Protein 9ARW (pdb70)

Organism: NCBI:txid2715679

Radius of gyration: 45.69 Å; Cα contacts (8 Å, |Δi|>4): 3884; chains: 8; bounding box: 83×94×148 Å

InterPro domains:
  IPR000160 GGDEF domain [PS50887] (318-464)
  IPR013407 CRISPR-associated protein Cmr2 [TIGR02577] (185-451)
  IPR024615 CRISPR-associated protein Cmr2, N-terminal [PF12469] (7-69)
  IPR038242 CRISPR-Cas system, Cmr2 subunit, D1 domain, cysteine cluster [G3DSA:3.30.70.2220] (1-246)
  IPR043128 Reverse transcriptase/Diguanylate cyclase domain [G3DSA:3.30.70.270] (317-475)
  IPR054767 Cas10/Cmr2, second palm domain [PF22335] (319-460)

Nearest PDB structures (foldseek):
  6ae2-assembly1_A  TM=5.445E-01  e=5.359E-01  Thermoplasma volcanium GSS1
  6o7e-assembly1_D  TM=4.740E-01  e=6.083E-01  Thermococcus onnurineus NA1
  6o7i-assembly1_D  TM=4.977E-01  e=1.387E+00  Thermococcus onnurineus NA1
  6mus-assembly1_C  TM=5.073E-01  e=1.787E+00  Thermococcus onnurineus
  3x1l-assembly1_E  TM=8.016E-01  e=1.270E-24  Archaeoglobus fulgidus DSM 4304

Foldseek 3Di:
DDAQFNDLPVVGVPPDDLPPDAALQCSQDVTHGHPPPFHDCVCLVVVQVVVVVVCPVVDPPVFKDQDQQDDVDHPADADPPRGARWFPFCVLLVLLVVLCVVVPVVNCVPDCCSCELNNPVHQKHWGTHGDDDPDPPDDDVSRTTIGSHPRVVSSSVSVVD/DWKKKKKKFKPDDQVQLLLDFWLLLNLLSQQLLQVLVLQLVVVDPVPAPKDWFFADSPFDRTDRMTMIIGTGDPVCVVVSQVVSVVRSLVVQVLLLVQLVPLLPDPDWPCLVQQRNFPMDMDMDMFDDDPPDPLVGVVVRVVVVVVVVVPDDGDDRDPLFDWDAFVRGRPGHFQEFEAAPPDQDDPCCCVPVGVHDIRDYYYPVDPDSHHPQQDDGGGTDHSVRNSSRSSLSSPDVVDDNDDDIPLVLQCLVLVVVVCVVDPVLVVVVVVPLEDSCVLVQVVVVHDPPVDDHPPPCRVVNSVVVSVSSVVVVRDTFQKKKKKKKFWPPVVCVLSCVFWDPPCNSVVSRVQNVLQSVLQVVLQVPQDTNQWHWSDGGRGIGITMGHLVCVLVSVVVSQVSCQVRRWVVCCVGTPDNPDTTGMEMEMEMEGSPDRVSLRSVVRVVQNVVLQVPDPNRQKYKYWYQDPVGDIQMAIAHQDQPNDGLSVLLVLVLVCCLVVFFPLPLLVVCCVPCVVPADPVGADPDLPVVVVSSVVSLLVGGDDDPPDDPPCVVVCSVVVVVPSPLSSCVVRRVGDVSSSSVSVVSVVSSVSPPD/DWKKKKAFDFWAAAFPDADPDAAGTEHDADPPQRFGKDDPVFVVVQQLVVQCPDWDKDDFDHDIDISNPLVCSCEDCHCDHQKDIKGFAWAWFAWPWPRIFIEGAVVSVVVVVVVCVVVVDDLPADAADAQEFEQQAGQDDPQQWGATDNDIDGHHYDPDCVHRRLSVQLVCLVQVDPVVVSVPSSHGYHYHHPVVVSVCSVPPWDWDVPPGIHTTGDHRTMMMDDMGGQVVQCPPHCPGRSRSVVVCVRSRDFWTATHPPVVVPHRIMGIGID/DFDAKFKKKKAFPFWFAAWPDADPDPAGTEHDADPPQRFGWHAFVQVLVFQLVQQQPDWDWDQLPHDIDTSNDPLQSCDPSHHCYFKGKGIKGFAWAWFAFPPPGIFTEGEPVSVVVVQVVCVVNPDHLPADADDAQEFEQQADQDDPPQWGQTDNDIDRHDYDDDCPDRRLSVLLVCLVAVDDDDDPPDPVSVVSNHRYTYHYSVVVSVDPNPPWDWDQPPNHIYTTGHHRTMIMMMMTGDATDDDDLVSSPPQNDPPDGSRSSSVSSCQVRRDQKTAGHDPPVVPHGIIGMDTD/DPAKFKKKKWWAFWFADFDPCPDDDARTDHDADDPQRFGKAAQVQVLVFQLVQQQPDWDWDDQPHDIDISNDPLCSCQACRVQHHFKGKHIKGFAWAWFAFPWPGIFIEGEQVSVVVVQVVCVVRVDHLPADADHAQEAEAAAGQDDDPAKHDTDNDIGGHDYDDDCNDNRQSVLVVCLCRVDDNDDDPCVCSVVSNHGYTYHHSVVVSVCNVPRWDKDWDVPPTGIYTTGDHRTMIMIMMGGDATPDDDLVSSPPQDDDPDGSRSSSVSCVQGSGDQKTAGHDPCVVPGGIMGMGTD/DDDDPVVVQVVVLLVLLLVLLVVLVVAPQSVLLLVVLVCLLVVCVPPHDLVSLVVLVVQADDDRNDSSVSSVSVLVSLLVQVCPNVPPPQVVPSPPDRPSVSLVPDDDVSRVVSSVSSVSSSVNNSVNNVPPDD/DPDQLVVLLVLLLVLLVVLPPQQPRVLLLVVLVVQLVQLVVVSLVVLVVQADCDRNDSRCSSVRVQVSLLVCLCVRPVNLDNVQPVPAGPVRPLVPDDDVSVVVVSVVSSSSSVSNNVSNVVPD/DKKKKAADLDDDALVVVQVVVVVQACVVVVVVPVNVQKFWLDKFFDPDPQTWFAAAQCWWDCFIAHWDKDQDPDDDDDLARTEIDRPDDDDTDGLDSWIWQSQCCQCVQVVNPPTGNTDNHMIITGIDRDDGDQAVHMGIDDDDDDDNDHLKGKKFFRHKAFADVAPAHPQQDSVQRWGCFQNFTWGFHYKDFDDWDWDVPDIGTITDRNIMTIIGRPDDDDPVRVQPSQASQATYHDPVVSRSRHRRIHD

Solvent-accessible surface area: 95362 Å² total; per-residue (Å²): 132,85,41,84,45,36,37,28,18,81,40,8,46,66,26,56,60,148,102,63,50,68,13,68,16,9,53,38,38,55,49,53,82,58,96,75,92,107,154,88,46,75,63,30,65,129,43,30,58,48,71,63,62,25,22,61,78,56,31,46,100,78,61,36,66,80,38,113,56,57,156,83,58,94,151,142,89,48,45,51,6,52,14,32,88,26,31,58,15,40,52,20,51,40,94,31,44,64,29,44,66,95,91,95,120,85,87,32,81,86,54,82,80,69,77,47,58,40,10,121,125,42,60,20,19,27,39,24,19,22,20,87,66,57,69,106,75,94,107,105,153,47,42,26,22,24,13,93,156,95,35,42,75,72,25,51,70,25,74,94,125,111,106,30,12,14,2,1,0,8,6,42,27,52,73,66,0,22,30,61,9,155,35,1,45,7,4,35,0,0,21,30,4,17,10,45,5,2,60,32,1,11,95,103,8,45,99,71,93,65,34,62,63,42,40,19,53,38,106,35,84,25,17,63,29,80,9,11,1,50,2,84,33,63,54,103,59,1,68,66,10,0,60,48,6,37,63,27,13,63,57,20,13,150,130,4,0,52,36,0,9,110,42,32,94,20,92,110,15,118,32,9,80,48,25,18,93,47,34,58,60,42,23,20,2,4,10,64,61,114,81,95,53,43,55,127,13,22,58,100,4,61,61,26,7,57,16,20,79,31,20,91,56,32,66,28,18,68,91,89,15,41,22,127,28,4,101,44,25,52,6,15,31,12,9,3,32,12,26,35,100,108,55,105,84,64,92,58,32,83,79,79,54,7,47,31,94,49,2,59,38,38,34,68,105,58,76,105,63,15,32,123,80,60,23,57,76,34,30,10,2,0,0,6,11,7,1,6,48,5,2,63,43,6,66,27,133,77,25,49,89,80,30,28,39,23,17,71,0,6,2,28,19,3,57,51,50,30,66,98,90,46,67,99,51,30,85,46,42,92,60,77,64,42,54,52,60,22,8,23,39,35,52,116,102,60,71,63,96,96,66,132,64,85,79,90,65,21,55,62,32,17,51,58,38,64,61,60,9,69,88,63,91,34,77,59,20,44,44,1,0,0,0,32,4,32,11,7,51,45,56,53,17,26,47,21,88,18,13,37,118,97,118,16,60,58,1,1,62,34,4,25,70,19,24,24,58,4,9,99,24,1,68,68,38,7,124,66,49,37,3,28,17,5,74,3,14,25,22,36,5,19,1,0,1,7,5,90,76,3,16,64,2,2,87,81,0,20,75,59,6,46,58,73,0,3,107,83,9,52,128,46,12,69,68,116,122,101,86,2,12,2,0,0,0,0,0,0,0,52,32,134,24,86,7,37,78,0,12,78,86,1,46,48,1,13,62,59,0,51,118,64,54,103,92,53,26,0,0,1,0,0,6,15,57,118,85,42,52,29,22,65,0,17,5,64,2,121,4,76,82,36,30,0,2,19,1,1,42,80,0,18,72,28,31,48,85,78,94,2,37,74,88,3,8,57,40,1,14,63,24,4,46,80,1,10,28,110,101,15,66,20,108,38,78,93,12,4,57,20,6,14,55,48,17,9,83,159,10,16,89,68,48,116,106,41,84,105,81,52,39,71,65,57,59,56,63,22,24,155,86,1,54,7,73,57,0,41,127,100,1,90,34,12,138,31,1,4,37,0,1,16,1,0,19,14,9,3,146,32,17,77,69,65,8,12,7,18,2,19,2,46,7,16,3,16,6,52,27,44,51,27,9,43,66,43,43,67,19,7,46,76,35,105,161,51,67,21,4,29,1,44,47,97,39,13,65,39,14,29,56,58,11,18,87,70,36,86,73,91,45,88,30,84,107,64,77,57,50,21,58,40,80,77,22,36,49,73,20,63,26,128,111,36,45,75,88,68,4,30,5,7,1,2,3,8,40,1,9,69,17,3,0,0,8,0,1,0,34,67,9,5,100,152,21,61,64,18,3,89,112,34,59,52,89,22,77,41,79,28,6,77,46,50,20,0,2,38,77,14,53,1,19,10,67,49,83,41,0,15,2,26,40,32,25,20,118,11,65,102,22,95,100,72,99,28,30,8,26,23,8,1,52,71,10,14,126,34,14,50,135,116,60,45,74,75,28,1,44,20,3,4,1,2,11,53,59,66,10,2,36,15,8,2,56,55,15,16,21,61,26,57,92,148,107,26,12,13,23,6,6,13,9,0,4,0,14,5,40,18,58,23,98,95,78,27,48,76,117,74,58,71,93,24,67,49,10,51,41,38,28,44,60,17,27,40,68,36,8,23,8,31,36,45,40,44,34,1,16,0,8,1,90,18,78,36,88,67,47,100,77,11,94,6,1,3,0,20,1,37,10,6,1,19,8,43,25,51,90,82,64,40,39,13,51,75,19,6,25,57,25,116,9,0,28,11,1,34,3,16,0,54,53,0,35,40,14,1,72,63,22,0,51,92,36,93,62,83,52,70,2,57,113,34,95,23,53,6,46,41,84,89,15,10,43,33,0,12,5,125,134,42,3,4,3,0,9,8,0,35,3,2,1,0,3,6,73,2,56,95,26,3,0,0,8,0,0,0,29,10,10,3,41,35,2,74,42,14,5,102,59,26,70,65,125,22,66,50,72,23,10,142,46,62,28,0,3,28,103,7,43,2,24,39,83,56,77,98,0,14,0,46,32,82,35,19,62,1,64,119,23,87,95,77,84,25,34,4,25,37,2,1,83,56,3,1,81,24,2,50,82,96,84,108,56,60,66,70,36,50,55,26,1,102,84,3,0,0,0,2,40,23,24,58,0,18,22,6,0,27,74,21,2,12,36,15,68,28,123,111,101,28,5,2,4,8,1,10,16,0,4,0,7,2,10,0,12,3,25,65,20,143,118,111,54,81,108,48,58,59,69,2,51,36,118,108,40,88,14,0,54,25,0,7,31,2,2,35,69,23,30,36,68,41,6,52,5,32,32,47,56,41,21,1,7,0,11,0,79,15,27,46,58,96,80,92,9,77,3,1,5,0,35,3,55,9,51,4,32,20,39,33,49,51,34,42,45,85,34,89,77,23,8,20,74,17,70,2,2,29,12,4,22,6,5,0,42,58,3,44,38,18,2,74,88,21,0,37,137,32,109,118,105,12,71,18,79,111,47,86,74,49,5,29,42,150,95,20,4,45,28,0,4,13,128,100,79,18,2,3,10,0,9,4,0,24,4,2,4,0,0,4,45,1,33,81,31,40,6,7,8,4,0,0,30,11,9,4,23,28,5,65,31,17,2,101,47,14,72,37,129,24,75,33,109,38,6,74,49,44,24,2,6,49,85,18,67,7,39,50,103,77,59,26,6,20,10,28,59,41,26,41,87,14,70,54,40,109,62,85,100,26,55,11,21,27,8,3,65,64,8,35,96,6,11,46,67,116,84,106,57,66,62,35,70,38,75,36,5,44,26,8,6,10,3,6,53,26,54,12,0,40,30,6,0,47,105,23,15,22,76,61,89,83,78,98,95,94,75,32,4,2,20,9,3,12,10,0,10,4,6,0,7,1,18,4,50,74,34,72,53,113,63,92,98,78,18,48,45,8,56,70,116,104,56,70,30,10,37,26,0,10,30,13,0,59,75,0,36,38,77,32,8,62,15,47,29,54,56,43,27,17,14,4,33,2,36,12,74,32,64,147,104,85,29,78,13,28,41,38,18,61,96,12,0,55,29,0,50,130,6,0,42,46,0,36,95,31,126,29,21,148,22,0,35,40,58,0,92,89,3,10,35,22,2,22,51,58,16,1,2,32,2,0,4,37,0,35,22,102,47,29,90,62,96,85,37,79,11,38,0,30,72,30,2,33,101,20,3,27,87,9,0,76,123,27,2,50,40,13,4,97,139,82,13,82,134,52,36,4,0,81,4,3,4,81,13,74,58,24,51,40,43,7,0,14,47,16,0,42,18,2,1,43,16,4,64,48,5,0,61,36,71,15,131,157,65,4,17,37,30,60,45,0,36,49,0,43,63,8,19,64,54,5,65,127,32,84,48,55,85,27,25,79,63,45,2,70,60,28,47,74,54,65,88,97,57,40,49,35,132,28,40,62,48,50,45,98,58,105,89,36,78,11,70,13,34,32,48,9,54,57,30,16,43,42,9,24,67,97,14,42,45,44,55,26,63,83,110,34,89,99,57,48,26,44,64,13,49,62,54,25,53,17,78,41,64,51,60,29,37,52,19,24,38,26,11,10,54,42,10,38,24,7,15,46,22,80,82,70,38,38,46,52,21,48,128,155,88,49,72,30,2,59,62,26,78,42,70,38,41,65,44,28,63,90,71,89,89,104,70,91,147,102,114,68,7,46,11,75,13,14,72,22,14,81,67,121,48,48,25,28,14,25,34,67,17,32,11,66,156,79,47,50,93,45,40,88,50,88,59,93,29,73,40,54,44,80,22,94,15,19,17,36,41,100,74,79,80,100,82,72,72,44,84,85,12,89,13,10,51,76,67,19,61,38,46,78,90,63,57,54,106,86,35,75,54,78,128,107,39,65,44,14,32,25,48,50,76,91,66,63,84,89,120,48,74,48,38,67,97,52,103,92,98,74,48,99,110,117,73,63,47,26,38,9,8,5,21,0,17,18,58,64,1,51,22,9,81,37,19,46,114,107,82,33,49,24,48,42,66,53,22,19,11,33,34,79,7,2,6,2,3,76,40,79,88,62,141,87,66,43,62,12,5,1,22,32,2,1,9,15,70,34,40,56,68,43,111,117,67,89,76,46,43,62,83,41,44,38,39,38,44,23,16,40,56,88,88,29,34,43,23,8,26,0,17,7,36,55

Structure (mmCIF, N/CA/C/O backbone):
data_9ARW
#
_entry.id   9ARW
#
_cell.length_a   1.00
_cell.length_b   1.00
_cell.length_c   1.00
_cell.angle_alpha   90.00
_cell.angle_beta   90.00
_cell.angle_gamma   90.00
#
_symmetry.space_group_name_H-M   'P 1'
#
loop_
_entity.id
_entity.type
_entity.pdbx_description
1 polymer 'CSD domain-containing protein Cmr6'
2 polymer 'Type III-B CRISPR-associated protein Cas10/Cmr2'
3 polymer 'Type III-B CRISPR module RAMP protein Cmr4'
4 polymer 'CRISPR type III-B/RAMP module-associated protein Cmr5'
5 polymer 'Type III-B CRISPR module-associated protein Cmr3'
6 non-polymer 'ZINC ION'
#
loop_
_atom_site.group_PDB
_atom_site.id
_atom_site.type_symbol
_atom_site.label_atom_id
_atom_site.label_alt_id
_atom_site.label_comp_id
_atom_site.label_asym_id
_atom_site.label_entity_id
_atom_site.label_seq_id
_atom_site.pdbx_PDB_ins_code
_atom_site.Cartn_x
_atom_site.Cartn_y
_atom_site.Cartn_z
_atom_site.occupancy
_atom_site.B_iso_or_equiv
_atom_site.auth_seq_id
_atom_site.auth_comp_id
_atom_site.auth_asym_id
_atom_site.auth_atom_id
_atom_site.pdbx_PDB_model_num
ATOM 1 N N . ILE A 1 81 ? 136.501 146.758 226.735 1.00 73.42 81 ILE H N 1
ATOM 2 C CA . ILE A 1 81 ? 135.151 146.286 226.462 1.00 73.42 81 ILE H CA 1
ATOM 3 C C . ILE A 1 81 ? 134.437 147.237 225.509 1.00 73.42 81 ILE H C 1
ATOM 4 O O . ILE A 1 81 ? 134.996 147.650 224.494 1.00 73.42 81 ILE H O 1
ATOM 6 N N . SER A 1 82 ? 133.197 147.575 225.842 1.00 63.47 82 SER H N 1
ATOM 7 C CA . SER A 1 82 ? 132.398 148.528 225.089 1.00 63.47 82 SER H CA 1
ATOM 8 C C . SER A 1 82 ? 132.039 149.704 225.988 1.00 63.47 82 SER H C 1
ATOM 9 O O . SER A 1 82 ? 132.229 149.667 227.206 1.00 63.47 82 SER H O 1
ATOM 11 N N . GLY A 1 83 ? 131.514 150.760 225.376 1.00 58.14 83 GLY H N 1
ATOM 12 C CA . GLY A 1 83 ? 131.232 151.958 226.136 1.00 58.14 83 GLY H CA 1
ATOM 13 C C . GLY A 1 83 ? 132.361 152.966 226.092 1.00 58.14 83 GLY H C 1
ATOM 14 O O . GLY A 1 83 ? 132.440 153.790 225.177 1.00 58.14 83 GLY H O 1
ATOM 15 N N . ILE A 1 84 ? 133.236 152.913 227.098 1.00 61.96 84 ILE H N 1
ATOM 16 C CA . ILE A 1 84 ? 134.272 153.931 227.250 1.00 61.96 84 ILE H CA 1
ATOM 17 C C . ILE A 1 84 ? 135.144 154.012 226.004 1.00 61.96 84 ILE H C 1
ATOM 18 O O . ILE A 1 84 ? 135.497 155.108 225.550 1.00 61.96 84 ILE H O 1
ATOM 20 N N . ASN A 1 85 ? 135.505 152.865 225.427 1.00 64.03 85 ASN H N 1
ATOM 21 C CA . ASN A 1 85 ? 136.490 152.819 224.353 1.00 64.03 85 ASN H CA 1
ATOM 22 C C . ASN A 1 85 ? 135.860 152.561 222.990 1.00 64.03 85 ASN H C 1
ATOM 23 O O . ASN A 1 85 ? 136.035 153.366 222.072 1.00 64.03 85 ASN H O 1
ATOM 25 N N . TYR A 1 86 ? 135.126 151.460 222.825 1.00 64.37 86 TYR H N 1
ATOM 26 C CA . TYR A 1 86 ? 134.535 151.113 221.531 1.00 64.37 86 TYR H CA 1
ATOM 27 C C . TYR A 1 86 ? 135.606 150.937 220.455 1.00 64.37 86 TYR H C 1
ATOM 28 O O . TYR A 1 86 ? 135.401 151.280 219.290 1.00 64.37 86 TYR H O 1
ATOM 32 N N . PHE A 1 87 ? 136.755 150.395 220.844 1.00 71.77 87 PHE H N 1
ATOM 33 C CA . PHE A 1 87 ? 137.889 150.251 219.936 1.00 71.77 87 PHE H CA 1
ATOM 34 C C . PHE A 1 87 ? 138.781 149.134 220.465 1.00 71.77 87 PHE H C 1
ATOM 35 O O . PHE A 1 87 ? 138.419 148.425 221.410 1.00 71.77 87 PHE H O 1
ATOM 39 N N . LEU A 1 88 ? 139.956 148.981 219.861 1.00 70.74 88 LEU H N 1
ATOM 40 C CA . LEU A 1 88 ? 140.880 147.905 220.197 1.00 70.74 88 LEU H CA 1
ATOM 41 C C . LEU A 1 88 ? 140.145 146.562 220.180 1.00 70.74 88 LEU H C 1
ATOM 42 O O . LEU A 1 88 ? 140.090 145.863 221.198 1.00 70.74 88 LEU H O 1
ATOM 46 N N . PRO A 1 89 ? 139.570 146.176 219.038 1.00 66.28 89 PRO H N 1
ATOM 47 C CA . PRO A 1 89 ? 138.682 145.004 219.002 1.00 66.28 89 PRO H CA 1
ATOM 48 C C . PRO A 1 89 ? 139.325 143.668 219.354 1.00 66.28 89 PRO H C 1
ATOM 49 O O . PRO A 1 89 ? 139.684 142.883 218.471 1.00 66.28 89 PRO H O 1
ATOM 60 N N . LYS A 1 90 ? 139.479 143.413 220.651 1.00 67.71 90 LYS H N 1
ATOM 61 C CA . LYS A 1 90 ? 139.967 142.140 221.173 1.00 67.71 90 LYS H CA 1
ATOM 62 C C . LYS A 1 90 ? 141.453 141.898 220.937 1.00 67.71 90 LYS H C 1
ATOM 63 O O . LYS A 1 90 ? 142.196 141.619 221.883 1.00 67.71 90 LYS H O 1
ATOM 67 N N . ASP A 1 91 ? 141.901 141.998 219.685 1.00 68.08 91 ASP H N 1
ATOM 68 C CA . ASP A 1 91 ? 143.333 141.926 219.419 1.00 68.08 91 ASP H CA 1
ATOM 69 C C . ASP A 1 91 ? 144.066 143.106 220.037 1.00 68.08 91 ASP H C 1
ATOM 70 O O . ASP A 1 91 ? 145.153 142.949 220.603 1.00 68.08 91 ASP H O 1
ATOM 74 N N . THR A 1 92 ? 143.478 144.297 219.941 1.00 67.63 92 THR H N 1
ATOM 75 C CA . THR A 1 92 ? 144.129 145.534 220.341 1.00 67.63 92 THR H CA 1
ATOM 76 C C . THR A 1 92 ? 143.734 146.009 221.731 1.00 67.63 92 THR H C 1
ATOM 77 O O . THR A 1 92 ? 144.376 146.925 222.254 1.00 67.63 92 THR H O 1
ATOM 81 N N . TYR A 1 93 ? 142.698 145.428 222.342 1.00 69.34 93 TYR H N 1
ATOM 82 C CA . TYR A 1 93 ? 142.377 145.809 223.713 1.00 69.34 93 TYR H CA 1
ATOM 83 C C . TYR A 1 93 ? 143.457 145.341 224.676 1.00 69.34 93 TYR H C 1
ATOM 84 O O . TYR A 1 93 ? 143.877 146.100 225.556 1.00 69.34 93 TYR H O 1
ATOM 88 N N . ALA A 1 94 ? 143.924 144.105 224.533 1.00 65.46 94 ALA H N 1
ATOM 89 C CA . ALA A 1 94 ? 145.028 143.677 225.369 1.00 65.46 94 ALA H CA 1
ATOM 90 C C . ALA A 1 94 ? 146.283 144.444 224.965 1.00 65.46 94 ALA H C 1
ATOM 91 O O . ALA A 1 94 ? 146.339 145.080 223.909 1.00 65.46 94 ALA H O 1
ATOM 98 N N . ALA A 1 95 ? 147.301 144.391 225.816 1.00 68.78 95 ALA H N 1
ATOM 99 C CA . ALA A 1 95 ? 148.591 145.012 225.538 1.00 68.78 95 ALA H CA 1
ATOM 100 C C . ALA A 1 95 ? 148.496 146.522 225.360 1.00 68.78 95 ALA H C 1
ATOM 101 O O . ALA A 1 95 ? 149.442 147.141 224.860 1.00 68.78 95 ALA H O 1
ATOM 108 N N . VAL A 1 96 ? 147.379 147.136 225.737 1.00 71.19 96 VAL H N 1
ATOM 109 C CA . VAL A 1 96 ? 147.245 148.587 225.667 1.00 71.19 96 VAL H CA 1
ATOM 110 C C . VAL A 1 96 ? 146.200 149.019 226.683 1.00 71.19 96 VAL H C 1
ATOM 111 O O . VAL A 1 96 ? 145.170 148.362 226.853 1.00 71.19 96 VAL H O 1
ATOM 115 N N . LYS A 1 97 ? 146.473 150.130 227.352 1.00 76.20 97 LYS H N 1
ATOM 116 C CA . LYS A 1 97 ? 145.595 150.704 228.357 1.00 76.20 97 LYS H CA 1
ATOM 117 C C . LYS A 1 97 ? 145.460 152.197 228.114 1.00 76.20 97 LYS H C 1
ATOM 118 O O . LYS A 1 97 ? 146.333 152.817 227.497 1.00 76.20 97 LYS H O 1
ATOM 122 N N . PRO A 1 98 ? 144.374 152.809 228.591 1.00 76.06 98 PRO H N 1
ATOM 123 C CA . PRO A 1 98 ? 144.139 154.230 228.284 1.00 76.06 98 PRO H CA 1
ATOM 124 C C . PRO A 1 98 ? 145.252 155.155 228.742 1.00 76.06 98 PRO H C 1
ATOM 125 O O . PRO A 1 98 ? 145.310 156.298 228.272 1.00 76.06 98 PRO H O 1
ATOM 136 N N . GLU A 1 99 ? 146.136 154.708 229.634 1.00 74.27 99 GLU H N 1
ATOM 137 C CA . GLU A 1 99 ? 147.170 155.580 230.179 1.00 74.27 99 GLU H CA 1
ATOM 138 C C . GLU A 1 99 ? 148.556 154.988 229.964 1.00 74.27 99 GLU H C 1
ATOM 139 O O . GLU A 1 99 ? 149.382 154.972 230.882 1.00 74.27 99 GLU H O 1
ATOM 143 N N . GLN A 1 100 ? 148.817 154.499 228.753 1.00 72.67 100 GLN H N 1
ATOM 144 C CA . GLN A 1 100 ? 150.136 153.998 228.396 1.00 72.67 100 GLN H CA 1
ATOM 145 C C . GLN A 1 100 ? 150.607 154.473 227.027 1.00 72.67 100 GLN H C 1
ATOM 146 O O . GLN A 1 100 ? 151.727 154.135 226.631 1.00 72.67 100 GLN H O 1
ATOM 150 N N . ILE A 1 101 ? 149.800 155.247 226.300 1.00 63.70 101 ILE H N 1
ATOM 151 C CA . ILE A 1 101 ? 150.160 155.746 224.977 1.00 63.70 101 ILE H CA 1
ATOM 152 C C . ILE A 1 101 ? 151.247 156.803 225.106 1.00 63.70 101 ILE H C 1
ATOM 153 O O . ILE A 1 101 ? 151.548 157.269 226.210 1.00 63.70 101 ILE H O 1
ATOM 157 N N . ASP A 1 102 ? 151.850 157.183 223.974 1.00 61.05 102 ASP H N 1
ATOM 158 C CA . ASP A 1 102 ? 152.862 158.233 223.965 1.00 61.05 102 ASP H CA 1
ATOM 159 C C . ASP A 1 102 ? 152.701 159.183 222.781 1.00 61.05 102 ASP H C 1
ATOM 160 O O . ASP A 1 102 ? 153.675 159.835 222.387 1.00 61.05 102 ASP H O 1
ATOM 164 N N . ASN A 1 103 ? 151.506 159.281 222.203 1.00 63.76 103 ASN H N 1
ATOM 165 C CA . ASN A 1 103 ? 151.279 160.149 221.052 1.00 63.76 103 ASN H CA 1
ATOM 166 C C . ASN A 1 103 ? 149.870 160.708 221.145 1.00 63.76 103 ASN H C 1
ATOM 167 O O . ASN A 1 103 ? 148.898 159.951 221.089 1.00 63.76 103 ASN H O 1
ATOM 178 N N . PHE A 1 104 ? 149.764 162.032 221.275 1.00 66.22 104 PHE H N 1
ATOM 179 C CA . PHE A 1 104 ? 148.475 162.644 221.572 1.00 66.22 104 PHE H CA 1
ATOM 180 C C . PHE A 1 104 ? 147.530 162.653 220.377 1.00 66.22 104 PHE H C 1
ATOM 181 O O . PHE A 1 104 ? 146.315 162.756 220.576 1.00 66.22 104 PHE H O 1
ATOM 185 N N . ASN A 1 105 ? 148.041 162.531 219.148 1.00 60.53 105 ASN H N 1
ATOM 186 C CA . ASN A 1 105 ? 147.141 162.457 218.002 1.00 60.53 105 ASN H CA 1
ATOM 187 C C . ASN A 1 105 ? 146.189 161.278 218.145 1.00 60.53 105 ASN H C 1
ATOM 188 O O . ASN A 1 105 ? 144.973 161.421 217.962 1.00 60.53 105 ASN H O 1
ATOM 192 N N . LEU A 1 106 ? 146.721 160.119 218.535 1.00 61.47 106 LEU H N 1
ATOM 193 C CA . LEU A 1 106 ? 145.892 158.928 218.671 1.00 61.47 106 LEU H CA 1
ATOM 194 C C . LEU A 1 106 ? 144.939 159.077 219.844 1.00 61.47 106 LEU H C 1
ATOM 195 O O . LEU A 1 106 ? 143.726 158.887 219.701 1.00 61.47 106 LEU H O 1
ATOM 199 N N . LEU A 1 107 ? 145.469 159.437 221.014 1.00 56.79 107 LEU H N 1
ATOM 200 C CA . LEU A 1 107 ? 144.634 159.492 222.205 1.00 56.79 107 LEU H CA 1
ATOM 201 C C . LEU A 1 107 ? 143.484 160.464 221.998 1.00 56.79 107 LEU H C 1
ATOM 202 O O . LEU A 1 107 ? 142.328 160.154 222.308 1.00 56.79 107 LEU H O 1
ATOM 206 N N . LEU A 1 108 ? 143.781 161.651 221.470 1.00 58.34 108 LEU H N 1
ATOM 207 C CA . LEU A 1 108 ? 142.726 162.633 221.265 1.00 58.34 108 LEU H CA 1
ATOM 208 C C . LEU A 1 108 ? 141.747 162.175 220.190 1.00 58.34 108 LEU H C 1
ATOM 209 O O . LEU A 1 108 ? 140.530 162.298 220.363 1.00 58.34 108 LEU H O 1
ATOM 213 N N . ASN A 1 109 ? 142.252 161.659 219.070 1.00 56.41 109 ASN H N 1
ATOM 214 C CA . ASN A 1 109 ? 141.399 161.307 217.941 1.00 56.41 109 ASN H CA 1
ATOM 215 C C . ASN A 1 109 ? 141.087 159.819 217.825 1.00 56.41 109 ASN H C 1
ATOM 216 O O . ASN A 1 109 ? 139.942 159.451 217.549 1.00 56.41 109 ASN H O 1
ATOM 220 N N . LYS A 1 110 ? 142.085 158.955 218.020 1.00 61.80 110 LYS H N 1
ATOM 221 C CA . LYS A 1 110 ? 141.896 157.519 217.821 1.00 61.80 110 LYS H CA 1
ATOM 222 C C . LYS A 1 110 ? 140.879 156.881 218.770 1.00 61.80 110 LYS H C 1
ATOM 223 O O . LYS A 1 110 ? 140.081 156.040 218.339 1.00 61.80 110 LYS H O 1
ATOM 227 N N . ILE A 1 111 ? 140.875 157.248 220.048 1.00 57.19 111 ILE H N 1
ATOM 228 C CA . ILE A 1 111 ? 139.980 156.650 221.035 1.00 57.19 111 ILE H CA 1
ATOM 229 C C . ILE A 1 111 ? 139.015 157.697 221.573 1.00 57.19 111 ILE H C 1
ATOM 230 O O . ILE A 1 111 ? 139.319 158.343 222.577 1.00 57.19 111 ILE H O 1
ATOM 234 N N . PRO A 1 112 ? 137.849 157.894 220.955 1.00 58.74 112 PRO H N 1
ATOM 235 C CA . PRO A 1 112 ? 136.868 158.823 221.531 1.00 58.74 112 PRO H CA 1
ATOM 236 C C . PRO A 1 112 ? 136.243 158.233 222.786 1.00 58.74 112 PRO H C 1
ATOM 237 O O . PRO A 1 112 ? 136.500 157.070 223.109 1.00 58.74 112 PRO H O 1
ATOM 248 N N . TYR A 1 113 ? 135.430 159.009 223.500 1.00 58.78 113 TYR H N 1
ATOM 249 C CA . TYR A 1 113 ? 134.690 158.520 224.658 1.00 58.78 113 TYR H CA 1
ATOM 250 C C . TYR A 1 113 ? 133.201 158.761 224.449 1.00 58.78 113 TYR H C 1
ATOM 251 O O . TYR A 1 113 ? 132.786 159.891 224.170 1.00 58.78 113 TYR H O 1
ATOM 255 N N . PHE A 1 114 ? 132.403 157.705 224.594 1.00 59.95 114 PHE H N 1
ATOM 256 C CA . PHE A 1 114 ? 130.957 157.784 224.430 1.00 59.95 114 PHE H CA 1
ATOM 257 C C . PHE A 1 114 ? 130.292 157.803 225.800 1.00 59.95 114 PHE H C 1
ATOM 258 O O . PHE A 1 114 ? 130.468 156.870 226.592 1.00 59.95 114 PHE H O 1
ATOM 262 N N . ASP A 1 115 ? 129.532 158.862 226.078 1.00 60.88 115 ASP H N 1
ATOM 263 C CA . ASP A 1 115 ? 128.735 158.920 227.295 1.00 60.88 115 ASP H CA 1
ATOM 264 C C . ASP A 1 115 ? 127.421 158.161 227.177 1.00 60.88 115 ASP H C 1
ATOM 265 O O . ASP A 1 115 ? 126.701 158.044 228.173 1.00 60.88 115 ASP H O 1
ATOM 269 N N . GLY A 1 116 ? 127.093 157.644 225.994 1.00 61.18 116 GLY H N 1
ATOM 270 C CA . GLY A 1 116 ? 125.853 156.934 225.782 1.00 61.18 116 GLY H CA 1
ATOM 271 C C . GLY A 1 116 ? 124.705 157.791 225.297 1.00 61.18 116 GLY H C 1
ATOM 272 O O . GLY A 1 116 ? 123.664 157.241 224.916 1.00 61.18 116 GLY H O 1
ATOM 276 N N . LYS A 1 117 ? 124.857 159.115 225.297 1.00 57.61 117 LYS H N 1
ATOM 277 C CA . LYS A 1 117 ? 123.808 160.002 224.816 1.00 57.61 117 LYS H CA 1
ATOM 278 C C . LYS A 1 117 ? 124.327 161.125 223.930 1.00 57.61 117 LYS H C 1
ATOM 279 O O . LYS A 1 117 ? 123.516 161.910 223.429 1.00 57.61 117 LYS H O 1
ATOM 283 N N . LYS A 1 118 ? 125.635 161.231 223.720 1.00 56.46 118 LYS H N 1
ATOM 284 C CA . LYS A 1 118 ? 126.195 162.277 222.874 1.00 56.46 118 LYS H CA 1
ATOM 285 C C . LYS A 1 118 ? 127.712 162.154 222.803 1.00 56.46 118 LYS H C 1
ATOM 286 O O . LYS A 1 118 ? 128.299 161.259 223.410 1.00 56.46 118 LYS H O 1
ATOM 290 N N . TYR A 1 140 ? 154.633 165.197 227.947 1.00 62.53 140 TYR H N 1
ATOM 291 C CA . TYR A 1 140 ? 155.429 164.996 226.742 1.00 62.53 140 TYR H CA 1
ATOM 292 C C . TYR A 1 140 ? 156.824 165.581 226.914 1.00 62.53 140 TYR H C 1
ATOM 293 O O . TYR A 1 140 ? 156.973 166.750 227.265 1.00 62.53 140 TYR H O 1
ATOM 297 N N . ASN A 1 141 ? 157.845 164.766 226.657 1.00 64.45 141 ASN H N 1
ATOM 298 C CA . ASN A 1 141 ? 159.217 165.218 226.841 1.00 64.45 141 ASN H CA 1
ATOM 299 C C . ASN A 1 141 ? 159.508 166.366 225.885 1.00 64.45 141 ASN H C 1
ATOM 300 O O . ASN A 1 141 ? 159.069 166.362 224.732 1.00 64.45 141 ASN H O 1
ATOM 304 N N . ALA A 1 142 ? 160.251 167.358 226.370 1.00 67.46 142 ALA H N 1
ATOM 305 C CA . ALA A 1 142 ? 160.459 168.576 225.602 1.00 67.46 142 ALA H CA 1
ATOM 306 C C . ALA A 1 142 ? 161.716 168.547 224.746 1.00 67.46 142 ALA H C 1
ATOM 307 O O . ALA A 1 142 ? 161.827 169.359 223.822 1.00 67.46 142 ALA H O 1
ATOM 314 N N . SER A 1 143 ? 162.681 167.676 225.051 1.00 65.15 143 SER H N 1
ATOM 315 C CA . SER A 1 143 ? 163.858 167.562 224.194 1.00 65.15 143 SER H CA 1
ATOM 316 C C . SER A 1 143 ? 163.458 167.443 222.728 1.00 65.15 143 SER H C 1
ATOM 317 O O . SER A 1 143 ? 164.036 168.105 221.857 1.00 65.15 143 SER H O 1
ATOM 321 N N . PHE A 1 144 ? 162.463 166.602 222.440 1.00 67.64 144 PHE H N 1
ATOM 322 C CA . PHE A 1 144 ? 161.936 166.503 221.084 1.00 67.64 144 PHE H CA 1
ATOM 323 C C . PHE A 1 144 ? 161.266 167.801 220.653 1.00 67.64 144 PHE H C 1
ATOM 324 O O . PHE A 1 144 ? 161.409 168.229 219.502 1.00 67.64 144 PHE H O 1
ATOM 328 N N . ILE A 1 145 ? 160.525 168.439 221.562 1.00 63.83 145 ILE H N 1
ATOM 329 C CA . ILE A 1 145 ? 159.837 169.678 221.215 1.00 63.83 145 ILE H CA 1
ATOM 330 C C . ILE A 1 145 ? 160.834 170.737 220.775 1.00 63.83 145 ILE H C 1
ATOM 331 O O . ILE A 1 145 ? 160.496 171.636 219.996 1.00 63.83 145 ILE H O 1
ATOM 335 N N . LYS A 1 146 ? 162.068 170.653 221.263 1.00 66.21 146 LYS H N 1
ATOM 336 C CA . LYS A 1 146 ? 163.104 171.606 220.889 1.00 66.21 146 LYS H CA 1
ATOM 337 C C . LYS A 1 146 ? 163.856 171.164 219.642 1.00 66.21 146 LYS H C 1
ATOM 338 O O . LYS A 1 146 ? 164.133 171.988 218.763 1.00 66.21 146 LYS H O 1
ATOM 342 N N . ARG A 1 147 ? 164.204 169.879 219.556 1.00 66.29 147 ARG H N 1
ATOM 343 C CA . ARG A 1 147 ? 164.941 169.398 218.393 1.00 66.29 147 ARG H CA 1
ATOM 344 C C . ARG A 1 147 ? 164.121 169.535 217.118 1.00 66.29 147 ARG H C 1
ATOM 345 O O . ARG A 1 147 ? 164.672 169.813 216.050 1.00 66.29 147 ARG H O 1
ATOM 366 N N . LEU A 1 148 ? 162.808 169.312 217.197 1.00 64.40 148 LEU H N 1
ATOM 367 C CA . LEU A 1 148 ? 161.969 169.479 216.015 1.00 64.40 148 LEU H CA 1
ATOM 368 C C . LEU A 1 148 ? 162.071 170.899 215.478 1.00 64.40 148 LEU H C 1
ATOM 369 O O . LEU A 1 148 ? 162.279 171.112 214.277 1.00 64.40 148 LEU H O 1
ATOM 385 N N . SER A 1 149 ? 161.943 171.889 216.365 1.00 63.34 149 SER H N 1
ATOM 386 C CA . SER A 1 149 ? 162.052 173.279 215.940 1.00 63.34 149 SER H CA 1
ATOM 387 C C . SER A 1 149 ? 163.447 173.579 215.416 1.00 63.34 149 SER H C 1
ATOM 388 O O . SER A 1 149 ? 163.605 174.294 214.420 1.00 63.34 149 SER H O 1
ATOM 392 N N . GLU A 1 150 ? 164.475 173.049 216.081 1.00 63.97 150 GLU H N 1
ATOM 393 C CA . GLU A 1 150 ? 165.843 173.290 215.640 1.00 63.97 150 GLU H CA 1
ATOM 394 C C . GLU A 1 150 ? 166.057 172.768 214.225 1.00 63.97 150 GLU H C 1
ATOM 395 O O . GLU A 1 150 ? 166.614 173.464 213.371 1.00 63.97 150 GLU H O 1
ATOM 399 N N . ARG A 1 151 ? 165.625 171.532 213.966 1.00 60.76 151 ARG H N 1
ATOM 400 C CA . ARG A 1 151 ? 165.781 170.952 212.637 1.00 60.76 151 ARG H CA 1
ATOM 401 C C . ARG A 1 151 ? 164.978 171.722 211.600 1.00 60.76 151 ARG H C 1
ATOM 402 O O . ARG A 1 151 ? 165.466 171.977 210.494 1.00 60.76 151 ARG H O 1
ATOM 406 N N . HIS A 1 152 ? 163.741 172.096 211.933 1.00 59.61 152 HIS H N 1
ATOM 407 C CA . HIS A 1 152 ? 162.932 172.862 210.991 1.00 59.61 152 HIS H CA 1
ATOM 408 C C . HIS A 1 152 ? 163.628 174.164 210.621 1.00 59.61 152 HIS H C 1
ATOM 409 O O . HIS A 1 152 ? 163.734 174.517 209.438 1.00 59.61 152 HIS H O 1
ATOM 423 N N . LYS A 1 153 ? 164.122 174.886 211.628 1.00 61.88 153 LYS H N 1
ATOM 424 C CA . LYS A 1 153 ? 164.788 176.157 211.377 1.00 61.88 153 LYS H CA 1
ATOM 425 C C . LYS A 1 153 ? 166.052 175.952 210.557 1.00 61.88 153 LYS H C 1
ATOM 426 O O . LYS A 1 153 ? 166.310 176.690 209.604 1.00 61.88 153 LYS H O 1
ATOM 430 N N . ASN A 1 154 ? 166.859 174.952 210.918 1.00 61.22 154 ASN H N 1
ATOM 431 C CA . ASN A 1 154 ? 168.107 174.713 210.202 1.00 61.22 154 ASN H CA 1
ATOM 432 C C . ASN A 1 154 ? 167.848 174.370 208.742 1.00 61.22 154 ASN H C 1
ATOM 433 O O . ASN A 1 154 ? 168.580 174.818 207.854 1.00 61.22 154 ASN H O 1
ATOM 437 N N . SER A 1 155 ? 166.824 173.559 208.474 1.00 65.03 155 SER H N 1
ATOM 438 C CA . SER A 1 155 ? 166.514 173.196 207.095 1.00 65.03 155 SER H CA 1
ATOM 439 C C . SER A 1 155 ? 166.019 174.400 206.306 1.00 65.03 155 SER H C 1
ATOM 440 O O . SER A 1 155 ? 166.477 174.651 205.180 1.00 65.03 155 SER H O 1
ATOM 444 N N . ILE A 1 156 ? 165.072 175.156 206.873 1.00 62.49 156 ILE H N 1
ATOM 445 C CA . ILE A 1 156 ? 164.610 176.355 206.182 1.00 62.49 156 ILE H CA 1
ATOM 446 C C . ILE A 1 156 ? 165.775 177.302 205.954 1.00 62.49 156 ILE H C 1
ATOM 447 O O . ILE A 1 156 ? 165.835 177.994 204.932 1.00 62.49 156 ILE H O 1
ATOM 451 N N . SER A 1 157 ? 166.744 177.307 206.868 1.00 65.57 157 SER H N 1
ATOM 452 C CA . SER A 1 157 ? 167.906 178.172 206.728 1.00 65.57 157 SER H CA 1
ATOM 453 C C . SER A 1 157 ? 168.750 177.719 205.549 1.00 65.57 157 SER H C 1
ATOM 454 O O . SER A 1 157 ? 169.023 178.490 204.626 1.00 65.57 157 SER H O 1
ATOM 458 N N . GLN A 1 158 ? 169.189 176.463 205.579 1.00 65.12 158 GLN H N 1
ATOM 459 C CA . GLN A 1 158 ? 170.123 175.983 204.571 1.00 65.12 158 GLN H CA 1
ATOM 460 C C . GLN A 1 158 ? 169.526 176.089 203.174 1.00 65.12 158 GLN H C 1
ATOM 461 O O . GLN A 1 158 ? 170.203 176.531 202.239 1.00 65.12 158 GLN H O 1
ATOM 465 N N . LEU A 1 159 ? 168.259 175.694 203.001 1.00 69.18 159 LEU H N 1
ATOM 466 C CA . LEU A 1 159 ? 167.645 175.874 201.688 1.00 69.18 159 LEU H CA 1
ATOM 467 C C . LEU A 1 159 ? 167.485 177.349 201.339 1.00 69.18 159 LEU H C 1
ATOM 468 O O . LEU A 1 159 ? 167.831 177.775 200.231 1.00 69.18 159 LEU H O 1
ATOM 472 N N . LEU A 1 160 ? 166.966 178.144 202.268 1.00 71.41 160 LEU H N 1
ATOM 473 C CA . LEU A 1 160 ? 166.665 179.539 201.995 1.00 71.41 160 LEU H CA 1
ATOM 474 C C . LEU A 1 160 ? 167.889 180.421 202.199 1.00 71.41 160 LEU H C 1
ATOM 475 O O . LEU A 1 160 ? 168.806 180.082 202.948 1.00 71.41 160 LEU H O 1
ATOM 479 N N . GLY A 1 161 ? 167.916 181.552 201.503 1.00 78.08 161 GLY H N 1
ATOM 480 C CA . GLY A 1 161 ? 168.954 182.528 201.770 1.00 78.08 161 GLY H CA 1
ATOM 481 C C . GLY A 1 161 ? 168.749 183.093 203.166 1.00 78.08 161 GLY H C 1
ATOM 482 O O . GLY A 1 161 ? 167.618 183.293 203.612 1.00 78.08 161 GLY H O 1
ATOM 486 N N . SER A 1 162 ? 169.850 183.354 203.872 1.00 79.09 162 SER H N 1
ATOM 487 C CA . SER A 1 162 ? 169.708 183.961 205.191 1.00 79.09 162 SER H CA 1
ATOM 488 C C . SER A 1 162 ? 169.071 185.339 205.082 1.00 79.09 162 SER H C 1
ATOM 489 O O . SER A 1 162 ? 168.222 185.712 205.900 1.00 79.09 162 SER H O 1
ATOM 493 N N . GLY A 1 163 ? 169.471 186.106 204.070 1.00 79.47 163 GLY H N 1
ATOM 494 C CA . GLY A 1 163 ? 168.948 187.451 203.901 1.00 79.47 163 GLY H CA 1
ATOM 495 C C . GLY A 1 163 ? 167.454 187.485 203.634 1.00 79.47 163 GLY H C 1
ATOM 496 O O . GLY A 1 163 ? 166.742 188.359 204.135 1.00 79.47 163 GLY H O 1
ATOM 500 N N . SER A 1 164 ? 166.963 186.532 202.840 1.00 74.08 164 SER H N 1
ATOM 501 C CA . SER A 1 164 ? 165.582 186.581 202.368 1.00 74.08 164 SER H CA 1
ATOM 502 C C . SER A 1 164 ? 164.557 186.527 203.496 1.00 74.08 164 SER H C 1
ATOM 503 O O . SER A 1 164 ? 163.561 187.259 203.458 1.00 74.08 164 SER H O 1
ATOM 507 N N . ILE A 1 165 ? 164.769 185.696 204.512 1.00 70.31 165 ILE H N 1
ATOM 508 C CA . ILE A 1 165 ? 163.738 185.521 205.530 1.00 70.31 165 ILE H CA 1
ATOM 509 C C . ILE A 1 165 ? 164.079 186.308 206.786 1.00 70.31 165 ILE H C 1
ATOM 510 O O . ILE A 1 165 ? 165.248 186.504 207.138 1.00 70.31 165 ILE H O 1
ATOM 514 N N . THR A 1 166 ? 163.028 186.762 207.469 1.00 60.61 166 THR H N 1
ATOM 515 C CA . THR A 1 166 ? 163.122 187.403 208.776 1.00 60.61 166 THR H CA 1
ATOM 516 C C . THR A 1 166 ? 162.062 186.786 209.677 1.00 60.61 166 THR H C 1
ATOM 517 O O . THR A 1 166 ? 160.874 187.091 209.531 1.00 60.61 166 THR H O 1
ATOM 521 N N . SER A 1 167 ? 162.473 185.928 210.605 1.00 62.76 167 SER H N 1
ATOM 522 C CA . SER A 1 167 ? 161.527 185.405 211.580 1.00 62.76 167 SER H CA 1
ATOM 523 C C . SER A 1 167 ? 161.062 186.514 212.519 1.00 62.76 167 SER H C 1
ATOM 524 O O . SER A 1 167 ? 161.785 187.478 212.782 1.00 62.76 167 SER H O 1
ATOM 528 N N . THR A 1 168 ? 159.837 186.371 213.029 1.00 67.80 168 THR H N 1
ATOM 529 C CA . THR A 1 168 ? 159.248 187.408 213.877 1.00 67.80 168 THR H CA 1
ATOM 530 C C . THR A 1 168 ? 158.305 186.736 214.873 1.00 67.80 168 THR H C 1
ATOM 531 O O . THR A 1 168 ? 157.138 186.492 214.556 1.00 67.80 168 THR H O 1
ATOM 535 N N . THR A 1 169 ? 158.813 186.454 216.072 1.00 72.52 169 THR H N 1
ATOM 536 C CA . THR A 1 169 ? 158.002 185.849 217.122 1.00 72.52 169 THR H CA 1
ATOM 537 C C . THR A 1 169 ? 156.807 186.734 217.449 1.00 72.52 169 THR H C 1
ATOM 538 O O . THR A 1 169 ? 156.977 187.832 217.989 1.00 72.52 169 THR H O 1
ATOM 549 N N . LEU A 1 170 ? 155.599 186.276 217.129 1.00 71.92 170 LEU H N 1
ATOM 550 C CA . LEU A 1 170 ? 154.388 187.052 217.380 1.00 71.92 170 LEU H CA 1
ATOM 551 C C . LEU A 1 170 ? 153.300 186.161 217.960 1.00 71.92 170 LEU H C 1
ATOM 552 O O . LEU A 1 170 ? 152.114 186.320 217.657 1.00 71.92 170 LEU H O 1
ATOM 556 N N . SER A 1 171 ? 153.690 185.215 218.808 1.00 74.85 171 SER H N 1
ATOM 557 C CA . SER A 1 171 ? 152.751 184.282 219.412 1.00 74.85 171 SER H CA 1
ATOM 558 C C . SER A 1 171 ? 153.418 183.658 220.629 1.00 74.85 171 SER H C 1
ATOM 559 O O . SER A 1 171 ? 154.647 183.709 220.757 1.00 74.85 171 SER H O 1
ATOM 567 N N . PRO A 1 172 ? 152.633 183.078 221.555 1.00 74.78 172 PRO H N 1
ATOM 568 C CA . PRO A 1 172 ? 153.180 182.313 222.678 1.00 74.78 172 PRO H CA 1
ATOM 569 C C . PRO A 1 172 ? 154.401 181.472 222.313 1.00 74.78 172 PRO H C 1
ATOM 570 O O . PRO A 1 172 ? 155.522 181.969 222.414 1.00 74.78 172 PRO H O 1
ATOM 581 N N . SER A 1 184 ? 139.104 162.925 224.456 1.00 62.47 184 SER H N 1
ATOM 582 C CA . SER A 1 184 ? 139.589 162.742 223.094 1.00 62.47 184 SER H CA 1
ATOM 583 C C . SER A 1 184 ? 139.155 163.900 222.206 1.00 62.47 184 SER H C 1
ATOM 584 O O . SER A 1 184 ? 139.533 165.046 222.441 1.00 62.47 184 SER H O 1
ATOM 586 N N . VAL A 1 185 ? 138.361 163.599 221.181 1.00 58.09 185 VAL H N 1
ATOM 587 C CA . VAL A 1 185 ? 137.882 164.601 220.239 1.00 58.09 185 VAL H CA 1
ATOM 588 C C . VAL A 1 185 ? 136.386 164.404 220.050 1.00 58.09 185 VAL H C 1
ATOM 589 O O . VAL A 1 185 ? 135.925 163.275 219.848 1.00 58.09 185 VAL H O 1
ATOM 591 N N . TYR A 1 186 ? 135.632 165.498 220.113 1.00 61.56 186 TYR H N 1
ATOM 592 C CA . TYR A 1 186 ? 134.186 165.445 219.938 1.00 61.56 186 TYR H CA 1
ATOM 593 C C . TYR A 1 186 ? 133.714 166.795 219.425 1.00 61.56 186 TYR H C 1
ATOM 594 O O . TYR A 1 186 ? 133.843 167.801 220.128 1.00 61.56 186 TYR H O 1
ATOM 598 N N . GLU A 1 187 ? 133.166 166.816 218.215 1.00 67.89 187 GLU H N 1
ATOM 599 C CA . GLU A 1 187 ? 132.674 168.054 217.623 1.00 67.89 187 GLU H CA 1
ATOM 600 C C . GLU A 1 187 ? 133.758 169.127 217.618 1.00 67.89 187 GLU H C 1
ATOM 601 O O . GLU A 1 187 ? 133.817 169.965 218.518 1.00 67.89 187 GLU H O 1
ATOM 605 N N . ILE A 1 190 ? 141.648 170.993 216.546 1.00 55.69 190 ILE H N 1
ATOM 606 C CA . ILE A 1 190 ? 142.834 170.456 217.197 1.00 55.69 190 ILE H CA 1
ATOM 607 C C . ILE A 1 190 ? 143.878 170.089 216.156 1.00 55.69 190 ILE H C 1
ATOM 608 O O . ILE A 1 190 ? 144.101 168.912 215.878 1.00 55.69 190 ILE H O 1
ATOM 610 N N . THR A 1 191 ? 144.527 171.102 215.585 1.00 66.01 191 THR H N 1
ATOM 611 C CA . THR A 1 191 ? 145.473 170.871 214.502 1.00 66.01 191 THR H CA 1
ATOM 612 C C . THR A 1 191 ? 146.739 170.229 215.047 1.00 66.01 191 THR H C 1
ATOM 613 O O . THR A 1 191 ? 147.660 170.925 215.483 1.00 66.01 191 THR H O 1
ATOM 624 N N . LEU A 1 192 ? 146.791 168.902 215.032 1.00 59.80 192 LEU H N 1
ATOM 625 C CA . LEU A 1 192 ? 147.956 168.161 215.489 1.00 59.80 192 LEU H CA 1
ATOM 626 C C . LEU A 1 192 ? 148.719 167.616 214.291 1.00 59.80 192 LEU H C 1
ATOM 627 O O . LEU A 1 192 ? 148.123 167.026 213.385 1.00 59.80 192 LEU H O 1
ATOM 631 N N . HIS A 1 193 ? 150.034 167.822 214.288 1.00 62.86 193 HIS H N 1
ATOM 632 C CA . HIS A 1 193 ? 150.875 167.314 213.213 1.00 62.86 193 HIS H CA 1
ATOM 633 C C . HIS A 1 193 ? 150.663 165.814 213.061 1.00 62.86 193 HIS H C 1
ATOM 634 O O . HIS A 1 193 ? 150.653 165.075 214.047 1.00 62.86 193 HIS H O 1
ATOM 648 N N . HIS A 1 194 ? 150.490 165.362 211.817 1.00 63.40 194 HIS H N 1
ATOM 649 C CA . HIS A 1 194 ? 150.030 163.994 211.594 1.00 63.40 194 HIS H CA 1
ATOM 650 C C . HIS A 1 194 ? 150.953 162.980 212.261 1.00 63.40 194 HIS H C 1
ATOM 651 O O . HIS A 1 194 ? 150.497 162.117 213.019 1.00 63.40 194 HIS H O 1
ATOM 665 N N . ILE A 1 195 ? 152.257 163.065 211.997 1.00 63.25 195 ILE H N 1
ATOM 666 C CA . ILE A 1 195 ? 153.181 162.084 212.557 1.00 63.25 195 ILE H CA 1
ATOM 667 C C . ILE A 1 195 ? 153.584 162.483 213.969 1.00 63.25 195 ILE H C 1
ATOM 668 O O . ILE A 1 195 ? 153.445 161.703 214.918 1.00 63.25 195 ILE H O 1
ATOM 684 N N . TYR A 1 196 ? 154.090 163.705 214.125 1.00 61.74 196 TYR H N 1
ATOM 685 C CA . TYR A 1 196 ? 154.613 164.155 215.408 1.00 61.74 196 TYR H CA 1
ATOM 686 C C . TYR A 1 196 ? 153.503 164.485 216.392 1.00 61.74 196 TYR H C 1
ATOM 687 O O . TYR A 1 196 ? 153.716 164.401 217.606 1.00 61.74 196 TYR H O 1
ATOM 705 N N . GLY A 1 197 ? 152.326 164.857 215.903 1.00 64.39 197 GLY H N 1
ATOM 706 C CA . GLY A 1 197 ? 151.226 165.124 216.813 1.00 64.39 197 GLY H CA 1
ATOM 707 C C . GLY A 1 197 ? 151.506 166.237 217.796 1.00 64.39 197 GLY H C 1
ATOM 708 O O . GLY A 1 197 ? 151.079 166.158 218.954 1.00 64.39 197 GLY H O 1
ATOM 712 N N . ILE A 1 198 ? 152.214 167.278 217.364 1.00 63.67 198 ILE H N 1
ATOM 713 C CA . ILE A 1 198 ? 152.423 168.437 218.226 1.00 63.67 198 ILE H CA 1
ATOM 714 C C . ILE A 1 198 ? 151.352 169.479 217.917 1.00 63.67 198 ILE H C 1
ATOM 715 O O . ILE A 1 198 ? 150.522 169.269 217.023 1.00 63.67 198 ILE H O 1
ATOM 719 N N . PRO A 1 199 ? 151.333 170.611 218.624 1.00 67.68 199 PRO H N 1
ATOM 720 C CA . PRO A 1 199 ? 150.231 171.573 218.493 1.00 67.68 199 PRO H CA 1
ATOM 721 C C . PRO A 1 199 ? 150.295 172.589 217.354 1.00 67.68 199 PRO H C 1
ATOM 722 O O . PRO A 1 199 ? 149.340 173.365 217.234 1.00 67.68 199 PRO H O 1
ATOM 733 N N . TYR A 1 200 ? 151.402 172.630 216.606 1.00 67.93 200 TYR H N 1
ATOM 734 C CA . TYR A 1 200 ? 151.583 173.686 215.599 1.00 67.93 200 TYR H CA 1
ATOM 735 C C . TYR A 1 200 ? 151.838 173.245 214.191 1.00 67.93 200 TYR H C 1
ATOM 736 O O . TYR A 1 200 ? 152.986 173.055 213.801 1.00 67.93 200 TYR H O 1
ATOM 740 N N . ILE A 1 201 ? 150.776 173.085 213.423 1.00 68.53 201 ILE H N 1
ATOM 741 C CA . ILE A 1 201 ? 150.922 172.732 211.986 1.00 68.53 201 ILE H CA 1
ATOM 742 C C . ILE A 1 201 ? 150.112 173.616 211.026 1.00 68.53 201 ILE H C 1
ATOM 743 O O . ILE A 1 201 ? 149.535 173.114 210.070 1.00 68.53 201 ILE H O 1
ATOM 747 N N . PRO A 1 202 ? 150.072 174.936 211.283 1.00 68.14 202 PRO H N 1
ATOM 748 C CA . PRO A 1 202 ? 149.156 175.726 210.461 1.00 68.14 202 PRO H CA 1
ATOM 749 C C . PRO A 1 202 ? 149.467 175.674 209.008 1.00 68.14 202 PRO H C 1
ATOM 750 O O . PRO A 1 202 ? 148.548 175.460 208.237 1.00 68.14 202 PRO H O 1
ATOM 761 N N . GLY A 1 203 ? 150.710 175.839 208.628 1.00 67.77 203 GLY H N 1
ATOM 762 C CA . GLY A 1 203 ? 151.068 175.652 207.245 1.00 67.77 203 GLY H CA 1
ATOM 763 C C . GLY A 1 203 ? 150.475 176.678 206.324 1.00 67.77 203 GLY H C 1
ATOM 764 O O . GLY A 1 203 ? 151.209 177.431 205.697 1.00 67.77 203 GLY H O 1
ATOM 768 N N . GLN A 1 204 ? 149.144 176.727 206.258 1.00 72.57 204 GLN H N 1
ATOM 769 C CA . GLN A 1 204 ? 148.463 177.648 205.355 1.00 72.57 204 GLN H CA 1
ATOM 770 C C . GLN A 1 204 ? 147.589 178.591 206.119 1.00 72.57 204 GLN H C 1
ATOM 771 O O . GLN A 1 204 ? 147.156 179.593 205.560 1.00 72.57 204 GLN H O 1
ATOM 775 N N . ALA A 1 205 ? 147.315 178.320 207.396 1.00 71.86 205 ALA H N 1
ATOM 776 C CA . ALA A 1 205 ? 146.522 179.317 208.082 1.00 71.86 205 ALA H CA 1
ATOM 777 C C . ALA A 1 205 ? 147.253 180.635 208.235 1.00 71.86 205 ALA H C 1
ATOM 778 O O . ALA A 1 205 ? 146.592 181.644 208.471 1.00 71.86 205 ALA H O 1
ATOM 785 N N . VAL A 1 206 ? 148.581 180.689 208.093 1.00 70.77 206 VAL H N 1
ATOM 786 C CA . VAL A 1 206 ? 149.195 182.007 208.188 1.00 70.77 206 VAL H CA 1
ATOM 787 C C . VAL A 1 206 ? 148.678 182.844 207.031 1.00 70.77 206 VAL H C 1
ATOM 788 O O . VAL A 1 206 ? 148.247 183.998 207.197 1.00 70.77 206 VAL H O 1
ATOM 792 N N . LYS A 1 207 ? 148.658 182.235 205.842 1.00 75.64 207 LYS H N 1
ATOM 793 C CA . LYS A 1 207 ? 148.211 182.936 204.651 1.00 75.64 207 LYS H CA 1
ATOM 794 C C . LYS A 1 207 ? 146.741 183.274 204.793 1.00 75.64 207 LYS H C 1
ATOM 795 O O . LYS A 1 207 ? 146.3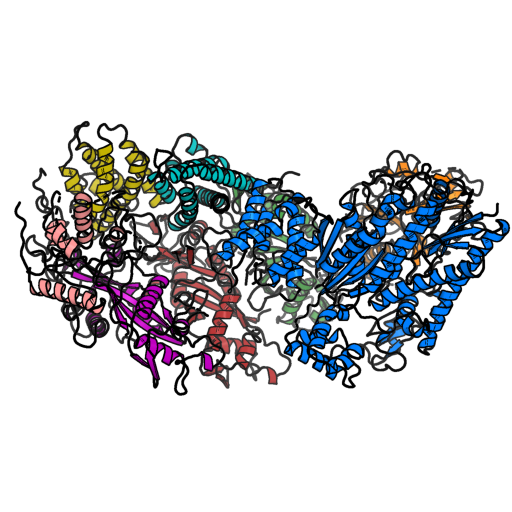03 184.381 204.451 1.00 75.64 207 LYS H O 1
ATOM 814 N N . GLY A 1 208 ? 145.963 182.317 205.313 1.00 75.78 208 GLY H N 1
ATOM 815 C CA . GLY A 1 208 ? 144.537 182.556 205.454 1.00 75.78 208 GLY H CA 1
ATOM 816 C C . GLY A 1 208 ? 144.221 183.683 206.419 1.00 75.78 208 GLY H C 1
ATOM 817 O O . GLY A 1 208 ? 143.364 184.527 206.139 1.00 75.78 208 GLY H O 1
ATOM 821 N N . VAL A 1 209 ? 144.915 183.730 207.560 1.00 72.45 209 VAL H N 1
ATOM 822 C CA . VAL A 1 209 ? 144.655 184.801 208.514 1.00 72.45 209 VAL H CA 1
ATOM 823 C C . VAL A 1 209 ? 145.033 186.134 207.895 1.00 72.45 209 VAL H C 1
ATOM 824 O O . VAL A 1 209 ? 144.315 187.130 208.051 1.00 72.45 209 VAL H O 1
ATOM 837 N N . VAL A 1 210 ? 146.170 186.185 207.192 1.00 72.86 210 VAL H N 1
ATOM 838 C CA . VAL A 1 210 ? 146.598 187.470 206.653 1.00 72.86 210 VAL H CA 1
ATOM 839 C C . VAL A 1 210 ? 145.573 187.953 205.640 1.00 72.86 210 VAL H C 1
ATOM 840 O O . VAL A 1 210 ? 145.175 189.130 205.632 1.00 72.86 210 VAL H O 1
ATOM 844 N N . ARG A 1 211 ? 145.101 187.036 204.789 1.00 75.61 211 ARG H N 1
ATOM 845 C CA . ARG A 1 211 ? 144.141 187.421 203.765 1.00 75.61 211 ARG H CA 1
ATOM 846 C C . ARG A 1 211 ? 142.844 187.892 204.402 1.00 75.61 211 ARG H C 1
ATOM 847 O O . ARG A 1 211 ? 142.257 188.886 203.966 1.00 75.61 211 ARG H O 1
ATOM 851 N N . SER A 1 212 ? 142.371 187.180 205.430 1.00 75.75 212 SER H N 1
ATOM 852 C CA . SER A 1 212 ? 141.109 187.561 206.053 1.00 75.75 212 SER H CA 1
ATOM 853 C C . SER A 1 212 ? 141.232 188.930 206.704 1.00 75.75 212 SER H C 1
ATOM 854 O O . SER A 1 212 ? 140.352 189.785 206.553 1.00 75.75 212 SER H O 1
ATOM 858 N N . TRP A 1 213 ? 142.359 189.172 207.376 1.00 73.05 213 TRP H N 1
ATOM 859 C CA . TRP A 1 213 ? 142.572 190.434 208.072 1.00 73.05 213 TRP H CA 1
ATOM 860 C C . TRP A 1 213 ? 142.602 191.595 207.093 1.00 73.05 213 TRP H C 1
ATOM 861 O O . TRP A 1 213 ? 141.991 192.643 207.339 1.00 73.05 213 TRP H O 1
ATOM 865 N N . ILE A 1 214 ? 143.227 191.395 205.934 1.00 73.31 214 ILE H N 1
ATOM 866 C CA . ILE A 1 214 ? 143.397 192.516 205.020 1.00 73.31 214 ILE H CA 1
ATOM 867 C C . ILE A 1 214 ? 142.134 192.718 204.200 1.00 73.31 214 ILE H C 1
ATOM 868 O O . ILE A 1 214 ? 141.746 193.857 203.917 1.00 73.31 214 ILE H O 1
ATOM 872 N N . ILE A 1 215 ? 141.464 191.636 203.807 1.00 76.01 215 ILE H N 1
ATOM 873 C CA . ILE A 1 215 ? 140.230 191.785 203.049 1.00 76.01 215 ILE H CA 1
ATOM 874 C C . ILE A 1 215 ? 139.171 192.448 203.919 1.00 76.01 215 ILE H C 1
ATOM 875 O O . ILE A 1 215 ? 138.497 193.394 203.494 1.00 76.01 215 ILE H O 1
ATOM 879 N N . THR A 1 216 ? 139.009 191.967 205.156 1.00 73.67 216 THR H N 1
ATOM 880 C CA . THR A 1 216 ? 138.041 192.577 206.059 1.00 73.67 216 THR H CA 1
ATOM 881 C C . THR A 1 216 ? 138.396 194.031 206.336 1.00 73.67 216 THR H C 1
ATOM 882 O O . THR A 1 216 ? 137.518 194.902 206.335 1.00 73.67 216 THR H O 1
ATOM 886 N N . GLU A 1 217 ? 139.678 194.318 206.574 1.00 76.10 217 GLU H N 1
ATOM 887 C CA . GLU A 1 217 ? 140.087 195.696 206.820 1.00 76.10 217 GLU H CA 1
ATOM 888 C C . GLU A 1 217 ? 140.119 196.500 205.525 1.00 76.10 217 GLU H C 1
ATOM 889 O O . GLU A 1 217 ? 139.386 197.482 205.372 1.00 76.10 217 GLU H O 1
ATOM 893 N N . VAL A 1 218 ? 140.958 196.092 204.580 1.00 76.17 218 VAL H N 1
ATOM 894 C CA . VAL A 1 218 ? 141.121 196.832 203.336 1.00 76.17 218 VAL H CA 1
ATOM 895 C C . VAL A 1 218 ? 139.876 196.685 202.474 1.00 76.17 218 VAL H C 1
ATOM 896 O O . VAL A 1 218 ? 139.853 197.124 201.325 1.00 76.17 218 VAL H O 1
ATOM 900 N N . GLU A 1 223 ? 136.043 193.825 196.229 1.00 107.68 223 GLU H N 1
ATOM 901 C CA . GLU A 1 223 ? 137.010 192.929 195.608 1.00 107.68 223 GLU H CA 1
ATOM 902 C C . GLU A 1 223 ? 137.769 193.645 194.498 1.00 107.68 223 GLU H C 1
ATOM 903 O O . GLU A 1 223 ? 138.975 193.457 194.333 1.00 107.68 223 GLU H O 1
ATOM 907 N N . LYS A 1 224 ? 137.054 194.469 193.730 1.00 108.67 224 LYS H N 1
ATOM 908 C CA . LYS A 1 224 ? 137.710 195.236 192.678 1.00 108.67 224 LYS H CA 1
ATOM 909 C C . LYS A 1 224 ? 138.776 196.153 193.260 1.00 108.67 224 LYS H C 1
ATOM 910 O O . LYS A 1 224 ? 139.886 196.250 192.722 1.00 108.67 224 LYS H O 1
ATOM 914 N N . LYS A 1 225 ? 138.460 196.829 194.366 1.00 109.41 225 LYS H N 1
ATOM 915 C CA . LYS A 1 225 ? 139.467 197.633 195.048 1.00 109.41 225 LYS H CA 1
ATOM 916 C C . LYS A 1 225 ? 140.639 196.772 195.498 1.00 109.41 225 LYS H C 1
ATOM 917 O O . LYS A 1 225 ? 141.798 197.198 195.426 1.00 109.41 225 LYS H O 1
ATOM 921 N N . ALA A 1 226 ? 140.357 195.555 195.966 1.00 107.01 226 ALA H N 1
ATOM 922 C CA . ALA A 1 226 ? 141.423 194.646 196.368 1.00 107.01 226 ALA H CA 1
ATOM 923 C C . ALA A 1 226 ? 142.258 194.179 195.185 1.00 107.01 226 ALA H C 1
ATOM 924 O O . ALA A 1 226 ? 143.390 193.723 195.383 1.00 107.01 226 ALA H O 1
ATOM 931 N N . LEU A 1 227 ? 141.732 194.281 193.967 1.00 105.59 227 LEU H N 1
ATOM 932 C CA . LEU A 1 227 ? 142.405 193.806 192.763 1.00 105.59 227 LEU H CA 1
ATOM 933 C C . LEU A 1 227 ? 142.767 194.964 191.839 1.00 105.59 227 LEU H C 1
ATOM 934 O O . LEU A 1 227 ? 142.578 194.894 190.623 1.00 105.59 227 LEU H O 1
ATOM 938 N N . LYS A 1 228 ? 143.294 196.048 192.412 1.00 108.07 228 LYS H N 1
ATOM 939 C CA . LYS A 1 228 ? 143.680 197.222 191.643 1.00 108.07 228 LYS H CA 1
ATOM 940 C C . LYS A 1 228 ? 145.095 197.709 191.921 1.00 108.07 228 LYS H C 1
ATOM 941 O O . LYS A 1 228 ? 145.597 198.540 191.156 1.00 108.07 228 LYS H O 1
ATOM 945 N N . ASP A 1 229 ? 145.750 197.229 192.975 1.00 105.26 229 ASP H N 1
ATOM 946 C CA . ASP A 1 229 ? 147.088 197.671 193.347 1.00 105.26 229 ASP H CA 1
ATOM 947 C C . ASP A 1 229 ? 148.046 196.493 193.267 1.00 105.26 229 ASP H C 1
ATOM 948 O O . ASP A 1 229 ? 147.774 195.428 193.831 1.00 105.26 229 ASP H O 1
ATOM 952 N N . ALA A 1 230 ? 149.170 196.692 192.573 1.00 104.00 230 ALA H N 1
ATOM 953 C CA . ALA A 1 230 ? 150.131 195.608 192.398 1.00 104.00 230 ALA H CA 1
ATOM 954 C C . ALA A 1 230 ? 150.572 195.028 193.734 1.00 104.00 230 ALA H C 1
ATOM 955 O O . ALA A 1 230 ? 150.866 193.831 193.823 1.00 104.00 230 ALA H O 1
ATOM 962 N N . LEU A 1 231 ? 150.619 195.854 194.782 1.00 101.70 231 LEU H N 1
ATOM 963 C CA . LEU A 1 231 ? 150.973 195.344 196.101 1.00 101.70 231 LEU H CA 1
ATOM 964 C C . LEU A 1 231 ? 150.060 194.200 196.513 1.00 101.70 231 LEU H C 1
ATOM 965 O O . LEU A 1 231 ? 150.483 193.302 197.250 1.00 101.70 231 LEU H O 1
ATOM 969 N N . PHE A 1 232 ? 148.812 194.209 196.044 1.00 99.34 232 PHE H N 1
ATOM 970 C CA . PHE A 1 232 ? 147.888 193.099 196.235 1.00 99.34 232 PHE H CA 1
ATOM 971 C C . PHE A 1 232 ? 147.883 192.161 195.034 1.00 99.34 232 PHE H C 1
ATOM 972 O O . PHE A 1 232 ? 146.848 191.570 194.707 1.00 99.34 232 PHE H O 1
ATOM 989 N N . CYS A 1 233 ? 149.024 192.030 194.358 1.00 100.50 233 CYS H N 1
ATOM 990 C CA . CYS A 1 233 ? 149.203 191.056 193.292 1.00 100.50 233 CYS H CA 1
ATOM 991 C C . CYS A 1 233 ? 150.365 190.109 193.533 1.00 100.50 233 CYS H C 1
ATOM 992 O O . CYS A 1 233 ? 150.428 189.062 192.879 1.00 100.50 233 CYS H O 1
ATOM 1000 N N . HIS A 1 234 ? 151.279 190.442 194.437 1.00 89.48 234 HIS H N 1
ATOM 1001 C CA . HIS A 1 234 ? 152.376 189.563 194.815 1.00 89.48 234 HIS H CA 1
ATOM 1002 C C . HIS A 1 234 ? 152.420 189.289 196.307 1.00 89.48 234 HIS H C 1
ATOM 1003 O O . HIS A 1 234 ? 152.651 188.146 196.709 1.00 89.48 234 HIS H O 1
ATOM 1007 N N . ILE A 1 235 ? 152.201 190.305 197.143 1.00 87.44 235 ILE H N 1
ATOM 1008 C CA . ILE A 1 235 ? 152.287 190.110 198.588 1.00 87.44 235 ILE H CA 1
ATOM 1009 C C . ILE A 1 235 ? 151.334 189.003 199.017 1.00 87.44 235 ILE H C 1
ATOM 1010 O O . ILE A 1 235 ? 151.747 187.972 199.559 1.00 87.44 235 ILE H O 1
ATOM 1014 N N . PHE A 1 236 ? 150.043 189.202 198.773 1.00 89.27 236 PHE H N 1
ATOM 1015 C CA . PHE A 1 236 ? 149.066 188.116 198.811 1.00 89.27 236 PHE H CA 1
ATOM 1016 C C . PHE A 1 236 ? 148.854 187.549 197.411 1.00 89.27 236 PHE H C 1
ATOM 1017 O O . PHE A 1 236 ? 147.731 187.417 196.928 1.00 89.27 236 PHE H O 1
ATOM 1021 N N . GLY A 1 237 ? 149.963 187.215 196.753 1.00 85.03 237 GLY H N 1
ATOM 1022 C CA . GLY A 1 237 ? 149.957 186.846 195.351 1.00 85.03 237 GLY H CA 1
ATOM 1023 C C . GLY A 1 237 ? 148.894 185.839 194.970 1.00 85.03 237 GLY H C 1
ATOM 1024 O O . GLY A 1 237 ? 148.422 185.068 195.810 1.00 85.03 237 GLY H O 1
ATOM 1028 N N . SER A 1 238 ? 148.509 185.841 193.699 1.00 82.99 238 SER H N 1
ATOM 1029 C CA . SER A 1 238 ? 147.475 184.940 193.208 1.00 82.99 238 SER H CA 1
ATOM 1030 C C . SER A 1 238 ? 147.451 184.934 191.684 1.00 82.99 238 SER H C 1
ATOM 1031 O O . SER A 1 238 ? 148.371 185.435 191.039 1.00 82.99 238 SER H O 1
ATOM 1035 N N . GLN A 1 248 ? 151.234 183.184 190.156 1.00 77.07 248 GLN H N 1
ATOM 1036 C CA . GLN A 1 248 ? 152.627 183.612 190.131 1.00 77.07 248 GLN H CA 1
ATOM 1037 C C . GLN A 1 248 ? 153.085 184.035 191.521 1.00 77.07 248 GLN H C 1
ATOM 1038 O O . GLN A 1 248 ? 153.627 185.125 191.701 1.00 77.07 248 GLN H O 1
ATOM 1042 N N . GLY A 1 249 ? 152.865 183.161 192.500 1.00 77.40 249 GLY H N 1
ATOM 1043 C CA . GLY A 1 249 ? 153.196 183.506 193.871 1.00 77.40 249 GLY H CA 1
ATOM 1044 C C . GLY A 1 249 ? 154.669 183.846 194.019 1.00 77.40 249 GLY H C 1
ATOM 1045 O O . GLY A 1 249 ? 155.536 183.238 193.387 1.00 77.40 249 GLY H O 1
ATOM 1049 N N . SER A 1 250 ? 154.948 184.840 194.862 1.00 72.39 250 SER H N 1
ATOM 1050 C CA . SER A 1 250 ? 156.311 185.273 195.146 1.00 72.39 250 SER H CA 1
ATOM 1051 C C . SER A 1 250 ? 156.665 185.145 196.618 1.00 72.39 250 SER H C 1
ATOM 1052 O O . SER A 1 250 ? 157.738 184.629 196.949 1.00 72.39 250 SER H O 1
ATOM 1056 N N . VAL A 1 251 ? 155.797 185.604 197.513 1.00 69.34 251 VAL H N 1
ATOM 1057 C CA . VAL A 1 251 ? 156.040 185.489 198.946 1.00 69.34 251 VAL H CA 1
ATOM 1058 C C . VAL A 1 251 ? 155.709 184.074 199.397 1.00 69.34 251 VAL H C 1
ATOM 1059 O O . VAL A 1 251 ? 154.708 183.485 198.971 1.00 69.34 251 VAL H O 1
ATOM 1063 N N . ILE A 1 252 ? 156.552 183.523 200.267 1.00 64.43 252 ILE H N 1
ATOM 1064 C CA . ILE A 1 252 ? 156.425 182.152 200.746 1.00 64.43 252 ILE H CA 1
ATOM 1065 C C . ILE A 1 252 ? 156.243 182.187 202.256 1.00 64.43 252 ILE H C 1
ATOM 1066 O O . ILE A 1 252 ? 156.977 182.891 202.958 1.00 64.43 252 ILE H O 1
ATOM 1070 N N . PHE A 1 253 ? 155.266 181.430 202.751 1.00 64.72 253 PHE H N 1
ATOM 1071 C CA . PHE A 1 253 ? 154.959 181.356 204.172 1.00 64.72 253 PHE H CA 1
ATOM 1072 C C . PHE A 1 253 ? 155.124 179.921 204.653 1.00 64.72 253 PHE H C 1
ATOM 1073 O O . PHE A 1 253 ? 154.687 178.979 203.984 1.00 64.72 253 PHE H O 1
ATOM 1090 N N . PHE A 1 254 ? 155.755 179.760 205.813 1.00 58.97 254 PHE H N 1
ATOM 1091 C CA . PHE A 1 254 ? 156.089 178.454 206.362 1.00 58.97 254 PHE H CA 1
ATOM 1092 C C . PHE A 1 254 ? 155.236 178.152 207.587 1.00 58.97 254 PHE H C 1
ATOM 1093 O O . PHE A 1 254 ? 154.858 179.053 208.341 1.00 58.97 254 PHE H O 1
ATOM 1110 N N . ASP A 1 255 ? 154.927 176.872 207.773 1.00 63.68 255 ASP H N 1
ATOM 1111 C CA . ASP A 1 255 ? 154.198 176.444 208.958 1.00 63.68 255 ASP H CA 1
ATOM 1112 C C . ASP A 1 255 ? 155.097 176.503 210.183 1.00 63.68 255 ASP H C 1
ATOM 1113 O O . ASP A 1 255 ? 156.224 175.999 210.167 1.00 63.68 255 ASP H O 1
ATOM 1117 N N . ALA A 1 256 ? 154.591 177.114 211.249 1.00 62.55 256 ALA H N 1
ATOM 1118 C CA . ALA A 1 256 ? 155.388 177.361 212.441 1.00 62.55 256 ALA H CA 1
ATOM 1119 C C . ALA A 1 256 ? 155.442 176.090 213.285 1.00 62.55 256 ALA H C 1
ATOM 1120 O O . ALA A 1 256 ? 155.072 175.001 212.840 1.00 62.55 256 ALA H O 1
ATOM 1127 N N . LEU A 1 257 ? 155.908 176.218 214.521 1.00 64.36 257 LEU H N 1
ATOM 1128 C CA . LEU A 1 257 ? 156.029 175.070 215.406 1.00 64.36 257 LEU H CA 1
ATOM 1129 C C . LEU A 1 257 ? 156.168 175.538 216.849 1.00 64.36 257 LEU H C 1
ATOM 1130 O O . LEU A 1 257 ? 156.210 176.746 217.110 1.00 64.36 257 LEU H O 1
ATOM 1134 N N . PRO A 1 258 ? 156.235 174.619 217.811 1.00 68.30 258 PRO H N 1
ATOM 1135 C CA . PRO A 1 258 ? 156.381 175.030 219.211 1.00 68.30 258 PRO H CA 1
ATOM 1136 C C . PRO A 1 258 ? 157.710 175.731 219.446 1.00 68.30 258 PRO H C 1
ATOM 1137 O O . PRO A 1 258 ? 158.709 175.458 218.779 1.00 68.30 258 PRO H O 1
ATOM 1148 N N . ILE A 1 259 ? 157.709 176.653 220.411 1.00 66.27 259 ILE H N 1
ATOM 1149 C CA . ILE A 1 259 ? 158.930 177.295 220.879 1.00 66.27 259 ILE H CA 1
ATOM 1150 C C . ILE A 1 259 ? 159.035 177.311 222.395 1.00 66.27 259 ILE H C 1
ATOM 1151 O O . ILE A 1 259 ? 160.042 177.776 222.929 1.00 66.27 259 ILE H O 1
ATOM 1155 N N . THR A 1 260 ? 158.023 176.814 223.107 1.00 66.18 260 THR H N 1
ATOM 1156 C CA . THR A 1 260 ? 157.951 176.916 224.559 1.00 66.18 260 THR H CA 1
ATOM 1157 C C . THR A 1 260 ? 157.712 175.626 225.337 1.00 66.18 260 THR H C 1
ATOM 1158 O O . THR A 1 260 ? 157.622 175.674 226.568 1.00 66.18 260 THR H O 1
ATOM 1162 N N . LEU A 1 261 ? 157.611 174.486 224.657 1.00 67.41 261 LEU H N 1
ATOM 1163 C CA . LEU A 1 261 ? 157.322 173.199 225.277 1.00 67.41 261 LEU H CA 1
ATOM 1164 C C . LEU A 1 261 ? 156.168 173.297 226.280 1.00 67.41 261 LEU H C 1
ATOM 1165 O O . LEU A 1 261 ? 156.287 172.836 227.418 1.00 67.41 261 LEU H O 1
ATOM 1169 N N . PRO A 1 262 ? 155.033 173.881 225.884 1.00 67.80 262 PRO H N 1
ATOM 1170 C CA . PRO A 1 262 ? 153.928 174.072 226.826 1.00 67.80 262 PRO H CA 1
ATOM 1171 C C . PRO A 1 262 ? 152.938 172.921 226.786 1.00 67.80 262 PRO H C 1
ATOM 1172 O O . PRO A 1 262 ? 152.619 172.383 225.725 1.00 67.80 262 PRO H O 1
ATOM 1183 N N . GLN A 1 263 ? 152.444 172.532 227.962 1.00 69.01 263 GLN H N 1
ATOM 1184 C CA . GLN A 1 263 ? 151.389 171.526 227.976 1.00 69.01 263 GLN H CA 1
ATOM 1185 C C . GLN A 1 263 ? 150.169 172.071 227.250 1.00 69.01 263 GLN H C 1
ATOM 1186 O O . GLN A 1 263 ? 149.514 171.354 226.485 1.00 69.01 263 GLN H O 1
ATOM 1190 N N . LEU A 1 264 ? 149.850 173.342 227.489 1.00 67.47 264 LEU H N 1
ATOM 1191 C CA . LEU A 1 264 ? 148.846 174.076 226.720 1.00 67.47 264 LEU H CA 1
ATOM 1192 C C . LEU A 1 264 ? 147.494 173.371 226.699 1.00 67.47 264 LEU H C 1
ATOM 1193 O O . LEU A 1 264 ? 146.809 173.348 225.674 1.00 67.47 264 LEU H O 1
ATOM 1197 N N . GLU A 1 265 ? 147.100 172.785 227.825 1.00 70.32 265 GLU H N 1
ATOM 1198 C CA . GLU A 1 265 ? 145.862 172.024 227.832 1.00 70.32 265 GLU H CA 1
ATOM 1199 C C . GLU A 1 265 ? 144.704 172.975 227.561 1.00 70.32 265 GLU H C 1
ATOM 1200 O O . GLU A 1 265 ? 144.659 174.090 228.087 1.00 70.32 265 GLU H O 1
ATOM 1204 N N . VAL A 1 266 ? 143.757 172.530 226.736 1.00 69.44 266 VAL H N 1
ATOM 1205 C CA . VAL A 1 266 ? 142.576 173.340 226.480 1.00 69.44 266 VAL H CA 1
ATOM 1206 C C . VAL A 1 266 ? 141.706 173.404 227.728 1.00 69.44 266 VAL H C 1
ATOM 1207 O O . VAL A 1 266 ? 141.642 172.460 228.527 1.00 69.44 266 VAL H O 1
ATOM 1211 N N . ASP A 1 267 ? 141.033 174.541 227.901 1.00 65.20 267 ASP H N 1
ATOM 1212 C CA . ASP A 1 267 ? 140.096 174.728 229.000 1.00 65.20 267 ASP H CA 1
ATOM 1213 C C . ASP A 1 267 ? 138.675 174.817 228.460 1.00 65.20 267 ASP H C 1
ATOM 1214 O O . ASP A 1 267 ? 137.927 173.835 228.492 1.00 65.20 267 ASP H O 1
ATOM 1218 N N . VAL A 1 268 ? 138.304 175.989 227.954 1.00 60.98 268 VAL H N 1
ATOM 1219 C CA . VAL A 1 268 ? 136.932 176.256 227.544 1.00 60.98 268 VAL H CA 1
ATOM 1220 C C . VAL A 1 268 ? 136.807 177.699 227.073 1.00 60.98 268 VAL H C 1
ATOM 1221 O O . VAL A 1 268 ? 135.761 178.110 226.572 1.00 60.98 268 VAL H O 1
ATOM 1225 N N . GLU A 1 310 ? 158.156 180.363 216.054 1.00 59.18 310 GLU H N 1
ATOM 1226 C CA . GLU A 1 310 ? 158.074 181.458 215.096 1.00 59.18 310 GLU H CA 1
ATOM 1227 C C . GLU A 1 310 ? 156.735 181.435 214.374 1.00 59.18 310 GLU H C 1
ATOM 1228 O O . GLU A 1 310 ? 156.603 180.817 213.321 1.00 59.18 310 GLU H O 1
ATOM 1232 N N . PHE A 1 311 ? 155.747 182.133 214.936 1.00 60.11 311 PHE H N 1
ATOM 1233 C CA . PHE A 1 311 ? 154.385 182.060 214.421 1.00 60.11 311 PHE H CA 1
ATOM 1234 C C . PHE A 1 311 ? 154.266 182.574 212.994 1.00 60.11 311 PHE H C 1
ATOM 1235 O O . PHE A 1 311 ? 153.235 182.337 212.356 1.00 60.11 311 PHE H O 1
ATOM 1239 N N . THR A 1 312 ? 155.275 183.276 212.484 1.00 57.79 312 THR H N 1
ATOM 1240 C CA . THR A 1 312 ? 155.290 183.705 211.092 1.00 57.79 312 THR H CA 1
ATOM 1241 C C . THR A 1 312 ? 156.734 183.752 210.622 1.00 57.79 312 THR H C 1
ATOM 1242 O O . THR A 1 312 ? 157.572 184.390 211.267 1.00 57.79 312 THR H O 1
ATOM 1246 N N . VAL A 1 313 ? 157.022 183.083 209.506 1.00 53.54 313 VAL H N 1
ATOM 1247 C CA . VAL A 1 313 ? 158.388 182.990 209.000 1.00 53.54 313 VAL H CA 1
ATOM 1248 C C . VAL A 1 313 ? 158.436 183.410 207.538 1.00 53.54 313 VAL H C 1
ATOM 1249 O O . VAL A 1 313 ? 159.306 182.958 206.786 1.00 53.54 313 VAL H O 1
ATOM 1253 N N . GLY A 1 314 ? 157.505 184.269 207.129 1.00 57.37 314 GLY H N 1
ATOM 1254 C CA . GLY A 1 314 ? 157.415 184.707 205.747 1.00 57.37 314 GLY H CA 1
ATOM 1255 C C . GLY A 1 314 ? 158.756 184.991 205.104 1.00 57.37 314 GLY H C 1
ATOM 1256 O O . GLY A 1 314 ? 159.662 185.522 205.753 1.00 57.37 314 GLY H O 1
ATOM 1260 N N . MET A 1 315 ? 158.898 184.638 203.830 1.00 62.63 315 MET H N 1
ATOM 1261 C CA . MET A 1 315 ? 160.158 184.809 203.120 1.00 62.63 315 MET H CA 1
ATOM 1262 C C . MET A 1 315 ? 159.896 184.669 201.627 1.00 62.63 315 MET H C 1
ATOM 1263 O O . MET A 1 315 ? 158.790 184.333 201.199 1.00 62.63 315 MET H O 1
ATOM 1267 N N . LYS A 1 316 ? 160.933 184.928 200.839 1.00 59.79 316 LYS H N 1
ATOM 1268 C CA . LYS A 1 316 ? 160.829 184.841 199.388 1.00 59.79 316 LYS H CA 1
ATOM 1269 C C . LYS A 1 316 ? 162.203 184.921 198.734 1.00 59.79 316 LYS H C 1
ATOM 1270 O O . LYS A 1 316 ? 162.322 184.842 197.512 1.00 59.79 316 LYS H O 1
ATOM 1274 N N . GLU A 1 347 ? 159.159 191.645 200.223 1.00 73.68 347 GLU H N 1
ATOM 1275 C CA . GLU A 1 347 ? 160.158 192.458 200.905 1.00 73.68 347 GLU H CA 1
ATOM 1276 C C . GLU A 1 347 ? 159.708 192.784 202.324 1.00 73.68 347 GLU H C 1
ATOM 1277 O O . GLU A 1 347 ? 160.151 192.156 203.285 1.00 73.68 347 GLU H O 1
ATOM 1281 N N . ILE A 1 348 ? 158.824 193.768 202.451 1.00 73.71 348 ILE H N 1
ATOM 1282 C CA . ILE A 1 348 ? 158.280 194.182 203.738 1.00 73.71 348 ILE H CA 1
ATOM 1283 C C . ILE A 1 348 ? 156.914 193.522 203.866 1.00 73.71 348 ILE H C 1
ATOM 1284 O O . ILE A 1 348 ? 155.919 194.005 203.319 1.00 73.71 348 ILE H O 1
ATOM 1288 N N . ALA A 1 349 ? 156.865 192.413 204.597 1.00 76.10 349 ALA H N 1
ATOM 1289 C CA . ALA A 1 349 ? 155.633 191.644 204.736 1.00 76.10 349 ALA H CA 1
ATOM 1290 C C . ALA A 1 349 ? 155.343 191.197 206.160 1.00 76.10 349 ALA H C 1
ATOM 1291 O O . ALA A 1 349 ? 154.165 191.077 206.511 1.00 76.10 349 ALA H O 1
ATOM 1298 N N . ILE A 1 350 ? 156.351 190.958 207.002 1.00 73.55 350 ILE H N 1
ATOM 1299 C CA . ILE A 1 350 ? 156.051 190.628 208.386 1.00 73.55 350 ILE H CA 1
ATOM 1300 C C . ILE A 1 350 ? 155.415 191.820 209.078 1.00 73.55 350 ILE H C 1
ATOM 1301 O O . ILE A 1 350 ? 154.688 191.647 210.063 1.00 73.55 350 ILE H O 1
ATOM 1305 N N . SER A 1 351 ? 155.653 193.032 208.573 1.00 75.67 351 SER H N 1
ATOM 1306 C CA . SER A 1 351 ? 155.037 194.206 209.175 1.00 75.67 351 SER H CA 1
ATOM 1307 C C . SER A 1 351 ? 153.531 194.145 208.986 1.00 75.67 351 SER H C 1
ATOM 1308 O O . SER A 1 351 ? 152.763 194.329 209.937 1.00 75.67 351 SER H O 1
ATOM 1312 N N . TRP A 1 352 ? 153.093 193.876 207.756 1.00 70.90 352 TRP H N 1
ATOM 1313 C CA . TRP A 1 352 ? 151.666 193.788 207.496 1.00 70.90 352 TRP H CA 1
ATOM 1314 C C . TRP A 1 352 ? 151.064 192.637 208.282 1.00 70.90 352 TRP H C 1
ATOM 1315 O O . TRP A 1 352 ? 149.921 192.726 208.745 1.00 70.90 352 TRP H O 1
ATOM 1319 N N . LEU A 1 353 ? 151.828 191.555 208.457 1.00 77.42 353 LEU H N 1
ATOM 1320 C CA . LEU A 1 353 ? 151.286 190.374 209.116 1.00 77.42 353 LEU H CA 1
ATOM 1321 C C . LEU A 1 353 ? 151.110 190.628 210.604 1.00 77.42 353 LEU H C 1
ATOM 1322 O O . LEU A 1 353 ? 150.088 190.246 211.186 1.00 77.42 353 LEU H O 1
ATOM 1326 N N . LYS A 1 354 ? 152.091 191.272 211.241 1.00 78.27 354 LYS H N 1
ATOM 1327 C CA . LYS A 1 354 ? 151.994 191.466 212.681 1.00 78.27 354 LYS H CA 1
ATOM 1328 C C . LYS A 1 354 ? 150.787 192.333 212.994 1.00 78.27 354 LYS H C 1
ATOM 1329 O O . LYS A 1 354 ? 150.042 192.067 213.945 1.00 78.27 354 LYS H O 1
ATOM 1333 N N . LYS A 1 355 ? 150.571 193.373 212.184 1.00 82.62 355 LYS H N 1
ATOM 1334 C CA . LYS A 1 355 ? 149.472 194.293 212.436 1.00 82.62 355 LYS H CA 1
ATOM 1335 C C . LYS A 1 355 ? 148.149 193.556 212.320 1.00 82.62 355 LYS H C 1
ATOM 1336 O O . LYS A 1 355 ? 147.234 193.762 213.125 1.00 82.62 355 LYS H O 1
ATOM 1340 N N . ALA A 1 356 ? 148.038 192.687 211.313 1.00 79.45 356 ALA H N 1
ATOM 1341 C CA . ALA A 1 356 ? 146.813 191.924 211.121 1.00 79.45 356 ALA H CA 1
ATOM 1342 C C . ALA A 1 356 ? 146.562 191.002 212.302 1.00 79.45 356 ALA H C 1
ATOM 1343 O O . ALA A 1 356 ? 145.425 190.876 212.772 1.00 79.45 356 ALA H O 1
ATOM 1350 N N . LEU A 1 357 ? 147.612 190.347 212.800 1.00 82.69 357 LEU H N 1
ATOM 1351 C CA . LEU A 1 357 ? 147.421 189.390 213.882 1.00 82.69 357 LEU H CA 1
ATOM 1352 C C . LEU A 1 357 ? 146.902 190.092 215.128 1.00 82.69 357 LEU H C 1
ATOM 1353 O O . LEU A 1 357 ? 146.021 189.572 215.823 1.00 82.69 357 LEU H O 1
ATOM 1357 N N . THR A 1 358 ? 147.440 191.277 215.424 1.00 92.08 358 THR H N 1
ATOM 1358 C CA . THR A 1 358 ? 147.059 191.984 216.642 1.00 92.08 358 THR H CA 1
ATOM 1359 C C . THR A 1 358 ? 145.561 192.260 216.669 1.00 92.08 358 THR H C 1
ATOM 1360 O O . THR A 1 358 ? 144.913 192.115 217.712 1.00 92.08 358 THR H O 1
ATOM 1364 N N . GLU A 1 359 ? 144.998 192.660 215.533 1.00 97.07 359 GLU H N 1
ATOM 1365 C CA . GLU A 1 359 ? 143.601 193.071 215.465 1.00 97.07 359 GLU H CA 1
ATOM 1366 C C . GLU A 1 359 ? 142.673 191.922 215.844 1.00 97.07 359 GLU H C 1
ATOM 1367 O O . GLU A 1 359 ? 141.613 192.137 216.430 1.00 97.07 359 GLU H O 1
ATOM 1371 N N . GLU B 2 18 ? 138.898 174.315 84.079 1.00 63.66 2 GLU A N 1
ATOM 1372 C CA . GLU B 2 18 ? 139.345 175.226 85.126 1.00 63.66 2 GLU A CA 1
ATOM 1373 C C . GLU B 2 18 ? 140.868 175.258 85.193 1.00 63.66 2 GLU A C 1
ATOM 1374 O O . GLU B 2 18 ? 141.539 174.454 84.548 1.00 63.66 2 GLU A O 1
ATOM 1378 N N . ASN B 2 19 ? 141.411 176.193 85.977 1.00 62.36 3 ASN A N 1
ATOM 1379 C CA . ASN B 2 19 ? 142.856 176.369 86.061 1.00 62.36 3 ASN A CA 1
ATOM 1380 C C . ASN B 2 19 ? 143.396 176.548 87.473 1.00 62.36 3 ASN A C 1
ATOM 1381 O O . ASN B 2 19 ? 144.618 176.511 87.638 1.00 62.36 3 ASN A O 1
ATOM 1392 N N . LYS B 2 20 ? 142.555 176.740 88.486 1.00 61.30 4 LYS A N 1
ATOM 1393 C CA . LYS B 2 20 ? 143.002 176.976 89.853 1.00 61.30 4 LYS A CA 1
ATOM 1394 C C . LYS B 2 20 ? 142.601 175.808 90.743 1.00 61.30 4 LYS A C 1
ATOM 1395 O O . LYS B 2 20 ? 141.471 175.315 90.665 1.00 61.30 4 LYS A O 1
ATOM 1399 N N . PHE B 2 21 ? 143.531 175.370 91.591 1.00 59.57 5 PHE A N 1
ATOM 1400 C CA . PHE B 2 21 ? 143.326 174.203 92.435 1.00 59.57 5 PHE A CA 1
ATOM 1401 C C . PHE B 2 21 ? 143.923 174.453 93.812 1.00 59.57 5 PHE A C 1
ATOM 1402 O O . PHE B 2 21 ? 144.835 175.265 93.979 1.00 59.57 5 PHE A O 1
ATOM 1419 N N . LEU B 2 22 ? 143.393 173.738 94.802 1.00 57.11 6 LEU A N 1
ATOM 1420 C CA . LEU B 2 22 ? 143.972 173.688 96.133 1.00 57.11 6 LEU A CA 1
ATOM 1421 C C . LEU B 2 22 ? 144.819 172.424 96.264 1.00 57.11 6 LEU A C 1
ATOM 1422 O O . LEU B 2 22 ? 144.921 171.616 95.338 1.00 57.11 6 LEU A O 1
ATOM 1438 N N . PHE B 2 23 ? 145.435 172.249 97.429 1.00 55.47 7 PHE A N 1
ATOM 1439 C CA . PHE B 2 23 ? 146.401 171.174 97.601 1.00 55.47 7 PHE A CA 1
ATOM 1440 C C . PHE B 2 23 ? 146.495 170.814 99.075 1.00 55.47 7 PHE A C 1
ATOM 1441 O O . PHE B 2 23 ? 146.230 171.644 99.948 1.00 55.47 7 PHE A O 1
ATOM 1458 N N . LEU B 2 24 ? 146.873 169.564 99.339 1.00 52.72 8 LEU A N 1
ATOM 1459 C CA . LEU B 2 24 ? 147.121 169.114 100.707 1.00 52.72 8 LEU A CA 1
ATOM 1460 C C . LEU B 2 24 ? 148.012 167.882 100.642 1.00 52.72 8 LEU A C 1
ATOM 1461 O O . LEU B 2 24 ? 147.572 166.826 100.180 1.00 52.72 8 LEU A O 1
ATOM 1477 N N . PHE B 2 25 ? 149.247 168.017 101.107 1.00 53.07 9 PHE A N 1
ATOM 1478 C CA . PHE B 2 25 ? 150.223 166.938 101.111 1.00 53.07 9 PHE A CA 1
ATOM 1479 C C . PHE B 2 25 ? 150.312 166.345 102.511 1.00 53.07 9 PHE A C 1
ATOM 1480 O O . PHE B 2 25 ? 150.067 167.030 103.507 1.00 53.07 9 PHE A O 1
ATOM 1497 N N . THR B 2 26 ? 150.664 165.065 102.585 1.00 52.42 10 THR A N 1
ATOM 1498 C CA . THR B 2 26 ? 150.690 164.391 103.874 1.00 52.42 10 THR A CA 1
ATOM 1499 C C . THR B 2 26 ? 151.546 163.136 103.796 1.00 52.42 10 THR A C 1
ATOM 1500 O O . THR B 2 26 ? 151.689 162.528 102.733 1.00 52.42 10 THR A O 1
ATOM 1511 N N . ILE B 2 27 ? 152.113 162.766 104.942 1.00 51.85 11 ILE A N 1
ATOM 1512 C CA . ILE B 2 27 ? 152.826 161.509 105.125 1.00 51.85 11 ILE A CA 1
ATOM 1513 C C . ILE B 2 27 ? 152.139 160.754 106.254 1.00 51.85 11 ILE A C 1
ATOM 1514 O O . ILE B 2 27 ? 151.906 161.317 107.330 1.00 51.85 11 ILE A O 1
ATOM 1530 N N . THR B 2 28 ? 151.818 159.484 106.013 1.00 52.51 12 THR A N 1
ATOM 1531 C CA . THR B 2 28 ? 150.905 158.758 106.888 1.00 52.51 12 THR A CA 1
ATOM 1532 C C . THR B 2 28 ? 151.508 158.511 108.268 1.00 52.51 12 THR A C 1
ATOM 1533 O O . THR B 2 28 ? 151.025 159.078 109.257 1.00 52.51 12 THR A O 1
ATOM 1537 N N . PRO B 2 29 ? 152.550 157.687 108.389 1.00 50.17 13 PRO A N 1
ATOM 1538 C CA . PRO B 2 29 ? 153.021 157.290 109.726 1.00 50.17 13 PRO A CA 1
ATOM 1539 C C . PRO B 2 29 ? 153.601 158.483 110.470 1.00 50.17 13 PRO A C 1
ATOM 1540 O O . PRO B 2 29 ? 154.610 159.056 110.057 1.00 50.17 13 PRO A O 1
ATOM 1551 N N . VAL B 2 30 ? 152.957 158.852 111.576 1.00 50.90 14 VAL A N 1
ATOM 1552 C CA . VAL B 2 30 ? 153.317 160.059 112.312 1.00 50.90 14 VAL A CA 1
ATOM 1553 C C . VAL B 2 30 ? 153.625 159.716 113.763 1.00 50.90 14 VAL A C 1
ATOM 1554 O O . VAL B 2 30 ? 154.722 159.993 114.258 1.00 50.90 14 VAL A O 1
ATOM 1558 N N . GLN B 2 31 ? 152.659 159.112 114.455 1.00 49.92 15 GLN A N 1
ATOM 1559 C CA . GLN B 2 31 ? 152.826 158.845 115.879 1.00 49.92 15 GLN A CA 1
ATOM 1560 C C . GLN B 2 31 ? 153.619 157.567 116.120 1.00 49.92 15 GLN A C 1
ATOM 1561 O O . GLN B 2 31 ? 154.597 157.568 116.876 1.00 49.92 15 GLN A O 1
ATOM 1565 N N . SER B 2 32 ? 153.214 156.466 115.484 1.00 51.07 16 SER A N 1
ATOM 1566 C CA . SER B 2 32 ? 153.881 155.191 115.721 1.00 51.07 16 SER A CA 1
ATOM 1567 C C . SER B 2 32 ? 155.343 155.245 115.300 1.00 51.07 16 SER A C 1
ATOM 1568 O O . SER B 2 32 ? 156.220 154.742 116.012 1.00 51.07 16 SER A O 1
ATOM 1576 N N . PHE B 2 33 ? 155.626 155.847 114.145 1.00 51.26 17 PHE A N 1
ATOM 1577 C CA . PHE B 2 33 ? 156.997 155.879 113.645 1.00 51.26 17 PHE A CA 1
ATOM 1578 C C . PHE B 2 33 ? 157.916 156.616 114.611 1.00 51.26 17 PHE A C 1
ATOM 1579 O O . PHE B 2 33 ? 159.007 156.136 114.937 1.00 51.26 17 PHE A O 1
ATOM 1596 N N . ILE B 2 34 ? 157.491 157.789 115.082 1.00 49.46 18 ILE A N 1
ATOM 1597 C CA . ILE B 2 34 ? 158.313 158.550 116.017 1.00 49.46 18 ILE A CA 1
ATOM 1598 C C . ILE B 2 34 ? 158.419 157.821 117.349 1.00 49.46 18 ILE A C 1
ATOM 1599 O O . ILE B 2 34 ? 159.467 157.845 118.003 1.00 49.46 18 ILE A O 1
ATOM 1603 N N . ASN B 2 35 ? 157.340 157.159 117.772 1.00 50.00 19 ASN A N 1
ATOM 1604 C CA . ASN B 2 35 ? 157.343 156.495 119.070 1.00 50.00 19 ASN A CA 1
ATOM 1605 C C . ASN B 2 35 ? 158.390 155.393 119.143 1.00 50.00 19 ASN A C 1
ATOM 1606 O O . ASN B 2 35 ? 158.943 155.137 120.217 1.00 50.00 19 ASN A O 1
ATOM 1617 N N . GLN B 2 36 ? 158.685 154.737 118.021 1.00 51.23 20 GLN A N 1
ATOM 1618 C CA . GLN B 2 36 ? 159.579 153.580 118.017 1.00 51.23 20 GLN A CA 1
ATOM 1619 C C . GLN B 2 36 ? 161.003 154.081 118.227 1.00 51.23 20 GLN A C 1
ATOM 1620 O O . GLN B 2 36 ? 161.774 154.291 117.288 1.00 51.23 20 GLN A O 1
ATOM 1634 N N . ALA B 2 37 ? 161.358 154.270 119.496 1.00 51.06 21 ALA A N 1
ATOM 1635 C CA . ALA B 2 37 ? 162.674 154.777 119.845 1.00 51.06 21 ALA A CA 1
ATOM 1636 C C . ALA B 2 37 ? 163.098 154.210 121.189 1.00 51.06 21 ALA A C 1
ATOM 1637 O O . ALA B 2 37 ? 162.261 153.858 122.023 1.00 51.06 21 ALA A O 1
ATOM 1644 N N . ARG B 2 38 ? 164.410 154.122 121.382 1.00 54.28 22 ARG A N 1
ATOM 1645 C CA . ARG B 2 38 ? 165.000 153.735 122.654 1.00 54.28 22 ARG A CA 1
ATOM 1646 C C . ARG B 2 38 ? 165.872 154.819 123.261 1.00 54.28 22 ARG A C 1
ATOM 1647 O O . ARG B 2 38 ? 165.964 154.900 124.487 1.00 54.28 22 ARG A O 1
ATOM 1668 N N . LYS B 2 39 ? 166.515 155.644 122.442 1.00 54.41 23 LYS A N 1
ATOM 1669 C CA . LYS B 2 39 ? 167.310 156.769 122.905 1.00 54.41 23 LYS A CA 1
ATOM 1670 C C . LYS B 2 39 ? 166.746 158.055 122.318 1.00 54.41 23 LYS A C 1
ATOM 1671 O O . LYS B 2 39 ? 166.191 158.059 121.216 1.00 54.41 23 LYS A O 1
ATOM 1675 N N . ALA B 2 40 ? 166.890 159.152 123.065 1.00 53.71 24 ALA A N 1
ATOM 1676 C CA . ALA B 2 40 ? 166.367 160.430 122.594 1.00 53.71 24 ALA A CA 1
ATOM 1677 C C . ALA B 2 40 ? 166.921 160.785 121.223 1.00 53.71 24 ALA A C 1
ATOM 1678 O O . ALA B 2 40 ? 166.251 161.469 120.436 1.00 53.71 24 ALA A O 1
ATOM 1685 N N . GLN B 2 41 ? 168.132 160.323 120.914 1.00 54.69 25 GLN A N 1
ATOM 1686 C CA . GLN B 2 41 ? 168.695 160.560 119.591 1.00 54.69 25 GLN A CA 1
ATOM 1687 C C . GLN B 2 41 ? 167.824 159.946 118.505 1.00 54.69 25 GLN A C 1
ATOM 1688 O O . GLN B 2 41 ? 167.620 160.552 117.449 1.00 54.69 25 GLN A O 1
ATOM 1702 N N . ASP B 2 42 ? 167.300 158.742 118.742 1.00 54.81 26 ASP A N 1
ATOM 1703 C CA . ASP B 2 42 ? 166.441 158.109 117.747 1.00 54.81 26 ASP A CA 1
ATOM 1704 C C . ASP B 2 42 ? 165.172 158.920 117.511 1.00 54.81 26 ASP A C 1
ATOM 1705 O O . ASP B 2 42 ? 164.750 159.108 116.364 1.00 54.81 26 ASP A O 1
ATOM 1714 N N . LEU B 2 43 ? 164.543 159.400 118.585 1.00 51.67 27 LEU A N 1
ATOM 1715 C CA . LEU B 2 43 ? 163.328 160.193 118.435 1.00 51.67 27 LEU A CA 1
ATOM 1716 C C . LEU B 2 43 ? 163.606 161.486 117.679 1.00 51.67 27 LEU A C 1
ATOM 1717 O O . LEU B 2 43 ? 162.848 161.868 116.772 1.00 51.67 27 LEU A O 1
ATOM 1733 N N . TYR B 2 44 ? 164.696 162.169 118.033 1.00 53.67 28 TYR A N 1
ATOM 1734 C CA . TYR B 2 44 ? 165.050 163.388 117.319 1.00 53.67 28 TYR A CA 1
ATOM 1735 C C . TYR B 2 44 ? 165.304 163.097 115.849 1.00 53.67 28 TYR A C 1
ATOM 1736 O O . TYR B 2 44 ? 164.871 163.854 114.975 1.00 53.67 28 TYR A O 1
ATOM 1754 N N . ALA B 2 45 ? 166.007 162.001 115.558 1.00 54.42 29 ALA A N 1
ATOM 1755 C CA . ALA B 2 45 ? 166.304 161.655 114.174 1.00 54.42 29 ALA A CA 1
ATOM 1756 C C . ALA B 2 45 ? 165.030 161.371 113.393 1.00 54.42 29 ALA A C 1
ATOM 1757 O O . ALA B 2 45 ? 164.909 161.763 112.228 1.00 54.42 29 ALA A O 1
ATOM 1764 N N . GLY B 2 46 ? 164.073 160.676 114.006 1.00 53.13 30 GLY A N 1
ATOM 1765 C CA . GLY B 2 46 ? 162.830 160.389 113.306 1.00 53.13 30 GLY A CA 1
ATOM 1766 C C . GLY B 2 46 ? 162.052 161.650 112.988 1.00 53.13 30 GLY A C 1
ATOM 1767 O O . GLY B 2 46 ? 161.579 161.847 111.859 1.00 53.13 30 GLY A O 1
ATOM 1771 N N . SER B 2 47 ? 161.912 162.530 113.983 1.00 51.61 31 SER A N 1
ATOM 1772 C CA . SER B 2 47 ? 161.237 163.797 113.732 1.00 51.61 31 SER A CA 1
ATOM 1773 C C . SER B 2 47 ? 161.955 164.582 112.643 1.00 51.61 31 SER A C 1
ATOM 1774 O O . SER B 2 47 ? 161.316 165.175 111.762 1.00 51.61 31 SER A O 1
ATOM 1782 N N . PHE B 2 48 ? 163.289 164.578 112.677 1.00 54.39 32 PHE A N 1
ATOM 1783 C CA . PHE B 2 48 ? 164.061 165.311 111.684 1.00 54.39 32 PHE A CA 1
ATOM 1784 C C . PHE B 2 48 ? 163.845 164.738 110.293 1.00 54.39 32 PHE A C 1
ATOM 1785 O O . PHE B 2 48 ? 163.731 165.488 109.321 1.00 54.39 32 PHE A O 1
ATOM 1802 N N . MET B 2 49 ? 163.798 163.411 110.173 1.00 54.59 33 MET A N 1
ATOM 1803 C CA . MET B 2 49 ? 163.591 162.803 108.864 1.00 54.59 33 MET A CA 1
ATOM 1804 C C . MET B 2 49 ? 162.227 163.178 108.302 1.00 54.59 33 MET A C 1
ATOM 1805 O O . MET B 2 49 ? 162.106 163.538 107.124 1.00 54.59 33 MET A O 1
ATOM 1819 N N . LEU B 2 50 ? 161.184 163.104 109.131 1.00 52.07 34 LEU A N 1
ATOM 1820 C CA . LEU B 2 50 ? 159.855 163.466 108.643 1.00 52.07 34 LEU A CA 1
ATOM 1821 C C . LEU B 2 50 ? 159.820 164.927 108.205 1.00 52.07 34 LEU A C 1
ATOM 1822 O O . LEU B 2 50 ? 159.307 165.259 107.123 1.00 52.07 34 LEU A O 1
ATOM 1838 N N . SER B 2 51 ? 160.387 165.814 109.026 1.00 53.05 35 SER A N 1
ATOM 1839 C CA . SER B 2 51 ? 160.427 167.224 108.663 1.00 53.05 35 SER A CA 1
ATOM 1840 C C . SER B 2 51 ? 161.193 167.426 107.364 1.00 53.05 35 SER A C 1
ATOM 1841 O O . SER B 2 51 ? 160.808 168.250 106.528 1.00 53.05 35 SER A O 1
ATOM 1845 N N . HIS B 2 52 ? 162.290 166.689 107.184 1.00 54.45 36 HIS A N 1
ATOM 1846 C CA . HIS B 2 52 ? 163.114 166.855 105.995 1.00 54.45 36 HIS A CA 1
ATOM 1847 C C . HIS B 2 52 ? 162.373 166.414 104.741 1.00 54.45 36 HIS A C 1
ATOM 1848 O O . HIS B 2 52 ? 162.445 167.089 103.711 1.00 54.45 36 HIS A O 1
ATOM 1862 N N . PHE B 2 53 ? 161.659 165.286 104.797 1.00 55.01 37 PHE A N 1
ATOM 1863 C CA . PHE B 2 53 ? 160.877 164.890 103.628 1.00 55.01 37 PHE A CA 1
ATOM 1864 C C . PHE B 2 53 ? 159.813 165.933 103.308 1.00 55.01 37 PHE A C 1
ATOM 1865 O O . PHE B 2 53 ? 159.615 166.299 102.137 1.00 55.01 37 PHE A O 1
ATOM 1882 N N . SER B 2 54 ? 159.108 166.419 104.333 1.00 53.36 38 SER A N 1
ATOM 1883 C CA . SER B 2 54 ? 158.065 167.408 104.082 1.00 53.36 38 SER A CA 1
ATOM 1884 C C . SER B 2 54 ? 158.651 168.659 103.440 1.00 53.36 38 SER A C 1
ATOM 1885 O O . SER B 2 54 ? 158.112 169.183 102.456 1.00 53.36 38 SER A O 1
ATOM 1893 N N . LYS B 2 55 ? 159.771 169.146 103.981 1.00 53.85 39 LYS A N 1
ATOM 1894 C CA . LYS B 2 55 ? 160.407 170.328 103.416 1.00 53.85 39 LYS A CA 1
ATOM 1895 C C . LYS B 2 55 ? 160.926 170.071 102.012 1.00 53.85 39 LYS A C 1
ATOM 1896 O O . LYS B 2 55 ? 160.910 170.979 101.180 1.00 53.85 39 LYS A O 1
ATOM 1915 N N . ALA B 2 56 ? 161.387 168.854 101.723 1.00 54.14 40 ALA A N 1
ATOM 1916 C CA . ALA B 2 56 ? 161.857 168.554 100.377 1.00 54.14 40 ALA A CA 1
ATOM 1917 C C . ALA B 2 56 ? 160.718 168.664 99.376 1.00 54.14 40 ALA A C 1
ATOM 1918 O O . ALA B 2 56 ? 160.853 169.304 98.325 1.00 54.14 40 ALA A O 1
ATOM 1925 N N . ALA B 2 57 ? 159.575 168.056 99.697 1.00 53.47 41 ALA A N 1
ATOM 1926 C CA . ALA B 2 57 ? 158.424 168.155 98.803 1.00 53.47 41 ALA A CA 1
ATOM 1927 C C . ALA B 2 57 ? 157.995 169.608 98.630 1.00 53.47 41 ALA A C 1
ATOM 1928 O O . ALA B 2 57 ? 157.754 170.075 97.505 1.00 53.47 41 ALA A O 1
ATOM 1935 N N . ALA B 2 58 ? 157.905 170.345 99.740 1.00 54.26 42 ALA A N 1
ATOM 1936 C CA . ALA B 2 58 ? 157.473 171.736 99.667 1.00 54.26 42 ALA A CA 1
ATOM 1937 C C . ALA B 2 58 ? 158.421 172.558 98.803 1.00 54.26 42 ALA A C 1
ATOM 1938 O O . ALA B 2 58 ? 157.984 173.322 97.937 1.00 54.26 42 ALA A O 1
ATOM 1945 N N . ASN B 2 59 ? 159.727 172.419 99.033 1.00 55.36 43 ASN A N 1
ATOM 1946 C CA . ASN B 2 59 ? 160.703 173.183 98.267 1.00 55.36 43 ASN A CA 1
ATOM 1947 C C . ASN B 2 59 ? 160.631 172.833 96.790 1.00 55.36 43 ASN A C 1
ATOM 1948 O O . ASN B 2 59 ? 160.720 173.719 95.932 1.00 55.36 43 ASN A O 1
ATOM 1959 N N . LYS B 2 60 ? 160.472 171.549 96.467 1.00 55.61 44 LYS A N 1
ATOM 1960 C CA . LYS B 2 60 ? 160.331 171.174 95.066 1.00 55.61 44 LYS A CA 1
ATOM 1961 C C . LYS B 2 60 ? 159.140 171.881 94.439 1.00 55.61 44 LYS A C 1
ATOM 1962 O O . LYS B 2 60 ? 159.235 172.416 93.328 1.00 55.61 44 LYS A O 1
ATOM 1981 N N . LEU B 2 61 ? 158.003 171.901 95.136 1.00 56.41 45 LEU A N 1
ATOM 1982 C CA . LEU B 2 61 ? 156.826 172.555 94.567 1.00 56.41 45 LEU A CA 1
ATOM 1983 C C . LEU B 2 61 ? 157.052 174.054 94.403 1.00 56.41 45 LEU A C 1
ATOM 1984 O O . LEU B 2 61 ? 156.754 174.627 93.349 1.00 56.41 45 LEU A O 1
ATOM 2000 N N . LYS B 2 62 ? 157.582 174.706 95.439 1.00 55.35 46 LYS A N 1
ATOM 2001 C CA . LYS B 2 62 ? 157.626 176.165 95.458 1.00 55.35 46 LYS A CA 1
ATOM 2002 C C . LYS B 2 62 ? 158.582 176.717 94.409 1.00 55.35 46 LYS A C 1
ATOM 2003 O O . LYS B 2 62 ? 158.288 177.732 93.768 1.00 55.35 46 LYS A O 1
ATOM 2007 N N . MET B 2 63 ? 159.727 176.070 94.218 1.00 56.73 47 MET A N 1
ATOM 2008 C CA . MET B 2 63 ? 160.784 176.604 93.372 1.00 56.73 47 MET A CA 1
ATOM 2009 C C . MET B 2 63 ? 160.691 176.139 91.927 1.00 56.73 47 MET A C 1
ATOM 2010 O O . MET B 2 63 ? 161.560 176.493 91.124 1.00 56.73 47 MET A O 1
ATOM 2014 N N . GLU B 2 64 ? 159.674 175.357 91.574 1.00 57.48 48 GLU A N 1
ATOM 2015 C CA . GLU B 2 64 ? 159.498 174.881 90.208 1.00 57.48 48 GLU A CA 1
ATOM 2016 C C . GLU B 2 64 ? 158.236 175.428 89.562 1.00 57.48 48 GLU A C 1
ATOM 2017 O O . GLU B 2 64 ? 158.307 176.024 88.482 1.00 57.48 48 GLU A O 1
ATOM 2021 N N . PHE B 2 65 ? 157.083 175.241 90.191 1.00 58.98 49 PHE A N 1
ATOM 2022 C CA . PHE B 2 65 ? 155.813 175.717 89.673 1.00 58.98 49 PHE A CA 1
ATOM 2023 C C . PHE B 2 65 ? 155.462 177.049 90.332 1.00 58.98 49 PHE A C 1
ATOM 2024 O O . PHE B 2 65 ? 156.278 177.655 91.035 1.00 58.98 49 PHE A O 1
ATOM 2041 N N . ASP B 2 66 ? 154.237 177.515 90.108 1.00 57.37 50 ASP A N 1
ATOM 2042 C CA . ASP B 2 66 ? 153.724 178.730 90.727 1.00 57.37 50 ASP A CA 1
ATOM 2043 C C . ASP B 2 66 ? 152.705 178.337 91.787 1.00 57.37 50 ASP A C 1
ATOM 2044 O O . ASP B 2 66 ? 151.710 177.673 91.479 1.00 57.37 50 ASP A O 1
ATOM 2048 N N . CYS B 2 67 ? 152.950 178.748 93.028 1.00 54.54 51 CYS A N 1
ATOM 2049 C CA . CYS B 2 67 ? 152.060 178.396 94.124 1.00 54.54 51 CYS A CA 1
ATOM 2050 C C . CYS B 2 67 ? 152.485 179.159 95.369 1.00 54.54 51 CYS A C 1
ATOM 2051 O O . CYS B 2 67 ? 153.620 179.633 95.469 1.00 54.54 51 CYS A O 1
ATOM 2055 N N . GLU B 2 68 ? 151.555 179.268 96.316 1.00 54.12 52 GLU A N 1
ATOM 2056 C CA . GLU B 2 68 ? 151.795 179.918 97.598 1.00 54.12 52 GLU A CA 1
ATOM 2057 C C . GLU B 2 68 ? 151.295 179.011 98.712 1.00 54.12 52 GLU A C 1
ATOM 2058 O O . GLU B 2 68 ? 150.188 178.471 98.626 1.00 54.12 52 GLU A O 1
ATOM 2062 N N . ILE B 2 69 ? 152.103 178.852 99.751 1.00 53.50 53 ILE A N 1
ATOM 2063 C CA . ILE B 2 69 ? 151.805 177.906 100.820 1.00 53.50 53 ILE A CA 1
ATOM 2064 C C . ILE B 2 69 ? 150.877 178.569 101.826 1.00 53.50 53 ILE A C 1
ATOM 2065 O O . ILE B 2 69 ? 150.977 179.774 102.084 1.00 53.50 53 ILE A O 1
ATOM 2081 N N . ILE B 2 70 ? 149.962 177.786 102.397 1.00 53.66 54 ILE A N 1
ATOM 2082 C CA . ILE B 2 70 ? 149.006 178.320 103.361 1.00 53.66 54 ILE A CA 1
ATOM 2083 C C . ILE B 2 70 ? 149.424 177.996 104.789 1.00 53.66 54 ILE A C 1
ATOM 2084 O O . ILE B 2 70 ? 149.788 178.895 105.554 1.00 53.66 54 ILE A O 1
ATOM 2100 N N . PHE B 2 71 ? 149.393 176.716 105.159 1.00 53.21 55 PHE A N 1
ATOM 2101 C CA . PHE B 2 71 ? 149.491 176.375 106.574 1.00 53.21 55 PHE A CA 1
ATOM 2102 C C . PHE B 2 71 ? 150.897 176.584 107.132 1.00 53.21 55 PHE A C 1
ATOM 2103 O O . PHE B 2 71 ? 151.095 177.507 107.933 1.00 53.21 55 PHE A O 1
ATOM 2120 N N . PRO B 2 72 ? 151.903 175.781 106.758 1.00 52.49 56 PRO A N 1
ATOM 2121 C CA . PRO B 2 72 ? 153.207 175.931 107.409 1.00 52.49 56 PRO A CA 1
ATOM 2122 C C . PRO B 2 72 ? 154.134 176.865 106.653 1.00 52.49 56 PRO A C 1
ATOM 2123 O O . PRO B 2 72 ? 154.318 176.711 105.442 1.00 52.49 56 PRO A O 1
ATOM 2134 N N . ASP B 2 73 ? 154.724 177.835 107.346 1.00 54.07 57 ASP A N 1
ATOM 2135 C CA . ASP B 2 73 ? 155.700 178.717 106.718 1.00 54.07 57 ASP A CA 1
ATOM 2136 C C . ASP B 2 73 ? 156.985 177.932 106.491 1.00 54.07 57 ASP A C 1
ATOM 2137 O O . ASP B 2 73 ? 157.733 177.665 107.436 1.00 54.07 57 ASP A O 1
ATOM 2141 N N . ILE B 2 74 ? 157.244 177.563 105.236 1.00 52.66 58 ILE A N 1
ATOM 2142 C CA . ILE B 2 74 ? 158.339 176.661 104.894 1.00 52.66 58 ILE A CA 1
ATOM 2143 C C . ILE B 2 74 ? 159.655 177.184 105.453 1.00 52.66 58 ILE A C 1
ATOM 2144 O O . ILE B 2 74 ? 160.600 176.416 105.661 1.00 52.66 58 ILE A O 1
ATOM 2148 N N . ALA B 2 75 ? 159.728 178.492 105.704 1.00 54.03 59 ALA A N 1
ATOM 2149 C CA . ALA B 2 75 ? 160.940 179.071 106.268 1.00 54.03 59 ALA A CA 1
ATOM 2150 C C . ALA B 2 75 ? 161.221 178.568 107.678 1.00 54.03 59 ALA A C 1
ATOM 2151 O O . ALA B 2 75 ? 162.347 178.720 108.162 1.00 54.03 59 ALA A O 1
ATOM 2158 N N . ASN B 2 76 ? 160.233 177.971 108.342 1.00 52.57 60 ASN A N 1
ATOM 2159 C CA . ASN B 2 76 ? 160.410 177.504 109.710 1.00 52.57 60 ASN A CA 1
ATOM 2160 C C . ASN B 2 76 ? 161.469 176.412 109.765 1.00 52.57 60 ASN A C 1
ATOM 2161 O O . ASN B 2 76 ? 161.987 175.990 108.727 1.00 52.57 60 ASN A O 1
ATOM 2165 N N . ASN B 2 77 ? 161.802 175.954 110.970 1.00 52.87 61 ASN A N 1
ATOM 2166 C CA . ASN B 2 77 ? 162.824 174.929 111.139 1.00 52.87 61 ASN A CA 1
ATOM 2167 C C . ASN B 2 77 ? 162.240 173.521 111.118 1.00 52.87 61 ASN A C 1
ATOM 2168 O O . ASN B 2 77 ? 162.807 172.630 110.476 1.00 52.87 61 ASN A O 1
ATOM 2179 N N . SER B 2 78 ? 161.120 173.299 111.802 1.00 50.61 62 SER A N 1
ATOM 2180 C CA . SER B 2 78 ? 160.479 171.988 111.882 1.00 50.61 62 SER A CA 1
ATOM 2181 C C . SER B 2 78 ? 159.038 172.124 111.399 1.00 50.61 62 SER A C 1
ATOM 2182 O O . SER B 2 78 ? 158.130 172.397 112.187 1.00 50.61 62 SER A O 1
ATOM 2190 N N . ILE B 2 79 ? 158.829 171.931 110.101 1.00 50.75 63 ILE A N 1
ATOM 2191 C CA . ILE B 2 79 ? 157.489 171.949 109.525 1.00 50.75 63 ILE A CA 1
ATOM 2192 C C . ILE B 2 79 ? 156.753 170.695 109.983 1.00 50.75 63 ILE A C 1
ATOM 2193 O O . ILE B 2 79 ? 157.397 169.680 110.281 1.00 50.75 63 ILE A O 1
ATOM 2197 N N . PRO B 2 80 ? 155.422 170.710 110.060 1.00 51.68 64 PRO A N 1
ATOM 2198 C CA . PRO B 2 80 ? 154.696 169.488 110.428 1.00 51.68 64 PRO A CA 1
ATOM 2199 C C . PRO B 2 80 ? 154.651 168.477 109.292 1.00 51.68 64 PRO A C 1
ATOM 2200 O O . PRO B 2 80 ? 155.277 168.680 108.247 1.00 51.68 64 PRO A O 1
ATOM 2211 N N . ASN B 2 81 ? 153.914 167.382 109.487 1.00 50.17 65 ASN A N 1
ATOM 2212 C CA . ASN B 2 81 ? 153.869 166.323 108.487 1.00 50.17 65 ASN A CA 1
ATOM 2213 C C . ASN B 2 81 ? 153.043 166.698 107.265 1.00 50.17 65 ASN A C 1
ATOM 2214 O O . ASN B 2 81 ? 153.205 166.071 106.214 1.00 50.17 65 ASN A O 1
ATOM 2218 N N . ARG B 2 82 ? 152.170 167.698 107.369 1.00 51.38 66 ARG A N 1
ATOM 2219 C CA . ARG B 2 82 ? 151.246 168.038 106.297 1.00 51.38 66 ARG A CA 1
ATOM 2220 C C . ARG B 2 82 ? 151.322 169.525 105.988 1.00 51.38 66 ARG A C 1
ATOM 2221 O O . ARG B 2 82 ? 151.673 170.338 106.846 1.00 51.38 66 ARG A O 1
ATOM 2242 N N . PHE B 2 83 ? 150.991 169.871 104.747 1.00 52.24 67 PHE A N 1
ATOM 2243 C CA . PHE B 2 83 ? 150.942 171.264 104.328 1.00 52.24 67 PHE A CA 1
ATOM 2244 C C . PHE B 2 83 ? 149.987 171.387 103.152 1.00 52.24 67 PHE A C 1
ATOM 2245 O O . PHE B 2 83 ? 149.640 170.397 102.504 1.00 52.24 67 PHE A O 1
ATOM 2262 N N . ALA B 2 84 ? 149.566 172.620 102.887 1.00 53.05 68 ALA A N 1
ATOM 2263 C CA . ALA B 2 84 ? 148.634 172.929 101.813 1.00 53.05 68 ALA A CA 1
ATOM 2264 C C . ALA B 2 84 ? 149.228 174.026 100.939 1.00 53.05 68 ALA A C 1
ATOM 2265 O O . ALA B 2 84 ? 150.366 174.460 101.137 1.00 53.05 68 ALA A O 1
ATOM 2272 N N . ALA B 2 85 ? 148.442 174.478 99.963 1.00 54.68 69 ALA A N 1
ATOM 2273 C CA . ALA B 2 85 ? 148.866 175.543 99.062 1.00 54.68 69 ALA A CA 1
ATOM 2274 C C . ALA B 2 85 ? 147.747 175.899 98.094 1.00 54.68 69 ALA A C 1
ATOM 2275 O O . ALA B 2 85 ? 146.695 175.253 98.090 1.00 54.68 69 ALA A O 1
ATOM 2282 N N . VAL B 2 86 ? 147.960 176.922 97.277 1.00 56.36 70 VAL A N 1
ATOM 2283 C CA . VAL B 2 86 ? 147.005 177.331 96.248 1.00 56.36 70 VAL A CA 1
ATOM 2284 C C . VAL B 2 86 ? 147.739 177.248 94.915 1.00 56.36 70 VAL A C 1
ATOM 2285 O O . VAL B 2 86 ? 148.400 178.197 94.487 1.00 56.36 70 VAL A O 1
ATOM 2298 N N . VAL B 2 87 ? 147.621 176.105 94.243 1.00 57.30 71 VAL A N 1
ATOM 2299 C CA . VAL B 2 87 ? 148.343 175.835 93.005 1.00 57.30 71 VAL A CA 1
ATOM 2300 C C . VAL B 2 87 ? 147.421 176.110 91.828 1.00 57.30 71 VAL A C 1
ATOM 2301 O O . VAL B 2 87 ? 146.225 175.796 91.874 1.00 57.30 71 VAL A O 1
ATOM 2314 N N . ASN B 2 88 ? 147.976 176.698 90.770 1.00 60.95 72 ASN A N 1
ATOM 2315 C CA . ASN B 2 88 ? 147.240 176.977 89.542 1.00 60.95 72 ASN A CA 1
ATOM 2316 C C . ASN B 2 88 ? 147.917 176.256 88.385 1.00 60.95 72 ASN A C 1
ATOM 2317 O O . ASN B 2 88 ? 149.071 176.552 88.056 1.00 60.95 72 ASN A O 1
ATOM 2328 N N . VAL B 2 89 ? 147.193 175.325 87.764 1.00 60.39 73 VAL A N 1
ATOM 2329 C CA . VAL B 2 89 ? 147.700 174.569 86.623 1.00 60.39 73 VAL A CA 1
ATOM 2330 C C . VAL B 2 89 ? 146.500 174.047 85.850 1.00 60.39 73 VAL A C 1
ATOM 2331 O O . VAL B 2 89 ? 145.396 173.941 86.386 1.00 60.39 73 VAL A O 1
ATOM 2344 N N . ASN B 2 90 ? 146.716 173.718 84.580 1.00 61.67 74 ASN A N 1
ATOM 2345 C CA . ASN B 2 90 ? 145.669 173.095 83.785 1.00 61.67 74 ASN A CA 1
ATOM 2346 C C . ASN B 2 90 ? 145.334 171.718 84.344 1.00 61.67 74 ASN A C 1
ATOM 2347 O O . ASN B 2 90 ? 146.222 170.953 84.729 1.00 61.67 74 ASN A O 1
ATOM 2351 N N . GLU B 2 91 ? 144.037 171.405 84.388 1.00 60.92 75 GLU A N 1
ATOM 2352 C CA . GLU B 2 91 ? 143.598 170.162 85.014 1.00 60.92 75 GLU A CA 1
ATOM 2353 C C . GLU B 2 91 ? 144.257 168.952 84.367 1.00 60.92 75 GLU A C 1
ATOM 2354 O O . GLU B 2 91 ? 144.590 167.977 85.051 1.00 60.92 75 GLU A O 1
ATOM 2358 N N . ASN B 2 92 ? 144.460 168.996 83.048 1.00 61.92 76 ASN A N 1
ATOM 2359 C CA . ASN B 2 92 ? 144.994 167.834 82.347 1.00 61.92 76 ASN A CA 1
ATOM 2360 C C . ASN B 2 92 ? 146.359 167.437 82.896 1.00 61.92 76 ASN A C 1
ATOM 2361 O O . ASN B 2 92 ? 146.639 166.247 83.081 1.00 61.92 76 ASN A O 1
ATOM 2365 N N . GLU B 2 93 ? 147.221 168.417 83.161 1.00 59.42 77 GLU A N 1
ATOM 2366 C CA . GLU B 2 93 ? 148.555 168.142 83.676 1.00 59.42 77 GLU A CA 1
ATOM 2367 C C . GLU B 2 93 ? 148.579 167.913 85.182 1.00 59.42 77 GLU A C 1
ATOM 2368 O O . GLU B 2 93 ? 149.617 167.499 85.710 1.00 59.42 77 GLU A O 1
ATOM 2372 N N . ALA B 2 94 ? 147.471 168.167 85.881 1.00 59.30 78 ALA A N 1
ATOM 2373 C CA . ALA B 2 94 ? 147.504 168.215 87.340 1.00 59.30 78 ALA A CA 1
ATOM 2374 C C . ALA B 2 94 ? 148.004 166.904 87.933 1.00 59.30 78 ALA A C 1
ATOM 2375 O O . ALA B 2 94 ? 148.854 166.901 88.831 1.00 59.30 78 ALA A O 1
ATOM 2382 N N . GLN B 2 95 ? 147.492 165.774 87.441 1.00 58.12 79 GLN A N 1
ATOM 2383 C CA . GLN B 2 95 ? 147.856 164.489 88.028 1.00 58.12 79 GLN A CA 1
ATOM 2384 C C . GLN B 2 95 ? 149.360 164.256 87.993 1.00 58.12 79 GLN A C 1
ATOM 2385 O O . GLN B 2 95 ? 149.896 163.538 88.845 1.00 58.12 79 GLN A O 1
ATOM 2389 N N . ALA B 2 96 ? 150.057 164.852 87.025 1.00 59.06 80 ALA A N 1
ATOM 2390 C CA . ALA B 2 96 ? 151.493 164.623 86.901 1.00 59.06 80 ALA A CA 1
ATOM 2391 C C . ALA B 2 96 ? 152.247 165.118 88.130 1.00 59.06 80 ALA A C 1
ATOM 2392 O O . ALA B 2 96 ? 153.175 164.455 88.607 1.00 59.06 80 ALA A O 1
ATOM 2399 N N . VAL B 2 97 ? 151.861 166.281 88.656 1.00 58.27 81 VAL A N 1
ATOM 2400 C CA . VAL B 2 97 ? 152.621 166.893 89.743 1.00 58.27 81 VAL A CA 1
ATOM 2401 C C . VAL B 2 97 ? 152.693 165.958 90.942 1.00 58.27 81 VAL A C 1
ATOM 2402 O O . VAL B 2 97 ? 153.756 165.786 91.555 1.00 58.27 81 VAL A O 1
ATOM 2415 N N . GLY B 2 98 ? 151.565 165.347 91.304 1.00 57.52 82 GLY A N 1
ATOM 2416 C CA . GLY B 2 98 ? 151.567 164.430 92.430 1.00 57.52 82 GLY A CA 1
ATOM 2417 C C . GLY B 2 98 ? 152.543 163.286 92.243 1.00 57.52 82 GLY A C 1
ATOM 2418 O O . GLY B 2 98 ? 153.244 162.891 93.180 1.00 57.52 82 GLY A O 1
ATOM 2422 N N . ASP B 2 99 ? 152.600 162.735 91.029 1.00 58.65 83 ASP A N 1
ATOM 2423 C CA . ASP B 2 99 ? 153.568 161.683 90.746 1.00 58.65 83 ASP A CA 1
ATOM 2424 C C . ASP B 2 99 ? 154.988 162.192 90.938 1.00 58.65 83 ASP A C 1
ATOM 2425 O O . ASP B 2 99 ? 155.839 161.489 91.498 1.00 58.65 83 ASP A O 1
ATOM 2429 N N . SER B 2 100 ? 155.265 163.411 90.475 1.00 56.99 84 SER A N 1
ATOM 2430 C CA . SER B 2 100 ? 156.597 163.979 90.644 1.00 56.99 84 SER A CA 1
ATOM 2431 C C . SER B 2 100 ? 156.959 164.077 92.119 1.00 56.99 84 SER A C 1
ATOM 2432 O O . SER B 2 100 ? 158.070 163.719 92.523 1.00 56.99 84 SER A O 1
ATOM 2436 N N . LEU B 2 101 ? 156.027 164.560 92.941 1.00 55.77 85 LEU A N 1
ATOM 2437 C CA . LEU B 2 101 ? 156.315 164.700 94.364 1.00 55.77 85 LEU A CA 1
ATOM 2438 C C . LEU B 2 101 ? 156.545 163.344 95.018 1.00 55.77 85 LEU A C 1
ATOM 2439 O O . LEU B 2 101 ? 157.472 163.181 95.823 1.00 55.77 85 LEU A O 1
ATOM 2455 N N . GLN B 2 102 ? 155.706 162.358 94.694 1.00 54.70 86 GLN A N 1
ATOM 2456 C CA . GLN B 2 102 ? 155.886 161.031 95.272 1.00 54.70 86 GLN A CA 1
ATOM 2457 C C . GLN B 2 102 ? 157.247 160.462 94.895 1.00 54.70 86 GLN A C 1
ATOM 2458 O O . GLN B 2 102 ? 157.971 159.923 95.745 1.00 54.70 86 GLN A O 1
ATOM 2462 N N . LYS B 2 103 ? 157.621 160.590 93.621 1.00 55.62 87 LYS A N 1
ATOM 2463 C CA . LYS B 2 103 ? 158.914 160.080 93.180 1.00 55.62 87 LYS A CA 1
ATOM 2464 C C . LYS B 2 103 ? 160.051 160.794 93.895 1.00 55.62 87 LYS A C 1
ATOM 2465 O O . LYS B 2 103 ? 161.025 160.160 94.314 1.00 55.62 87 LYS A O 1
ATOM 2469 N N . ALA B 2 104 ? 159.951 162.117 94.038 1.00 55.74 88 ALA A N 1
ATOM 2470 C CA . ALA B 2 104 ? 161.018 162.866 94.688 1.00 55.74 88 ALA A CA 1
ATOM 2471 C C . ALA B 2 104 ? 161.185 162.434 96.136 1.00 55.74 88 ALA A C 1
ATOM 2472 O O . ALA B 2 104 ? 162.311 162.244 96.608 1.00 55.74 88 ALA A O 1
ATOM 2479 N N . VAL B 2 105 ? 160.077 162.274 96.860 1.00 55.32 89 VAL A N 1
ATOM 2480 C CA . VAL B 2 105 ? 160.172 161.873 98.260 1.00 55.32 89 VAL A CA 1
ATOM 2481 C C . VAL B 2 105 ? 160.767 160.474 98.375 1.00 55.32 89 VAL A C 1
ATOM 2482 O O . VAL B 2 105 ? 161.631 160.215 99.228 1.00 55.32 89 VAL A O 1
ATOM 2495 N N . GLU B 2 106 ? 160.319 159.549 97.523 1.00 56.05 90 GLU A N 1
ATOM 2496 C CA . GLU B 2 106 ? 160.874 158.200 97.553 1.00 56.05 90 GLU A CA 1
ATOM 2497 C C . GLU B 2 106 ? 162.373 158.226 97.284 1.00 56.05 90 GLU A C 1
ATOM 2498 O O . GLU B 2 106 ? 163.158 157.559 97.974 1.00 56.05 90 GLU A O 1
ATOM 2502 N N . ALA B 2 107 ? 162.789 158.995 96.276 1.00 57.08 91 ALA A N 1
ATOM 2503 C CA . ALA B 2 107 ? 164.204 159.075 95.938 1.00 57.08 91 ALA A CA 1
ATOM 2504 C C . ALA B 2 107 ? 165.007 159.672 97.084 1.00 57.08 91 ALA A C 1
ATOM 2505 O O . ALA B 2 107 ? 166.133 159.242 97.349 1.00 57.08 91 ALA A O 1
ATOM 2512 N N . GLU B 2 108 ? 164.453 160.675 97.765 1.00 58.42 92 GLU A N 1
ATOM 2513 C CA . GLU B 2 108 ? 165.155 161.258 98.903 1.00 58.42 92 GLU A CA 1
ATOM 2514 C C . GLU B 2 108 ? 165.342 160.233 100.013 1.00 58.42 92 GLU A C 1
ATOM 2515 O O . GLU B 2 108 ? 166.419 160.150 100.618 1.00 58.42 92 GLU A O 1
ATOM 2527 N N . ILE B 2 109 ? 164.303 159.447 100.301 1.00 57.63 93 ILE A N 1
ATOM 2528 C CA . ILE B 2 109 ? 164.431 158.411 101.326 1.00 57.63 93 ILE A CA 1
ATOM 2529 C C . ILE B 2 109 ? 165.525 157.422 100.938 1.00 57.63 93 ILE A C 1
ATOM 2530 O O . ILE B 2 109 ? 166.391 157.062 101.751 1.00 57.63 93 ILE A O 1
ATOM 2534 N N . LYS B 2 110 ? 165.502 156.971 99.682 1.00 59.40 94 LYS A N 1
ATOM 2535 C CA . LYS B 2 110 ? 166.510 156.020 99.225 1.00 59.40 94 LYS A CA 1
ATOM 2536 C C . LYS B 2 110 ? 167.907 156.615 99.337 1.00 59.40 94 LYS A C 1
ATOM 2537 O O . LYS B 2 110 ? 168.850 155.935 99.759 1.00 59.40 94 LYS A O 1
ATOM 2556 N N . ARG B 2 111 ? 168.059 157.883 98.952 1.00 60.17 95 ARG A N 1
ATOM 2557 C CA . ARG B 2 111 ? 169.362 158.530 99.022 1.00 60.17 95 ARG A CA 1
ATOM 2558 C C . ARG B 2 111 ? 169.856 158.603 100.457 1.00 60.17 95 ARG A C 1
ATOM 2559 O O . ARG B 2 111 ? 171.040 158.373 100.724 1.00 60.17 95 ARG A O 1
ATOM 2580 N N . ILE B 2 112 ? 168.971 158.945 101.394 1.00 59.50 96 ILE A N 1
ATOM 2581 C CA . ILE B 2 112 ? 169.407 159.059 102.782 1.00 59.50 96 ILE A CA 1
ATOM 2582 C C . ILE B 2 112 ? 169.852 157.700 103.299 1.00 59.50 96 ILE A C 1
ATOM 2583 O O . ILE B 2 112 ? 170.868 157.588 103.994 1.00 59.50 96 ILE A O 1
ATOM 2599 N N . GLY B 2 113 ? 169.117 156.642 102.953 1.00 60.75 97 GLY A N 1
ATOM 2600 C CA . GLY B 2 113 ? 169.547 155.312 103.363 1.00 60.75 97 GLY A CA 1
ATOM 2601 C C . GLY B 2 113 ? 170.906 154.947 102.794 1.00 60.75 97 GLY A C 1
ATOM 2602 O O . GLY B 2 113 ? 171.800 154.480 103.513 1.00 60.75 97 GLY A O 1
ATOM 2606 N N . ASP B 2 114 ? 171.086 155.175 101.491 1.00 61.59 98 ASP A N 1
ATOM 2607 C CA . ASP B 2 114 ? 172.351 154.837 100.849 1.00 61.59 98 ASP A CA 1
ATOM 2608 C C . ASP B 2 114 ? 173.502 155.617 101.466 1.00 61.59 98 ASP A C 1
ATOM 2609 O O . ASP B 2 114 ? 174.599 155.079 101.651 1.00 61.59 98 ASP A O 1
ATOM 2613 N N . SER B 2 115 ? 173.279 156.892 101.778 1.00 61.80 99 SER A N 1
ATOM 2614 C CA . SER B 2 115 ? 174.320 157.678 102.427 1.00 61.80 99 SER A CA 1
ATOM 2615 C C . SER B 2 115 ? 174.624 157.136 103.817 1.00 61.80 99 SER A C 1
ATOM 2616 O O . SER B 2 115 ? 175.790 157.082 104.227 1.00 61.80 99 SER A O 1
ATOM 2624 N N . VAL B 2 116 ? 173.590 156.731 104.557 1.00 61.97 100 VAL A N 1
ATOM 2625 C CA . VAL B 2 116 ? 173.805 156.246 105.917 1.00 61.97 100 VAL A CA 1
ATOM 2626 C C . VAL B 2 116 ? 174.658 154.986 105.907 1.00 61.97 100 VAL A C 1
ATOM 2627 O O . VAL B 2 116 ? 175.566 154.831 106.733 1.00 61.97 100 VAL A O 1
ATOM 2640 N N . ILE B 2 117 ? 174.385 154.061 104.984 1.00 63.52 101 ILE A N 1
ATOM 2641 C CA . ILE B 2 117 ? 175.187 152.837 104.945 1.00 63.52 101 ILE A CA 1
ATOM 2642 C C . ILE B 2 117 ? 176.639 153.169 104.614 1.00 63.52 101 ILE A C 1
ATOM 2643 O O . ILE B 2 117 ? 177.566 152.744 105.313 1.00 63.52 101 ILE A O 1
ATOM 2659 N N . ASN B 2 118 ? 176.859 153.945 103.551 1.00 63.43 102 ASN A N 1
ATOM 2660 C CA . ASN B 2 118 ? 178.218 154.241 103.116 1.00 63.43 102 ASN A CA 1
ATOM 2661 C C . ASN B 2 118 ? 178.980 155.101 104.114 1.00 63.43 102 ASN A C 1
ATOM 2662 O O . ASN B 2 118 ? 180.214 155.059 104.129 1.00 63.43 102 ASN A O 1
ATOM 2673 N N . GLY B 2 119 ? 178.280 155.874 104.944 1.00 64.03 103 GLY A N 1
ATOM 2674 C CA . GLY B 2 119 ? 178.967 156.808 105.821 1.00 64.03 103 GLY A CA 1
ATOM 2675 C C . GLY B 2 119 ? 179.986 156.132 106.717 1.00 64.03 103 GLY A C 1
ATOM 2676 O O . GLY B 2 119 ? 181.064 156.676 106.967 1.00 64.03 103 GLY A O 1
ATOM 2680 N N . LEU B 2 120 ? 179.662 154.941 107.210 1.00 65.61 104 LEU A N 1
ATOM 2681 C CA . LEU B 2 120 ? 180.563 154.182 108.064 1.00 65.61 104 LEU A CA 1
ATOM 2682 C C . LEU B 2 120 ? 181.487 153.261 107.278 1.00 65.61 104 LEU A C 1
ATOM 2683 O O . LEU B 2 120 ? 182.255 152.512 107.891 1.00 65.61 104 LEU A O 1
ATOM 2699 N N . LYS B 2 121 ? 181.434 153.298 105.948 1.00 66.08 105 LYS A N 1
ATOM 2700 C CA . LYS B 2 121 ? 182.290 152.469 105.101 1.00 66.08 105 LYS A CA 1
ATOM 2701 C C . LYS B 2 121 ? 182.221 151.004 105.528 1.00 66.08 105 LYS A C 1
ATOM 2702 O O . LYS B 2 121 ? 183.234 150.355 105.794 1.00 66.08 105 LYS A O 1
ATOM 2706 N N . ILE B 2 122 ? 180.998 150.486 105.593 1.00 63.80 106 ILE A N 1
ATOM 2707 C CA . ILE B 2 122 ? 180.735 149.104 105.974 1.00 63.80 106 ILE A CA 1
ATOM 2708 C C . ILE B 2 122 ? 179.956 148.448 104.846 1.00 63.80 106 ILE A C 1
ATOM 2709 O O . ILE B 2 122 ? 178.988 149.024 104.338 1.00 63.80 106 ILE A O 1
ATOM 2713 N N . ASN B 2 123 ? 180.381 147.250 104.452 1.00 64.50 107 ASN A N 1
ATOM 2714 C CA . ASN B 2 123 ? 179.710 146.537 103.375 1.00 64.50 107 ASN A CA 1
ATOM 2715 C C . ASN B 2 123 ? 178.226 146.400 103.680 1.00 64.50 107 ASN A C 1
ATOM 2716 O O . ASN B 2 123 ? 177.839 145.964 104.767 1.00 64.50 107 ASN A O 1
ATOM 2720 N N . LYS B 2 124 ? 177.399 146.781 102.717 1.00 64.01 108 LYS A N 1
ATOM 2721 C CA . LYS B 2 124 ? 175.961 146.795 102.941 1.00 64.01 108 LYS A CA 1
ATOM 2722 C C . LYS B 2 124 ? 175.439 145.368 103.072 1.00 64.01 108 LYS A C 1
ATOM 2723 O O . LYS B 2 124 ? 175.745 144.523 102.224 1.00 64.01 108 LYS A O 1
ATOM 2742 N N . PRO B 2 125 ? 174.659 145.057 104.109 1.00 63.91 109 PRO A N 1
ATOM 2743 C CA . PRO B 2 125 ? 174.007 143.743 104.157 1.00 63.91 109 PRO A CA 1
ATOM 2744 C C . PRO B 2 125 ? 172.924 143.618 103.099 1.00 63.91 109 PRO A C 1
ATOM 2745 O O . PRO B 2 125 ? 172.679 144.561 102.341 1.00 63.91 109 PRO A O 1
ATOM 2756 N N . ASN B 2 126 ? 172.272 142.463 103.037 1.00 66.78 110 ASN A N 1
ATOM 2757 C CA . ASN B 2 126 ? 171.225 142.208 102.060 1.00 66.78 110 ASN A CA 1
ATOM 2758 C C . ASN B 2 126 ? 169.862 142.359 102.719 1.00 66.78 110 ASN A C 1
ATOM 2759 O O . ASN B 2 126 ? 169.684 142.008 103.889 1.00 66.78 110 ASN A O 1
ATOM 2770 N N . GLY B 2 127 ? 168.901 142.881 101.960 1.00 64.56 111 GLY A N 1
ATOM 2771 C CA . GLY B 2 127 ? 167.565 143.125 102.461 1.00 64.56 111 GLY A CA 1
ATOM 2772 C C . GLY B 2 127 ? 167.283 144.562 102.841 1.00 64.56 111 GLY A C 1
ATOM 2773 O O . GLY B 2 127 ? 166.170 144.855 103.296 1.00 64.56 111 GLY A O 1
ATOM 2777 N N . PHE B 2 128 ? 168.249 145.465 102.672 1.00 61.30 112 PHE A N 1
ATOM 2778 C CA . PHE B 2 128 ? 168.034 146.861 103.035 1.00 61.30 112 PHE A CA 1
ATOM 2779 C C . PHE B 2 128 ? 166.993 147.508 102.133 1.00 61.30 112 PHE A C 1
ATOM 2780 O O . PHE B 2 128 ? 166.037 148.127 102.614 1.00 61.30 112 PHE A O 1
ATOM 2797 N N . ASP B 2 129 ? 167.155 147.370 100.817 1.00 60.42 113 ASP A N 1
ATOM 2798 C CA . ASP B 2 129 ? 166.233 148.003 99.882 1.00 60.42 113 ASP A CA 1
ATOM 2799 C C . ASP B 2 129 ? 164.801 147.515 100.047 1.00 60.42 113 ASP A C 1
ATOM 2800 O O . ASP B 2 129 ? 163.886 148.147 99.508 1.00 60.42 113 ASP A O 1
ATOM 2804 N N . GLU B 2 130 ? 164.581 146.416 100.766 1.00 60.27 114 GLU A N 1
ATOM 2805 C CA . GLU B 2 130 ? 163.245 145.884 100.994 1.00 60.27 114 GLU A CA 1
ATOM 2806 C C . GLU B 2 130 ? 162.708 146.198 102.383 1.00 60.27 114 GLU A C 1
ATOM 2807 O O . GLU B 2 130 ? 161.576 145.815 102.691 1.00 60.27 114 GLU A O 1
ATOM 2811 N N . GLN B 2 131 ? 163.483 146.882 103.226 1.00 61.01 115 GLN A N 1
ATOM 2812 C CA . GLN B 2 131 ? 163.041 147.247 104.567 1.00 61.01 115 GLN A CA 1
ATOM 2813 C C . GLN B 2 131 ? 163.134 148.744 104.821 1.00 61.01 115 GLN A C 1
ATOM 2814 O O . GLN B 2 131 ? 162.965 149.180 105.965 1.00 61.01 115 GLN A O 1
ATOM 2828 N N . LEU B 2 132 ? 163.404 149.541 103.790 1.00 58.43 116 LEU A N 1
ATOM 2829 C CA . LEU B 2 132 ? 163.423 150.988 103.916 1.00 58.43 116 LEU A CA 1
ATOM 2830 C C . LEU B 2 132 ? 162.533 151.678 102.894 1.00 58.43 116 LEU A C 1
ATOM 2831 O O . LEU B 2 132 ? 162.308 152.886 103.017 1.00 58.43 116 LEU A O 1
ATOM 2847 N N . SER B 2 133 ? 162.005 150.953 101.908 1.00 57.88 117 SER A N 1
ATOM 2848 C CA . SER B 2 133 ? 161.206 151.530 100.836 1.00 57.88 117 SER A CA 1
ATOM 2849 C C . SER B 2 133 ? 159.752 151.080 100.901 1.00 57.88 117 SER A C 1
ATOM 2850 O O . SER B 2 133 ? 159.035 151.160 99.898 1.00 57.88 117 SER A O 1
ATOM 2858 N N . SER B 2 134 ? 159.302 150.601 102.062 1.00 54.26 118 SER A N 1
ATOM 2859 C CA . SER B 2 134 ? 157.912 150.197 102.225 1.00 54.26 118 SER A CA 1
ATOM 2860 C C . SER B 2 134 ? 157.351 150.629 103.574 1.00 54.26 118 SER A C 1
ATOM 2861 O O . SER B 2 134 ? 156.361 150.050 104.037 1.00 54.26 118 SER A O 1
ATOM 2869 N N . TYR B 2 135 ? 157.955 151.629 104.216 1.00 53.61 119 TYR A N 1
ATOM 2870 C CA . TYR B 2 135 ? 157.578 152.054 105.559 1.00 53.61 119 TYR A CA 1
ATOM 2871 C C . TYR B 2 135 ? 157.141 153.517 105.574 1.00 53.61 119 TYR A C 1
ATOM 2872 O O . TYR B 2 135 ? 157.366 154.232 106.551 1.00 53.61 119 TYR A O 1
ATOM 2890 N N . PHE B 2 136 ? 156.508 153.973 104.496 1.00 51.32 120 PHE A N 1
ATOM 2891 C CA . PHE B 2 136 ? 156.033 155.347 104.407 1.00 51.32 120 PHE A CA 1
ATOM 2892 C C . PHE B 2 136 ? 154.913 155.398 103.379 1.00 51.32 120 PHE A C 1
ATOM 2893 O O . PHE B 2 136 ? 154.709 154.460 102.607 1.00 51.32 120 PHE A O 1
ATOM 2910 N N . THR B 2 137 ? 154.188 156.513 103.379 1.00 51.95 121 THR A N 1
ATOM 2911 C CA . THR B 2 137 ? 153.043 156.671 102.497 1.00 51.95 121 THR A CA 1
ATOM 2912 C C . THR B 2 137 ? 152.885 158.143 102.145 1.00 51.95 121 THR A C 1
ATOM 2913 O O . THR B 2 137 ? 153.265 159.024 102.919 1.00 51.95 121 THR A O 1
ATOM 2924 N N . VAL B 2 138 ? 152.324 158.397 100.966 1.00 52.24 122 VAL A N 1
ATOM 2925 C CA . VAL B 2 138 ? 152.076 159.746 100.481 1.00 52.24 122 VAL A CA 1
ATOM 2926 C C . VAL B 2 138 ? 150.635 159.824 100.003 1.00 52.24 122 VAL A C 1
ATOM 2927 O O . VAL B 2 138 ? 150.056 158.829 99.557 1.00 52.24 122 VAL A O 1
ATOM 2940 N N . SER B 2 139 ? 150.052 161.016 100.099 1.00 53.30 123 SER A N 1
ATOM 2941 C CA . SER B 2 139 ? 148.663 161.208 99.713 1.00 53.30 123 SER A CA 1
ATOM 2942 C C . SER B 2 139 ? 148.416 162.686 99.462 1.00 53.30 123 SER A C 1
ATOM 2943 O O . SER B 2 139 ? 149.040 163.548 100.085 1.00 53.30 123 SER A O 1
ATOM 2951 N N . TYR B 2 140 ? 147.500 162.966 98.540 1.00 54.07 124 TYR A N 1
ATOM 2952 C CA . TYR B 2 140 ? 147.120 164.335 98.229 1.00 54.07 124 TYR A CA 1
ATOM 2953 C C . TYR B 2 140 ? 145.725 164.327 97.624 1.00 54.07 124 TYR A C 1
ATOM 2954 O O . TYR B 2 140 ? 145.270 163.315 97.085 1.00 54.07 124 TYR A O 1
ATOM 2972 N N . LEU B 2 141 ? 145.049 165.472 97.719 1.00 53.38 125 LEU A N 1
ATOM 2973 C CA . LEU B 2 141 ? 143.652 165.564 97.295 1.00 53.38 125 LEU A CA 1
ATOM 2974 C C . LEU B 2 141 ? 143.383 166.996 96.842 1.00 53.38 125 LEU A C 1
ATOM 2975 O O . LEU B 2 141 ? 143.127 167.872 97.672 1.00 53.38 125 LEU A O 1
ATOM 2979 N N . PHE B 2 142 ? 143.435 167.221 95.533 1.00 57.03 126 PHE A N 1
ATOM 2980 C CA . PHE B 2 142 ? 143.058 168.509 94.974 1.00 57.03 126 PHE A CA 1
ATOM 2981 C C . PHE B 2 142 ? 141.563 168.750 95.180 1.00 57.03 126 PHE A C 1
ATOM 2982 O O . PHE B 2 142 ? 140.834 167.909 95.713 1.00 57.03 126 PHE A O 1
ATOM 2999 N N . VAL B 2 143 ? 141.100 169.919 94.753 1.00 56.57 127 VAL A N 1
ATOM 3000 C CA . VAL B 2 143 ? 139.678 170.243 94.790 1.00 56.57 127 VAL A CA 1
ATOM 3001 C C . VAL B 2 143 ? 139.450 171.510 93.973 1.00 56.57 127 VAL A C 1
ATOM 3002 O O . VAL B 2 143 ? 140.258 172.445 94.056 1.00 56.57 127 VAL A O 1
ATOM 3015 N N . PRO B 2 144 ? 138.388 171.593 93.172 1.00 57.55 128 PRO A N 1
ATOM 3016 C CA . PRO B 2 144 ? 138.169 172.810 92.384 1.00 57.55 128 PRO A CA 1
ATOM 3017 C C . PRO B 2 144 ? 137.986 174.022 93.284 1.00 57.55 128 PRO A C 1
ATOM 3018 O O . PRO B 2 144 ? 137.396 173.936 94.362 1.00 57.55 128 PRO A O 1
ATOM 3029 N N . TYR B 2 145 ? 138.494 175.162 92.823 1.00 60.03 129 TYR A N 1
ATOM 3030 C CA . TYR B 2 145 ? 138.469 176.409 93.578 1.00 60.03 129 TYR A CA 1
ATOM 3031 C C . TYR B 2 145 ? 137.751 177.458 92.741 1.00 60.03 129 TYR A C 1
ATOM 3032 O O . TYR B 2 145 ? 138.144 177.717 91.598 1.00 60.03 129 TYR A O 1
ATOM 3050 N N . ASN B 2 146 ? 136.702 178.058 93.308 1.00 61.89 130 ASN A N 1
ATOM 3051 C CA . ASN B 2 146 ? 135.848 178.992 92.582 1.00 61.89 130 ASN A CA 1
ATOM 3052 C C . ASN B 2 146 ? 135.909 180.401 93.161 1.00 61.89 130 ASN A C 1
ATOM 3053 O O . ASN B 2 146 ? 135.014 181.210 92.894 1.00 61.89 130 ASN A O 1
ATOM 3064 N N . GLU B 2 147 ? 136.931 180.693 93.970 1.00 60.77 131 GLU A N 1
ATOM 3065 C CA . GLU B 2 147 ? 137.183 182.029 94.510 1.00 60.77 131 GLU A CA 1
ATOM 3066 C C . GLU B 2 147 ? 135.956 182.841 94.909 1.00 60.77 131 GLU A C 1
ATOM 3067 O O . GLU B 2 147 ? 135.907 184.055 94.689 1.00 60.77 131 GLU A O 1
ATOM 3071 N N . ASP B 2 148 ? 134.962 182.173 95.492 1.00 62.94 132 ASP A N 1
ATOM 3072 C CA . ASP B 2 148 ? 133.777 182.854 96.004 1.00 62.94 132 ASP A CA 1
ATOM 3073 C C . ASP B 2 148 ? 133.330 182.370 97.374 1.00 62.94 132 ASP A C 1
ATOM 3074 O O . ASP B 2 148 ? 132.576 183.090 98.038 1.00 62.94 132 ASP A O 1
ATOM 3078 N N . ASP B 2 149 ? 133.756 181.191 97.829 1.00 60.38 133 ASP A N 1
ATOM 3079 C CA . ASP B 2 149 ? 133.401 180.700 99.163 1.00 60.38 133 ASP A CA 1
ATOM 3080 C C . ASP B 2 149 ? 134.571 179.847 99.656 1.00 60.38 133 ASP A C 1
ATOM 3081 O O . ASP B 2 149 ? 134.640 178.646 99.388 1.00 60.38 133 ASP A O 1
ATOM 3085 N N . TYR B 2 150 ? 135.485 180.487 100.385 1.00 55.30 134 TYR A N 1
ATOM 3086 C CA . TYR B 2 150 ? 136.617 179.762 100.947 1.00 55.30 134 TYR A CA 1
ATOM 3087 C C . TYR B 2 150 ? 136.148 178.673 101.901 1.00 55.30 134 TYR A C 1
ATOM 3088 O O . TYR B 2 150 ? 136.722 177.577 101.940 1.00 55.30 134 TYR A O 1
ATOM 3106 N N . LYS B 2 151 ? 135.101 178.957 102.678 1.00 56.07 135 LYS A N 1
ATOM 3107 C CA . LYS B 2 151 ? 134.635 178.003 103.678 1.00 56.07 135 LYS A CA 1
ATOM 3108 C C . LYS B 2 151 ? 134.239 176.681 103.035 1.00 56.07 135 LYS A C 1
ATOM 3109 O O . LYS B 2 151 ? 134.672 175.609 103.475 1.00 56.07 135 LYS A O 1
ATOM 3113 N N . GLN B 2 152 ? 133.407 176.739 101.995 1.00 59.57 136 GLN A N 1
ATOM 3114 C CA . GLN B 2 152 ? 132.938 175.514 101.357 1.00 59.57 136 GLN A CA 1
ATOM 3115 C C . GLN B 2 152 ? 134.103 174.715 100.791 1.00 59.57 136 GLN A C 1
ATOM 3116 O O . GLN B 2 152 ? 134.178 173.493 100.966 1.00 59.57 136 GLN A O 1
ATOM 3130 N N . CYS B 2 153 ? 135.021 175.390 100.098 1.00 57.71 137 CYS A N 1
ATOM 3131 C CA . CYS B 2 153 ? 136.124 174.684 99.458 1.00 57.71 137 CYS A CA 1
ATOM 3132 C C . CYS B 2 153 ? 137.016 174.016 100.493 1.00 57.71 137 CYS A C 1
ATOM 3133 O O . CYS B 2 153 ? 137.394 172.848 100.343 1.00 57.71 137 CYS A O 1
ATOM 3141 N N . TYR B 2 154 ? 137.354 174.737 101.565 1.00 54.53 138 TYR A N 1
ATOM 3142 C CA . TYR B 2 154 ? 138.194 174.141 102.596 1.00 54.53 138 TYR A CA 1
ATOM 3143 C C . TYR B 2 154 ? 137.489 172.975 103.275 1.00 54.53 138 TYR A C 1
ATOM 3144 O O . TYR B 2 154 ? 138.111 171.938 103.540 1.00 54.53 138 TYR A O 1
ATOM 3162 N N . SER B 2 155 ? 136.201 173.126 103.588 1.00 55.89 139 SER A N 1
ATOM 3163 C CA . SER B 2 155 ? 135.481 172.040 104.242 1.00 55.89 139 SER A CA 1
ATOM 3164 C C . SER B 2 155 ? 135.457 170.801 103.358 1.00 55.89 139 SER A C 1
ATOM 3165 O O . SER B 2 155 ? 135.712 169.683 103.823 1.00 55.89 139 SER A O 1
ATOM 3169 N N . GLU B 2 156 ? 135.166 170.985 102.069 1.00 57.88 140 GLU A N 1
ATOM 3170 C CA . GLU B 2 156 ? 135.150 169.857 101.146 1.00 57.88 140 GLU A CA 1
ATOM 3171 C C . GLU B 2 156 ? 136.519 169.197 101.075 1.00 57.88 140 GLU A C 1
ATOM 3172 O O . GLU B 2 156 ? 136.631 167.965 101.118 1.00 57.88 140 GLU A O 1
ATOM 3184 N N . LEU B 2 157 ? 137.577 170.003 100.962 1.00 55.41 141 LEU A N 1
ATOM 3185 C CA . LEU B 2 157 ? 138.916 169.440 100.838 1.00 55.41 141 LEU A CA 1
ATOM 3186 C C . LEU B 2 157 ? 139.283 168.635 102.075 1.00 55.41 141 LEU A C 1
ATOM 3187 O O . LEU B 2 157 ? 139.811 167.522 101.972 1.00 55.41 141 LEU A O 1
ATOM 3203 N N . GLU B 2 158 ? 139.006 169.179 103.260 1.00 54.30 142 GLU A N 1
ATOM 3204 C CA . GLU B 2 158 ? 139.381 168.479 104.483 1.00 54.30 142 GLU A CA 1
ATOM 3205 C C . GLU B 2 158 ? 138.560 167.210 104.667 1.00 54.30 142 GLU A C 1
ATOM 3206 O O . GLU B 2 158 ? 139.088 166.187 105.115 1.00 54.30 142 GLU A O 1
ATOM 3218 N N . SER B 2 159 ? 137.272 167.245 104.320 1.00 54.17 143 SER A N 1
ATOM 3219 C CA . SER B 2 159 ? 136.462 166.034 104.414 1.00 54.17 143 SER A CA 1
ATOM 3220 C C . SER B 2 159 ? 136.983 164.954 103.472 1.00 54.17 143 SER A C 1
ATOM 3221 O O . SER B 2 159 ? 137.133 163.789 103.862 1.00 54.17 143 SER A O 1
ATOM 3225 N N . LEU B 2 160 ? 137.275 165.326 102.225 1.00 52.90 144 LEU A N 1
ATOM 3226 C CA . LEU B 2 160 ? 137.784 164.345 101.275 1.00 52.90 144 LEU A CA 1
ATOM 3227 C C . LEU B 2 160 ? 139.136 163.803 101.720 1.00 52.90 144 LEU A C 1
ATOM 3228 O O . LEU B 2 160 ? 139.427 162.617 101.536 1.00 52.90 144 LEU A O 1
ATOM 3232 N N . MET B 2 161 ? 139.975 164.655 102.311 1.00 54.04 145 MET A N 1
ATOM 3233 C CA . MET B 2 161 ? 141.291 164.206 102.753 1.00 54.04 145 MET A CA 1
ATOM 3234 C C . MET B 2 161 ? 141.183 163.277 103.954 1.00 54.04 145 MET A C 1
ATOM 3235 O O . MET B 2 161 ? 141.960 162.326 104.082 1.00 54.04 145 MET A O 1
ATOM 3249 N N . GLY B 2 162 ? 140.230 163.537 104.850 1.00 54.18 146 GLY A N 1
ATOM 3250 C CA . GLY B 2 162 ? 140.013 162.638 105.967 1.00 54.18 146 GLY A CA 1
ATOM 3251 C C . GLY B 2 162 ? 139.356 161.333 105.578 1.00 54.18 146 GLY A C 1
ATOM 3252 O O . GLY B 2 162 ? 139.508 160.338 106.293 1.00 54.18 146 GLY A O 1
ATOM 3256 N N . ALA B 2 163 ? 138.625 161.315 104.462 1.00 55.19 147 ALA A N 1
ATOM 3257 C CA . ALA B 2 163 ? 138.014 160.071 104.005 1.00 55.19 147 ALA A CA 1
ATOM 3258 C C . ALA B 2 163 ? 138.981 159.229 103.181 1.00 55.19 147 ALA A C 1
ATOM 3259 O O . ALA B 2 163 ? 138.981 157.998 103.289 1.00 55.19 147 ALA A O 1
ATOM 3266 N N . ILE B 2 164 ? 139.812 159.869 102.355 1.00 54.44 148 ILE A N 1
ATOM 3267 C CA . ILE B 2 164 ? 140.690 159.127 101.453 1.00 54.44 148 ILE A CA 1
ATOM 3268 C C . ILE B 2 164 ? 141.688 158.276 102.224 1.00 54.44 148 ILE A C 1
ATOM 3269 O O . ILE B 2 164 ? 142.131 157.231 101.733 1.00 54.44 148 ILE A O 1
ATOM 3285 N N . LYS B 2 165 ? 142.067 158.699 103.429 1.00 56.34 149 LYS A N 1
ATOM 3286 C CA . LYS B 2 165 ? 143.064 157.960 104.193 1.00 56.34 149 LYS A CA 1
ATOM 3287 C C . LYS B 2 165 ? 142.545 156.625 104.709 1.00 56.34 149 LYS A C 1
ATOM 3288 O O . LYS B 2 165 ? 143.351 155.795 105.141 1.00 56.34 149 LYS A O 1
ATOM 3307 N N . SER B 2 166 ? 141.232 156.392 104.669 1.00 57.83 150 SER A N 1
ATOM 3308 C CA . SER B 2 166 ? 140.697 155.121 105.145 1.00 57.83 150 SER A CA 1
ATOM 3309 C C . SER B 2 166 ? 141.164 153.953 104.285 1.00 57.83 150 SER A C 1
ATOM 3310 O O . SER B 2 166 ? 141.251 152.822 104.775 1.00 57.83 150 SER A O 1
ATOM 3314 N N . VAL B 2 167 ? 141.469 154.202 103.016 1.00 56.35 151 VAL A N 1
ATOM 3315 C CA . VAL B 2 167 ? 141.866 153.126 102.091 1.00 56.35 151 VAL A CA 1
ATOM 3316 C C . VAL B 2 167 ? 143.373 152.967 102.243 1.00 56.35 151 VAL A C 1
ATOM 3317 O O . VAL B 2 167 ? 144.178 153.497 101.474 1.00 56.35 151 VAL A O 1
ATOM 3330 N N . ARG B 2 168 ? 143.769 152.205 103.260 1.00 58.97 152 ARG A N 1
ATOM 3331 C CA . ARG B 2 168 ? 145.181 151.933 103.510 1.00 58.97 152 ARG A CA 1
ATOM 3332 C C . ARG B 2 168 ? 145.620 150.762 102.641 1.00 58.97 152 ARG A C 1
ATOM 3333 O O . ARG B 2 168 ? 145.159 149.632 102.831 1.00 58.97 152 ARG A O 1
ATOM 3354 N N . ALA B 2 169 ? 146.511 151.026 101.690 1.00 60.72 153 ALA A N 1
ATOM 3355 C CA . ALA B 2 169 ? 147.071 150.003 100.820 1.00 60.72 153 ALA A CA 1
ATOM 3356 C C . ALA B 2 169 ? 148.526 149.769 101.199 1.00 60.72 153 ALA A C 1
ATOM 3357 O O . ALA B 2 169 ? 149.291 150.726 101.354 1.00 60.72 153 ALA A O 1
ATOM 3364 N N . PHE B 2 170 ? 148.903 148.502 101.351 1.00 63.79 154 PHE A N 1
ATOM 3365 C CA . PHE B 2 170 ? 150.270 148.143 101.700 1.00 63.79 154 PHE A CA 1
ATOM 3366 C C . PHE B 2 170 ? 150.680 146.898 100.927 1.00 63.79 154 PHE A C 1
ATOM 3367 O O . PHE B 2 170 ? 149.841 146.110 100.485 1.00 63.79 154 PHE A O 1
ATOM 3384 N N . SER B 2 171 ? 151.990 146.732 100.769 1.00 64.55 155 SER A N 1
ATOM 3385 C CA . SER B 2 171 ? 152.560 145.597 100.059 1.00 64.55 155 SER A CA 1
ATOM 3386 C C . SER B 2 171 ? 153.097 144.585 101.062 1.00 64.55 155 SER A C 1
ATOM 3387 O O . SER B 2 171 ? 153.760 144.953 102.035 1.00 64.55 155 SER A O 1
ATOM 3391 N N . GLN B 2 172 ? 152.807 143.309 100.818 1.00 64.37 156 GLN A N 1
ATOM 3392 C CA . GLN B 2 172 ? 153.198 142.263 101.751 1.00 64.37 156 GLN A CA 1
ATOM 3393 C C . GLN B 2 172 ? 154.714 142.122 101.813 1.00 64.37 156 GLN A C 1
ATOM 3394 O O . GLN B 2 172 ? 155.427 142.379 100.840 1.00 64.37 156 GLN A O 1
ATOM 3408 N N . TYR B 2 173 ? 155.204 141.709 102.979 1.00 65.13 157 TYR A N 1
ATOM 3409 C CA . TYR B 2 173 ? 156.622 141.449 103.143 1.00 65.13 157 TYR A CA 1
ATOM 3410 C C . TYR B 2 173 ? 157.036 140.255 102.283 1.00 65.13 157 TYR A C 1
ATOM 3411 O O . TYR B 2 173 ? 156.235 139.350 102.036 1.00 65.13 157 TYR A O 1
ATOM 3429 N N . PRO B 2 174 ? 158.279 140.228 101.811 1.00 67.51 158 PRO A N 1
ATOM 3430 C CA . PRO B 2 174 ? 158.725 139.104 100.985 1.00 67.51 158 PRO A CA 1
ATOM 3431 C C . PRO B 2 174 ? 158.863 137.831 101.805 1.00 67.51 158 PRO A C 1
ATOM 3432 O O . PRO B 2 174 ? 158.897 137.845 103.037 1.00 67.51 158 PRO A O 1
ATOM 3443 N N . ASP B 2 175 ? 158.948 136.708 101.090 1.00 69.16 159 ASP A N 1
ATOM 3444 C CA . ASP B 2 175 ? 159.079 135.415 101.750 1.00 69.16 159 ASP A CA 1
ATOM 3445 C C . ASP B 2 175 ? 160.375 135.303 102.543 1.00 69.16 159 ASP A C 1
ATOM 3446 O O . ASP B 2 175 ? 160.498 134.406 103.385 1.00 69.16 159 ASP A O 1
ATOM 3450 N N . SER B 2 176 ? 161.339 136.190 102.299 1.00 68.89 160 SER A N 1
ATOM 3451 C CA . SER B 2 176 ? 162.622 136.136 102.986 1.00 68.89 160 SER A CA 1
ATOM 3452 C C . SER B 2 176 ? 162.511 136.439 104.474 1.00 68.89 160 SER A C 1
ATOM 3453 O O . SER B 2 176 ? 163.480 136.211 105.206 1.00 68.89 160 SER A O 1
ATOM 3457 N N . GLU B 2 177 ? 161.367 136.940 104.939 1.00 68.07 161 GLU A N 1
ATOM 3458 C CA . GLU B 2 177 ? 161.226 137.335 106.334 1.00 68.07 161 GLU A CA 1
ATOM 3459 C C . GLU B 2 177 ? 161.372 136.135 107.259 1.00 68.07 161 GLU A C 1
ATOM 3460 O O . GLU B 2 177 ? 160.480 135.284 107.331 1.00 68.07 161 GLU A O 1
ATOM 3464 N N . ARG B 2 178 ? 162.503 136.059 107.964 1.00 66.22 162 ARG A N 1
ATOM 3465 C CA . ARG B 2 178 ? 162.694 135.058 109.013 1.00 66.22 162 ARG A CA 1
ATOM 3466 C C . ARG B 2 178 ? 163.779 135.595 109.946 1.00 66.22 162 ARG A C 1
ATOM 3467 O O . ARG B 2 178 ? 164.967 135.509 109.624 1.00 66.22 162 ARG A O 1
ATOM 3471 N N . GLY B 2 179 ? 163.365 136.139 111.086 1.00 64.33 163 GLY A N 1
ATOM 3472 C CA . GLY B 2 179 ? 164.303 136.790 111.979 1.00 64.33 163 GLY A CA 1
ATOM 3473 C C . GLY B 2 179 ? 163.877 136.773 113.431 1.00 64.33 163 GLY A C 1
ATOM 3474 O O . GLY B 2 179 ? 162.888 136.128 113.787 1.00 64.33 163 GLY A O 1
ATOM 3478 N N . ARG B 2 180 ? 164.628 137.475 114.282 1.00 66.94 164 ARG A N 1
ATOM 3479 C CA . ARG B 2 180 ? 164.365 137.527 115.715 1.00 66.94 164 ARG A CA 1
ATOM 3480 C C . ARG B 2 180 ? 163.965 138.921 116.195 1.00 66.94 164 ARG A C 1
ATOM 3481 O O . ARG B 2 180 ? 164.179 139.258 117.362 1.00 66.94 164 ARG A O 1
ATOM 3502 N N . LYS B 2 181 ? 163.403 139.752 115.316 1.00 65.20 165 LYS A N 1
ATOM 3503 C CA . LYS B 2 181 ? 162.917 141.061 115.742 1.00 65.20 165 LYS A CA 1
ATOM 3504 C C . LYS B 2 181 ? 164.092 142.001 115.979 1.00 65.20 165 LYS A C 1
ATOM 3505 O O . LYS B 2 181 ? 165.191 141.765 115.469 1.00 65.20 165 LYS A O 1
ATOM 3509 N N . CYS B 2 182 ? 163.874 143.075 116.742 1.00 64.39 166 CYS A N 1
ATOM 3510 C CA . CYS B 2 182 ? 164.919 144.075 116.949 1.00 64.39 166 CYS A CA 1
ATOM 3511 C C . CYS B 2 182 ? 165.095 144.654 118.342 1.00 64.39 166 CYS A C 1
ATOM 3512 O O . CYS B 2 182 ? 166.069 145.379 118.559 1.00 64.39 166 CYS A O 1
ATOM 3519 N N . SER B 2 183 ? 164.206 144.371 119.289 1.00 64.15 167 SER A N 1
ATOM 3520 C CA . SER B 2 183 ? 164.182 144.990 120.606 1.00 64.15 167 SER A CA 1
ATOM 3521 C C . SER B 2 183 ? 163.730 146.444 120.532 1.00 64.15 167 SER A C 1
ATOM 3522 O O . SER B 2 183 ? 163.691 147.120 121.567 1.00 64.15 167 SER A O 1
ATOM 3526 N N . ILE B 2 184 ? 163.390 146.950 119.343 1.00 63.49 168 ILE A N 1
ATOM 3527 C CA . ILE B 2 184 ? 162.727 148.236 119.171 1.00 63.49 168 ILE A CA 1
ATOM 3528 C C . ILE B 2 184 ? 161.364 148.064 118.510 1.00 63.49 168 ILE A C 1
ATOM 3529 O O . ILE B 2 184 ? 160.343 148.512 119.039 1.00 63.49 168 ILE A O 1
ATOM 3533 N N . CYS B 2 185 ? 161.331 147.411 117.350 1.00 64.80 169 CYS A N 1
ATOM 3534 C CA . CYS B 2 185 ? 160.097 146.951 116.735 1.00 64.80 169 CYS A CA 1
ATOM 3535 C C . CYS B 2 185 ? 159.881 145.485 117.090 1.00 64.80 169 CYS A C 1
ATOM 3536 O O . CYS B 2 185 ? 160.670 144.865 117.807 1.00 64.80 169 CYS A O 1
ATOM 3543 N N . GLY B 2 186 ? 158.791 144.925 116.581 1.00 64.55 170 GLY A N 1
ATOM 3544 C CA . GLY B 2 186 ? 158.594 143.492 116.617 1.00 64.55 170 GLY A CA 1
ATOM 3545 C C . GLY B 2 186 ? 158.034 142.996 115.303 1.00 64.55 170 GLY A C 1
ATOM 3546 O O . GLY B 2 186 ? 157.244 142.048 115.270 1.00 64.55 170 GLY A O 1
ATOM 3550 N N . GLU B 2 187 ? 158.438 143.641 114.207 1.00 63.07 171 GLU A N 1
ATOM 3551 C CA . GLU B 2 187 ? 157.777 143.442 112.926 1.00 63.07 171 GLU A CA 1
ATOM 3552 C C . GLU B 2 187 ? 158.762 143.408 111.765 1.00 63.07 171 GLU A C 1
ATOM 3553 O O . GLU B 2 187 ? 158.399 143.765 110.639 1.00 63.07 171 GLU A O 1
ATOM 3557 N N . ARG B 2 188 ? 159.999 142.980 111.997 1.00 62.15 172 ARG A N 1
ATOM 3558 C CA . ARG B 2 188 ? 160.983 143.007 110.923 1.00 62.15 172 ARG A CA 1
ATOM 3559 C C . ARG B 2 188 ? 162.178 142.153 111.321 1.00 62.15 172 ARG A C 1
ATOM 3560 O O . ARG B 2 188 ? 162.329 141.759 112.480 1.00 62.15 172 ARG A O 1
ATOM 3581 N N . ASN B 2 189 ? 163.026 141.871 110.335 1.00 61.44 173 ASN A N 1
ATOM 3582 C CA . ASN B 2 189 ? 164.148 140.959 110.503 1.00 61.44 173 ASN A CA 1
ATOM 3583 C C . ASN B 2 189 ? 165.394 141.748 110.885 1.00 61.44 173 ASN A C 1
ATOM 3584 O O . ASN B 2 189 ? 165.753 142.715 110.207 1.00 61.44 173 ASN A O 1
ATOM 3588 N N . VAL B 2 190 ? 166.054 141.330 111.964 1.00 60.37 174 VAL A N 1
ATOM 3589 C CA . VAL B 2 190 ? 167.261 142.020 112.400 1.00 60.37 174 VAL A CA 1
ATOM 3590 C C . VAL B 2 190 ? 168.312 141.910 111.308 1.00 60.37 174 VAL A C 1
ATOM 3591 O O . VAL B 2 190 ? 168.696 140.806 110.905 1.00 60.37 174 VAL A O 1
ATOM 3595 N N . LYS B 2 191 ? 168.780 143.057 110.820 1.00 61.49 175 LYS A N 1
ATOM 3596 C CA . LYS B 2 191 ? 169.832 143.112 109.814 1.00 61.49 175 LYS A CA 1
ATOM 3597 C C . LYS B 2 191 ? 171.151 143.606 110.392 1.00 61.49 175 LYS A C 1
ATOM 3598 O O . LYS B 2 191 ? 172.080 143.897 109.633 1.00 61.49 175 LYS A O 1
ATOM 3602 N N . PHE B 2 192 ? 171.251 143.705 111.715 1.00 63.45 176 PHE A N 1
ATOM 3603 C CA . PHE B 2 192 ? 172.472 144.120 112.388 1.00 63.45 176 PHE A CA 1
ATOM 3604 C C . PHE B 2 192 ? 172.535 143.414 113.733 1.00 63.45 176 PHE A C 1
ATOM 3605 O O . PHE B 2 192 ? 171.534 142.884 114.223 1.00 63.45 176 PHE A O 1
ATOM 3622 N N . TYR B 2 193 ? 173.724 143.411 114.329 1.00 66.03 177 TYR A N 1
ATOM 3623 C CA . TYR B 2 193 ? 173.913 142.774 115.624 1.00 66.03 177 TYR A CA 1
ATOM 3624 C C . TYR B 2 193 ? 175.340 143.027 116.086 1.00 66.03 177 TYR A C 1
ATOM 3625 O O . TYR B 2 193 ? 176.219 143.365 115.289 1.00 66.03 177 TYR A O 1
ATOM 3643 N N . ARG B 2 194 ? 175.554 142.865 117.389 1.00 66.87 178 ARG A N 1
ATOM 3644 C CA . ARG B 2 194 ? 176.878 142.903 117.992 1.00 66.87 178 ARG A CA 1
ATOM 3645 C C . ARG B 2 194 ? 177.017 141.706 118.917 1.00 66.87 178 ARG A C 1
ATOM 3646 O O . ARG B 2 194 ? 176.093 141.383 119.668 1.00 66.87 178 ARG A O 1
ATOM 3650 N N . MET B 2 195 ? 178.177 141.057 118.868 1.00 70.58 179 MET A N 1
ATOM 3651 C CA . MET B 2 195 ? 178.381 139.798 119.576 1.00 70.58 179 MET A CA 1
ATOM 3652 C C . MET B 2 195 ? 178.605 140.096 121.052 1.00 70.58 179 MET A C 1
ATOM 3653 O O . MET B 2 195 ? 179.605 140.716 121.424 1.00 70.58 179 MET A O 1
ATOM 3657 N N . ALA B 2 196 ? 177.677 139.651 121.892 1.00 74.33 180 ALA A N 1
ATOM 3658 C CA . ALA B 2 196 ? 177.750 139.908 123.323 1.00 74.33 180 ALA A CA 1
ATOM 3659 C C . ALA B 2 196 ? 178.909 139.116 123.923 1.00 74.33 180 ALA A C 1
ATOM 3660 O O . ALA B 2 196 ? 179.687 138.462 123.222 1.00 74.33 180 ALA A O 1
ATOM 3667 N N . GLU B 2 197 ? 179.035 139.173 125.248 1.00 78.87 181 GLU A N 1
ATOM 3668 C CA . GLU B 2 197 ? 180.066 138.424 125.950 1.00 78.87 181 GLU A CA 1
ATOM 3669 C C . GLU B 2 197 ? 179.738 136.944 126.084 1.00 78.87 181 GLU A C 1
ATOM 3670 O O . GLU B 2 197 ? 180.602 136.176 126.522 1.00 78.87 181 GLU A O 1
ATOM 3674 N N . ASN B 2 198 ? 178.523 136.526 125.724 1.00 80.41 182 ASN A N 1
ATOM 3675 C CA . ASN B 2 198 ? 178.133 135.133 125.910 1.00 80.41 182 ASN A CA 1
ATOM 3676 C C . ASN B 2 198 ? 179.118 134.195 125.224 1.00 80.41 182 ASN A C 1
ATOM 3677 O O . ASN B 2 198 ? 179.586 133.220 125.823 1.00 80.41 182 ASN A O 1
ATOM 3681 N N . GLU B 2 199 ? 179.446 134.476 123.967 1.00 83.49 183 GLU A N 1
ATOM 3682 C CA . GLU B 2 199 ? 180.389 133.679 123.195 1.00 83.49 183 GLU A CA 1
ATOM 3683 C C . GLU B 2 199 ? 181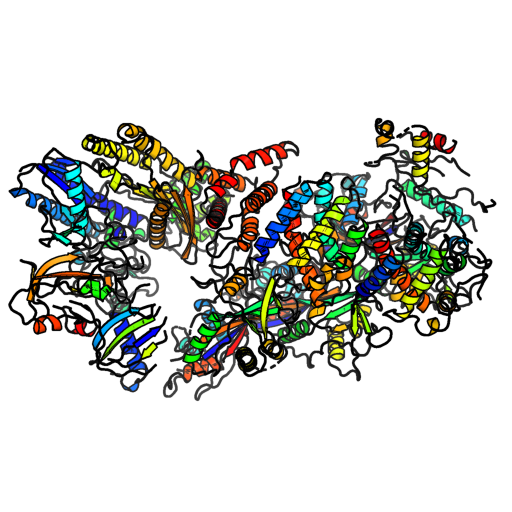.594 134.540 122.851 1.00 83.49 183 GLU A C 1
ATOM 3684 O O . GLU B 2 199 ? 181.438 135.694 122.440 1.00 83.49 183 GLU A O 1
ATOM 3688 N N . LYS B 2 200 ? 182.793 133.982 123.026 1.00 88.33 184 LYS A N 1
ATOM 3689 C CA . LYS B 2 200 ? 184.002 134.716 122.670 1.00 88.33 184 LYS A CA 1
ATOM 3690 C C . LYS B 2 200 ? 184.011 135.054 121.185 1.00 88.33 184 LYS A C 1
ATOM 3691 O O . LYS B 2 200 ? 184.302 136.190 120.795 1.00 88.33 184 LYS A O 1
ATOM 3695 N N . ASP B 2 201 ? 183.693 134.075 120.342 1.00 88.33 185 ASP A N 1
ATOM 3696 C CA . ASP B 2 201 ? 183.623 134.284 118.903 1.00 88.33 185 ASP A CA 1
ATOM 3697 C C . ASP B 2 201 ? 183.022 133.042 118.269 1.00 88.33 185 ASP A C 1
ATOM 3698 O O . ASP B 2 201 ? 183.358 131.921 118.658 1.00 88.33 185 ASP A O 1
ATOM 3702 N N . ILE B 2 202 ? 182.135 133.244 117.298 1.00 84.17 186 ILE A N 1
ATOM 3703 C CA . ILE B 2 202 ? 181.489 132.124 116.627 1.00 84.17 186 ILE A CA 1
ATOM 3704 C C . ILE B 2 202 ? 180.784 132.601 115.366 1.00 84.17 186 ILE A C 1
ATOM 3705 O O . ILE B 2 202 ? 180.240 133.709 115.323 1.00 84.17 186 ILE A O 1
ATOM 3709 N N . GLU B 2 203 ? 180.798 131.767 114.329 1.00 79.65 187 GLU A N 1
ATOM 3710 C CA . GLU B 2 203 ? 179.890 131.927 113.204 1.00 79.65 187 GLU A CA 1
ATOM 3711 C C . GLU B 2 203 ? 178.562 131.223 113.435 1.00 79.65 187 GLU A C 1
ATOM 3712 O O . GLU B 2 203 ? 177.640 131.388 112.631 1.00 79.65 187 GLU A O 1
ATOM 3716 N N . ARG B 2 204 ? 178.447 130.443 114.513 1.00 78.29 188 ARG A N 1
ATOM 3717 C CA . ARG B 2 204 ? 177.181 129.814 114.857 1.00 78.29 188 ARG A CA 1
ATOM 3718 C C . ARG B 2 204 ? 176.120 130.834 115.245 1.00 78.29 188 ARG A C 1
ATOM 3719 O O . ARG B 2 204 ? 174.929 130.507 115.221 1.00 78.29 188 ARG A O 1
ATOM 3723 N N . ILE B 2 205 ? 176.523 132.056 115.595 1.00 76.58 189 ILE A N 1
ATOM 3724 C CA . ILE B 2 205 ? 175.551 133.078 115.970 1.00 76.58 189 ILE A CA 1
ATOM 3725 C C . ILE B 2 205 ? 174.525 133.257 114.859 1.00 76.58 189 ILE A C 1
ATOM 3726 O O . ILE B 2 205 ? 173.316 133.320 115.108 1.00 76.58 189 ILE A O 1
ATOM 3730 N N . LYS B 2 206 ? 174.993 133.340 113.612 1.00 72.94 190 LYS A N 1
ATOM 3731 C CA . LYS B 2 206 ? 174.068 133.350 112.486 1.00 72.94 190 LYS A CA 1
ATOM 3732 C C . LYS B 2 206 ? 173.283 132.049 112.408 1.00 72.94 190 LYS A C 1
ATOM 3733 O O . LYS B 2 206 ? 172.144 132.037 111.928 1.00 72.94 190 LYS A O 1
ATOM 3752 N N . LYS B 2 207 ? 173.876 130.946 112.869 1.00 74.35 191 LYS A N 1
ATOM 3753 C CA . LYS B 2 207 ? 173.232 129.644 112.744 1.00 74.35 191 LYS A CA 1
ATOM 3754 C C . LYS B 2 207 ? 172.088 129.489 113.738 1.00 74.35 191 LYS A C 1
ATOM 3755 O O . LYS B 2 207 ? 171.003 129.018 113.379 1.00 74.35 191 LYS A O 1
ATOM 3759 N N . LEU B 2 208 ? 172.309 129.878 114.993 1.00 76.07 192 LEU A N 1
ATOM 3760 C CA . LEU B 2 208 ? 171.359 129.610 116.066 1.00 76.07 192 LEU A CA 1
ATOM 3761 C C . LEU B 2 208 ? 170.737 130.880 116.633 1.00 76.07 192 LEU A C 1
ATOM 3762 O O . LEU B 2 208 ? 169.510 131.015 116.638 1.00 76.07 192 LEU A O 1
ATOM 3766 N N . LYS B 2 209 ? 171.550 131.822 117.116 1.00 75.13 193 LYS A N 1
ATOM 3767 C CA . LYS B 2 209 ? 170.998 132.975 117.821 1.00 75.13 193 LYS A CA 1
ATOM 3768 C C . LYS B 2 209 ? 170.154 133.840 116.893 1.00 75.13 193 LYS A C 1
ATOM 3769 O O . LYS B 2 209 ? 168.991 134.135 117.192 1.00 75.13 193 LYS A O 1
ATOM 3773 N N . LEU B 2 210 ? 170.720 134.256 115.760 1.00 72.11 194 LEU A N 1
ATOM 3774 C CA . LEU B 2 210 ? 169.983 135.087 114.818 1.00 72.11 194 LEU A CA 1
ATOM 3775 C C . LEU B 2 210 ? 169.029 134.280 113.949 1.00 72.11 194 LEU A C 1
ATOM 3776 O O . LEU B 2 210 ? 168.053 134.840 113.441 1.00 72.11 194 LEU A O 1
ATOM 3783 N N . PHE B 2 211 ? 169.288 132.986 113.765 1.00 71.36 195 PHE A N 1
ATOM 3784 C CA . PHE B 2 211 ? 168.429 132.120 112.960 1.00 71.36 195 PHE A CA 1
ATOM 3785 C C . PHE B 2 211 ? 168.241 132.670 111.549 1.00 71.36 195 PHE A C 1
ATOM 3786 O O . PHE B 2 211 ? 167.214 132.428 110.912 1.00 71.36 195 PHE A O 1
ATOM 3790 N N . SER B 2 212 ? 169.229 133.411 111.050 1.00 71.38 196 SER A N 1
ATOM 3791 C CA . SER B 2 212 ? 169.146 134.036 109.738 1.00 71.38 196 SER A CA 1
ATOM 3792 C C . SER B 2 212 ? 170.482 133.891 109.023 1.00 71.38 196 SER A C 1
ATOM 3793 O O . SER B 2 212 ? 171.488 133.486 109.611 1.00 71.38 196 SER A O 1
ATOM 3797 N N . ASN B 2 213 ? 170.481 134.235 107.735 1.00 71.54 197 ASN A N 1
ATOM 3798 C CA . ASN B 2 213 ? 171.626 133.992 106.865 1.00 71.54 197 ASN A CA 1
ATOM 3799 C C . ASN B 2 213 ? 172.553 135.198 106.751 1.00 71.54 197 ASN A C 1
ATOM 3800 O O . ASN B 2 213 ? 173.777 135.038 106.797 1.00 71.54 197 ASN A O 1
ATOM 3804 N N . ASP B 2 214 ? 172.001 136.401 106.596 1.00 70.64 198 ASP A N 1
ATOM 3805 C CA . ASP B 2 214 ? 172.780 137.596 106.265 1.00 70.64 198 ASP A CA 1
ATOM 3806 C C . ASP B 2 214 ? 172.368 138.724 107.206 1.00 70.64 198 ASP A C 1
ATOM 3807 O O . ASP B 2 214 ? 171.431 139.475 106.925 1.00 70.64 198 ASP A O 1
ATOM 3811 N N . VAL B 2 215 ? 173.076 138.839 108.325 1.00 67.71 199 VAL A N 1
ATOM 3812 C CA . VAL B 2 215 ? 172.972 140.003 109.195 1.00 67.71 199 VAL A CA 1
ATOM 3813 C C . VAL B 2 215 ? 174.362 140.341 109.711 1.00 67.71 199 VAL A C 1
ATOM 3814 O O . VAL B 2 215 ? 174.886 139.663 110.601 1.00 67.71 199 VAL A O 1
ATOM 3818 N N . TYR B 2 216 ? 174.968 141.389 109.163 1.00 65.79 200 TYR A N 1
ATOM 3819 C CA . TYR B 2 216 ? 176.376 141.648 109.426 1.00 65.79 200 TYR A CA 1
ATOM 3820 C C . TYR B 2 216 ? 176.572 141.987 110.898 1.00 65.79 200 TYR A C 1
ATOM 3821 O O . TYR B 2 216 ? 175.836 142.803 111.460 1.00 65.79 200 TYR A O 1
ATOM 3839 N N . ALA B 2 217 ? 177.565 141.357 111.522 1.00 64.84 201 ALA A N 1
ATOM 3840 C CA . ALA B 2 217 ? 177.788 141.469 112.956 1.00 64.84 201 ALA A CA 1
ATOM 3841 C C . ALA B 2 217 ? 179.264 141.707 113.241 1.00 64.84 201 ALA A C 1
ATOM 3842 O O . ALA B 2 217 ? 180.123 141.563 112.369 1.00 64.84 201 ALA A O 1
ATOM 3849 N N . VAL B 2 218 ? 179.549 142.080 114.490 1.00 67.16 202 VAL A N 1
ATOM 3850 C CA . VAL B 2 218 ? 180.910 142.312 114.955 1.00 67.16 202 VAL A CA 1
ATOM 3851 C C . VAL B 2 218 ? 181.068 141.703 116.342 1.00 67.16 202 VAL A C 1
ATOM 3852 O O . VAL B 2 218 ? 180.093 141.469 117.059 1.00 67.16 202 VAL A O 1
ATOM 3865 N N . LYS B 2 219 ? 182.319 141.446 116.714 1.00 70.41 203 LYS A N 1
ATOM 3866 C CA . LYS B 2 219 ? 182.619 140.840 118.003 1.00 70.41 203 LYS A CA 1
ATOM 3867 C C . LYS B 2 219 ? 182.691 141.903 119.093 1.00 70.41 203 LYS A C 1
ATOM 3868 O O . LYS B 2 219 ? 183.111 143.039 118.856 1.00 70.41 203 LYS A O 1
ATOM 3872 N N . ASN B 2 220 ? 182.278 141.518 120.303 1.00 70.93 204 ASN A N 1
ATOM 3873 C CA . ASN B 2 220 ? 182.265 142.463 121.416 1.00 70.93 204 ASN A CA 1
ATOM 3874 C C . ASN B 2 220 ? 183.621 143.129 121.590 1.00 70.93 204 ASN A C 1
ATOM 3875 O O . ASN B 2 220 ? 183.701 144.327 121.884 1.00 70.93 204 ASN A O 1
ATOM 3879 N N . SER B 2 221 ? 184.701 142.369 121.413 1.00 74.86 205 SER A N 1
ATOM 3880 C CA . SER B 2 221 ? 186.035 142.937 121.556 1.00 74.86 205 SER A CA 1
ATOM 3881 C C . SER B 2 221 ? 186.418 143.796 120.359 1.00 74.86 205 SER A C 1
ATOM 3882 O O . SER B 2 221 ? 187.168 144.766 120.513 1.00 74.86 205 SER A O 1
ATOM 3886 N N . ASP B 2 222 ? 185.919 143.461 119.171 1.00 74.22 206 ASP A N 1
ATOM 3887 C CA . ASP B 2 222 ? 186.320 144.132 117.936 1.00 74.22 206 ASP A CA 1
ATOM 3888 C C . ASP B 2 222 ? 185.435 145.356 117.743 1.00 74.22 206 ASP A C 1
ATOM 3889 O O . ASP B 2 222 ? 184.284 145.244 117.315 1.00 74.22 206 ASP A O 1
ATOM 3893 N N . TYR B 2 223 ? 185.976 146.536 118.057 1.00 71.46 207 TYR A N 1
ATOM 3894 C CA . TYR B 2 223 ? 185.295 147.811 117.825 1.00 71.46 207 TYR A CA 1
ATOM 3895 C C . TYR B 2 223 ? 186.264 148.711 117.063 1.00 71.46 207 TYR A C 1
ATOM 3896 O O . TYR B 2 223 ? 186.945 149.555 117.649 1.00 71.46 207 TYR A O 1
ATOM 3900 N N . ARG B 2 224 ? 186.318 148.522 115.747 1.00 70.18 208 ARG A N 1
ATOM 3901 C CA . ARG B 2 224 ? 187.082 149.384 114.855 1.00 70.18 208 ARG A CA 1
ATOM 3902 C C . ARG B 2 224 ? 186.211 150.007 113.778 1.00 70.18 208 ARG A C 1
ATOM 3903 O O . ARG B 2 224 ? 186.276 151.222 113.558 1.00 70.18 208 ARG A O 1
ATOM 3907 N N . GLU B 2 225 ? 185.392 149.204 113.098 1.00 66.84 209 GLU A N 1
ATOM 3908 C CA . GLU B 2 225 ? 184.538 149.742 112.046 1.00 66.84 209 GLU A CA 1
ATOM 3909 C C . GLU B 2 225 ? 183.408 150.579 112.628 1.00 66.84 209 GLU A C 1
ATOM 3910 O O . GLU B 2 225 ? 183.070 151.638 112.086 1.00 66.84 209 GLU A O 1
ATOM 3914 N N . LEU B 2 226 ? 182.816 150.127 113.732 1.00 66.13 210 LEU A N 1
ATOM 3915 C CA . LEU B 2 226 ? 181.658 150.772 114.334 1.00 66.13 210 LEU A CA 1
ATOM 3916 C C . LEU B 2 226 ? 182.014 151.241 115.735 1.00 66.13 210 LEU A C 1
ATOM 3917 O O . LEU B 2 226 ? 182.483 150.449 116.559 1.00 66.13 210 LEU A O 1
ATOM 3933 N N . GLY B 2 227 ? 181.785 152.523 116.004 1.00 67.24 211 GLY A N 1
ATOM 3934 C CA . GLY B 2 227 ? 182.008 153.077 117.317 1.00 67.24 211 GLY A CA 1
ATOM 3935 C C . GLY B 2 227 ? 180.941 152.644 118.300 1.00 67.24 211 GLY A C 1
ATOM 3936 O O . GLY B 2 227 ? 179.919 152.060 117.926 1.00 67.24 211 GLY A O 1
ATOM 3940 N N . PRO B 2 228 ? 181.162 152.916 119.588 1.00 69.36 212 PRO A N 1
ATOM 3941 C CA . PRO B 2 228 ? 180.178 152.493 120.598 1.00 69.36 212 PRO A CA 1
ATOM 3942 C C . PRO B 2 228 ? 178.797 153.085 120.387 1.00 69.36 212 PRO A C 1
ATOM 3943 O O . PRO B 2 228 ? 177.795 152.415 120.664 1.00 69.36 212 PRO A O 1
ATOM 3954 N N . ARG B 2 229 ? 178.713 154.326 119.903 1.00 66.77 213 ARG A N 1
ATOM 3955 C CA . ARG B 2 229 ? 177.428 155.015 119.848 1.00 66.77 213 ARG A CA 1
ATOM 3956 C C . ARG B 2 229 ? 176.413 154.267 118.995 1.00 66.77 213 ARG A C 1
ATOM 3957 O O . ARG B 2 229 ? 175.204 154.401 119.215 1.00 66.77 213 ARG A O 1
ATOM 3961 N N . TYR B 2 230 ? 176.871 153.479 118.029 1.00 65.37 214 TYR A N 1
ATOM 3962 C CA . TYR B 2 230 ? 175.995 152.943 116.998 1.00 65.37 214 TYR A CA 1
ATOM 3963 C C . TYR B 2 230 ? 175.489 151.539 117.302 1.00 65.37 214 TYR A C 1
ATOM 3964 O O . TYR B 2 230 ? 174.801 150.956 116.461 1.00 65.37 214 TYR A O 1
ATOM 3982 N N . LEU B 2 231 ? 175.797 150.990 118.473 1.00 65.86 215 LEU A N 1
ATOM 3983 C CA . LEU B 2 231 ? 175.268 149.697 118.897 1.00 65.86 215 LEU A CA 1
ATOM 3984 C C . LEU B 2 231 ? 175.770 149.439 120.312 1.00 65.86 215 LEU A C 1
ATOM 3985 O O . LEU B 2 231 ? 176.648 150.144 120.817 1.00 65.86 215 LEU A O 1
ATOM 4001 N N . GLN B 2 232 ? 175.200 148.418 120.949 1.00 69.23 216 GLN A N 1
ATOM 4002 C CA . GLN B 2 232 ? 175.595 148.059 122.305 1.00 69.23 216 GLN A CA 1
ATOM 4003 C C . GLN B 2 232 ? 175.087 146.662 122.621 1.00 69.23 216 GLN A C 1
ATOM 4004 O O . GLN B 2 232 ? 173.895 146.384 122.458 1.00 69.23 216 GLN A O 1
ATOM 4008 N N . ALA B 2 233 ? 175.985 145.798 123.075 1.00 69.19 217 ALA A N 1
ATOM 4009 C CA . ALA B 2 233 ? 175.623 144.453 123.550 1.00 69.19 217 ALA A CA 1
ATOM 4010 C C . ALA B 2 233 ? 174.901 143.736 122.405 1.00 69.19 217 ALA A C 1
ATOM 4011 O O . ALA B 2 233 ? 175.255 143.936 121.233 1.00 69.19 217 ALA A O 1
ATOM 4018 N N . GLY B 2 234 ? 173.905 142.905 122.700 1.00 67.09 218 GLY A N 1
ATOM 4019 C CA . GLY B 2 234 ? 173.169 142.196 121.673 1.00 67.09 218 GLY A CA 1
ATOM 4020 C C . GLY B 2 234 ? 171.982 142.976 121.149 1.00 67.09 218 GLY A C 1
ATOM 4021 O O . GLY B 2 234 ? 170.850 142.487 121.177 1.00 67.09 218 GLY A O 1
ATOM 4025 N N . GLU B 2 235 ? 172.227 144.192 120.668 1.00 66.72 219 GLU A N 1
ATOM 4026 C CA . GLU B 2 235 ? 171.162 145.089 120.237 1.00 66.72 219 GLU A CA 1
ATOM 4027 C C . GLU B 2 235 ? 170.863 144.846 118.762 1.00 66.72 219 GLU A C 1
ATOM 4028 O O . GLU B 2 235 ? 171.652 145.220 117.890 1.00 66.72 219 GLU A O 1
ATOM 4032 N N . GLY B 2 236 ? 169.723 144.216 118.485 1.00 65.55 220 GLY A N 1
ATOM 4033 C CA . GLY B 2 236 ? 169.260 144.086 117.117 1.00 65.55 220 GLY A CA 1
ATOM 4034 C C . GLY B 2 236 ? 168.643 145.372 116.598 1.00 65.55 220 GLY A C 1
ATOM 4035 O O . GLY B 2 236 ? 168.083 146.171 117.345 1.00 65.55 220 GLY A O 1
ATOM 4039 N N . LEU B 2 237 ? 168.773 145.585 115.290 1.00 62.41 221 LEU A N 1
ATOM 4040 C CA . LEU B 2 237 ? 168.203 146.754 114.638 1.00 62.41 221 LEU A CA 1
ATOM 4041 C C . LEU B 2 237 ? 167.717 146.389 113.244 1.00 62.41 221 LEU A C 1
ATOM 4042 O O . LEU B 2 237 ? 168.383 145.638 112.527 1.00 62.41 221 LEU A O 1
ATOM 4046 N N . CYS B 2 238 ? 166.559 146.925 112.862 1.00 61.29 222 CYS A N 1
ATOM 4047 C CA . CYS B 2 238 ? 166.033 146.728 111.518 1.00 61.29 222 CYS A CA 1
ATOM 4048 C C . CYS B 2 238 ? 166.822 147.600 110.549 1.00 61.29 222 CYS A C 1
ATOM 4049 O O . CYS B 2 238 ? 167.842 148.200 110.899 1.00 61.29 222 CYS A O 1
ATOM 4056 N N . GLY B 2 239 ? 166.352 147.681 109.305 1.00 59.52 223 GLY A N 1
ATOM 4057 C CA . GLY B 2 239 ? 166.895 148.675 108.398 1.00 59.52 223 GLY A CA 1
ATOM 4058 C C . GLY B 2 239 ? 166.571 150.084 108.856 1.00 59.52 223 GLY A C 1
ATOM 4059 O O . GLY B 2 239 ? 167.446 150.953 108.907 1.00 59.52 223 GLY A O 1
ATOM 4063 N N . VAL B 2 240 ? 165.306 150.325 109.204 1.00 57.61 224 VAL A N 1
ATOM 4064 C CA . VAL B 2 240 ? 164.882 151.663 109.604 1.00 57.61 224 VAL A CA 1
ATOM 4065 C C . VAL B 2 240 ? 165.527 152.053 110.928 1.00 57.61 224 VAL A C 1
ATOM 4066 O O . VAL B 2 240 ? 166.056 153.161 111.073 1.00 57.61 224 VAL A O 1
ATOM 4079 N N . CYS B 2 241 ? 165.487 151.155 111.915 1.00 60.09 225 CYS A N 1
ATOM 4080 C CA . CYS B 2 241 ? 166.104 151.457 113.202 1.00 60.09 225 CYS A CA 1
ATOM 4081 C C . CYS B 2 241 ? 167.547 151.905 113.023 1.00 60.09 225 CYS A C 1
ATOM 4082 O O . CYS B 2 241 ? 168.011 152.825 113.706 1.00 60.09 225 CYS A O 1
ATOM 4089 N N . PHE B 2 242 ? 168.275 151.264 112.107 1.00 61.39 226 PHE A N 1
ATOM 4090 C CA . PHE B 2 242 ? 169.665 151.640 111.877 1.00 61.39 226 PHE A CA 1
ATOM 4091 C C . PHE B 2 242 ? 169.759 152.965 111.133 1.00 61.39 226 PHE A C 1
ATOM 4092 O O . PHE B 2 242 ? 170.548 153.843 111.503 1.00 61.39 226 PHE A O 1
ATOM 4109 N N . THR B 2 243 ? 168.960 153.130 110.078 1.00 58.52 227 THR A N 1
ATOM 4110 C CA . THR B 2 243 ? 168.935 154.405 109.372 1.00 58.52 227 THR A CA 1
ATOM 4111 C C . THR B 2 243 ? 168.591 155.548 110.314 1.00 58.52 227 THR A C 1
ATOM 4112 O O . THR B 2 243 ? 169.057 156.676 110.121 1.00 58.52 227 THR A O 1
ATOM 4123 N N . LYS B 2 244 ? 167.786 155.275 111.337 1.00 54.79 228 LYS A N 1
ATOM 4124 C CA . LYS B 2 244 ? 167.329 156.295 112.269 1.00 54.79 228 LYS A CA 1
ATOM 4125 C C . LYS B 2 244 ? 168.335 156.578 113.374 1.00 54.79 228 LYS A C 1
ATOM 4126 O O . LYS B 2 244 ? 168.058 157.419 114.234 1.00 54.79 228 LYS A O 1
ATOM 4145 N N . ARG B 2 245 ? 169.483 155.902 113.381 1.00 56.86 229 ARG A N 1
ATOM 4146 C CA . ARG B 2 245 ? 170.525 156.156 114.365 1.00 56.86 229 ARG A CA 1
ATOM 4147 C C . ARG B 2 245 ? 171.851 156.588 113.762 1.00 56.86 229 ARG A C 1
ATOM 4148 O O . ARG B 2 245 ? 172.618 157.278 114.435 1.00 56.86 229 ARG A O 1
ATOM 4169 N N . GLY B 2 246 ? 172.143 156.209 112.522 1.00 58.80 230 GLY A N 1
ATOM 4170 C CA . GLY B 2 246 ? 173.409 156.564 111.918 1.00 58.80 230 GLY A CA 1
ATOM 4171 C C . GLY B 2 246 ? 173.329 157.845 111.117 1.00 58.80 230 GLY A C 1
ATOM 4172 O O . GLY B 2 246 ? 174.198 158.124 110.286 1.00 58.80 230 GLY A O 1
ATOM 4176 N N . LEU B 2 247 ? 172.285 158.637 111.361 1.00 58.37 231 LEU A N 1
ATOM 4177 C CA . LEU B 2 247 ? 172.069 159.852 110.589 1.00 58.37 231 LEU A CA 1
ATOM 4178 C C . LEU B 2 247 ? 173.132 160.909 110.850 1.00 58.37 231 LEU A C 1
ATOM 4179 O O . LEU B 2 247 ? 173.192 161.895 110.107 1.00 58.37 231 LEU A O 1
ATOM 4195 N N . ASP B 2 248 ? 173.962 160.735 111.882 1.00 60.34 232 ASP A N 1
ATOM 4196 C CA . ASP B 2 248 ? 175.044 161.683 112.126 1.00 60.34 232 ASP A CA 1
ATOM 4197 C C . ASP B 2 248 ? 175.935 161.836 110.902 1.00 60.34 232 ASP A C 1
ATOM 4198 O O . ASP B 2 248 ? 176.452 162.929 110.643 1.00 60.34 232 ASP A O 1
ATOM 4202 N N . ARG B 2 249 ? 176.121 160.764 110.138 1.00 58.60 233 ARG A N 1
ATOM 4203 C CA . ARG B 2 249 ? 176.931 160.792 108.930 1.00 58.60 233 ARG A CA 1
ATOM 4204 C C . ARG B 2 249 ? 176.102 161.026 107.675 1.00 58.60 233 ARG A C 1
ATOM 4205 O O . ARG B 2 249 ? 176.642 160.953 106.568 1.00 58.60 233 ARG A O 1
ATOM 4209 N N . ALA B 2 250 ? 174.807 161.308 107.821 1.00 60.46 234 ALA A N 1
ATOM 4210 C CA . ALA B 2 250 ? 173.943 161.466 106.657 1.00 60.46 234 ALA A CA 1
ATOM 4211 C C . ALA B 2 250 ? 174.352 162.645 105.785 1.00 60.46 234 ALA A C 1
ATOM 4212 O O . ALA B 2 250 ? 173.934 162.715 104.624 1.00 60.46 234 ALA A O 1
ATOM 4219 N N . GLY B 2 251 ? 175.148 163.572 106.311 1.00 61.57 235 GLY A N 1
ATOM 4220 C CA . GLY B 2 251 ? 175.616 164.695 105.526 1.00 61.57 235 GLY A CA 1
ATOM 4221 C C . GLY B 2 251 ? 174.672 165.873 105.440 1.00 61.57 235 GLY A C 1
ATOM 4222 O O . GLY B 2 251 ? 174.944 166.804 104.674 1.00 61.57 235 GLY A O 1
ATOM 4226 N N . ILE B 2 252 ? 173.573 165.868 106.188 1.00 59.83 236 ILE A N 1
ATOM 4227 C CA . ILE B 2 252 ? 172.661 167.009 106.207 1.00 59.83 236 ILE A CA 1
ATOM 4228 C C . ILE B 2 252 ? 173.249 168.065 107.138 1.00 59.83 236 ILE A C 1
ATOM 4229 O O . ILE B 2 252 ? 173.518 167.769 108.311 1.00 59.83 236 ILE A O 1
ATOM 4245 N N . PRO B 2 253 ? 173.476 169.298 106.672 1.00 60.88 237 PRO A N 1
ATOM 4246 C CA . PRO B 2 253 ? 174.085 170.305 107.562 1.00 60.88 237 PRO A CA 1
ATOM 4247 C C . PRO B 2 253 ? 173.261 170.626 108.798 1.00 60.88 237 PRO A C 1
ATOM 4248 O O . PRO B 2 253 ? 173.834 170.876 109.866 1.00 60.88 237 PRO A O 1
ATOM 4259 N N . GLU B 2 254 ? 171.931 170.631 108.690 1.00 59.31 238 GLU A N 1
ATOM 4260 C CA . GLU B 2 254 ? 171.108 171.151 109.779 1.00 59.31 238 GLU A CA 1
ATOM 4261 C C . GLU B 2 254 ? 171.241 170.304 111.040 1.00 59.31 238 GLU A C 1
ATOM 4262 O O . GLU B 2 254 ? 171.211 170.835 112.156 1.00 59.31 238 GLU A O 1
ATOM 4266 N N . TYR B 2 255 ? 171.386 168.991 110.885 1.00 58.32 239 TYR A N 1
ATOM 4267 C CA . TYR B 2 255 ? 171.391 168.091 112.032 1.00 58.32 239 TYR A CA 1
ATOM 4268 C C . TYR B 2 255 ? 172.457 168.506 113.039 1.00 58.32 239 TYR A C 1
ATOM 4269 O O . TYR B 2 255 ? 173.587 168.842 112.675 1.00 58.32 239 TYR A O 1
ATOM 4287 N N . LYS B 2 256 ? 172.085 168.480 114.317 1.00 58.09 240 LYS A N 1
ATOM 4288 C CA . LYS B 2 256 ? 172.999 168.763 115.416 1.00 58.09 240 LYS A CA 1
ATOM 4289 C C . LYS B 2 256 ? 173.700 167.470 115.815 1.00 58.09 240 LYS A C 1
ATOM 4290 O O . LYS B 2 256 ? 173.044 166.494 116.194 1.00 58.09 240 LYS A O 1
ATOM 4294 N N . ALA B 2 257 ? 175.031 167.467 115.732 1.00 58.93 241 ALA A N 1
ATOM 4295 C CA . ALA B 2 257 ? 175.786 166.229 115.889 1.00 58.93 241 ALA A CA 1
ATOM 4296 C C . ALA B 2 257 ? 175.586 165.623 117.273 1.00 58.93 241 ALA A C 1
ATOM 4297 O O . ALA B 2 257 ? 175.355 164.417 117.406 1.00 58.93 241 ALA A O 1
ATOM 4304 N N . LYS B 2 258 ? 175.670 166.443 118.315 1.00 57.11 242 LYS A N 1
ATOM 4305 C CA . LYS B 2 258 ? 175.579 165.977 119.693 1.00 57.11 242 LYS A CA 1
ATOM 4306 C C . LYS B 2 258 ? 174.242 166.406 120.280 1.00 57.11 242 LYS A C 1
ATOM 4307 O O . LYS B 2 258 ? 173.950 167.604 120.358 1.00 57.11 242 LYS A O 1
ATOM 4311 N N . PHE B 2 259 ? 173.440 165.428 120.694 1.00 54.23 243 PHE A N 1
ATOM 4312 C CA . PHE B 2 259 ? 172.141 165.659 121.298 1.00 54.23 243 PHE A CA 1
ATOM 4313 C C . PHE B 2 259 ? 172.127 165.068 122.702 1.00 54.23 243 PHE A C 1
ATOM 4314 O O . PHE B 2 259 ? 172.490 163.896 122.873 1.00 54.23 243 PHE A O 1
ATOM 4331 N N . PRO B 2 260 ? 171.727 165.823 123.723 1.00 54.82 244 PRO A N 1
ATOM 4332 C CA . PRO B 2 260 ? 171.729 165.268 125.081 1.00 54.82 244 PRO A CA 1
ATOM 4333 C C . PRO B 2 260 ? 170.803 164.068 125.197 1.00 54.82 244 PRO A C 1
ATOM 4334 O O . PRO B 2 260 ? 169.724 164.032 124.604 1.00 54.82 244 PRO A O 1
ATOM 4345 N N . SER B 2 261 ? 171.234 163.083 125.976 1.00 56.47 245 SER A N 1
ATOM 4346 C CA . SER B 2 261 ? 170.429 161.903 126.244 1.00 56.47 245 SER A CA 1
ATOM 4347 C C . SER B 2 261 ? 169.485 162.163 127.415 1.00 56.47 245 SER A C 1
ATOM 4348 O O . SER B 2 261 ? 169.550 163.196 128.084 1.00 56.47 245 SER A O 1
ATOM 4356 N N . THR B 2 262 ? 168.595 161.200 127.664 1.00 54.14 246 THR A N 1
ATOM 4357 C CA . THR B 2 262 ? 167.654 161.344 128.770 1.00 54.14 246 THR A CA 1
ATOM 4358 C C . THR B 2 262 ? 168.386 161.457 130.099 1.00 54.14 246 THR A C 1
ATOM 4359 O O . THR B 2 262 ? 168.007 162.259 130.960 1.00 54.14 246 THR A O 1
ATOM 4370 N N . SER B 2 263 ? 169.439 160.661 130.287 1.00 57.06 247 SER A N 1
ATOM 4371 C CA . SER B 2 263 ? 170.211 160.740 131.521 1.00 57.06 247 SER A CA 1
ATOM 4372 C C . SER B 2 263 ? 170.874 162.102 131.670 1.00 57.06 247 SER A C 1
ATOM 4373 O O . SER B 2 263 ? 170.900 162.672 132.766 1.00 57.06 247 SER A O 1
ATOM 4381 N N . LYS B 2 264 ? 171.419 162.640 130.577 1.00 56.90 248 LYS A N 1
ATOM 4382 C CA . LYS B 2 264 ? 172.111 163.922 130.657 1.00 56.90 248 LYS A CA 1
ATOM 4383 C C . LYS B 2 264 ? 171.160 165.039 131.066 1.00 56.90 248 LYS A C 1
ATOM 4384 O O . LYS B 2 264 ? 171.545 165.950 131.809 1.00 56.90 248 LYS A O 1
ATOM 4403 N N . ILE B 2 265 ? 169.915 164.989 130.588 1.00 53.09 249 ILE A N 1
ATOM 4404 C CA . ILE B 2 265 ? 168.959 166.050 130.894 1.00 53.09 249 ILE A CA 1
ATOM 4405 C C . ILE B 2 265 ? 168.788 166.195 132.400 1.00 53.09 249 ILE A C 1
ATOM 4406 O O . ILE B 2 265 ? 168.723 167.311 132.928 1.00 53.09 249 ILE A O 1
ATOM 4422 N N . ALA B 2 266 ? 168.719 165.073 133.116 1.00 53.71 250 ALA A N 1
ATOM 4423 C CA . ALA B 2 266 ? 168.579 165.119 134.564 1.00 53.71 250 ALA A CA 1
ATOM 4424 C C . ALA B 2 266 ? 169.798 165.713 135.252 1.00 53.71 250 ALA A C 1
ATOM 4425 O O . ALA B 2 266 ? 169.719 166.027 136.444 1.00 53.71 250 ALA A O 1
ATOM 4432 N N . LEU B 2 267 ? 170.914 165.870 134.543 1.00 58.45 251 LEU A N 1
ATOM 4433 C CA . LEU B 2 267 ? 172.117 166.476 135.094 1.00 58.45 251 LEU A CA 1
ATOM 4434 C C . LEU B 2 267 ? 172.284 167.935 134.686 1.00 58.45 251 LEU A C 1
ATOM 4435 O O . LEU B 2 267 ? 173.339 168.521 134.946 1.00 58.45 251 LEU A O 1
ATOM 4451 N N . PHE B 2 268 ? 171.272 168.536 134.058 1.00 54.61 252 PHE A N 1
ATOM 4452 C CA . PHE B 2 268 ? 171.414 169.913 133.595 1.00 54.61 252 PHE A CA 1
ATOM 4453 C C . PHE B 2 268 ? 171.703 170.858 134.755 1.00 54.61 252 PHE A C 1
ATOM 4454 O O . PHE B 2 268 ? 172.545 171.755 134.638 1.00 54.61 252 PHE A O 1
ATOM 4471 N N . ASP B 2 269 ? 171.016 170.673 135.882 1.00 57.00 253 ASP A N 1
ATOM 4472 C CA . ASP B 2 269 ? 171.155 171.612 136.990 1.00 57.00 253 ASP A CA 1
ATOM 4473 C C . ASP B 2 269 ? 172.503 171.462 137.684 1.00 57.00 253 ASP A C 1
ATOM 4474 O O . ASP B 2 269 ? 173.149 172.463 138.019 1.00 57.00 253 ASP A O 1
ATOM 4478 N N . ALA B 2 270 ? 172.937 170.223 137.921 1.00 60.82 254 ALA A N 1
ATOM 4479 C CA . ALA B 2 270 ? 174.171 170.006 138.669 1.00 60.82 254 ALA A CA 1
ATOM 4480 C C . ALA B 2 270 ? 175.368 170.615 137.952 1.00 60.82 254 ALA A C 1
ATOM 4481 O O . ALA B 2 270 ? 176.213 171.263 138.579 1.00 60.82 254 ALA A O 1
ATOM 4488 N N . PHE B 2 271 ? 175.462 170.413 136.637 1.00 60.68 255 PHE A N 1
ATOM 4489 C CA . PHE B 2 271 ? 176.568 170.992 135.883 1.00 60.68 255 PHE A CA 1
ATOM 4490 C C . PHE B 2 271 ? 176.540 172.513 135.948 1.00 60.68 255 PHE A C 1
ATOM 4491 O O . PHE B 2 271 ? 177.585 173.154 136.106 1.00 60.68 255 PHE A O 1
ATOM 4508 N N . LYS B 2 272 ? 175.354 173.110 135.818 1.00 60.49 256 LYS A N 1
ATOM 4509 C CA . LYS B 2 272 ? 175.254 174.564 135.894 1.00 60.49 256 LYS A CA 1
ATOM 4510 C C . LYS B 2 272 ? 175.717 175.071 137.251 1.00 60.49 256 LYS A C 1
ATOM 4511 O O . LYS B 2 272 ? 176.428 176.078 137.338 1.00 60.49 256 LYS A O 1
ATOM 4515 N N . GLN B 2 273 ? 175.322 174.386 138.325 1.00 61.61 257 GLN A N 1
ATOM 4516 C CA . GLN B 2 273 ? 175.765 174.793 139.653 1.00 61.61 257 GLN A CA 1
ATOM 4517 C C . GLN B 2 273 ? 177.273 174.636 139.799 1.00 61.61 257 GLN A C 1
ATOM 4518 O O . GLN B 2 273 ? 177.931 175.458 140.447 1.00 61.61 257 GLN A O 1
ATOM 4522 N N . LEU B 2 274 ? 177.839 173.581 139.209 1.00 64.63 258 LEU A N 1
ATOM 4523 C CA . LEU B 2 274 ? 179.276 173.353 139.325 1.00 64.63 258 LEU A CA 1
ATOM 4524 C C . LEU B 2 274 ? 180.070 174.410 138.567 1.00 64.63 258 LEU A C 1
ATOM 4525 O O . LEU B 2 274 ? 181.114 174.870 139.043 1.00 64.63 258 LEU A O 1
ATOM 4529 N N . ARG B 2 275 ? 179.594 174.805 137.384 1.00 64.87 259 ARG A N 1
ATOM 4530 C CA . ARG B 2 275 ? 180.344 175.756 136.571 1.00 64.87 259 ARG A CA 1
ATOM 4531 C C . ARG B 2 275 ? 180.539 177.080 137.296 1.00 64.87 259 ARG A C 1
ATOM 4532 O O . ARG B 2 275 ? 181.579 177.727 137.136 1.00 64.87 259 ARG A O 1
ATOM 4536 N N . GLU B 2 276 ? 179.559 177.497 138.098 1.00 67.46 260 GLU A N 1
ATOM 4537 C CA . GLU B 2 276 ? 179.688 178.744 138.840 1.00 67.46 260 GLU A CA 1
ATOM 4538 C C . GLU B 2 276 ? 180.781 178.677 139.898 1.00 67.46 260 GLU A C 1
ATOM 4539 O O . GLU B 2 276 ? 181.203 179.725 140.398 1.00 67.46 260 GLU A O 1
ATOM 4543 N N . LYS B 2 277 ? 181.248 177.479 140.248 1.00 68.62 261 LYS A N 1
ATOM 4544 C CA . LYS B 2 277 ? 182.279 177.308 141.263 1.00 68.62 261 LYS A CA 1
ATOM 4545 C C . LYS B 2 277 ? 183.626 176.888 140.698 1.00 68.62 261 LYS A C 1
ATOM 4546 O O . LYS B 2 277 ? 184.651 177.152 141.328 1.00 68.62 261 LYS A O 1
ATOM 4550 N N . ARG B 2 278 ? 183.651 176.241 139.535 1.00 71.18 262 ARG A N 1
ATOM 4551 C CA . ARG B 2 278 ? 184.889 175.828 138.891 1.00 71.18 262 ARG A CA 1
ATOM 4552 C C . ARG B 2 278 ? 184.850 176.227 137.425 1.00 71.18 262 ARG A C 1
ATOM 4553 O O . ARG B 2 278 ? 183.813 176.104 136.766 1.00 71.18 262 ARG A O 1
ATOM 4557 N N . GLY B 2 279 ? 185.983 176.708 136.921 1.00 77.34 263 GLY A N 1
ATOM 4558 C CA . GLY B 2 279 ? 186.081 177.114 135.534 1.00 77.34 263 GLY A CA 1
ATOM 4559 C C . GLY B 2 279 ? 186.731 176.068 134.654 1.00 77.34 263 GLY A C 1
ATOM 4560 O O . GLY B 2 279 ? 186.221 175.751 133.575 1.00 77.34 263 GLY A O 1
ATOM 4564 N N . ASP B 2 280 ? 187.862 175.521 135.106 1.00 79.18 264 ASP A N 1
ATOM 4565 C CA . ASP B 2 280 ? 188.585 174.549 134.294 1.00 79.18 264 ASP A CA 1
ATOM 4566 C C . ASP B 2 280 ? 187.754 173.298 134.041 1.00 79.18 264 ASP A C 1
ATOM 4567 O O . ASP B 2 280 ? 187.910 172.650 133.000 1.00 79.18 264 ASP A O 1
ATOM 4571 N N . LEU B 2 281 ? 186.868 172.943 134.973 1.00 78.15 265 LEU A N 1
ATOM 4572 C CA . LEU B 2 281 ? 186.054 171.747 134.801 1.00 78.15 265 LEU A CA 1
ATOM 4573 C C . LEU B 2 281 ? 185.120 171.856 133.604 1.00 78.15 265 LEU A C 1
ATOM 4574 O O . LEU B 2 281 ? 184.600 170.834 133.143 1.00 78.15 265 LEU A O 1
ATOM 4578 N N . GLY B 2 282 ? 184.898 173.066 133.089 1.00 77.65 266 GLY A N 1
ATOM 4579 C CA . GLY B 2 282 ? 183.974 173.227 131.978 1.00 77.65 266 GLY A CA 1
ATOM 4580 C C . GLY B 2 282 ? 184.455 172.554 130.707 1.00 77.65 266 GLY A C 1
ATOM 4581 O O . GLY B 2 282 ? 183.652 172.025 129.934 1.00 77.65 266 GLY A O 1
ATOM 4585 N N . THR B 2 283 ? 185.769 172.565 130.471 1.00 78.35 267 THR A N 1
ATOM 4586 C CA . THR B 2 283 ? 186.299 172.087 129.198 1.00 78.35 267 THR A CA 1
ATOM 4587 C C . THR B 2 283 ? 185.875 170.648 128.931 1.00 78.35 267 THR A C 1
ATOM 4588 O O . THR B 2 283 ? 185.426 170.313 127.829 1.00 78.35 267 THR A O 1
ATOM 4592 N N . ILE B 2 284 ? 186.012 169.779 129.933 1.00 77.30 268 ILE A N 1
ATOM 4593 C CA . ILE B 2 284 ? 185.590 168.393 129.767 1.00 77.30 268 ILE A CA 1
ATOM 4594 C C . ILE B 2 284 ? 184.072 168.306 129.671 1.00 77.30 268 ILE A C 1
ATOM 4595 O O . ILE B 2 284 ? 183.531 167.499 128.905 1.00 77.30 268 ILE A O 1
ATOM 4599 N N . ILE B 2 285 ? 183.363 169.131 130.443 1.00 75.91 269 ILE A N 1
ATOM 4600 C CA . ILE B 2 285 ? 181.910 169.011 130.533 1.00 75.91 269 ILE A CA 1
ATOM 4601 C C . ILE B 2 285 ? 181.282 169.097 129.149 1.00 75.91 269 ILE A C 1
ATOM 4602 O O . ILE B 2 285 ? 180.416 168.292 128.789 1.00 75.91 269 ILE A O 1
ATOM 4606 N N . ASP B 2 286 ? 181.708 170.076 128.353 1.00 78.33 270 ASP A N 1
ATOM 4607 C CA . ASP B 2 286 ? 181.185 170.241 127.004 1.00 78.33 270 ASP A CA 1
ATOM 4608 C C . ASP B 2 286 ? 181.895 169.365 125.982 1.00 78.33 270 ASP A C 1
ATOM 4609 O O . ASP B 2 286 ? 181.469 169.326 124.823 1.00 78.33 270 ASP A O 1
ATOM 4613 N N . SER B 2 287 ? 182.957 168.662 126.379 1.00 79.83 271 SER A N 1
ATOM 4614 C CA . SER B 2 287 ? 183.715 167.857 125.429 1.00 79.83 271 SER A CA 1
ATOM 4615 C C . SER B 2 287 ? 182.939 166.639 124.949 1.00 79.83 271 SER A C 1
ATOM 4616 O O . SER B 2 287 ? 183.311 166.048 123.930 1.00 79.83 271 SER A O 1
ATOM 4620 N N . ASP B 2 288 ? 181.873 166.253 125.648 1.00 79.28 272 ASP A N 1
ATOM 4621 C CA . ASP B 2 288 ? 181.140 165.029 125.333 1.00 79.28 272 ASP A CA 1
ATOM 4622 C C . ASP B 2 288 ? 182.070 163.819 125.366 1.00 79.28 272 ASP A C 1
ATOM 4623 O O . ASP B 2 288 ? 181.975 162.914 124.534 1.00 79.28 272 ASP A O 1
ATOM 4627 N N . ASN B 2 289 ? 182.982 163.806 126.341 1.00 76.28 273 ASN A N 1
ATOM 4628 C CA . ASN B 2 289 ? 183.972 162.744 126.480 1.00 76.28 273 ASN A CA 1
ATOM 4629 C C . ASN B 2 289 ? 183.795 161.962 127.776 1.00 76.28 273 ASN A C 1
ATOM 4630 O O . ASN B 2 289 ? 184.750 161.342 128.256 1.00 76.28 273 ASN A O 1
ATOM 4634 N N . TYR B 2 290 ? 182.596 161.975 128.354 1.00 70.18 274 TYR A N 1
ATOM 4635 C CA . TYR B 2 290 ? 182.329 161.282 129.606 1.00 70.18 274 TYR A CA 1
ATOM 4636 C C . TYR B 2 290 ? 180.979 160.591 129.513 1.00 70.18 274 TYR A C 1
ATOM 4637 O O . TYR B 2 290 ? 180.003 161.193 129.060 1.00 70.18 274 TYR A O 1
ATOM 4641 N N . GLU B 2 291 ? 180.927 159.337 129.944 1.00 66.52 275 GLU A N 1
ATOM 4642 C CA . GLU B 2 291 ? 179.684 158.584 129.883 1.00 66.52 275 GLU A CA 1
ATOM 4643 C C . GLU B 2 291 ? 178.650 159.230 130.800 1.00 66.52 275 GLU A C 1
ATOM 4644 O O . GLU B 2 291 ? 178.924 159.427 131.991 1.00 66.52 275 GLU A O 1
ATOM 4648 N N . PRO B 2 292 ? 177.461 159.573 130.297 1.00 64.36 276 PRO A N 1
ATOM 4649 C CA . PRO B 2 292 ? 176.499 160.301 131.134 1.00 64.36 276 PRO A CA 1
ATOM 4650 C C . PRO B 2 292 ? 175.829 159.409 132.164 1.00 64.36 276 PRO A C 1
ATOM 4651 O O . PRO B 2 292 ? 175.621 159.820 133.309 1.00 64.36 276 PRO A O 1
ATOM 4662 N N . GLN B 2 293 ? 175.487 158.182 131.767 1.00 63.38 277 GLN A N 1
ATOM 4663 C CA . GLN B 2 293 ? 174.805 157.272 132.679 1.00 63.38 277 GLN A CA 1
ATOM 4664 C C . GLN B 2 293 ? 175.738 156.718 133.745 1.00 63.38 277 GLN A C 1
ATOM 4665 O O . GLN B 2 293 ? 175.261 156.236 134.777 1.00 63.38 277 GLN A O 1
ATOM 4669 N N . GLY B 2 294 ? 177.051 156.777 133.522 1.00 64.83 278 GLY A N 1
ATOM 4670 C CA . GLY B 2 294 ? 177.978 156.193 134.478 1.00 64.83 278 GLY A CA 1
ATOM 4671 C C . GLY B 2 294 ? 177.895 156.843 135.845 1.00 64.83 278 GLY A C 1
ATOM 4672 O O . GLY B 2 294 ? 177.801 156.159 136.866 1.00 64.83 278 GLY A O 1
ATOM 4676 N N . ILE B 2 295 ? 177.920 158.177 135.882 1.00 63.79 279 ILE A N 1
ATOM 4677 C CA . ILE B 2 295 ? 177.975 158.877 137.163 1.00 63.79 279 ILE A CA 1
ATOM 4678 C C . ILE B 2 295 ? 176.807 158.472 138.047 1.00 63.79 279 ILE A C 1
ATOM 4679 O O . ILE B 2 295 ? 176.893 158.553 139.278 1.00 63.79 279 ILE A O 1
ATOM 4695 N N . PHE B 2 296 ? 175.699 158.034 137.448 1.00 61.15 280 PHE A N 1
ATOM 4696 C CA . PHE B 2 296 ? 174.607 157.492 138.248 1.00 61.15 280 PHE A CA 1
ATOM 4697 C C . PHE B 2 296 ? 175.010 156.179 138.905 1.00 61.15 280 PHE A C 1
ATOM 4698 O O . PHE B 2 296 ? 174.650 155.921 140.059 1.00 61.15 280 PHE A O 1
ATOM 4715 N N . ALA B 2 297 ? 175.757 155.338 138.189 1.00 66.01 281 ALA A N 1
ATOM 4716 C CA . ALA B 2 297 ? 176.192 154.069 138.762 1.00 66.01 281 ALA A CA 1
ATOM 4717 C C . ALA B 2 297 ? 177.082 154.297 139.976 1.00 66.01 281 ALA A C 1
ATOM 4718 O O . ALA B 2 297 ? 176.875 153.693 141.035 1.00 66.01 281 ALA A O 1
ATOM 4725 N N . LEU B 2 298 ? 178.079 155.174 139.845 1.00 67.04 282 LEU A N 1
ATOM 4726 C CA . LEU B 2 298 ? 178.971 155.446 140.965 1.00 67.04 282 LEU A CA 1
ATOM 4727 C C . LEU B 2 298 ? 178.235 156.067 142.142 1.00 67.04 282 LEU A C 1
ATOM 4728 O O . LEU B 2 298 ? 178.742 156.026 143.268 1.00 67.04 282 LEU A O 1
ATOM 4744 N N . LYS B 2 299 ? 177.057 156.646 141.911 1.00 65.42 283 LYS A N 1
ATOM 4745 C CA . LYS B 2 299 ? 176.272 157.176 143.018 1.00 65.42 283 LYS A CA 1
ATOM 4746 C C . LYS B 2 299 ? 175.686 156.060 143.871 1.00 65.42 283 LYS A C 1
ATOM 4747 O O . LYS B 2 299 ? 175.563 156.215 145.091 1.00 65.42 283 LYS A O 1
ATOM 4751 N N . ASN B 2 300 ? 175.325 154.934 143.254 1.00 67.03 284 ASN A N 1
ATOM 4752 C CA . ASN B 2 300 ? 174.686 153.824 143.951 1.00 67.03 284 ASN A CA 1
ATOM 4753 C C . ASN B 2 300 ? 175.690 152.807 144.481 1.00 67.03 284 ASN A C 1
ATOM 4754 O O . ASN B 2 300 ? 175.347 151.628 144.639 1.00 67.03 284 ASN A O 1
ATOM 4765 N N . ASN B 2 301 ? 176.919 153.231 144.762 1.00 68.65 285 ASN A N 1
ATOM 4766 C CA . ASN B 2 301 ? 177.948 152.356 145.315 1.00 68.65 285 ASN A CA 1
ATOM 4767 C C . ASN B 2 301 ? 178.139 151.123 144.433 1.00 68.65 285 ASN A C 1
ATOM 4768 O O . ASN B 2 301 ? 177.889 149.986 144.833 1.00 68.65 285 ASN A O 1
ATOM 4772 N N . LYS B 2 302 ? 178.585 151.375 143.205 1.00 70.63 286 LYS A N 1
ATOM 4773 C CA . LYS B 2 302 ? 178.879 150.319 142.250 1.00 70.63 286 LYS A CA 1
ATOM 4774 C C . LYS B 2 302 ? 180.203 150.631 141.567 1.00 70.63 286 LYS A C 1
ATOM 4775 O O . LYS B 2 302 ? 180.786 151.702 141.750 1.00 70.63 286 LYS A O 1
ATOM 4779 N N . ASN B 2 303 ? 180.675 149.677 140.774 1.00 75.98 287 ASN A N 1
ATOM 4780 C CA . ASN B 2 303 ? 181.919 149.817 140.034 1.00 75.98 287 ASN A CA 1
ATOM 4781 C C . ASN B 2 303 ? 181.632 150.171 138.580 1.00 75.98 287 ASN A C 1
ATOM 4782 O O . ASN B 2 303 ? 180.502 150.073 138.097 1.00 75.98 287 ASN A O 1
ATOM 4786 N N . LEU B 2 304 ? 182.682 150.587 137.879 1.00 81.99 288 LEU A N 1
ATOM 4787 C CA . LEU B 2 304 ? 182.578 150.959 136.476 1.00 81.99 288 LEU A CA 1
ATOM 4788 C C . LEU B 2 304 ? 182.785 149.778 135.539 1.00 81.99 288 LEU A C 1
ATOM 4789 O O . LEU B 2 304 ? 182.809 149.970 134.319 1.00 81.99 288 LEU A O 1
ATOM 4793 N N . ASP B 2 305 ? 182.933 148.565 136.075 1.00 85.10 289 ASP A N 1
ATOM 4794 C CA . ASP B 2 305 ? 183.140 147.397 135.230 1.00 85.10 289 ASP A CA 1
ATOM 4795 C C . ASP B 2 305 ? 181.927 147.086 134.364 1.00 85.10 289 ASP A C 1
ATOM 4796 O O . ASP B 2 305 ? 182.064 146.376 133.362 1.00 85.10 289 ASP A O 1
ATOM 4800 N N . ASP B 2 306 ? 180.747 147.597 134.724 1.00 85.27 290 ASP A N 1
ATOM 4801 C CA . ASP B 2 306 ? 179.548 147.290 133.952 1.00 85.27 290 ASP A CA 1
ATOM 4802 C C . ASP B 2 306 ? 179.665 147.803 132.523 1.00 85.27 290 ASP A C 1
ATOM 4803 O O . ASP B 2 306 ? 179.299 147.103 131.572 1.00 85.27 290 ASP A O 1
ATOM 4807 N N . PHE B 2 307 ? 180.175 149.022 132.351 1.00 86.56 291 PHE A N 1
ATOM 4808 C CA . PHE B 2 307 ? 180.203 149.676 131.048 1.00 86.56 291 PHE A CA 1
ATOM 4809 C C . PHE B 2 307 ? 181.645 149.869 130.596 1.00 86.56 291 PHE A C 1
ATOM 4810 O O . PHE B 2 307 ? 182.319 150.801 131.062 1.00 86.56 291 PHE A O 1
ATOM 4814 N N . PRO B 2 308 ? 182.170 149.034 129.698 1.00 86.88 292 PRO A N 1
ATOM 4815 C CA . PRO B 2 308 ? 183.506 149.302 129.155 1.00 86.88 292 PRO A CA 1
ATOM 4816 C C . PRO B 2 308 ? 183.529 150.620 128.395 1.00 86.88 292 PRO A C 1
ATOM 4817 O O . PRO B 2 308 ? 182.610 150.939 127.638 1.00 86.88 292 PRO A O 1
ATOM 4828 N N . GLU B 2 309 ? 184.600 151.381 128.595 1.00 87.73 293 GLU A N 1
ATOM 4829 C CA . GLU B 2 309 ? 184.723 152.726 128.053 1.00 87.73 293 GLU A CA 1
ATOM 4830 C C . GLU B 2 309 ? 186.098 152.887 127.419 1.00 87.73 293 GLU A C 1
ATOM 4831 O O . GLU B 2 309 ? 186.904 151.953 127.377 1.00 87.73 293 GLU A O 1
ATOM 4835 N N . LEU B 2 310 ? 186.363 154.095 126.918 1.00 88.75 294 LEU A N 1
ATOM 4836 C CA . LEU B 2 310 ? 187.627 154.353 126.237 1.00 88.75 294 LEU A CA 1
ATOM 4837 C C . LEU B 2 310 ? 188.812 154.059 127.147 1.00 88.75 294 LEU A C 1
ATOM 4838 O O . LEU B 2 310 ? 189.816 153.488 126.706 1.00 88.75 294 LEU A O 1
ATOM 4842 N N . SER B 2 311 ? 188.716 154.443 128.418 1.00 87.44 295 SER A N 1
ATOM 4843 C CA . SER B 2 311 ? 189.754 154.268 129.427 1.00 87.44 295 SER A CA 1
ATOM 4844 C C . SER B 2 311 ? 190.959 155.166 129.183 1.00 87.44 295 SER A C 1
ATOM 4845 O O . SER B 2 311 ? 191.923 155.106 129.955 1.00 87.44 295 SER A O 1
ATOM 4849 N N . GLU B 2 312 ? 190.940 156.000 128.142 1.00 85.94 296 GLU A N 1
ATOM 4850 C CA . GLU B 2 312 ? 191.993 156.986 127.909 1.00 85.94 296 GLU A CA 1
ATOM 4851 C C . GLU B 2 312 ? 191.784 158.185 128.836 1.00 85.94 296 GLU A C 1
ATOM 4852 O O . GLU B 2 312 ? 191.646 159.333 128.414 1.00 85.94 296 GLU A O 1
ATOM 4856 N N . MET B 2 313 ? 191.765 157.887 130.133 1.00 83.28 297 MET A N 1
ATOM 4857 C CA . MET B 2 313 ? 191.411 158.821 131.194 1.00 83.28 297 MET A CA 1
ATOM 4858 C C . MET B 2 313 ? 189.936 159.195 131.172 1.00 83.28 297 MET A C 1
ATOM 4859 O O . MET B 2 313 ? 189.533 160.119 131.880 1.00 83.28 297 MET A O 1
ATOM 4863 N N . GLU B 2 314 ? 189.110 158.495 130.394 1.00 80.41 298 GLU A N 1
ATOM 4864 C CA . GLU B 2 314 ? 187.677 158.773 130.413 1.00 80.41 298 GLU A CA 1
ATOM 4865 C C . GLU B 2 314 ? 187.073 158.408 131.763 1.00 80.41 298 GLU A C 1
ATOM 4866 O O . GLU B 2 314 ? 186.334 159.201 132.363 1.00 80.41 298 GLU A O 1
ATOM 4870 N N . LYS B 2 315 ? 187.369 157.204 132.253 1.00 77.85 299 LYS A N 1
ATOM 4871 C CA . LYS B 2 315 ? 186.925 156.830 133.589 1.00 77.85 299 LYS A CA 1
ATOM 4872 C C . LYS B 2 315 ? 187.519 157.755 134.640 1.00 77.85 299 LYS A C 1
ATOM 4873 O O . LYS B 2 315 ? 186.859 158.065 135.637 1.00 77.85 299 LYS A O 1
ATOM 4877 N N . LYS B 2 316 ? 188.755 158.213 134.433 1.00 78.63 300 LYS A N 1
ATOM 4878 C CA . LYS B 2 316 ? 189.353 159.161 135.366 1.00 78.63 300 LYS A CA 1
ATOM 4879 C C . LYS B 2 316 ? 188.563 160.462 135.403 1.00 78.63 300 LYS A C 1
ATOM 4880 O O . LYS B 2 316 ? 188.312 161.014 136.478 1.00 78.63 300 LYS A O 1
ATOM 4884 N N . ASN B 2 317 ? 188.163 160.968 134.235 1.00 75.55 301 ASN A N 1
ATOM 4885 C CA . ASN B 2 317 ? 187.384 162.199 134.186 1.00 75.55 301 ASN A CA 1
ATOM 4886 C C . ASN B 2 317 ? 186.019 162.010 134.834 1.00 75.55 301 ASN A C 1
ATOM 4887 O O . ASN B 2 317 ? 185.538 162.893 135.556 1.00 75.55 301 ASN A O 1
ATOM 4891 N N . THR B 2 318 ? 185.372 160.872 134.578 1.00 71.59 302 THR A N 1
ATOM 4892 C CA . THR B 2 318 ? 184.085 160.605 135.213 1.00 71.59 302 THR A CA 1
ATOM 4893 C C . THR B 2 318 ? 184.228 160.555 136.729 1.00 71.59 302 THR A C 1
ATOM 4894 O O . THR B 2 318 ? 183.413 161.133 137.461 1.00 71.59 302 THR A O 1
ATOM 4905 N N . ARG B 2 319 ? 185.266 159.876 137.219 1.00 71.83 303 ARG A N 1
ATOM 4906 C CA . ARG B 2 319 ? 185.500 159.818 138.656 1.00 71.83 303 ARG A CA 1
ATOM 4907 C C . ARG B 2 319 ? 185.790 161.202 139.218 1.00 71.83 303 ARG A C 1
ATOM 4908 O O . ARG B 2 319 ? 185.354 161.533 140.325 1.00 71.83 303 ARG A O 1
ATOM 4912 N N . GLU B 2 320 ? 186.537 162.021 138.476 1.00 70.24 304 GLU A N 1
ATOM 4913 C CA . GLU B 2 320 ? 186.828 163.373 138.937 1.00 70.24 304 GLU A CA 1
ATOM 4914 C C . GLU B 2 320 ? 185.552 164.191 139.060 1.00 70.24 304 GLU A C 1
ATOM 4915 O O . GLU B 2 320 ? 185.353 164.900 140.053 1.00 70.24 304 GLU A O 1
ATOM 4919 N N . LEU B 2 321 ? 184.677 164.108 138.057 1.00 70.30 305 LEU A N 1
ATOM 4920 C CA . LEU B 2 321 ? 183.408 164.825 138.128 1.00 70.30 305 LEU A CA 1
ATOM 4921 C C . LEU B 2 321 ? 182.581 164.350 139.314 1.00 70.30 305 LEU A C 1
ATOM 4922 O O . LEU B 2 321 ? 182.005 165.164 140.048 1.00 70.30 305 LEU A O 1
ATOM 4938 N N . TYR B 2 322 ? 182.505 163.033 139.515 1.00 67.84 306 TYR A N 1
ATOM 4939 C CA . TYR B 2 322 ? 181.730 162.510 140.633 1.00 67.84 306 TYR A CA 1
ATOM 4940 C C . TYR B 2 322 ? 182.297 162.996 141.959 1.00 67.84 306 TYR A C 1
ATOM 4941 O O . TYR B 2 322 ? 181.547 163.419 142.847 1.00 67.84 306 TYR A O 1
ATOM 4959 N N . GLU B 2 323 ? 183.621 162.947 142.110 1.00 69.40 307 GLU A N 1
ATOM 4960 C CA . GLU B 2 323 ? 184.243 163.396 143.348 1.00 69.40 307 GLU A CA 1
ATOM 4961 C C . GLU B 2 323 ? 183.991 164.877 143.578 1.00 69.40 307 GLU A C 1
ATOM 4962 O O . GLU B 2 323 ? 183.699 165.297 144.701 1.00 69.40 307 GLU A O 1
ATOM 4966 N N . ALA B 2 324 ? 184.094 165.686 142.523 1.00 69.56 308 ALA A N 1
ATOM 4967 C CA . ALA B 2 324 ? 183.867 167.118 142.668 1.00 69.56 308 ALA A CA 1
ATOM 4968 C C . ALA B 2 324 ? 182.437 167.397 143.106 1.00 69.56 308 ALA A C 1
ATOM 4969 O O . ALA B 2 324 ? 182.199 168.183 144.030 1.00 69.56 308 ALA A O 1
ATOM 4976 N N . MET B 2 325 ? 181.465 166.763 142.446 1.00 67.23 309 MET A N 1
ATOM 4977 C CA . MET B 2 325 ? 180.071 167.014 142.792 1.00 67.23 309 MET A CA 1
ATOM 4978 C C . MET B 2 325 ? 179.761 166.532 144.203 1.00 67.23 309 MET A C 1
ATOM 4979 O O . MET B 2 325 ? 179.019 167.192 144.940 1.00 67.23 309 MET A O 1
ATOM 4993 N N . GLU B 2 326 ? 180.318 165.386 144.603 1.00 68.15 310 GLU A N 1
ATOM 4994 C CA . GLU B 2 326 ? 180.146 164.933 145.979 1.00 68.15 310 GLU A CA 1
ATOM 4995 C C . GLU B 2 326 ? 180.772 165.916 146.959 1.00 68.15 310 GLU A C 1
ATOM 4996 O O . GLU B 2 326 ? 180.232 166.151 148.046 1.00 68.15 310 GLU A O 1
ATOM 5000 N N . ASP B 2 327 ? 181.913 166.500 146.593 1.00 68.48 311 ASP A N 1
ATOM 5001 C CA . ASP B 2 327 ? 182.592 167.431 147.487 1.00 68.48 311 ASP A CA 1
ATOM 5002 C C . ASP B 2 327 ? 181.778 168.704 147.670 1.00 68.48 311 ASP A C 1
ATOM 5003 O O . ASP B 2 327 ? 181.558 169.157 148.799 1.00 68.48 311 ASP A O 1
ATOM 5007 N N . TYR B 2 328 ? 181.320 169.296 146.568 1.00 66.41 312 TYR A N 1
ATOM 5008 C CA . TYR B 2 328 ? 180.631 170.577 146.642 1.00 66.41 312 TYR A CA 1
ATOM 5009 C C . TYR B 2 328 ? 179.234 170.460 147.235 1.00 66.41 312 TYR A C 1
ATOM 5010 O O . TYR B 2 328 ? 178.597 171.491 147.473 1.00 66.41 312 TYR A O 1
ATOM 5014 N N . LYS B 2 329 ? 178.743 169.243 147.477 1.00 66.71 313 LYS A N 1
ATOM 5015 C CA . LYS B 2 329 ? 177.416 169.035 148.058 1.00 66.71 313 LYS A CA 1
ATOM 5016 C C . LYS B 2 329 ? 176.323 169.490 147.091 1.00 66.71 313 LYS A C 1
ATOM 5017 O O . LYS B 2 329 ? 175.456 170.294 147.434 1.00 66.71 313 LYS A O 1
ATOM 5021 N N . ILE B 2 330 ? 176.373 168.966 145.872 1.00 64.09 314 ILE A N 1
ATOM 5022 C CA . ILE B 2 330 ? 175.431 169.315 144.817 1.00 64.09 314 ILE A CA 1
ATOM 5023 C C . ILE B 2 330 ? 174.569 168.081 144.581 1.00 64.09 314 ILE A C 1
ATOM 5024 O O . ILE B 2 330 ? 174.980 167.143 143.890 1.00 64.09 314 ILE A O 1
ATOM 5040 N N . SER B 2 331 ? 173.368 168.080 145.150 1.00 61.68 315 SER A N 1
ATOM 5041 C CA . SER B 2 331 ? 172.481 166.930 145.051 1.00 61.68 315 SER A CA 1
ATOM 5042 C C . SER B 2 331 ? 171.700 166.967 143.746 1.00 61.68 315 SER A C 1
ATOM 5043 O O . SER B 2 331 ? 171.215 168.020 143.325 1.00 61.68 315 SER A O 1
ATOM 5051 N N . TYR B 2 332 ? 171.581 165.806 143.107 1.00 61.59 316 TYR A N 1
ATOM 5052 C CA . TYR B 2 332 ? 170.801 165.661 141.888 1.00 61.59 316 TYR A CA 1
ATOM 5053 C C . TYR B 2 332 ? 169.934 164.416 141.989 1.00 61.59 316 TYR A C 1
ATOM 5054 O O . TYR B 2 332 ? 170.262 163.469 142.708 1.00 61.59 316 TYR A O 1
ATOM 5072 N N . SER B 2 333 ? 168.825 164.430 141.263 1.00 54.30 317 SER A N 1
ATOM 5073 C CA . SER B 2 333 ? 167.820 163.386 141.325 1.00 54.30 317 SER A CA 1
ATOM 5074 C C . SER B 2 333 ? 167.827 162.550 140.054 1.00 54.30 317 SER A C 1
ATOM 5075 O O . SER B 2 333 ? 168.321 162.989 139.011 1.00 54.30 317 SER A O 1
ATOM 5083 N N . PRO B 2 334 ? 167.284 161.335 140.102 1.00 52.29 318 PRO A N 1
ATOM 5084 C CA . PRO B 2 334 ? 167.271 160.464 138.919 1.00 52.29 318 PRO A CA 1
ATOM 5085 C C . PRO B 2 334 ? 166.004 160.524 138.078 1.00 52.29 318 PRO A C 1
ATOM 5086 O O . PRO B 2 334 ? 165.864 159.706 137.165 1.00 52.29 318 PRO A O 1
ATOM 5097 N N . TYR B 2 335 ? 165.088 161.446 138.349 1.00 49.16 319 TYR A N 1
ATOM 5098 C CA . TYR B 2 335 ? 163.843 161.551 137.604 1.00 49.16 319 TYR A CA 1
ATOM 5099 C C . TYR B 2 335 ? 163.905 162.709 136.617 1.00 49.16 319 TYR A C 1
ATOM 5100 O O . TYR B 2 335 ? 164.569 163.720 136.854 1.00 49.16 319 TYR A O 1
ATOM 5118 N N . TYR B 2 336 ? 163.202 162.547 135.501 1.00 48.20 320 TYR A N 1
ATOM 5119 C CA . TYR B 2 336 ? 163.058 163.576 134.482 1.00 48.20 320 TYR A CA 1
ATOM 5120 C C . TYR B 2 336 ? 161.593 163.643 134.072 1.00 48.20 320 TYR A C 1
ATOM 5121 O O . TYR B 2 336 ? 160.765 162.847 134.523 1.00 48.20 320 TYR A O 1
ATOM 5139 N N . ALA B 2 337 ? 161.265 164.600 133.208 1.00 46.49 321 ALA A N 1
ATOM 5140 C CA . ALA B 2 337 ? 159.885 164.854 132.824 1.00 46.49 321 ALA A CA 1
ATOM 5141 C C . ALA B 2 337 ? 159.772 165.008 131.317 1.00 46.49 321 ALA A C 1
ATOM 5142 O O . ALA B 2 337 ? 160.650 165.589 130.674 1.00 46.49 321 ALA A O 1
ATOM 5149 N N . VAL B 2 338 ? 158.681 164.486 130.762 1.00 45.65 322 VAL A N 1
ATOM 5150 C CA . VAL B 2 338 ? 158.359 164.611 129.346 1.00 45.65 322 VAL A CA 1
ATOM 5151 C C . VAL B 2 338 ? 157.031 165.343 129.243 1.00 45.65 322 VAL A C 1
ATOM 5152 O O . VAL B 2 338 ? 156.023 164.886 129.795 1.00 45.65 322 VAL A O 1
ATOM 5165 N N . MET B 2 339 ? 157.025 166.469 128.535 1.00 45.26 323 MET A N 1
ATOM 5166 C CA . MET B 2 339 ? 155.843 167.310 128.415 1.00 45.26 323 MET A CA 1
ATOM 5167 C C . MET B 2 339 ? 155.515 167.532 126.950 1.00 45.26 323 MET A C 1
ATOM 5168 O O . MET B 2 339 ? 156.410 167.760 126.132 1.00 45.26 323 MET A O 1
ATOM 5182 N N . LEU B 2 340 ? 154.227 167.473 126.625 1.00 44.45 324 LEU A N 1
ATOM 5183 C CA . LEU B 2 340 ? 153.763 167.781 125.284 1.00 44.45 324 LEU A CA 1
ATOM 5184 C C . LEU B 2 340 ? 152.389 168.422 125.375 1.00 44.45 324 LEU A C 1
ATOM 5185 O O . LEU B 2 340 ? 151.621 168.150 126.300 1.00 44.45 324 LEU A O 1
ATOM 5201 N N . PHE B 2 341 ? 152.089 169.278 124.403 1.00 45.89 325 PHE A N 1
ATOM 5202 C CA . PHE B 2 341 ? 150.822 169.990 124.374 1.00 45.89 325 PHE A CA 1
ATOM 5203 C C . PHE B 2 341 ? 150.435 170.249 122.929 1.00 45.89 325 PHE A C 1
ATOM 5204 O O . PHE B 2 341 ? 151.294 170.533 122.092 1.00 45.89 325 PHE A O 1
ATOM 5221 N N . ASP B 2 342 ? 149.141 170.149 122.643 1.00 44.93 326 ASP A N 1
ATOM 5222 C CA . ASP B 2 342 ? 148.607 170.424 121.319 1.00 44.93 326 ASP A CA 1
ATOM 5223 C C . ASP B 2 342 ? 147.399 171.337 121.442 1.00 44.93 326 ASP A C 1
ATOM 5224 O O . ASP B 2 342 ? 146.629 171.234 122.400 1.00 44.93 326 ASP A O 1
ATOM 5228 N N . GLY B 2 343 ? 147.238 172.231 120.470 1.00 46.34 327 GLY A N 1
ATOM 5229 C CA . GLY B 2 343 ? 146.099 173.128 120.489 1.00 46.34 327 GLY A CA 1
ATOM 5230 C C . GLY B 2 343 ? 144.788 172.368 120.435 1.00 46.34 327 GLY A C 1
ATOM 5231 O O . GLY B 2 343 ? 144.679 171.312 119.811 1.00 46.34 327 GLY A O 1
ATOM 5235 N N . ASP B 2 344 ? 143.780 172.918 121.103 1.00 48.69 328 ASP A N 1
ATOM 5236 C CA . ASP B 2 344 ? 142.478 172.280 121.207 1.00 48.69 328 ASP A CA 1
ATOM 5237 C C . ASP B 2 344 ? 141.484 172.904 120.235 1.00 48.69 328 ASP A C 1
ATOM 5238 O O . ASP B 2 344 ? 141.556 174.093 119.917 1.00 48.69 328 ASP A O 1
ATOM 5247 N N . SER B 2 345 ? 140.559 172.074 119.755 1.00 50.25 329 SER A N 1
ATOM 5248 C CA . SER B 2 345 ? 139.498 172.517 118.853 1.00 50.25 329 SER A CA 1
ATOM 5249 C C . SER B 2 345 ? 140.073 173.216 117.624 1.00 50.25 329 SER A C 1
ATOM 5250 O O . SER B 2 345 ? 139.548 174.226 117.152 1.00 50.25 329 SER A O 1
ATOM 5258 N N . MET B 2 346 ? 141.169 172.671 117.096 1.00 49.22 330 MET A N 1
ATOM 5259 C CA . MET B 2 346 ? 141.788 173.278 115.924 1.00 49.22 330 MET A CA 1
ATOM 5260 C C . MET B 2 346 ? 140.889 173.154 114.702 1.00 49.22 330 MET A C 1
ATOM 5261 O O . MET B 2 346 ? 140.842 174.062 113.864 1.00 49.22 330 MET A O 1
ATOM 5275 N N . GLY B 2 347 ? 140.176 172.034 114.578 1.00 49.77 331 GLY A N 1
ATOM 5276 C CA . GLY B 2 347 ? 139.332 171.837 113.410 1.00 49.77 331 GLY A CA 1
ATOM 5277 C C . GLY B 2 347 ? 138.273 172.913 113.277 1.00 49.77 331 GLY A C 1
ATOM 5278 O O . GLY B 2 347 ? 138.070 173.474 112.197 1.00 49.77 331 GLY A O 1
ATOM 5282 N N . GLU B 2 348 ? 137.583 173.217 114.376 1.00 50.24 332 GLU A N 1
ATOM 5283 C CA . GLU B 2 348 ? 136.568 174.262 114.336 1.00 50.24 332 GLU A CA 1
ATOM 5284 C C . GLU B 2 348 ? 137.188 175.615 114.016 1.00 50.24 332 GLU A C 1
ATOM 5285 O O . GLU B 2 348 ? 136.639 176.384 113.218 1.00 50.24 332 GLU A O 1
ATOM 5289 N N . TRP B 2 349 ? 138.334 175.925 114.625 1.00 50.78 333 TRP A N 1
ATOM 5290 C CA . TRP B 2 349 ? 138.946 177.233 114.417 1.00 50.78 333 TRP A CA 1
ATOM 5291 C C . TRP B 2 349 ? 139.343 177.427 112.961 1.00 50.78 333 TRP A C 1
ATOM 5292 O O . TRP B 2 349 ? 138.977 178.428 112.335 1.00 50.78 333 TRP A O 1
ATOM 5313 N N . LEU B 2 350 ? 140.089 176.476 112.399 1.00 50.70 334 LEU A N 1
ATOM 5314 C CA . LEU B 2 350 ? 140.498 176.602 111.006 1.00 50.70 334 LEU A CA 1
ATOM 5315 C C . LEU B 2 350 ? 139.324 176.482 110.046 1.00 50.70 334 LEU A C 1
ATOM 5316 O O . LEU B 2 350 ? 139.444 176.897 108.889 1.00 50.70 334 LEU A O 1
ATOM 5332 N N . SER B 2 351 ? 138.196 175.937 110.494 1.00 52.33 335 SER A N 1
ATOM 5333 C CA . SER B 2 351 ? 137.056 175.708 109.617 1.00 52.33 335 SER A CA 1
ATOM 5334 C C . SER B 2 351 ? 136.166 176.933 109.463 1.00 52.33 335 SER A C 1
ATOM 5335 O O . SER B 2 351 ? 135.172 176.866 108.732 1.00 52.33 335 SER A O 1
ATOM 5339 N N . GLY B 2 352 ? 136.484 178.038 110.131 1.00 52.30 336 GLY A N 1
ATOM 5340 C CA . GLY B 2 352 ? 135.713 179.254 110.000 1.00 52.30 336 GLY A CA 1
ATOM 5341 C C . GLY B 2 352 ? 134.410 179.277 110.766 1.00 52.30 336 GLY A C 1
ATOM 5342 O O . GLY B 2 352 ? 133.652 180.245 110.632 1.00 52.30 336 GLY A O 1
ATOM 5346 N N . ASN B 2 353 ? 134.120 178.248 111.565 1.00 51.46 337 ASN A N 1
ATOM 5347 C CA . ASN B 2 353 ? 132.872 178.223 112.317 1.00 51.46 337 ASN A CA 1
ATOM 5348 C C . ASN B 2 353 ? 132.837 179.273 113.419 1.00 51.46 337 ASN A C 1
ATOM 5349 O O . ASN B 2 353 ? 131.751 179.603 113.905 1.00 51.46 337 ASN A O 1
ATOM 5353 N N . LYS B 2 354 ? 133.993 179.803 113.823 1.00 53.53 338 LYS A N 1
ATOM 5354 C CA . LYS B 2 354 ? 134.077 180.778 114.905 1.00 53.53 338 LYS A CA 1
ATOM 5355 C C . LYS B 2 354 ? 134.871 182.006 114.478 1.00 53.53 338 LYS A C 1
ATOM 5356 O O . LYS B 2 354 ? 135.550 182.627 115.299 1.00 53.53 338 LYS A O 1
ATOM 5360 N N . ILE B 2 355 ? 134.796 182.369 113.197 1.00 53.47 339 ILE A N 1
ATOM 5361 C CA . ILE B 2 355 ? 135.482 183.537 112.665 1.00 53.47 339 ILE A CA 1
ATOM 5362 C C . ILE B 2 355 ? 134.482 184.371 111.880 1.00 53.47 339 ILE A C 1
ATOM 5363 O O . ILE B 2 355 ? 133.419 183.895 111.477 1.00 53.47 339 ILE A O 1
ATOM 5367 N N . LYS B 2 356 ? 134.838 185.638 111.669 1.00 57.33 340 LYS A N 1
ATOM 5368 C CA . LYS B 2 356 ? 133.954 186.583 110.997 1.00 57.33 340 LYS A CA 1
ATOM 5369 C C . LYS B 2 356 ? 133.450 186.000 109.684 1.00 57.33 340 LYS A C 1
ATOM 5370 O O . LYS B 2 356 ? 134.075 185.098 109.118 1.00 57.33 340 LYS A O 1
ATOM 5374 N N . ASP B 2 357 ? 132.318 186.509 109.195 1.00 59.53 341 ASP A N 1
ATOM 5375 C CA . ASP B 2 357 ? 131.628 185.849 108.092 1.00 59.53 341 ASP A CA 1
ATOM 5376 C C . ASP B 2 357 ? 132.458 185.833 106.814 1.00 59.53 341 ASP A C 1
ATOM 5377 O O . ASP B 2 357 ? 132.389 184.865 106.048 1.00 59.53 341 ASP A O 1
ATOM 5381 N N . GLU B 2 358 ? 133.240 186.879 106.559 1.00 57.30 342 GLU A N 1
ATOM 5382 C CA . GLU B 2 358 ? 133.960 187.021 105.298 1.00 57.30 342 GLU A CA 1
ATOM 5383 C C . GLU B 2 358 ? 135.404 187.439 105.531 1.00 57.30 342 GLU A C 1
ATOM 5384 O O . GLU B 2 358 ? 135.924 188.332 104.857 1.00 57.30 342 GLU A O 1
ATOM 5388 N N . LYS B 2 359 ? 136.080 186.809 106.493 1.00 56.52 343 LYS A N 1
ATOM 5389 C CA . LYS B 2 359 ? 137.473 187.144 106.762 1.00 56.52 343 LYS A CA 1
ATOM 5390 C C . LYS B 2 359 ? 138.302 185.908 107.090 1.00 56.52 343 LYS A C 1
ATOM 5391 O O . LYS B 2 359 ? 139.264 185.990 107.862 1.00 56.52 343 LYS A O 1
ATOM 5410 N N . LEU B 2 360 ? 137.950 184.756 106.519 1.00 54.46 344 LEU A N 1
ATOM 5411 C CA . LEU B 2 360 ? 138.696 183.534 106.801 1.00 54.46 344 LEU A CA 1
ATOM 5412 C C . LEU B 2 360 ? 140.025 183.496 106.052 1.00 54.46 344 LEU A C 1
ATOM 5413 O O . LEU B 2 360 ? 141.039 183.047 106.603 1.00 54.46 344 LEU A O 1
ATOM 5429 N N . LYS B 2 361 ? 140.040 183.957 104.799 1.00 54.35 345 LYS A N 1
ATOM 5430 C CA . LYS B 2 361 ? 141.255 183.870 103.996 1.00 54.35 345 LYS A CA 1
ATOM 5431 C C . LYS B 2 361 ? 142.391 184.667 104.621 1.00 54.35 345 LYS A C 1
ATOM 5432 O O . LYS B 2 361 ? 143.535 184.200 104.666 1.00 54.35 345 LYS A O 1
ATOM 5436 N N . GLU B 2 362 ? 142.099 185.874 105.107 1.00 53.63 346 GLU A N 1
ATOM 5437 C CA . GLU B 2 362 ? 143.122 186.654 105.794 1.00 53.63 346 GLU A CA 1
ATOM 5438 C C . GLU B 2 362 ? 143.497 186.013 107.124 1.00 53.63 346 GLU A C 1
ATOM 5439 O O . GLU B 2 362 ? 144.669 186.037 107.527 1.00 53.63 346 GLU A O 1
ATOM 5443 N N . PHE B 2 363 ? 142.511 185.446 107.821 1.00 51.85 347 PHE A N 1
ATOM 5444 C CA . PHE B 2 363 ? 142.779 184.845 109.120 1.00 51.85 347 PHE A CA 1
ATOM 5445 C C . PHE B 2 363 ? 143.755 183.688 108.994 1.00 51.85 347 PHE A C 1
ATOM 5446 O O . PHE B 2 363 ? 144.590 183.476 109.878 1.00 51.85 347 PHE A O 1
ATOM 5463 N N . HIS B 2 364 ? 143.664 182.920 107.908 1.00 53.22 348 HIS A N 1
ATOM 5464 C CA . HIS B 2 364 ? 144.591 181.807 107.730 1.00 53.22 348 HIS A CA 1
ATOM 5465 C C . HIS B 2 364 ? 146.033 182.299 107.718 1.00 53.22 348 HIS A C 1
ATOM 5466 O O . HIS B 2 364 ? 146.879 181.803 108.473 1.00 53.22 348 HIS A O 1
ATOM 5480 N N . LYS B 2 365 ? 146.330 183.285 106.869 1.00 51.52 349 LYS A N 1
ATOM 5481 C CA . LYS B 2 365 ? 147.692 183.799 106.787 1.00 51.52 349 LYS A CA 1
ATOM 5482 C C . LYS B 2 365 ? 148.125 184.425 108.107 1.00 51.52 349 LYS A C 1
ATOM 5483 O O . LYS B 2 365 ? 149.264 184.228 108.555 1.00 51.52 349 LYS A O 1
ATOM 5487 N N . GLU B 2 366 ? 147.232 185.184 108.748 1.00 50.38 350 GLU A N 1
ATOM 5488 C CA . GLU B 2 366 ? 147.592 185.820 110.010 1.00 50.38 350 GLU A CA 1
ATOM 5489 C C . GLU B 2 366 ? 147.952 184.777 111.061 1.00 50.38 350 GLU A C 1
ATOM 5490 O O . GLU B 2 366 ? 148.967 184.902 111.760 1.00 50.38 350 GLU A O 1
ATOM 5494 N N . LEU B 2 367 ? 147.134 183.729 111.179 1.00 50.07 351 LEU A N 1
ATOM 5495 C CA . LEU B 2 367 ? 147.397 182.700 112.175 1.00 50.07 351 LEU A CA 1
ATOM 5496 C C . LEU B 2 367 ? 148.677 181.947 111.858 1.00 50.07 351 LEU A C 1
ATOM 5497 O O . LEU B 2 367 ? 149.430 181.592 112.768 1.00 50.07 351 LEU A O 1
ATOM 5513 N N . THR B 2 368 ? 148.940 181.679 110.578 1.00 50.92 352 THR A N 1
ATOM 5514 C CA . THR B 2 368 ? 150.175 180.982 110.231 1.00 50.92 352 THR A CA 1
ATOM 5515 C C . THR B 2 368 ? 151.394 181.813 110.612 1.00 50.92 352 THR A C 1
ATOM 5516 O O . THR B 2 368 ? 152.362 181.288 111.179 1.00 50.92 352 THR A O 1
ATOM 5527 N N . LYS B 2 369 ? 151.362 183.116 110.322 1.00 48.30 353 LYS A N 1
ATOM 5528 C CA . LYS B 2 369 ? 152.480 183.977 110.699 1.00 48.30 353 LYS A CA 1
ATOM 5529 C C . LYS B 2 369 ? 152.663 183.998 112.213 1.00 48.30 353 LYS A C 1
ATOM 5530 O O . LYS B 2 369 ? 153.787 183.876 112.722 1.00 48.30 353 LYS A O 1
ATOM 5534 N N . LYS B 2 370 ? 151.562 184.149 112.951 1.00 47.81 354 LYS A N 1
ATOM 5535 C CA . LYS B 2 370 ? 151.668 184.225 114.404 1.00 47.81 354 LYS A CA 1
ATOM 5536 C C . LYS B 2 370 ? 152.172 182.911 114.987 1.00 47.81 354 LYS A C 1
ATOM 5537 O O . LYS B 2 370 ? 152.939 182.909 115.955 1.00 47.81 354 LYS A O 1
ATOM 5541 N N . LEU B 2 371 ? 151.755 181.781 114.412 1.00 48.73 355 LEU A N 1
ATOM 5542 C CA . LEU B 2 371 ? 152.221 180.489 114.902 1.00 48.73 355 LEU A CA 1
ATOM 5543 C C . LEU B 2 371 ? 153.698 180.285 114.600 1.00 48.73 355 LEU A C 1
ATOM 5544 O O . LEU B 2 371 ? 154.426 179.708 115.413 1.00 48.73 355 LEU A O 1
ATOM 5560 N N . GLY B 2 372 ? 154.163 180.745 113.438 1.00 48.74 356 GLY A N 1
ATOM 5561 C CA . GLY B 2 372 ? 155.595 180.728 113.185 1.00 48.74 356 GLY A CA 1
ATOM 5562 C C . GLY B 2 372 ? 156.364 181.535 114.214 1.00 48.74 356 GLY A C 1
ATOM 5563 O O . GLY B 2 372 ? 157.396 181.092 114.736 1.00 48.74 356 GLY A O 1
ATOM 5567 N N . GLU B 2 373 ? 155.868 182.736 114.524 1.00 46.83 357 GLU A N 1
ATOM 5568 C CA . GLU B 2 373 ? 156.530 183.560 115.530 1.00 46.83 357 GLU A CA 1
ATOM 5569 C C . GLU B 2 373 ? 156.550 182.859 116.883 1.00 46.83 357 GLU A C 1
ATOM 5570 O O . GLU B 2 373 ? 157.571 182.867 117.582 1.00 46.83 357 GLU A O 1
ATOM 5574 N N . PHE B 2 374 ? 155.430 182.247 117.269 1.00 47.31 358 PHE A N 1
ATOM 5575 C CA . PHE B 2 374 ? 155.380 181.540 118.543 1.00 47.31 358 PHE A CA 1
ATOM 5576 C C . PHE B 2 374 ? 156.348 180.367 118.559 1.00 47.31 358 PHE A C 1
ATOM 5577 O O . PHE B 2 374 ? 156.976 180.089 119.584 1.00 47.31 358 PHE A O 1
ATOM 5594 N N . ALA B 2 375 ? 156.461 179.647 117.443 1.00 47.70 359 ALA A N 1
ATOM 5595 C CA . ALA B 2 375 ? 157.396 178.530 117.386 1.00 47.70 359 ALA A CA 1
ATOM 5596 C C . ALA B 2 375 ? 158.826 179.011 117.573 1.00 47.70 359 ALA A C 1
ATOM 5597 O O . ALA B 2 375 ? 159.605 178.398 118.315 1.00 47.70 359 ALA A O 1
ATOM 5604 N N . ASN B 2 376 ? 159.191 180.108 116.908 1.00 47.55 360 ASN A N 1
ATOM 5605 C CA . ASN B 2 376 ? 160.534 180.652 117.093 1.00 47.55 360 ASN A CA 1
ATOM 5606 C C . ASN B 2 376 ? 160.760 181.068 118.541 1.00 47.55 360 ASN A C 1
ATOM 5607 O O . ASN B 2 376 ? 161.826 180.806 119.112 1.00 47.55 360 ASN A O 1
ATOM 5618 N N . ALA B 2 377 ? 159.765 181.712 119.154 1.00 48.39 361 ALA A N 1
ATOM 5619 C CA . ALA B 2 377 ? 159.906 182.119 120.547 1.00 48.39 361 ALA A CA 1
ATOM 5620 C C . ALA B 2 377 ? 160.086 180.912 121.457 1.00 48.39 361 ALA A C 1
ATOM 5621 O O . ALA B 2 377 ? 160.927 180.928 122.365 1.00 48.39 361 ALA A O 1
ATOM 5628 N N . VAL B 2 378 ? 159.307 179.854 121.228 1.00 48.25 362 VAL A N 1
ATOM 5629 C CA . VAL B 2 378 ? 159.412 178.653 122.050 1.00 48.25 362 VAL A CA 1
ATOM 5630 C C . VAL B 2 378 ? 160.791 178.032 121.900 1.00 48.25 362 VAL A C 1
ATOM 5631 O O . VAL B 2 378 ? 161.406 177.605 122.883 1.00 48.25 362 VAL A O 1
ATOM 5644 N N . ARG B 2 379 ? 161.296 177.966 120.668 1.00 49.52 363 ARG A N 1
ATOM 5645 C CA . ARG B 2 379 ? 162.635 177.428 120.462 1.00 49.52 363 ARG A CA 1
ATOM 5646 C C . ARG B 2 379 ? 163.670 178.259 121.207 1.00 49.52 363 ARG A C 1
ATOM 5647 O O . ARG B 2 379 ? 164.591 177.712 121.824 1.00 49.52 363 ARG A O 1
ATOM 5668 N N . ASP B 2 380 ? 163.536 179.585 121.158 1.00 48.69 364 ASP A N 1
ATOM 5669 C CA . ASP B 2 380 ? 164.530 180.446 121.789 1.00 48.69 364 ASP A CA 1
ATOM 5670 C C . ASP B 2 380 ? 164.503 180.316 123.308 1.00 48.69 364 ASP A C 1
ATOM 5671 O O . ASP B 2 380 ? 165.559 180.306 123.950 1.00 48.69 364 ASP A O 1
ATOM 5675 N N . THR B 2 381 ? 163.313 180.218 123.903 1.00 49.83 365 THR A N 1
ATOM 5676 C CA . THR B 2 381 ? 163.232 180.254 125.362 1.00 49.83 365 THR A CA 1
ATOM 5677 C C . THR B 2 381 ? 163.695 178.947 125.998 1.00 49.83 365 THR A C 1
ATOM 5678 O O . THR B 2 381 ? 164.374 178.970 127.030 1.00 49.83 365 THR A O 1
ATOM 5689 N N . ILE B 2 382 ? 163.341 177.805 125.414 1.00 49.27 366 ILE A N 1
ATOM 5690 C CA . ILE B 2 382 ? 163.641 176.511 126.022 1.00 49.27 366 ILE A CA 1
ATOM 5691 C C . ILE B 2 382 ? 165.072 176.126 125.661 1.00 49.27 366 ILE A C 1
ATOM 5692 O O . ILE B 2 382 ? 165.365 175.786 124.513 1.00 49.27 366 ILE A O 1
ATOM 5708 N N . LYS B 2 383 ? 165.965 176.170 126.647 1.00 50.57 367 LYS A N 1
ATOM 5709 C CA . LYS B 2 383 ? 167.361 175.806 126.456 1.00 50.57 367 LYS A CA 1
ATOM 5710 C C . LYS B 2 383 ? 167.909 175.289 127.779 1.00 50.57 367 LYS A C 1
ATOM 5711 O O . LYS B 2 383 ? 167.225 175.300 128.805 1.00 50.57 367 LYS A O 1
ATOM 5719 N N . GLU B 2 384 ? 169.157 174.839 127.750 1.00 51.08 368 GLU A N 1
ATOM 5720 C CA . GLU B 2 384 ? 169.805 174.399 128.975 1.00 51.08 368 GLU A CA 1
ATOM 5721 C C . GLU B 2 384 ? 169.925 175.574 129.943 1.00 51.08 368 GLU A C 1
ATOM 5722 O O . GLU B 2 384 ? 170.161 176.709 129.514 1.00 51.08 368 GLU A O 1
ATOM 5726 N N . PRO B 2 385 ? 169.772 175.346 131.253 1.00 52.72 369 PRO A N 1
ATOM 5727 C CA . PRO B 2 385 ? 169.533 174.071 131.938 1.00 52.72 369 PRO A CA 1
ATOM 5728 C C . PRO B 2 385 ? 168.055 173.712 132.016 1.00 52.72 369 PRO A C 1
ATOM 5729 O O . PRO B 2 385 ? 167.677 172.765 132.699 1.00 52.72 369 PRO A O 1
ATOM 5740 N N . LEU B 2 386 ? 167.192 174.457 131.325 1.00 50.85 370 LEU A N 1
ATOM 5741 C CA . LEU B 2 386 ? 165.759 174.199 131.413 1.00 50.85 370 LEU A CA 1
ATOM 5742 C C . LEU B 2 386 ? 165.407 172.846 130.806 1.00 50.85 370 LEU A C 1
ATOM 5743 O O . LEU B 2 386 ? 164.710 172.037 131.428 1.00 50.85 370 LEU A O 1
ATOM 5759 N N . GLY B 2 387 ? 165.884 172.583 129.594 1.00 50.12 371 GLY A N 1
ATOM 5760 C CA . GLY B 2 387 ? 165.563 171.339 128.920 1.00 50.12 371 GLY A CA 1
ATOM 5761 C C . GLY B 2 387 ? 166.015 171.391 127.474 1.00 50.12 371 GLY A C 1
ATOM 5762 O O . GLY B 2 387 ? 166.888 172.182 127.114 1.00 50.12 371 GLY A O 1
ATOM 5766 N N . VAL B 2 388 ? 165.412 170.534 126.656 1.00 49.23 372 VAL A N 1
ATOM 5767 C CA . VAL B 2 388 ? 165.679 170.504 125.223 1.00 49.23 372 VAL A CA 1
ATOM 5768 C C . VAL B 2 388 ? 164.366 170.284 124.489 1.00 49.23 372 VAL A C 1
ATOM 5769 O O . VAL B 2 388 ? 163.500 169.537 124.953 1.00 49.23 372 VAL A O 1
ATOM 5782 N N . THR B 2 389 ? 164.222 170.937 123.338 1.00 48.16 373 THR A N 1
ATOM 5783 C CA . THR B 2 389 ? 163.010 170.865 122.530 1.00 48.16 373 THR A CA 1
ATOM 5784 C C . THR B 2 389 ? 163.237 169.874 121.394 1.00 48.16 373 THR A C 1
ATOM 5785 O O . THR B 2 389 ? 163.965 170.169 120.441 1.00 48.16 373 THR A O 1
ATOM 5796 N N . VAL B 2 390 ? 162.609 168.701 121.493 1.00 49.70 374 VAL A N 1
ATOM 5797 C CA . VAL B 2 390 ? 162.754 167.694 120.446 1.00 49.70 374 VAL A CA 1
ATOM 5798 C C . VAL B 2 390 ? 162.177 168.211 119.136 1.00 49.70 374 VAL A C 1
ATOM 5799 O O . VAL B 2 390 ? 162.802 168.098 118.076 1.00 49.70 374 VAL A O 1
ATOM 5812 N N . TYR B 2 391 ? 160.977 168.786 119.188 1.00 48.59 375 TYR A N 1
ATOM 5813 C CA . TYR B 2 391 ? 160.424 169.475 118.029 1.00 48.59 375 TYR A CA 1
ATOM 5814 C C . TYR B 2 391 ? 159.244 170.345 118.432 1.00 48.59 375 TYR A C 1
ATOM 5815 O O . TYR B 2 391 ? 158.369 169.910 119.186 1.00 48.59 375 TYR A O 1
ATOM 5833 N N . ALA B 2 392 ? 159.219 171.580 117.936 1.00 47.81 376 ALA A N 1
ATOM 5834 C CA . ALA B 2 392 ? 158.183 172.547 118.283 1.00 47.81 376 ALA A CA 1
ATOM 5835 C C . ALA B 2 392 ? 157.800 173.296 117.017 1.00 47.81 376 ALA A C 1
ATOM 5836 O O . ALA B 2 392 ? 158.589 174.095 116.506 1.00 47.81 376 ALA A O 1
ATOM 5843 N N . GLY B 2 393 ? 156.599 173.038 116.514 1.00 47.22 377 GLY A N 1
ATOM 5844 C CA . GLY B 2 393 ? 156.145 173.671 115.295 1.00 47.22 377 GLY A CA 1
ATOM 5845 C C . GLY B 2 393 ? 154.642 173.829 115.256 1.00 47.22 377 GLY A C 1
ATOM 5846 O O . GLY B 2 393 ? 153.902 172.859 115.437 1.00 47.22 377 GLY A O 1
ATOM 5850 N N . GLY B 2 394 ? 154.180 175.049 115.016 1.00 47.81 378 GLY A N 1
ATOM 5851 C CA . GLY B 2 394 ? 152.753 175.307 115.070 1.00 47.81 378 GLY A CA 1
ATOM 5852 C C . GLY B 2 394 ? 152.210 175.059 116.462 1.00 47.81 378 GLY A C 1
ATOM 5853 O O . GLY B 2 394 ? 152.780 175.500 117.466 1.00 47.81 378 GLY A O 1
ATOM 5857 N N . GLU B 2 395 ? 151.087 174.343 116.530 1.00 46.30 379 GLU A N 1
ATOM 5858 C CA . GLU B 2 395 ? 150.445 174.081 117.812 1.00 46.30 379 GLU A CA 1
ATOM 5859 C C . GLU B 2 395 ? 151.178 173.007 118.606 1.00 46.30 379 GLU A C 1
ATOM 5860 O O . GLU B 2 395 ? 151.313 173.122 119.829 1.00 46.30 379 GLU A O 1
ATOM 5864 N N . ASP B 2 396 ? 151.660 171.964 117.936 1.00 46.40 380 ASP A N 1
ATOM 5865 C CA . ASP B 2 396 ? 152.225 170.821 118.634 1.00 46.40 380 ASP A CA 1
ATOM 5866 C C . ASP B 2 396 ? 153.516 171.206 119.354 1.00 46.40 380 ASP A C 1
ATOM 5867 O O . ASP B 2 396 ? 154.054 172.303 119.191 1.00 46.40 380 ASP A O 1
ATOM 5871 N N . PHE B 2 397 ? 154.012 170.271 120.165 1.00 46.41 381 PHE A N 1
ATOM 5872 C CA . PHE B 2 397 ? 155.251 170.457 120.909 1.00 46.41 381 PHE A CA 1
ATOM 5873 C C . PHE B 2 397 ? 155.608 169.174 121.644 1.00 46.41 381 PHE A C 1
ATOM 5874 O O . PHE B 2 397 ? 154.727 168.373 121.968 1.00 46.41 381 PHE A O 1
ATOM 5891 N N . LEU B 2 398 ? 156.897 168.968 121.907 1.00 47.50 382 LEU A N 1
ATOM 5892 C CA . LEU B 2 398 ? 157.358 167.796 122.640 1.00 47.50 382 LEU A CA 1
ATOM 5893 C C . LEU B 2 398 ? 158.790 168.012 123.106 1.00 47.50 382 LEU A C 1
ATOM 5894 O O . LEU B 2 398 ? 159.680 168.259 122.286 1.00 47.50 382 LEU A O 1
ATOM 5910 N N . GLY B 2 399 ? 159.027 167.922 124.410 1.00 46.94 383 GLY A N 1
ATOM 5911 C CA . GLY B 2 399 ? 160.353 168.188 124.935 1.00 46.94 383 GLY A CA 1
ATOM 5912 C C . GLY B 2 399 ? 160.546 167.547 126.288 1.00 46.94 383 GLY A C 1
ATOM 5913 O O . GLY B 2 399 ? 159.616 167.000 126.884 1.00 46.94 383 GLY A O 1
ATOM 5917 N N . PHE B 2 400 ? 161.783 167.622 126.766 1.00 48.20 384 PHE A N 1
ATOM 5918 C CA . PHE B 2 400 ? 162.162 167.111 128.073 1.00 48.20 384 PHE A CA 1
ATOM 5919 C C . PHE B 2 400 ? 162.436 168.278 129.009 1.00 48.20 384 PHE A C 1
ATOM 5920 O O . PHE B 2 400 ? 163.014 169.290 128.601 1.00 48.20 384 PHE A O 1
ATOM 5937 N N . PHE B 2 401 ? 162.018 168.134 130.263 1.00 47.96 385 PHE A N 1
ATOM 5938 C CA . PHE B 2 401 ? 162.209 169.158 131.278 1.00 47.96 385 PHE A CA 1
ATOM 5939 C C . PHE B 2 401 ? 162.880 168.549 132.496 1.00 47.96 385 PHE A C 1
ATOM 5940 O O . PHE B 2 401 ? 162.531 167.444 132.920 1.00 47.96 385 PHE A O 1
ATOM 5957 N N . ASN B 2 402 ? 163.845 169.271 133.054 1.00 51.02 386 ASN A N 1
ATOM 5958 C CA . ASN B 2 402 ? 164.389 168.898 134.350 1.00 51.02 386 ASN A CA 1
ATOM 5959 C C . ASN B 2 402 ? 163.342 169.146 135.426 1.00 51.02 386 ASN A C 1
ATOM 5960 O O . ASN B 2 402 ? 162.637 170.158 135.405 1.00 51.02 386 ASN A O 1
ATOM 5971 N N . ILE B 2 403 ? 163.238 168.215 136.376 1.00 48.81 387 ILE A N 1
ATOM 5972 C CA . ILE B 2 403 ? 162.138 168.238 137.328 1.00 48.81 387 ILE A CA 1
ATOM 5973 C C . ILE B 2 403 ? 162.145 169.476 138.209 1.00 48.81 387 ILE A C 1
ATOM 5974 O O . ILE B 2 403 ? 161.156 169.737 138.899 1.00 48.81 387 ILE A O 1
ATOM 5990 N N . LYS B 2 404 ? 163.229 170.244 138.208 1.00 50.65 388 LYS A N 1
ATOM 5991 C CA . LYS B 2 404 ? 163.336 171.436 139.037 1.00 50.65 388 LYS A CA 1
ATOM 5992 C C . LYS B 2 404 ? 162.849 172.697 138.335 1.00 50.65 388 LYS A C 1
ATOM 5993 O O . LYS B 2 404 ? 162.940 173.782 138.917 1.00 50.65 388 LYS A O 1
ATOM 6012 N N . TYR B 2 405 ? 162.341 172.589 137.103 1.00 50.36 389 TYR A N 1
ATOM 6013 C CA . TYR B 2 405 ? 161.865 173.763 136.379 1.00 50.36 389 TYR A CA 1
ATOM 6014 C C . TYR B 2 405 ? 160.564 173.502 135.627 1.00 50.36 389 TYR A C 1
ATOM 6015 O O . TYR B 2 405 ? 160.200 174.294 134.751 1.00 50.36 389 TYR A O 1
ATOM 6033 N N . LEU B 2 406 ? 159.856 172.417 135.937 1.00 47.69 390 LEU A N 1
ATOM 6034 C CA . LEU B 2 406 ? 158.706 172.028 135.126 1.00 47.69 390 LEU A CA 1
ATOM 6035 C C . LEU B 2 406 ? 157.619 173.097 135.153 1.00 47.69 390 LEU A C 1
ATOM 6036 O O . LEU B 2 406 ? 157.144 173.550 134.103 1.00 47.69 390 LEU A O 1
ATOM 6052 N N . LEU B 2 407 ? 157.217 173.519 136.353 1.00 48.48 391 LEU A N 1
ATOM 6053 C CA . LEU B 2 407 ? 156.065 174.407 136.477 1.00 48.48 391 LEU A CA 1
ATOM 6054 C C . LEU B 2 407 ? 156.352 175.779 135.881 1.00 48.48 391 LEU A C 1
ATOM 6055 O O . LEU B 2 407 ? 155.486 176.371 135.219 1.00 48.48 391 LEU A O 1
ATOM 6071 N N . GLU B 2 408 ? 157.557 176.305 136.108 1.00 48.05 392 GLU A N 1
ATOM 6072 C CA . GLU B 2 408 ? 157.922 177.578 135.502 1.00 48.05 392 GLU A CA 1
ATOM 6073 C C . GLU B 2 408 ? 157.829 177.499 133.987 1.00 48.05 392 GLU A C 1
ATOM 6074 O O . GLU B 2 408 ? 157.301 178.411 133.340 1.00 48.05 392 GLU A O 1
ATOM 6078 N N . GLY B 2 409 ? 158.327 176.409 133.403 1.00 48.84 393 GLY A N 1
ATOM 6079 C CA . GLY B 2 409 ? 158.256 176.261 131.960 1.00 48.84 393 GLY A CA 1
ATOM 6080 C C . GLY B 2 409 ? 156.829 176.194 131.454 1.00 48.84 393 GLY A C 1
ATOM 6081 O O . GLY B 2 409 ? 156.485 176.828 130.451 1.00 48.84 393 GLY A O 1
ATOM 6085 N N . MET B 2 410 ? 155.978 175.423 132.134 1.00 47.40 394 MET A N 1
ATOM 6086 C CA . MET B 2 410 ? 154.584 175.325 131.710 1.00 47.40 394 MET A CA 1
ATOM 6087 C C . MET B 2 410 ? 153.915 176.693 131.730 1.00 47.40 394 MET A C 1
ATOM 6088 O O . MET B 2 410 ? 153.264 177.102 130.755 1.00 47.40 394 MET A O 1
ATOM 6102 N N . LYS B 2 411 ? 154.064 177.418 132.841 1.00 48.93 395 LYS A N 1
ATOM 6103 C CA . LYS B 2 411 ? 153.434 178.728 132.946 1.00 48.93 395 LYS A CA 1
ATOM 6104 C C . LYS B 2 411 ? 153.970 179.674 131.882 1.00 48.93 395 LYS A C 1
ATOM 6105 O O . LYS B 2 411 ? 153.202 180.413 131.252 1.00 48.93 395 LYS A O 1
ATOM 6124 N N . HIS B 2 412 ? 155.287 179.668 131.668 1.00 48.86 396 HIS A N 1
ATOM 6125 C CA . HIS B 2 412 ? 155.872 180.563 130.681 1.00 48.86 396 HIS A CA 1
ATOM 6126 C C . HIS B 2 412 ? 155.327 180.272 129.293 1.00 48.86 396 HIS A C 1
ATOM 6127 O O . HIS B 2 412 ? 154.972 181.195 128.552 1.00 48.86 396 HIS A O 1
ATOM 6141 N N . LEU B 2 413 ? 155.250 178.992 128.922 1.00 48.38 397 LEU A N 1
ATOM 6142 C CA . LEU B 2 413 ? 154.763 178.643 127.593 1.00 48.38 397 LEU A CA 1
ATOM 6143 C C . LEU B 2 413 ? 153.312 179.068 127.414 1.00 48.38 397 LEU A C 1
ATOM 6144 O O . LEU B 2 413 ? 152.946 179.645 126.383 1.00 48.38 397 LEU A O 1
ATOM 6160 N N . ARG B 2 414 ? 152.465 178.796 128.411 1.00 48.40 398 ARG A N 1
ATOM 6161 C CA . ARG B 2 414 ? 151.060 179.171 128.281 1.00 48.40 398 ARG A CA 1
ATOM 6162 C C . ARG B 2 414 ? 150.912 180.682 128.154 1.00 48.40 398 ARG A C 1
ATOM 6163 O O . ARG B 2 414 ? 150.167 181.179 127.297 1.00 48.40 398 ARG A O 1
ATOM 6184 N N . ASN B 2 415 ? 151.616 181.432 129.004 1.00 48.83 399 ASN A N 1
ATOM 6185 C CA . ASN B 2 415 ? 151.500 182.884 128.965 1.00 48.83 399 ASN A CA 1
ATOM 6186 C C . ASN B 2 415 ? 151.994 183.435 127.636 1.00 48.83 399 ASN A C 1
ATOM 6187 O O . ASN B 2 415 ? 151.375 184.338 127.061 1.00 48.83 399 ASN A O 1
ATOM 6198 N N . LYS B 2 416 ? 153.111 182.907 127.131 1.00 49.04 400 LYS A N 1
ATOM 6199 C CA . LYS B 2 416 ? 153.634 183.385 125.859 1.00 49.04 400 LYS A CA 1
ATOM 6200 C C . LYS B 2 416 ? 152.668 183.085 124.724 1.00 49.04 400 LYS A C 1
ATOM 6201 O O . LYS B 2 416 ? 152.458 183.925 123.842 1.00 49.04 400 LYS A O 1
ATOM 6220 N N . PHE B 2 417 ? 152.070 181.892 124.723 1.00 49.09 401 PHE A N 1
ATOM 6221 C CA . PHE B 2 417 ? 151.076 181.579 123.702 1.00 49.09 401 PHE A CA 1
ATOM 6222 C C . PHE B 2 417 ? 149.930 182.577 123.750 1.00 49.09 401 PHE A C 1
ATOM 6223 O O . PHE B 2 417 ? 149.546 183.155 122.726 1.00 49.09 401 PHE A O 1
ATOM 6240 N N . ASN B 2 418 ? 149.389 182.814 124.946 1.00 50.05 402 ASN A N 1
ATOM 6241 C CA . ASN B 2 418 ? 148.254 183.722 125.065 1.00 50.05 402 ASN A CA 1
ATOM 6242 C C . ASN B 2 418 ? 148.621 185.126 124.604 1.00 50.05 402 ASN A C 1
ATOM 6243 O O . ASN B 2 418 ? 147.812 185.809 123.967 1.00 50.05 402 ASN A O 1
ATOM 6254 N N . GLU B 2 419 ? 149.835 185.576 124.920 1.00 49.65 403 GLU A N 1
ATOM 6255 C CA . GLU B 2 419 ? 150.230 186.939 124.587 1.00 49.65 403 GLU A CA 1
ATOM 6256 C C . GLU B 2 419 ? 150.583 187.108 123.115 1.00 49.65 403 GLU A C 1
ATOM 6257 O O . GLU B 2 419 ? 150.428 188.209 122.576 1.00 49.65 403 GLU A O 1
ATOM 6261 N N . LEU B 2 420 ? 151.053 186.051 122.446 1.00 49.31 404 LEU A N 1
ATOM 6262 C CA . LEU B 2 420 ? 151.583 186.194 121.096 1.00 49.31 404 LEU A CA 1
ATOM 6263 C C . LEU B 2 420 ? 150.662 185.685 119.995 1.00 49.31 404 LEU A C 1
ATOM 6264 O O . LEU B 2 420 ? 150.812 186.125 118.850 1.00 49.31 404 LEU A O 1
ATOM 6280 N N . VAL B 2 421 ? 149.724 184.778 120.283 1.00 50.08 405 VAL A N 1
ATOM 6281 C CA . VAL B 2 421 ? 148.852 184.218 119.261 1.00 50.08 405 VAL A CA 1
ATOM 6282 C C . VAL B 2 421 ? 147.394 184.601 119.479 1.00 50.08 405 VAL A C 1
ATOM 6283 O O . VAL B 2 421 ? 146.682 184.912 118.519 1.00 50.08 405 VAL A O 1
ATOM 6296 N N . ASN B 2 422 ? 146.926 184.583 120.727 1.00 52.45 406 ASN A N 1
ATOM 6297 C CA . ASN B 2 422 ? 145.498 184.747 120.984 1.00 52.45 406 ASN A CA 1
ATOM 6298 C C . ASN B 2 422 ? 145.092 186.217 120.991 1.00 52.45 406 ASN A C 1
ATOM 6299 O O . ASN B 2 422 ? 144.293 186.654 120.157 1.00 52.45 406 ASN A O 1
ATOM 6310 N N . LEU B 2 423 ? 145.633 186.992 121.928 1.00 53.28 407 LEU A N 1
ATOM 6311 C CA . LEU B 2 423 ? 145.226 188.388 122.048 1.00 53.28 407 LEU A CA 1
ATOM 6312 C C . LEU B 2 423 ? 145.390 189.167 120.751 1.00 53.28 407 LEU A C 1
ATOM 6313 O O . LEU B 2 423 ? 144.474 189.933 120.404 1.00 53.28 407 LEU A O 1
ATOM 6329 N N . PRO B 2 424 ? 146.487 189.038 120.004 1.00 51.43 408 PRO A N 1
ATOM 6330 C CA . PRO B 2 424 ? 146.601 189.799 118.751 1.00 51.43 408 PRO A CA 1
ATOM 6331 C C . PRO B 2 424 ? 145.497 189.499 117.757 1.00 51.43 408 PRO A C 1
ATOM 6332 O O . PRO B 2 424 ? 145.134 190.377 116.966 1.00 51.43 408 PRO A O 1
ATOM 6343 N N . LEU B 2 425 ? 144.949 188.288 117.770 1.00 52.27 409 LEU A N 1
ATOM 6344 C CA . LEU B 2 425 ? 143.904 187.897 116.833 1.00 52.27 409 LEU A CA 1
ATOM 6345 C C . LEU B 2 425 ? 142.503 188.211 117.338 1.00 52.27 409 LEU A C 1
ATOM 6346 O O . LEU B 2 425 ? 141.528 187.866 116.663 1.00 52.27 409 LEU A O 1
ATOM 6362 N N . LYS B 2 426 ? 142.377 188.852 118.502 1.00 54.93 410 LYS A N 1
ATOM 6363 C CA . LYS B 2 426 ? 141.059 189.042 119.100 1.00 54.93 410 LYS A CA 1
ATOM 6364 C C . LYS B 2 426 ? 140.104 189.747 118.147 1.00 54.93 410 LYS A C 1
ATOM 6365 O O . LYS B 2 426 ? 138.891 189.519 118.206 1.00 54.93 410 LYS A O 1
ATOM 6384 N N . ASP B 2 427 ? 140.626 190.599 117.264 1.00 52.62 411 ASP A N 1
ATOM 6385 C CA . ASP B 2 427 ? 139.759 191.358 116.370 1.00 52.62 411 ASP A CA 1
ATOM 6386 C C . ASP B 2 427 ? 138.951 190.423 115.476 1.00 52.62 411 ASP A C 1
ATOM 6387 O O . ASP B 2 427 ? 137.756 190.646 115.251 1.00 52.62 411 ASP A O 1
ATOM 6396 N N . PHE B 2 428 ? 139.580 189.359 114.969 1.00 53.43 412 PHE A N 1
ATOM 6397 C CA . PHE B 2 428 ? 138.894 188.473 114.032 1.00 53.43 412 PHE A CA 1
ATOM 6398 C C . PHE B 2 428 ? 137.812 187.643 114.709 1.00 53.43 412 PHE A C 1
ATOM 6399 O O . PHE B 2 428 ? 136.863 187.211 114.045 1.00 53.43 412 PHE A O 1
ATOM 6416 N N . TYR B 2 429 ? 137.932 187.399 116.012 1.00 54.30 413 TYR A N 1
ATOM 6417 C CA . TYR B 2 429 ? 137.013 186.491 116.683 1.00 54.30 413 TYR A CA 1
ATOM 6418 C C . TYR B 2 429 ? 135.574 186.964 116.526 1.00 54.30 413 TYR A C 1
ATOM 6419 O O . TYR B 2 429 ? 135.283 188.161 116.589 1.00 54.30 413 TYR A O 1
ATOM 6437 N N . ALA B 2 430 ? 134.668 186.006 116.318 1.00 57.12 414 ALA A N 1
ATOM 6438 C CA . ALA B 2 430 ? 133.260 186.346 116.143 1.00 57.12 414 ALA A CA 1
ATOM 6439 C C . ALA B 2 430 ? 132.704 187.045 117.375 1.00 57.12 414 ALA A C 1
ATOM 6440 O O . ALA B 2 430 ? 131.993 188.049 117.260 1.00 57.12 414 ALA A O 1
ATOM 6447 N N . ASP B 2 431 ? 133.015 186.528 118.561 1.00 61.04 415 ASP A N 1
ATOM 6448 C CA . ASP B 2 431 ? 132.577 187.116 119.819 1.00 61.04 415 ASP A CA 1
ATOM 6449 C C . ASP B 2 431 ? 133.792 187.343 120.704 1.00 61.04 415 ASP A C 1
ATOM 6450 O O . ASP B 2 431 ? 134.636 186.453 120.847 1.00 61.04 415 ASP A O 1
ATOM 6459 N N . ASN B 2 432 ? 133.873 188.533 121.303 1.00 61.10 416 ASN A N 1
ATOM 6460 C CA . ASN B 2 432 ? 135.057 188.901 122.068 1.00 61.10 416 ASN A CA 1
ATOM 6461 C C . ASN B 2 432 ? 135.294 187.973 123.250 1.00 61.10 416 ASN A C 1
ATOM 6462 O O . ASN B 2 432 ? 136.412 187.930 123.773 1.00 61.10 416 ASN A O 1
ATOM 6473 N N . THR B 2 433 ? 134.275 187.235 123.686 1.00 61.79 417 THR A N 1
ATOM 6474 C CA . THR B 2 433 ? 134.423 186.347 124.830 1.00 61.79 417 THR A CA 1
ATOM 6475 C C . THR B 2 433 ? 135.179 185.069 124.496 1.00 61.79 417 THR A C 1
ATOM 6476 O O . THR B 2 433 ? 135.518 184.315 125.414 1.00 61.79 417 THR A O 1
ATOM 6487 N N . TYR B 2 434 ? 135.449 184.806 123.220 1.00 58.52 418 TYR A N 1
ATOM 6488 C CA . TYR B 2 434 ? 136.123 183.577 122.838 1.00 58.52 418 TYR A CA 1
ATOM 6489 C C . TYR B 2 434 ? 137.601 183.633 123.221 1.00 58.52 418 TYR A C 1
ATOM 6490 O O . TYR B 2 434 ? 138.142 184.678 123.590 1.00 58.52 418 TYR A O 1
ATOM 6508 N N . ASN B 2 435 ? 138.253 182.478 123.133 1.00 55.53 419 ASN A N 1
ATOM 6509 C CA . ASN B 2 435 ? 139.682 182.385 123.389 1.00 55.53 419 ASN A CA 1
ATOM 6510 C C . ASN B 2 435 ? 140.221 181.151 122.684 1.00 55.53 419 ASN A C 1
ATOM 6511 O O . ASN B 2 435 ? 139.488 180.195 122.422 1.00 55.53 419 ASN A O 1
ATOM 6522 N N . MET B 2 436 ? 141.517 181.185 122.380 1.00 52.41 420 MET A N 1
ATOM 6523 C CA . MET B 2 436 ? 142.224 180.055 121.784 1.00 52.41 420 MET A CA 1
ATOM 6524 C C . MET B 2 436 ? 143.281 179.590 122.775 1.00 52.41 420 MET A C 1
ATOM 6525 O O . MET B 2 436 ? 144.251 180.310 123.036 1.00 52.41 420 MET A O 1
ATOM 6539 N N . THR B 2 437 ? 143.099 178.391 123.319 1.00 49.81 421 THR A N 1
ATOM 6540 C CA . THR B 2 437 ? 143.964 177.860 124.360 1.00 49.81 421 THR A CA 1
ATOM 6541 C C . THR B 2 437 ? 144.433 176.467 123.968 1.00 49.81 421 THR A C 1
ATOM 6542 O O . THR B 2 437 ? 143.983 175.891 122.975 1.00 49.81 421 THR A O 1
ATOM 6553 N N . PHE B 2 438 ? 145.352 175.925 124.764 1.00 47.07 422 PHE A N 1
ATOM 6554 C CA . PHE B 2 438 ? 145.883 174.591 124.534 1.00 47.07 422 PHE A CA 1
ATOM 6555 C C . PHE B 2 438 ? 145.987 173.845 125.854 1.00 47.07 422 PHE A C 1
ATOM 6556 O O . PHE B 2 438 ? 146.226 174.441 126.906 1.00 47.07 422 PHE A O 1
ATOM 6573 N N . SER B 2 439 ? 145.812 172.530 125.782 1.00 46.25 423 SER A N 1
ATOM 6574 C CA . SER B 2 439 ? 145.952 171.646 126.927 1.00 46.25 423 SER A CA 1
ATOM 6575 C C . SER B 2 439 ? 147.295 170.934 126.865 1.00 46.25 423 SER A C 1
ATOM 6576 O O . SER B 2 439 ? 147.850 170.714 125.786 1.00 46.25 423 SER A O 1
ATOM 6584 N N . ALA B 2 440 ? 147.814 170.574 128.033 1.00 44.78 424 ALA A N 1
ATOM 6585 C CA . ALA B 2 440 ? 149.138 169.988 128.142 1.00 44.78 424 ALA A CA 1
ATOM 6586 C C . ALA B 2 440 ? 149.091 168.765 129.042 1.00 44.78 424 ALA A C 1
ATOM 6587 O O . ALA B 2 440 ? 148.152 168.570 129.817 1.00 44.78 424 ALA A O 1
ATOM 6594 N N . GLY B 2 441 ? 150.122 167.937 128.922 1.00 44.61 425 GLY A N 1
ATOM 6595 C CA . GLY B 2 441 ? 150.246 166.749 129.738 1.00 44.61 425 GLY A CA 1
ATOM 6596 C C . GLY B 2 441 ? 151.694 166.368 129.948 1.00 44.61 425 GLY A C 1
ATOM 6597 O O . GLY B 2 441 ? 152.453 166.251 128.982 1.00 44.61 425 GLY A O 1
ATOM 6601 N N . ALA B 2 442 ? 152.091 166.172 131.200 1.00 44.33 426 ALA A N 1
ATOM 6602 C CA . ALA B 2 442 ? 153.462 165.831 131.544 1.00 44.33 426 ALA A CA 1
ATOM 6603 C C . ALA B 2 442 ? 153.484 164.541 132.346 1.00 44.33 426 ALA A C 1
ATOM 6604 O O . ALA B 2 442 ? 152.645 164.330 133.225 1.00 44.33 426 ALA A O 1
ATOM 6611 N N . VAL B 2 443 ? 154.449 163.680 132.035 1.00 45.58 427 VAL A N 1
ATOM 6612 C CA . VAL B 2 443 ? 154.629 162.407 132.720 1.00 45.58 427 VAL A CA 1
ATOM 6613 C C . VAL B 2 443 ? 156.070 162.331 133.196 1.00 45.58 427 VAL A C 1
ATOM 6614 O O . VAL B 2 443 ? 157.000 162.425 132.387 1.00 45.58 427 VAL A O 1
ATOM 6627 N N . ILE B 2 444 ? 156.253 162.162 134.490 1.00 46.14 428 ILE A N 1
ATOM 6628 C CA . ILE B 2 444 ? 157.573 161.954 135.070 1.00 46.14 428 ILE A CA 1
ATOM 6629 C C . ILE B 2 444 ? 157.891 160.470 134.995 1.00 46.14 428 ILE A C 1
ATOM 6630 O O . ILE B 2 444 ? 156.994 159.623 134.973 1.00 46.14 428 ILE A O 1
ATOM 6646 N N . ALA B 2 445 ? 159.179 160.142 134.948 1.00 47.53 429 ALA A N 1
ATOM 6647 C CA . ALA B 2 445 ? 159.584 158.749 134.866 1.00 47.53 429 ALA A CA 1
ATOM 6648 C C . ALA B 2 445 ? 161.041 158.624 135.279 1.00 47.53 429 ALA A C 1
ATOM 6649 O O . ALA B 2 445 ? 161.818 159.577 135.187 1.00 47.53 429 ALA A O 1
ATOM 6656 N N . HIS B 2 446 ? 161.398 157.428 135.734 1.00 50.92 430 HIS A N 1
ATOM 6657 C CA . HIS B 2 446 ? 162.779 157.125 136.075 1.00 50.92 430 HIS A CA 1
ATOM 6658 C C . HIS B 2 446 ? 163.592 156.916 134.805 1.00 50.92 430 HIS A C 1
ATOM 6659 O O . HIS B 2 446 ? 163.103 156.352 133.823 1.00 50.92 430 HIS A O 1
ATOM 6673 N N . ILE B 2 447 ? 164.845 157.378 134.828 1.00 52.56 431 ILE A N 1
ATOM 6674 C CA . ILE B 2 447 ? 165.679 157.331 133.629 1.00 52.56 431 ILE A CA 1
ATOM 6675 C C . ILE B 2 447 ? 165.846 155.903 133.130 1.00 52.56 431 ILE A C 1
ATOM 6676 O O . ILE B 2 447 ? 166.025 155.677 131.927 1.00 52.56 431 ILE A O 1
ATOM 6692 N N . LYS B 2 448 ? 165.795 154.919 134.029 1.00 52.13 432 LYS A N 1
ATOM 6693 C CA . LYS B 2 448 ? 165.973 153.533 133.616 1.00 52.13 432 LYS A CA 1
ATOM 6694 C C . LYS B 2 448 ? 164.804 153.016 132.785 1.00 52.13 432 LYS A C 1
ATOM 6695 O O . LYS B 2 448 ? 164.980 152.062 132.021 1.00 52.13 432 LYS A O 1
ATOM 6714 N N . THR B 2 449 ? 163.627 153.616 132.916 1.00 49.18 433 THR A N 1
ATOM 6715 C CA . THR B 2 449 ? 162.454 153.101 132.228 1.00 49.18 433 THR A CA 1
ATOM 6716 C C . THR B 2 449 ? 162.620 153.241 130.716 1.00 49.18 433 THR A C 1
ATOM 6717 O O . THR B 2 449 ? 163.081 154.281 130.237 1.00 49.18 433 THR A O 1
ATOM 6728 N N . PRO B 2 450 ? 162.258 152.220 129.939 1.00 49.17 434 PRO A N 1
ATOM 6729 C CA . PRO B 2 450 ? 162.303 152.362 128.480 1.00 49.17 434 PRO A CA 1
ATOM 6730 C C . PRO B 2 450 ? 161.456 153.536 128.013 1.00 49.17 434 PRO A C 1
ATOM 6731 O O . PRO B 2 450 ? 160.378 153.802 128.546 1.00 49.17 434 PRO A O 1
ATOM 6742 N N . LEU B 2 451 ? 161.960 154.239 126.997 1.00 49.32 435 LEU A N 1
ATOM 6743 C CA . LEU B 2 451 ? 161.368 155.515 126.610 1.00 49.32 435 LEU A CA 1
ATOM 6744 C C . LEU B 2 451 ? 160.029 155.342 125.903 1.00 49.32 435 LEU A C 1
ATOM 6745 O O . LEU B 2 451 ? 159.173 156.233 125.979 1.00 49.32 435 LEU A O 1
ATOM 6761 N N . SER B 2 452 ? 159.828 154.223 125.207 1.00 48.64 436 SER A N 1
ATOM 6762 C CA . SER B 2 452 ? 158.603 154.055 124.431 1.00 48.64 436 SER A CA 1
ATOM 6763 C C . SER B 2 452 ? 157.370 154.074 125.326 1.00 48.64 436 SER A C 1
ATOM 6764 O O . SER B 2 452 ? 156.355 154.698 124.988 1.00 48.64 436 SER A O 1
ATOM 6772 N N . GLU B 2 453 ? 157.437 153.399 126.476 1.00 48.85 437 GLU A N 1
ATOM 6773 C CA . GLU B 2 453 ? 156.289 153.396 127.377 1.00 48.85 437 GLU A CA 1
ATOM 6774 C C . GLU B 2 453 ? 156.026 154.792 127.923 1.00 48.85 437 GLU A C 1
ATOM 6775 O O . GLU B 2 453 ? 154.867 155.201 128.063 1.00 48.85 437 GLU A O 1
ATOM 6787 N N . VAL B 2 454 ? 157.086 155.536 128.242 1.00 47.05 438 VAL A N 1
ATOM 6788 C CA . VAL B 2 454 ? 156.905 156.899 128.727 1.00 47.05 438 VAL A CA 1
ATOM 6789 C C . VAL B 2 454 ? 156.203 157.741 127.672 1.00 47.05 438 VAL A C 1
ATOM 6790 O O . VAL B 2 454 ? 155.272 158.494 127.978 1.00 47.05 438 VAL A O 1
ATOM 6803 N N . LEU B 2 455 ? 156.633 157.626 126.413 1.00 47.84 439 LEU A N 1
ATOM 6804 C CA . LEU B 2 455 ? 156.007 158.409 125.352 1.00 47.84 439 LEU A CA 1
ATOM 6805 C C . LEU B 2 455 ? 154.539 158.041 125.185 1.00 47.84 439 LEU A C 1
ATOM 6806 O O . LEU B 2 455 ? 153.680 158.922 125.037 1.00 47.84 439 LEU A O 1
ATOM 6822 N N . ASN B 2 456 ? 154.228 156.744 125.192 1.00 46.45 440 ASN A N 1
ATOM 6823 C CA . ASN B 2 456 ? 152.840 156.332 125.010 1.00 46.45 440 ASN A CA 1
ATOM 6824 C C . ASN B 2 456 ? 151.967 156.811 126.163 1.00 46.45 440 ASN A C 1
ATOM 6825 O O . ASN B 2 456 ? 150.849 157.299 125.948 1.00 46.45 440 ASN A O 1
ATOM 6836 N N . TRP B 2 457 ? 152.460 156.690 127.397 1.00 45.34 441 TRP A N 1
ATOM 6837 C CA . TRP B 2 457 ? 151.700 157.180 128.541 1.00 45.34 441 TRP A CA 1
ATOM 6838 C C . TRP B 2 457 ? 151.502 158.688 128.460 1.00 45.34 441 TRP A C 1
ATOM 6839 O O . TRP B 2 457 ? 150.435 159.203 128.818 1.00 45.34 441 TRP A O 1
ATOM 6860 N N . ALA B 2 458 ? 152.527 159.416 128.012 1.00 45.24 442 ALA A N 1
ATOM 6861 C CA . ALA B 2 458 ? 152.392 160.860 127.865 1.00 45.24 442 ALA A CA 1
ATOM 6862 C C . ALA B 2 458 ? 151.307 161.203 126.856 1.00 45.24 442 ALA A C 1
ATOM 6863 O O . ALA B 2 458 ? 150.482 162.094 127.095 1.00 45.24 442 ALA A O 1
ATOM 6870 N N . ARG B 2 459 ? 151.286 160.500 125.723 1.00 44.66 443 ARG A N 1
ATOM 6871 C CA . ARG B 2 459 ? 150.237 160.739 124.739 1.00 44.66 443 ARG A CA 1
ATOM 6872 C C . ARG B 2 459 ? 148.864 160.437 125.324 1.00 44.66 443 ARG A C 1
ATOM 6873 O O . ARG B 2 459 ? 147.901 161.176 125.085 1.00 44.66 443 ARG A O 1
ATOM 6877 N N . LYS B 2 460 ? 148.756 159.356 126.099 1.00 44.76 444 LYS A N 1
ATOM 6878 C CA . LYS B 2 460 ? 147.470 159.000 126.693 1.00 44.76 444 LYS A CA 1
ATOM 6879 C C . LYS B 2 460 ? 146.983 160.084 127.648 1.00 44.76 444 LYS A C 1
ATOM 6880 O O . LYS B 2 460 ? 145.815 160.489 127.601 1.00 44.76 444 LYS A O 1
ATOM 6884 N N . VAL B 2 461 ? 147.863 160.568 128.528 1.00 45.42 445 VAL A N 1
ATOM 6885 C CA . VAL B 2 461 ? 147.445 161.593 129.483 1.00 45.42 445 VAL A CA 1
ATOM 6886 C C . VAL B 2 461 ? 147.098 162.885 128.758 1.00 45.42 445 VAL A C 1
ATOM 6887 O O . VAL B 2 461 ? 146.154 163.588 129.138 1.00 45.42 445 VAL A O 1
ATOM 6900 N N . GLU B 2 462 ? 147.848 163.226 127.708 1.00 45.92 446 GLU A N 1
ATOM 6901 C CA . GLU B 2 462 ? 147.518 164.420 126.938 1.00 45.92 446 GLU A CA 1
ATOM 6902 C C . GLU B 2 462 ? 146.136 164.297 126.314 1.00 45.92 446 GLU A C 1
ATOM 6903 O O . GLU B 2 462 ? 145.340 165.242 126.360 1.00 45.92 446 GLU A O 1
ATOM 6915 N N . GLN B 2 463 ? 145.828 163.137 125.729 1.00 45.65 447 GLN A N 1
ATOM 6916 C CA . GLN B 2 463 ? 144.522 162.961 125.104 1.00 45.65 447 GLN A CA 1
ATOM 6917 C C . GLN B 2 463 ? 143.406 162.934 126.139 1.00 45.65 447 GLN A C 1
ATOM 6918 O O . GLN B 2 463 ? 142.271 163.311 125.832 1.00 45.65 447 GLN A O 1
ATOM 6922 N N . GLU B 2 464 ? 143.702 162.484 127.359 1.00 46.91 448 GLU A N 1
ATOM 6923 C CA . GLU B 2 464 ? 142.680 162.451 128.400 1.00 46.91 448 GLU A CA 1
ATOM 6924 C C . GLU B 2 464 ? 142.402 163.844 128.954 1.00 46.91 448 GLU A C 1
ATOM 6925 O O . GLU B 2 464 ? 141.243 164.195 129.200 1.00 46.91 448 GLU A O 1
ATOM 6937 N N . ALA B 2 465 ? 143.448 164.645 129.167 1.00 45.47 449 ALA A N 1
ATOM 6938 C CA . ALA B 2 465 ? 143.263 165.960 129.774 1.00 45.47 449 ALA A CA 1
ATOM 6939 C C . ALA B 2 465 ? 142.322 166.830 128.955 1.00 45.47 449 ALA A C 1
ATOM 6940 O O . ALA B 2 465 ? 141.684 167.737 129.501 1.00 45.47 449 ALA A O 1
ATOM 6947 N N . LYS B 2 466 ? 142.223 166.578 127.652 1.00 46.84 450 LYS A N 1
ATOM 6948 C CA . LYS B 2 466 ? 141.318 167.340 126.803 1.00 46.84 450 LYS A CA 1
ATOM 6949 C C . LYS B 2 466 ? 139.853 167.023 127.069 1.00 46.84 450 LYS A C 1
ATOM 6950 O O . LYS B 2 466 ? 138.984 167.716 126.531 1.00 46.84 450 LYS A O 1
ATOM 6969 N N . ASP B 2 467 ? 139.557 166.004 127.876 1.00 47.88 451 ASP A N 1
ATOM 6970 C CA . ASP B 2 467 ? 138.192 165.547 128.094 1.00 47.88 451 ASP A CA 1
ATOM 6971 C C . ASP B 2 467 ? 137.625 166.010 129.431 1.00 47.88 451 ASP A C 1
ATOM 6972 O O . ASP B 2 467 ? 136.641 165.438 129.911 1.00 47.88 451 ASP A O 1
ATOM 6981 N N . ILE B 2 468 ? 138.225 167.030 130.046 1.00 46.79 452 ILE A N 1
ATOM 6982 C CA . ILE B 2 468 ? 137.697 167.539 131.307 1.00 46.79 452 ILE A CA 1
ATOM 6983 C C . ILE B 2 468 ? 136.315 168.144 131.096 1.00 46.79 452 ILE A C 1
ATOM 6984 O O . ILE B 2 468 ? 135.397 167.924 131.894 1.00 46.79 452 ILE A O 1
ATOM 7000 N N . ASP B 2 469 ? 136.145 168.912 130.026 1.00 48.41 453 ASP A N 1
ATOM 7001 C CA . ASP B 2 469 ? 134.868 169.530 129.699 1.00 48.41 453 ASP A CA 1
ATOM 7002 C C . ASP B 2 469 ? 134.958 170.048 128.271 1.00 48.41 453 ASP A C 1
ATOM 7003 O O . ASP B 2 469 ? 136.023 170.026 127.650 1.00 48.41 453 ASP A O 1
ATOM 7007 N N . ASP B 2 470 ? 133.821 170.518 127.756 1.00 49.87 454 ASP A N 1
ATOM 7008 C CA . ASP B 2 470 ? 133.772 170.968 126.371 1.00 49.87 454 ASP A CA 1
ATOM 7009 C C . ASP B 2 470 ? 134.694 172.153 126.115 1.00 49.87 454 ASP A C 1
ATOM 7010 O O . ASP B 2 470 ? 135.039 172.416 124.959 1.00 49.87 454 ASP A O 1
ATOM 7014 N N . THR B 2 471 ? 135.099 172.872 127.160 1.00 48.86 455 THR A N 1
ATOM 7015 C CA . THR B 2 471 ? 135.958 174.037 127.008 1.00 48.86 455 THR A CA 1
ATOM 7016 C C . THR B 2 471 ? 137.442 173.691 126.998 1.00 48.86 455 THR A C 1
ATOM 7017 O O . THR B 2 471 ? 138.255 174.536 126.609 1.00 48.86 455 THR A O 1
ATOM 7028 N N . LYS B 2 472 ? 137.815 172.479 127.390 1.00 48.15 456 LYS A N 1
ATOM 7029 C CA . LYS B 2 472 ? 139.230 172.076 127.454 1.00 48.15 456 LYS A CA 1
ATOM 7030 C C . LYS B 2 472 ? 139.940 173.074 128.376 1.00 48.15 456 LYS A C 1
ATOM 7031 O O . LYS B 2 472 ? 139.394 173.430 129.431 1.00 48.15 456 LYS A O 1
ATOM 7050 N N . ASP B 2 473 ? 141.139 173.540 128.025 1.00 47.52 457 ASP A N 1
ATOM 7051 C CA . ASP B 2 473 ? 141.847 174.545 128.817 1.00 47.52 457 ASP A CA 1
ATOM 7052 C C . ASP B 2 473 ? 142.273 173.973 130.169 1.00 47.52 457 ASP A C 1
ATOM 7053 O O . ASP B 2 473 ? 142.099 174.599 131.214 1.00 47.52 457 ASP A O 1
ATOM 7062 N N . ALA B 2 474 ? 142.839 172.769 130.138 1.00 45.67 458 ALA A N 1
ATOM 7063 C CA . ALA B 2 474 ? 143.259 172.079 131.347 1.00 45.67 458 ALA A CA 1
ATOM 7064 C C . ALA B 2 474 ? 144.583 171.381 131.086 1.00 45.67 458 ALA A C 1
ATOM 7065 O O . ALA B 2 474 ? 145.002 171.210 129.940 1.00 45.67 458 ALA A O 1
ATOM 7072 N N . PHE B 2 475 ? 145.243 170.982 132.169 1.00 45.43 459 PHE A N 1
ATOM 7073 C CA . PHE B 2 475 ? 146.522 170.296 132.094 1.00 45.43 459 PHE A CA 1
ATOM 7074 C C . PHE B 2 475 ? 146.508 169.098 133.029 1.00 45.43 459 PHE A C 1
ATOM 7075 O O . PHE B 2 475 ? 145.751 169.050 134.002 1.00 45.43 459 PHE A O 1
ATOM 7092 N N . ALA B 2 476 ? 147.362 168.125 132.723 1.00 44.74 460 ALA A N 1
ATOM 7093 C CA . ALA B 2 476 ? 147.473 166.905 133.506 1.00 44.74 460 ALA A CA 1
ATOM 7094 C C . ALA B 2 476 ? 148.932 166.635 133.834 1.00 44.74 460 ALA A C 1
ATOM 7095 O O . ALA B 2 476 ? 149.815 166.849 133.000 1.00 44.74 460 ALA A O 1
ATOM 7102 N N . ILE B 2 477 ? 149.179 166.168 135.054 1.00 44.70 461 ILE A N 1
ATOM 7103 C CA . ILE B 2 477 ? 150.496 165.713 135.478 1.00 44.70 461 ILE A CA 1
ATOM 7104 C C . ILE B 2 477 ? 150.348 164.307 136.034 1.00 44.70 461 ILE A C 1
ATOM 7105 O O . ILE B 2 477 ? 149.353 163.993 136.696 1.00 44.70 461 ILE A O 1
ATOM 7121 N N . ALA B 2 478 ? 151.334 163.459 135.759 1.00 45.26 462 ALA A N 1
ATOM 7122 C CA . ALA B 2 478 ? 151.289 162.066 136.167 1.00 45.26 462 ALA A CA 1
ATOM 7123 C C . ALA B 2 478 ? 152.689 161.606 136.540 1.00 45.26 462 ALA A C 1
ATOM 7124 O O . ALA B 2 478 ? 153.690 162.190 136.120 1.00 45.26 462 ALA A O 1
ATOM 7131 N N . VAL B 2 479 ? 152.745 160.548 137.342 1.00 45.80 463 VAL A N 1
ATOM 7132 C CA . VAL B 2 479 ? 153.995 159.920 137.749 1.00 45.80 463 VAL A CA 1
ATOM 7133 C C . VAL B 2 479 ? 153.923 158.449 137.377 1.00 45.80 463 VAL A C 1
ATOM 7134 O O . VAL B 2 479 ? 152.979 157.752 137.765 1.00 45.80 463 VAL A O 1
ATOM 7147 N N . LEU B 2 480 ? 154.914 157.980 136.627 1.00 46.27 464 LEU A N 1
ATOM 7148 C CA . LEU B 2 480 ? 154.968 156.592 136.185 1.00 46.27 464 LEU A CA 1
ATOM 7149 C C . LEU B 2 480 ? 155.699 155.776 137.243 1.00 46.27 464 LEU A C 1
ATOM 7150 O O . LEU B 2 480 ? 156.925 155.861 137.368 1.00 46.27 464 LEU A O 1
ATOM 7166 N N . LYS B 2 481 ? 154.947 154.985 138.003 1.00 48.27 465 LYS A N 1
ATOM 7167 C CA . LYS B 2 481 ? 155.527 154.205 139.081 1.00 48.27 465 LYS A CA 1
ATOM 7168 C C . LYS B 2 481 ? 156.342 153.042 138.521 1.00 48.27 465 LYS A C 1
ATOM 7169 O O . LYS B 2 481 ? 156.325 152.748 137.323 1.00 48.27 465 LYS A O 1
ATOM 7188 N N . HIS B 2 482 ? 157.069 152.373 139.417 1.00 50.00 466 HIS A N 1
ATOM 7189 C CA . HIS B 2 482 ? 157.878 151.231 139.007 1.00 50.00 466 HIS A CA 1
ATOM 7190 C C . HIS B 2 482 ? 157.010 150.093 138.489 1.00 50.00 466 HIS A C 1
ATOM 7191 O O . HIS B 2 482 ? 157.352 149.447 137.492 1.00 50.00 466 HIS A O 1
ATOM 7205 N N . SER B 2 483 ? 155.884 149.829 139.153 1.00 49.30 467 SER A N 1
ATOM 7206 C CA . SER B 2 483 ? 155.043 148.704 138.758 1.00 49.30 467 SER A CA 1
ATOM 7207 C C . SER B 2 483 ? 154.529 148.870 137.335 1.00 49.30 467 SER A C 1
ATOM 7208 O O . SER B 2 483 ? 154.511 147.909 136.558 1.00 49.30 467 SER A O 1
ATOM 7216 N N . GLY B 2 484 ? 154.106 150.079 136.975 1.00 48.30 468 GLY A N 1
ATOM 7217 C CA . GLY B 2 484 ? 153.610 150.340 135.637 1.00 48.30 468 GLY A CA 1
ATOM 7218 C C . GLY B 2 484 ? 152.245 150.996 135.612 1.00 48.30 468 GLY A C 1
ATOM 7219 O O . GLY B 2 484 ? 151.572 150.995 134.578 1.00 48.30 468 GLY A O 1
ATOM 7223 N N . GLU B 2 485 ? 151.824 151.558 136.740 1.00 46.85 469 GLU A N 1
ATOM 7224 C CA . GLU B 2 485 ? 150.594 152.328 136.825 1.00 46.85 469 GLU A CA 1
ATOM 7225 C C . GLU B 2 485 ? 150.928 153.771 137.178 1.00 46.85 469 GLU A C 1
ATOM 7226 O O . GLU B 2 485 ? 152.032 154.080 137.634 1.00 46.85 469 GLU A O 1
ATOM 7230 N N . ILE B 2 486 ? 149.957 154.658 136.960 1.00 45.78 470 ILE A N 1
ATOM 7231 C CA . ILE B 2 486 ? 150.159 156.089 137.124 1.00 45.78 470 ILE A CA 1
ATOM 7232 C C . ILE B 2 486 ? 149.069 156.657 138.019 1.00 45.78 470 ILE A C 1
ATOM 7233 O O . ILE B 2 486 ? 147.979 156.097 138.148 1.00 45.78 470 ILE A O 1
ATOM 7249 N N . GLU B 2 487 ? 149.384 157.791 138.639 1.00 46.66 471 GLU A N 1
ATOM 7250 C CA . GLU B 2 487 ? 148.410 158.607 139.350 1.00 46.66 471 GLU A CA 1
ATOM 7251 C C . GLU B 2 487 ? 148.431 160.007 138.756 1.00 46.66 471 GLU A C 1
ATOM 7252 O O . GLU B 2 487 ? 149.495 160.625 138.645 1.00 46.66 471 GLU A O 1
ATOM 7264 N N . LYS B 2 488 ? 147.264 160.493 138.348 1.00 45.81 472 LYS A N 1
ATOM 7265 C CA . LYS B 2 488 ? 147.158 161.724 137.584 1.00 45.81 472 LYS A CA 1
ATOM 7266 C C . LYS B 2 488 ? 146.288 162.737 138.313 1.00 45.81 472 LYS A C 1
ATOM 7267 O O . LYS B 2 488 ? 145.513 162.398 139.211 1.00 45.81 472 LYS A O 1
ATOM 7286 N N . THR B 2 489 ? 146.433 163.995 137.906 1.00 45.52 473 THR A N 1
ATOM 7287 C CA . THR B 2 489 ? 145.625 165.092 138.415 1.00 45.52 473 THR A CA 1
ATOM 7288 C C . THR B 2 489 ? 145.267 166.005 137.254 1.00 45.52 473 THR A C 1
ATOM 7289 O O . THR B 2 489 ? 146.134 166.353 136.450 1.00 45.52 473 THR A O 1
ATOM 7300 N N . VAL B 2 490 ? 143.997 166.388 137.170 1.00 44.69 474 VAL A N 1
ATOM 7301 C CA . VAL B 2 490 ? 143.487 167.222 136.090 1.00 44.69 474 VAL A CA 1
ATOM 7302 C C . VAL B 2 490 ? 142.950 168.508 136.697 1.00 44.69 474 VAL A C 1
ATOM 7303 O O . VAL B 2 490 ? 142.189 168.470 137.670 1.00 44.69 474 VAL A O 1
ATOM 7316 N N . PHE B 2 491 ? 143.344 169.640 136.123 1.00 46.55 475 PHE A N 1
ATOM 7317 C CA . PHE B 2 491 ? 143.007 170.938 136.682 1.00 46.55 475 PHE A CA 1
ATOM 7318 C C . PHE B 2 491 ? 142.907 171.950 135.554 1.00 46.55 475 PHE A C 1
ATOM 7319 O O . PHE B 2 491 ? 143.476 171.764 134.475 1.00 46.55 475 PHE A O 1
ATOM 7336 N N . LYS B 2 492 ? 142.179 173.028 135.814 1.00 46.62 476 LYS A N 1
ATOM 7337 C CA . LYS B 2 492 ? 142.107 174.113 134.852 1.00 46.62 476 LYS A CA 1
ATOM 7338 C C . LYS B 2 492 ? 143.383 174.946 134.902 1.00 46.62 476 LYS A C 1
ATOM 7339 O O . LYS B 2 492 ? 144.164 174.880 135.855 1.00 46.62 476 LYS A O 1
ATOM 7358 N N . TRP B 2 493 ? 143.597 175.731 133.846 1.00 47.00 477 TRP A N 1
ATOM 7359 C CA . TRP B 2 493 ? 144.766 176.600 133.810 1.00 47.00 477 TRP A CA 1
ATOM 7360 C C . TRP B 2 493 ? 144.619 177.758 134.787 1.00 47.00 477 TRP A C 1
ATOM 7361 O O . TRP B 2 493 ? 145.598 178.174 135.416 1.00 47.00 477 TRP A O 1
ATOM 7382 N N . ARG B 2 494 ? 143.408 178.290 134.928 1.00 49.15 478 ARG A N 1
ATOM 7383 C CA . ARG B 2 494 ? 143.134 179.409 135.817 1.00 49.15 478 ARG A CA 1
ATOM 7384 C C . ARG B 2 494 ? 142.079 179.012 136.838 1.00 49.15 478 ARG A C 1
ATOM 7385 O O . ARG B 2 494 ? 141.076 178.379 136.494 1.00 49.15 478 ARG A O 1
ATOM 7406 N N . VAL B 2 495 ? 142.310 179.386 138.093 1.00 48.28 479 VAL A N 1
ATOM 7407 C CA . VAL B 2 495 ? 141.334 179.211 139.168 1.00 48.28 479 VAL A CA 1
ATOM 7408 C C . VAL B 2 495 ? 141.172 180.578 139.828 1.00 48.28 479 VAL A C 1
ATOM 7409 O O . VAL B 2 495 ? 141.908 180.933 140.753 1.00 48.28 479 VAL A O 1
ATOM 7422 N N . ASN B 2 496 ? 140.198 181.354 139.356 1.00 49.61 480 ASN A N 1
ATOM 7423 C CA . ASN B 2 496 ? 139.928 182.691 139.878 1.00 49.61 480 ASN A CA 1
ATOM 7424 C C . ASN B 2 496 ? 141.154 183.594 139.728 1.00 49.61 480 ASN A C 1
ATOM 7425 O O . ASN B 2 496 ? 141.706 184.112 140.699 1.00 49.61 480 ASN A O 1
ATOM 7429 N N . ASP B 2 497 ? 141.572 183.775 138.476 1.00 48.33 481 ASP A N 1
ATOM 7430 C CA . ASP B 2 497 ? 142.650 184.702 138.133 1.00 48.33 481 ASP A CA 1
ATOM 7431 C C . ASP B 2 497 ? 143.944 184.351 138.866 1.00 48.33 481 ASP A C 1
ATOM 7432 O O . ASP B 2 497 ? 144.587 185.203 139.482 1.00 48.33 481 ASP A O 1
ATOM 7436 N N . THR B 2 498 ? 144.326 183.079 138.798 1.00 48.86 482 THR A N 1
ATOM 7437 C CA . THR B 2 498 ? 145.602 182.640 139.361 1.00 48.86 482 THR A CA 1
ATOM 7438 C C . THR B 2 498 ? 145.941 181.277 138.782 1.00 48.86 482 THR A C 1
ATOM 7439 O O . THR B 2 498 ? 145.158 180.333 138.926 1.00 48.86 482 THR A O 1
ATOM 7450 N N . TYR B 2 499 ? 147.097 181.172 138.134 1.00 48.76 483 TYR A N 1
ATOM 7451 C CA . TYR B 2 499 ? 147.518 179.900 137.565 1.00 48.76 483 TYR A CA 1
ATOM 7452 C C . TYR B 2 499 ? 147.711 178.864 138.664 1.00 48.76 483 TYR A C 1
ATOM 7453 O O . TYR B 2 499 ? 148.308 179.144 139.707 1.00 48.76 483 TYR A O 1
ATOM 7471 N N . THR B 2 500 ? 147.204 177.653 138.425 1.00 47.99 484 THR A N 1
ATOM 7472 C CA . THR B 2 500 ? 147.327 176.595 139.423 1.00 47.99 484 THR A CA 1
ATOM 7473 C C . THR B 2 500 ? 148.787 176.224 139.648 1.00 47.99 484 THR A C 1
ATOM 7474 O O . THR B 2 500 ? 149.204 175.954 140.784 1.00 47.99 484 THR A O 1
ATOM 7485 N N . THR B 2 501 ? 149.579 176.197 138.575 1.00 48.61 485 THR A N 1
ATOM 7486 C CA . THR B 2 501 ? 151.001 175.928 138.729 1.00 48.61 485 THR A CA 1
ATOM 7487 C C . THR B 2 501 ? 151.650 176.942 139.658 1.00 48.61 485 THR A C 1
ATOM 7488 O O . THR B 2 501 ? 152.644 176.629 140.320 1.00 48.61 485 THR A O 1
ATOM 7499 N N . ASP B 2 502 ? 151.094 178.152 139.741 1.00 47.97 486 ASP A N 1
ATOM 7500 C CA . ASP B 2 502 ? 151.603 179.133 140.693 1.00 47.97 486 ASP A CA 1
ATOM 7501 C C . ASP B 2 502 ? 151.436 178.637 142.124 1.00 47.97 486 ASP A C 1
ATOM 7502 O O . ASP B 2 502 ? 152.363 178.723 142.937 1.00 47.97 486 ASP A O 1
ATOM 7506 N N . LEU B 2 503 ? 150.257 178.102 142.450 1.00 48.04 487 LEU A N 1
ATOM 7507 C CA . LEU B 2 503 ? 150.040 177.576 143.794 1.00 48.04 487 LEU A CA 1
ATOM 7508 C C . LEU B 2 503 ? 150.910 176.353 144.049 1.00 48.04 487 LEU A C 1
ATOM 7509 O O . LEU B 2 503 ? 151.429 176.173 145.159 1.00 48.04 487 LEU A O 1
ATOM 7525 N N . MET B 2 504 ? 151.078 175.496 143.039 1.00 48.17 488 MET A N 1
ATOM 7526 C CA . MET B 2 504 ? 151.957 174.344 143.208 1.00 48.17 488 MET A CA 1
ATOM 7527 C C . MET B 2 504 ? 153.378 174.794 143.525 1.00 48.17 488 MET A C 1
ATOM 7528 O O . MET B 2 504 ? 154.023 174.270 144.443 1.00 48.17 488 MET A O 1
ATOM 7542 N N . SER B 2 505 ? 153.876 175.783 142.781 1.00 48.21 489 SER A N 1
ATOM 7543 C CA . SER B 2 505 ? 155.216 176.298 143.029 1.00 48.21 489 SER A CA 1
ATOM 7544 C C . SER B 2 505 ? 155.315 176.923 144.412 1.00 48.21 489 SER A C 1
ATOM 7545 O O . SER B 2 505 ? 156.333 176.774 145.094 1.00 48.21 489 SER A O 1
ATOM 7553 N N . LYS B 2 506 ? 154.276 177.643 144.838 1.00 47.96 490 LYS A N 1
ATOM 7554 C CA . LYS B 2 506 ? 154.316 178.273 146.154 1.00 47.96 490 LYS A CA 1
ATOM 7555 C C . LYS B 2 506 ? 154.400 177.223 147.254 1.00 47.96 490 LYS A C 1
ATOM 7556 O O . LYS B 2 506 ? 155.204 177.345 148.187 1.00 47.96 490 LYS A O 1
ATOM 7575 N N . ILE B 2 507 ? 153.586 176.172 147.153 1.00 47.66 491 ILE A N 1
ATOM 7576 C CA . ILE B 2 507 ? 153.627 175.117 148.162 1.00 47.66 491 ILE A CA 1
ATOM 7577 C C . ILE B 2 507 ? 154.990 174.439 148.160 1.00 47.66 491 ILE A C 1
ATOM 7578 O O . ILE B 2 507 ? 155.560 174.152 149.221 1.00 47.66 491 ILE A O 1
ATOM 7594 N N . VAL B 2 508 ? 155.534 174.165 146.971 1.00 47.80 492 VAL A N 1
ATOM 7595 C CA . VAL B 2 508 ? 156.830 173.497 146.893 1.00 47.80 492 VAL A CA 1
ATOM 7596 C C . VAL B 2 508 ? 157.911 174.363 147.524 1.00 47.80 492 VAL A C 1
ATOM 7597 O O . VAL B 2 508 ? 158.756 173.874 148.283 1.00 47.80 492 VAL A O 1
ATOM 7610 N N . THR B 2 509 ? 157.906 175.661 147.218 1.00 48.45 493 THR A N 1
ATOM 7611 C CA . THR B 2 509 ? 158.909 176.557 147.779 1.00 48.45 493 THR A CA 1
ATOM 7612 C C . THR B 2 509 ? 158.794 176.623 149.294 1.00 48.45 493 THR A C 1
ATOM 7613 O O . THR B 2 509 ? 159.808 176.608 150.001 1.00 48.45 493 THR A O 1
ATOM 7624 N N . GLU B 2 510 ? 157.568 176.696 149.815 1.00 49.90 494 GLU A N 1
ATOM 7625 C CA . GLU B 2 510 ? 157.400 176.734 151.263 1.00 49.90 494 GLU A CA 1
ATOM 7626 C C . GLU B 2 510 ? 157.914 175.455 151.909 1.00 49.90 494 GLU A C 1
ATOM 7627 O O . GLU B 2 510 ? 158.589 175.505 152.944 1.00 49.90 494 GLU A O 1
ATOM 7639 N N . ILE B 2 511 ? 157.611 174.298 151.317 1.00 48.17 495 ILE A N 1
ATOM 7640 C CA . ILE B 2 511 ? 158.040 173.040 151.921 1.00 48.17 495 ILE A CA 1
ATOM 7641 C C . ILE B 2 511 ? 159.557 172.911 151.871 1.00 48.17 495 ILE A C 1
ATOM 7642 O O . ILE B 2 511 ? 160.181 172.413 152.815 1.00 48.17 495 ILE A O 1
ATOM 7658 N N . ASN B 2 512 ? 160.176 173.346 150.771 1.00 50.02 496 ASN A N 1
ATOM 7659 C CA . ASN B 2 512 ? 161.614 173.148 150.612 1.00 50.02 496 ASN A CA 1
ATOM 7660 C C . ASN B 2 512 ? 162.419 174.023 151.562 1.00 50.02 496 ASN A C 1
ATOM 7661 O O . ASN B 2 512 ? 163.493 173.612 152.016 1.00 50.02 496 ASN A O 1
ATOM 7672 N N . ASN B 2 513 ? 161.930 175.220 151.872 1.00 50.80 497 ASN A N 1
ATOM 7673 C CA . ASN B 2 513 ? 162.666 176.168 152.697 1.00 50.80 497 ASN A CA 1
ATOM 7674 C C . ASN B 2 513 ? 162.495 175.918 154.188 1.00 50.80 497 ASN A C 1
ATOM 7675 O O . ASN B 2 513 ? 162.762 176.822 154.988 1.00 50.80 497 ASN A O 1
ATOM 7686 N N . ASP B 2 514 ? 162.063 174.722 154.583 1.00 52.09 498 ASP A N 1
ATOM 7687 C CA . ASP B 2 514 ? 161.917 174.373 155.995 1.00 52.09 498 ASP A CA 1
ATOM 7688 C C . ASP B 2 514 ? 161.023 175.374 156.721 1.00 52.09 498 ASP A C 1
ATOM 7689 O O . ASP B 2 514 ? 161.300 175.777 157.852 1.00 52.09 498 ASP A O 1
ATOM 7693 N N . ARG B 2 515 ? 159.939 175.782 156.062 1.00 51.94 499 ARG A N 1
ATOM 7694 C CA . ARG B 2 515 ? 158.963 176.683 156.653 1.00 51.94 499 ARG A CA 1
ATOM 7695 C C . ARG B 2 515 ? 157.574 176.073 156.751 1.00 51.94 499 ARG A C 1
ATOM 7696 O O . ARG B 2 515 ? 156.664 176.726 157.275 1.00 51.94 499 ARG A O 1
ATOM 7717 N N . LEU B 2 516 ? 157.378 174.850 156.262 1.00 49.52 500 LEU A N 1
ATOM 7718 C CA . LEU B 2 516 ? 156.084 174.183 156.378 1.00 49.52 500 LEU A CA 1
ATOM 7719 C C . LEU B 2 516 ? 156.311 172.691 156.176 1.00 49.52 500 LEU A C 1
ATOM 7720 O O . LEU B 2 516 ? 156.617 172.260 155.061 1.00 49.52 500 LEU A O 1
ATOM 7736 N N . SER B 2 517 ? 156.155 171.913 157.242 1.00 49.79 501 SER A N 1
ATOM 7737 C CA . SER B 2 517 ? 156.328 170.472 157.142 1.00 49.79 501 SER A CA 1
ATOM 7738 C C . SER B 2 517 ? 155.189 169.854 156.342 1.00 49.79 501 SER A C 1
ATOM 7739 O O . SER B 2 517 ? 154.072 170.376 156.301 1.00 49.79 501 SER A O 1
ATOM 7747 N N . ASN B 2 518 ? 155.482 168.724 155.702 1.00 48.51 502 ASN A N 1
ATOM 7748 C CA . ASN B 2 518 ? 154.535 168.055 154.823 1.00 48.51 502 ASN A CA 1
ATOM 7749 C C . ASN B 2 518 ? 153.678 167.030 155.551 1.00 48.51 502 ASN A C 1
ATOM 7750 O O . ASN B 2 518 ? 153.151 166.112 154.913 1.00 48.51 502 ASN A O 1
ATOM 7761 N N . THR B 2 519 ? 153.529 167.158 156.869 1.00 49.00 503 THR A N 1
ATOM 7762 C CA . THR B 2 519 ? 152.680 166.246 157.624 1.00 49.00 503 THR A CA 1
ATOM 7763 C C . THR B 2 519 ? 151.196 166.523 157.433 1.00 49.00 503 THR A C 1
ATOM 7764 O O . THR B 2 519 ? 150.374 165.733 157.905 1.00 49.00 503 THR A O 1
ATOM 7775 N N . PHE B 2 520 ? 150.832 167.614 156.766 1.00 47.95 504 PHE A N 1
ATOM 7776 C CA . PHE B 2 520 ? 149.435 167.921 156.502 1.00 47.95 504 PHE A CA 1
ATOM 7777 C C . PHE B 2 520 ? 148.928 167.304 155.207 1.00 47.95 504 PHE A C 1
ATOM 7778 O O . PHE B 2 520 ? 147.768 167.526 154.846 1.00 47.95 504 PHE A O 1
ATOM 7795 N N . ILE B 2 521 ? 149.761 166.546 154.503 1.00 47.80 505 ILE A N 1
ATOM 7796 C CA . ILE B 2 521 ? 149.336 165.778 153.338 1.00 47.80 505 ILE A CA 1
ATOM 7797 C C . ILE B 2 521 ? 149.069 164.325 153.703 1.00 47.80 505 ILE A C 1
ATOM 7798 O O . ILE B 2 521 ? 148.025 163.772 153.359 1.00 47.80 505 ILE A O 1
ATOM 7814 N N . LYS B 2 522 ? 150.008 163.691 154.409 1.00 47.15 506 LYS A N 1
ATOM 7815 C CA . LYS B 2 522 ? 149.804 162.311 154.837 1.00 47.15 506 LYS A CA 1
ATOM 7816 C C . LYS B 2 522 ? 148.630 162.201 155.802 1.00 47.15 506 LYS A C 1
ATOM 7817 O O . LYS B 2 522 ? 147.794 161.296 155.679 1.00 47.15 506 LYS A O 1
ATOM 7821 N N . LYS B 2 523 ? 148.552 163.112 156.775 1.00 46.89 507 LYS A N 1
ATOM 7822 C CA . LYS B 2 523 ? 147.451 163.073 157.729 1.00 46.89 507 LYS A CA 1
ATOM 7823 C C . LYS B 2 523 ? 146.117 163.273 157.026 1.00 46.89 507 LYS A C 1
ATOM 7824 O O . LYS B 2 523 ? 145.136 162.584 157.329 1.00 46.89 507 LYS A O 1
ATOM 7828 N N . LEU B 2 524 ? 146.058 164.215 156.085 1.00 46.98 508 LEU A N 1
ATOM 7829 C CA . LEU B 2 524 ? 144.817 164.451 155.358 1.00 46.98 508 LEU A CA 1
ATOM 7830 C C . LEU B 2 524 ? 144.433 163.238 154.523 1.00 46.98 508 LEU A C 1
ATOM 7831 O O . LEU B 2 524 ? 143.256 162.863 154.462 1.00 46.98 508 LEU A O 1
ATOM 7847 N N . ASN B 2 525 ? 145.414 162.608 153.873 1.00 47.07 509 ASN A N 1
ATOM 7848 C CA . ASN B 2 525 ? 145.138 161.393 153.115 1.00 47.07 509 ASN A CA 1
ATOM 7849 C C . ASN B 2 525 ? 144.546 160.319 154.015 1.00 47.07 509 ASN A C 1
ATOM 7850 O O . ASN B 2 525 ? 143.552 159.675 153.663 1.00 47.07 509 ASN A O 1
ATOM 7861 N N . GLN B 2 526 ? 145.147 160.112 155.187 1.00 45.53 510 GLN A N 1
ATOM 7862 C CA . GLN B 2 526 ? 144.648 159.081 156.091 1.00 45.53 510 GLN A CA 1
ATOM 7863 C C . GLN B 2 526 ? 143.251 159.416 156.598 1.00 45.53 510 GLN A C 1
ATOM 7864 O O . GLN B 2 526 ? 142.406 158.525 156.739 1.00 45.53 510 GLN A O 1
ATOM 7868 N N . GLU B 2 527 ? 142.988 160.693 156.881 1.00 46.35 511 GLU A N 1
ATOM 7869 C CA . GLU B 2 527 ? 141.718 161.072 157.489 1.00 46.35 511 GLU A CA 1
ATOM 7870 C C . GLU B 2 527 ? 140.567 161.038 156.491 1.00 46.35 511 GLU A C 1
ATOM 7871 O O . GLU B 2 527 ? 139.479 160.554 156.819 1.00 46.35 511 GLU A O 1
ATOM 7875 N N . LEU B 2 528 ? 140.776 161.548 155.278 1.00 47.39 512 LEU A N 1
ATOM 7876 C CA . LEU B 2 528 ? 139.684 161.697 154.323 1.00 47.39 512 LEU A CA 1
ATOM 7877 C C . LEU B 2 528 ? 139.482 160.477 153.436 1.00 47.39 512 LEU A C 1
ATOM 7878 O O . LEU B 2 528 ? 138.513 160.444 152.672 1.00 47.39 512 LEU A O 1
ATOM 7894 N N . ILE B 2 529 ? 140.365 159.480 153.509 1.00 47.90 513 ILE A N 1
ATOM 7895 C CA . ILE B 2 529 ? 140.155 158.256 152.743 1.00 47.90 513 ILE A CA 1
ATOM 7896 C C . ILE B 2 529 ? 138.972 157.477 153.302 1.00 47.90 513 ILE A C 1
ATOM 7897 O O . ILE B 2 529 ? 138.200 156.870 152.551 1.00 47.90 513 ILE A O 1
ATOM 7913 N N . LYS B 2 530 ? 138.809 157.482 154.625 1.00 48.11 514 LYS A N 1
ATOM 7914 C CA . LYS B 2 530 ? 137.813 156.644 155.279 1.00 48.11 514 LYS A CA 1
ATOM 7915 C C . LYS B 2 530 ? 136.381 157.093 155.020 1.00 48.11 514 LYS A C 1
ATOM 7916 O O . LYS B 2 530 ? 135.454 156.358 155.375 1.00 48.11 514 LYS A O 1
ATOM 7935 N N . LEU B 2 531 ? 136.171 158.266 154.425 1.00 47.21 515 LEU A N 1
ATOM 7936 C CA . LEU B 2 531 ? 134.831 158.758 154.137 1.00 47.21 515 LEU A CA 1
ATOM 7937 C C . LEU B 2 531 ? 134.497 158.760 152.652 1.00 47.21 515 LEU A C 1
ATOM 7938 O O . LEU B 2 531 ? 133.365 159.093 152.290 1.00 47.21 515 LEU A O 1
ATOM 7954 N N . LEU B 2 532 ? 135.439 158.396 151.787 1.00 47.16 516 LEU A N 1
ATOM 7955 C CA . LEU B 2 532 ? 135.227 158.485 150.350 1.00 47.16 516 LEU A CA 1
ATOM 7956 C C . LEU B 2 532 ? 134.437 157.288 149.836 1.00 47.16 516 LEU A C 1
ATOM 7957 O O . LEU B 2 532 ? 134.696 156.144 150.216 1.00 47.16 516 LEU A O 1
ATOM 7973 N N . ASP B 2 533 ? 133.477 157.560 148.957 1.00 46.79 517 ASP A N 1
ATOM 7974 C CA . ASP B 2 533 ? 132.679 156.506 148.350 1.00 46.79 517 ASP A CA 1
ATOM 7975 C C . ASP B 2 533 ? 133.533 155.702 147.371 1.00 46.79 517 ASP A C 1
ATOM 7976 O O . ASP B 2 533 ? 134.741 155.915 147.232 1.00 46.79 517 ASP A O 1
ATOM 7980 N N . LYS B 2 534 ? 132.893 154.753 146.684 1.00 47.07 518 LYS A N 1
ATOM 7981 C CA . LYS B 2 534 ? 133.630 153.877 145.777 1.00 47.07 518 LYS A CA 1
ATOM 7982 C C . LYS B 2 534 ? 134.319 154.679 144.680 1.00 47.07 518 LYS A C 1
ATOM 7983 O O . LYS B 2 534 ? 135.529 154.545 144.464 1.00 47.07 518 LYS A O 1
ATOM 7987 N N . ASP B 2 535 ? 133.564 155.523 143.975 1.00 46.14 519 ASP A N 1
ATOM 7988 C CA . ASP B 2 535 ? 134.175 156.383 142.966 1.00 46.14 519 ASP A CA 1
ATOM 7989 C C . ASP B 2 535 ? 134.937 157.528 143.620 1.00 46.14 519 ASP A C 1
ATOM 7990 O O . ASP B 2 535 ? 136.026 157.899 143.168 1.00 46.14 519 ASP A O 1
ATOM 7994 N N . GLY B 2 536 ? 134.375 158.094 144.683 1.00 46.47 520 GLY A N 1
ATOM 7995 C CA . GLY B 2 536 ? 134.991 159.169 145.433 1.00 46.47 520 GLY A CA 1
ATOM 7996 C C . GLY B 2 536 ? 134.255 160.479 145.263 1.00 46.47 520 GLY A C 1
ATOM 7997 O O . GLY B 2 536 ? 134.495 161.221 144.307 1.00 46.47 520 GLY A O 1
ATOM 8001 N N . ASN B 2 537 ? 133.345 160.771 146.193 1.00 47.11 521 ASN A N 1
ATOM 8002 C CA . ASN B 2 537 ? 132.678 162.069 146.226 1.00 47.11 521 ASN A CA 1
ATOM 8003 C C . ASN B 2 537 ? 132.096 162.244 147.629 1.00 47.11 521 ASN A C 1
ATOM 8004 O O . ASN B 2 537 ? 131.048 161.672 147.937 1.00 47.11 521 ASN A O 1
ATOM 8008 N N . TYR B 2 538 ? 132.777 163.025 148.460 1.00 47.96 522 TYR A N 1
ATOM 8009 C CA . TYR B 2 538 ? 132.268 163.411 149.771 1.00 47.96 522 TYR A CA 1
ATOM 8010 C C . TYR B 2 538 ? 131.736 164.833 149.652 1.00 47.96 522 TYR A C 1
ATOM 8011 O O . TYR B 2 538 ? 132.513 165.785 149.530 1.00 47.96 522 TYR A O 1
ATOM 8029 N N . ARG B 2 539 ? 130.413 164.979 149.690 1.00 46.75 523 ARG A N 1
ATOM 8030 C CA . ARG B 2 539 ? 129.748 166.230 149.331 1.00 46.75 523 ARG A CA 1
ATOM 8031 C C . ARG B 2 539 ? 129.281 167.014 150.550 1.00 46.75 523 ARG A C 1
ATOM 8032 O O . ARG B 2 539 ? 128.209 167.623 150.527 1.00 46.75 523 ARG A O 1
ATOM 8036 N N . ASP B 2 540 ? 130.063 167.017 151.628 1.00 48.78 524 ASP A N 1
ATOM 8037 C CA . ASP B 2 540 ? 129.801 167.851 152.799 1.00 48.78 524 ASP A CA 1
ATOM 8038 C C . ASP B 2 540 ? 130.915 168.887 152.891 1.00 48.78 524 ASP A C 1
ATOM 8039 O O . ASP B 2 540 ? 132.069 168.544 153.170 1.00 48.78 524 ASP A O 1
ATOM 8043 N N . ASP B 2 541 ? 130.568 170.154 152.657 1.00 49.80 525 ASP A N 1
ATOM 8044 C CA . ASP B 2 541 ? 131.589 171.190 152.544 1.00 49.80 525 ASP A CA 1
ATOM 8045 C C . ASP B 2 541 ? 132.166 171.563 153.904 1.00 49.80 525 ASP A C 1
ATOM 8046 O O . ASP B 2 541 ? 133.385 171.729 154.042 1.00 49.80 525 ASP A O 1
ATOM 8050 N N . ASN B 2 542 ? 131.308 171.714 154.915 1.00 48.82 526 ASN A N 1
ATOM 8051 C CA . ASN B 2 542 ? 131.756 172.242 156.200 1.00 48.82 526 ASN A CA 1
ATOM 8052 C C . ASN B 2 542 ? 132.854 171.372 156.799 1.00 48.82 526 ASN A C 1
ATOM 8053 O O . ASN B 2 542 ? 133.881 171.879 157.269 1.00 48.82 526 ASN A O 1
ATOM 8064 N N . ILE B 2 543 ? 132.653 170.054 156.786 1.00 48.34 527 ILE A N 1
ATOM 8065 C CA . ILE B 2 543 ? 133.606 169.151 157.423 1.00 48.34 527 ILE A CA 1
ATOM 8066 C C . ILE B 2 543 ? 134.971 169.272 156.763 1.00 48.34 527 ILE A C 1
ATOM 8067 O O . ILE B 2 543 ? 135.999 169.423 157.437 1.00 48.34 527 ILE A O 1
ATOM 8083 N N . ILE B 2 544 ? 135.003 169.212 155.431 1.00 48.13 528 ILE A N 1
ATOM 8084 C CA . ILE B 2 544 ? 136.280 169.233 154.731 1.00 48.13 528 ILE A CA 1
ATOM 8085 C C . ILE B 2 544 ? 136.962 170.582 154.910 1.00 48.13 528 ILE A C 1
ATOM 8086 O O . ILE B 2 544 ? 138.179 170.651 155.112 1.00 48.13 528 ILE A O 1
ATOM 8102 N N . LYS B 2 545 ? 136.202 171.675 154.820 1.00 48.09 529 LYS A N 1
ATOM 8103 C CA . LYS B 2 545 ? 136.803 172.993 154.992 1.00 48.09 529 LYS A CA 1
ATOM 8104 C C . LYS B 2 545 ? 137.428 173.125 156.375 1.00 48.09 529 LYS A C 1
ATOM 8105 O O . LYS B 2 545 ? 138.559 173.610 156.519 1.00 48.09 529 LYS A O 1
ATOM 8109 N N . ALA B 2 546 ? 136.706 172.687 157.410 1.00 48.10 530 ALA A N 1
ATOM 8110 C CA . ALA B 2 546 ? 137.245 172.765 158.762 1.00 48.10 530 ALA A CA 1
ATOM 8111 C C . ALA B 2 546 ? 138.500 171.915 158.896 1.00 48.10 530 ALA A C 1
ATOM 8112 O O . ALA B 2 546 ? 139.486 172.341 159.511 1.00 48.10 530 ALA A O 1
ATOM 8119 N N . GLU B 2 547 ? 138.482 170.709 158.326 1.00 48.85 531 GLU A N 1
ATOM 8120 C CA . GLU B 2 547 ? 139.650 169.841 158.416 1.00 48.85 531 GLU A CA 1
ATOM 8121 C C . GLU B 2 547 ? 140.860 170.481 157.750 1.00 48.85 531 GLU A C 1
ATOM 8122 O O . GLU B 2 547 ? 141.966 170.474 158.308 1.00 48.85 531 GLU A O 1
ATOM 8134 N N . ILE B 2 548 ? 140.668 171.048 156.557 1.00 47.66 532 ILE A N 1
ATOM 8135 C CA . ILE B 2 548 ? 141.777 171.679 155.848 1.00 47.66 532 ILE A CA 1
ATOM 8136 C C . ILE B 2 548 ? 142.334 172.832 156.667 1.00 47.66 532 ILE A C 1
ATOM 8137 O O . ILE B 2 548 ? 143.550 172.947 156.863 1.00 47.66 532 ILE A O 1
ATOM 8153 N N . LYS B 2 549 ? 141.455 173.705 157.163 1.00 46.58 533 LYS A N 1
ATOM 8154 C CA . LYS B 2 549 ? 141.930 174.852 157.930 1.00 46.58 533 LYS A CA 1
ATOM 8155 C C . LYS B 2 549 ? 142.724 174.397 159.147 1.00 46.58 533 LYS A C 1
ATOM 8156 O O . LYS B 2 549 ? 143.841 174.872 159.389 1.00 46.58 533 LYS A O 1
ATOM 8160 N N . ARG B 2 550 ? 142.169 173.458 159.915 1.00 48.60 534 ARG A N 1
ATOM 8161 C CA . ARG B 2 550 ? 142.840 173.004 161.127 1.00 48.60 534 ARG A CA 1
ATOM 8162 C C . ARG B 2 550 ? 144.208 172.417 160.808 1.00 48.60 534 ARG A C 1
ATOM 8163 O O . ARG B 2 550 ? 145.221 172.816 161.397 1.00 48.60 534 ARG A O 1
ATOM 8184 N N . LEU B 2 551 ? 144.258 171.465 159.875 1.00 47.86 535 LEU A N 1
ATOM 8185 C CA . LEU B 2 551 ? 145.517 170.780 159.611 1.00 47.86 535 LEU A CA 1
ATOM 8186 C C . LEU B 2 551 ? 146.559 171.734 159.043 1.00 47.86 535 LEU A C 1
ATOM 8187 O O . LEU B 2 551 ? 147.731 171.687 159.438 1.00 47.86 535 LEU A O 1
ATOM 8203 N N . LEU B 2 552 ? 146.159 172.614 158.121 1.00 48.32 536 LEU A N 1
ATOM 8204 C CA . LEU B 2 552 ? 147.115 173.557 157.556 1.00 48.32 536 LEU A CA 1
ATOM 8205 C C . LEU B 2 552 ? 147.668 174.479 158.633 1.00 48.32 536 LEU A C 1
ATOM 8206 O O . LEU B 2 552 ? 148.885 174.664 158.740 1.00 48.32 536 LEU A O 1
ATOM 8222 N N . MET B 2 553 ? 146.788 175.070 159.448 1.00 48.77 537 MET A N 1
ATOM 8223 C CA . MET B 2 553 ? 147.269 175.971 160.488 1.00 48.77 537 MET A CA 1
ATOM 8224 C C . MET B 2 553 ? 148.150 175.242 161.491 1.00 48.77 537 MET A C 1
ATOM 8225 O O . MET B 2 553 ? 149.041 175.853 162.090 1.00 48.77 537 MET A O 1
ATOM 8239 N N . ARG B 2 554 ? 147.920 173.944 161.692 1.00 49.21 538 ARG A N 1
ATOM 8240 C CA . ARG B 2 554 ? 148.802 173.180 162.568 1.00 49.21 538 ARG A CA 1
ATOM 8241 C C . ARG B 2 554 ? 150.159 172.933 161.922 1.00 49.21 538 ARG A C 1
ATOM 8242 O O . ARG B 2 554 ? 151.177 172.891 162.620 1.00 49.21 538 ARG A O 1
ATOM 8263 N N . SER B 2 555 ? 150.197 172.769 160.599 1.00 49.40 539 SER A N 1
ATOM 8264 C CA . SER B 2 555 ? 151.409 172.284 159.947 1.00 49.40 539 SER A CA 1
ATOM 8265 C C . SER B 2 555 ? 152.544 173.301 159.946 1.00 49.40 539 SER A C 1
ATOM 8266 O O . SER B 2 555 ? 153.707 172.900 159.836 1.00 49.40 539 SER A O 1
ATOM 8274 N N . PHE B 2 556 ? 152.247 174.592 160.062 1.00 51.17 540 PHE A N 1
ATOM 8275 C CA . PHE B 2 556 ? 153.281 175.608 159.917 1.00 51.17 540 PHE A CA 1
ATOM 8276 C C . PHE B 2 556 ? 154.394 175.406 160.943 1.00 51.17 540 PHE A C 1
ATOM 8277 O O . PHE B 2 556 ? 154.248 174.677 161.927 1.00 51.17 540 PHE A O 1
ATOM 8294 N N . MET B 2 557 ? 155.524 176.066 160.694 1.00 55.69 541 MET A N 1
ATOM 8295 C CA . MET B 2 557 ? 156.682 176.005 161.574 1.00 55.69 541 MET A CA 1
ATOM 8296 C C . MET B 2 557 ? 157.251 177.405 161.746 1.00 55.69 541 MET A C 1
ATOM 8297 O O . MET B 2 557 ? 157.014 178.298 160.930 1.00 55.69 541 MET A O 1
ATOM 8311 N N . LYS B 2 558 ? 158.011 177.586 162.823 1.00 58.59 542 LYS A N 1
ATOM 8312 C CA . LYS B 2 558 ? 158.581 178.878 163.183 1.00 58.59 542 LYS A CA 1
ATOM 8313 C C . LYS B 2 558 ? 160.073 178.880 162.884 1.00 58.59 542 LYS A C 1
ATOM 8314 O O . LYS B 2 558 ? 160.791 177.957 163.280 1.00 58.59 542 LYS A O 1
ATOM 8318 N N . THR B 2 559 ? 160.532 179.917 162.189 1.00 62.31 543 THR A N 1
ATOM 8319 C CA . THR B 2 559 ? 161.945 180.053 161.872 1.00 62.31 543 THR A CA 1
ATOM 8320 C C . THR B 2 559 ? 162.703 180.641 163.056 1.00 62.31 543 THR A C 1
ATOM 8321 O O . THR B 2 559 ? 162.144 181.370 163.880 1.00 62.31 543 THR A O 1
ATOM 8325 N N . LYS B 2 560 ? 163.995 180.313 163.133 1.00 66.80 544 LYS A N 1
ATOM 8326 C CA . LYS B 2 560 ? 164.801 180.752 164.268 1.00 66.80 544 LYS A CA 1
ATOM 8327 C C . LYS B 2 560 ? 164.941 182.268 164.311 1.00 66.80 544 LYS A C 1
ATOM 8328 O O . LYS B 2 560 ? 165.130 182.843 165.388 1.00 66.80 544 LYS A O 1
ATOM 8332 N N . ASP B 2 561 ? 164.859 182.931 163.157 1.00 68.48 545 ASP A N 1
ATOM 8333 C CA . ASP B 2 561 ? 165.002 184.383 163.125 1.00 68.48 545 ASP A CA 1
ATOM 8334 C C . ASP B 2 561 ? 163.739 185.085 163.610 1.00 68.48 545 ASP A C 1
ATOM 8335 O O . ASP B 2 561 ? 163.821 186.124 164.274 1.00 68.48 545 ASP A O 1
ATOM 8339 N N . GLU B 2 562 ? 162.570 184.539 163.290 1.00 65.93 546 GLU A N 1
ATOM 8340 C CA . GLU B 2 562 ? 161.318 185.172 163.671 1.00 65.93 546 GLU A CA 1
ATOM 8341 C C . GLU B 2 562 ? 161.123 185.116 165.184 1.00 65.93 546 GLU A C 1
ATOM 8342 O O . GLU B 2 562 ? 161.698 184.279 165.885 1.00 65.93 546 GLU A O 1
ATOM 8346 N N . ASP B 2 563 ? 160.300 186.032 165.683 1.00 63.88 547 ASP A N 1
ATOM 8347 C CA . ASP B 2 563 ? 159.978 186.119 167.096 1.00 63.88 547 ASP A CA 1
ATOM 8348 C C . ASP B 2 563 ? 158.670 185.379 167.369 1.00 63.88 547 ASP A C 1
ATOM 8349 O O . ASP B 2 563 ? 158.134 184.676 166.507 1.00 63.88 547 ASP A O 1
ATOM 8358 N N . GLU B 2 564 ? 158.144 185.536 168.581 1.00 61.47 548 GLU A N 1
ATOM 8359 C CA . GLU B 2 564 ? 156.884 184.918 168.966 1.00 61.47 548 GLU A CA 1
ATOM 8360 C C . GLU B 2 564 ? 155.677 185.798 168.671 1.00 61.47 548 GLU A C 1
ATOM 8361 O O . GLU B 2 564 ? 154.549 185.395 168.972 1.00 61.47 548 GLU A O 1
ATOM 8365 N N . ASP B 2 565 ? 155.881 186.979 168.092 1.00 60.72 549 ASP A N 1
ATOM 8366 C CA . ASP B 2 565 ? 154.797 187.899 167.770 1.00 60.72 549 ASP A CA 1
ATOM 8367 C C . ASP B 2 565 ? 154.531 188.012 166.279 1.00 60.72 549 ASP A C 1
ATOM 8368 O O . ASP B 2 565 ? 153.374 188.135 165.873 1.00 60.72 549 ASP A O 1
ATOM 8372 N N . ALA B 2 566 ? 155.577 187.981 165.451 1.00 59.91 550 ALA A N 1
ATOM 8373 C CA . ALA B 2 566 ? 155.389 188.027 164.007 1.00 59.91 550 ALA A CA 1
ATOM 8374 C C . ALA B 2 566 ? 154.901 186.695 163.457 1.00 59.91 550 ALA A C 1
ATOM 8375 O O . ALA B 2 566 ? 154.177 186.670 162.456 1.00 59.91 550 ALA A O 1
ATOM 8382 N N . PHE B 2 567 ? 155.283 185.586 164.094 1.00 56.75 551 PHE A N 1
ATOM 8383 C CA . PHE B 2 567 ? 154.867 184.272 163.618 1.00 56.75 551 PHE A CA 1
ATOM 8384 C C . PHE B 2 567 ? 153.355 184.197 163.458 1.00 56.75 551 PHE A C 1
ATOM 8385 O O . PHE B 2 567 ? 152.851 183.565 162.522 1.00 56.75 551 PHE A O 1
ATOM 8402 N N . LYS B 2 568 ? 152.612 184.843 164.357 1.00 56.57 552 LYS A N 1
ATOM 8403 C CA . LYS B 2 568 ? 151.157 184.834 164.280 1.00 56.57 552 LYS A CA 1
ATOM 8404 C C . LYS B 2 568 ? 150.624 185.666 163.123 1.00 56.57 552 LYS A C 1
ATOM 8405 O O . LYS B 2 568 ? 149.422 185.605 162.846 1.00 56.57 552 LYS A O 1
ATOM 8409 N N . LYS B 2 569 ? 151.474 186.440 162.450 1.00 55.47 553 LYS A N 1
ATOM 8410 C CA . LYS B 2 569 ? 151.066 187.178 161.262 1.00 55.47 553 LYS A CA 1
ATOM 8411 C C . LYS B 2 569 ? 151.371 186.393 159.991 1.00 55.47 553 LYS A C 1
ATOM 8412 O O . LYS B 2 569 ? 150.525 186.297 159.096 1.00 55.47 553 LYS A O 1
ATOM 8416 N N . ARG B 2 570 ? 152.579 185.832 159.899 1.00 55.17 554 ARG A N 1
ATOM 8417 C CA . ARG B 2 570 ? 152.912 184.985 158.760 1.00 55.17 554 ARG A CA 1
ATOM 8418 C C . ARG B 2 570 ? 152.011 183.759 158.710 1.00 55.17 554 ARG A C 1
ATOM 8419 O O . ARG B 2 570 ? 151.544 183.367 157.635 1.00 55.17 554 ARG A O 1
ATOM 8440 N N . LYS B 2 571 ? 151.755 183.142 159.864 1.00 53.88 555 LYS A N 1
ATOM 8441 C CA . LYS B 2 571 ? 150.916 181.951 159.894 1.00 53.88 555 LYS A CA 1
ATOM 8442 C C . LYS B 2 571 ? 149.531 182.226 159.326 1.00 53.88 555 LYS A C 1
ATOM 8443 O O . LYS B 2 571 ? 148.868 181.305 158.838 1.00 53.88 555 LYS A O 1
ATOM 8462 N N . ALA B 2 572 ? 149.080 183.478 159.375 1.00 52.53 556 ALA A N 1
ATOM 8463 C CA . ALA B 2 572 ? 147.761 183.832 158.866 1.00 52.53 556 ALA A CA 1
ATOM 8464 C C . ALA B 2 572 ? 147.811 184.321 157.426 1.00 52.53 556 ALA A C 1
ATOM 8465 O O . ALA B 2 572 ? 146.896 184.037 156.646 1.00 52.53 556 ALA A O 1
ATOM 8472 N N . GLU B 2 573 ? 148.859 185.058 157.054 1.00 51.95 557 GLU A N 1
ATOM 8473 C CA . GLU B 2 573 ? 148.964 185.540 155.681 1.00 51.95 557 GLU A CA 1
ATOM 8474 C C . GLU B 2 573 ? 149.258 184.400 154.715 1.00 51.95 557 GLU A C 1
ATOM 8475 O O . GLU B 2 573 ? 148.714 184.364 153.605 1.00 51.95 557 GLU A O 1
ATOM 8479 N N . THR B 2 574 ? 150.115 183.458 155.116 1.00 51.59 558 THR A N 1
ATOM 8480 C CA . THR B 2 574 ? 150.475 182.360 154.224 1.00 51.59 558 THR A CA 1
ATOM 8481 C C . THR B 2 574 ? 149.258 181.518 153.866 1.00 51.59 558 THR A C 1
ATOM 8482 O O . THR B 2 574 ? 149.076 181.142 152.702 1.00 51.59 558 THR A O 1
ATOM 8493 N N . ALA B 2 575 ? 148.409 181.216 154.850 1.00 49.76 559 ALA A N 1
ATOM 8494 C CA . ALA B 2 575 ? 147.234 180.397 154.584 1.00 49.76 559 ALA A CA 1
ATOM 8495 C C . ALA B 2 575 ? 146.272 181.068 153.616 1.00 49.76 559 ALA A C 1
ATOM 8496 O O . ALA B 2 575 ? 145.446 180.382 153.006 1.00 49.76 559 ALA A O 1
ATOM 8503 N N . LYS B 2 576 ? 146.356 182.387 153.461 1.00 50.35 560 LYS A N 1
ATOM 8504 C CA . LYS B 2 576 ? 145.500 183.112 152.533 1.00 50.35 560 LYS A CA 1
ATOM 8505 C C . LYS B 2 576 ? 146.044 183.131 151.112 1.00 50.35 560 LYS A C 1
ATOM 8506 O O . LYS B 2 576 ? 145.331 183.561 150.200 1.00 50.35 560 LYS A O 1
ATOM 8525 N N . GLU B 2 577 ? 147.281 182.684 150.903 1.00 51.26 561 GLU A N 1
ATOM 8526 C CA . GLU B 2 577 ? 147.864 182.622 149.569 1.00 51.26 561 GLU A CA 1
ATOM 8527 C C . GLU B 2 577 ? 147.665 181.260 148.920 1.00 51.26 561 GLU A C 1
ATOM 8528 O O . GLU B 2 577 ? 147.341 181.183 147.730 1.00 51.26 561 GLU A O 1
ATOM 8540 N N . LEU B 2 578 ? 147.851 180.180 149.681 1.00 48.32 562 LEU A N 1
ATOM 8541 C CA . LEU B 2 578 ? 147.752 178.847 149.099 1.00 48.32 562 LEU A CA 1
ATOM 8542 C C . LEU B 2 578 ? 146.370 178.592 148.513 1.00 48.32 562 LEU A C 1
ATOM 8543 O O . LEU B 2 578 ? 146.244 177.864 147.523 1.00 48.32 562 LEU A O 1
ATOM 8559 N N . GLN B 2 579 ? 145.329 179.176 149.101 1.00 48.46 563 GLN A N 1
ATOM 8560 C CA . GLN B 2 579 ? 143.973 179.074 148.566 1.00 48.46 563 GLN A CA 1
ATOM 8561 C C . GLN B 2 579 ? 143.552 177.615 148.403 1.00 48.46 563 GLN A C 1
ATOM 8562 O O . GLN B 2 579 ? 143.098 177.191 147.339 1.00 48.46 563 GLN A O 1
ATOM 8576 N N . LEU B 2 580 ? 143.706 176.838 149.476 1.00 47.66 564 LEU A N 1
ATOM 8577 C CA . LEU B 2 580 ? 143.338 175.428 149.411 1.00 47.66 564 LEU A CA 1
ATOM 8578 C C . LEU B 2 580 ? 141.836 175.261 149.216 1.00 47.66 564 LEU A C 1
ATOM 8579 O O . LEU B 2 580 ? 141.394 174.353 148.500 1.00 47.66 564 LEU A O 1
ATOM 8595 N N . HIS B 2 581 ? 141.034 176.126 149.840 1.00 47.60 565 HIS A N 1
ATOM 8596 C CA . HIS B 2 581 ? 139.586 176.008 149.711 1.00 47.60 565 HIS A CA 1
ATOM 8597 C C . HIS B 2 581 ? 139.150 176.166 148.260 1.00 47.60 565 HIS A C 1
ATOM 8598 O O . HIS B 2 581 ? 138.276 175.435 147.783 1.00 47.60 565 HIS A O 1
ATOM 8602 N N . ASN B 2 582 ? 139.727 177.137 147.550 1.00 48.09 566 ASN A N 1
ATOM 8603 C CA . ASN B 2 582 ? 139.363 177.341 146.152 1.00 48.09 566 ASN A CA 1
ATOM 8604 C C . ASN B 2 582 ? 139.780 176.151 145.296 1.00 48.09 566 ASN A C 1
ATOM 8605 O O . ASN B 2 582 ? 139.017 175.692 144.435 1.00 48.09 566 ASN A O 1
ATOM 8616 N N . LEU B 2 583 ? 140.995 175.646 145.500 1.00 47.79 567 LEU A N 1
ATOM 8617 C CA . LEU B 2 583 ? 141.397 174.443 144.786 1.00 47.79 567 LEU A CA 1
ATOM 8618 C C . LEU B 2 583 ? 140.398 173.321 145.017 1.00 47.79 567 LEU A C 1
ATOM 8619 O O . LEU B 2 583 ? 140.029 172.604 144.080 1.00 47.79 567 LEU A O 1
ATOM 8635 N N . LEU B 2 584 ? 139.944 173.154 146.261 1.00 47.40 568 LEU A N 1
ATOM 8636 C CA . LEU B 2 584 ? 138.977 172.099 146.545 1.00 47.40 568 LEU A CA 1
ATOM 8637 C C . LEU B 2 584 ? 137.641 172.343 145.856 1.00 47.40 568 LEU A C 1
ATOM 8638 O O . LEU B 2 584 ? 137.038 171.407 145.320 1.00 47.40 568 LEU A O 1
ATOM 8654 N N . ILE B 2 585 ? 137.153 173.586 145.860 1.00 47.45 569 ILE A N 1
ATOM 8655 C CA . ILE B 2 585 ? 135.866 173.857 145.221 1.00 47.45 569 ILE A CA 1
ATOM 8656 C C . ILE B 2 585 ? 135.946 173.541 143.733 1.00 47.45 569 ILE A C 1
ATOM 8657 O O . ILE B 2 585 ? 135.024 172.949 143.162 1.00 47.45 569 ILE A O 1
ATOM 8673 N N . HIS B 2 586 ? 137.044 173.928 143.081 1.00 47.56 570 HIS A N 1
ATOM 8674 C CA . HIS B 2 586 ? 137.167 173.781 141.636 1.00 47.56 570 HIS A CA 1
ATOM 8675 C C . HIS B 2 586 ? 137.801 172.456 141.222 1.00 47.56 570 HIS A C 1
ATOM 8676 O O . HIS B 2 586 ? 138.121 172.282 140.043 1.00 47.56 570 HIS A O 1
ATOM 8690 N N . SER B 2 587 ? 137.990 171.524 142.153 1.00 47.99 571 SER A N 1
ATOM 8691 C CA . SER B 2 587 ? 138.770 170.322 141.888 1.00 47.99 571 SER A CA 1
ATOM 8692 C C . SER B 2 587 ? 137.968 169.211 141.223 1.00 47.99 571 SER A C 1
ATOM 8693 O O . SER B 2 587 ? 138.550 168.175 140.887 1.00 47.99 571 SER A O 1
ATOM 8701 N N . ASN B 2 588 ? 136.663 169.388 141.030 1.00 48.72 572 ASN A N 1
ATOM 8702 C CA . ASN B 2 588 ? 135.839 168.392 140.345 1.00 48.72 572 ASN A CA 1
ATOM 8703 C C . ASN B 2 588 ? 136.008 167.012 140.975 1.00 48.72 572 ASN A C 1
ATOM 8704 O O . ASN B 2 588 ? 136.080 165.994 140.284 1.00 48.72 572 ASN A O 1
ATOM 8708 N N . GLY B 2 589 ? 136.063 166.978 142.303 1.00 48.30 573 GLY A N 1
ATOM 8709 C CA . GLY B 2 589 ? 136.244 165.736 143.030 1.00 48.30 573 GLY A CA 1
ATOM 8710 C C . GLY B 2 589 ? 137.221 165.900 144.173 1.00 48.30 573 GLY A C 1
ATOM 8711 O O . GLY B 2 589 ? 137.929 166.908 144.243 1.00 48.30 573 GLY A O 1
ATOM 8715 N N . VAL B 2 590 ? 137.275 164.924 145.074 1.00 47.32 574 VAL A N 1
ATOM 8716 C CA . VAL B 2 590 ? 138.152 164.992 146.234 1.00 47.32 574 VAL A CA 1
ATOM 8717 C C . VAL B 2 590 ? 139.416 164.168 146.033 1.00 47.32 574 VAL A C 1
ATOM 8718 O O . VAL B 2 590 ? 140.504 164.593 146.427 1.00 47.32 574 VAL A O 1
ATOM 8731 N N . ARG B 2 591 ? 139.299 162.985 145.427 1.00 50.07 575 ARG A N 1
ATOM 8732 C CA . ARG B 2 591 ? 140.497 162.201 145.157 1.00 50.07 575 ARG A CA 1
ATOM 8733 C C . ARG B 2 591 ? 141.416 162.926 144.188 1.00 50.07 575 ARG A C 1
ATOM 8734 O O . ARG B 2 591 ? 142.640 162.780 144.267 1.00 50.07 575 ARG A O 1
ATOM 8755 N N . ASN B 2 592 ? 140.851 163.726 143.284 1.00 47.19 576 ASN A N 1
ATOM 8756 C CA . ASN B 2 592 ? 141.682 164.566 142.431 1.00 47.19 576 ASN A CA 1
ATOM 8757 C C . ASN B 2 592 ? 142.495 165.547 143.264 1.00 47.19 576 ASN A C 1
ATOM 8758 O O . ASN B 2 592 ? 143.683 165.759 143.001 1.00 47.19 576 ASN A O 1
ATOM 8769 N N . PHE B 2 593 ? 141.872 166.155 144.275 1.00 46.78 577 PHE A N 1
ATOM 8770 C CA . PHE B 2 593 ? 142.589 167.084 145.142 1.00 46.78 577 PHE A CA 1
ATOM 8771 C C . PHE B 2 593 ? 143.688 166.372 145.921 1.00 46.78 577 PHE A C 1
ATOM 8772 O O . PHE B 2 593 ? 144.807 166.889 146.056 1.00 46.78 577 PHE A O 1
ATOM 8789 N N . LEU B 2 594 ? 143.389 165.182 146.445 1.00 47.08 578 LEU A N 1
ATOM 8790 C CA . LEU B 2 594 ? 144.406 164.430 147.171 1.00 47.08 578 LEU A CA 1
ATOM 8791 C C . LEU B 2 594 ? 145.578 164.081 146.264 1.00 47.08 578 LEU A C 1
ATOM 8792 O O . LEU B 2 594 ? 146.741 164.196 146.667 1.00 47.08 578 LEU A O 1
ATOM 8808 N N . ASN B 2 595 ? 145.293 163.648 145.033 1.00 46.31 579 ASN A N 1
ATOM 8809 C CA . ASN B 2 595 ? 146.364 163.327 144.096 1.00 46.31 579 ASN A CA 1
ATOM 8810 C C . ASN B 2 595 ? 147.171 164.567 143.741 1.00 46.31 579 ASN A C 1
ATOM 8811 O O . ASN B 2 595 ? 148.395 164.497 143.582 1.00 46.31 579 ASN A O 1
ATOM 8822 N N . PHE B 2 596 ? 146.498 165.706 143.585 1.00 46.38 580 PHE A N 1
ATOM 8823 C CA . PHE B 2 596 ? 147.195 166.964 143.343 1.00 46.38 580 PHE A CA 1
ATOM 8824 C C . PHE B 2 596 ? 148.197 167.246 144.454 1.00 46.38 580 PHE A C 1
ATOM 8825 O O . PHE B 2 596 ? 149.376 167.529 144.196 1.00 46.38 580 PHE A O 1
ATOM 8842 N N . LEU B 2 597 ? 147.746 167.157 145.706 1.00 46.92 581 LEU A N 1
ATOM 8843 C CA . LEU B 2 597 ? 148.648 167.403 146.825 1.00 46.92 581 LEU A CA 1
ATOM 8844 C C . LEU B 2 597 ? 149.788 166.392 146.847 1.00 46.92 581 LEU A C 1
ATOM 8845 O O . LEU B 2 597 ? 150.939 166.747 147.128 1.00 46.92 581 LEU A O 1
ATOM 8861 N N . ASN B 2 598 ? 149.487 165.123 146.565 1.00 45.84 582 ASN A N 1
ATOM 8862 C CA . ASN B 2 598 ? 150.524 164.096 146.600 1.00 45.84 582 ASN A CA 1
ATOM 8863 C C . ASN B 2 598 ? 151.589 164.352 145.543 1.00 45.84 582 ASN A C 1
ATOM 8864 O O . ASN B 2 598 ? 152.788 164.209 145.810 1.00 45.84 582 ASN A O 1
ATOM 8875 N N . ILE B 2 599 ? 151.172 164.724 144.333 1.00 45.69 583 ILE A N 1
ATOM 8876 C CA . ILE B 2 599 ? 152.135 165.003 143.273 1.00 45.69 583 ILE A CA 1
ATOM 8877 C C . ILE B 2 599 ? 152.958 166.236 143.615 1.00 45.69 583 ILE A C 1
ATOM 8878 O O . ILE B 2 599 ? 154.162 166.293 143.333 1.00 45.69 583 ILE A O 1
ATOM 8894 N N . THR B 2 600 ? 152.330 167.243 144.229 1.00 46.59 584 THR A N 1
ATOM 8895 C CA . THR B 2 600 ? 153.090 168.412 144.660 1.00 46.59 584 THR A CA 1
ATOM 8896 C C . THR B 2 600 ? 154.150 168.025 145.682 1.00 46.59 584 THR A C 1
ATOM 8897 O O . THR B 2 600 ? 155.301 168.471 145.596 1.00 46.59 584 THR A O 1
ATOM 8908 N N . ASP B 2 601 ? 153.783 167.188 146.653 1.00 46.19 585 ASP A N 1
ATOM 8909 C CA . ASP B 2 601 ? 154.753 166.741 147.647 1.00 46.19 585 ASP A CA 1
ATOM 8910 C C . ASP B 2 601 ? 155.882 165.954 146.996 1.00 46.19 585 ASP A C 1
ATOM 8911 O O . ASP B 2 601 ? 157.054 166.129 147.346 1.00 46.19 585 ASP A O 1
ATOM 8915 N N . PHE B 2 602 ? 155.549 165.076 146.049 1.00 47.39 586 PHE A N 1
ATOM 8916 C CA . PHE B 2 602 ? 156.577 164.288 145.377 1.00 47.39 586 PHE A CA 1
ATOM 8917 C C . PHE B 2 602 ? 157.557 165.186 144.634 1.00 47.39 586 PHE A C 1
ATOM 8918 O O . PHE B 2 602 ? 158.780 165.012 144.731 1.00 47.39 586 PHE A O 1
ATOM 8935 N N . ILE B 2 603 ? 157.038 166.157 143.879 1.00 46.41 587 ILE A N 1
ATOM 8936 C CA . ILE B 2 603 ? 157.916 167.075 143.161 1.00 46.41 587 ILE A CA 1
ATOM 8937 C C . ILE B 2 603 ? 158.791 167.838 144.143 1.00 46.41 587 ILE A C 1
ATOM 8938 O O . ILE B 2 603 ? 160.001 167.982 143.936 1.00 46.41 587 ILE A O 1
ATOM 8954 N N . ALA B 2 604 ? 158.199 168.337 145.231 1.00 47.88 588 ALA A N 1
ATOM 8955 C CA . ALA B 2 604 ? 158.988 169.045 146.232 1.00 47.88 588 ALA A CA 1
ATOM 8956 C C . ALA B 2 604 ? 160.076 168.154 146.813 1.00 47.88 588 ALA A C 1
ATOM 8957 O O . ALA B 2 604 ? 161.144 168.646 147.195 1.00 47.88 588 ALA A O 1
ATOM 8964 N N . ARG B 2 605 ? 159.823 166.849 146.896 1.00 48.64 589 ARG A N 1
ATOM 8965 C CA . ARG B 2 605 ? 160.827 165.939 147.437 1.00 48.64 589 ARG A CA 1
ATOM 8966 C C . ARG B 2 605 ? 161.968 165.729 146.453 1.00 48.64 589 ARG A C 1
ATOM 8967 O O . ARG B 2 605 ? 163.141 165.758 146.842 1.00 48.64 589 ARG A O 1
ATOM 8988 N N . GLN B 2 606 ? 161.650 165.512 145.176 1.00 49.08 590 GLN A N 1
ATOM 8989 C CA . GLN B 2 606 ? 162.696 165.207 144.206 1.00 49.08 590 GLN A CA 1
ATOM 8990 C C . GLN B 2 606 ? 163.623 166.389 143.956 1.00 49.08 590 GLN A C 1
ATOM 8991 O O . GLN B 2 606 ? 164.702 166.200 143.386 1.00 49.08 590 GLN A O 1
ATOM 9005 N N . ALA B 2 607 ? 163.235 167.593 144.362 1.00 49.62 591 ALA A N 1
ATOM 9006 C CA . ALA B 2 607 ? 164.122 168.744 144.284 1.00 49.62 591 ALA A CA 1
ATOM 9007 C C . ALA B 2 607 ? 165.104 168.686 145.452 1.00 49.62 591 ALA A C 1
ATOM 9008 O O . ALA B 2 607 ? 165.213 167.676 146.152 1.00 49.62 591 ALA A O 1
ATOM 9015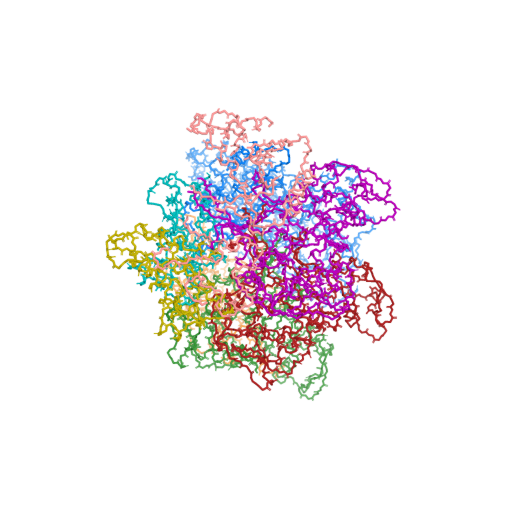 N N . LYS B 2 608 ? 165.843 169.774 145.674 1.00 52.76 592 LYS A N 1
ATOM 9016 C CA . LYS B 2 608 ? 166.882 169.763 146.699 1.00 52.76 592 LYS A CA 1
ATOM 9017 C C . LYS B 2 608 ? 166.298 169.439 148.067 1.00 52.76 592 LYS A C 1
ATOM 9018 O O . LYS B 2 608 ? 166.770 168.528 148.757 1.00 52.76 592 LYS A O 1
ATOM 9022 N N . GLY B 2 609 ? 165.267 170.172 148.474 1.00 54.21 593 GLY A N 1
ATOM 9023 C CA . GLY B 2 609 ? 164.689 170.025 149.797 1.00 54.21 593 GLY A CA 1
ATOM 9024 C C . GLY B 2 609 ? 164.363 168.590 150.158 1.00 54.21 593 GLY A C 1
ATOM 9025 O O . GLY B 2 609 ? 164.430 168.205 151.324 1.00 54.21 593 GLY A O 1
ATOM 9029 N N . ALA C 3 5 ? 147.396 118.420 139.260 1.00 59.97 5 ALA C N 1
ATOM 9030 C CA . ALA C 3 5 ? 148.026 119.453 140.072 1.00 59.97 5 ALA C CA 1
ATOM 9031 C C . ALA C 3 5 ? 147.703 119.248 141.546 1.00 59.97 5 ALA C C 1
ATOM 9032 O O . ALA C 3 5 ? 146.921 118.368 141.900 1.00 59.97 5 ALA C O 1
ATOM 9039 N N . ARG C 3 6 ? 148.309 120.066 142.404 1.00 55.89 6 ARG C N 1
ATOM 9040 C CA . ARG C 3 6 ? 148.121 119.927 143.841 1.00 55.89 6 ARG C CA 1
ATOM 9041 C C . ARG C 3 6 ? 147.945 121.297 144.488 1.00 55.89 6 ARG C C 1
ATOM 9042 O O . ARG C 3 6 ? 148.851 122.136 144.414 1.00 55.89 6 ARG C O 1
ATOM 9046 N N . PRO C 3 7 ? 146.803 121.569 145.124 1.00 52.11 7 PRO C N 1
ATOM 9047 C CA . PRO C 3 7 ? 146.656 122.818 145.887 1.00 52.11 7 PRO C CA 1
ATOM 9048 C C . PRO C 3 7 ? 147.453 122.759 147.182 1.00 52.11 7 PRO C C 1
ATOM 9049 O O . PRO C 3 7 ? 147.232 121.881 148.017 1.00 52.11 7 PRO C O 1
ATOM 9060 N N . PHE C 3 8 ? 148.381 123.698 147.348 1.00 50.01 8 PHE C N 1
ATOM 9061 C CA . PHE C 3 8 ? 149.157 123.820 148.577 1.00 50.01 8 PHE C CA 1
ATOM 9062 C C . PHE C 3 8 ? 148.865 125.175 149.205 1.00 50.01 8 PHE C C 1
ATOM 9063 O O . PHE C 3 8 ? 149.062 126.216 148.568 1.00 50.01 8 PHE C O 1
ATOM 9080 N N . PHE C 3 9 ? 148.389 125.157 150.449 1.00 45.88 9 PHE C N 1
ATOM 9081 C CA . PHE C 3 9 ? 147.873 126.341 151.123 1.00 45.88 9 PHE C CA 1
ATOM 9082 C C . PHE C 3 9 ? 148.955 126.930 152.020 1.00 45.88 9 PHE C C 1
ATOM 9083 O O . PHE C 3 9 ? 149.441 126.257 152.934 1.00 45.88 9 PHE C O 1
ATOM 9087 N N . ILE C 3 10 ? 149.331 128.177 151.756 1.00 46.49 10 ILE C N 1
ATOM 9088 C CA . ILE C 3 10 ? 150.320 128.892 152.556 1.00 46.49 10 ILE C CA 1
ATOM 9089 C C . ILE C 3 10 ? 149.622 129.599 153.709 1.00 46.49 10 ILE C C 1
ATOM 9090 O O . ILE C 3 10 ? 148.565 130.216 153.531 1.00 46.49 10 ILE C O 1
ATOM 9106 N N . ILE C 3 11 ? 150.216 129.514 154.897 1.00 46.06 11 ILE C N 1
ATOM 9107 C CA . ILE C 3 11 ? 149.742 130.221 156.080 1.00 46.06 11 ILE C CA 1
ATOM 9108 C C . ILE C 3 11 ? 150.912 130.991 156.673 1.00 46.06 11 ILE C C 1
ATOM 9109 O O . ILE C 3 11 ? 152.029 130.471 156.757 1.00 46.06 11 ILE C O 1
ATOM 9125 N N . CYS C 3 12 ? 150.655 132.229 157.083 1.00 46.27 12 CYS C N 1
ATOM 9126 C CA . CYS C 3 12 ? 151.708 133.091 157.597 1.00 46.27 12 CYS C CA 1
ATOM 9127 C C . CYS C 3 12 ? 151.948 132.843 159.082 1.00 46.27 12 CYS C C 1
ATOM 9128 O O . CYS C 3 12 ? 151.047 132.441 159.822 1.00 46.27 12 CYS C O 1
ATOM 9136 N N . GLU C 3 13 ? 153.185 133.087 159.509 1.00 46.20 13 GLU C N 1
ATOM 9137 C CA . GLU C 3 13 ? 153.579 132.997 160.908 1.00 46.20 13 GLU C CA 1
ATOM 9138 C C . GLU C 3 13 ? 154.089 134.312 161.470 1.00 46.20 13 GLU C C 1
ATOM 9139 O O . GLU C 3 13 ? 153.911 134.568 162.662 1.00 46.20 13 GLU C O 1
ATOM 9151 N N . THR C 3 14 ? 154.720 135.140 160.653 1.00 46.76 14 THR C N 1
ATOM 9152 C CA . THR C 3 14 ? 155.104 136.501 160.982 1.00 46.76 14 THR C CA 1
ATOM 9153 C C . THR C 3 14 ? 154.644 137.397 159.846 1.00 46.76 14 THR C C 1
ATOM 9154 O O . THR C 3 14 ? 154.362 136.915 158.744 1.00 46.76 14 THR C O 1
ATOM 9165 N N . PRO C 3 15 ? 154.540 138.702 160.079 1.00 47.22 15 PRO C N 1
ATOM 9166 C CA . PRO C 3 15 ? 154.057 139.592 159.019 1.00 47.22 15 PRO C CA 1
ATOM 9167 C C . PRO C 3 15 ? 154.882 139.431 157.752 1.00 47.22 15 PRO C C 1
ATOM 9168 O O . PRO C 3 15 ? 156.114 139.413 157.788 1.00 47.22 15 PRO C O 1
ATOM 9179 N N . LEU C 3 16 ? 154.191 139.315 156.623 1.00 48.22 16 LEU C N 1
ATOM 9180 C CA . LEU C 3 16 ? 154.810 139.022 155.338 1.00 48.22 16 LEU C CA 1
ATOM 9181 C C . LEU C 3 16 ? 154.740 140.260 154.458 1.00 48.22 16 LEU C C 1
ATOM 9182 O O . LEU C 3 16 ? 153.670 140.859 154.308 1.00 48.22 16 LEU C O 1
ATOM 9198 N N . HIS C 3 17 ? 155.878 140.641 153.882 1.00 50.41 17 HIS C N 1
ATOM 9199 C CA . HIS C 3 17 ? 155.975 141.861 153.086 1.00 50.41 17 HIS C CA 1
ATOM 9200 C C . HIS C 3 17 ? 156.792 141.569 151.837 1.00 50.41 17 HIS C C 1
ATOM 9201 O O . HIS C 3 17 ? 158.004 141.350 151.921 1.00 50.41 17 HIS C O 1
ATOM 9215 N N . CYS C 3 18 ? 156.130 141.572 150.686 1.00 52.34 18 CYS C N 1
ATOM 9216 C CA . CYS C 3 18 ? 156.788 141.440 149.396 1.00 52.34 18 CYS C CA 1
ATOM 9217 C C . CYS C 3 18 ? 156.930 142.824 148.779 1.00 52.34 18 CYS C C 1
ATOM 9218 O O . CYS C 3 18 ? 155.944 143.558 148.662 1.00 52.34 18 CYS C O 1
ATOM 9226 N N . GLY C 3 19 ? 158.155 143.187 148.411 1.00 53.64 19 GLY C N 1
ATOM 9227 C CA . GLY C 3 19 ? 158.395 144.488 147.818 1.00 53.64 19 GLY C CA 1
ATOM 9228 C C . GLY C 3 19 ? 157.584 144.722 146.561 1.00 53.64 19 GLY C C 1
ATOM 9229 O O . GLY C 3 19 ? 157.631 143.918 145.626 1.00 53.64 19 GLY C O 1
ATOM 9233 N N . SER C 3 20 ? 156.835 145.825 146.527 1.00 52.64 20 SER C N 1
ATOM 9234 C CA . SER C 3 20 ? 156.085 146.232 145.347 1.00 52.64 20 SER C CA 1
ATOM 9235 C C . SER C 3 20 ? 156.713 147.422 144.637 1.00 52.64 20 SER C C 1
ATOM 9236 O O . SER C 3 20 ? 156.084 148.001 143.746 1.00 52.64 20 SER C O 1
ATOM 9244 N N . GLY C 3 21 ? 157.928 147.808 145.013 1.00 54.89 21 GLY C N 1
ATOM 9245 C CA . GLY C 3 21 ? 158.629 148.871 144.323 1.00 54.89 21 GLY C CA 1
ATOM 9246 C C . GLY C 3 21 ? 158.573 150.195 145.054 1.00 54.89 21 GLY C C 1
ATOM 9247 O O . GLY C 3 21 ? 159.282 150.398 146.044 1.00 54.89 21 GLY C O 1
ATOM 9251 N N . ASN C 3 22 ? 157.736 151.108 144.570 1.00 54.11 22 ASN C N 1
ATOM 9252 C CA . ASN C 3 22 ? 157.635 152.437 145.155 1.00 54.11 22 ASN C CA 1
ATOM 9253 C C . ASN C 3 22 ? 156.281 153.023 144.787 1.00 54.11 22 ASN C C 1
ATOM 9254 O O . ASN C 3 22 ? 155.570 152.504 143.924 1.00 54.11 22 ASN C O 1
ATOM 9258 N N . ASP C 3 23 ? 155.933 154.115 145.461 1.00 56.55 23 ASP C N 1
ATOM 9259 C CA . ASP C 3 23 ? 154.663 154.785 145.228 1.00 56.55 23 ASP C CA 1
ATOM 9260 C C . ASP C 3 23 ? 154.799 156.242 145.640 1.00 56.55 23 ASP C C 1
ATOM 9261 O O . ASP C 3 23 ? 155.747 156.626 146.329 1.00 56.55 23 ASP C O 1
ATOM 9265 N N . ILE C 3 24 ? 153.836 157.048 145.201 1.00 55.82 24 ILE C N 1
ATOM 9266 C CA . ILE C 3 24 ? 153.766 158.451 145.588 1.00 55.82 24 ILE C CA 1
ATOM 9267 C C . ILE C 3 24 ? 152.472 158.679 146.356 1.00 55.82 24 ILE C C 1
ATOM 9268 O O . ILE C 3 24 ? 151.867 159.753 146.272 1.00 55.82 24 ILE C O 1
ATOM 9272 N N . GLY C 3 25 ? 152.040 157.670 147.097 1.00 57.17 25 GLY C N 1
ATOM 9273 C CA . GLY C 3 25 ? 150.851 157.738 147.931 1.00 57.17 25 GLY C CA 1
ATOM 9274 C C . GLY C 3 25 ? 151.197 158.002 149.380 1.00 57.17 25 GLY C C 1
ATOM 9275 O O . GLY C 3 25 ? 152.140 158.738 149.690 1.00 57.17 25 GLY C O 1
ATOM 9279 N N . ASN C 3 26 ? 150.423 157.399 150.281 1.00 54.81 26 ASN C N 1
ATOM 9280 C CA . ASN C 3 26 ? 150.713 157.520 151.705 1.00 54.81 26 ASN C CA 1
ATOM 9281 C C . ASN C 3 26 ? 151.812 156.547 152.121 1.00 54.81 26 ASN C C 1
ATOM 9282 O O . ASN C 3 26 ? 152.883 156.960 152.579 1.00 54.81 26 ASN C O 1
ATOM 9286 N N . VAL C 3 27 ? 151.564 155.247 151.963 1.00 53.04 27 VAL C N 1
ATOM 9287 C CA . VAL C 3 27 ? 152.559 154.248 152.326 1.00 53.04 27 VAL C CA 1
ATOM 9288 C C . VAL C 3 27 ? 153.724 154.313 151.349 1.00 53.04 27 VAL C C 1
ATOM 9289 O O . VAL C 3 27 ? 153.535 154.413 150.129 1.00 53.04 27 VAL C O 1
ATOM 9302 N N . ASP C 3 28 ? 154.943 154.260 151.883 1.00 53.71 28 ASP C N 1
ATOM 9303 C CA . ASP C 3 28 ? 156.153 154.467 151.100 1.00 53.71 28 ASP C CA 1
ATOM 9304 C C . ASP C 3 28 ? 156.820 153.164 150.675 1.00 53.71 28 ASP C C 1
ATOM 9305 O O . ASP C 3 28 ? 157.930 153.200 150.138 1.00 53.71 28 ASP C O 1
ATOM 9309 N N . LEU C 3 29 ? 156.176 152.022 150.899 1.00 52.21 29 LEU C N 1
ATOM 9310 C CA . LEU C 3 29 ? 156.711 150.731 150.482 1.00 52.21 29 LEU C CA 1
ATOM 9311 C C . LEU C 3 29 ? 155.580 149.712 150.423 1.00 52.21 29 LEU C C 1
ATOM 9312 O O . LEU C 3 29 ? 155.589 148.730 151.175 1.00 52.21 29 LEU C O 1
ATOM 9328 N N . PRO C 3 30 ? 154.596 149.903 149.546 1.00 51.47 30 PRO C N 1
ATOM 9329 C CA . PRO C 3 30 ? 153.385 149.072 149.601 1.00 51.47 30 PRO C CA 1
ATOM 9330 C C . PRO C 3 30 ? 153.646 147.604 149.316 1.00 51.47 30 PRO C C 1
ATOM 9331 O O . PRO C 3 30 ? 154.783 147.198 149.059 1.00 51.47 30 PRO C O 1
ATOM 9342 N N . ILE C 3 31 ? 152.587 146.802 149.367 1.00 50.76 31 ILE C N 1
ATOM 9343 C CA . ILE C 3 31 ? 152.639 145.386 149.031 1.00 50.76 31 ILE C CA 1
ATOM 9344 C C . ILE C 3 31 ? 151.958 145.178 147.686 1.00 50.76 31 ILE C C 1
ATOM 9345 O O . ILE C 3 31 ? 151.071 145.944 147.292 1.00 50.76 31 ILE C O 1
ATOM 9361 N N . GLN C 3 32 ? 152.380 144.135 146.976 1.00 51.48 32 GLN C N 1
ATOM 9362 C CA . GLN C 3 32 ? 151.789 143.840 145.678 1.00 51.48 32 GLN C CA 1
ATOM 9363 C C . GLN C 3 32 ? 150.291 143.613 145.819 1.00 51.48 32 GLN C C 1
ATOM 9364 O O . GLN C 3 32 ? 149.823 143.021 146.794 1.00 51.48 32 GLN C O 1
ATOM 9378 N N . ARG C 3 33 ? 149.538 144.091 144.832 1.00 50.15 33 ARG C N 1
ATOM 9379 C CA . ARG C 3 33 ? 148.089 143.979 144.834 1.00 50.15 33 ARG C CA 1
ATOM 9380 C C . ARG C 3 33 ? 147.623 143.552 143.451 1.00 50.15 33 ARG C C 1
ATOM 9381 O O . ARG C 3 33 ? 148.295 143.806 142.449 1.00 50.15 33 ARG C O 1
ATOM 9402 N N . GLU C 3 34 ? 146.466 142.897 143.403 1.00 50.20 34 GLU C N 1
ATOM 9403 C CA . GLU C 3 34 ? 145.852 142.596 142.120 1.00 50.20 34 GLU C CA 1
ATOM 9404 C C . GLU C 3 34 ? 145.564 143.894 141.379 1.00 50.20 34 GLU C C 1
ATOM 9405 O O . GLU C 3 34 ? 145.122 144.882 141.971 1.00 50.20 34 GLU C O 1
ATOM 9409 N N . ARG C 3 35 ? 145.815 143.889 140.070 1.00 53.96 35 ARG C N 1
ATOM 9410 C CA . ARG C 3 35 ? 145.840 145.130 139.307 1.00 53.96 35 ARG C CA 1
ATOM 9411 C C . ARG C 3 35 ? 144.461 145.749 139.119 1.00 53.96 35 ARG C C 1
ATOM 9412 O O . ARG C 3 35 ? 144.379 146.882 138.634 1.00 53.96 35 ARG C O 1
ATOM 9416 N N . HIS C 3 36 ? 143.385 145.048 139.478 1.00 54.96 36 HIS C N 1
ATOM 9417 C CA . HIS C 3 36 ? 142.047 145.569 139.244 1.00 54.96 36 HIS C CA 1
ATOM 9418 C C . HIS C 3 36 ? 141.066 145.310 140.378 1.00 54.96 36 HIS C C 1
ATOM 9419 O O . HIS C 3 36 ? 139.891 145.663 140.234 1.00 54.96 36 HIS C O 1
ATOM 9433 N N . THR C 3 37 ? 141.490 144.711 141.491 1.00 52.56 37 THR C N 1
ATOM 9434 C CA . THR C 3 37 ? 140.589 144.517 142.618 1.00 52.56 37 THR C CA 1
ATOM 9435 C C . THR C 3 37 ? 141.244 144.793 143.967 1.00 52.56 37 THR C C 1
ATOM 9436 O O . THR C 3 37 ? 140.549 144.754 144.987 1.00 52.56 37 THR C O 1
ATOM 9447 N N . ASP C 3 38 ? 142.542 145.091 144.007 1.00 50.48 38 ASP C N 1
ATOM 9448 C CA . ASP C 3 38 ? 143.291 145.474 145.200 1.00 50.48 38 ASP C CA 1
ATOM 9449 C C . ASP C 3 38 ? 143.475 144.334 146.196 1.00 50.48 38 ASP C C 1
ATOM 9450 O O . ASP C 3 38 ? 144.025 144.567 147.278 1.00 50.48 38 ASP C O 1
ATOM 9459 N N . PHE C 3 39 ? 143.047 143.120 145.878 1.00 48.44 39 PHE C N 1
ATOM 9460 C CA . PHE C 3 39 ? 143.342 141.992 146.748 1.00 48.44 39 PHE C CA 1
ATOM 9461 C C . PHE C 3 39 ? 144.851 141.752 146.786 1.00 48.44 39 PHE C C 1
ATOM 9462 O O . PHE C 3 39 ? 145.514 141.818 145.744 1.00 48.44 39 PHE C O 1
ATOM 9479 N N . PRO C 3 40 ? 145.429 141.474 147.953 1.00 48.15 40 PRO C N 1
ATOM 9480 C CA . PRO C 3 40 ? 146.866 141.185 148.006 1.00 48.15 40 PRO C CA 1
ATOM 9481 C C . PRO C 3 40 ? 147.206 139.881 147.302 1.00 48.15 40 PRO C C 1
ATOM 9482 O O . PRO C 3 40 ? 146.377 138.980 147.159 1.00 48.15 40 PRO C O 1
ATOM 9493 N N . LYS C 3 41 ? 148.457 139.792 146.856 1.00 49.65 41 LYS C N 1
ATOM 9494 C CA . LYS C 3 41 ? 148.948 138.588 146.200 1.00 49.65 41 LYS C CA 1
ATOM 9495 C C . LYS C 3 41 ? 150.466 138.559 146.286 1.00 49.65 41 LYS C C 1
ATOM 9496 O O . LYS C 3 41 ? 151.108 139.567 146.590 1.00 49.65 41 LYS C O 1
ATOM 9500 N N . ILE C 3 42 ? 151.029 137.385 146.013 1.00 49.82 42 ILE C N 1
ATOM 9501 C CA . ILE C 3 42 ? 152.471 137.169 146.002 1.00 49.82 42 ILE C CA 1
ATOM 9502 C C . ILE C 3 42 ? 152.884 136.790 144.587 1.00 49.82 42 ILE C C 1
ATOM 9503 O O . ILE C 3 42 ? 152.300 135.880 143.987 1.00 49.82 42 ILE C O 1
ATOM 9519 N N . GLU C 3 43 ? 153.890 137.483 144.060 1.00 50.94 43 GLU C N 1
ATOM 9520 C CA . GLU C 3 43 ? 154.341 137.232 142.698 1.00 50.94 43 GLU C CA 1
ATOM 9521 C C . GLU C 3 43 ? 155.023 135.874 142.597 1.00 50.94 43 GLU C C 1
ATOM 9522 O O . GLU C 3 43 ? 155.796 135.480 143.475 1.00 50.94 43 GLU C O 1
ATOM 9526 N N . ALA C 3 44 ? 154.736 135.157 141.507 1.00 50.16 44 ALA C N 1
ATOM 9527 C CA . ALA C 3 44 ? 155.317 133.831 141.318 1.00 50.16 44 ALA C CA 1
ATOM 9528 C C . ALA C 3 44 ? 156.837 133.895 141.277 1.00 50.16 44 ALA C C 1
ATOM 9529 O O . ALA C 3 44 ? 157.519 132.987 141.768 1.00 50.16 44 ALA C O 1
ATOM 9536 N N . SER C 3 45 ? 157.389 134.964 140.702 1.00 49.37 45 SER C N 1
ATOM 9537 C CA . SER C 3 45 ? 158.837 135.104 140.628 1.00 49.37 45 SER C CA 1
ATOM 9538 C C . SER C 3 45 ? 159.479 135.155 142.006 1.00 49.37 45 SER C C 1
ATOM 9539 O O . SER C 3 45 ? 160.691 134.946 142.120 1.00 49.37 45 SER C O 1
ATOM 9543 N N . SER C 3 46 ? 158.700 135.436 143.050 1.00 50.82 46 SER C N 1
ATOM 9544 C CA . SER C 3 46 ? 159.185 135.407 144.424 1.00 50.82 46 SER C CA 1
ATOM 9545 C C . SER C 3 46 ? 158.869 134.096 145.128 1.00 50.82 46 SER C C 1
ATOM 9546 O O . SER C 3 46 ? 159.715 133.571 145.856 1.00 50.82 46 SER C O 1
ATOM 9554 N N . LEU C 3 47 ? 157.669 133.553 144.924 1.00 49.30 47 LEU C N 1
ATOM 9555 C CA . LEU C 3 47 ? 157.325 132.272 145.530 1.00 49.30 47 LEU C CA 1
ATOM 9556 C C . LEU C 3 47 ? 158.278 131.177 145.066 1.00 49.30 47 LEU C C 1
ATOM 9557 O O . LEU C 3 47 ? 158.839 130.433 145.883 1.00 49.30 47 LEU C O 1
ATOM 9573 N N . LYS C 3 48 ? 158.470 131.060 143.749 1.00 50.84 48 LYS C N 1
ATOM 9574 C CA . LYS C 3 48 ? 159.357 130.029 143.224 1.00 50.84 48 LYS C CA 1
ATOM 9575 C C . LYS C 3 48 ? 160.791 130.264 143.673 1.00 50.84 48 LYS C C 1
ATOM 9576 O O . LYS C 3 48 ? 161.509 129.313 144.003 1.00 50.84 48 LYS C O 1
ATOM 9580 N N . GLY C 3 49 ? 161.231 131.522 143.686 1.00 51.10 49 GLY C N 1
ATOM 9581 C CA . GLY C 3 49 ? 162.570 131.816 144.165 1.00 51.10 49 GLY C CA 1
ATOM 9582 C C . GLY C 3 49 ? 162.778 131.379 145.601 1.00 51.10 49 GLY C C 1
ATOM 9583 O O . GLY C 3 49 ? 163.799 130.775 145.935 1.00 51.10 49 GLY C O 1
ATOM 9587 N N . GLY C 3 50 ? 161.806 131.664 146.467 1.00 51.69 50 GLY C N 1
ATOM 9588 C CA . GLY C 3 50 ? 161.928 131.258 147.856 1.00 51.69 50 GLY C CA 1
ATOM 9589 C C . GLY C 3 50 ? 161.912 129.752 148.027 1.00 51.69 50 GLY C C 1
ATOM 9590 O O . GLY C 3 50 ? 162.676 129.200 148.825 1.00 51.69 50 GLY C O 1
ATOM 9594 N N . ILE C 3 51 ? 161.041 129.063 147.286 1.00 50.73 51 ILE C N 1
ATOM 9595 C CA . ILE C 3 51 ? 161.000 127.607 147.387 1.00 50.73 51 ILE C CA 1
ATOM 9596 C C . ILE C 3 51 ? 162.322 127.008 146.922 1.00 50.73 51 ILE C C 1
ATOM 9597 O O . ILE C 3 51 ? 162.848 126.073 147.536 1.00 50.73 51 ILE C O 1
ATOM 9613 N N . ARG C 3 52 ? 162.880 127.534 145.831 1.00 52.08 52 ARG C N 1
ATOM 9614 C CA . ARG C 3 52 ? 164.179 127.058 145.371 1.00 52.08 52 ARG C CA 1
ATOM 9615 C C . ARG C 3 52 ? 165.258 127.322 146.410 1.00 52.08 52 ARG C C 1
ATOM 9616 O O . ARG C 3 52 ? 166.115 126.466 146.658 1.00 52.08 52 ARG C O 1
ATOM 9620 N N . GLU C 3 53 ? 165.236 128.503 147.029 1.00 52.12 53 GLU C N 1
ATOM 9621 C CA . GLU C 3 53 ? 166.215 128.805 148.066 1.00 52.12 53 GLU C CA 1
ATOM 9622 C C . GLU C 3 53 ? 166.108 127.812 149.213 1.00 52.12 53 GLU C C 1
ATOM 9623 O O . GLU C 3 53 ? 167.123 127.387 149.776 1.00 52.12 53 GLU C O 1
ATOM 9627 N N . ALA C 3 54 ? 164.883 127.434 149.577 1.00 52.38 54 ALA C N 1
ATOM 9628 C CA . ALA C 3 54 ? 164.703 126.411 150.602 1.00 52.38 54 ALA C CA 1
ATOM 9629 C C . ALA C 3 54 ? 165.289 125.079 150.148 1.00 52.38 54 ALA C C 1
ATOM 9630 O O . ALA C 3 54 ? 166.000 124.409 150.905 1.00 52.38 54 ALA C O 1
ATOM 9637 N N . PHE C 3 55 ? 165.004 124.681 148.907 1.00 55.57 55 PHE C N 1
ATOM 9638 C CA . PHE C 3 55 ? 165.480 123.392 148.414 1.00 55.57 55 PHE C CA 1
ATOM 9639 C C . PHE C 3 55 ? 167.000 123.362 148.324 1.00 55.57 55 PHE C C 1
ATOM 9640 O O . PHE C 3 55 ? 167.640 122.403 148.769 1.00 55.57 55 PHE C O 1
ATOM 9657 N N . GLU C 3 56 ? 167.597 124.406 147.746 1.00 56.47 56 GLU C N 1
ATOM 9658 C CA . GLU C 3 56 ? 169.047 124.444 147.614 1.00 56.47 56 GLU C CA 1
ATOM 9659 C C . GLU C 3 56 ? 169.746 124.418 148.965 1.00 56.47 56 GLU C C 1
ATOM 9660 O O . GLU C 3 56 ? 170.935 124.089 149.028 1.00 56.47 56 GLU C O 1
ATOM 9664 N N . GLU C 3 57 ? 169.039 124.754 150.042 1.00 58.91 57 GLU C N 1
ATOM 9665 C CA . GLU C 3 57 ? 169.620 124.779 151.378 1.00 58.91 57 GLU C CA 1
ATOM 9666 C C . GLU C 3 57 ? 169.311 123.531 152.191 1.00 58.91 57 GLU C C 1
ATOM 9667 O O . GLU C 3 57 ? 170.099 123.171 153.072 1.00 58.91 57 GLU C O 1
ATOM 9671 N N . ALA C 3 58 ? 168.193 122.864 151.922 1.00 62.06 58 ALA C N 1
ATOM 9672 C CA . ALA C 3 58 ? 167.825 121.689 152.692 1.00 62.06 58 ALA C CA 1
ATOM 9673 C C . ALA C 3 58 ? 168.796 120.544 152.410 1.00 62.06 58 ALA C C 1
ATOM 9674 O O . ALA C 3 58 ? 169.595 120.581 151.471 1.00 62.06 58 ALA C O 1
ATOM 9681 N N . ASP C 3 59 ? 168.722 119.513 153.249 1.00 69.32 59 ASP C N 1
ATOM 9682 C CA . ASP C 3 59 ? 169.594 118.350 153.101 1.00 69.32 59 ASP C CA 1
ATOM 9683 C C . ASP C 3 59 ? 168.933 117.168 153.796 1.00 69.32 59 ASP C C 1
ATOM 9684 O O . ASP C 3 59 ? 168.876 117.129 155.029 1.00 69.32 59 ASP C O 1
ATOM 9688 N N . LYS C 3 60 ? 168.441 116.217 153.013 1.00 74.04 60 LYS C N 1
ATOM 9689 C CA . LYS C 3 60 ? 167.830 115.000 153.540 1.00 74.04 60 LYS C CA 1
ATOM 9690 C C . LYS C 3 60 ? 167.712 114.013 152.386 1.00 74.04 60 LYS C C 1
ATOM 9691 O O . LYS C 3 60 ? 168.038 114.331 151.238 1.00 74.04 60 LYS C O 1
ATOM 9695 N N . ASP C 3 61 ? 167.242 112.808 152.698 1.00 77.36 61 ASP C N 1
ATOM 9696 C CA . ASP C 3 61 ? 167.114 111.732 151.724 1.00 77.36 61 ASP C CA 1
ATOM 9697 C C . ASP C 3 61 ? 165.649 111.354 151.572 1.00 77.36 61 ASP C C 1
ATOM 9698 O O . ASP C 3 61 ? 164.954 111.132 152.569 1.00 77.36 61 ASP C O 1
ATOM 9702 N N . ILE C 3 62 ? 165.188 111.280 150.326 1.00 75.85 62 ILE C N 1
ATOM 9703 C CA . ILE C 3 62 ? 163.816 110.919 150.007 1.00 75.85 62 ILE C CA 1
ATOM 9704 C C . ILE C 3 62 ? 163.843 109.708 149.084 1.00 75.85 62 ILE C C 1
ATOM 9705 O O . ILE C 3 62 ? 164.891 109.305 148.579 1.00 75.85 62 ILE C O 1
ATOM 9709 N N . LYS C 3 63 ? 162.665 109.126 148.868 1.00 78.79 63 LYS C N 1
ATOM 9710 C CA . LYS C 3 63 ? 162.503 107.991 147.964 1.00 78.79 63 LYS C CA 1
ATOM 9711 C C . LYS C 3 63 ? 161.413 108.330 146.956 1.00 78.79 63 LYS C C 1
ATOM 9712 O O . LYS C 3 63 ? 160.235 108.422 147.317 1.00 78.79 63 LYS C O 1
ATOM 9716 N N . VAL C 3 64 ? 161.805 108.513 145.698 1.00 78.62 64 VAL C N 1
ATOM 9717 C CA . VAL C 3 64 ? 160.887 108.812 144.606 1.00 78.62 64 VAL C CA 1
ATOM 9718 C C . VAL C 3 64 ? 161.060 107.742 143.538 1.00 78.62 64 VAL C C 1
ATOM 9719 O O . VAL C 3 64 ? 162.191 107.403 143.171 1.00 78.62 64 VAL C O 1
ATOM 9725 N N . GLY C 3 65 ? 159.945 107.208 143.048 1.00 79.75 65 GLY C N 1
ATOM 9726 C CA . GLY C 3 65 ? 160.005 106.172 142.038 1.00 79.75 65 GLY C CA 1
ATOM 9727 C C . GLY C 3 65 ? 160.652 104.901 142.550 1.00 79.75 65 GLY C C 1
ATOM 9728 O O . GLY C 3 65 ? 160.046 104.163 143.332 1.00 79.75 65 GLY C O 1
ATOM 9732 N N . SER C 3 66 ? 161.880 104.633 142.112 1.00 80.00 66 SER C N 1
ATOM 9733 C CA . SER C 3 66 ? 162.614 103.436 142.505 1.00 80.00 66 SER C CA 1
ATOM 9734 C C . SER C 3 66 ? 163.857 103.743 143.326 1.00 80.00 66 SER C C 1
ATOM 9735 O O . SER C 3 66 ? 164.061 103.146 144.387 1.00 80.00 66 SER C O 1
ATOM 9739 N N . LEU C 3 67 ? 164.696 104.667 142.866 1.00 79.10 67 LEU C N 1
ATOM 9740 C CA . LEU C 3 67 ? 165.973 104.935 143.513 1.00 79.10 67 LEU C CA 1
ATOM 9741 C C . LEU C 3 67 ? 165.757 105.796 144.758 1.00 79.10 67 LEU C C 1
ATOM 9742 O O . LEU C 3 67 ? 164.633 105.988 145.230 1.00 79.10 67 LEU C O 1
ATOM 9746 N N . THR C 3 68 ? 166.850 106.318 145.311 1.00 78.18 68 THR C N 1
ATOM 9747 C CA . THR C 3 68 ? 166.785 107.192 146.475 1.00 78.18 68 THR C CA 1
ATOM 9748 C C . THR C 3 68 ? 168.022 108.075 146.481 1.00 78.18 68 THR C C 1
ATOM 9749 O O . THR C 3 68 ? 169.143 107.570 146.366 1.00 78.18 68 THR C O 1
ATOM 9753 N N . ILE C 3 69 ? 167.819 109.382 146.619 1.00 76.96 69 ILE C N 1
ATOM 9754 C CA . ILE C 3 69 ? 168.883 110.372 146.548 1.00 76.96 69 ILE C CA 1
ATOM 9755 C C . ILE C 3 69 ? 168.639 111.425 147.624 1.00 76.96 69 ILE C C 1
ATOM 9756 O O . ILE C 3 69 ? 167.710 111.319 148.430 1.00 76.96 69 ILE C O 1
ATOM 9760 N N . ASN C 3 70 ? 169.495 112.444 147.641 1.00 76.51 70 ASN C N 1
ATOM 9761 C CA . ASN C 3 70 ? 169.395 113.555 148.578 1.00 76.51 70 ASN C CA 1
ATOM 9762 C C . ASN C 3 70 ? 169.045 114.828 147.820 1.00 76.51 70 ASN C C 1
ATOM 9763 O O . ASN C 3 70 ? 169.690 115.156 146.819 1.00 76.51 70 ASN C O 1
ATOM 9767 N N . ILE C 3 71 ? 168.033 115.548 148.309 1.00 73.89 71 ILE C N 1
ATOM 9768 C CA . ILE C 3 71 ? 167.498 116.704 147.605 1.00 73.89 71 ILE C CA 1
ATOM 9769 C C . ILE C 3 71 ? 168.529 117.802 147.399 1.00 73.89 71 ILE C C 1
ATOM 9770 O O . ILE C 3 71 ? 168.261 118.763 146.672 1.00 73.89 71 ILE C O 1
ATOM 9774 N N . SER C 3 72 ? 169.702 117.691 148.021 1.00 77.27 72 SER C N 1
ATOM 9775 C CA . SER C 3 72 ? 170.763 118.660 147.791 1.00 77.27 72 SER C CA 1
ATOM 9776 C C . SER C 3 72 ? 171.419 118.497 146.427 1.00 77.27 72 SER C C 1
ATOM 9777 O O . SER C 3 72 ? 172.232 119.347 146.047 1.00 77.27 72 SER C O 1
ATOM 9781 N N . ASP C 3 73 ? 171.096 117.435 145.691 1.00 78.54 73 ASP C N 1
ATOM 9782 C CA . ASP C 3 73 ? 171.723 117.177 144.401 1.00 78.54 73 ASP C CA 1
ATOM 9783 C C . ASP C 3 73 ? 171.500 118.345 143.450 1.00 78.54 73 ASP C C 1
ATOM 9784 O O . ASP C 3 73 ? 170.372 118.588 143.008 1.00 78.54 73 ASP C O 1
ATOM 9788 N N . LYS C 3 74 ? 172.573 119.068 143.125 1.00 77.22 74 LYS C N 1
ATOM 9789 C CA . LYS C 3 74 ? 172.448 120.226 142.247 1.00 77.22 74 LYS C CA 1
ATOM 9790 C C . LYS C 3 74 ? 171.746 119.861 140.947 1.00 77.22 74 LYS C C 1
ATOM 9791 O O . LYS C 3 74 ? 170.924 120.630 140.439 1.00 77.22 74 LYS C O 1
ATOM 9795 N N . SER C 3 75 ? 172.051 118.685 140.396 1.00 76.91 75 SER C N 1
ATOM 9796 C CA . SER C 3 75 ? 171.411 118.267 139.154 1.00 76.91 75 SER C CA 1
ATOM 9797 C C . SER C 3 75 ? 169.908 118.093 139.334 1.00 76.91 75 SER C C 1
ATOM 9798 O O . SER C 3 75 ? 169.118 118.513 138.477 1.00 76.91 75 SER C O 1
ATOM 9802 N N . THR C 3 76 ? 169.494 117.464 140.434 1.00 76.54 76 THR C N 1
ATOM 9803 C CA . THR C 3 76 ? 168.079 117.159 140.619 1.00 76.54 76 THR C CA 1
ATOM 9804 C C . THR C 3 76 ? 167.243 118.432 140.617 1.00 76.54 76 THR C C 1
ATOM 9805 O O . THR C 3 76 ? 166.251 118.536 139.888 1.00 76.54 76 THR C O 1
ATOM 9809 N N . ILE C 3 77 ? 167.630 119.414 141.432 1.00 77.03 77 ILE C N 1
ATOM 9810 C CA . ILE C 3 77 ? 166.913 120.685 141.449 1.00 77.03 77 ILE C CA 1
ATOM 9811 C C . ILE C 3 77 ? 167.072 121.402 140.115 1.00 77.03 77 ILE C C 1
ATOM 9812 O O . ILE C 3 77 ? 166.112 121.972 139.583 1.00 77.03 77 ILE C O 1
ATOM 9816 N N . SER C 3 78 ? 168.283 121.385 139.554 1.00 77.65 78 SER C N 1
ATOM 9817 C CA . SER C 3 78 ? 168.535 122.094 138.305 1.00 77.65 78 SER C CA 1
ATOM 9818 C C . SER C 3 78 ? 167.610 121.622 137.195 1.00 77.65 78 SER C C 1
ATOM 9819 O O . SER C 3 78 ? 167.253 122.406 136.309 1.00 77.65 78 SER C O 1
ATOM 9827 N N . LEU C 3 79 ? 167.217 120.351 137.220 1.00 76.27 79 LEU C N 1
ATOM 9828 C CA . LEU C 3 79 ? 166.396 119.782 136.157 1.00 76.27 79 LEU C CA 1
ATOM 9829 C C . LEU C 3 79 ? 164.909 119.772 136.493 1.00 76.27 79 LEU C C 1
ATOM 9830 O O . LEU C 3 79 ? 164.086 120.166 135.662 1.00 76.27 79 LEU C O 1
ATOM 9834 N N . ALA C 3 80 ? 164.547 119.328 137.697 1.00 75.10 80 ALA C N 1
ATOM 9835 C CA . ALA C 3 80 ? 163.150 119.030 137.999 1.00 75.10 80 ALA C CA 1
ATOM 9836 C C . ALA C 3 80 ? 162.261 120.254 137.811 1.00 75.10 80 ALA C C 1
ATOM 9837 O O . ALA C 3 80 ? 161.319 120.236 137.012 1.00 75.10 80 ALA C O 1
ATOM 9844 N N . PHE C 3 81 ? 162.549 121.333 138.537 1.00 74.74 81 PHE C N 1
ATOM 9845 C CA . PHE C 3 81 ? 161.713 122.528 138.513 1.00 74.74 81 PHE C CA 1
ATOM 9846 C C . PHE C 3 81 ? 162.321 123.663 137.697 1.00 74.74 81 PHE C C 1
ATOM 9847 O O . PHE C 3 81 ? 161.626 124.282 136.888 1.00 74.74 81 PHE C O 1
ATOM 9851 N N . GLY C 3 82 ? 163.605 123.952 137.889 1.00 77.80 82 GLY C N 1
ATOM 9852 C CA . GLY C 3 82 ? 164.255 125.008 137.151 1.00 77.80 82 GLY C CA 1
ATOM 9853 C C . GLY C 3 82 ? 165.761 124.850 137.121 1.00 77.80 82 GLY C C 1
ATOM 9854 O O . GLY C 3 82 ? 166.346 124.148 137.951 1.00 77.80 82 GLY C O 1
ATOM 9858 N N . PRO C 3 83 ? 166.426 125.513 136.157 1.00 77.85 83 PRO C N 1
ATOM 9859 C CA . PRO C 3 83 ? 167.874 125.424 135.933 1.00 77.85 83 PRO C CA 1
ATOM 9860 C C . PRO C 3 83 ? 168.697 125.382 137.216 1.00 77.85 83 PRO C C 1
ATOM 9861 O O . PRO C 3 83 ? 169.768 124.775 137.213 1.00 77.85 83 PRO C O 1
ATOM 9872 N N . ALA C 3 90 ? 162.114 126.187 134.026 1.00 75.12 90 ALA C N 1
ATOM 9873 C CA . ALA C 3 90 ? 162.136 125.144 133.009 1.00 75.12 90 ALA C CA 1
ATOM 9874 C C . ALA C 3 90 ? 161.964 123.772 133.648 1.00 75.12 90 ALA C C 1
ATOM 9875 O O . ALA C 3 90 ? 162.864 122.936 133.598 1.00 75.12 90 ALA C O 1
ATOM 9882 N N . GLY C 3 91 ? 160.800 123.550 134.253 1.00 71.36 91 GLY C N 1
ATOM 9883 C CA . GLY C 3 91 ? 160.531 122.303 134.933 1.00 71.36 91 GLY C CA 1
ATOM 9884 C C . GLY C 3 91 ? 159.134 121.810 134.619 1.00 71.36 91 GLY C C 1
ATOM 9885 O O . GLY C 3 91 ? 158.258 122.572 134.205 1.00 71.36 91 GLY C O 1
ATOM 9889 N N . ALA C 3 92 ? 158.945 120.504 134.813 1.00 69.04 92 ALA C N 1
ATOM 9890 C CA . ALA C 3 92 ? 157.623 119.910 134.665 1.00 69.04 92 ALA C CA 1
ATOM 9891 C C . ALA C 3 92 ? 156.615 120.463 135.660 1.00 69.04 92 ALA C C 1
ATOM 9892 O O . ALA C 3 92 ? 155.417 120.204 135.508 1.00 69.04 92 ALA C O 1
ATOM 9899 N N . LEU C 3 93 ? 157.059 121.222 136.657 1.00 68.32 93 LEU C N 1
ATOM 9900 C CA . LEU C 3 93 ? 156.169 121.731 137.690 1.00 68.32 93 LEU C CA 1
ATOM 9901 C C . LEU C 3 93 ? 155.490 123.019 137.239 1.00 68.32 93 LEU C C 1
ATOM 9902 O O . LEU C 3 93 ? 155.823 124.105 137.713 1.00 68.32 93 LEU C O 1
ATOM 9906 N N . THR C 3 96 ? 151.870 129.196 139.727 1.00 51.29 96 THR C N 1
ATOM 9907 C CA . THR C 3 96 ? 150.828 130.188 139.498 1.00 51.29 96 THR C CA 1
ATOM 9908 C C . THR C 3 96 ? 151.064 131.415 140.370 1.00 51.29 96 THR C C 1
ATOM 9909 O O . THR C 3 96 ? 152.183 131.654 140.821 1.00 51.29 96 THR C O 1
ATOM 9913 N N . ASP C 3 97 ? 150.008 132.191 140.603 1.00 52.15 97 ASP C N 1
ATOM 9914 C CA . ASP C 3 97 ? 150.061 133.367 141.460 1.00 52.15 97 ASP C CA 1
ATOM 9915 C C . ASP C 3 97 ? 149.278 133.111 142.741 1.00 52.15 97 ASP C C 1
ATOM 9916 O O . ASP C 3 97 ? 148.217 132.479 142.717 1.00 52.15 97 ASP C O 1
ATOM 9920 N N . ALA C 3 98 ? 149.807 133.607 143.858 1.00 48.84 98 ALA C N 1
ATOM 9921 C CA . ALA C 3 98 ? 149.175 133.389 145.151 1.00 48.84 98 ALA C CA 1
ATOM 9922 C C . ALA C 3 98 ? 147.877 134.179 145.260 1.00 48.84 98 ALA C C 1
ATOM 9923 O O . ALA C 3 98 ? 147.741 135.277 144.714 1.00 48.84 98 ALA C O 1
ATOM 9930 N N . ARG C 3 99 ? 146.916 133.607 145.981 1.00 47.15 99 ARG C N 1
ATOM 9931 C CA . ARG C 3 99 ? 145.606 134.212 146.170 1.00 47.15 99 ARG C CA 1
ATOM 9932 C C . ARG C 3 99 ? 145.236 134.174 147.646 1.00 47.15 99 ARG C C 1
ATOM 9933 O O . ARG C 3 99 ? 145.673 133.293 148.390 1.00 47.15 99 ARG C O 1
ATOM 9937 N N . ILE C 3 100 ? 144.421 135.142 148.061 1.00 45.83 100 ILE C N 1
ATOM 9938 C CA . ILE C 3 100 ? 144.031 135.310 149.456 1.00 45.83 100 ILE C CA 1
ATOM 9939 C C . ILE C 3 100 ? 142.663 134.676 149.659 1.00 45.83 100 ILE C C 1
ATOM 9940 O O . ILE C 3 100 ? 141.721 134.959 148.909 1.00 45.83 100 ILE C O 1
ATOM 9956 N N . LEU C 3 101 ? 142.554 133.811 150.665 1.00 45.88 101 LEU C N 1
ATOM 9957 C CA . LEU C 3 101 ? 141.317 133.094 150.942 1.00 45.88 101 LEU C CA 1
ATOM 9958 C C . LEU C 3 101 ? 140.671 133.485 152.262 1.00 45.88 101 LEU C C 1
ATOM 9959 O O . LEU C 3 101 ? 139.443 133.470 152.359 1.00 45.88 101 LEU C O 1
ATOM 9975 N N . LEU C 3 102 ? 141.461 133.835 153.276 1.00 45.13 102 LEU C N 1
ATOM 9976 C CA . LEU C 3 102 ? 140.934 134.316 154.544 1.00 45.13 102 LEU C CA 1
ATOM 9977 C C . LEU C 3 102 ? 141.750 135.520 154.993 1.00 45.13 102 LEU C C 1
ATOM 9978 O O . LEU C 3 102 ? 142.896 135.708 154.577 1.00 45.13 102 LEU C O 1
ATOM 9994 N N . PHE C 3 103 ? 141.142 136.341 155.851 1.00 43.58 103 PHE C N 1
ATOM 9995 C CA . PHE C 3 103 ? 141.779 137.549 156.348 1.00 43.58 103 PHE C CA 1
ATOM 9996 C C . PHE C 3 103 ? 141.324 137.789 157.780 1.00 43.58 103 PHE C C 1
ATOM 9997 O O . PHE C 3 103 ? 140.135 137.604 158.077 1.00 43.58 103 PHE C O 1
ATOM 10014 N N . PRO C 3 104 ? 142.222 138.189 158.683 1.00 43.02 104 PRO C N 1
ATOM 10015 C CA . PRO C 3 104 ? 141.815 138.427 160.072 1.00 43.02 104 PRO C CA 1
ATOM 10016 C C . PRO C 3 104 ? 141.416 139.871 160.335 1.00 43.02 104 PRO C C 1
ATOM 10017 O O . PRO C 3 104 ? 141.995 140.817 159.797 1.00 43.02 104 PRO C O 1
ATOM 10028 N N . VAL C 3 105 ? 140.404 140.034 161.183 1.00 42.68 105 VAL C N 1
ATOM 10029 C CA . VAL C 3 105 ? 139.894 141.345 161.568 1.00 42.68 105 VAL C CA 1
ATOM 10030 C C . VAL C 3 105 ? 139.550 141.310 163.049 1.00 42.68 105 VAL C C 1
ATOM 10031 O O . VAL C 3 105 ? 139.063 140.297 163.561 1.00 42.68 105 VAL C O 1
ATOM 10044 N N . LYS C 3 106 ? 139.801 142.420 163.737 1.00 42.47 106 LYS C N 1
ATOM 10045 C CA . LYS C 3 106 ? 139.561 142.489 165.171 1.00 42.47 106 LYS C CA 1
ATOM 10046 C C . LYS C 3 106 ? 138.070 142.435 165.476 1.00 42.47 106 LYS C C 1
ATOM 10047 O O . LYS C 3 106 ? 137.252 143.031 164.772 1.00 42.47 106 LYS C O 1
ATOM 10066 N N . SER C 3 107 ? 137.720 141.714 166.539 1.00 42.10 107 SER C N 1
ATOM 10067 C CA . SER C 3 107 ? 136.345 141.605 167.001 1.00 42.10 107 SER C CA 1
ATOM 10068 C C . SER C 3 107 ? 136.300 141.809 168.507 1.00 42.10 107 SER C C 1
ATOM 10069 O O . SER C 3 107 ? 137.285 141.570 169.210 1.00 42.10 107 SER C O 1
ATOM 10077 N N . MET C 3 108 ? 135.142 142.254 169.001 1.00 43.50 108 MET C N 1
ATOM 10078 C CA . MET C 3 108 ? 135.016 142.522 170.430 1.00 43.50 108 MET C CA 1
ATOM 10079 C C . MET C 3 108 ? 134.956 141.230 171.233 1.00 43.50 108 MET C C 1
ATOM 10080 O O . MET C 3 108 ? 135.510 141.155 172.336 1.00 43.50 108 MET C O 1
ATOM 10094 N N . LYS C 3 109 ? 134.290 140.207 170.706 1.00 44.55 109 LYS C N 1
ATOM 10095 C CA . LYS C 3 109 ? 134.216 138.900 171.346 1.00 44.55 109 LYS C CA 1
ATOM 10096 C C . LYS C 3 109 ? 134.952 137.899 170.465 1.00 44.55 109 LYS C C 1
ATOM 10097 O O . LYS C 3 109 ? 134.636 137.766 169.278 1.00 44.55 109 LYS C O 1
ATOM 10116 N N . GLY C 3 110 ? 135.927 137.200 171.042 1.00 41.97 110 GLY C N 1
ATOM 10117 C CA . GLY C 3 110 ? 136.708 136.219 170.317 1.00 41.97 110 GLY C CA 1
ATOM 10118 C C . GLY C 3 110 ? 138.089 136.681 169.907 1.00 41.97 110 GLY C C 1
ATOM 10119 O O . GLY C 3 110 ? 138.832 135.896 169.308 1.00 41.97 110 GLY C O 1
ATOM 10123 N N . VAL C 3 111 ? 138.445 137.929 170.200 1.00 41.60 111 VAL C N 1
ATOM 10124 C CA . VAL C 3 111 ? 139.742 138.514 169.872 1.00 41.60 111 VAL C CA 1
ATOM 10125 C C . VAL C 3 111 ? 139.879 138.820 168.384 1.00 41.60 111 VAL C C 1
ATOM 10126 O O . VAL C 3 111 ? 140.134 139.969 168.007 1.00 41.60 111 VAL C O 1
ATOM 10139 N N . PHE C 3 112 ? 139.718 137.814 167.525 1.00 42.86 112 PHE C N 1
ATOM 10140 C CA . PHE C 3 112 ? 139.766 138.049 166.087 1.00 42.86 112 PHE C CA 1
ATOM 10141 C C . PHE C 3 112 ? 138.823 137.089 165.375 1.00 42.86 112 PHE C C 1
ATOM 10142 O O . PHE C 3 112 ? 138.495 136.015 165.886 1.00 42.86 112 PHE C O 1
ATOM 10159 N N . ALA C 3 113 ? 138.388 137.495 164.182 1.00 43.24 113 ALA C N 1
ATOM 10160 C CA . ALA C 3 113 ? 137.533 136.673 163.339 1.00 43.24 113 ALA C CA 1
ATOM 10161 C C . ALA C 3 113 ? 138.029 136.696 161.900 1.00 43.24 113 ALA C C 1
ATOM 10162 O O . ALA C 3 113 ? 138.471 137.735 161.402 1.00 43.24 113 ALA C O 1
ATOM 10169 N N . TRP C 3 114 ? 137.950 135.541 161.242 1.00 43.39 114 TRP C N 1
ATOM 10170 C CA . TRP C 3 114 ? 138.306 135.405 159.837 1.00 43.39 114 TRP C CA 1
ATOM 10171 C C . TRP C 3 114 ? 137.103 135.735 158.961 1.00 43.39 114 TRP C C 1
ATOM 10172 O O . TRP C 3 114 ? 135.979 135.312 159.249 1.00 43.39 114 TRP C O 1
ATOM 10193 N N . VAL C 3 115 ? 137.342 136.485 157.886 1.00 44.31 115 VAL C N 1
ATOM 10194 C CA . VAL C 3 115 ? 136.283 136.946 156.995 1.00 44.31 115 VAL C CA 1
ATOM 10195 C C . VAL C 3 115 ? 136.680 136.661 155.554 1.00 44.31 115 VAL C C 1
ATOM 10196 O O . VAL C 3 115 ? 137.833 136.873 155.165 1.00 44.31 115 VAL C O 1
ATOM 10209 N N . THR C 3 116 ? 135.719 136.193 154.760 1.00 46.60 116 THR C N 1
ATOM 10210 C CA . THR C 3 116 ? 135.942 135.912 153.349 1.00 46.60 116 THR C CA 1
ATOM 10211 C C . THR C 3 116 ? 134.661 136.177 152.571 1.00 46.60 116 THR C C 1
ATOM 10212 O O . THR C 3 116 ? 133.575 135.802 153.014 1.00 46.60 116 THR C O 1
ATOM 10223 N N . CYS C 3 117 ? 134.794 136.816 151.406 1.00 48.30 117 CYS C N 1
ATOM 10224 C CA . CYS C 3 117 ? 133.639 137.158 150.589 1.00 48.30 117 CYS C CA 1
ATOM 10225 C C . CYS C 3 117 ? 133.227 135.999 149.686 1.00 48.30 117 CYS C C 1
ATOM 10226 O O . CYS C 3 117 ? 134.035 135.117 149.379 1.00 48.30 117 CYS C O 1
ATOM 10234 N N . PRO C 3 118 ? 131.965 135.969 149.236 1.00 47.34 118 PRO C N 1
ATOM 10235 C CA . PRO C 3 118 ? 131.538 134.881 148.335 1.00 47.34 118 PRO C CA 1
ATOM 10236 C C . PRO C 3 118 ? 132.340 134.800 147.046 1.00 47.34 118 PRO C C 1
ATOM 10237 O O . PRO C 3 118 ? 132.516 133.700 146.504 1.00 47.34 118 PRO C O 1
ATOM 10248 N N . GLN C 3 119 ? 132.819 135.932 146.527 1.00 47.89 119 GLN C N 1
ATOM 10249 C CA . GLN C 3 119 ? 133.600 135.907 145.294 1.00 47.89 119 GLN C CA 1
ATOM 10250 C C . GLN C 3 119 ? 134.860 135.067 145.458 1.00 47.89 119 GLN C C 1
ATOM 10251 O O . GLN C 3 119 ? 135.218 134.285 144.566 1.00 47.89 119 GLN C O 1
ATOM 10265 N N . VAL C 3 120 ? 135.551 135.218 146.588 1.00 47.30 120 VAL C N 1
ATOM 10266 C CA . VAL C 3 120 ? 136.774 134.456 146.810 1.00 47.30 120 VAL C CA 1
ATOM 10267 C C . VAL C 3 120 ? 136.460 132.971 146.927 1.00 47.30 120 VAL C C 1
ATOM 10268 O O . VAL C 3 120 ? 137.224 132.125 146.452 1.00 47.30 120 VAL C O 1
ATOM 10281 N N . LEU C 3 121 ? 135.332 132.625 147.548 1.00 47.54 121 LEU C N 1
ATOM 10282 C CA . LEU C 3 121 ? 134.953 131.220 147.642 1.00 47.54 121 LEU C CA 1
ATOM 10283 C C . LEU C 3 121 ? 134.628 130.640 146.270 1.00 47.54 121 LEU C C 1
ATOM 10284 O O . LEU C 3 121 ? 134.946 129.478 145.990 1.00 47.54 121 LEU C O 1
ATOM 10300 N N . GLU C 3 122 ? 133.983 131.425 145.403 1.00 49.03 122 GLU C N 1
ATOM 10301 C CA . GLU C 3 122 ? 133.719 130.948 144.048 1.00 49.03 122 GLU C CA 1
ATOM 10302 C C . GLU C 3 122 ? 135.016 130.737 143.278 1.00 49.03 122 GLU C C 1
ATOM 10303 O O . GLU C 3 122 ? 135.184 129.722 142.590 1.00 49.03 122 GLU C O 1
ATOM 10315 N N . ARG C 3 123 ? 135.947 131.686 143.385 1.00 48.09 123 ARG C N 1
ATOM 10316 C CA . ARG C 3 123 ? 137.257 131.495 142.773 1.00 48.09 123 ARG C CA 1
ATOM 10317 C C . ARG C 3 123 ? 137.932 130.243 143.319 1.00 48.09 123 ARG C C 1
ATOM 10318 O O . ARG C 3 123 ? 138.584 129.504 142.574 1.00 48.09 123 ARG C O 1
ATOM 10339 N N . PHE C 3 124 ? 137.787 129.988 144.620 1.00 48.07 124 PHE C N 1
ATOM 10340 C CA . PHE C 3 124 ? 138.400 128.811 145.227 1.00 48.07 124 PHE C CA 1
ATOM 10341 C C . PHE C 3 124 ? 137.804 127.528 144.663 1.00 48.07 124 PHE C C 1
ATOM 10342 O O . PHE C 3 124 ? 138.531 126.583 144.331 1.00 48.07 124 PHE C O 1
ATOM 10359 N N . LYS C 3 125 ? 136.476 127.471 144.558 1.00 49.06 125 LYS C N 1
ATOM 10360 C CA . LYS C 3 125 ? 135.838 126.283 144.004 1.00 49.06 125 LYS C CA 1
ATOM 10361 C C . LYS C 3 125 ? 136.258 126.066 142.559 1.00 49.06 125 LYS C C 1
ATOM 10362 O O . LYS C 3 125 ? 136.470 124.926 142.131 1.00 49.06 125 LYS C O 1
ATOM 10381 N N . SER C 3 126 ? 136.382 127.146 141.789 1.00 47.72 126 SER C N 1
ATOM 10382 C CA . SER C 3 126 ? 136.897 127.013 140.430 1.00 47.72 126 SER C CA 1
ATOM 10383 C C . SER C 3 126 ? 138.314 126.450 140.439 1.00 47.72 126 SER C C 1
ATOM 10384 O O . SER C 3 126 ? 138.639 125.541 139.669 1.00 47.72 126 SER C O 1
ATOM 10388 N N . ASP C 3 127 ? 139.170 126.979 141.313 1.00 49.75 127 ASP C N 1
ATOM 10389 C CA . ASP C 3 127 ? 140.574 126.578 141.315 1.00 49.75 127 ASP C CA 1
ATOM 10390 C C . ASP C 3 127 ? 140.741 125.115 141.705 1.00 49.75 127 ASP C C 1
ATOM 10391 O O . ASP C 3 127 ? 141.557 124.400 141.112 1.00 49.75 127 ASP C O 1
ATOM 10395 N N . LEU C 3 128 ? 139.985 124.648 142.702 1.00 50.96 128 LEU C N 1
ATOM 10396 C CA . LEU C 3 128 ? 140.153 123.272 143.161 1.00 50.96 128 LEU C CA 1
ATOM 10397 C C . LEU C 3 128 ? 139.675 122.260 142.129 1.00 50.96 128 LEU C C 1
ATOM 10398 O O . LEU C 3 128 ? 140.257 121.175 142.017 1.00 50.96 128 LEU C O 1
ATOM 10414 N N . ASN C 3 129 ? 138.625 122.584 141.371 1.00 50.59 129 ASN C N 1
ATOM 10415 C CA . ASN C 3 129 ? 138.016 121.592 140.492 1.00 50.59 129 ASN C CA 1
ATOM 10416 C C . ASN C 3 129 ? 138.998 121.043 139.467 1.00 50.59 129 ASN C C 1
ATOM 10417 O O . ASN C 3 129 ? 138.804 119.925 138.980 1.00 50.59 129 ASN C O 1
ATOM 10428 N N . LEU C 3 130 ? 140.045 121.796 139.127 1.00 48.65 130 LEU C N 1
ATOM 10429 C CA . LEU C 3 130 ? 141.062 121.263 138.228 1.00 48.65 130 LEU C CA 1
ATOM 10430 C C . LEU C 3 130 ? 141.757 120.058 138.847 1.00 48.65 130 LEU C C 1
ATOM 10431 O O . LEU C 3 130 ? 142.045 119.075 138.155 1.00 48.65 130 LEU C O 1
ATOM 10447 N N . CYS C 3 131 ? 142.034 120.114 140.150 1.00 50.45 131 CYS C N 1
ATOM 10448 C CA . CYS C 3 131 ? 142.723 119.023 140.827 1.00 50.45 131 CYS C CA 1
ATOM 10449 C C . CYS C 3 131 ? 141.829 117.814 141.068 1.00 50.45 131 CYS C C 1
ATOM 10450 O O . CYS C 3 131 ? 142.330 116.782 141.526 1.00 50.45 131 CYS C O 1
ATOM 10454 N N . GLY C 3 132 ? 140.532 117.912 140.781 1.00 51.95 132 GLY C N 1
ATOM 10455 C CA . GLY C 3 132 ? 139.612 116.811 140.963 1.00 51.95 132 GLY C CA 1
ATOM 10456 C C . GLY C 3 132 ? 138.845 116.826 142.267 1.00 51.95 132 GLY C C 1
ATOM 10457 O O . GLY C 3 132 ? 137.909 116.032 142.424 1.00 51.95 132 GLY C O 1
ATOM 10461 N N . VAL C 3 133 ? 139.202 117.706 143.204 1.00 52.49 133 VAL C N 1
ATOM 10462 C CA . VAL C 3 133 ? 138.506 117.745 144.482 1.00 52.49 133 VAL C CA 1
ATOM 10463 C C . VAL C 3 133 ? 137.051 118.127 144.260 1.00 52.49 133 VAL C C 1
ATOM 10464 O O . VAL C 3 133 ? 136.732 118.995 143.438 1.00 52.49 133 VAL C O 1
ATOM 10477 N N . ASN C 3 134 ? 136.157 117.480 145.005 1.00 53.03 134 ASN C N 1
ATOM 10478 C CA . ASN C 3 134 ? 134.720 117.730 144.914 1.00 53.03 134 ASN C CA 1
ATOM 10479 C C . ASN C 3 134 ? 134.196 117.949 146.331 1.00 53.03 134 ASN C C 1
ATOM 10480 O O . ASN C 3 134 ? 133.973 116.989 147.074 1.00 53.03 134 ASN C O 1
ATOM 10484 N N . LEU C 3 135 ? 134.000 119.216 146.702 1.00 51.39 135 LEU C N 1
ATOM 10485 C CA . LEU C 3 135 ? 133.585 119.526 148.065 1.00 51.39 135 LEU C CA 1
ATOM 10486 C C . LEU C 3 135 ? 132.217 118.932 148.372 1.00 51.39 135 LEU C C 1
ATOM 10487 O O . LEU C 3 135 ? 132.000 118.382 149.458 1.00 51.39 135 LEU C O 1
ATOM 10503 N N . GLY C 3 136 ? 131.284 119.032 147.431 1.00 53.38 136 GLY C N 1
ATOM 10504 C CA . GLY C 3 136 ? 129.982 118.415 147.572 1.00 53.38 136 GLY C CA 1
ATOM 10505 C C . GLY C 3 136 ? 128.918 119.260 148.240 1.00 53.38 136 GLY C C 1
ATOM 10506 O O . GLY C 3 136 ? 127.776 118.800 148.355 1.00 53.38 136 GLY C O 1
ATOM 10510 N N . PHE C 3 137 ? 129.244 120.474 148.680 1.00 51.29 137 PHE C N 1
ATOM 10511 C CA . PHE C 3 137 ? 128.273 121.365 149.298 1.00 51.29 137 PHE C CA 1
ATOM 10512 C C . PHE C 3 137 ? 128.339 122.736 148.642 1.00 51.29 137 PHE C C 1
ATOM 10513 O O . PHE C 3 137 ? 129.421 123.217 148.294 1.00 51.29 137 PHE C O 1
ATOM 10530 N N . GLU C 3 138 ? 127.177 123.357 148.468 1.00 50.93 138 GLU C N 1
ATOM 10531 C CA . GLU C 3 138 ? 127.123 124.687 147.879 1.00 50.93 138 GLU C CA 1
ATOM 10532 C C . GLU C 3 138 ? 127.793 125.697 148.800 1.00 50.93 138 GLU C C 1
ATOM 10533 O O . GLU C 3 138 ? 127.619 125.659 150.021 1.00 50.93 138 GLU C O 1
ATOM 10537 N N . MET C 3 139 ? 128.561 126.609 148.209 1.00 50.27 139 MET C N 1
ATOM 10538 C CA . MET C 3 139 ? 129.261 127.605 149.001 1.00 50.27 139 MET C CA 1
ATOM 10539 C C . MET C 3 139 ? 128.252 128.446 149.782 1.00 50.27 139 MET C C 1
ATOM 10540 O O . MET C 3 139 ? 127.124 128.659 149.328 1.00 50.27 139 MET C O 1
ATOM 10554 N N . PRO C 3 140 ? 128.627 128.931 150.962 1.00 47.92 140 PRO C N 1
ATOM 10555 C CA . PRO C 3 140 ? 127.667 129.669 151.786 1.00 47.92 140 PRO C CA 1
ATOM 10556 C C . PRO C 3 140 ? 127.275 130.994 151.153 1.00 47.92 140 PRO C C 1
ATOM 10557 O O . PRO C 3 140 ? 128.052 131.621 150.431 1.00 47.92 140 PRO C O 1
ATOM 10568 N N . GLN C 3 141 ? 126.047 131.414 151.437 1.00 45.60 141 GLN C N 1
ATOM 10569 C CA . GLN C 3 141 ? 125.569 132.706 150.978 1.00 45.60 141 GLN C CA 1
ATOM 10570 C C . GLN C 3 141 ? 126.114 133.817 151.870 1.00 45.60 141 GLN C C 1
ATOM 10571 O O . GLN C 3 141 ? 126.511 133.592 153.015 1.00 45.60 141 GLN C O 1
ATOM 10575 N N . ALA C 3 142 ? 126.127 135.030 151.327 1.00 45.93 142 ALA C N 1
ATOM 10576 C CA . ALA C 3 142 ? 126.704 136.158 152.043 1.00 45.93 142 ALA C CA 1
ATOM 10577 C C . ALA C 3 142 ? 125.906 136.459 153.306 1.00 45.93 142 ALA C C 1
ATOM 10578 O O . ALA C 3 142 ? 124.701 136.207 153.383 1.00 45.93 142 ALA C O 1
ATOM 10585 N N . ASN C 3 143 ? 126.594 137.009 154.306 1.00 45.24 143 ASN C N 1
ATOM 10586 C CA . ASN C 3 143 ? 125.985 137.348 155.590 1.00 45.24 143 ASN C CA 1
ATOM 10587 C C . ASN C 3 143 ? 125.460 136.096 156.300 1.00 45.24 143 ASN C C 1
ATOM 10588 O O . ASN C 3 143 ? 124.262 135.932 156.531 1.00 45.24 143 ASN C O 1
ATOM 10592 N N . THR C 3 144 ? 126.392 135.206 156.640 1.00 45.72 144 THR C N 1
ATOM 10593 C CA . THR C 3 144 ? 126.070 133.991 157.375 1.00 45.72 144 THR C CA 1
ATOM 10594 C C . THR C 3 144 ? 127.265 133.602 158.234 1.00 45.72 144 THR C C 1
ATOM 10595 O O . THR C 3 144 ? 128.397 134.015 157.975 1.00 45.72 144 THR C O 1
ATOM 10599 N N . ALA C 3 145 ? 127.002 132.803 159.260 1.00 46.43 145 ALA C N 1
ATOM 10600 C CA . ALA C 3 145 ? 128.026 132.367 160.196 1.00 46.43 145 ALA C CA 1
ATOM 10601 C C . ALA C 3 145 ? 127.754 130.934 160.623 1.00 46.43 145 ALA C C 1
ATOM 10602 O O . ALA C 3 145 ? 126.615 130.462 160.545 1.00 46.43 145 ALA C O 1
ATOM 10609 N N . PRO C 3 146 ? 128.780 130.217 161.084 1.00 45.78 146 PRO C N 1
ATOM 10610 C CA . PRO C 3 146 ? 128.590 128.828 161.517 1.00 45.78 146 PRO C CA 1
ATOM 10611 C C . PRO C 3 146 ? 127.558 128.704 162.628 1.00 45.78 146 PRO C C 1
ATOM 10612 O O . PRO C 3 146 ? 127.059 129.685 163.181 1.00 45.78 146 PRO C O 1
ATOM 10623 N N . LYS C 3 147 ? 127.239 127.449 162.954 1.00 45.86 147 LYS C N 1
ATOM 10624 C CA . LYS C 3 147 ? 126.216 127.176 163.957 1.00 45.86 147 LYS C CA 1
ATOM 10625 C C . LYS C 3 147 ? 126.719 127.471 165.364 1.00 45.86 147 LYS C C 1
ATOM 10626 O O . LYS C 3 147 ? 125.959 127.954 166.211 1.00 45.86 147 LYS C O 1
ATOM 10630 N N . ASP C 3 148 ? 127.990 127.187 165.636 1.00 46.00 148 ASP C N 1
ATOM 10631 C CA . ASP C 3 148 ? 128.577 127.351 166.962 1.00 46.00 148 ASP C CA 1
ATOM 10632 C C . ASP C 3 148 ? 129.483 128.577 167.031 1.00 46.00 148 ASP C C 1
ATOM 10633 O O . ASP C 3 148 ? 130.521 128.563 167.694 1.00 46.00 148 ASP C O 1
ATOM 10637 N N . CYS C 3 149 ? 129.100 129.650 166.346 1.00 46.30 149 CYS C N 1
ATOM 10638 C CA . CYS C 3 149 ? 129.915 130.856 166.327 1.00 46.30 149 CYS C CA 1
ATOM 10639 C C . CYS C 3 149 ? 129.957 131.496 167.709 1.00 46.30 149 CYS C C 1
ATOM 10640 O O . CYS C 3 149 ? 128.985 131.462 168.466 1.00 46.30 149 CYS C O 1
ATOM 10648 N N . SER C 3 150 ? 131.108 132.087 168.034 1.00 45.36 150 SER C N 1
ATOM 10649 C CA . SER C 3 150 ? 131.320 132.740 169.321 1.00 45.36 150 SER C CA 1
ATOM 10650 C C . SER C 3 150 ? 131.539 134.241 169.176 1.00 45.36 150 SER C C 1
ATOM 10651 O O . SER C 3 150 ? 132.095 134.868 170.080 1.00 45.36 150 SER C O 1
ATOM 10659 N N . LEU C 3 151 ? 131.126 134.831 168.056 1.00 44.41 151 LEU C N 1
ATOM 10660 C CA . LEU C 3 151 ? 131.314 136.253 167.806 1.00 44.41 151 LEU C CA 1
ATOM 10661 C C . LEU C 3 151 ? 130.043 137.069 167.999 1.00 44.41 151 LEU C C 1
ATOM 10662 O O . LEU C 3 151 ? 130.048 138.271 167.718 1.00 44.41 151 LEU C O 1
ATOM 10678 N N . PHE C 3 152 ? 128.961 136.460 168.471 1.00 45.32 152 PHE C N 1
ATOM 10679 C CA . PHE C 3 152 ? 127.651 137.095 168.463 1.00 45.32 152 PHE C CA 1
ATOM 10680 C C . PHE C 3 152 ? 127.352 137.734 169.813 1.00 45.32 152 PHE C C 1
ATOM 10681 O O . PHE C 3 152 ? 127.431 137.071 170.852 1.00 45.32 152 PHE C O 1
ATOM 10698 N N . ILE C 3 153 ? 127.008 139.020 169.785 1.00 45.09 153 ILE C N 1
ATOM 10699 C CA . ILE C 3 153 ? 126.546 139.762 170.953 1.00 45.09 153 ILE C CA 1
ATOM 10700 C C . ILE C 3 153 ? 125.103 140.165 170.693 1.00 45.09 153 ILE C C 1
ATOM 10701 O O . ILE C 3 153 ? 124.786 140.690 169.620 1.00 45.09 153 ILE C O 1
ATOM 10717 N N . ASN C 3 154 ? 124.231 139.919 171.667 1.00 44.22 154 ASN C N 1
ATOM 10718 C CA . ASN C 3 154 ? 122.807 140.203 171.544 1.00 44.22 154 ASN C CA 1
ATOM 10719 C C . ASN C 3 154 ? 122.137 139.336 170.487 1.00 44.22 154 ASN C C 1
ATOM 10720 O O . ASN C 3 154 ? 121.021 139.636 170.053 1.00 44.22 154 ASN C O 1
ATOM 10724 N N . GLY C 3 155 ? 122.799 138.264 170.060 1.00 46.37 155 GLY C N 1
ATOM 10725 C CA . GLY C 3 155 ? 122.192 137.287 169.179 1.00 46.37 155 GLY C CA 1
ATOM 10726 C C . GLY C 3 155 ? 122.401 137.535 167.700 1.00 46.37 155 GLY C C 1
ATOM 10727 O O . GLY C 3 155 ? 123.018 136.715 167.014 1.00 46.37 155 GLY C O 1
ATOM 10731 N N . ASN C 3 156 ? 121.895 138.656 167.192 1.00 44.92 156 ASN C N 1
ATOM 10732 C CA . ASN C 3 156 ? 121.830 138.899 165.758 1.00 44.92 156 ASN C CA 1
ATOM 10733 C C . ASN C 3 156 ? 122.919 139.832 165.246 1.00 44.92 156 ASN C C 1
ATOM 10734 O O . ASN C 3 156 ? 122.877 140.216 164.073 1.00 44.92 156 ASN C O 1
ATOM 10745 N N . LYS C 3 157 ? 123.889 140.208 166.077 1.00 44.29 157 LYS C N 1
ATOM 10746 C CA . LYS C 3 157 ? 124.855 141.225 165.685 1.00 44.29 157 LYS C CA 1
ATOM 10747 C C . LYS C 3 157 ? 126.274 140.820 166.051 1.00 44.29 157 LYS C C 1
ATOM 10748 O O . LYS C 3 157 ? 126.508 140.184 167.082 1.00 44.29 157 LYS C O 1
ATOM 10767 N N . ILE C 3 158 ? 127.212 141.205 165.191 1.00 44.25 158 ILE C N 1
ATOM 10768 C CA . ILE C 3 158 ? 128.643 141.057 165.413 1.00 44.25 158 ILE C CA 1
ATOM 10769 C C . ILE C 3 158 ? 129.257 142.439 165.259 1.00 44.25 158 ILE C C 1
ATOM 10770 O O . ILE C 3 158 ? 128.737 143.281 164.519 1.00 44.25 158 ILE C O 1
ATOM 10786 N N . VAL C 3 159 ? 130.365 142.681 165.955 1.00 42.64 159 VAL C N 1
ATOM 10787 C CA . VAL C 3 159 ? 131.011 143.993 165.963 1.00 42.64 159 VAL C CA 1
ATOM 10788 C C . VAL C 3 159 ? 132.477 143.776 165.598 1.00 42.64 159 VAL C C 1
ATOM 10789 O O . VAL C 3 159 ? 133.319 143.525 166.465 1.00 42.64 159 VAL C O 1
ATOM 10802 N N . LEU C 3 160 ? 132.791 143.877 164.311 1.00 42.82 160 LEU C N 1
ATOM 10803 C CA . LEU C 3 160 ? 134.168 143.836 163.845 1.00 42.82 160 LEU C CA 1
ATOM 10804 C C . LEU C 3 160 ? 134.731 145.250 163.829 1.00 42.82 160 LEU C C 1
ATOM 10805 O O . LEU C 3 160 ? 134.057 146.192 163.405 1.00 42.82 160 LEU C O 1
ATOM 10821 N N . GLU C 3 161 ? 135.970 145.393 164.287 1.00 41.88 161 GLU C N 1
ATOM 10822 C CA . GLU C 3 161 ? 136.602 146.707 164.438 1.00 41.88 161 GLU C CA 1
ATOM 10823 C C . GLU C 3 161 ? 135.652 147.558 165.280 1.00 41.88 161 GLU C C 1
ATOM 10824 O O . GLU C 3 161 ? 135.264 147.124 166.373 1.00 41.88 161 GLU C O 1
ATOM 10828 N N . GLU C 3 162 ? 135.254 148.746 164.827 1.00 41.68 162 GLU C N 1
ATOM 10829 C CA . GLU C 3 162 ? 134.335 149.605 165.564 1.00 41.68 162 GLU C CA 1
ATOM 10830 C C . GLU C 3 162 ? 132.996 149.759 164.845 1.00 41.68 162 GLU C C 1
ATOM 10831 O O . GLU C 3 162 ? 132.336 150.792 164.971 1.00 41.68 162 GLU C O 1
ATOM 10835 N N . TYR C 3 163 ? 132.580 148.741 164.095 1.00 41.77 163 TYR C N 1
ATOM 10836 C CA . TYR C 3 163 ? 131.355 148.788 163.312 1.00 41.77 163 TYR C CA 1
ATOM 10837 C C . TYR C 3 163 ? 130.482 147.592 163.659 1.00 41.77 163 TYR C C 1
ATOM 10838 O O . TYR C 3 163 ? 130.940 146.620 164.261 1.00 41.77 163 TYR C O 1
ATOM 10856 N N . THR C 3 164 ? 129.212 147.675 163.270 1.00 42.36 164 THR C N 1
ATOM 10857 C CA . THR C 3 164 ? 128.232 146.633 163.544 1.00 42.36 164 THR C CA 1
ATOM 10858 C C . THR C 3 164 ? 127.738 146.028 162.238 1.00 42.36 164 THR C C 1
ATOM 10859 O O . THR C 3 164 ? 127.392 146.757 161.303 1.00 42.36 164 THR C O 1
ATOM 10870 N N . PHE C 3 165 ? 127.703 144.700 162.184 1.00 43.66 165 PHE C N 1
ATOM 10871 C CA . PHE C 3 165 ? 127.117 143.956 161.080 1.00 43.66 165 PHE C CA 1
ATOM 10872 C C . PHE C 3 165 ? 125.961 143.108 161.589 1.00 43.66 165 PHE C C 1
ATOM 10873 O O . PHE C 3 165 ? 125.900 142.745 162.766 1.00 43.66 165 PHE C O 1
ATOM 10890 N N . GLU C 3 166 ? 125.039 142.795 160.685 1.00 46.26 166 GLU C N 1
ATOM 10891 C CA . GLU C 3 166 ? 123.916 141.914 160.970 1.00 46.26 166 GLU C CA 1
ATOM 10892 C C . GLU C 3 166 ? 124.120 140.600 160.231 1.00 46.26 166 GLU C C 1
ATOM 10893 O O . GLU C 3 166 ? 124.326 140.595 159.013 1.00 46.26 166 GLU C O 1
ATOM 10905 N N . ILE C 3 167 ? 124.065 139.490 160.965 1.00 45.76 167 ILE C N 1
ATOM 10906 C CA . ILE C 3 167 ? 124.344 138.173 160.409 1.00 45.76 167 ILE C CA 1
ATOM 10907 C C . ILE C 3 167 ? 123.410 137.158 161.051 1.00 45.76 167 ILE C C 1
ATOM 10908 O O . ILE C 3 167 ? 123.006 137.301 162.208 1.00 45.76 167 ILE C O 1
ATOM 10924 N N . ALA C 3 168 ? 123.068 136.123 160.287 1.00 45.84 168 ALA C N 1
ATOM 10925 C CA . ALA C 3 168 ? 122.184 135.058 160.740 1.00 45.84 168 ALA C CA 1
ATOM 10926 C C . ALA C 3 168 ? 122.964 133.754 160.840 1.00 45.84 168 ALA C C 1
ATOM 10927 O O . ALA C 3 168 ? 123.620 133.343 159.877 1.00 45.84 168 ALA C O 1
ATOM 10934 N N . ARG C 3 169 ? 122.889 133.111 162.001 1.00 47.08 169 ARG C N 1
ATOM 10935 C CA . ARG C 3 169 ? 123.583 131.852 162.230 1.00 47.08 169 ARG C CA 1
ATOM 10936 C C . ARG C 3 169 ? 122.843 130.698 161.565 1.00 47.08 169 ARG C C 1
ATOM 10937 O O . ARG C 3 169 ? 121.616 130.709 161.437 1.00 47.08 169 ARG C O 1
ATOM 10958 N N . ASP C 3 170 ? 123.606 129.693 161.144 1.00 48.40 170 ASP C N 1
ATOM 10959 C CA . ASP C 3 170 ? 123.026 128.510 160.525 1.00 48.40 170 ASP C CA 1
ATOM 10960 C C . ASP C 3 170 ? 122.410 127.619 161.597 1.00 48.40 170 ASP C C 1
ATOM 10961 O O . ASP C 3 170 ? 123.083 127.231 162.557 1.00 48.40 170 ASP C O 1
ATOM 10965 N N . ARG C 3 171 ? 121.127 127.294 161.428 1.00 49.73 171 ARG C N 1
ATOM 10966 C CA . ARG C 3 171 ? 120.404 126.575 162.472 1.00 49.73 171 ARG C CA 1
ATOM 10967 C C . ARG C 3 171 ? 120.982 125.184 162.699 1.00 49.73 171 ARG C C 1
ATOM 10968 O O . ARG C 3 171 ? 121.146 124.754 163.847 1.00 49.73 171 ARG C O 1
ATOM 10972 N N . ASP C 3 172 ? 121.297 124.466 161.624 1.00 52.45 172 ASP C N 1
ATOM 10973 C CA . ASP C 3 172 ? 121.705 123.072 161.711 1.00 52.45 172 ASP C CA 1
ATOM 10974 C C . ASP C 3 172 ? 123.012 122.861 160.961 1.00 52.45 172 ASP C C 1
ATOM 10975 O O . ASP C 3 172 ? 123.372 123.629 160.066 1.00 52.45 172 ASP C O 1
ATOM 10984 N N . GLU C 3 173 ? 123.719 121.795 161.341 1.00 50.94 173 GLU C N 1
ATOM 10985 C CA . GLU C 3 173 ? 125.028 121.520 160.760 1.00 50.94 173 GLU C CA 1
ATOM 10986 C C . GLU C 3 173 ? 124.950 121.240 159.266 1.00 50.94 173 GLU C C 1
ATOM 10987 O O . GLU C 3 173 ? 125.982 121.266 158.588 1.00 50.94 173 GLU C O 1
ATOM 10991 N N . SER C 3 174 ? 123.754 120.971 158.738 1.00 51.31 174 SER C N 1
ATOM 10992 C CA . SER C 3 174 ? 123.630 120.661 157.318 1.00 51.31 174 SER C CA 1
ATOM 10993 C C . SER C 3 174 ? 123.969 121.862 156.444 1.00 51.31 174 SER C C 1
ATOM 10994 O O . SER C 3 174 ? 124.385 121.688 155.294 1.00 51.31 174 SER C O 1
ATOM 10998 N N . GLY C 3 175 ? 123.803 123.075 156.963 1.00 49.36 175 GLY C N 1
ATOM 10999 C CA . GLY C 3 175 ? 123.956 124.275 156.162 1.00 49.36 175 GLY C CA 1
ATOM 11000 C C . GLY C 3 175 ? 125.290 124.373 155.453 1.00 49.36 175 GLY C C 1
ATOM 11001 O O . GLY C 3 175 ? 126.172 123.533 155.648 1.00 49.36 175 GLY C O 1
ATOM 11005 N N . ASN C 3 176 ? 125.447 125.400 154.618 1.00 48.47 176 ASN C N 1
ATOM 11006 C CA . ASN C 3 176 ? 126.680 125.545 153.854 1.00 48.47 176 ASN C CA 1
ATOM 11007 C C . ASN C 3 176 ? 127.833 126.015 154.732 1.00 48.47 176 ASN C C 1
ATOM 11008 O O . ASN C 3 176 ? 128.956 125.507 154.617 1.00 48.47 176 ASN C O 1
ATOM 11012 N N . CYS C 3 177 ? 127.581 126.990 155.609 1.00 48.20 177 CYS C N 1
ATOM 11013 C CA . CYS C 3 177 ? 128.665 127.577 156.391 1.00 48.20 177 CYS C CA 1
ATOM 11014 C C . CYS C 3 177 ? 129.313 126.547 157.307 1.00 48.20 177 CYS C C 1
ATOM 11015 O O . CYS C 3 177 ? 130.545 126.475 157.400 1.00 48.20 177 CYS C O 1
ATOM 11019 N N . THR C 3 178 ? 128.503 125.741 157.997 1.00 47.14 178 THR C N 1
ATOM 11020 C CA . THR C 3 178 ? 129.061 124.742 158.901 1.00 47.14 178 THR C CA 1
ATOM 11021 C C . THR C 3 178 ? 129.879 123.707 158.140 1.00 47.14 178 THR C C 1
ATOM 11022 O O . THR C 3 178 ? 130.952 123.296 158.596 1.00 47.14 178 THR C O 1
ATOM 11033 N N . SER C 3 179 ? 129.384 123.263 156.984 1.00 47.10 179 SER C N 1
ATOM 11034 C CA . SER C 3 179 ? 130.125 122.283 156.198 1.00 47.10 179 SER C CA 1
ATOM 11035 C C . SER C 3 179 ? 131.451 122.856 155.720 1.00 47.10 179 SER C C 1
ATOM 11036 O O . SER C 3 179 ? 132.486 122.180 155.774 1.00 47.10 179 SER C O 1
ATOM 11040 N N . LEU C 3 180 ? 131.441 124.104 155.247 1.00 47.28 180 LEU C N 1
ATOM 11041 C CA . LEU C 3 180 ? 132.687 124.733 154.825 1.00 47.28 180 LEU C CA 1
ATOM 11042 C C . LEU C 3 180 ? 133.661 124.845 155.989 1.00 47.28 180 LEU C C 1
ATOM 11043 O O . LEU C 3 180 ? 134.859 124.580 155.835 1.00 47.28 180 LEU C O 1
ATOM 11059 N N . ALA C 3 181 ? 133.166 125.233 157.165 1.00 47.05 181 ALA C N 1
ATOM 11060 C CA . ALA C 3 181 ? 134.043 125.353 158.323 1.00 47.05 181 ALA C CA 1
ATOM 11061 C C . ALA C 3 181 ? 134.653 124.008 158.691 1.00 47.05 181 ALA C C 1
ATOM 11062 O O . ALA C 3 181 ? 135.856 123.916 158.965 1.00 47.05 181 ALA C O 1
ATOM 11069 N N . ASN C 3 182 ? 133.838 122.950 158.703 1.00 46.91 182 ASN C N 1
ATOM 11070 C CA . ASN C 3 182 ? 134.354 121.632 159.055 1.00 46.91 182 ASN C CA 1
ATOM 11071 C C . ASN C 3 182 ? 135.400 121.168 158.050 1.00 46.91 182 ASN C C 1
ATOM 11072 O O . ASN C 3 182 ? 136.458 120.652 158.434 1.00 46.91 182 ASN C O 1
ATOM 11076 N N . TRP C 3 183 ? 135.122 121.340 156.755 1.00 47.33 183 TRP C N 1
ATOM 11077 C CA . TRP C 3 183 ? 136.078 120.910 155.742 1.00 47.33 183 TRP C CA 1
ATOM 11078 C C . TRP C 3 183 ? 137.378 121.693 155.852 1.00 47.33 183 TRP C C 1
ATOM 11079 O O . TRP C 3 183 ? 138.468 121.123 155.723 1.00 47.33 183 TRP C O 1
ATOM 11100 N N . LEU C 3 184 ? 137.286 123.003 156.090 1.00 46.32 184 LEU C N 1
ATOM 11101 C CA . LEU C 3 184 ? 138.493 123.805 156.250 1.00 46.32 184 LEU C CA 1
ATOM 11102 C C . LEU C 3 184 ? 139.297 123.352 157.460 1.00 46.32 184 LEU C C 1
ATOM 11103 O O . LEU C 3 184 ? 140.527 123.243 157.392 1.00 46.32 184 LEU C O 1
ATOM 11119 N N . SER C 3 185 ? 138.623 123.083 158.578 1.00 46.27 185 SER C N 1
ATOM 11120 C CA . SER C 3 185 ? 139.335 122.621 159.762 1.00 46.27 185 SER C CA 1
ATOM 11121 C C . SER C 3 185 ? 140.048 121.306 159.487 1.00 46.27 185 SER C C 1
ATOM 11122 O O . SER C 3 185 ? 141.214 121.133 159.861 1.00 46.27 185 SER C O 1
ATOM 11130 N N . GLU C 3 186 ? 139.367 120.368 158.830 1.00 48.23 186 GLU C N 1
ATOM 11131 C CA . GLU C 3 186 ? 139.949 119.044 158.632 1.00 48.23 186 GLU C CA 1
ATOM 11132 C C . GLU C 3 186 ? 141.109 119.084 157.643 1.00 48.23 186 GLU C C 1
ATOM 11133 O O . GLU C 3 186 ? 142.187 118.543 157.915 1.00 48.23 186 GLU C O 1
ATOM 11145 N N . ASN C 3 187 ? 140.910 119.719 156.486 1.00 48.13 187 ASN C N 1
ATOM 11146 C CA . ASN C 3 187 ? 141.912 119.653 155.426 1.00 48.13 187 ASN C CA 1
ATOM 11147 C C . ASN C 3 187 ? 143.090 120.587 155.679 1.00 48.13 187 ASN C C 1
ATOM 11148 O O . ASN C 3 187 ? 144.230 120.255 155.334 1.00 48.13 187 ASN C O 1
ATOM 11152 N N . LEU C 3 188 ? 142.842 121.755 156.273 1.00 47.16 188 LEU C N 1
ATOM 11153 C CA . LEU C 3 188 ? 143.861 122.801 156.296 1.00 47.16 188 LEU C CA 1
ATOM 11154 C C . LEU C 3 188 ? 144.984 122.483 157.276 1.00 47.16 188 LEU C C 1
ATOM 11155 O O . LEU C 3 188 ? 146.147 122.815 157.020 1.00 47.16 188 LEU C O 1
ATOM 11171 N N . PHE C 3 189 ? 144.664 121.851 158.400 1.00 47.19 189 PHE C N 1
ATOM 11172 C CA . PHE C 3 189 ? 145.633 121.593 159.455 1.00 47.19 189 PHE C CA 1
ATOM 11173 C C . PHE C 3 189 ? 145.871 120.096 159.599 1.00 47.19 189 PHE C C 1
ATOM 11174 O O . PHE C 3 189 ? 144.927 119.300 159.556 1.00 47.19 189 PHE C O 1
ATOM 11191 N N . LEU C 3 190 ? 147.135 119.722 159.766 1.00 49.44 190 LEU C N 1
ATOM 11192 C CA . LEU C 3 190 ? 147.512 118.323 159.923 1.00 49.44 190 LEU C CA 1
ATOM 11193 C C . LEU C 3 190 ? 146.737 117.672 161.063 1.00 49.44 190 LEU C C 1
ATOM 11194 O O . LEU C 3 190 ? 147.240 116.771 161.734 1.00 49.44 190 LEU C O 1
ATOM 11198 N N . GLN C 3 196 ? 146.288 122.179 167.775 1.00 45.91 196 GLN C N 1
ATOM 11199 C CA . GLN C 3 196 ? 144.919 121.773 168.065 1.00 45.91 196 GLN C CA 1
ATOM 11200 C C . GLN C 3 196 ? 144.027 122.990 168.283 1.00 45.91 196 GLN C C 1
ATOM 11201 O O . GLN C 3 196 ? 142.848 122.978 167.928 1.00 45.91 196 GLN C O 1
ATOM 11205 N N . PHE C 3 197 ? 144.597 124.043 168.873 1.00 44.47 197 PHE C N 1
ATOM 11206 C CA . PHE C 3 197 ? 143.806 125.231 169.173 1.00 44.47 197 PHE C CA 1
ATOM 11207 C C . PHE C 3 197 ? 143.294 125.889 167.900 1.00 44.47 197 PHE C C 1
ATOM 11208 O O . PHE C 3 197 ? 142.128 126.294 167.827 1.00 44.47 197 PHE C O 1
ATOM 11225 N N . TRP C 3 198 ? 144.150 126.010 166.885 1.00 44.15 198 TRP C N 1
ATOM 11226 C CA . TRP C 3 198 ? 143.719 126.634 165.640 1.00 44.15 198 TRP C CA 1
ATOM 11227 C C . TRP C 3 198 ? 142.654 125.797 164.944 1.00 44.15 198 TRP C C 1
ATOM 11228 O O . TRP C 3 198 ? 141.706 126.344 164.371 1.00 44.15 198 TRP C O 1
ATOM 11249 N N . LYS C 3 199 ? 142.792 124.471 164.978 1.00 45.24 199 LYS C N 1
ATOM 11250 C CA . LYS C 3 199 ? 141.753 123.618 164.412 1.00 45.24 199 LYS C CA 1
ATOM 11251 C C . LYS C 3 199 ? 140.435 123.799 165.148 1.00 45.24 199 LYS C C 1
ATOM 11252 O O . LYS C 3 199 ? 139.373 123.890 164.522 1.00 45.24 199 LYS C O 1
ATOM 11271 N N . GLU C 3 200 ? 140.478 123.848 166.479 1.00 43.39 200 GLU C N 1
ATOM 11272 C CA . GLU C 3 200 ? 139.246 124.027 167.237 1.00 43.39 200 GLU C CA 1
ATOM 11273 C C . GLU C 3 200 ? 138.610 125.379 166.944 1.00 43.39 200 GLU C C 1
ATOM 11274 O O . GLU C 3 200 ? 137.380 125.497 166.903 1.00 43.39 200 GLU C O 1
ATOM 11278 N N . LYS C 3 201 ? 139.428 126.414 166.743 1.00 43.84 201 LYS C N 1
ATOM 11279 C CA . LYS C 3 201 ? 138.871 127.741 166.498 1.00 43.84 201 LYS C CA 1
ATOM 11280 C C . LYS C 3 201 ? 138.290 127.860 165.094 1.00 43.84 201 LYS C C 1
ATOM 11281 O O . LYS C 3 201 ? 137.187 128.389 164.919 1.00 43.84 201 LYS C O 1
ATOM 11300 N N . ILE C 3 202 ? 139.012 127.377 164.080 1.00 44.58 202 ILE C N 1
ATOM 11301 C CA . ILE C 3 202 ? 138.618 127.642 162.702 1.00 44.58 202 ILE C CA 1
ATOM 11302 C C . ILE C 3 202 ? 137.264 127.036 162.377 1.00 44.58 202 ILE C C 1
ATOM 11303 O O . ILE C 3 202 ? 136.607 127.470 161.428 1.00 44.58 202 ILE C O 1
ATOM 11319 N N . LYS C 3 203 ? 136.826 126.041 163.141 1.00 44.90 203 LYS C N 1
ATOM 11320 C CA . LYS C 3 203 ? 135.518 125.444 162.920 1.00 44.90 203 LYS C CA 1
ATOM 11321 C C . LYS C 3 203 ? 134.383 126.284 163.482 1.00 44.90 203 LYS C C 1
ATOM 11322 O O . LYS C 3 203 ? 133.217 125.937 163.268 1.00 44.90 203 LYS C O 1
ATOM 11326 N N . LYS C 3 204 ? 134.688 127.364 164.193 1.00 45.81 204 LYS C N 1
ATOM 11327 C CA . LYS C 3 204 ? 133.675 128.202 164.823 1.00 45.81 204 LYS C CA 1
ATOM 11328 C C . LYS C 3 204 ? 133.688 129.639 164.330 1.00 45.81 204 LYS C C 1
ATOM 11329 O O . LYS C 3 204 ? 132.620 130.217 164.115 1.00 45.81 204 LYS C O 1
ATOM 11333 N N . ASP C 3 205 ? 134.864 130.237 164.144 1.00 45.35 205 ASP C N 1
ATOM 11334 C CA . ASP C 3 205 ? 134.983 131.642 163.751 1.00 45.35 205 ASP C CA 1
ATOM 11335 C C . ASP C 3 205 ? 135.352 131.731 162.273 1.00 45.35 205 ASP C C 1
ATOM 11336 O O . ASP C 3 205 ? 136.523 131.845 161.911 1.00 45.35 205 ASP C O 1
ATOM 11345 N N . ILE C 3 206 ? 134.338 131.689 161.412 1.00 44.96 206 ILE C N 1
ATOM 11346 C CA . ILE C 3 206 ? 134.493 131.993 159.992 1.00 44.96 206 ILE C CA 1
ATOM 11347 C C . ILE C 3 206 ? 133.250 132.765 159.570 1.00 44.96 206 ILE C C 1
ATOM 11348 O O . ILE C 3 206 ? 132.170 132.181 159.440 1.00 44.96 206 ILE C O 1
ATOM 11364 N N . VAL C 3 207 ? 133.395 134.064 159.364 1.00 44.87 207 VAL C N 1
ATOM 11365 C CA . VAL C 3 207 ? 132.302 134.909 158.903 1.00 44.87 207 VAL C CA 1
ATOM 11366 C C . VAL C 3 207 ? 132.467 135.143 157.411 1.00 44.87 207 VAL C C 1
ATOM 11367 O O . VAL C 3 207 ? 133.579 135.102 156.873 1.00 44.87 207 VAL C O 1
ATOM 11380 N N . VAL C 3 208 ? 131.349 135.380 156.730 1.00 46.01 208 VAL C N 1
ATOM 11381 C CA . VAL C 3 208 ? 131.327 135.635 155.292 1.00 46.01 208 VAL C CA 1
ATOM 11382 C C . VAL C 3 208 ? 130.594 136.953 155.075 1.00 46.01 208 VAL C C 1
ATOM 11383 O O . VAL C 3 208 ? 129.360 136.986 155.022 1.00 46.01 208 VAL C O 1
ATOM 11396 N N . ILE C 3 209 ? 131.350 138.042 154.944 1.00 45.43 209 ILE C N 1
ATOM 11397 C CA . ILE C 3 209 ? 130.780 139.372 154.766 1.00 45.43 209 ILE C CA 1
ATOM 11398 C C . ILE C 3 209 ? 130.416 139.570 153.302 1.00 45.43 209 ILE C C 1
ATOM 11399 O O . ILE C 3 209 ? 130.837 138.795 152.437 1.00 45.43 209 ILE C O 1
ATOM 11403 N N . SER C 3 210 ? 129.632 140.605 153.015 1.00 46.91 210 SER C N 1
ATOM 11404 C CA . SER C 3 210 ? 129.296 140.932 151.637 1.00 46.91 210 SER C CA 1
ATOM 11405 C C . SER C 3 210 ? 130.542 141.368 150.878 1.00 46.91 210 SER C C 1
ATOM 11406 O O . SER C 3 210 ? 131.517 141.849 151.461 1.00 46.91 210 SER C O 1
ATOM 11410 N N . ASP C 3 211 ? 130.504 141.192 149.557 1.00 46.47 211 ASP C N 1
ATOM 11411 C CA . ASP C 3 211 ? 131.709 141.368 148.754 1.00 46.47 211 ASP C CA 1
ATOM 11412 C C . ASP C 3 211 ? 132.228 142.797 148.859 1.00 46.47 211 ASP C C 1
ATOM 11413 O O . ASP C 3 211 ? 133.426 143.020 149.065 1.00 46.47 211 ASP C O 1
ATOM 11422 N N . ASP C 3 212 ? 131.339 143.782 148.721 1.00 45.40 212 ASP C N 1
ATOM 11423 C CA . ASP C 3 212 ? 131.782 145.172 148.711 1.00 45.40 212 ASP C CA 1
ATOM 11424 C C . ASP C 3 212 ? 132.480 145.537 150.013 1.00 45.40 212 ASP C C 1
ATOM 11425 O O . ASP C 3 212 ? 133.531 146.189 150.002 1.00 45.40 212 ASP C O 1
ATOM 11429 N N . GLU C 3 213 ? 131.913 145.126 151.148 1.00 45.01 213 GLU C N 1
ATOM 11430 C CA . GLU C 3 213 ? 132.520 145.449 152.434 1.00 45.01 213 GLU C CA 1
ATOM 11431 C C . GLU C 3 213 ? 133.869 144.767 152.607 1.00 45.01 213 GLU C C 1
ATOM 11432 O O . GLU C 3 213 ? 134.714 145.252 153.367 1.00 45.01 213 GLU C O 1
ATOM 11436 N N . PHE C 3 214 ? 134.091 143.646 151.918 1.00 45.53 214 PHE C N 1
ATOM 11437 C CA . PHE C 3 214 ? 135.359 142.938 152.051 1.00 45.53 214 PHE C CA 1
ATOM 11438 C C . PHE C 3 214 ? 136.521 143.785 151.553 1.00 45.53 214 PHE C C 1
ATOM 11439 O O . PHE C 3 214 ? 137.596 143.795 152.162 1.00 45.53 214 PHE C O 1
ATOM 11456 N N . ARG C 3 215 ? 136.329 144.499 150.442 1.00 45.47 215 ARG C N 1
ATOM 11457 C CA . ARG C 3 215 ? 137.427 145.265 149.866 1.00 45.47 215 ARG C CA 1
ATOM 11458 C C . ARG C 3 215 ? 137.917 146.346 150.817 1.00 45.47 215 ARG C C 1
ATOM 11459 O O . ARG C 3 215 ? 139.111 146.664 150.832 1.00 45.47 215 ARG C O 1
ATOM 11463 N N . ASP C 3 216 ? 137.018 146.930 151.611 1.00 45.93 216 ASP C N 1
ATOM 11464 C CA . ASP C 3 216 ? 137.430 147.971 152.545 1.00 45.93 216 ASP C CA 1
ATOM 11465 C C . ASP C 3 216 ? 138.406 147.428 153.582 1.00 45.93 216 ASP C C 1
ATOM 11466 O O . ASP C 3 216 ? 139.410 148.078 153.902 1.00 45.93 216 ASP C O 1
ATOM 11470 N N . PHE C 3 217 ? 138.128 146.240 154.121 1.00 44.62 217 PHE C N 1
ATOM 11471 C CA . PHE C 3 217 ? 138.988 145.681 155.158 1.00 44.62 217 PHE C CA 1
ATOM 11472 C C . PHE C 3 217 ? 140.387 145.417 154.620 1.00 44.62 217 PHE C C 1
ATOM 11473 O O . PHE C 3 217 ? 141.385 145.765 155.259 1.00 44.62 217 PHE C O 1
ATOM 11490 N N . VAL C 3 218 ? 140.482 144.810 153.433 1.00 46.09 218 VAL C N 1
ATOM 11491 C CA . VAL C 3 218 ? 141.786 144.435 152.890 1.00 46.09 218 VAL C CA 1
ATOM 11492 C C . VAL C 3 218 ? 142.556 145.629 152.360 1.00 46.09 218 VAL C C 1
ATOM 11493 O O . VAL C 3 218 ? 143.711 145.473 151.943 1.00 46.09 218 VAL C O 1
ATOM 11506 N N . THR C 3 219 ? 141.955 146.818 152.361 1.00 47.12 219 THR C N 1
ATOM 11507 C CA . THR C 3 219 ? 142.614 148.030 151.901 1.00 47.12 219 THR C CA 1
ATOM 11508 C C . THR C 3 219 ? 142.955 148.994 153.025 1.00 47.12 219 THR C C 1
ATOM 11509 O O . THR C 3 219 ? 143.930 149.736 152.904 1.00 47.12 219 THR C O 1
ATOM 11520 N N . LEU C 3 220 ? 142.185 148.997 154.116 1.00 46.84 220 LEU C N 1
ATOM 11521 C CA . LEU C 3 220 ? 142.420 149.902 155.236 1.00 46.84 220 LEU C CA 1
ATOM 11522 C C . LEU C 3 220 ? 142.587 149.148 156.551 1.00 46.84 220 LEU C C 1
ATOM 11523 O O . LEU C 3 220 ? 142.264 149.673 157.617 1.00 46.84 220 LEU C O 1
ATOM 11539 N N . SER C 3 221 ? 143.088 147.912 156.494 1.00 45.69 221 SER C N 1
ATOM 11540 C CA . SER C 3 221 ? 143.295 147.122 157.701 1.00 45.69 221 SER C CA 1
ATOM 11541 C C . SER C 3 221 ? 144.602 146.342 157.640 1.00 45.69 221 SER C C 1
ATOM 11542 O O . SER C 3 221 ? 144.714 145.265 158.235 1.00 45.69 221 SER C O 1
ATOM 11546 N N . THR C 3 222 ? 145.596 146.866 156.933 1.00 46.28 222 THR C N 1
ATOM 11547 C CA . THR C 3 222 ? 146.902 146.234 156.827 1.00 46.28 222 THR C CA 1
ATOM 11548 C C . THR C 3 222 ? 147.884 146.929 157.759 1.00 46.28 222 THR C C 1
ATOM 11549 O O . THR C 3 222 ? 147.905 148.159 157.850 1.00 46.28 222 THR C O 1
ATOM 11553 N N . GLU C 3 223 ? 148.693 146.133 158.454 1.00 46.60 223 GLU C N 1
ATOM 11554 C CA . GLU C 3 223 ? 149.666 146.688 159.383 1.00 46.60 223 GLU C CA 1
ATOM 11555 C C . GLU C 3 223 ? 150.607 147.647 158.665 1.00 46.60 223 GLU C C 1
ATOM 11556 O O . GLU C 3 223 ? 151.053 147.385 157.544 1.00 46.60 223 GLU C O 1
ATOM 11560 N N . VAL C 3 224 ? 150.904 148.768 159.318 1.00 46.10 224 VAL C N 1
ATOM 11561 C CA . VAL C 3 224 ? 151.806 149.775 158.770 1.00 46.10 224 VAL C CA 1
ATOM 11562 C C . VAL C 3 224 ? 152.764 150.228 159.863 1.00 46.10 224 VAL C C 1
ATOM 11563 O O . VAL C 3 224 ? 152.434 151.107 160.665 1.00 46.10 224 VAL C O 1
ATOM 11567 N N . ILE C 3 225 ? 153.957 149.644 159.894 1.00 46.08 225 ILE C N 1
ATOM 11568 C CA . ILE C 3 225 ? 154.954 149.960 160.910 1.00 46.08 225 ILE C CA 1
ATOM 11569 C C . ILE C 3 225 ? 155.809 151.113 160.404 1.00 46.08 225 ILE C C 1
ATOM 11570 O O . ILE C 3 225 ? 156.490 150.990 159.381 1.00 46.08 225 ILE C O 1
ATOM 11574 N N . THR C 3 226 ? 155.780 152.234 161.123 1.00 50.12 226 THR C N 1
ATOM 11575 C CA . THR C 3 226 ? 156.517 153.435 160.735 1.00 50.12 226 THR C CA 1
ATOM 11576 C C . THR C 3 226 ? 157.869 153.421 161.435 1.00 50.12 226 THR C C 1
ATOM 11577 O O . THR C 3 226 ? 157.967 153.714 162.629 1.00 50.12 226 THR C O 1
ATOM 11581 N N . ARG C 3 227 ? 158.918 153.090 160.689 1.00 51.99 227 ARG C N 1
ATOM 11582 C CA . ARG C 3 227 ? 160.267 153.028 161.240 1.00 51.99 227 ARG C CA 1
ATOM 11583 C C . ARG C 3 227 ? 161.028 154.313 160.943 1.00 51.99 227 ARG C C 1
ATOM 11584 O O . ARG C 3 227 ? 161.718 154.851 161.808 1.00 51.99 227 ARG C O 1
ATOM 11588 N N . LEU C 3 242 ? 161.863 159.420 158.222 1.00 55.73 242 LEU C N 1
ATOM 11589 C CA . LEU C 3 242 ? 160.586 158.848 158.629 1.00 55.73 242 LEU C CA 1
ATOM 11590 C C . LEU C 3 242 ? 159.804 158.363 157.416 1.00 55.73 242 LEU C C 1
ATOM 11591 O O . LEU C 3 242 ? 159.612 159.103 156.453 1.00 55.73 242 LEU C O 1
ATOM 11595 N N . PHE C 3 243 ? 159.354 157.113 157.469 1.00 55.39 243 PHE C N 1
ATOM 11596 C CA . PHE C 3 243 ? 158.614 156.518 156.366 1.00 55.39 243 PHE C CA 1
ATOM 11597 C C . PHE C 3 243 ? 157.817 155.338 156.899 1.00 55.39 243 PHE C C 1
ATOM 11598 O O . PHE C 3 243 ? 158.079 154.833 157.994 1.00 55.39 243 PHE C O 1
ATOM 11615 N N . THR C 3 244 ? 156.840 154.903 156.108 1.00 52.38 244 THR C N 1
ATOM 11616 C CA . THR C 3 244 ? 155.905 153.863 156.512 1.00 52.38 244 THR C CA 1
ATOM 11617 C C . THR C 3 244 ? 155.998 152.682 155.558 1.00 52.38 244 THR C C 1
ATOM 11618 O O . THR C 3 244 ? 155.949 152.860 154.336 1.00 52.38 244 THR C O 1
ATOM 11622 N N . GLU C 3 245 ? 156.129 151.485 156.119 1.00 50.44 245 GLU C N 1
ATOM 11623 C CA . GLU C 3 245 ? 156.090 150.242 155.370 1.00 50.44 245 GLU C CA 1
ATOM 11624 C C . GLU C 3 245 ? 154.693 149.641 155.497 1.00 50.44 245 GLU C C 1
ATOM 11625 O O . GLU C 3 245 ? 153.763 150.278 156.000 1.00 50.44 245 GLU C O 1
ATOM 11629 N N . GLU C 3 246 ? 154.529 148.404 155.036 1.00 50.10 246 GLU C N 1
ATOM 11630 C CA . GLU C 3 246 ? 153.225 147.758 155.090 1.00 50.10 246 GLU C CA 1
ATOM 11631 C C . GLU C 3 246 ? 153.405 146.252 154.992 1.00 50.10 246 GLU C C 1
ATOM 11632 O O . GLU C 3 246 ? 154.145 145.770 154.129 1.00 50.10 246 GLU C O 1
ATOM 11644 N N . TYR C 3 247 ? 152.726 145.519 155.870 1.00 48.20 247 TYR C N 1
ATOM 11645 C CA . TYR C 3 247 ? 152.833 144.072 155.943 1.00 48.20 247 TYR C CA 1
ATOM 11646 C C . TYR C 3 247 ? 151.439 143.465 155.975 1.00 48.20 247 TYR C C 1
ATOM 11647 O O . TYR C 3 247 ? 150.460 144.124 156.333 1.00 48.20 247 TYR C O 1
ATOM 11665 N N . LEU C 3 248 ? 151.358 142.197 155.593 1.00 46.78 248 LEU C N 1
ATOM 11666 C CA . LEU C 3 248 ? 150.124 141.449 155.785 1.00 46.78 248 LEU C CA 1
ATOM 11667 C C . LEU C 3 248 ? 150.019 140.985 157.239 1.00 46.78 248 LEU C C 1
ATOM 11668 O O . LEU C 3 248 ? 151.028 140.611 157.842 1.00 46.78 248 LEU C O 1
ATOM 11684 N N . PRO C 3 249 ? 148.825 140.994 157.828 1.00 44.29 249 PRO C N 1
ATOM 11685 C CA . PRO C 3 249 ? 148.700 140.540 159.216 1.00 44.29 249 PRO C CA 1
ATOM 11686 C C . PRO C 3 249 ? 149.016 139.061 159.353 1.00 44.29 249 PRO C C 1
ATOM 11687 O O . PRO C 3 249 ? 148.820 138.269 158.429 1.00 44.29 249 PRO C O 1
ATOM 11698 N N . THR C 3 250 ? 149.510 138.694 160.532 1.00 44.11 250 THR C N 1
ATOM 11699 C CA . THR C 3 250 ? 149.756 137.294 160.835 1.00 44.11 250 THR C CA 1
ATOM 11700 C C . THR C 3 250 ? 148.447 136.510 160.829 1.00 44.11 250 THR C C 1
ATOM 11701 O O . THR C 3 250 ? 147.352 137.071 160.911 1.00 44.11 250 THR C O 1
ATOM 11712 N N . ASP C 3 251 ? 148.572 135.190 160.725 1.00 42.33 251 ASP C N 1
ATOM 11713 C CA . ASP C 3 251 ? 147.438 134.275 160.712 1.00 42.33 251 ASP C CA 1
ATOM 11714 C C . ASP C 3 251 ? 146.595 134.408 159.450 1.00 42.33 251 ASP C C 1
ATOM 11715 O O . ASP C 3 251 ? 145.423 134.022 159.445 1.00 42.33 251 ASP C O 1
ATOM 11719 N N . THR C 3 252 ? 147.167 134.946 158.377 1.00 44.41 252 THR C N 1
ATOM 11720 C CA . THR C 3 252 ? 146.486 134.990 157.092 1.00 44.41 252 THR C CA 1
ATOM 11721 C C . THR C 3 252 ? 146.598 133.641 156.395 1.00 44.41 252 THR C C 1
ATOM 11722 O O . THR C 3 252 ? 147.560 132.894 156.594 1.00 44.41 252 THR C O 1
ATOM 11733 N N . VAL C 3 253 ? 145.603 133.332 155.569 1.00 45.02 253 VAL C N 1
ATOM 11734 C CA . VAL C 3 253 ? 145.539 132.064 154.852 1.00 45.02 253 VAL C CA 1
ATOM 11735 C C . VAL C 3 253 ? 145.526 132.368 153.362 1.00 45.02 253 VAL C C 1
ATOM 11736 O O . VAL C 3 253 ? 144.673 133.126 152.884 1.00 45.02 253 VAL C O 1
ATOM 11749 N N . LEU C 3 254 ? 146.467 131.777 152.633 1.00 45.96 254 LEU C N 1
ATOM 11750 C CA . LEU C 3 254 ? 146.558 131.917 151.189 1.00 45.96 254 LEU C CA 1
ATOM 11751 C C . LEU C 3 254 ? 146.670 130.534 150.564 1.00 45.96 254 LEU C C 1
ATOM 11752 O O . LEU C 3 254 ? 147.093 129.572 151.209 1.00 45.96 254 LEU C O 1
ATOM 11768 N N . TYR C 3 255 ? 146.286 130.443 149.293 1.00 47.10 255 TYR C N 1
ATOM 11769 C CA . TYR C 3 255 ? 146.306 129.179 148.573 1.00 47.10 255 TYR C CA 1
ATOM 11770 C C . TYR C 3 255 ? 146.886 129.398 147.185 1.00 47.10 255 TYR C C 1
ATOM 11771 O O . TYR C 3 255 ? 146.841 130.501 146.636 1.00 47.10 255 TYR C O 1
ATOM 11789 N N . SER C 3 256 ? 147.435 128.325 146.623 1.00 49.70 256 SER C N 1
ATOM 11790 C CA . SER C 3 256 ? 148.055 128.372 145.309 1.00 49.70 256 SER C CA 1
ATOM 11791 C C . SER C 3 256 ? 147.895 127.009 144.651 1.00 49.70 256 SER C C 1
ATOM 11792 O O . SER C 3 256 ? 147.397 126.059 145.259 1.00 49.70 256 SER C O 1
ATOM 11800 N N . LEU C 3 257 ? 148.322 126.923 143.394 1.00 52.41 257 LEU C N 1
ATOM 11801 C CA . LEU C 3 257 ? 148.220 125.700 142.610 1.00 52.41 257 LEU C CA 1
ATOM 11802 C C . LEU C 3 257 ? 149.594 125.304 142.095 1.00 52.41 257 LEU C C 1
ATOM 11803 O O . LEU C 3 257 ? 150.338 126.146 141.581 1.00 52.41 257 LEU C O 1
ATOM 11819 N N . ALA C 3 258 ? 149.924 124.024 142.240 1.00 56.09 258 ALA C N 1
ATOM 11820 C CA . ALA C 3 258 ? 151.160 123.452 141.724 1.00 56.09 258 ALA C CA 1
ATOM 11821 C C . ALA C 3 258 ? 150.798 122.295 140.806 1.00 56.09 258 ALA C C 1
ATOM 11822 O O . ALA C 3 258 ? 150.150 121.337 141.238 1.00 56.09 258 ALA C O 1
ATOM 11829 N N . LEU C 3 259 ? 151.215 122.387 139.547 1.00 63.05 259 LEU C N 1
ATOM 11830 C CA . LEU C 3 259 ? 150.844 121.429 138.520 1.00 63.05 259 LEU C CA 1
ATOM 11831 C C . LEU C 3 259 ? 152.093 120.751 137.976 1.00 63.05 259 LEU C C 1
ATOM 11832 O O . LEU C 3 259 ? 153.198 121.296 138.039 1.00 63.05 259 LEU C O 1
ATOM 11836 N N . THR C 3 260 ? 151.906 119.549 137.435 1.00 65.59 260 THR C N 1
ATOM 11837 C CA . THR C 3 260 ? 153.008 118.724 136.969 1.00 65.59 260 THR C CA 1
ATOM 11838 C C . THR C 3 260 ? 152.703 118.190 135.578 1.00 65.59 260 THR C C 1
ATOM 11839 O O . THR C 3 260 ? 151.542 117.993 135.211 1.00 65.59 260 THR C O 1
ATOM 11843 N N . THR C 3 261 ? 153.763 117.956 134.810 1.00 68.77 261 THR C N 1
ATOM 11844 C CA . THR C 3 261 ? 153.633 117.427 133.457 1.00 68.77 261 THR C CA 1
ATOM 11845 C C . THR C 3 261 ? 154.985 116.974 132.916 1.00 68.77 261 THR C C 1
ATOM 11846 O O . THR C 3 261 ? 155.206 115.787 132.677 1.00 68.77 261 THR C O 1
ATOM 11850 N N . GLY C 3 272 ? 166.980 112.022 134.589 1.00 82.15 272 GLY C N 1
ATOM 11851 C CA . GLY C 3 272 ? 168.297 111.685 135.093 1.00 82.15 272 GLY C CA 1
ATOM 11852 C C . GLY C 3 272 ? 168.250 110.822 136.339 1.00 82.15 272 GLY C C 1
ATOM 11853 O O . GLY C 3 272 ? 168.078 109.607 136.258 1.00 82.15 272 GLY C O 1
ATOM 11857 N N . ILE C 3 273 ? 168.408 111.458 137.501 1.00 80.15 273 ILE C N 1
ATOM 11858 C CA . ILE C 3 273 ? 168.370 110.722 138.762 1.00 80.15 273 ILE C CA 1
ATOM 11859 C C . ILE C 3 273 ? 167.020 110.042 138.941 1.00 80.15 273 ILE C C 1
ATOM 11860 O O . ILE C 3 273 ? 166.933 108.933 139.482 1.00 80.15 273 ILE C O 1
ATOM 11864 N N . PHE C 3 274 ? 165.947 110.697 138.502 1.00 80.20 274 PHE C N 1
ATOM 11865 C CA . PHE C 3 274 ? 164.602 110.141 138.570 1.00 80.20 274 PHE C CA 1
ATOM 11866 C C . PHE C 3 274 ? 164.023 109.845 137.193 1.00 80.20 274 PHE C C 1
ATOM 11867 O O . PHE C 3 274 ? 162.818 109.601 137.080 1.00 80.20 274 PHE C O 1
ATOM 11871 N N . LYS C 3 275 ? 164.852 109.853 136.146 1.00 83.43 275 LYS C N 1
ATOM 11872 C CA . LYS C 3 275 ? 164.349 109.616 134.796 1.00 83.43 275 LYS C CA 1
ATOM 11873 C C . LYS C 3 275 ? 163.511 108.345 134.737 1.00 83.43 275 LYS C C 1
ATOM 11874 O O . LYS C 3 275 ? 162.396 108.345 134.205 1.00 83.43 275 LYS C O 1
ATOM 11878 N N . GLN C 3 276 ? 164.037 107.247 135.276 1.00 85.72 276 GLN C N 1
ATOM 11879 C CA . GLN C 3 276 ? 163.276 106.007 135.348 1.00 85.72 276 GLN C CA 1
ATOM 11880 C C . GLN C 3 276 ? 162.956 105.513 133.945 1.00 85.72 276 GLN C C 1
ATOM 11881 O O . GLN C 3 276 ? 163.490 106.036 132.962 1.00 85.72 276 GLN C O 1
ATOM 11885 N N . ASP C 3 277 ? 162.087 104.506 133.841 1.00 86.41 277 ASP C N 1
ATOM 11886 C CA . ASP C 3 277 ? 161.657 104.053 132.524 1.00 86.41 277 ASP C CA 1
ATOM 11887 C C . ASP C 3 277 ? 161.086 105.211 131.718 1.00 86.41 277 ASP C C 1
ATOM 11888 O O . ASP C 3 277 ? 161.371 105.350 130.523 1.00 86.41 277 ASP C O 1
ATOM 11892 N N . SER C 3 278 ? 160.278 106.052 132.357 1.00 81.89 278 SER C N 1
ATOM 11893 C CA . SER C 3 278 ? 159.728 107.249 131.740 1.00 81.89 278 SER C CA 1
ATOM 11894 C C . SER C 3 278 ? 158.898 107.966 132.793 1.00 81.89 278 SER C C 1
ATOM 11895 O O . SER C 3 278 ? 158.480 107.365 133.787 1.00 81.89 278 SER C O 1
ATOM 11899 N N . ALA C 3 279 ? 158.665 109.257 132.568 1.00 74.84 279 ALA C N 1
ATOM 11900 C CA . ALA C 3 279 ? 157.762 109.998 133.439 1.00 74.84 279 ALA C CA 1
ATOM 11901 C C . ALA C 3 279 ? 156.284 109.666 133.284 1.00 74.84 279 ALA C C 1
ATOM 11902 O O . ALA C 3 279 ? 155.596 110.244 132.438 1.00 74.84 279 ALA C O 1
ATOM 11909 N N . ASN C 3 280 ? 155.790 108.739 134.098 1.00 75.49 280 ASN C N 1
ATOM 11910 C CA . ASN C 3 280 ? 154.426 108.240 133.957 1.00 75.49 280 ASN C CA 1
ATOM 11911 C C . ASN C 3 280 ? 153.466 109.374 134.275 1.00 75.49 280 ASN C C 1
ATOM 11912 O O . ASN C 3 280 ? 153.258 109.722 135.440 1.00 75.49 280 ASN C O 1
ATOM 11916 N N . GLU C 3 281 ? 152.871 109.956 133.236 1.00 79.33 281 GLU C N 1
ATOM 11917 C CA . GLU C 3 281 ? 152.074 111.177 133.368 1.00 79.33 281 GLU C CA 1
ATOM 11918 C C . GLU C 3 281 ? 152.954 112.203 134.083 1.00 79.33 281 GLU C C 1
ATOM 11919 O O . GLU C 3 281 ? 154.085 112.443 133.636 1.00 79.33 281 GLU C O 1
ATOM 11923 N N . GLU C 3 282 ? 152.494 112.819 135.170 1.00 73.62 282 GLU C N 1
ATOM 11924 C CA . GLU C 3 282 ? 153.311 113.716 135.975 1.00 73.62 282 GLU C CA 1
ATOM 11925 C C . GLU C 3 282 ? 153.733 113.085 137.295 1.00 73.62 282 GLU C C 1
ATOM 11926 O O . GLU C 3 282 ? 154.242 113.787 138.173 1.00 73.62 282 GLU C O 1
ATOM 11930 N N . ASP C 3 283 ? 153.540 111.773 137.451 1.00 72.25 283 ASP C N 1
ATOM 11931 C CA . ASP C 3 283 ? 153.730 111.132 138.746 1.00 72.25 283 ASP C CA 1
ATOM 11932 C C . ASP C 3 283 ? 155.146 111.295 139.283 1.00 72.25 283 ASP C C 1
ATOM 11933 O O . ASP C 3 283 ? 155.357 111.140 140.490 1.00 72.25 283 ASP C O 1
ATOM 11937 N N . MET C 3 284 ? 156.121 111.594 138.424 1.00 72.05 284 MET C N 1
ATOM 11938 C CA . MET C 3 284 ? 157.495 111.752 138.888 1.00 72.05 284 MET C CA 1
ATOM 11939 C C . MET C 3 284 ? 157.725 113.129 139.505 1.00 72.05 284 MET C C 1
ATOM 11940 O O . MET C 3 284 ? 158.119 113.243 140.672 1.00 72.05 284 MET C O 1
ATOM 11947 N N . VAL C 3 285 ? 157.498 114.188 138.725 1.00 67.55 285 VAL C N 1
ATOM 11948 C CA . VAL C 3 285 ? 157.838 115.535 139.179 1.00 67.55 285 VAL C CA 1
ATOM 11949 C C . VAL C 3 285 ? 157.004 115.913 140.397 1.00 67.55 285 VAL C C 1
ATOM 11950 O O . VAL C 3 285 ? 157.518 116.465 141.376 1.00 67.55 285 VAL C O 1
ATOM 11954 N N . MET C 3 286 ? 155.700 115.640 140.346 1.00 66.28 286 MET C N 1
ATOM 11955 C CA . MET C 3 286 ? 154.846 115.938 141.490 1.00 66.28 286 MET C CA 1
ATOM 11956 C C . MET C 3 286 ? 155.263 115.131 142.711 1.00 66.28 286 MET C C 1
ATOM 11957 O O . MET C 3 286 ? 155.201 115.628 143.841 1.00 66.28 286 MET C O 1
ATOM 11971 N N . GLU C 3 287 ? 155.677 113.880 142.510 1.00 64.10 287 GLU C N 1
ATOM 11972 C CA . GLU C 3 287 ? 156.153 113.080 143.632 1.00 64.10 287 GLU C CA 1
ATOM 11973 C C . GLU C 3 287 ? 157.376 113.723 144.269 1.00 64.10 287 GLU C C 1
ATOM 11974 O O . GLU C 3 287 ? 157.450 113.866 145.496 1.00 64.10 287 GLU C O 1
ATOM 11978 N N . PHE C 3 288 ? 158.342 114.133 143.445 1.00 61.80 288 PHE C N 1
ATOM 11979 C CA . PHE C 3 288 ? 159.528 114.802 143.970 1.00 61.80 288 PHE C CA 1
ATOM 11980 C C . PHE C 3 288 ? 159.149 116.067 144.728 1.00 61.80 288 PHE C C 1
ATOM 11981 O O . PHE C 3 288 ? 159.651 116.318 145.831 1.00 61.80 288 PHE C O 1
ATOM 11998 N N . PHE C 3 289 ? 158.250 116.868 144.155 1.00 60.10 289 PHE C N 1
ATOM 11999 C CA . PHE C 3 289 ? 157.863 118.129 144.778 1.00 60.10 289 PHE C CA 1
ATOM 12000 C C . PHE C 3 289 ? 157.201 117.890 146.130 1.00 60.10 289 PHE C C 1
ATOM 12001 O O . PHE C 3 289 ? 157.601 118.475 147.143 1.00 60.10 289 PHE C O 1
ATOM 12018 N N . THR C 3 290 ? 156.191 117.019 146.167 1.00 57.63 290 THR C N 1
ATOM 12019 C CA . THR C 3 290 ? 155.500 116.742 147.420 1.00 57.63 290 THR C CA 1
ATOM 12020 C C . THR C 3 290 ? 156.454 116.170 148.461 1.00 57.63 290 THR C C 1
ATOM 12021 O O . THR C 3 290 ? 156.387 116.536 149.640 1.00 57.63 290 THR C O 1
ATOM 12025 N N . THR C 3 291 ? 157.351 115.271 148.051 1.00 57.97 291 THR C N 1
ATOM 12026 C CA . THR C 3 291 ? 158.282 114.685 149.007 1.00 57.97 291 THR C CA 1
ATOM 12027 C C . THR C 3 291 ? 159.228 115.734 149.572 1.00 57.97 291 THR C C 1
ATOM 12028 O O . THR C 3 291 ? 159.526 115.729 150.771 1.00 57.97 291 THR C O 1
ATOM 12032 N N . GLY C 3 292 ? 159.710 116.644 148.727 1.00 58.42 292 GLY C N 1
ATOM 12033 C CA . GLY C 3 292 ? 160.765 117.553 149.126 1.00 58.42 292 GLY C CA 1
ATOM 12034 C C . GLY C 3 292 ? 160.332 118.818 149.831 1.00 58.42 292 GLY C C 1
ATOM 12035 O O . GLY C 3 292 ? 161.175 119.503 150.415 1.00 58.42 292 GLY C O 1
ATOM 12039 N N . LEU C 3 293 ? 159.050 119.146 149.804 1.00 54.32 293 LEU C N 1
ATOM 12040 C CA . LEU C 3 293 ? 158.578 120.431 150.309 1.00 54.32 293 LEU C CA 1
ATOM 12041 C C . LEU C 3 293 ? 158.808 120.543 151.811 1.00 54.32 293 LEU C C 1
ATOM 12042 O O . LEU C 3 293 ? 158.122 119.854 152.578 1.00 54.32 293 LEU C O 1
ATOM 12058 N N . PRO C 3 294 ? 159.734 121.378 152.280 1.00 52.95 294 PRO C N 1
ATOM 12059 C CA . PRO C 3 294 ? 159.938 121.516 153.726 1.00 52.95 294 PRO C CA 1
ATOM 12060 C C . PRO C 3 294 ? 158.762 122.220 154.385 1.00 52.95 294 PRO C C 1
ATOM 12061 O O . PRO C 3 294 ? 157.848 122.727 153.732 1.00 52.95 294 PRO C O 1
ATOM 12072 N N . GLU C 3 295 ? 158.798 122.245 155.717 1.00 48.69 295 GLU C N 1
ATOM 12073 C CA . GLU C 3 295 ? 157.675 122.739 156.502 1.00 48.69 295 GLU C CA 1
ATOM 12074 C C . GLU C 3 295 ? 157.715 124.242 156.743 1.00 48.69 295 GLU C C 1
ATOM 12075 O O . GLU C 3 295 ? 156.661 124.839 156.987 1.00 48.69 295 GLU C O 1
ATOM 12079 N N . ILE C 3 296 ? 158.889 124.868 156.692 1.00 47.25 296 ILE C N 1
ATOM 12080 C CA . ILE C 3 296 ? 159.031 126.298 156.940 1.00 47.25 296 ILE C CA 1
ATOM 12081 C C . ILE C 3 296 ? 159.803 126.918 155.786 1.00 47.25 296 ILE C C 1
ATOM 12082 O O . ILE C 3 296 ? 160.873 126.425 155.414 1.00 47.25 296 ILE C O 1
ATOM 12086 N N . ILE C 3 297 ? 159.264 128.002 155.226 1.00 47.30 297 ILE C N 1
ATOM 12087 C CA . ILE C 3 297 ? 159.863 128.688 154.090 1.00 47.30 297 ILE C CA 1
ATOM 12088 C C . ILE C 3 297 ? 159.928 130.177 154.396 1.00 47.30 297 ILE C C 1
ATOM 12089 O O . ILE C 3 297 ? 159.165 130.706 155.206 1.00 47.30 297 ILE C O 1
ATOM 12093 N N . GLN C 3 298 ? 160.858 130.853 153.729 1.00 47.84 298 GLN C N 1
ATOM 12094 C CA . GLN C 3 298 ? 161.061 132.288 153.874 1.00 47.84 298 GLN C CA 1
ATOM 12095 C C . GLN C 3 298 ? 160.671 132.983 152.579 1.00 47.84 298 GLN C C 1
ATOM 12096 O O . GLN C 3 298 ? 161.149 132.611 151.503 1.00 47.84 298 GLN C O 1
ATOM 12110 N N . LEU C 3 299 ? 159.808 133.989 152.687 1.00 47.42 299 LEU C N 1
ATOM 12111 C CA . LEU C 3 299 ? 159.316 134.728 151.535 1.00 47.42 299 LEU C CA 1
ATOM 12112 C C . LEU C 3 299 ? 159.459 136.219 151.794 1.00 47.42 299 LEU C C 1
ATOM 12113 O O . LEU C 3 299 ? 159.421 136.673 152.940 1.00 47.42 299 LEU C O 1
ATOM 12129 N N . GLY C 3 300 ? 159.627 136.977 150.716 1.00 49.68 300 GLY C N 1
ATOM 12130 C CA . GLY C 3 300 ? 159.660 138.421 150.810 1.00 49.68 300 GLY C CA 1
ATOM 12131 C C . GLY C 3 300 ? 160.983 138.944 151.334 1.00 49.68 300 GLY C C 1
ATOM 12132 O O . GLY C 3 300 ? 161.938 138.208 151.584 1.00 49.68 300 GLY C O 1
ATOM 12136 N N . GLY C 3 301 ? 161.028 140.263 151.502 1.00 50.39 301 GLY C N 1
ATOM 12137 C CA . GLY C 3 301 ? 162.220 140.943 151.956 1.00 50.39 301 GLY C CA 1
ATOM 12138 C C . GLY C 3 301 ? 162.238 141.123 153.461 1.00 50.39 301 GLY C C 1
ATOM 12139 O O . GLY C 3 301 ? 161.386 140.618 154.194 1.00 50.39 301 GLY C O 1
ATOM 12143 N N . ASN C 3 302 ? 163.242 141.864 153.924 1.00 47.39 302 ASN C N 1
ATOM 12144 C CA . ASN C 3 302 ? 163.439 142.133 155.345 1.00 47.39 302 ASN C CA 1
ATOM 12145 C C . ASN C 3 302 ? 163.625 140.853 156.148 1.00 47.39 302 ASN C C 1
ATOM 12146 O O . ASN C 3 302 ? 163.388 140.837 157.359 1.00 47.39 302 ASN C O 1
ATOM 12150 N N . ALA C 3 303 ? 164.053 139.771 155.494 1.00 47.20 303 ALA C N 1
ATOM 12151 C CA . ALA C 3 303 ? 164.181 138.489 156.175 1.00 47.20 303 ALA C CA 1
ATOM 12152 C C . ALA C 3 303 ? 165.266 138.505 157.240 1.00 47.20 303 ALA C C 1
ATOM 12153 O O . ALA C 3 303 ? 165.303 137.602 158.081 1.00 47.20 303 ALA C O 1
ATOM 12160 N N . THR C 3 304 ? 166.148 139.504 157.228 1.00 47.30 304 THR C N 1
ATOM 12161 C CA . THR C 3 304 ? 167.177 139.603 158.252 1.00 47.30 304 THR C CA 1
ATOM 12162 C C . THR C 3 304 ? 166.622 140.026 159.605 1.00 47.30 304 THR C C 1
ATOM 12163 O O . THR C 3 304 ? 167.354 139.964 160.598 1.00 47.30 304 THR C O 1
ATOM 12167 N N . ILE C 3 305 ? 165.361 140.456 159.670 1.00 46.87 305 ILE C N 1
ATOM 12168 C CA . ILE C 3 305 ? 164.728 140.811 160.935 1.00 46.87 305 ILE C CA 1
ATOM 12169 C C . ILE C 3 305 ? 163.493 139.944 161.141 1.00 46.87 305 ILE C C 1
ATOM 12170 O O . ILE C 3 305 ? 162.505 140.383 161.739 1.00 46.87 305 ILE C O 1
ATOM 12186 N N . GLY C 3 306 ? 163.536 138.714 160.636 1.00 47.78 306 GLY C N 1
ATOM 12187 C CA . GLY C 3 306 ? 162.560 137.706 160.986 1.00 47.78 306 GLY C CA 1
ATOM 12188 C C . GLY C 3 306 ? 161.239 137.790 160.258 1.00 47.78 306 GLY C C 1
ATOM 12189 O O . GLY C 3 306 ? 160.377 136.931 160.481 1.00 47.78 306 GLY C O 1
ATOM 12191 N N . LYS C 3 307 ? 161.046 138.783 159.399 1.00 47.53 307 LYS C N 1
ATOM 12192 C CA . LYS C 3 307 ? 159.792 138.901 158.673 1.00 47.53 307 LYS C CA 1
ATOM 12193 C C . LYS C 3 307 ? 159.710 137.861 157.561 1.00 47.53 307 LYS C C 1
ATOM 12194 O O . LYS C 3 307 ? 160.723 137.378 157.052 1.00 47.53 307 LYS C O 1
ATOM 12213 N N . GLY C 3 308 ? 158.481 137.515 157.190 1.00 46.83 308 GLY C N 1
ATOM 12214 C CA . GLY C 3 308 ? 158.243 136.724 156.002 1.00 46.83 308 GLY C CA 1
ATOM 12215 C C . GLY C 3 308 ? 158.286 135.224 156.175 1.00 46.83 308 GLY C C 1
ATOM 12216 O O . GLY C 3 308 ? 158.434 134.510 155.177 1.00 46.83 308 GLY C O 1
ATOM 12220 N N . ILE C 3 309 ? 158.162 134.715 157.395 1.00 45.66 309 ILE C N 1
ATOM 12221 C CA . ILE C 3 309 ? 158.126 133.273 157.608 1.00 45.66 309 ILE C CA 1
ATOM 12222 C C . ILE C 3 309 ? 156.714 132.770 157.355 1.00 45.66 309 ILE C C 1
ATOM 12223 O O . ILE C 3 309 ? 155.730 133.442 157.687 1.00 45.66 309 ILE C O 1
ATOM 12239 N N . ALA C 3 310 ? 156.606 131.585 156.760 1.00 47.11 310 ALA C N 1
ATOM 12240 C CA . ALA C 3 310 ? 155.310 131.036 156.396 1.00 47.11 310 ALA C CA 1
ATOM 12241 C C . ALA C 3 310 ? 155.356 129.519 156.487 1.00 47.11 310 ALA C C 1
ATOM 12242 O O . ALA C 3 310 ? 156.426 128.908 156.492 1.00 47.11 310 ALA C O 1
ATOM 12249 N N . ARG C 3 311 ? 154.171 128.921 156.556 1.00 48.29 311 ARG C N 1
ATOM 12250 C CA . ARG C 3 311 ? 154.006 127.478 156.634 1.00 48.29 311 ARG C CA 1
ATOM 12251 C C . ARG C 3 311 ? 153.374 126.972 155.346 1.00 48.29 311 ARG C C 1
ATOM 12252 O O . ARG C 3 311 ? 152.431 127.580 154.828 1.00 48.29 311 ARG C O 1
ATOM 12273 N N . VAL C 3 312 ? 153.892 125.860 154.831 1.00 48.39 312 VAL C N 1
ATOM 12274 C CA . VAL C 3 312 ? 153.451 125.294 153.562 1.00 48.39 312 VAL C CA 1
ATOM 12275 C C . VAL C 3 312 ? 152.856 123.919 153.823 1.00 48.39 312 VAL C C 1
ATOM 12276 O O . VAL C 3 312 ? 153.491 123.071 154.458 1.00 48.39 312 VAL C O 1
ATOM 12289 N N . LYS C 3 313 ? 151.638 123.704 153.330 1.00 49.51 313 LYS C N 1
ATOM 12290 C CA . LYS C 3 313 ? 150.939 122.434 153.456 1.00 49.51 313 LYS C CA 1
ATOM 12291 C C . LYS C 3 313 ? 150.313 122.104 152.110 1.00 49.51 313 LYS C C 1
ATOM 12292 O O . LYS C 3 313 ? 149.860 123.002 151.396 1.00 49.51 313 LYS C O 1
ATOM 12311 N N . ILE C 3 314 ? 150.290 120.818 151.765 1.00 51.51 314 ILE C N 1
ATOM 12312 C CA . ILE C 3 314 ? 149.774 120.354 150.481 1.00 51.51 314 ILE C CA 1
ATOM 12313 C C . ILE C 3 314 ? 148.405 119.730 150.703 1.00 51.51 314 ILE C C 1
ATOM 12314 O O . ILE C 3 314 ? 148.250 118.834 151.542 1.00 51.51 314 ILE C O 1
ATOM 12330 N N . LEU C 3 315 ? 147.413 120.196 149.949 1.00 52.36 315 LEU C N 1
ATOM 12331 C CA . LEU C 3 315 ? 146.042 119.724 150.110 1.00 52.36 315 LEU C CA 1
ATOM 12332 C C . LEU C 3 315 ? 145.943 118.229 149.847 1.00 52.36 315 LEU C C 1
ATOM 12333 O O . LEU C 3 315 ? 146.923 117.581 149.481 1.00 52.36 315 LEU C O 1
ATOM 12338 N N . MET D 3 1 ? 165.011 128.818 155.273 1.00 51.97 1 MET D N 1
ATOM 12339 C CA . MET D 3 1 ? 166.065 129.751 154.896 1.00 51.97 1 MET D CA 1
ATOM 12340 C C . MET D 3 1 ? 167.108 129.858 156.002 1.00 51.97 1 MET D C 1
ATOM 12341 O O . MET D 3 1 ? 168.262 129.475 155.816 1.00 51.97 1 MET D O 1
ATOM 12345 N N . PHE D 3 2 ? 166.696 130.383 157.152 1.00 50.46 2 PHE D N 1
ATOM 12346 C CA . PHE D 3 2 ? 167.572 130.410 158.314 1.00 50.46 2 PHE D CA 1
ATOM 12347 C C . PHE D 3 2 ? 167.898 128.990 158.760 1.00 50.46 2 PHE D C 1
ATOM 12348 O O . PHE D 3 2 ? 167.107 128.061 158.579 1.00 50.46 2 PHE D O 1
ATOM 12358 N N . LYS D 3 3 ? 169.080 128.824 159.353 1.00 52.26 3 LYS D N 1
ATOM 12359 C CA . LYS D 3 3 ? 169.556 127.508 159.767 1.00 52.26 3 LYS D CA 1
ATOM 12360 C C . LYS D 3 3 ? 169.323 127.253 161.253 1.00 52.26 3 LYS D C 1
ATOM 12361 O O . LYS D 3 3 ? 168.672 126.270 161.619 1.00 52.26 3 LYS D O 1
ATOM 12369 N N . LYS D 3 4 ? 169.841 128.119 162.118 1.00 50.79 4 LYS D N 1
ATOM 12370 C CA . LYS D 3 4 ? 169.754 127.937 163.559 1.00 50.79 4 LYS D CA 1
ATOM 12371 C C . LYS D 3 4 ? 168.842 128.986 164.180 1.00 50.79 4 LYS D C 1
ATOM 12372 O O . LYS D 3 4 ? 168.766 130.126 163.712 1.00 50.79 4 LYS D O 1
ATOM 12380 N N . ALA D 3 5 ? 168.149 128.585 165.243 1.00 47.93 5 ALA D N 1
ATOM 12381 C CA . ALA D 3 5 ? 167.281 129.475 165.996 1.00 47.93 5 ALA D CA 1
ATOM 12382 C C . ALA D 3 5 ? 167.487 129.224 167.481 1.00 47.93 5 ALA D C 1
ATOM 12383 O O . ALA D 3 5 ? 167.858 128.122 167.891 1.00 47.93 5 ALA D O 1
ATOM 12390 N N . ARG D 3 6 ? 167.242 130.255 168.285 1.00 47.96 6 ARG D N 1
ATOM 12391 C CA . ARG D 3 6 ? 167.424 130.146 169.726 1.00 47.96 6 ARG D CA 1
ATOM 12392 C C . ARG D 3 6 ? 166.516 131.128 170.456 1.00 47.96 6 ARG D C 1
ATOM 12393 O O . ARG D 3 6 ? 166.667 132.344 170.286 1.00 47.96 6 ARG D O 1
ATOM 12414 N N . PRO D 3 7 ? 165.570 130.661 171.270 1.00 46.41 7 PRO D N 1
ATOM 12415 C CA . PRO D 3 7 ? 164.714 131.601 172.000 1.00 46.41 7 PRO D CA 1
ATOM 12416 C C . PRO D 3 7 ? 165.498 132.367 173.052 1.00 46.41 7 PRO D C 1
ATOM 12417 O O . PRO D 3 7 ? 166.498 131.887 173.590 1.00 46.41 7 PRO D O 1
ATOM 12428 N N . PHE D 3 8 ? 165.026 133.577 173.343 1.00 45.03 8 PHE D N 1
ATOM 12429 C CA . PHE D 3 8 ? 165.620 134.393 174.393 1.00 45.03 8 PHE D CA 1
ATOM 12430 C C . PHE D 3 8 ? 164.570 135.366 174.903 1.00 45.03 8 PHE D C 1
ATOM 12431 O O . PHE D 3 8 ? 163.897 136.026 174.107 1.00 45.03 8 PHE D O 1
ATOM 12448 N N . PHE D 3 9 ? 164.430 135.444 176.221 1.00 43.56 9 PHE D N 1
ATOM 12449 C CA . PHE D 3 9 ? 163.399 136.250 176.852 1.00 43.56 9 PHE D CA 1
ATOM 12450 C C . PHE D 3 9 ? 163.877 137.684 177.053 1.00 43.56 9 PHE D C 1
ATOM 12451 O O . PHE D 3 9 ? 165.070 137.986 176.984 1.00 43.56 9 PHE D O 1
ATOM 12468 N N . ILE D 3 10 ? 162.918 138.571 177.306 1.00 44.14 10 ILE D N 1
ATOM 12469 C CA . ILE D 3 10 ? 163.187 139.955 177.676 1.00 44.14 10 ILE D CA 1
ATOM 12470 C C . ILE D 3 10 ? 162.311 140.295 178.872 1.00 44.14 10 ILE D C 1
ATOM 12471 O O . ILE D 3 10 ? 161.090 140.115 178.821 1.00 44.14 10 ILE D O 1
ATOM 12487 N N . ILE D 3 11 ? 162.930 140.784 179.943 1.00 43.99 11 ILE D N 1
ATOM 12488 C CA . ILE D 3 11 ? 162.232 141.146 181.171 1.00 43.99 11 ILE D CA 1
ATOM 12489 C C . ILE D 3 11 ? 162.486 142.621 181.440 1.00 43.99 11 ILE D C 1
ATOM 12490 O O . ILE D 3 11 ? 163.642 143.057 181.487 1.00 43.99 11 ILE D O 1
ATOM 12506 N N . CYS D 3 12 ? 161.413 143.384 181.619 1.00 45.20 12 CYS D N 1
ATOM 12507 C CA . CYS D 3 12 ? 161.538 144.813 181.864 1.00 45.20 12 CYS D CA 1
ATOM 12508 C C . CYS D 3 12 ? 161.928 145.078 183.312 1.00 45.20 12 CYS D C 1
ATOM 12509 O O . CYS D 3 12 ? 161.485 144.380 184.228 1.00 45.20 12 CYS D O 1
ATOM 12517 N N . GLU D 3 13 ? 162.772 146.093 183.511 1.00 45.01 13 GLU D N 1
ATOM 12518 C CA . GLU D 3 13 ? 163.145 146.550 184.842 1.00 45.01 13 GLU D CA 1
ATOM 12519 C C . GLU D 3 13 ? 162.622 147.941 185.163 1.00 45.01 13 GLU D C 1
ATOM 12520 O O . GLU D 3 13 ? 162.582 148.312 186.339 1.00 45.01 13 GLU D O 1
ATOM 12532 N N . THR D 3 14 ? 162.235 148.711 184.154 1.00 45.13 14 THR D N 1
ATOM 12533 C CA . THR D 3 14 ? 161.533 149.972 184.325 1.00 45.13 14 THR D CA 1
ATOM 12534 C C . THR D 3 14 ? 160.562 150.113 183.167 1.00 45.13 14 THR D C 1
ATOM 12535 O O . THR D 3 14 ? 160.699 149.418 182.154 1.00 45.13 14 THR D O 1
ATOM 12546 N N . PRO D 3 15 ? 159.567 150.991 183.282 1.00 44.41 15 PRO D N 1
ATOM 12547 C CA . PRO D 3 15 ? 158.554 151.076 182.225 1.00 44.41 15 PRO D CA 1
ATOM 12548 C C . PRO D 3 15 ? 159.198 151.318 180.869 1.00 44.41 15 PRO D C 1
ATOM 12549 O O . PRO D 3 15 ? 160.142 152.100 180.738 1.00 44.41 15 PRO D O 1
ATOM 12560 N N . LEU D 3 16 ? 158.676 150.633 179.857 1.00 45.94 16 LEU D N 1
ATOM 12561 C CA . LEU D 3 16 ? 159.268 150.605 178.528 1.00 45.94 16 LEU D CA 1
ATOM 12562 C C . LEU D 3 16 ? 158.271 151.149 177.518 1.00 45.94 16 LEU D C 1
ATOM 12563 O O . LEU D 3 16 ? 157.086 150.805 177.555 1.00 45.94 16 LEU D O 1
ATOM 12579 N N . HIS D 3 17 ? 158.756 152.001 176.615 1.00 47.74 17 HIS D N 1
ATOM 12580 C CA . HIS D 3 17 ? 157.915 152.693 175.637 1.00 47.74 17 HIS D CA 1
ATOM 12581 C C . HIS D 3 17 ? 158.567 152.572 174.264 1.00 47.74 17 HIS D C 1
ATOM 12582 O O . HIS D 3 17 ? 159.403 153.398 173.890 1.00 47.74 17 HIS D O 1
ATOM 12596 N N . CYS D 3 18 ? 158.183 151.541 173.516 1.00 47.13 18 CYS D N 1
ATOM 12597 C CA . CYS D 3 18 ? 158.616 151.378 172.130 1.00 47.13 18 CYS D CA 1
ATOM 12598 C C . CYS D 3 18 ? 157.616 152.127 171.262 1.00 47.13 18 CYS D C 1
ATOM 12599 O O . CYS D 3 18 ? 156.530 151.623 170.967 1.00 47.13 18 CYS D O 1
ATOM 12603 N N . GLY D 3 19 ? 157.983 153.338 170.853 1.00 49.01 19 GLY D N 1
ATOM 12604 C CA . GLY D 3 19 ? 157.009 154.227 170.243 1.00 49.01 19 GLY D CA 1
ATOM 12605 C C . GLY D 3 19 ? 156.387 153.614 169.002 1.00 49.01 19 GLY D C 1
ATOM 12606 O O . GLY D 3 19 ? 157.043 152.904 168.237 1.00 49.01 19 GLY D O 1
ATOM 12610 N N . SER D 3 20 ? 155.101 153.894 168.809 1.00 49.43 20 SER D N 1
ATOM 12611 C CA . SER D 3 20 ? 154.353 153.425 167.653 1.00 49.43 20 SER D CA 1
ATOM 12612 C C . SER D 3 20 ? 154.215 154.493 166.581 1.00 49.43 20 SER D C 1
ATOM 12613 O O . SER D 3 20 ? 153.423 154.324 165.650 1.00 49.43 20 SER D O 1
ATOM 12617 N N . GLY D 3 21 ? 154.958 155.589 166.694 1.00 53.90 21 GLY D N 1
ATOM 12618 C CA . GLY D 3 21 ? 154.869 156.662 165.727 1.00 53.90 21 GLY D CA 1
ATOM 12619 C C . GLY D 3 21 ? 153.725 157.603 166.030 1.00 53.90 21 GLY D C 1
ATOM 12620 O O . GLY D 3 21 ? 153.822 158.442 166.930 1.00 53.90 21 GLY D O 1
ATOM 12624 N N . ASN D 3 22 ? 152.632 157.471 165.283 1.00 56.64 22 ASN D N 1
ATOM 12625 C CA . ASN D 3 22 ? 151.451 158.289 165.505 1.00 56.64 22 ASN D CA 1
ATOM 12626 C C . ASN D 3 22 ? 150.225 157.499 165.079 1.00 56.64 22 ASN D C 1
ATOM 12627 O O . ASN D 3 22 ? 150.320 156.519 164.336 1.00 56.64 22 ASN D O 1
ATOM 12631 N N . ASP D 3 23 ? 149.070 157.934 165.563 1.00 58.96 23 ASP D N 1
ATOM 12632 C CA . ASP D 3 23 ? 147.802 157.304 165.215 1.00 58.96 23 ASP D CA 1
ATOM 12633 C C . ASP D 3 23 ? 146.678 158.181 165.752 1.00 58.96 23 ASP D C 1
ATOM 12634 O O . ASP D 3 23 ? 146.913 159.265 166.296 1.00 58.96 23 ASP D O 1
ATOM 12638 N N . ILE D 3 24 ? 145.450 157.701 165.589 1.00 61.48 24 ILE D N 1
ATOM 12639 C CA . ILE D 3 24 ? 144.274 158.367 166.125 1.00 61.48 24 ILE D CA 1
ATOM 12640 C C . ILE D 3 24 ? 143.823 157.728 167.440 1.00 61.48 24 ILE D C 1
ATOM 12641 O O . ILE D 3 24 ? 142.676 157.899 167.850 1.00 61.48 24 ILE D O 1
ATOM 12645 N N . GLY D 3 25 ? 144.708 156.996 168.106 1.00 58.36 25 GLY D N 1
ATOM 12646 C CA . GLY D 3 25 ? 144.352 156.338 169.348 1.00 58.36 25 GLY D CA 1
ATOM 12647 C C . GLY D 3 25 ? 144.008 157.332 170.441 1.00 58.36 25 GLY D C 1
ATOM 12648 O O . GLY D 3 25 ? 144.244 158.536 170.345 1.00 58.36 25 GLY D O 1
ATOM 12652 N N . ASN D 3 26 ? 143.422 156.796 171.513 1.00 55.25 26 ASN D N 1
ATOM 12653 C CA . ASN D 3 26 ? 142.999 157.630 172.631 1.00 55.25 26 ASN D CA 1
ATOM 12654 C C . ASN D 3 26 ? 144.144 158.505 173.130 1.00 55.25 26 ASN D C 1
ATOM 12655 O O . ASN D 3 26 ? 144.064 159.738 173.098 1.00 55.25 26 ASN D O 1
ATOM 12659 N N . VAL D 3 27 ? 145.224 157.879 173.592 1.00 53.33 27 VAL D N 1
ATOM 12660 C CA . VAL D 3 27 ? 146.354 158.609 174.158 1.00 53.33 27 VAL D CA 1
ATOM 12661 C C . VAL D 3 27 ? 147.079 159.349 173.044 1.00 53.33 27 VAL D C 1
ATOM 12662 O O . VAL D 3 27 ? 146.822 159.116 171.858 1.00 53.33 27 VAL D O 1
ATOM 12675 N N . ASP D 3 28 ? 147.989 160.250 173.417 1.00 53.03 28 ASP D N 1
ATOM 12676 C CA . ASP D 3 28 ? 148.724 161.023 172.422 1.00 53.03 28 ASP D CA 1
ATOM 12677 C C . ASP D 3 28 ? 149.888 160.227 171.844 1.00 53.03 28 ASP D C 1
ATOM 12678 O O . ASP D 3 28 ? 150.088 160.204 170.625 1.00 53.03 28 ASP D O 1
ATOM 12682 N N . LEU D 3 29 ? 150.665 159.564 172.703 1.00 52.63 29 LEU D N 1
ATOM 12683 C CA . LEU D 3 29 ? 151.829 158.777 172.295 1.00 52.63 29 LEU D CA 1
ATOM 12684 C C . LEU D 3 29 ? 151.611 157.328 172.712 1.00 52.63 29 LEU D C 1
ATOM 12685 O O . LEU D 3 29 ? 151.954 156.940 173.840 1.00 52.63 29 LEU D O 1
ATOM 12701 N N . PRO D 3 30 ? 151.052 156.492 171.843 1.00 50.68 30 PRO D N 1
ATOM 12702 C CA . PRO D 3 30 ? 150.745 155.111 172.217 1.00 50.68 30 PRO D CA 1
ATOM 12703 C C . PRO D 3 30 ? 151.886 154.148 171.905 1.00 50.68 30 PRO D C 1
ATOM 12704 O O . PRO D 3 30 ? 152.819 154.460 171.164 1.00 50.68 30 PRO D O 1
ATOM 12715 N N . ILE D 3 31 ? 151.785 152.955 172.492 1.00 48.17 31 ILE D N 1
ATOM 12716 C CA . ILE D 3 31 ? 152.744 151.881 172.248 1.00 48.17 31 ILE D CA 1
ATOM 12717 C C . ILE D 3 31 ? 152.286 151.103 171.024 1.00 48.17 31 ILE D C 1
ATOM 12718 O O . ILE D 3 31 ? 151.155 151.270 170.556 1.00 48.17 31 ILE D O 1
ATOM 12734 N N . GLN D 3 32 ? 153.158 150.248 170.498 1.00 48.18 32 GLN D N 1
ATOM 12735 C CA . GLN D 3 32 ? 152.890 149.534 169.258 1.00 48.18 32 GLN D CA 1
ATOM 12736 C C . GLN D 3 32 ? 152.121 148.253 169.553 1.00 48.18 32 GLN D C 1
ATOM 12737 O O . GLN D 3 32 ? 152.487 147.495 170.456 1.00 48.18 32 GLN D O 1
ATOM 12751 N N . ARG D 3 33 ? 151.060 148.018 168.785 1.00 45.89 33 ARG D N 1
ATOM 12752 C CA . ARG D 3 33 ? 150.152 146.902 169.001 1.00 45.89 33 ARG D CA 1
ATOM 12753 C C . ARG D 3 33 ? 149.936 146.148 167.698 1.00 45.89 33 ARG D C 1
ATOM 12754 O O . ARG D 3 33 ? 149.967 146.734 166.613 1.00 45.89 33 ARG D O 1
ATOM 12775 N N . GLU D 3 34 ? 149.712 144.841 167.812 1.00 45.85 34 GLU D N 1
ATOM 12776 C CA . GLU D 3 34 ? 149.323 144.061 166.646 1.00 45.85 34 GLU D CA 1
ATOM 12777 C C . GLU D 3 34 ? 147.964 144.534 166.151 1.00 45.85 34 GLU D C 1
ATOM 12778 O O . GLU D 3 34 ? 147.079 144.873 166.940 1.00 45.85 34 GLU D O 1
ATOM 12790 N N . ARG D 3 35 ? 147.800 144.556 164.829 1.00 46.00 35 ARG D N 1
ATOM 12791 C CA . ARG D 3 35 ? 146.625 145.197 164.251 1.00 46.00 35 ARG D CA 1
ATOM 12792 C C . ARG D 3 35 ? 145.351 144.427 164.573 1.00 46.00 35 ARG D C 1
ATOM 12793 O O . ARG D 3 35 ? 144.305 145.034 164.832 1.00 46.00 35 ARG D O 1
ATOM 12814 N N . HIS D 3 36 ? 145.413 143.098 164.564 1.00 44.85 36 HIS D N 1
ATOM 12815 C CA . HIS D 3 36 ? 144.220 142.265 164.640 1.00 44.85 36 HIS D CA 1
ATOM 12816 C C . HIS D 3 36 ? 143.971 141.664 166.020 1.00 44.85 36 HIS D C 1
ATOM 12817 O O . HIS D 3 36 ? 143.006 140.913 166.178 1.00 44.85 36 HIS D O 1
ATOM 12831 N N . THR D 3 37 ? 144.806 141.961 167.017 1.00 45.38 37 THR D N 1
ATOM 12832 C CA . THR D 3 37 ? 144.556 141.463 168.367 1.00 45.38 37 THR D CA 1
ATOM 12833 C C . THR D 3 37 ? 144.774 142.487 169.469 1.00 45.38 37 THR D C 1
ATOM 12834 O O . THR D 3 37 ? 144.344 142.233 170.598 1.00 45.38 37 THR D O 1
ATOM 12845 N N . ASP D 3 38 ? 145.424 143.619 169.202 1.00 45.70 38 ASP D N 1
ATOM 12846 C CA . ASP D 3 38 ? 145.667 144.648 170.213 1.00 45.70 38 ASP D CA 1
ATOM 12847 C C . ASP D 3 38 ? 146.585 144.150 171.328 1.00 45.70 38 ASP D C 1
ATOM 12848 O O . ASP D 3 38 ? 146.550 144.662 172.448 1.00 45.70 38 ASP D O 1
ATOM 12857 N N . PHE D 3 39 ? 147.420 143.155 171.037 1.00 44.26 39 PHE D N 1
ATOM 12858 C CA . PHE D 3 39 ? 148.434 142.732 172.000 1.00 44.26 39 PHE D CA 1
ATOM 12859 C C . PHE D 3 39 ? 149.715 143.533 171.788 1.00 44.26 39 PHE D C 1
ATOM 12860 O O . PHE D 3 39 ? 150.145 143.703 170.642 1.00 44.26 39 PHE D O 1
ATOM 12877 N N . PRO D 3 40 ? 150.349 144.046 172.842 1.00 44.51 40 PRO D N 1
ATOM 12878 C CA . PRO D 3 40 ? 151.584 144.813 172.652 1.00 44.51 40 PRO D CA 1
ATOM 12879 C C . PRO D 3 40 ? 152.705 143.954 172.089 1.00 44.51 40 PRO D C 1
ATOM 12880 O O . PRO D 3 40 ? 152.727 142.731 172.242 1.00 44.51 40 PRO D O 1
ATOM 12891 N N . LYS D 3 41 ? 153.648 144.618 171.427 1.00 45.61 41 LYS D N 1
ATOM 12892 C CA . LYS D 3 41 ? 154.823 143.946 170.890 1.00 45.61 41 LYS D CA 1
ATOM 12893 C C . LYS D 3 41 ? 155.932 144.971 170.706 1.00 45.61 41 LYS D C 1
ATOM 12894 O O . LYS D 3 41 ? 155.712 146.179 170.809 1.00 45.61 41 LYS D O 1
ATOM 12913 N N . ILE D 3 42 ? 157.134 144.466 170.443 1.00 45.79 42 ILE D N 1
ATOM 12914 C CA . ILE D 3 42 ? 158.286 145.286 170.085 1.00 45.79 42 ILE D CA 1
ATOM 12915 C C . ILE D 3 42 ? 158.745 144.853 168.701 1.00 45.79 42 ILE D C 1
ATOM 12916 O O . ILE D 3 42 ? 159.023 143.668 168.477 1.00 45.79 42 ILE D O 1
ATOM 12932 N N . GLU D 3 43 ? 158.828 145.805 167.778 1.00 47.56 43 GLU D N 1
ATOM 12933 C CA . GLU D 3 43 ? 159.259 145.488 166.426 1.00 47.56 43 GLU D CA 1
ATOM 12934 C C . GLU D 3 43 ? 160.718 145.055 166.416 1.00 47.56 43 GLU D C 1
ATOM 12935 O O . GLU D 3 43 ? 161.514 145.444 167.274 1.00 47.56 43 GLU D O 1
ATOM 12947 N N . ALA D 3 44 ? 161.064 144.232 165.425 1.00 46.97 44 ALA D N 1
ATOM 12948 C CA . ALA D 3 44 ? 162.417 143.696 165.350 1.00 46.97 44 ALA D CA 1
ATOM 12949 C C . ALA D 3 44 ? 163.446 144.794 165.131 1.00 46.97 44 ALA D C 1
ATOM 12950 O O . ALA D 3 44 ? 164.594 144.658 165.564 1.00 46.97 44 ALA D O 1
ATOM 12957 N N . SER D 3 45 ? 163.065 145.881 164.461 1.00 46.48 45 SER D N 1
ATOM 12958 C CA . SER D 3 45 ? 164.023 146.943 164.174 1.00 46.48 45 SER D CA 1
ATOM 12959 C C . SER D 3 45 ? 164.542 147.579 165.458 1.00 46.48 45 SER D C 1
ATOM 12960 O O . SER D 3 45 ? 165.754 147.751 165.634 1.00 46.48 45 SER D O 1
ATOM 12968 N N . SER D 3 46 ? 163.635 147.942 166.367 1.00 46.88 46 SER D N 1
ATOM 12969 C CA . SER D 3 46 ? 164.053 148.563 167.620 1.00 46.88 46 SER D CA 1
ATOM 12970 C C . SER D 3 46 ? 164.910 147.615 168.446 1.00 46.88 46 SER D C 1
ATOM 12971 O O . SER D 3 46 ? 165.940 148.017 169.001 1.00 46.88 46 SER D O 1
ATOM 12979 N N . LEU D 3 47 ? 164.495 146.352 168.548 1.00 46.42 47 LEU D N 1
ATOM 12980 C CA . LEU D 3 47 ? 165.262 145.383 169.321 1.00 46.42 47 LEU D CA 1
ATOM 12981 C C . LEU D 3 47 ? 166.656 145.197 168.737 1.00 46.42 47 LEU D C 1
ATOM 12982 O O . LEU D 3 47 ? 167.645 145.131 169.477 1.00 46.42 47 LEU D O 1
ATOM 12998 N N . LYS D 3 48 ? 166.755 145.109 167.410 1.00 48.66 48 LYS D N 1
ATOM 12999 C CA . LYS D 3 48 ? 168.057 144.924 166.783 1.00 48.66 48 LYS D CA 1
ATOM 13000 C C . LYS D 3 48 ? 168.940 146.143 166.989 1.00 48.66 48 LYS D C 1
ATOM 13001 O O . LYS D 3 48 ? 170.134 146.008 167.273 1.00 48.66 48 LYS D O 1
ATOM 13020 N N . GLY D 3 49 ? 168.377 147.343 166.849 1.00 49.20 49 GLY D N 1
ATOM 13021 C CA . GLY D 3 49 ? 169.149 148.538 167.140 1.00 49.20 49 GLY D CA 1
ATOM 13022 C C . GLY D 3 49 ? 169.665 148.554 168.565 1.00 49.20 49 GLY D C 1
ATOM 13023 O O . GLY D 3 49 ? 170.832 148.871 168.812 1.00 49.20 49 GLY D O 1
ATOM 13027 N N . GLY D 3 50 ? 168.805 148.202 169.522 1.00 48.45 50 GLY D N 1
ATOM 13028 C CA . GLY D 3 50 ? 169.228 148.192 170.912 1.00 48.45 50 GLY D CA 1
ATOM 13029 C C . GLY D 3 50 ? 170.338 147.193 171.171 1.00 48.45 50 GLY D C 1
ATOM 13030 O O . GLY D 3 50 ? 171.325 147.499 171.844 1.00 48.45 50 GLY D O 1
ATOM 13034 N N . ILE D 3 51 ? 170.193 145.980 170.633 1.00 48.37 51 ILE D N 1
ATOM 13035 C CA . ILE D 3 51 ? 171.209 144.956 170.856 1.00 48.37 51 ILE D CA 1
ATOM 13036 C C . ILE D 3 51 ? 172.518 145.350 170.185 1.00 48.37 51 ILE D C 1
ATOM 13037 O O . ILE D 3 51 ? 173.603 145.130 170.735 1.00 48.37 51 ILE D O 1
ATOM 13053 N N . ARG D 3 52 ? 172.443 145.934 168.988 1.00 51.61 52 ARG D N 1
ATOM 13054 C CA . ARG D 3 52 ? 173.651 146.386 168.308 1.00 51.61 52 ARG D CA 1
ATOM 13055 C C . ARG D 3 52 ? 174.360 147.457 169.123 1.00 51.61 52 ARG D C 1
ATOM 13056 O O . ARG D 3 52 ? 175.585 147.420 169.285 1.00 51.61 52 ARG D O 1
ATOM 13077 N N . GLU D 3 53 ? 173.606 148.428 169.639 1.00 50.03 53 GLU D N 1
ATOM 13078 C CA . GLU D 3 53 ? 174.220 149.481 170.440 1.00 50.03 53 GLU D CA 1
ATOM 13079 C C . GLU D 3 53 ? 174.836 148.912 171.710 1.00 50.03 53 GLU D C 1
ATOM 13080 O O . GLU D 3 53 ? 175.909 149.351 172.140 1.00 50.03 53 GLU D O 1
ATOM 13084 N N . ALA D 3 54 ? 174.170 147.935 172.329 1.00 50.30 54 ALA D N 1
ATOM 13085 C CA . ALA D 3 54 ? 174.732 147.306 173.519 1.00 50.30 54 ALA D CA 1
ATOM 13086 C C . ALA D 3 54 ? 176.031 146.579 173.199 1.00 50.30 54 ALA D C 1
ATOM 13087 O O . ALA D 3 54 ? 177.000 146.659 173.962 1.00 50.30 54 ALA D O 1
ATOM 13091 N N . PHE D 3 55 ? 176.069 145.859 172.077 1.00 51.34 55 PHE D N 1
ATOM 13092 C CA . PHE D 3 55 ? 177.276 145.125 171.709 1.00 51.34 55 PHE D CA 1
ATOM 13093 C C . PHE D 3 55 ? 178.422 146.076 171.389 1.00 51.34 55 PHE D C 1
ATOM 13094 O O . PHE D 3 55 ? 179.549 145.886 171.860 1.00 51.34 55 PHE D O 1
ATOM 13111 N N . GLU D 3 56 ? 178.152 147.111 170.592 1.00 51.80 56 GLU D N 1
ATOM 13112 C CA . GLU D 3 56 ? 179.227 147.968 170.104 1.00 51.80 56 GLU D CA 1
ATOM 13113 C C . GLU D 3 56 ? 179.940 148.674 171.249 1.00 51.80 56 GLU D C 1
ATOM 13114 O O . GLU D 3 56 ? 181.173 148.765 171.259 1.00 51.80 56 GLU D O 1
ATOM 13118 N N . GLU D 3 57 ? 179.186 149.182 172.223 1.00 52.01 57 GLU D N 1
ATOM 13119 C CA . GLU D 3 57 ? 179.775 149.959 173.305 1.00 52.01 57 GLU D CA 1
ATOM 13120 C C . GLU D 3 57 ? 180.500 149.103 174.334 1.00 52.01 57 GLU D C 1
ATOM 13121 O O . GLU D 3 57 ? 181.208 149.655 175.182 1.00 52.01 57 GLU D O 1
ATOM 13125 N N . ALA D 3 58 ? 180.349 147.783 174.286 1.00 55.29 58 ALA D N 1
ATOM 13126 C CA . ALA D 3 58 ? 181.008 146.928 175.259 1.00 55.29 58 ALA D CA 1
ATOM 13127 C C . ALA D 3 58 ? 182.514 146.891 175.004 1.00 55.29 58 ALA D C 1
ATOM 13128 O O . ALA D 3 58 ? 183.021 147.423 174.012 1.00 55.29 58 ALA D O 1
ATOM 13135 N N . ASP D 3 59 ? 183.236 146.251 175.926 1.00 57.45 59 ASP D N 1
ATOM 13136 C CA . ASP D 3 59 ? 184.679 146.073 175.770 1.00 57.45 59 ASP D CA 1
ATOM 13137 C C . ASP D 3 59 ? 185.089 144.867 176.614 1.00 57.45 59 ASP D C 1
ATOM 13138 O O . ASP D 3 59 ? 185.159 144.966 177.841 1.00 57.45 59 ASP D O 1
ATOM 13142 N N . LYS D 3 60 ? 185.356 143.747 175.950 1.00 59.34 60 LYS D N 1
ATOM 13143 C CA . LYS D 3 60 ? 185.765 142.524 176.629 1.00 59.34 60 LYS D CA 1
ATOM 13144 C C . LYS D 3 60 ? 186.431 141.614 175.607 1.00 59.34 60 LYS D C 1
ATOM 13145 O O . LYS D 3 60 ? 186.539 141.949 174.425 1.00 59.34 60 LYS D O 1
ATOM 13149 N N . ASP D 3 61 ? 186.882 140.453 176.075 1.00 60.02 61 ASP D N 1
ATOM 13150 C CA . ASP D 3 61 ? 187.492 139.442 175.221 1.00 60.02 61 ASP D CA 1
ATOM 13151 C C . ASP D 3 61 ? 186.821 138.104 175.484 1.00 60.02 61 ASP D C 1
ATOM 13152 O O . ASP D 3 61 ? 186.648 137.710 176.642 1.00 60.02 61 ASP D O 1
ATOM 13156 N N . ILE D 3 62 ? 186.446 137.408 174.410 1.00 57.74 62 ILE D N 1
ATOM 13157 C CA . ILE D 3 62 ? 185.787 136.114 174.502 1.00 57.74 62 ILE D CA 1
ATOM 13158 C C . ILE D 3 62 ? 186.478 135.163 173.534 1.00 57.74 62 ILE D C 1
ATOM 13159 O O . ILE D 3 62 ? 187.182 135.581 172.612 1.00 57.74 62 ILE D O 1
ATOM 13175 N N . LYS D 3 63 ? 186.270 133.869 173.755 1.00 58.96 63 LYS D N 1
ATOM 13176 C CA . LYS D 3 63 ? 186.865 132.815 172.936 1.00 58.96 63 LYS D CA 1
ATOM 13177 C C . LYS D 3 63 ? 185.773 132.241 172.038 1.00 58.96 63 LYS D C 1
ATOM 13178 O O . LYS D 3 63 ? 184.914 131.483 172.495 1.00 58.96 63 LYS D O 1
ATOM 13182 N N . VAL D 3 64 ? 185.815 132.601 170.757 1.00 58.70 64 VAL D N 1
ATOM 13183 C CA . VAL D 3 64 ? 184.848 132.105 169.777 1.00 58.70 64 VAL D CA 1
ATOM 13184 C C . VAL D 3 64 ? 185.493 130.890 169.118 1.00 58.70 64 VAL D C 1
ATOM 13185 O O . VAL D 3 64 ? 186.202 130.995 168.117 1.00 58.70 64 VAL D O 1
ATOM 13198 N N . GLY D 3 65 ? 185.241 129.721 169.695 1.00 60.85 65 GLY D N 1
ATOM 13199 C CA . GLY D 3 65 ? 185.736 128.470 169.154 1.00 60.85 65 GLY D CA 1
ATOM 13200 C C . GLY D 3 65 ? 187.169 128.155 169.528 1.00 60.85 65 GLY D C 1
ATOM 13201 O O . GLY D 3 65 ? 187.410 127.366 170.447 1.00 60.85 65 GLY D O 1
ATOM 13205 N N . SER D 3 66 ? 188.135 128.758 168.827 1.00 60.89 66 SER D N 1
ATOM 13206 C CA . SER D 3 66 ? 189.538 128.507 169.128 1.00 60.89 66 SER D CA 1
ATOM 13207 C C . SER D 3 66 ? 190.417 129.749 169.026 1.00 60.89 66 SER D C 1
ATOM 13208 O O . SER D 3 66 ? 191.646 129.610 169.004 1.00 60.89 66 SER D O 1
ATOM 13216 N N . LEU D 3 67 ? 189.845 130.948 168.955 1.00 60.45 67 LEU D N 1
ATOM 13217 C CA . LEU D 3 67 ? 190.639 132.157 168.797 1.00 60.45 67 LEU D CA 1
ATOM 13218 C C . LEU D 3 67 ? 190.106 133.256 169.702 1.00 60.45 67 LEU D C 1
ATOM 13219 O O . LEU D 3 67 ? 188.895 133.365 169.913 1.00 60.45 67 LEU D O 1
ATOM 13223 N N . THR D 3 68 ? 191.020 134.067 170.229 1.00 60.40 68 THR D N 1
ATOM 13224 C CA . THR D 3 68 ? 190.646 135.193 171.072 1.00 60.40 68 THR D CA 1
ATOM 13225 C C . THR D 3 68 ? 190.228 136.373 170.206 1.00 60.40 68 THR D C 1
ATOM 13226 O O . THR D 3 68 ? 190.825 136.634 169.158 1.00 60.40 68 THR D O 1
ATOM 13230 N N . ILE D 3 69 ? 189.201 137.091 170.653 1.00 59.25 69 ILE D N 1
ATOM 13231 C CA . ILE D 3 69 ? 188.658 138.202 169.881 1.00 59.25 69 ILE D CA 1
ATOM 13232 C C . ILE D 3 69 ? 187.931 139.166 170.807 1.00 59.25 69 ILE D C 1
ATOM 13233 O O . ILE D 3 69 ? 187.144 138.750 171.664 1.00 59.25 69 ILE D O 1
ATOM 13249 N N . ASN D 3 70 ? 188.191 140.460 170.641 1.00 57.90 70 ASN D N 1
ATOM 13250 C CA . ASN D 3 70 ? 187.473 141.479 171.390 1.00 57.90 70 ASN D CA 1
ATOM 13251 C C . ASN D 3 70 ? 186.121 141.739 170.742 1.00 57.90 70 ASN D C 1
ATOM 13252 O O . ASN D 3 70 ? 185.997 141.758 169.515 1.00 57.90 70 ASN D O 1
ATOM 13256 N N . ILE D 3 71 ? 185.102 141.942 171.580 1.00 56.73 71 ILE D N 1
ATOM 13257 C CA . ILE D 3 71 ? 183.735 142.072 171.080 1.00 56.73 71 ILE D CA 1
ATOM 13258 C C . ILE D 3 71 ? 183.444 143.449 170.511 1.00 56.73 71 ILE D C 1
ATOM 13259 O O . ILE D 3 71 ? 182.416 143.628 169.846 1.00 56.73 71 ILE D O 1
ATOM 13275 N N . SER D 3 72 ? 184.321 144.423 170.731 1.00 56.76 72 SER D N 1
ATOM 13276 C CA . SER D 3 72 ? 184.089 145.790 170.285 1.00 56.76 72 SER D CA 1
ATOM 13277 C C . SER D 3 72 ? 184.719 146.095 168.934 1.00 56.76 72 SER D C 1
ATOM 13278 O O . SER D 3 72 ? 184.588 147.225 168.451 1.00 56.76 72 SER D O 1
ATOM 13282 N N . ASP D 3 73 ? 185.396 145.130 168.313 1.00 59.51 73 ASP D N 1
ATOM 13283 C CA . ASP D 3 73 ? 186.061 145.386 167.042 1.00 59.51 73 ASP D CA 1
ATOM 13284 C C . ASP D 3 73 ? 185.037 145.717 165.965 1.00 59.51 73 ASP D C 1
ATOM 13285 O O . ASP D 3 73 ? 184.042 145.007 165.796 1.00 59.51 73 ASP D O 1
ATOM 13289 N N . LYS D 3 74 ? 185.291 146.800 165.227 1.00 58.26 74 LYS D N 1
ATOM 13290 C CA . LYS D 3 74 ? 184.325 147.259 164.235 1.00 58.26 74 LYS D CA 1
ATOM 13291 C C . LYS D 3 74 ? 184.144 146.238 163.119 1.00 58.26 74 LYS D C 1
ATOM 13292 O O . LYS D 3 74 ? 183.019 145.996 162.667 1.00 58.26 74 LYS D O 1
ATOM 13296 N N . SER D 3 75 ? 185.240 145.634 162.654 1.00 58.16 75 SER D N 1
ATOM 13297 C CA . SER D 3 75 ? 185.150 144.704 161.533 1.00 58.16 75 SER D CA 1
ATOM 13298 C C . SER D 3 75 ? 184.273 143.509 161.881 1.00 58.16 75 SER D C 1
ATOM 13299 O O . SER D 3 75 ? 183.399 143.113 161.100 1.00 58.16 75 SER D O 1
ATOM 13307 N N . THR D 3 76 ? 184.494 142.917 163.056 1.00 56.83 76 THR D N 1
ATOM 13308 C CA . THR D 3 76 ? 183.715 141.750 163.450 1.00 56.83 76 THR D CA 1
ATOM 13309 C C . THR D 3 76 ? 182.231 142.083 163.502 1.00 56.83 76 THR D C 1
ATOM 13310 O O . THR D 3 76 ? 181.403 141.378 162.915 1.00 56.83 76 THR D O 1
ATOM 13321 N N . ILE D 3 77 ? 181.874 143.162 164.200 1.00 55.22 77 ILE D N 1
ATOM 13322 C CA . ILE D 3 77 ? 180.469 143.543 164.309 1.00 55.22 77 ILE D CA 1
ATOM 13323 C C . ILE D 3 77 ? 179.879 143.769 162.924 1.00 55.22 77 ILE D C 1
ATOM 13324 O O . ILE D 3 77 ? 178.804 143.252 162.595 1.00 55.22 77 ILE D O 1
ATOM 13340 N N . SER D 3 78 ? 180.577 144.538 162.085 1.00 57.94 78 SER D N 1
ATOM 13341 C CA . SER D 3 78 ? 180.087 144.782 160.734 1.00 57.94 78 SER D CA 1
ATOM 13342 C C . SER D 3 78 ? 179.829 143.473 160.006 1.00 57.94 78 SER D C 1
ATOM 13343 O O . SER D 3 78 ? 178.869 143.357 159.236 1.00 57.94 78 SER D O 1
ATOM 13347 N N . LEU D 3 79 ? 180.677 142.470 160.241 1.00 58.86 79 LEU D N 1
ATOM 13348 C CA . LEU D 3 79 ? 180.467 141.164 159.630 1.00 58.86 79 LEU D CA 1
ATOM 13349 C C . LEU D 3 79 ? 179.316 140.404 160.275 1.00 58.86 79 LEU D C 1
ATOM 13350 O O . LEU D 3 79 ? 178.751 139.506 159.642 1.00 58.86 79 LEU D O 1
ATOM 13354 N N . ALA D 3 80 ? 178.956 140.741 161.514 1.00 55.60 80 ALA D N 1
ATOM 13355 C CA . ALA D 3 80 ? 177.944 139.993 162.255 1.00 55.60 80 ALA D CA 1
ATOM 13356 C C . ALA D 3 80 ? 176.545 140.565 162.044 1.00 55.60 80 ALA D C 1
ATOM 13357 O O . ALA D 3 80 ? 175.652 139.869 161.552 1.00 55.60 80 ALA D O 1
ATOM 13364 N N . PHE D 3 81 ? 176.340 141.829 162.413 1.00 53.67 81 PHE D N 1
ATOM 13365 C CA . PHE D 3 81 ? 175.032 142.461 162.301 1.00 53.67 81 PHE D CA 1
ATOM 13366 C C . PHE D 3 81 ? 174.799 143.121 160.950 1.00 53.67 81 PHE D C 1
ATOM 13367 O O . PHE D 3 81 ? 173.684 143.587 160.694 1.00 53.67 81 PHE D O 1
ATOM 13384 N N . GLY D 3 82 ? 175.813 143.178 160.089 1.00 58.08 82 GLY D N 1
ATOM 13385 C CA . GLY D 3 82 ? 175.670 143.761 158.776 1.00 58.08 82 GLY D CA 1
ATOM 13386 C C . GLY D 3 82 ? 176.462 145.043 158.625 1.00 58.08 82 GLY D C 1
ATOM 13387 O O . GLY D 3 82 ? 176.939 145.626 159.602 1.00 58.08 82 GLY D O 1
ATOM 13391 N N . PRO D 3 83 ? 176.621 145.506 157.388 1.00 62.29 83 PRO D N 1
ATOM 13392 C CA . PRO D 3 83 ? 177.378 146.739 157.161 1.00 62.29 83 PRO D CA 1
ATOM 13393 C C . PRO D 3 83 ? 176.663 147.948 157.738 1.00 62.29 83 PRO D C 1
ATOM 13394 O O . PRO D 3 83 ? 175.432 148.008 157.789 1.00 62.29 83 PRO D O 1
ATOM 13405 N N . GLU D 3 84 ? 177.458 148.919 158.177 1.00 61.34 84 GLU D N 1
ATOM 13406 C CA . GLU D 3 84 ? 176.927 150.145 158.760 1.00 61.34 84 GLU D CA 1
ATOM 13407 C C . GLU D 3 84 ? 175.927 150.811 157.822 1.00 61.34 84 GLU D C 1
ATOM 13408 O O . GLU D 3 84 ? 175.770 152.031 157.833 1.00 61.34 84 GLU D O 1
ATOM 13412 N N . GLY D 3 91 ? 172.642 140.993 156.778 1.00 55.14 91 GLY D N 1
ATOM 13413 C CA . GLY D 3 91 ? 173.643 140.539 157.724 1.00 55.14 91 GLY D CA 1
ATOM 13414 C C . GLY D 3 91 ? 173.502 139.070 158.069 1.00 55.14 91 GLY D C 1
ATOM 13415 O O . GLY D 3 91 ? 172.568 138.406 157.626 1.00 55.14 91 GLY D O 1
ATOM 13419 N N . ALA D 3 92 ? 174.433 138.564 158.874 1.00 54.98 92 ALA D N 1
ATOM 13420 C CA . ALA D 3 92 ? 174.467 137.153 159.228 1.00 54.98 92 ALA D CA 1
ATOM 13421 C C . ALA D 3 92 ? 173.639 136.822 160.462 1.00 54.98 92 ALA D C 1
ATOM 13422 O O . ALA D 3 92 ? 173.468 135.638 160.770 1.00 54.98 92 ALA D O 1
ATOM 13429 N N . LEU D 3 93 ? 173.127 137.825 161.170 1.00 51.82 93 LEU D N 1
ATOM 13430 C CA . LEU D 3 93 ? 172.383 137.621 162.403 1.00 51.82 93 LEU D CA 1
ATOM 13431 C C . LEU D 3 93 ? 171.085 138.411 162.345 1.00 51.82 93 LEU D C 1
ATOM 13432 O O . LEU D 3 93 ? 171.008 139.459 161.699 1.00 51.82 93 LEU D O 1
ATOM 13448 N N . GLY D 3 94 ? 170.061 137.900 163.027 1.00 50.31 94 GLY D N 1
ATOM 13449 C CA . GLY D 3 94 ? 168.743 138.497 162.955 1.00 50.31 94 GLY D CA 1
ATOM 13450 C C . GLY D 3 94 ? 167.959 138.265 164.228 1.00 50.31 94 GLY D C 1
ATOM 13451 O O . GLY D 3 94 ? 168.397 137.559 165.139 1.00 50.31 94 GLY D O 1
ATOM 13455 N N . PHE D 3 95 ? 166.778 138.878 164.277 1.00 47.88 95 PHE D N 1
ATOM 13456 C CA . PHE D 3 95 ? 165.904 138.776 165.434 1.00 47.88 95 PHE D CA 1
ATOM 13457 C C . PHE D 3 95 ? 164.462 138.896 164.971 1.00 47.88 95 PHE D C 1
ATOM 13458 O O . PHE D 3 95 ? 164.175 139.457 163.912 1.00 47.88 95 PHE D O 1
ATOM 13475 N N . THR D 3 96 ? 163.554 138.367 165.784 1.00 46.71 96 THR D N 1
ATOM 13476 C CA . THR D 3 96 ? 162.134 138.340 165.472 1.00 46.71 96 THR D CA 1
ATOM 13477 C C . THR D 3 96 ? 161.370 139.254 166.422 1.00 46.71 96 THR D C 1
ATOM 13478 O O . THR D 3 96 ? 161.818 139.550 167.532 1.00 46.71 96 THR D O 1
ATOM 13489 N N . ASP D 3 97 ? 160.203 139.702 165.966 1.00 46.03 97 ASP D N 1
ATOM 13490 C CA . ASP D 3 97 ? 159.394 140.615 166.758 1.00 46.03 97 ASP D CA 1
ATOM 13491 C C . ASP D 3 97 ? 159.081 140.003 168.117 1.00 46.03 97 ASP D C 1
ATOM 13492 O O . ASP D 3 97 ? 158.764 138.816 168.225 1.00 46.03 97 ASP D O 1
ATOM 13496 N N . ALA D 3 98 ? 159.171 140.823 169.159 1.00 45.42 98 ALA D N 1
ATOM 13497 C CA . ALA D 3 98 ? 158.959 140.366 170.524 1.00 45.42 98 ALA D CA 1
ATOM 13498 C C . ALA D 3 98 ? 157.492 140.514 170.901 1.00 45.42 98 ALA D C 1
ATOM 13499 O O . ALA D 3 98 ? 156.895 141.574 170.696 1.00 45.42 98 ALA D O 1
ATOM 13506 N N . ARG D 3 99 ? 156.920 139.450 171.453 1.00 45.23 99 ARG D N 1
ATOM 13507 C CA . ARG D 3 99 ? 155.528 139.415 171.870 1.00 45.23 99 ARG D CA 1
ATOM 13508 C C . ARG D 3 99 ? 155.443 139.327 173.387 1.00 45.23 99 ARG D C 1
ATOM 13509 O O . ARG D 3 99 ? 156.440 139.116 174.080 1.00 45.23 99 ARG D O 1
ATOM 13530 N N . ILE D 3 100 ? 154.228 139.488 173.900 1.00 43.24 100 ILE D N 1
ATOM 13531 C CA . ILE D 3 100 ? 153.981 139.543 175.336 1.00 43.24 100 ILE D CA 1
ATOM 13532 C C . ILE D 3 100 ? 153.591 138.155 175.818 1.00 43.24 100 ILE D C 1
ATOM 13533 O O . ILE D 3 100 ? 152.741 137.493 175.209 1.00 43.24 100 ILE D O 1
ATOM 13549 N N . LEU D 3 101 ? 154.217 137.709 176.903 1.00 42.77 101 LEU D N 1
ATOM 13550 C CA . LEU D 3 101 ? 153.974 136.390 177.475 1.00 42.77 101 LEU D CA 1
ATOM 13551 C C . LEU D 3 101 ? 153.313 136.442 178.843 1.00 42.77 101 LEU D C 1
ATOM 13552 O O . LEU D 3 101 ? 152.399 135.661 179.109 1.00 42.77 101 LEU D O 1
ATOM 13568 N N . LEU D 3 102 ? 153.756 137.340 179.721 1.00 42.33 102 LEU D N 1
ATOM 13569 C CA . LEU D 3 102 ? 153.179 137.510 181.047 1.00 42.33 102 LEU D CA 1
ATOM 13570 C C . LEU D 3 102 ? 152.968 138.993 181.309 1.00 42.33 102 LEU D C 1
ATOM 13571 O O . LEU D 3 102 ? 153.799 139.822 180.930 1.00 42.33 102 LEU D O 1
ATOM 13587 N N . PHE D 3 103 ? 151.852 139.324 181.958 1.00 42.38 103 PHE D N 1
ATOM 13588 C CA . PHE D 3 103 ? 151.462 140.706 182.186 1.00 42.38 103 PHE D CA 1
ATOM 13589 C C . PHE D 3 103 ? 151.054 140.878 183.644 1.00 42.38 103 PHE D C 1
ATOM 13590 O O . PHE D 3 103 ? 150.296 140.048 184.174 1.00 42.38 103 PHE D O 1
ATOM 13607 N N . PRO D 3 104 ? 151.522 141.924 184.328 1.00 42.12 104 PRO D N 1
ATOM 13608 C CA . PRO D 3 104 ? 151.163 142.106 185.739 1.00 42.12 104 PRO D CA 1
ATOM 13609 C C . PRO D 3 104 ? 149.870 142.884 185.921 1.00 42.12 104 PRO D C 1
ATOM 13610 O O . PRO D 3 104 ? 149.618 143.894 185.261 1.00 42.12 104 PRO D O 1
ATOM 13621 N N . VAL D 3 105 ? 149.039 142.398 186.839 1.00 42.06 105 VAL D N 1
ATOM 13622 C CA . VAL D 3 105 ? 147.734 142.987 187.115 1.00 42.06 105 VAL D CA 1
ATOM 13623 C C . VAL D 3 105 ? 147.539 143.037 188.622 1.00 42.06 105 VAL D C 1
ATOM 13624 O O . VAL D 3 105 ? 147.921 142.107 189.339 1.00 42.06 105 VAL D O 1
ATOM 13637 N N . LYS D 3 106 ? 146.944 144.125 189.103 1.00 43.01 106 LYS D N 1
ATOM 13638 C CA . LYS D 3 106 ? 146.787 144.323 190.536 1.00 43.01 106 LYS D CA 1
ATOM 13639 C C . LYS D 3 106 ? 145.820 143.297 191.115 1.00 43.01 106 LYS D C 1
ATOM 13640 O O . LYS D 3 106 ? 144.851 142.889 190.470 1.00 43.01 106 LYS D O 1
ATOM 13659 N N . SER D 3 107 ? 146.089 142.885 192.352 1.00 42.15 107 SER D N 1
ATOM 13660 C CA . SER D 3 107 ? 145.280 141.886 193.033 1.00 42.15 107 SER D CA 1
ATOM 13661 C C . SER D 3 107 ? 145.016 142.336 194.462 1.00 42.15 107 SER D C 1
ATOM 13662 O O . SER D 3 107 ? 145.738 143.167 195.016 1.00 42.15 107 SER D O 1
ATOM 13670 N N . MET D 3 108 ? 143.961 141.774 195.056 1.00 40.95 108 MET D N 1
ATOM 13671 C CA . MET D 3 108 ? 143.632 142.112 196.436 1.00 40.95 108 MET D CA 1
ATOM 13672 C C . MET D 3 108 ? 144.594 141.451 197.412 1.00 40.95 108 MET D C 1
ATOM 13673 O O . MET D 3 108 ? 144.905 142.028 198.460 1.00 40.95 108 MET D O 1
ATOM 13677 N N . LYS D 3 109 ? 145.070 140.254 197.0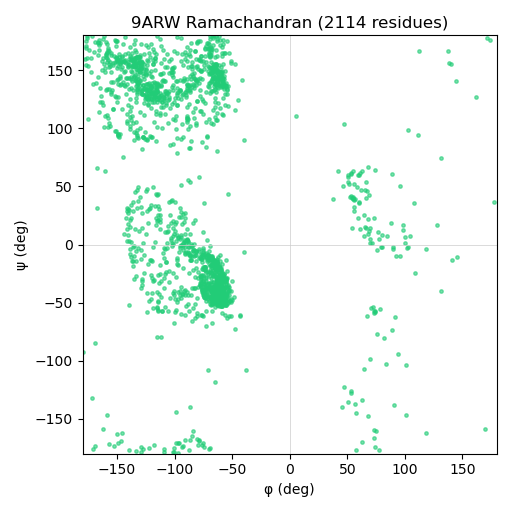90 1.00 40.97 109 LYS D N 1
ATOM 13678 C CA . LYS D 3 109 ? 146.024 139.527 197.913 1.00 40.97 109 LYS D CA 1
ATOM 13679 C C . LYS D 3 109 ? 147.257 139.264 197.064 1.00 40.97 109 LYS D C 1
ATOM 13680 O O . LYS D 3 109 ? 147.139 138.838 195.911 1.00 40.97 109 LYS D O 1
ATOM 13699 N N . GLY D 3 110 ? 148.433 139.519 197.629 1.00 42.09 110 GLY D N 1
ATOM 13700 C CA . GLY D 3 110 ? 149.678 139.353 196.912 1.00 42.09 110 GLY D CA 1
ATOM 13701 C C . GLY D 3 110 ? 150.131 140.587 196.164 1.00 42.09 110 GLY D C 1
ATOM 13702 O O . GLY D 3 110 ? 151.223 140.575 195.582 1.00 42.09 110 GLY D O 1
ATOM 13706 N N . VAL D 3 111 ? 149.329 141.650 196.167 1.00 41.48 111 VAL D N 1
ATOM 13707 C CA . VAL D 3 111 ? 149.635 142.908 195.494 1.00 41.48 111 VAL D CA 1
ATOM 13708 C C . VAL D 3 111 ? 149.492 142.816 193.979 1.00 41.48 111 VAL D C 1
ATOM 13709 O O . VAL D 3 111 ? 148.718 143.571 193.382 1.00 41.48 111 VAL D O 1
ATOM 13713 N N . PHE D 3 112 ? 150.214 141.898 193.341 1.00 42.44 112 PHE D N 1
ATOM 13714 C CA . PHE D 3 112 ? 150.199 141.841 191.886 1.00 42.44 112 PHE D CA 1
ATOM 13715 C C . PHE D 3 112 ? 150.370 140.408 191.403 1.00 42.44 112 PHE D C 1
ATOM 13716 O O . PHE D 3 112 ? 151.118 139.631 191.999 1.00 42.44 112 PHE D O 1
ATOM 13733 N N . ALA D 3 113 ? 149.673 140.073 190.314 1.00 42.52 113 ALA D N 1
ATOM 13734 C CA . ALA D 3 113 ? 149.691 138.734 189.744 1.00 42.52 113 ALA D CA 1
ATOM 13735 C C . ALA D 3 113 ? 149.965 138.781 188.247 1.00 42.52 113 ALA D C 1
ATOM 13736 O O . ALA D 3 113 ? 149.665 139.769 187.573 1.00 42.52 113 ALA D O 1
ATOM 13743 N N . TRP D 3 114 ? 150.540 137.691 187.738 1.00 41.97 114 TRP D N 1
ATOM 13744 C CA . TRP D 3 114 ? 150.852 137.529 186.323 1.00 41.97 114 TRP D CA 1
ATOM 13745 C C . TRP D 3 114 ? 149.730 136.770 185.624 1.00 41.97 114 TRP D C 1
ATOM 13746 O O . TRP D 3 114 ? 149.274 135.737 186.122 1.00 41.97 114 TRP D O 1
ATOM 13767 N N . VAL D 3 115 ? 149.293 137.279 184.472 1.00 41.99 115 VAL D N 1
ATOM 13768 C CA . VAL D 3 115 ? 148.160 136.724 183.739 1.00 41.99 115 VAL D CA 1
ATOM 13769 C C . VAL D 3 115 ? 148.594 136.399 182.315 1.00 41.99 115 VAL D C 1
ATOM 13770 O O . VAL D 3 115 ? 149.246 137.218 181.658 1.00 41.99 115 VAL D O 1
ATOM 13783 N N . THR D 3 116 ? 148.235 135.205 181.844 1.00 42.96 116 THR D N 1
ATOM 13784 C CA . THR D 3 116 ? 148.457 134.789 180.466 1.00 42.96 116 THR D CA 1
ATOM 13785 C C . THR D 3 116 ? 147.228 134.030 179.981 1.00 42.96 116 THR D C 1
ATOM 13786 O O . THR D 3 116 ? 146.428 133.540 180.779 1.00 42.96 116 THR D O 1
ATOM 13797 N N . CYS D 3 117 ? 147.078 133.940 178.663 1.00 44.58 117 CYS D N 1
ATOM 13798 C CA . CYS D 3 117 ? 145.900 133.359 178.040 1.00 44.58 117 CYS D CA 1
ATOM 13799 C C . CYS D 3 117 ? 146.287 132.228 177.096 1.00 44.58 117 CYS D C 1
ATOM 13800 O O . CYS D 3 117 ? 147.435 132.150 176.642 1.00 44.58 117 CYS D O 1
ATOM 13808 N N . PRO D 3 118 ? 145.349 131.326 176.780 1.00 43.68 118 PRO D N 1
ATOM 13809 C CA . PRO D 3 118 ? 145.715 130.148 175.972 1.00 43.68 118 PRO D CA 1
ATOM 13810 C C . PRO D 3 118 ? 146.333 130.487 174.628 1.00 43.68 118 PRO D C 1
ATOM 13811 O O . PRO D 3 118 ? 147.237 129.774 174.175 1.00 43.68 118 PRO D O 1
ATOM 13822 N N . GLN D 3 119 ? 145.863 131.543 173.964 1.00 43.89 119 GLN D N 1
ATOM 13823 C CA . GLN D 3 119 ? 146.406 131.886 172.654 1.00 43.89 119 GLN D CA 1
ATOM 13824 C C . GLN D 3 119 ? 147.891 132.213 172.743 1.00 43.89 119 GLN D C 1
ATOM 13825 O O . GLN D 3 119 ? 148.690 131.755 171.915 1.00 43.89 119 GLN D O 1
ATOM 13839 N N . VAL D 3 120 ? 148.277 133.004 173.745 1.00 43.67 120 VAL D N 1
ATOM 13840 C CA . VAL D 3 120 ? 149.681 133.359 173.918 1.00 43.67 120 VAL D CA 1
ATOM 13841 C C . VAL D 3 120 ? 150.518 132.112 174.159 1.00 43.67 120 VAL D C 1
ATOM 13842 O O . VAL D 3 120 ? 151.608 131.961 173.597 1.00 43.67 120 VAL D O 1
ATOM 13855 N N . LEU D 3 121 ? 150.028 131.200 175.000 1.00 44.28 121 LEU D N 1
ATOM 13856 C CA . LEU D 3 121 ? 150.792 129.993 175.299 1.00 44.28 121 LEU D CA 1
ATOM 13857 C C . LEU D 3 121 ? 150.931 129.105 174.068 1.00 44.28 121 LEU D C 1
ATOM 13858 O O . LEU D 3 121 ? 151.993 128.513 173.841 1.00 44.28 121 LEU D O 1
ATOM 13874 N N . GLU D 3 122 ? 149.870 128.985 173.267 1.00 45.91 122 GLU D N 1
ATOM 13875 C CA . GLU D 3 122 ? 149.956 128.173 172.058 1.00 45.91 122 GLU D CA 1
ATOM 13876 C C . GLU D 3 122 ? 150.940 128.776 171.066 1.00 45.91 122 GLU D C 1
ATOM 13877 O O . GLU D 3 122 ? 151.727 128.052 170.441 1.00 45.91 122 GLU D O 1
ATOM 13889 N N . ARG D 3 123 ? 150.913 130.101 170.907 1.00 44.57 123 ARG D N 1
ATOM 13890 C CA . ARG D 3 123 ? 151.898 130.753 170.052 1.00 44.57 123 ARG D CA 1
ATOM 13891 C C . ARG D 3 123 ? 153.308 130.523 170.576 1.00 44.57 123 ARG D C 1
ATOM 13892 O O . ARG D 3 123 ? 154.241 130.303 169.796 1.00 44.57 123 ARG D O 1
ATOM 13913 N N . PHE D 3 124 ? 153.484 130.586 171.896 1.00 44.44 124 PHE D N 1
ATOM 13914 C CA . PHE D 3 124 ? 154.794 130.339 172.486 1.00 44.44 124 PHE D CA 1
ATOM 13915 C C . PHE D 3 124 ? 155.272 128.928 172.173 1.00 44.44 124 PHE D C 1
ATOM 13916 O O . PHE D 3 124 ? 156.438 128.721 171.815 1.00 44.44 124 PHE D O 1
ATOM 13933 N N . LYS D 3 125 ? 154.380 127.945 172.295 1.00 45.74 125 LYS D N 1
ATOM 13934 C CA . LYS D 3 125 ? 154.759 126.568 171.998 1.00 45.74 125 LYS D CA 1
ATOM 13935 C C . LYS D 3 125 ? 155.132 126.407 170.532 1.00 45.74 125 LYS D C 1
ATOM 13936 O O . LYS D 3 125 ? 156.111 125.726 170.205 1.00 45.74 125 LYS D O 1
ATOM 13955 N N . SER D 3 126 ? 154.362 127.021 169.631 1.00 45.52 126 SER D N 1
ATOM 13956 C CA . SER D 3 126 ? 154.683 126.920 168.209 1.00 45.52 126 SER D CA 1
ATOM 13957 C C . SER D 3 126 ? 156.026 127.568 167.901 1.00 45.52 126 SER D C 1
ATOM 13958 O O . SER D 3 126 ? 156.819 127.029 167.121 1.00 45.52 126 SER D O 1
ATOM 13966 N N . ASP D 3 127 ? 156.302 128.727 168.503 1.00 45.77 127 ASP D N 1
ATOM 13967 C CA . ASP D 3 127 ? 157.581 129.391 168.279 1.00 45.77 127 ASP D CA 1
ATOM 13968 C C . ASP D 3 127 ? 158.738 128.588 168.855 1.00 45.77 127 ASP D C 1
ATOM 13969 O O . ASP D 3 127 ? 159.847 128.626 168.312 1.00 45.77 127 ASP D O 1
ATOM 13973 N N . LEU D 3 128 ? 158.508 127.865 169.950 1.00 46.42 128 LEU D N 1
ATOM 13974 C CA . LEU D 3 128 ? 159.526 126.969 170.483 1.00 46.42 128 LEU D CA 1
ATOM 13975 C C . LEU D 3 128 ? 159.738 125.736 169.617 1.00 46.42 128 LEU D C 1
ATOM 13976 O O . LEU D 3 128 ? 160.714 125.011 169.836 1.00 46.42 128 LEU D O 1
ATOM 13992 N N . ASN D 3 129 ? 158.854 125.474 168.652 1.00 48.12 129 ASN D N 1
ATOM 13993 C CA . ASN D 3 129 ? 159.020 124.308 167.792 1.00 48.12 129 ASN D CA 1
ATOM 13994 C C . ASN D 3 129 ? 160.081 124.537 166.723 1.00 48.12 129 ASN D C 1
ATOM 13995 O O . ASN D 3 129 ? 160.809 123.606 166.362 1.00 48.12 129 ASN D O 1
ATOM 14006 N N . LEU D 3 130 ? 160.185 125.763 166.204 1.00 45.61 130 LEU D N 1
ATOM 14007 C CA . LEU D 3 130 ? 161.153 126.034 165.147 1.00 45.61 130 LEU D CA 1
ATOM 14008 C C . LEU D 3 130 ? 162.577 125.764 165.606 1.00 45.61 130 LEU D C 1
ATOM 14009 O O . LEU D 3 130 ? 163.419 125.348 164.804 1.00 45.61 130 LEU D O 1
ATOM 14025 N N . CYS D 3 131 ? 162.866 125.987 166.882 1.00 47.85 131 CYS D N 1
ATOM 14026 C CA . CYS D 3 131 ? 164.217 125.850 167.404 1.00 47.85 131 CYS D CA 1
ATOM 14027 C C . CYS D 3 131 ? 164.530 124.438 167.874 1.00 47.85 131 CYS D C 1
ATOM 14028 O O . CYS D 3 131 ? 165.628 124.201 168.386 1.00 47.85 131 CYS D O 1
ATOM 14036 N N . GLY D 3 132 ? 163.602 123.499 167.718 1.00 47.54 132 GLY D N 1
ATOM 14037 C CA . GLY D 3 132 ? 163.865 122.118 168.057 1.00 47.54 132 GLY D CA 1
ATOM 14038 C C . GLY D 3 132 ? 163.763 121.786 169.526 1.00 47.54 132 GLY D C 1
ATOM 14039 O O . GLY D 3 132 ? 164.118 120.668 169.917 1.00 47.54 132 GLY D O 1
ATOM 14043 N N . VAL D 3 133 ? 163.296 122.711 170.352 1.00 47.02 133 VAL D N 1
ATOM 14044 C CA . VAL D 3 133 ? 163.095 122.458 171.772 1.00 47.02 133 VAL D CA 1
ATOM 14045 C C . VAL D 3 133 ? 161.678 121.942 171.976 1.00 47.02 133 VAL D C 1
ATOM 14046 O O . VAL D 3 133 ? 160.709 122.568 171.529 1.00 47.02 133 VAL D O 1
ATOM 14059 N N . ASN D 3 134 ? 161.554 120.801 172.645 1.00 48.25 134 ASN D N 1
ATOM 14060 C CA . ASN D 3 134 ? 160.264 120.211 172.977 1.00 48.25 134 ASN D CA 1
ATOM 14061 C C . ASN D 3 134 ? 160.044 120.346 174.477 1.00 48.25 134 ASN D C 1
ATOM 14062 O O . ASN D 3 134 ? 160.877 119.901 175.272 1.00 48.25 134 ASN D O 1
ATOM 14073 N N . LEU D 3 135 ? 158.921 120.957 174.859 1.00 46.43 135 LEU D N 1
ATOM 14074 C CA . LEU D 3 135 ? 158.684 121.255 176.267 1.00 46.43 135 LEU D CA 1
ATOM 14075 C C . LEU D 3 135 ? 158.561 119.979 177.090 1.00 46.43 135 LEU D C 1
ATOM 14076 O O . LEU D 3 135 ? 159.165 119.857 178.162 1.00 46.43 135 LEU D O 1
ATOM 14092 N N . GLY D 3 136 ? 157.784 119.016 176.606 1.00 46.02 136 GLY D N 1
ATOM 14093 C CA . GLY D 3 136 ? 157.563 117.778 177.322 1.00 46.02 136 GLY D CA 1
ATOM 14094 C C . GLY D 3 136 ? 156.282 117.711 178.121 1.00 46.02 136 GLY D C 1
ATOM 14095 O O . GLY D 3 136 ? 156.137 116.802 178.946 1.00 46.02 136 GLY D O 1
ATOM 14099 N N . PHE D 3 137 ? 155.355 118.642 177.913 1.00 46.07 137 PHE D N 1
ATOM 14100 C CA . PHE D 3 137 ? 154.070 118.617 178.597 1.00 46.07 137 PHE D CA 1
ATOM 14101 C C . PHE D 3 137 ? 153.115 119.537 177.854 1.00 46.07 137 PHE D C 1
ATOM 14102 O O . PHE D 3 137 ? 153.536 120.447 177.135 1.00 46.07 137 PHE D O 1
ATOM 14119 N N . GLU D 3 138 ? 151.823 119.292 178.038 1.00 45.62 138 GLU D N 1
ATOM 14120 C CA . GLU D 3 138 ? 150.815 120.082 177.354 1.00 45.62 138 GLU D CA 1
ATOM 14121 C C . GLU D 3 138 ? 150.577 121.399 178.085 1.00 45.62 138 GLU D C 1
ATOM 14122 O O . GLU D 3 138 ? 150.896 121.554 179.266 1.00 45.62 138 GLU D O 1
ATOM 14126 N N . MET D 3 139 ? 150.010 122.357 177.359 1.00 46.55 139 MET D N 1
ATOM 14127 C CA . MET D 3 139 ? 149.669 123.648 177.930 1.00 46.55 139 MET D CA 1
ATOM 14128 C C . MET D 3 139 ? 148.392 123.545 178.759 1.00 46.55 139 MET D C 1
ATOM 14129 O O . MET D 3 139 ? 147.589 122.628 178.570 1.00 46.55 139 MET D O 1
ATOM 14143 N N . PRO D 3 140 ? 148.178 124.473 179.685 1.00 45.16 140 PRO D N 1
ATOM 14144 C CA . PRO D 3 140 ? 147.012 124.390 180.567 1.00 45.16 140 PRO D CA 1
ATOM 14145 C C . PRO D 3 140 ? 145.758 124.949 179.908 1.00 45.16 140 PRO D C 1
ATOM 14146 O O . PRO D 3 140 ? 145.802 125.627 178.882 1.00 45.16 140 PRO D O 1
ATOM 14157 N N . GLN D 3 141 ? 144.623 124.648 180.530 1.00 45.90 141 GLN D N 1
ATOM 14158 C CA . GLN D 3 141 ? 143.329 125.122 180.070 1.00 45.90 141 GLN D CA 1
ATOM 14159 C C . GLN D 3 141 ? 143.001 126.473 180.699 1.00 45.90 141 GLN D C 1
ATOM 14160 O O . GLN D 3 141 ? 143.674 126.942 181.619 1.00 45.90 141 GLN D O 1
ATOM 14174 N N . ALA D 3 142 ? 141.944 127.099 180.193 1.00 44.88 142 ALA D N 1
ATOM 14175 C CA . ALA D 3 142 ? 141.529 128.393 180.711 1.00 44.88 142 ALA D CA 1
ATOM 14176 C C . ALA D 3 142 ? 141.009 128.262 182.138 1.00 44.88 142 ALA D C 1
ATOM 14177 O O . ALA D 3 142 ? 140.426 127.245 182.522 1.00 44.88 142 ALA D O 1
ATOM 14184 N N . ASN D 3 143 ? 141.229 129.311 182.929 1.00 43.16 143 ASN D N 1
ATOM 14185 C CA . ASN D 3 143 ? 140.795 129.358 184.323 1.00 43.16 143 ASN D CA 1
ATOM 14186 C C . ASN D 3 143 ? 141.458 128.248 185.140 1.00 43.16 143 ASN D C 1
ATOM 14187 O O . ASN D 3 143 ? 140.801 127.362 185.689 1.00 43.16 143 ASN D O 1
ATOM 14198 N N . THR D 3 144 ? 142.785 128.311 185.209 1.00 43.31 144 THR D N 1
ATOM 14199 C CA . THR D 3 144 ? 143.565 127.386 186.016 1.00 43.31 144 THR D CA 1
ATOM 14200 C C . THR D 3 144 ? 144.707 128.139 186.680 1.00 43.31 144 THR D C 1
ATOM 14201 O O . THR D 3 144 ? 145.164 129.169 186.180 1.00 43.31 144 THR D O 1
ATOM 14212 N N . ALA D 3 145 ? 145.162 127.617 187.813 1.00 43.52 145 ALA D N 1
ATOM 14213 C CA . ALA D 3 145 ? 146.262 128.211 188.556 1.00 43.52 145 ALA D CA 1
ATOM 14214 C C . ALA D 3 145 ? 147.060 127.098 189.213 1.00 43.52 145 ALA D C 1
ATOM 14215 O O . ALA D 3 145 ? 146.534 126.002 189.436 1.00 43.52 145 ALA D O 1
ATOM 14222 N N . PRO D 3 146 ? 148.328 127.344 189.538 1.00 43.88 146 PRO D N 1
ATOM 14223 C CA . PRO D 3 146 ? 149.150 126.299 190.159 1.00 43.88 146 PRO D CA 1
ATOM 14224 C C . PRO D 3 146 ? 148.554 125.812 191.470 1.00 43.88 146 PRO D C 1
ATOM 14225 O O . PRO D 3 146 ? 147.612 126.384 192.021 1.00 43.88 146 PRO D O 1
ATOM 14236 N N . LYS D 3 147 ? 149.135 124.723 191.975 1.00 43.72 147 LYS D N 1
ATOM 14237 C CA . LYS D 3 147 ? 148.624 124.106 193.194 1.00 43.72 147 LYS D CA 1
ATOM 14238 C C . LYS D 3 147 ? 148.793 125.023 194.398 1.00 43.72 147 LYS D C 1
ATOM 14239 O O . LYS D 3 147 ? 147.894 125.117 195.241 1.00 43.72 147 LYS D O 1
ATOM 14243 N N . ASP D 3 148 ? 149.932 125.706 194.498 1.00 44.25 148 ASP D N 1
ATOM 14244 C CA . ASP D 3 148 ? 150.268 126.497 195.673 1.00 44.25 148 ASP D CA 1
ATOM 14245 C C . ASP D 3 148 ? 149.881 127.963 195.534 1.00 44.25 148 ASP D C 1
ATOM 14246 O O . ASP D 3 148 ? 150.466 128.813 196.214 1.00 44.25 148 ASP D O 1
ATOM 14255 N N . CYS D 3 149 ? 148.916 128.279 194.676 1.00 44.32 149 CYS D N 1
ATOM 14256 C CA . CYS D 3 149 ? 148.545 129.670 194.466 1.00 44.32 149 CYS D CA 1
ATOM 14257 C C . CYS D 3 149 ? 148.105 130.307 195.776 1.00 44.32 149 CYS D C 1
ATOM 14258 O O . CYS D 3 149 ? 147.425 129.682 196.594 1.00 44.32 149 CYS D O 1
ATOM 14266 N N . SER D 3 150 ? 148.507 131.561 195.976 1.00 42.99 150 SER D N 1
ATOM 14267 C CA . SER D 3 150 ? 148.147 132.318 197.165 1.00 42.99 150 SER D CA 1
ATOM 14268 C C . SER D 3 150 ? 147.136 133.420 196.886 1.00 42.99 150 SER D C 1
ATOM 14269 O O . SER D 3 150 ? 146.691 134.084 197.827 1.00 42.99 150 SER D O 1
ATOM 14277 N N . LEU D 3 151 ? 146.757 133.632 195.626 1.00 42.76 151 LEU D N 1
ATOM 14278 C CA . LEU D 3 151 ? 145.840 134.713 195.288 1.00 42.76 151 LEU D CA 1
ATOM 14279 C C . LEU D 3 151 ? 144.414 134.453 195.754 1.00 42.76 151 LEU D C 1
ATOM 14280 O O . LEU D 3 151 ? 143.604 135.386 195.747 1.00 42.76 151 LEU D O 1
ATOM 14296 N N . PHE D 3 152 ? 144.084 133.228 196.149 1.00 43.73 152 PHE D N 1
ATOM 14297 C CA . PHE D 3 152 ? 142.710 132.902 196.501 1.00 43.73 152 PHE D CA 1
ATOM 14298 C C . PHE D 3 152 ? 142.274 133.672 197.740 1.00 43.73 152 PHE D C 1
ATOM 14299 O O . PHE D 3 152 ? 143.062 133.893 198.663 1.00 43.73 152 PHE D O 1
ATOM 14316 N N . ILE D 3 153 ? 141.007 134.083 197.756 1.00 43.61 153 ILE D N 1
ATOM 14317 C CA . ILE D 3 153 ? 140.399 134.719 198.920 1.00 43.61 153 ILE D CA 1
ATOM 14318 C C . ILE D 3 153 ? 138.990 134.168 199.082 1.00 43.61 153 ILE D C 1
ATOM 14319 O O . ILE D 3 153 ? 138.187 134.228 198.145 1.00 43.61 153 ILE D O 1
ATOM 14335 N N . ASN D 3 154 ? 138.689 133.634 200.262 1.00 45.54 154 ASN D N 1
ATOM 14336 C CA . ASN D 3 154 ? 137.345 133.175 200.606 1.00 45.54 154 ASN D CA 1
ATOM 14337 C C . ASN D 3 154 ? 136.814 132.196 199.559 1.00 45.54 154 ASN D C 1
ATOM 14338 O O . ASN D 3 154 ? 135.804 132.434 198.895 1.00 45.54 154 ASN D O 1
ATOM 14342 N N . GLY D 3 155 ? 137.521 131.078 199.424 1.00 46.25 155 GLY D N 1
ATOM 14343 C CA . GLY D 3 155 ? 137.118 130.037 198.499 1.00 46.25 155 GLY D CA 1
ATOM 14344 C C . GLY D 3 155 ? 137.914 130.051 197.212 1.00 46.25 155 GLY D C 1
ATOM 14345 O O . GLY D 3 155 ? 139.100 130.391 197.212 1.00 46.25 155 GLY D O 1
ATOM 14349 N N . ASN D 3 156 ? 137.271 129.678 196.105 1.00 45.40 156 ASN D N 1
ATOM 14350 C CA . ASN D 3 156 ? 137.966 129.592 194.828 1.00 45.40 156 ASN D CA 1
ATOM 14351 C C . ASN D 3 156 ? 138.117 130.944 194.143 1.00 45.40 156 ASN D C 1
ATOM 14352 O O . ASN D 3 156 ? 138.977 131.085 193.268 1.00 45.40 156 ASN D O 1
ATOM 14363 N N . LYS D 3 157 ? 137.308 131.934 194.514 1.00 45.52 157 LYS D N 1
ATOM 14364 C CA . LYS D 3 157 ? 137.308 133.206 193.804 1.00 45.52 157 LYS D CA 1
ATOM 14365 C C . LYS D 3 157 ? 138.663 133.894 193.906 1.00 45.52 157 LYS D C 1
ATOM 14366 O O . LYS D 3 157 ? 139.338 133.827 194.935 1.00 45.52 157 LYS D O 1
ATOM 14385 N N . ILE D 3 158 ? 139.057 134.558 192.821 1.00 43.74 158 ILE D N 1
ATOM 14386 C CA . ILE D 3 158 ? 140.208 135.451 192.797 1.00 43.74 158 ILE D CA 1
ATOM 14387 C C . ILE D 3 158 ? 139.711 136.830 192.399 1.00 43.74 158 ILE D C 1
ATOM 14388 O O . ILE D 3 158 ? 138.791 136.953 191.584 1.00 43.74 158 ILE D O 1
ATOM 14404 N N . VAL D 3 159 ? 140.319 137.865 192.967 1.00 43.66 159 VAL D N 1
ATOM 14405 C CA . VAL D 3 159 ? 139.900 139.246 192.739 1.00 43.66 159 VAL D CA 1
ATOM 14406 C C . VAL D 3 159 ? 141.091 139.993 192.150 1.00 43.66 159 VAL D C 1
ATOM 14407 O O . VAL D 3 159 ? 141.936 140.524 192.873 1.00 43.66 159 VAL D O 1
ATOM 14420 N N . LEU D 3 160 ? 141.161 140.040 190.824 1.00 43.33 160 LEU D N 1
ATOM 14421 C CA . LEU D 3 160 ? 142.127 140.867 190.118 1.00 43.33 160 LEU D CA 1
ATOM 14422 C C . LEU D 3 160 ? 141.432 142.146 189.681 1.00 43.33 160 LEU D C 1
ATOM 14423 O O . LEU D 3 160 ? 140.270 142.111 189.263 1.00 43.33 160 LEU D O 1
ATOM 14439 N N . GLU D 3 161 ? 142.148 143.271 189.786 1.00 43.79 161 GLU D N 1
ATOM 14440 C CA . GLU D 3 161 ? 141.574 144.598 189.557 1.00 43.79 161 GLU D CA 1
ATOM 14441 C C . GLU D 3 161 ? 140.246 144.817 190.277 1.00 43.79 161 GLU D C 1
ATOM 14442 O O . GLU D 3 161 ? 140.179 144.697 191.504 1.00 43.79 161 GLU D O 1
ATOM 14446 N N . GLU D 3 162 ? 139.189 145.141 189.536 1.00 45.93 162 GLU D N 1
ATOM 14447 C CA . GLU D 3 162 ? 137.848 145.212 190.097 1.00 45.93 162 GLU D CA 1
ATOM 14448 C C . GLU D 3 162 ? 136.987 144.008 189.734 1.00 45.93 162 GLU D C 1
ATOM 14449 O O . GLU D 3 162 ? 135.805 143.982 190.090 1.00 45.93 162 GLU D O 1
ATOM 14453 N N . TYR D 3 163 ? 137.542 143.017 189.043 1.00 45.79 163 TYR D N 1
ATOM 14454 C CA . TYR D 3 163 ? 136.795 141.850 188.595 1.00 45.79 163 TYR D CA 1
ATOM 14455 C C . TYR D 3 163 ? 136.995 140.680 189.553 1.00 45.79 163 TYR D C 1
ATOM 14456 O O . TYR D 3 163 ? 137.900 140.672 190.390 1.00 45.79 163 TYR D O 1
ATOM 14474 N N . THR D 3 164 ? 136.127 139.678 189.416 1.00 45.22 164 THR D N 1
ATOM 14475 C CA . THR D 3 164 ? 136.200 138.458 190.222 1.00 45.22 164 THR D CA 1
ATOM 14476 C C . THR D 3 164 ? 135.985 137.269 189.292 1.00 45.22 164 THR D C 1
ATOM 14477 O O . THR D 3 164 ? 134.854 137.001 188.876 1.00 45.22 164 THR D O 1
ATOM 14488 N N . PHE D 3 165 ? 137.063 136.559 188.973 1.00 45.28 165 PHE D N 1
ATOM 14489 C CA . PHE D 3 165 ? 136.989 135.336 188.189 1.00 45.28 165 PHE D CA 1
ATOM 14490 C C . PHE D 3 165 ? 136.944 134.128 189.113 1.00 45.28 165 PHE D C 1
ATOM 14491 O O . PHE D 3 165 ? 137.616 134.101 190.148 1.00 45.28 165 PHE D O 1
ATOM 14508 N N . GLU D 3 166 ? 136.151 133.131 188.734 1.00 43.94 166 GLU D N 1
ATOM 14509 C CA . GLU D 3 166 ? 136.101 131.861 189.450 1.00 43.94 166 GLU D CA 1
ATOM 14510 C C . GLU D 3 166 ? 137.151 130.938 188.844 1.00 43.94 166 GLU D C 1
ATOM 14511 O O . GLU D 3 166 ? 137.008 130.488 187.703 1.00 43.94 166 GLU D O 1
ATOM 14515 N N . ILE D 3 167 ? 138.202 130.655 189.608 1.00 44.02 167 ILE D N 1
ATOM 14516 C CA . ILE D 3 167 ? 139.369 129.935 189.117 1.00 44.02 167 ILE D CA 1
ATOM 14517 C C . ILE D 3 167 ? 139.466 128.607 189.851 1.00 44.02 167 ILE D C 1
ATOM 14518 O O . ILE D 3 167 ? 139.273 128.543 191.069 1.00 44.02 167 ILE D O 1
ATOM 14534 N N . ALA D 3 168 ? 139.770 127.549 189.105 1.00 43.06 168 ALA D N 1
ATOM 14535 C CA . ALA D 3 168 ? 139.847 126.199 189.641 1.00 43.06 168 ALA D CA 1
ATOM 14536 C C . ALA D 3 168 ? 141.300 125.855 189.939 1.00 43.06 168 ALA D C 1
ATOM 14537 O O . ALA D 3 168 ? 142.140 125.853 189.034 1.00 43.06 168 ALA D O 1
ATOM 14544 N N . ARG D 3 169 ? 141.588 125.557 191.202 1.00 44.26 169 ARG D N 1
ATOM 14545 C CA . ARG D 3 169 ? 142.921 125.139 191.594 1.00 44.26 169 ARG D CA 1
ATOM 14546 C C . ARG D 3 169 ? 143.303 123.856 190.855 1.00 44.26 169 ARG D C 1
ATOM 14547 O O . ARG D 3 169 ? 142.490 123.236 190.167 1.00 44.26 169 ARG D O 1
ATOM 14568 N N . ASP D 3 170 ? 144.565 123.461 191.002 1.00 45.70 170 ASP D N 1
ATOM 14569 C CA . ASP D 3 170 ? 145.075 122.225 190.426 1.00 45.70 170 ASP D CA 1
ATOM 14570 C C . ASP D 3 170 ? 145.646 121.346 191.529 1.00 45.70 170 ASP D C 1
ATOM 14571 O O . ASP D 3 170 ? 146.315 121.837 192.443 1.00 45.70 170 ASP D O 1
ATOM 14575 N N . ARG D 3 171 ? 145.384 120.045 191.433 1.00 46.24 171 ARG D N 1
ATOM 14576 C CA . ARG D 3 171 ? 145.742 119.084 192.464 1.00 46.24 171 ARG D CA 1
ATOM 14577 C C . ARG D 3 171 ? 146.743 118.073 191.921 1.00 46.24 171 ARG D C 1
ATOM 14578 O O . ARG D 3 171 ? 146.887 117.893 190.710 1.00 46.24 171 ARG D O 1
ATOM 14582 N N . ASP D 3 172 ? 147.441 117.415 192.843 1.00 47.20 172 ASP D N 1
ATOM 14583 C CA . ASP D 3 172 ? 148.329 116.281 192.605 1.00 47.20 172 ASP D CA 1
ATOM 14584 C C . ASP D 3 172 ? 149.694 116.703 192.073 1.00 47.20 172 ASP D C 1
ATOM 14585 O O . ASP D 3 172 ? 150.551 115.833 191.876 1.00 47.20 172 ASP D O 1
ATOM 14589 N N . GLU D 3 173 ? 149.933 117.988 191.832 1.00 45.81 173 GLU D N 1
ATOM 14590 C CA . GLU D 3 173 ? 151.238 118.513 191.443 1.00 45.81 173 GLU D CA 1
ATOM 14591 C C . GLU D 3 173 ? 151.712 117.992 190.091 1.00 45.81 173 GLU D C 1
ATOM 14592 O O . GLU D 3 173 ? 152.861 118.240 189.709 1.00 45.81 173 GLU D O 1
ATOM 14596 N N . SER D 3 174 ? 150.865 117.271 189.359 1.00 47.37 174 SER D N 1
ATOM 14597 C CA . SER D 3 174 ? 151.203 116.776 188.033 1.00 47.37 174 SER D CA 1
ATOM 14598 C C . SER D 3 174 ? 150.490 117.529 186.920 1.00 47.37 174 SER D C 1
ATOM 14599 O O . SER D 3 174 ? 150.674 117.189 185.747 1.00 47.37 174 SER D O 1
ATOM 14603 N N . GLY D 3 175 ? 149.688 118.535 187.249 1.00 47.56 175 GLY D N 1
ATOM 14604 C CA . GLY D 3 175 ? 148.881 119.205 186.253 1.00 47.56 175 GLY D CA 1
ATOM 14605 C C . GLY D 3 175 ? 149.713 119.993 185.261 1.00 47.56 175 GLY D C 1
ATOM 14606 O O . GLY D 3 175 ? 150.912 120.218 185.428 1.00 47.56 175 GLY D O 1
ATOM 14610 N N . ASN D 3 176 ? 149.043 120.419 184.188 1.00 45.64 176 ASN D N 1
ATOM 14611 C CA . ASN D 3 176 ? 149.722 121.194 183.156 1.00 45.64 176 ASN D CA 1
ATOM 14612 C C . ASN D 3 176 ? 150.197 122.541 183.692 1.00 45.64 176 ASN D C 1
ATOM 14613 O O . ASN D 3 176 ? 151.331 122.959 183.426 1.00 45.64 176 ASN D O 1
ATOM 14617 N N . CYS D 3 177 ? 149.345 123.236 184.449 1.00 45.83 177 CYS D N 1
ATOM 14618 C CA . CYS D 3 177 ? 149.670 124.596 184.868 1.00 45.83 177 CYS D CA 1
ATOM 14619 C C . CYS D 3 177 ? 150.833 124.615 185.851 1.00 45.83 177 CYS D C 1
ATOM 14620 O O . CYS D 3 177 ? 151.717 125.478 185.762 1.00 45.83 177 CYS D O 1
ATOM 14628 N N . THR D 3 178 ? 150.847 123.683 186.805 1.00 45.54 178 THR D N 1
ATOM 14629 C CA . THR D 3 178 ? 151.956 123.629 187.750 1.00 45.54 178 THR D CA 1
ATOM 14630 C C . THR D 3 178 ? 153.267 123.352 187.029 1.00 45.54 178 THR D C 1
ATOM 14631 O O . THR D 3 178 ? 154.302 123.944 187.356 1.00 45.54 178 THR D O 1
ATOM 14642 N N . SER D 3 179 ? 153.244 122.458 186.039 1.00 44.81 179 SER D N 1
ATOM 14643 C CA . SER D 3 179 ? 154.454 122.175 185.277 1.00 44.81 179 SER D CA 1
ATOM 14644 C C . SER D 3 179 ? 154.907 123.398 184.493 1.00 44.81 179 SER D C 1
ATOM 14645 O O . SER D 3 179 ? 156.107 123.683 184.416 1.00 44.81 179 SER D O 1
ATOM 14653 N N . LEU D 3 180 ? 153.966 124.130 183.894 1.00 43.79 180 LEU D N 1
ATOM 14654 C CA . LEU D 3 180 ? 154.327 125.358 183.192 1.00 43.79 180 LEU D CA 1
ATOM 14655 C C . LEU D 3 180 ? 155.013 126.337 184.134 1.00 43.79 180 LEU D C 1
ATOM 14656 O O . LEU D 3 180 ? 156.069 126.899 183.811 1.00 43.79 180 LEU D O 1
ATOM 14672 N N . ALA D 3 181 ? 154.415 126.565 185.304 1.00 43.07 181 ALA D N 1
ATOM 14673 C CA . ALA D 3 181 ? 154.999 127.505 186.253 1.00 43.07 181 ALA D CA 1
ATOM 14674 C C . ALA D 3 181 ? 156.383 127.051 186.694 1.00 43.07 181 ALA D C 1
ATOM 14675 O O . ALA D 3 181 ? 157.313 127.861 186.783 1.00 43.07 181 ALA D O 1
ATOM 14682 N N . ASN D 3 182 ? 156.541 125.757 186.973 1.00 43.22 182 ASN D N 1
ATOM 14683 C CA . ASN D 3 182 ? 157.834 125.256 187.422 1.00 43.22 182 ASN D CA 1
ATOM 14684 C C . ASN D 3 182 ? 158.887 125.418 186.333 1.00 43.22 182 ASN D C 1
ATOM 14685 O O . ASN D 3 182 ? 160.023 125.822 186.612 1.00 43.22 182 ASN D O 1
ATOM 14696 N N . TRP D 3 183 ? 158.530 125.115 185.084 1.00 42.54 183 TRP D N 1
ATOM 14697 C CA . TRP D 3 183 ? 159.490 125.261 183.995 1.00 42.54 183 TRP D CA 1
ATOM 14698 C C . TRP D 3 183 ? 159.894 126.715 183.817 1.00 42.54 183 TRP D C 1
ATOM 14699 O O . TRP D 3 183 ? 161.076 127.019 183.614 1.00 42.54 183 TRP D O 1
ATOM 14720 N N . LEU D 3 184 ? 158.927 127.634 183.879 1.00 42.01 184 LEU D N 1
ATOM 14721 C CA . LEU D 3 184 ? 159.272 129.047 183.779 1.00 42.01 184 LEU D CA 1
ATOM 14722 C C . LEU D 3 184 ? 160.203 129.462 184.908 1.00 42.01 184 LEU D C 1
ATOM 14723 O O . LEU D 3 184 ? 161.190 130.169 184.680 1.00 42.01 184 LEU D O 1
ATOM 14739 N N . SER D 3 185 ? 159.914 129.026 186.135 1.00 43.03 185 SER D N 1
ATOM 14740 C CA . SER D 3 185 ? 160.783 129.377 187.253 1.00 43.03 185 SER D CA 1
ATOM 14741 C C . SER D 3 185 ? 162.187 128.816 187.075 1.00 43.03 185 SER D C 1
ATOM 14742 O O . SER D 3 185 ? 163.163 129.450 187.487 1.00 43.03 185 SER D O 1
ATOM 14750 N N . GLU D 3 186 ? 162.310 127.636 186.474 1.00 41.74 186 GLU D N 1
ATOM 14751 C CA . GLU D 3 186 ? 163.601 126.968 186.361 1.00 41.74 186 GLU D CA 1
ATOM 14752 C C . GLU D 3 186 ? 164.361 127.319 185.089 1.00 41.74 186 GLU D C 1
ATOM 14753 O O . GLU D 3 186 ? 165.527 126.932 184.963 1.00 41.74 186 GLU D O 1
ATOM 14757 N N . ASN D 3 187 ? 163.744 128.034 184.148 1.00 41.58 187 ASN D N 1
ATOM 14758 C CA . ASN D 3 187 ? 164.410 128.394 182.904 1.00 41.58 187 ASN D CA 1
ATOM 14759 C C . ASN D 3 187 ? 164.328 129.874 182.555 1.00 41.58 187 ASN D C 1
ATOM 14760 O O . ASN D 3 187 ? 164.931 130.285 181.559 1.00 41.58 187 ASN D O 1
ATOM 14764 N N . LEU D 3 188 ? 163.608 130.684 183.330 1.00 42.87 188 LEU D N 1
ATOM 14765 C CA . LEU D 3 188 ? 163.471 132.104 183.035 1.00 42.87 188 LEU D CA 1
ATOM 14766 C C . LEU D 3 188 ? 164.456 132.971 183.803 1.00 42.87 188 LEU D C 1
ATOM 14767 O O . LEU D 3 188 ? 164.516 134.178 183.551 1.00 42.87 188 LEU D O 1
ATOM 14783 N N . PHE D 3 189 ? 165.224 132.398 184.724 1.00 45.06 189 PHE D N 1
ATOM 14784 C CA . PHE D 3 189 ? 166.170 133.159 185.521 1.00 45.06 189 PHE D CA 1
ATOM 14785 C C . PHE D 3 189 ? 167.496 132.417 185.565 1.00 45.06 189 PHE D C 1
ATOM 14786 O O . PHE D 3 189 ? 167.537 131.184 185.577 1.00 45.06 189 PHE D O 1
ATOM 14803 N N . LEU D 3 190 ? 168.582 133.185 185.597 1.00 50.33 190 LEU D N 1
ATOM 14804 C CA . LEU D 3 190 ? 169.926 132.629 185.510 1.00 50.33 190 LEU D CA 1
ATOM 14805 C C . LEU D 3 190 ? 170.172 131.700 186.688 1.00 50.33 190 LEU D C 1
ATOM 14806 O O . LEU D 3 190 ? 169.292 131.529 187.537 1.00 50.33 190 LEU D O 1
ATOM 14810 N N . ALA D 3 191 ? 171.356 131.100 186.761 1.00 57.07 191 ALA D N 1
ATOM 14811 C CA . ALA D 3 191 ? 171.664 130.284 187.923 1.00 57.07 191 ALA D CA 1
ATOM 14812 C C . ALA D 3 191 ? 171.662 131.216 189.123 1.00 57.07 191 ALA D C 1
ATOM 14813 O O . ALA D 3 191 ? 172.087 132.369 189.025 1.00 57.07 191 ALA D O 1
ATOM 14820 N N . ASN D 3 192 ? 171.182 130.727 190.260 1.00 61.57 192 ASN D N 1
ATOM 14821 C CA . ASN D 3 192 ? 170.942 131.646 191.361 1.00 61.57 192 ASN D CA 1
ATOM 14822 C C . ASN D 3 192 ? 172.229 132.307 191.833 1.00 61.57 192 ASN D C 1
ATOM 14823 O O . ASN D 3 192 ? 173.280 131.670 191.956 1.00 61.57 192 ASN D O 1
ATOM 14827 N N . SER D 3 193 ? 172.121 133.608 192.093 1.00 64.21 193 SER D N 1
ATOM 14828 C CA . SER D 3 193 ? 173.205 134.419 192.618 1.00 64.21 193 SER D CA 1
ATOM 14829 C C . SER D 3 193 ? 172.708 135.375 193.690 1.00 64.21 193 SER D C 1
ATOM 14830 O O . SER D 3 193 ? 173.502 136.168 194.206 1.00 64.21 193 SER D O 1
ATOM 14834 N N . GLY D 3 194 ? 171.424 135.323 194.034 1.00 63.72 194 GLY D N 1
ATOM 14835 C CA . GLY D 3 194 ? 170.848 136.117 195.098 1.00 63.72 194 GLY D CA 1
ATOM 14836 C C . GLY D 3 194 ? 169.428 136.534 194.764 1.00 63.72 194 GLY D C 1
ATOM 14837 O O . GLY D 3 194 ? 168.706 137.042 195.626 1.00 63.72 194 GLY D O 1
ATOM 14841 N N . ILE D 3 195 ? 169.016 136.324 193.513 1.00 59.28 195 ILE D N 1
ATOM 14842 C CA . ILE D 3 195 ? 167.650 136.630 193.078 1.00 59.28 195 ILE D CA 1
ATOM 14843 C C . ILE D 3 195 ? 166.813 135.399 193.410 1.00 59.28 195 ILE D C 1
ATOM 14844 O O . ILE D 3 195 ? 166.655 134.485 192.601 1.00 59.28 195 ILE D O 1
ATOM 14848 N N . GLN D 3 196 ? 166.274 135.378 194.626 1.00 50.78 196 GLN D N 1
ATOM 14849 C CA . GLN D 3 196 ? 165.419 134.295 195.093 1.00 50.78 196 GLN D CA 1
ATOM 14850 C C . GLN D 3 196 ? 163.944 134.664 195.129 1.00 50.78 196 GLN D C 1
ATOM 14851 O O . GLN D 3 196 ? 163.093 133.795 194.905 1.00 50.78 196 GLN D O 1
ATOM 14855 N N . PHE D 3 197 ? 163.624 135.930 195.398 1.00 47.78 197 PHE D N 1
ATOM 14856 C CA . PHE D 3 197 ? 162.231 136.326 195.580 1.00 47.78 197 PHE D CA 1
ATOM 14857 C C . PHE D 3 197 ? 161.410 136.116 194.314 1.00 47.78 197 PHE D C 1
ATOM 14858 O O . PHE D 3 197 ? 160.328 135.520 194.360 1.00 47.78 197 PHE D O 1
ATOM 14875 N N . TRP D 3 198 ? 161.887 136.623 193.177 1.00 45.44 198 TRP D N 1
ATOM 14876 C CA . TRP D 3 198 ? 161.111 136.489 191.948 1.00 45.44 198 TRP D CA 1
ATOM 14877 C C . TRP D 3 198 ? 160.973 135.027 191.546 1.00 45.44 198 TRP D C 1
ATOM 14878 O O . TRP D 3 198 ? 159.889 134.580 191.142 1.00 45.44 198 TRP D O 1
ATOM 14899 N N . LYS D 3 199 ? 162.060 134.263 191.663 1.00 46.13 199 LYS D N 1
ATOM 14900 C CA . LYS D 3 199 ? 162.007 132.837 191.365 1.00 46.13 199 LYS D CA 1
ATOM 14901 C C . LYS D 3 199 ? 160.939 132.149 192.202 1.00 46.13 199 LYS D C 1
ATOM 14902 O O . LYS D 3 199 ? 160.127 131.377 191.682 1.00 46.13 199 LYS D O 1
ATOM 14921 N N . GLU D 3 200 ? 160.925 132.418 193.508 1.00 43.14 200 GLU D N 1
ATOM 14922 C CA . GLU D 3 200 ? 159.935 131.783 194.368 1.00 43.14 200 GLU D CA 1
ATOM 14923 C C . GLU D 3 200 ? 158.524 132.227 194.009 1.00 43.14 200 GLU D C 1
ATOM 14924 O O . GLU D 3 200 ? 157.600 131.407 193.969 1.00 43.14 200 GLU D O 1
ATOM 14928 N N . LYS D 3 201 ? 158.332 133.520 193.741 1.00 42.56 201 LYS D N 1
ATOM 14929 C CA . LYS D 3 201 ? 156.981 134.018 193.510 1.00 42.56 201 LYS D CA 1
ATOM 14930 C C . LYS D 3 201 ? 156.390 133.455 192.225 1.00 42.56 201 LYS D C 1
ATOM 14931 O O . LYS D 3 201 ? 155.208 133.095 192.190 1.00 42.56 201 LYS D O 1
ATOM 14950 N N . ILE D 3 202 ? 157.185 133.371 191.157 1.00 42.62 202 ILE D N 1
ATOM 14951 C CA . ILE D 3 202 ? 156.649 132.912 189.882 1.00 42.62 202 ILE D CA 1
ATOM 14952 C C . ILE D 3 202 ? 156.165 131.471 189.939 1.00 42.62 202 ILE D C 1
ATOM 14953 O O . ILE D 3 202 ? 155.451 131.032 189.034 1.00 42.62 202 ILE D O 1
ATOM 14969 N N . LYS D 3 203 ? 156.535 130.721 190.977 1.00 42.40 203 LYS D N 1
ATOM 14970 C CA . LYS D 3 203 ? 156.074 129.347 191.125 1.00 42.40 203 LYS D CA 1
ATOM 14971 C C . LYS D 3 203 ? 154.636 129.248 191.613 1.00 42.40 203 LYS D C 1
ATOM 14972 O O . LYS D 3 203 ? 154.060 128.157 191.555 1.00 42.40 203 LYS D O 1
ATOM 14991 N N . LYS D 3 204 ? 154.044 130.343 192.088 1.00 43.68 204 LYS D N 1
ATOM 14992 C CA . LYS D 3 204 ? 152.738 130.283 192.724 1.00 43.68 204 LYS D CA 1
ATOM 14993 C C . LYS D 3 204 ? 151.756 131.342 192.253 1.00 43.68 204 LYS D C 1
ATOM 14994 O O . LYS D 3 204 ? 150.562 131.205 192.533 1.00 43.68 204 LYS D O 1
ATOM 15013 N N . ASP D 3 205 ? 152.200 132.378 191.547 1.00 43.59 205 ASP D N 1
ATOM 15014 C CA . ASP D 3 205 ? 151.337 133.526 191.311 1.00 43.59 205 ASP D CA 1
ATOM 15015 C C . ASP D 3 205 ? 151.141 133.677 189.804 1.00 43.59 205 ASP D C 1
ATOM 15016 O O . ASP D 3 205 ? 151.395 134.743 189.236 1.00 43.59 205 ASP D O 1
ATOM 15025 N N . ILE D 3 206 ? 150.786 132.587 189.130 1.00 43.08 206 ILE D N 1
ATOM 15026 C CA . ILE D 3 206 ? 150.413 132.612 187.720 1.00 43.08 206 ILE D CA 1
ATOM 15027 C C . ILE D 3 206 ? 148.953 132.200 187.611 1.00 43.08 206 ILE D C 1
ATOM 15028 O O . ILE D 3 206 ? 148.542 131.195 188.200 1.00 43.08 206 ILE D O 1
ATOM 15044 N N . VAL D 3 207 ? 148.173 132.978 186.866 1.00 42.63 207 VAL D N 1
ATOM 15045 C CA . VAL D 3 207 ? 146.767 132.686 186.617 1.00 42.63 207 VAL D CA 1
ATOM 15046 C C . VAL D 3 207 ? 146.532 132.730 185.117 1.00 42.63 207 VAL D C 1
ATOM 15047 O O . VAL D 3 207 ? 146.985 133.659 184.440 1.00 42.63 207 VAL D O 1
ATOM 15060 N N . VAL D 3 208 ? 145.838 131.723 184.596 1.00 43.42 208 VAL D N 1
ATOM 15061 C CA . VAL D 3 208 ? 145.472 131.659 183.187 1.00 43.42 208 VAL D CA 1
ATOM 15062 C C . VAL D 3 208 ? 143.987 131.967 183.082 1.00 43.42 208 VAL D C 1
ATOM 15063 O O . VAL D 3 208 ? 143.162 131.306 183.726 1.00 43.42 208 VAL D O 1
ATOM 15076 N N . ILE D 3 209 ? 143.644 132.969 182.274 1.00 43.15 209 ILE D N 1
ATOM 15077 C CA . ILE D 3 209 ? 142.272 133.428 182.127 1.00 43.15 209 ILE D CA 1
ATOM 15078 C C . ILE D 3 209 ? 141.896 133.387 180.651 1.00 43.15 209 ILE D C 1
ATOM 15079 O O . ILE D 3 209 ? 142.731 133.161 179.777 1.00 43.15 209 ILE D O 1
ATOM 15095 N N . SER D 3 210 ? 140.613 133.611 180.384 1.00 44.60 210 SER D N 1
ATOM 15096 C CA . SER D 3 210 ? 140.099 133.502 179.028 1.00 44.60 210 SER D CA 1
ATOM 15097 C C . SER D 3 210 ? 140.689 134.586 178.137 1.00 44.60 210 SER D C 1
ATOM 15098 O O . SER D 3 210 ? 141.039 135.678 178.592 1.00 44.60 210 SER D O 1
ATOM 15106 N N . ASP D 3 211 ? 140.797 134.270 176.845 1.00 43.67 211 ASP D N 1
ATOM 15107 C CA . ASP D 3 211 ? 141.433 135.191 175.910 1.00 43.67 211 ASP D CA 1
ATOM 15108 C C . ASP D 3 211 ? 140.688 136.515 175.828 1.00 43.67 211 ASP D C 1
ATOM 15109 O O . ASP D 3 211 ? 141.291 137.545 175.507 1.00 43.67 211 ASP D O 1
ATOM 15113 N N . ASP D 3 212 ? 139.385 136.514 176.109 1.00 43.71 212 ASP D N 1
ATOM 15114 C CA . ASP D 3 212 ? 138.614 137.748 176.010 1.00 43.71 212 ASP D CA 1
ATOM 15115 C C . ASP D 3 212 ? 139.005 138.732 177.106 1.00 43.71 212 ASP D C 1
ATOM 15116 O O . ASP D 3 212 ? 139.237 139.916 176.836 1.00 43.71 212 ASP D O 1
ATOM 15120 N N . GLU D 3 213 ? 139.084 138.262 178.353 1.00 44.63 213 GLU D N 1
ATOM 15121 C CA . GLU D 3 213 ? 139.382 139.169 179.458 1.00 44.63 213 GLU D CA 1
ATOM 15122 C C . GLU D 3 213 ? 140.828 139.642 179.417 1.00 44.63 213 GLU D C 1
ATOM 15123 O O . GLU D 3 213 ? 141.112 140.804 179.731 1.00 44.63 213 GLU D O 1
ATOM 15135 N N . PHE D 3 214 ? 141.759 138.763 179.041 1.00 43.29 214 PHE D N 1
ATOM 15136 C CA . PHE D 3 214 ? 143.153 139.180 178.943 1.00 43.29 214 PHE D CA 1
ATOM 15137 C C . PHE D 3 214 ? 143.307 140.349 177.983 1.00 43.29 214 PHE D C 1
ATOM 15138 O O . PHE D 3 214 ? 144.238 141.150 178.123 1.00 43.29 214 PHE D O 1
ATOM 15155 N N . ARG D 3 215 ? 142.412 140.463 177.001 1.00 43.36 215 ARG D N 1
ATOM 15156 C CA . ARG D 3 215 ? 142.418 141.620 176.116 1.00 43.36 215 ARG D CA 1
ATOM 15157 C C . ARG D 3 215 ? 141.758 142.830 176.764 1.00 43.36 215 ARG D C 1
ATOM 15158 O O . ARG D 3 215 ? 142.106 143.968 176.433 1.00 43.36 215 ARG D O 1
ATOM 15179 N N . ASP D 3 216 ? 140.798 142.612 177.666 1.00 43.29 216 ASP D N 1
ATOM 15180 C CA . ASP D 3 216 ? 140.238 143.727 178.422 1.00 43.29 216 ASP D CA 1
ATOM 15181 C C . ASP D 3 216 ? 141.310 144.385 179.277 1.00 43.29 216 ASP D C 1
ATOM 15182 O O . ASP D 3 216 ? 141.402 145.617 179.333 1.00 43.29 216 ASP D O 1
ATOM 15186 N N . PHE D 3 217 ? 142.129 143.582 179.951 1.00 42.78 217 PHE D N 1
ATOM 15187 C CA . PHE D 3 217 ? 143.399 144.068 180.459 1.00 42.78 217 PHE D CA 1
ATOM 15188 C C . PHE D 3 217 ? 144.304 144.413 179.282 1.00 42.78 217 PHE D C 1
ATOM 15189 O O . PHE D 3 217 ? 143.925 144.287 178.117 1.00 42.78 217 PHE D O 1
ATOM 15206 N N . VAL D 3 218 ? 145.510 144.882 179.586 1.00 43.81 218 VAL D N 1
ATOM 15207 C CA . VAL D 3 218 ? 146.492 145.209 178.557 1.00 43.81 218 VAL D CA 1
ATOM 15208 C C . VAL D 3 218 ? 146.060 146.455 177.792 1.00 43.81 218 VAL D C 1
ATOM 15209 O O . VAL D 3 218 ? 146.822 147.423 177.687 1.00 43.81 218 VAL D O 1
ATOM 15222 N N . THR D 3 219 ? 144.843 146.444 177.245 1.00 44.40 219 THR D N 1
ATOM 15223 C CA . THR D 3 219 ? 144.365 147.600 176.494 1.00 44.40 219 THR D CA 1
ATOM 15224 C C . THR D 3 219 ? 143.972 148.747 177.421 1.00 44.40 219 THR D C 1
ATOM 15225 O O . THR D 3 219 ? 144.254 149.912 177.119 1.00 44.40 219 THR D O 1
ATOM 15236 N N . LEU D 3 220 ? 143.322 148.444 178.547 1.00 43.23 220 LEU D N 1
ATOM 15237 C CA . LEU D 3 220 ? 142.895 149.455 179.508 1.00 43.23 220 LEU D CA 1
ATOM 15238 C C . LEU D 3 220 ? 143.615 149.327 180.847 1.00 43.23 220 LEU D C 1
ATOM 15239 O O . LEU D 3 220 ? 143.117 149.826 181.860 1.00 43.23 220 LEU D O 1
ATOM 15255 N N . SER D 3 221 ? 144.773 148.667 180.878 1.00 44.29 221 SER D N 1
ATOM 15256 C CA . SER D 3 221 ? 145.525 148.487 182.114 1.00 44.29 221 SER D CA 1
ATOM 15257 C C . SER D 3 221 ? 146.997 148.829 181.924 1.00 44.29 221 SER D C 1
ATOM 15258 O O . SER D 3 221 ? 147.864 148.240 182.574 1.00 44.29 221 SER D O 1
ATOM 15266 N N . THR D 3 222 ? 147.294 149.775 181.040 1.00 46.63 222 THR D N 1
ATOM 15267 C CA . THR D 3 222 ? 148.652 150.245 180.818 1.00 46.63 222 THR D CA 1
ATOM 15268 C C . THR D 3 222 ? 148.846 151.611 181.464 1.00 46.63 222 THR D C 1
ATOM 15269 O O . THR D 3 222 ? 147.920 152.422 181.538 1.00 46.63 222 THR D O 1
ATOM 15280 N N . GLU D 3 223 ? 150.066 151.857 181.934 1.00 49.77 223 GLU D N 1
ATOM 15281 C CA . GLU D 3 223 ? 150.363 153.111 182.611 1.00 49.77 223 GLU D CA 1
ATOM 15282 C C . GLU D 3 223 ? 150.179 154.288 181.663 1.00 49.77 223 GLU D C 1
ATOM 15283 O O . GLU D 3 223 ? 150.566 154.233 180.494 1.00 49.77 223 GLU D O 1
ATOM 15295 N N . VAL D 3 224 ? 149.578 155.359 182.176 1.00 51.07 224 VAL D N 1
ATOM 15296 C CA . VAL D 3 224 ? 149.407 156.604 181.438 1.00 51.07 224 VAL D CA 1
ATOM 15297 C C . VAL D 3 224 ? 149.938 157.740 182.299 1.00 51.07 224 VAL D C 1
ATOM 15298 O O . VAL D 3 224 ? 149.572 157.857 183.473 1.00 51.07 224 VAL D O 1
ATOM 15311 N N . ILE D 3 225 ? 150.795 158.574 181.715 1.00 52.10 225 ILE D N 1
ATOM 15312 C CA . ILE D 3 225 ? 151.454 159.657 182.430 1.00 52.10 225 ILE D CA 1
ATOM 15313 C C . ILE D 3 225 ? 151.211 160.952 181.670 1.00 52.10 225 ILE D C 1
ATOM 15314 O O . ILE D 3 225 ? 151.036 160.953 180.448 1.00 52.10 225 ILE D O 1
ATOM 15330 N N . THR D 3 226 ? 151.196 162.061 182.406 1.00 54.16 226 THR D N 1
ATOM 15331 C CA . THR D 3 226 ? 151.015 163.394 181.839 1.00 54.16 226 THR D CA 1
ATOM 15332 C C . THR D 3 226 ? 152.344 164.135 181.922 1.00 54.16 226 THR D C 1
ATOM 15333 O O . THR D 3 226 ? 152.815 164.453 183.019 1.00 54.16 226 THR D O 1
ATOM 15344 N N . ARG D 3 227 ? 152.942 164.406 180.769 1.00 55.33 227 ARG D N 1
ATOM 15345 C CA . ARG D 3 227 ? 154.205 165.121 180.683 1.00 55.33 227 ARG D CA 1
ATOM 15346 C C . ARG D 3 227 ? 153.965 166.564 180.257 1.00 55.33 227 ARG D C 1
ATOM 15347 O O . ARG D 3 227 ? 152.924 166.905 179.692 1.00 55.33 227 ARG D O 1
ATOM 15368 N N . THR D 3 228 ? 154.951 167.411 180.536 1.00 56.79 228 THR D N 1
ATOM 15369 C CA . THR D 3 228 ? 154.872 168.822 180.178 1.00 56.79 228 THR D CA 1
ATOM 15370 C C . THR D 3 228 ? 156.050 169.225 179.298 1.00 56.79 228 THR D C 1
ATOM 15371 O O . THR D 3 228 ? 157.146 168.682 179.425 1.00 56.79 228 THR D O 1
ATOM 15375 N N . LEU D 3 242 ? 148.880 168.890 179.397 1.00 56.93 242 LEU D N 1
ATOM 15376 C CA . LEU D 3 242 ? 149.762 168.743 178.246 1.00 56.93 242 LEU D CA 1
ATOM 15377 C C . LEU D 3 242 ? 149.615 167.357 177.626 1.00 56.93 242 LEU D C 1
ATOM 15378 O O . LEU D 3 242 ? 148.631 166.662 177.872 1.00 56.93 242 LEU D O 1
ATOM 15382 N N . PHE D 3 243 ? 150.597 166.960 176.820 1.00 57.03 243 PHE D N 1
ATOM 15383 C CA . PHE D 3 243 ? 150.517 165.686 176.121 1.00 57.03 243 PHE D CA 1
ATOM 15384 C C . PHE D 3 243 ? 150.684 164.529 177.100 1.00 57.03 243 PHE D C 1
ATOM 15385 O O . PHE D 3 243 ? 151.373 164.639 178.117 1.00 57.03 243 PHE D O 1
ATOM 15402 N N . THR D 3 244 ? 150.043 163.410 176.777 1.00 54.26 244 THR D N 1
ATOM 15403 C CA . THR D 3 244 ? 150.013 162.233 177.632 1.00 54.26 244 THR D CA 1
ATOM 15404 C C . THR D 3 244 ? 150.640 161.056 176.899 1.00 54.26 244 THR D C 1
ATOM 15405 O O . THR D 3 244 ? 150.493 160.924 175.680 1.00 54.26 244 THR D O 1
ATOM 15416 N N . GLU D 3 245 ? 151.340 160.203 177.644 1.00 51.81 245 GLU D N 1
ATOM 15417 C CA . GLU D 3 245 ? 152.066 159.077 177.080 1.00 51.81 245 GLU D CA 1
ATOM 15418 C C . GLU D 3 245 ? 151.576 157.783 177.716 1.00 51.81 245 GLU D C 1
ATOM 15419 O O . GLU D 3 245 ? 150.904 157.793 178.751 1.00 51.81 245 GLU D O 1
ATOM 15423 N N . GLU D 3 246 ? 151.915 156.660 177.084 1.00 49.79 246 GLU D N 1
ATOM 15424 C CA . GLU D 3 246 ? 151.481 155.350 177.545 1.00 49.79 246 GLU D CA 1
ATOM 15425 C C . GLU D 3 246 ? 152.677 154.407 177.577 1.00 49.79 246 GLU D C 1
ATOM 15426 O O . GLU D 3 246 ? 153.514 154.423 176.671 1.00 49.79 246 GLU D O 1
ATOM 15438 N N . TYR D 3 247 ? 152.748 153.582 178.621 1.00 48.31 247 TYR D N 1
ATOM 15439 C CA . TYR D 3 247 ? 153.911 152.752 178.902 1.00 48.31 247 TYR D CA 1
ATOM 15440 C C . TYR D 3 247 ? 153.482 151.335 179.256 1.00 48.31 247 TYR D C 1
ATOM 15441 O O . TYR D 3 247 ? 152.339 151.088 179.647 1.00 48.31 247 TYR D O 1
ATOM 15459 N N . LEU D 3 248 ? 154.432 150.392 179.114 1.00 45.96 248 LEU D N 1
ATOM 15460 C CA . LEU D 3 248 ? 154.221 149.008 179.529 1.00 45.96 248 LEU D CA 1
ATOM 15461 C C . LEU D 3 248 ? 154.644 148.840 180.983 1.00 45.96 248 LEU D C 1
ATOM 15462 O O . LEU D 3 248 ? 155.733 149.291 181.355 1.00 45.96 248 LEU D O 1
ATOM 15478 N N . PRO D 3 249 ? 153.839 148.205 181.834 1.00 43.98 249 PRO D N 1
ATOM 15479 C CA . PRO D 3 249 ? 154.206 148.121 183.250 1.00 43.98 249 PRO D CA 1
ATOM 15480 C C . PRO D 3 249 ? 155.483 147.321 183.446 1.00 43.98 249 PRO D C 1
ATOM 15481 O O . PRO D 3 249 ? 155.815 146.435 182.657 1.00 43.98 249 PRO D O 1
ATOM 15492 N N . THR D 3 250 ? 156.202 147.647 184.514 1.00 43.98 250 THR D N 1
ATOM 15493 C CA . THR D 3 250 ? 157.381 146.884 184.880 1.00 43.98 250 THR D CA 1
ATOM 15494 C C . THR D 3 250 ? 157.020 145.418 185.090 1.00 43.98 250 THR D C 1
ATOM 15495 O O . THR D 3 250 ? 155.852 145.047 185.218 1.00 43.98 250 THR D O 1
ATOM 15506 N N . ASP D 3 251 ? 158.049 144.576 185.115 1.00 44.59 251 ASP D N 1
ATOM 15507 C CA . ASP D 3 251 ? 157.943 143.144 185.368 1.00 44.59 251 ASP D CA 1
ATOM 15508 C C . ASP D 3 251 ? 157.189 142.404 184.271 1.00 44.59 251 ASP D C 1
ATOM 15509 O O . ASP D 3 251 ? 156.798 141.249 184.472 1.00 44.59 251 ASP D O 1
ATOM 15518 N N . THR D 3 252 ? 156.978 143.027 183.116 1.00 43.24 252 THR D N 1
ATOM 15519 C CA . THR D 3 252 ? 156.474 142.305 181.960 1.00 43.24 252 THR D CA 1
ATOM 15520 C C . THR D 3 252 ? 157.535 141.339 181.447 1.00 43.24 252 THR D C 1
ATOM 15521 O O . THR D 3 252 ? 158.737 141.561 181.611 1.00 43.24 252 THR D O 1
ATOM 15532 N N . VAL D 3 253 ? 157.081 140.256 180.823 1.00 42.70 253 VAL D N 1
ATOM 15533 C CA . VAL D 3 253 ? 157.962 139.234 180.273 1.00 42.70 253 VAL D CA 1
ATOM 15534 C C . VAL D 3 253 ? 157.633 139.057 178.799 1.00 42.70 253 VAL D C 1
ATOM 15535 O O . VAL D 3 253 ? 156.465 138.877 178.435 1.00 42.70 253 VAL D O 1
ATOM 15548 N N . LEU D 3 254 ? 158.661 139.111 177.957 1.00 43.60 254 LEU D N 1
ATOM 15549 C CA . LEU D 3 254 ? 158.519 138.952 176.519 1.00 43.60 254 LEU D CA 1
ATOM 15550 C C . LEU D 3 254 ? 159.521 137.919 176.025 1.00 43.60 254 LEU D C 1
ATOM 15551 O O . LEU D 3 254 ? 160.489 137.587 176.713 1.00 43.60 254 LEU D O 1
ATOM 15567 N N . TYR D 3 255 ? 159.278 137.409 174.819 1.00 44.68 255 TYR D N 1
ATOM 15568 C CA . TYR D 3 255 ? 160.142 136.404 174.220 1.00 44.68 255 TYR D CA 1
ATOM 15569 C C . TYR D 3 255 ? 160.371 136.743 172.756 1.00 44.68 255 TYR D C 1
ATOM 15570 O O . TYR D 3 255 ? 159.661 137.562 172.168 1.00 44.68 255 TYR D O 1
ATOM 15588 N N . SER D 3 256 ? 161.380 136.106 172.172 1.00 46.21 256 SER D N 1
ATOM 15589 C CA . SER D 3 256 ? 161.779 136.389 170.799 1.00 46.21 256 SER D CA 1
ATOM 15590 C C . SER D 3 256 ? 162.772 135.322 170.358 1.00 46.21 256 SER D C 1
ATOM 15591 O O . SER D 3 256 ? 163.196 134.476 171.149 1.00 46.21 256 SER D O 1
ATOM 15599 N N . LEU D 3 257 ? 163.141 135.377 169.078 1.00 46.47 257 LEU D N 1
ATOM 15600 C CA . LEU D 3 257 ? 164.030 134.400 168.468 1.00 46.47 257 LEU D CA 1
ATOM 15601 C C . LEU D 3 257 ? 165.214 135.103 167.823 1.00 46.47 257 LEU D C 1
ATOM 15602 O O . LEU D 3 257 ? 165.106 136.244 167.368 1.00 46.47 257 LEU D O 1
ATOM 15618 N N . ALA D 3 258 ? 166.349 134.408 167.789 1.00 47.57 258 ALA D N 1
ATOM 15619 C CA . ALA D 3 258 ? 167.534 134.853 167.071 1.00 47.57 258 ALA D CA 1
ATOM 15620 C C . ALA D 3 258 ? 167.816 133.878 165.938 1.00 47.57 258 ALA D C 1
ATOM 15621 O O . ALA D 3 258 ? 167.946 132.672 166.172 1.00 47.57 258 ALA D O 1
ATOM 15628 N N . LEU D 3 259 ? 167.916 134.400 164.718 1.00 49.17 259 LEU D N 1
ATOM 15629 C CA . LEU D 3 259 ? 168.085 133.594 163.518 1.00 49.17 259 LEU D CA 1
ATOM 15630 C C . LEU D 3 259 ? 169.414 133.928 162.858 1.00 49.17 259 LEU D C 1
ATOM 15631 O O . LEU D 3 259 ? 169.805 135.097 162.791 1.00 49.17 259 LEU D O 1
ATOM 15647 N N . THR D 3 260 ? 170.104 132.900 162.366 1.00 52.80 260 THR D N 1
ATOM 15648 C CA . THR D 3 260 ? 171.425 133.060 161.777 1.00 52.80 260 THR D CA 1
ATOM 15649 C C . THR D 3 260 ? 171.520 132.289 160.470 1.00 52.80 260 THR D C 1
ATOM 15650 O O . THR D 3 260 ? 170.823 131.293 160.261 1.00 52.80 260 THR D O 1
ATOM 15661 N N . THR D 3 261 ? 172.396 132.764 159.595 1.00 55.10 261 THR D N 1
ATOM 15662 C CA . THR D 3 261 ? 172.697 132.128 158.324 1.00 55.10 261 THR D CA 1
ATOM 15663 C C . THR D 3 261 ? 174.176 132.320 158.032 1.00 55.10 261 THR D C 1
ATOM 15664 O O . THR D 3 261 ? 174.805 133.236 158.571 1.00 55.10 261 THR D O 1
ATOM 15668 N N . PRO D 3 262 ? 174.760 131.474 157.184 1.00 56.28 262 PRO D N 1
ATOM 15669 C CA . PRO D 3 262 ? 176.185 131.626 156.873 1.00 56.28 262 PRO D CA 1
ATOM 15670 C C . PRO D 3 262 ? 176.477 132.997 156.285 1.00 56.28 262 PRO D C 1
ATOM 15671 O O . PRO D 3 262 ? 175.638 133.604 155.616 1.00 56.28 262 PRO D O 1
ATOM 15682 N N . VAL D 3 263 ? 177.691 133.485 156.549 1.00 59.08 263 VAL D N 1
ATOM 15683 C CA . VAL D 3 263 ? 178.038 134.846 156.166 1.00 59.08 263 VAL D CA 1
ATOM 15684 C C . VAL D 3 263 ? 177.864 135.031 154.660 1.00 59.08 263 VAL D C 1
ATOM 15685 O O . VAL D 3 263 ? 177.927 134.079 153.872 1.00 59.08 263 VAL D O 1
ATOM 15698 N N . PHE D 3 264 ? 177.638 136.281 154.260 1.00 61.30 264 PHE D N 1
ATOM 15699 C CA . PHE D 3 264 ? 177.495 136.652 152.853 1.00 61.30 264 PHE D CA 1
ATOM 15700 C C . PHE D 3 264 ? 178.839 137.190 152.369 1.00 61.30 264 PHE D C 1
ATOM 15701 O O . PHE D 3 264 ? 179.124 138.384 152.466 1.00 61.30 264 PHE D O 1
ATOM 15718 N N . LYS D 3 265 ? 179.666 136.297 151.831 1.00 62.25 265 LYS D N 1
ATOM 15719 C CA . LYS D 3 265 ? 181.000 136.661 151.378 1.00 62.25 265 LYS D CA 1
ATOM 15720 C C . LYS D 3 265 ? 181.397 135.745 150.229 1.00 62.25 265 LYS D C 1
ATOM 15721 O O . LYS D 3 265 ? 180.713 134.766 149.921 1.00 62.25 265 LYS D O 1
ATOM 15740 N N . GLU D 3 266 ? 182.518 136.080 149.593 1.00 61.84 266 GLU D N 1
ATOM 15741 C CA . GLU D 3 266 ? 183.046 135.312 148.475 1.00 61.84 266 GLU D CA 1
ATOM 15742 C C . GLU D 3 266 ? 184.432 134.737 148.721 1.00 61.84 266 GLU D C 1
ATOM 15743 O O . GLU D 3 266 ? 184.754 133.691 148.155 1.00 61.84 266 GLU D O 1
ATOM 15747 N N . LYS D 3 267 ? 185.252 135.379 149.548 1.00 61.75 267 LYS D N 1
ATOM 15748 C CA . LYS D 3 267 ? 186.637 134.981 149.756 1.00 61.75 267 LYS D CA 1
ATOM 15749 C C . LYS D 3 267 ? 186.831 134.502 151.188 1.00 61.75 267 LYS D C 1
ATOM 15750 O O . LYS D 3 267 ? 186.309 135.103 152.131 1.00 61.75 267 LYS D O 1
ATOM 15754 N N . ASP D 3 268 ? 187.594 133.418 151.343 1.00 62.14 268 ASP D N 1
ATOM 15755 C CA . ASP D 3 268 ? 187.780 132.829 152.664 1.00 62.14 268 ASP D CA 1
ATOM 15756 C C . ASP D 3 268 ? 188.475 133.799 153.611 1.00 62.14 268 ASP D C 1
ATOM 15757 O O . ASP D 3 268 ? 188.108 133.900 154.787 1.00 62.14 268 ASP D O 1
ATOM 15761 N N . GLU D 3 269 ? 189.483 134.523 153.119 1.00 62.93 269 GLU D N 1
ATOM 15762 C CA . GLU D 3 269 ? 190.233 135.440 153.969 1.00 62.93 269 GLU D CA 1
ATOM 15763 C C . GLU D 3 269 ? 189.440 136.684 154.346 1.00 62.93 269 GLU D C 1
ATOM 15764 O O . GLU D 3 269 ? 189.895 137.446 155.206 1.00 62.93 269 GLU D O 1
ATOM 15768 N N . GLU D 3 270 ? 188.281 136.912 153.733 1.00 63.15 270 GLU D N 1
ATOM 15769 C CA . GLU D 3 270 ? 187.466 138.085 154.013 1.00 63.15 270 GLU D CA 1
ATOM 15770 C C . GLU D 3 270 ? 186.372 137.821 155.040 1.00 63.15 270 GLU D C 1
ATOM 15771 O O . GLU D 3 270 ? 185.630 138.746 155.382 1.00 63.15 270 GLU D O 1
ATOM 15775 N N . LYS D 3 271 ? 186.255 136.593 155.541 1.00 62.04 271 LYS D N 1
ATOM 15776 C CA . LYS D 3 271 ? 185.196 136.232 156.474 1.00 62.04 271 LYS D CA 1
ATOM 15777 C C . LYS D 3 271 ? 185.567 136.478 157.929 1.00 62.04 271 LYS D C 1
ATOM 15778 O O . LYS D 3 271 ? 184.735 136.246 158.810 1.00 62.04 271 LYS D O 1
ATOM 15797 N N . GLY D 3 272 ? 186.782 136.943 158.205 1.00 61.88 272 GLY D N 1
ATOM 15798 C CA . GLY D 3 272 ? 187.173 137.105 159.589 1.00 61.88 272 GLY D CA 1
ATOM 15799 C C . GLY D 3 272 ? 187.306 135.761 160.284 1.00 61.88 272 GLY D C 1
ATOM 15800 O O . GLY D 3 272 ? 187.679 134.749 159.684 1.00 61.88 272 GLY D O 1
ATOM 15804 N N . ILE D 3 273 ? 186.987 135.754 161.582 1.00 59.84 273 ILE D N 1
ATOM 15805 C CA . ILE D 3 273 ? 187.168 134.557 162.402 1.00 59.84 273 ILE D CA 1
ATOM 15806 C C . ILE D 3 273 ? 186.067 133.530 162.207 1.00 59.84 273 ILE D C 1
ATOM 15807 O O . ILE D 3 273 ? 186.148 132.437 162.781 1.00 59.84 273 ILE D O 1
ATOM 15823 N N . PHE D 3 274 ? 185.044 133.837 161.414 1.00 59.06 274 PHE D N 1
ATOM 15824 C CA . PHE D 3 274 ? 183.898 132.949 161.280 1.00 59.06 274 PHE D CA 1
ATOM 15825 C C . PHE D 3 274 ? 184.138 131.799 160.310 1.00 59.06 274 PHE D C 1
ATOM 15826 O O . PHE D 3 274 ? 183.270 130.928 160.188 1.00 59.06 274 PHE D O 1
ATOM 15843 N N . LYS D 3 275 ? 185.277 131.768 159.621 1.00 62.42 275 LYS D N 1
ATOM 15844 C CA . LYS D 3 275 ? 185.599 130.702 158.672 1.00 62.42 275 LYS D CA 1
ATOM 15845 C C . LYS D 3 275 ? 186.569 129.751 159.363 1.00 62.42 275 LYS D C 1
ATOM 15846 O O . LYS D 3 275 ? 187.788 129.877 159.241 1.00 62.42 275 LYS D O 1
ATOM 15850 N N . GLN D 3 276 ? 186.017 128.785 160.088 1.00 64.29 276 GLN D N 1
ATOM 15851 C CA . GLN D 3 276 ? 186.807 127.915 160.944 1.00 64.29 276 GLN D CA 1
ATOM 15852 C C . GLN D 3 276 ? 187.272 126.679 160.184 1.00 64.29 276 GLN D C 1
ATOM 15853 O O . GLN D 3 276 ? 186.747 126.332 159.123 1.00 64.29 276 GLN D O 1
ATOM 15857 N N . ASP D 3 277 ? 188.276 126.009 160.753 1.00 63.79 277 ASP D N 1
ATOM 15858 C CA . ASP D 3 277 ? 188.856 124.843 160.097 1.00 63.79 277 ASP D CA 1
ATOM 15859 C C . ASP D 3 277 ? 187.842 123.715 159.965 1.00 63.79 277 ASP D C 1
ATOM 15860 O O . ASP D 3 277 ? 187.761 123.063 158.918 1.00 63.79 277 ASP D O 1
ATOM 15864 N N . SER D 3 278 ? 187.060 123.464 161.018 1.00 62.22 278 SER D N 1
ATOM 15865 C CA . SER D 3 278 ? 186.134 122.338 161.028 1.00 62.22 278 SER D CA 1
ATOM 15866 C C . SER D 3 278 ? 184.775 122.725 161.596 1.00 62.22 278 SER D C 1
ATOM 15867 O O . SER D 3 278 ? 184.080 121.882 162.173 1.00 62.22 278 SER D O 1
ATOM 15871 N N . ALA D 3 279 ? 184.378 123.987 161.451 1.00 60.97 279 ALA D N 1
ATOM 15872 C CA . ALA D 3 279 ? 183.091 124.448 161.949 1.00 60.97 279 ALA D CA 1
ATOM 15873 C C . ALA D 3 279 ? 182.444 125.367 160.927 1.00 60.97 279 ALA D C 1
ATOM 15874 O O . ALA D 3 279 ? 183.126 126.163 160.275 1.00 60.97 279 ALA D O 1
ATOM 15881 N N . ASN D 3 280 ? 181.127 125.255 160.794 1.00 58.92 280 ASN D N 1
ATOM 15882 C CA . ASN D 3 280 ? 180.397 126.117 159.880 1.00 58.92 280 ASN D CA 1
ATOM 15883 C C . ASN D 3 280 ? 180.393 127.553 160.396 1.00 58.92 280 ASN D C 1
ATOM 15884 O O . ASN D 3 280 ? 180.640 127.822 161.574 1.00 58.92 280 ASN D O 1
ATOM 15895 N N . GLU D 3 281 ? 180.107 128.485 159.488 1.00 57.49 281 GLU D N 1
ATOM 15896 C CA . GLU D 3 281 ? 180.023 129.887 159.879 1.00 57.49 281 GLU D CA 1
ATOM 15897 C C . GLU D 3 281 ? 178.863 130.124 160.838 1.00 57.49 281 GLU D C 1
ATOM 15898 O O . GLU D 3 281 ? 178.975 130.931 161.769 1.00 57.49 281 GLU D O 1
ATOM 15902 N N . GLU D 3 282 ? 177.738 129.438 160.623 1.00 56.88 282 GLU D N 1
ATOM 15903 C CA . GLU D 3 282 ? 176.553 129.691 161.436 1.00 56.88 282 GLU D CA 1
ATOM 15904 C C . GLU D 3 282 ? 176.805 129.363 162.901 1.00 56.88 282 GLU D C 1
ATOM 15905 O O . GLU D 3 282 ? 176.411 130.123 163.793 1.00 56.88 282 GLU D O 1
ATOM 15909 N N . ASP D 3 283 ? 177.454 128.230 163.171 1.00 57.20 283 ASP D N 1
ATOM 15910 C CA . ASP D 3 283 ? 177.698 127.844 164.556 1.00 57.20 283 ASP D CA 1
ATOM 15911 C C . ASP D 3 283 ? 178.655 128.812 165.240 1.00 57.20 283 ASP D C 1
ATOM 15912 O O . ASP D 3 283 ? 178.467 129.150 166.414 1.00 57.20 283 ASP D O 1
ATOM 15921 N N . MET D 3 284 ? 179.687 129.271 164.529 1.00 57.92 284 MET D N 1
ATOM 15922 C CA . MET D 3 284 ? 180.599 130.246 165.119 1.00 57.92 284 MET D CA 1
ATOM 15923 C C . MET D 3 284 ? 179.894 131.571 165.384 1.00 57.92 284 MET D C 1
ATOM 15924 O O . MET D 3 284 ? 180.137 132.212 166.412 1.00 57.92 284 MET D O 1
ATOM 15938 N N . VAL D 3 285 ? 179.014 131.996 164.476 1.00 55.45 285 VAL D N 1
ATOM 15939 C CA . VAL D 3 285 ? 178.254 133.222 164.708 1.00 55.45 285 VAL D CA 1
ATOM 15940 C C . VAL D 3 285 ? 177.362 133.071 165.934 1.00 55.45 285 VAL D C 1
ATOM 15941 O O . VAL D 3 285 ? 177.253 133.987 166.759 1.00 55.45 285 VAL D O 1
ATOM 15954 N N . MET D 3 286 ? 176.699 131.920 166.067 1.00 52.26 286 MET D N 1
ATOM 15955 C CA . MET D 3 286 ? 175.836 131.701 167.224 1.00 52.26 286 MET D CA 1
ATOM 15956 C C . MET D 3 286 ? 176.644 131.678 168.514 1.00 52.26 286 MET D C 1
ATOM 15957 O O . MET D 3 286 ? 176.210 132.220 169.537 1.00 52.26 286 MET D O 1
ATOM 15971 N N . GLU D 3 287 ? 177.821 131.049 168.490 1.00 52.81 287 GLU D N 1
ATOM 15972 C CA . GLU D 3 287 ? 178.677 131.047 169.672 1.00 52.81 287 GLU D CA 1
ATOM 15973 C C . GLU D 3 287 ? 179.123 132.459 170.024 1.00 52.81 287 GLU D C 1
ATOM 15974 O O . GLU D 3 287 ? 179.181 132.827 171.202 1.00 52.81 287 GLU D O 1
ATOM 15978 N N . PHE D 3 288 ? 179.440 133.267 169.012 1.00 53.70 288 PHE D N 1
ATOM 15979 C CA . PHE D 3 288 ? 179.817 134.654 169.256 1.00 53.70 288 PHE D CA 1
ATOM 15980 C C . PHE D 3 288 ? 178.671 135.429 169.889 1.00 53.70 288 PHE D C 1
ATOM 15981 O O . PHE D 3 288 ? 178.880 136.213 170.821 1.00 53.70 288 PHE D O 1
ATOM 15998 N N . PHE D 3 289 ? 177.449 135.223 169.396 1.00 49.73 289 PHE D N 1
ATOM 15999 C CA . PHE D 3 289 ? 176.304 135.954 169.930 1.00 49.73 289 PHE D CA 1
ATOM 16000 C C . PHE D 3 289 ? 175.998 135.540 171.363 1.00 49.73 289 PHE D C 1
ATOM 16001 O O . PHE D 3 289 ? 175.867 136.391 172.249 1.00 49.73 289 PHE D O 1
ATOM 16018 N N . THR D 3 290 ? 175.877 134.235 171.611 1.00 49.87 290 THR D N 1
ATOM 16019 C CA . THR D 3 290 ? 175.386 133.772 172.905 1.00 49.87 290 THR D CA 1
ATOM 16020 C C . THR D 3 290 ? 176.442 133.856 173.998 1.00 49.87 290 THR D C 1
ATOM 16021 O O . THR D 3 290 ? 176.092 133.973 175.177 1.00 49.87 290 THR D O 1
ATOM 16032 N N . THR D 3 291 ? 177.721 133.796 173.644 1.00 52.91 291 THR D N 1
ATOM 16033 C CA . THR D 3 291 ? 178.789 133.785 174.635 1.00 52.91 291 THR D CA 1
ATOM 16034 C C . THR D 3 291 ? 179.305 135.176 174.973 1.00 52.91 291 THR D C 1
ATOM 16035 O O . THR D 3 291 ? 180.259 135.291 175.749 1.00 52.91 291 THR D O 1
ATOM 16046 N N . GLY D 3 292 ? 178.707 136.228 174.418 1.00 52.36 292 GLY D N 1
ATOM 16047 C CA . GLY D 3 292 ? 179.191 137.573 174.653 1.00 52.36 292 GLY D CA 1
ATOM 16048 C C . GLY D 3 292 ? 178.095 138.607 174.808 1.00 52.36 292 GLY D C 1
ATOM 16049 O O . GLY D 3 292 ? 178.382 139.798 174.953 1.00 52.36 292 GLY D O 1
ATOM 16053 N N . LEU D 3 293 ? 176.842 138.174 174.778 1.00 49.40 293 LEU D N 1
ATOM 16054 C CA . LEU D 3 293 ? 175.736 139.110 174.906 1.00 49.40 293 LEU D CA 1
ATOM 16055 C C . LEU D 3 293 ? 175.770 139.754 176.289 1.00 49.40 293 LEU D C 1
ATOM 16056 O O . LEU D 3 293 ? 175.935 139.044 177.290 1.00 49.40 293 LEU D O 1
ATOM 16072 N N . PRO D 3 294 ? 175.621 141.080 176.397 1.00 49.18 294 PRO D N 1
ATOM 16073 C CA . PRO D 3 294 ? 175.619 141.702 177.728 1.00 49.18 294 PRO D CA 1
ATOM 16074 C C . PRO D 3 294 ? 174.445 141.228 178.568 1.00 49.18 294 PRO D C 1
ATOM 16075 O O . PRO D 3 294 ? 173.600 140.467 178.086 1.00 49.18 294 PRO D O 1
ATOM 16086 N N . GLU D 3 295 ? 174.377 141.672 179.823 1.00 46.68 295 GLU D N 1
ATOM 16087 C CA . GLU D 3 295 ? 173.309 141.251 180.719 1.00 46.68 295 GLU D CA 1
ATOM 16088 C C . GLU D 3 295 ? 172.156 142.241 180.791 1.00 46.68 295 GLU D C 1
ATOM 16089 O O . GLU D 3 295 ? 171.070 141.863 181.244 1.00 46.68 295 GLU D O 1
ATOM 16093 N N . ILE D 3 296 ? 172.357 143.486 180.368 1.00 45.43 296 ILE D N 1
ATOM 16094 C CA . ILE D 3 296 ? 171.314 144.505 180.400 1.00 45.43 296 ILE D CA 1
ATOM 16095 C C . ILE D 3 296 ? 171.456 145.387 179.168 1.00 45.43 296 ILE D C 1
ATOM 16096 O O . ILE D 3 296 ? 172.567 145.779 178.797 1.00 45.43 296 ILE D O 1
ATOM 16112 N N . ILE D 3 297 ? 170.325 145.701 178.537 1.00 45.60 297 ILE D N 1
ATOM 16113 C CA . ILE D 3 297 ? 170.288 146.547 177.354 1.00 45.60 297 ILE D CA 1
ATOM 16114 C C . ILE D 3 297 ? 169.162 147.558 177.521 1.00 45.60 297 ILE D C 1
ATOM 16115 O O . ILE D 3 297 ? 168.242 147.374 178.321 1.00 45.60 297 ILE D O 1
ATOM 16131 N N . GLN D 3 298 ? 169.247 148.639 176.752 1.00 45.07 298 GLN D N 1
ATOM 16132 C CA . GLN D 3 298 ? 168.253 149.702 176.767 1.00 45.07 298 GLN D CA 1
ATOM 16133 C C . GLN D 3 298 ? 167.433 149.643 175.487 1.00 45.07 298 GLN D C 1
ATOM 16134 O O . GLN D 3 298 ? 167.994 149.574 174.389 1.00 45.07 298 GLN D O 1
ATOM 16138 N N . LEU D 3 299 ? 166.112 149.674 175.632 1.00 45.86 299 LEU D N 1
ATOM 16139 C CA . LEU D 3 299 ? 165.196 149.576 174.507 1.00 45.86 299 LEU D CA 1
ATOM 16140 C C . LEU D 3 299 ? 164.167 150.692 174.592 1.00 45.86 299 LEU D C 1
ATOM 16141 O O . LEU D 3 299 ? 163.963 151.299 175.645 1.00 45.86 299 LEU D O 1
ATOM 16157 N N . GLY D 3 300 ? 163.522 150.960 173.462 1.00 47.56 300 GLY D N 1
ATOM 16158 C CA . GLY D 3 300 ? 162.478 151.960 173.421 1.00 47.56 300 GLY D CA 1
ATOM 16159 C C . GLY D 3 300 ? 163.029 153.377 173.479 1.00 47.56 300 GLY D C 1
ATOM 16160 O O . GLY D 3 300 ? 164.235 153.621 173.443 1.00 47.56 300 GLY D O 1
ATOM 16164 N N . GLY D 3 301 ? 162.097 154.325 173.574 1.00 48.69 301 GLY D N 1
ATOM 16165 C CA . GLY D 3 301 ? 162.420 155.733 173.573 1.00 48.69 301 GLY D CA 1
ATOM 16166 C C . GLY D 3 301 ? 162.425 156.333 174.968 1.00 48.69 301 GLY D C 1
ATOM 16167 O O . GLY D 3 301 ? 162.264 155.648 175.980 1.00 48.69 301 GLY D O 1
ATOM 16171 N N . ASN D 3 302 ? 162.613 157.651 175.009 1.00 47.03 302 ASN D N 1
ATOM 16172 C CA . ASN D 3 302 ? 162.656 158.397 176.265 1.00 47.03 302 ASN D CA 1
ATOM 16173 C C . ASN D 3 302 ? 163.666 157.780 177.226 1.00 47.03 302 ASN D C 1
ATOM 16174 O O . ASN D 3 302 ? 163.421 157.657 178.427 1.00 47.03 302 ASN D O 1
ATOM 16178 N N . ALA D 3 303 ? 164.820 157.388 176.689 1.00 47.37 303 ALA D N 1
ATOM 16179 C CA . ALA D 3 303 ? 165.858 156.756 177.492 1.00 47.37 303 ALA D CA 1
ATOM 16180 C C . ALA D 3 303 ? 166.635 157.746 178.345 1.00 47.37 303 ALA D C 1
ATOM 16181 O O . ALA D 3 303 ? 167.376 157.319 179.237 1.00 47.37 303 ALA D O 1
ATOM 16188 N N . THR D 3 304 ? 166.494 159.048 178.096 1.00 47.45 304 THR D N 1
ATOM 16189 C CA . THR D 3 304 ? 167.234 160.043 178.860 1.00 47.45 304 THR D CA 1
ATOM 16190 C C . THR D 3 304 ? 166.708 160.211 180.278 1.00 47.45 304 THR D C 1
ATOM 16191 O O . THR D 3 304 ? 167.366 160.876 181.084 1.00 47.45 304 THR D O 1
ATOM 16195 N N . ILE D 3 305 ? 165.550 159.635 180.601 1.00 48.28 305 ILE D N 1
ATOM 16196 C CA . ILE D 3 305 ? 164.951 159.784 181.923 1.00 48.28 305 ILE D CA 1
ATOM 16197 C C . ILE D 3 305 ? 164.742 158.412 182.549 1.00 48.28 305 ILE D C 1
ATOM 16198 O O . ILE D 3 305 ? 163.807 158.210 183.330 1.00 48.28 305 ILE D O 1
ATOM 16214 N N . GLY D 3 306 ? 165.611 157.463 182.213 1.00 47.75 306 GLY D N 1
ATOM 16215 C CA . GLY D 3 306 ? 165.577 156.150 182.827 1.00 47.75 306 GLY D CA 1
ATOM 16216 C C . GLY D 3 306 ? 164.333 155.337 182.535 1.00 47.75 306 GLY D C 1
ATOM 16217 O O . GLY D 3 306 ? 163.733 154.768 183.450 1.00 47.75 306 GLY D O 1
ATOM 16221 N N . LYS D 3 307 ? 163.933 155.274 181.269 1.00 46.87 307 LYS D N 1
ATOM 16222 C CA . LYS D 3 307 ? 162.816 154.449 180.831 1.00 46.87 307 LYS D CA 1
ATOM 16223 C C . LYS D 3 307 ? 163.296 153.498 179.745 1.00 46.87 307 LYS D C 1
ATOM 16224 O O . LYS D 3 307 ? 163.856 153.937 178.736 1.00 46.87 307 LYS D O 1
ATOM 16243 N N . GLY D 3 308 ? 163.075 152.203 179.950 1.00 45.61 308 GLY D N 1
ATOM 16244 C CA . GLY D 3 308 ? 163.296 151.209 178.912 1.00 45.61 308 GLY D CA 1
ATOM 16245 C C . GLY D 3 308 ? 164.344 150.160 179.223 1.00 45.61 308 GLY D C 1
ATOM 16246 O O . GLY D 3 308 ? 164.524 149.243 178.410 1.00 45.61 308 GLY D O 1
ATOM 16250 N N . ILE D 3 309 ? 165.056 150.234 180.349 1.00 44.75 309 ILE D N 1
ATOM 16251 C CA . ILE D 3 309 ? 166.036 149.205 180.665 1.00 44.75 309 ILE D CA 1
ATOM 16252 C C . ILE D 3 309 ? 165.352 147.841 180.663 1.00 44.75 309 ILE D C 1
ATOM 16253 O O . ILE D 3 309 ? 164.160 147.716 180.967 1.00 44.75 309 ILE D O 1
ATOM 16269 N N . ALA D 3 310 ? 166.112 146.807 180.306 1.00 45.06 310 ALA D N 1
ATOM 16270 C CA . ALA D 3 310 ? 165.566 145.460 180.230 1.00 45.06 310 ALA D CA 1
ATOM 16271 C C . ALA D 3 310 ? 166.663 144.444 180.506 1.00 45.06 310 ALA D C 1
ATOM 16272 O O . ALA D 3 310 ? 167.852 144.718 180.333 1.00 45.06 310 ALA D O 1
ATOM 16279 N N . ARG D 3 311 ? 166.240 143.259 180.935 1.00 45.60 311 ARG D N 1
ATOM 16280 C CA . ARG D 3 311 ? 167.126 142.135 181.194 1.00 45.60 311 ARG D CA 1
ATOM 16281 C C . ARG D 3 311 ? 166.882 141.050 180.155 1.00 45.60 311 ARG D C 1
ATOM 16282 O O . ARG D 3 311 ? 165.736 140.790 179.775 1.00 45.60 311 ARG D O 1
ATOM 16303 N N . VAL D 3 312 ? 167.960 140.418 179.697 1.00 45.05 312 VAL D N 1
ATOM 16304 C CA . VAL D 3 312 ? 167.903 139.436 178.621 1.00 45.05 312 VAL D CA 1
ATOM 16305 C C . VAL D 3 312 ? 168.570 138.151 179.090 1.00 45.05 312 VAL D C 1
ATOM 16306 O O . VAL D 3 312 ? 169.703 138.179 179.582 1.00 45.05 312 VAL D O 1
ATOM 16319 N N . LYS D 3 313 ? 167.868 137.029 178.934 1.00 44.16 313 LYS D N 1
ATOM 16320 C CA . LYS D 3 313 ? 168.406 135.708 179.227 1.00 44.16 313 LYS D CA 1
ATOM 16321 C C . LYS D 3 313 ? 168.114 134.779 178.060 1.00 44.16 313 LYS D C 1
ATOM 16322 O O . LYS D 3 313 ? 167.044 134.856 177.450 1.00 44.16 313 LYS D O 1
ATOM 16326 N N . ILE D 3 314 ? 169.066 133.901 177.755 1.00 46.54 314 ILE D N 1
ATOM 16327 C CA . ILE D 3 314 ? 168.971 132.978 176.630 1.00 46.54 314 ILE D CA 1
ATOM 16328 C C . ILE D 3 314 ? 168.763 131.573 177.174 1.00 46.54 314 ILE D C 1
ATOM 16329 O O . ILE D 3 314 ? 169.549 131.100 178.004 1.00 46.54 314 ILE D O 1
ATOM 16345 N N . LEU D 3 315 ? 167.716 130.906 176.699 1.00 46.06 315 LEU D N 1
ATOM 16346 C CA . LEU D 3 315 ? 167.405 129.546 177.122 1.00 46.06 315 LEU D CA 1
ATOM 16347 C C . LEU D 3 315 ? 166.061 129.102 176.560 1.00 46.06 315 LEU D C 1
ATOM 16348 O O . LEU D 3 315 ? 165.441 129.811 175.770 1.00 46.06 315 LEU D O 1
ATOM 16353 N N . PHE E 3 2 ? 175.015 154.867 178.975 1.00 66.97 2 PHE E N 1
ATOM 16354 C CA . PHE E 3 2 ? 174.710 154.224 180.245 1.00 66.97 2 PHE E CA 1
ATOM 16355 C C . PHE E 3 2 ? 175.965 153.535 180.779 1.00 66.97 2 PHE E C 1
ATOM 16356 O O . PHE E 3 2 ? 175.897 152.482 181.407 1.00 66.97 2 PHE E O 1
ATOM 16373 N N . LYS E 3 3 ? 177.122 154.145 180.520 1.00 65.35 3 LYS E N 1
ATOM 16374 C CA . LYS E 3 3 ? 178.379 153.534 180.935 1.00 65.35 3 LYS E CA 1
ATOM 16375 C C . LYS E 3 3 ? 178.473 153.439 182.452 1.00 65.35 3 LYS E C 1
ATOM 16376 O O . LYS E 3 3 ? 178.941 152.429 182.989 1.00 65.35 3 LYS E O 1
ATOM 16380 N N . LYS E 3 4 ? 178.038 154.480 183.160 1.00 66.64 4 LYS E N 1
ATOM 16381 C CA . LYS E 3 4 ? 178.190 154.549 184.606 1.00 66.64 4 LYS E CA 1
ATOM 16382 C C . LYS E 3 4 ? 176.911 155.082 185.234 1.00 66.64 4 LYS E C 1
ATOM 16383 O O . LYS E 3 4 ? 176.187 155.875 184.629 1.00 66.64 4 LYS E O 1
ATOM 16402 N N . ALA E 3 5 ? 176.643 154.637 186.461 1.00 64.04 5 ALA E N 1
ATOM 16403 C CA . ALA E 3 5 ? 175.467 155.069 187.198 1.00 64.04 5 ALA E CA 1
ATOM 16404 C C . ALA E 3 5 ? 175.754 154.962 188.687 1.00 64.04 5 ALA E C 1
ATOM 16405 O O . ALA E 3 5 ? 176.593 154.165 189.112 1.00 64.04 5 ALA E O 1
ATOM 16412 N N . ARG E 3 6 ? 175.048 155.769 189.478 1.00 63.16 6 ARG E N 1
ATOM 16413 C CA . ARG E 3 6 ? 175.186 155.735 190.928 1.00 63.16 6 ARG E CA 1
ATOM 16414 C C . ARG E 3 6 ? 173.842 156.029 191.574 1.00 63.16 6 ARG E C 1
ATOM 16415 O O . ARG E 3 6 ? 173.008 156.719 190.976 1.00 63.16 6 ARG E O 1
ATOM 16436 N N . PRO E 3 7 ? 173.602 155.525 192.782 1.00 60.03 7 PRO E N 1
ATOM 16437 C CA . PRO E 3 7 ? 172.354 155.810 193.489 1.00 60.03 7 PRO E CA 1
ATOM 16438 C C . PRO E 3 7 ? 172.482 156.991 194.444 1.00 60.03 7 PRO E C 1
ATOM 16439 O O . PRO E 3 7 ? 173.571 157.347 194.898 1.00 60.03 7 PRO E O 1
ATOM 16450 N N . PHE E 3 8 ? 171.333 157.591 194.751 1.00 59.29 8 PHE E N 1
ATOM 16451 C CA . PHE E 3 8 ? 171.282 158.708 195.684 1.00 59.29 8 PHE E CA 1
ATOM 16452 C C . PHE E 3 8 ? 169.910 158.754 196.340 1.00 59.29 8 PHE E C 1
ATOM 16453 O O . PHE E 3 8 ? 168.891 158.532 195.680 1.00 59.29 8 PHE E O 1
ATOM 16470 N N . PHE E 3 9 ? 169.894 159.045 197.638 1.00 56.49 9 PHE E N 1
ATOM 16471 C CA . PHE E 3 9 ? 168.681 158.996 198.441 1.00 56.49 9 PHE E CA 1
ATOM 16472 C C . PHE E 3 9 ? 167.968 160.344 198.450 1.00 56.49 9 PHE E C 1
ATOM 16473 O O . PHE E 3 9 ? 168.556 161.392 198.179 1.00 56.49 9 PHE E O 1
ATOM 16490 N N . ILE E 3 10 ? 166.678 160.298 198.776 1.00 54.75 10 ILE E N 1
ATOM 16491 C CA . ILE E 3 10 ? 165.855 161.487 198.961 1.00 54.75 10 ILE E CA 1
ATOM 16492 C C . ILE E 3 10 ? 165.069 161.314 200.252 1.00 54.75 10 ILE E C 1
ATOM 16493 O O . ILE E 3 10 ? 164.328 160.337 200.402 1.00 54.75 10 ILE E O 1
ATOM 16509 N N . ILE E 3 11 ? 165.226 162.259 201.175 1.00 52.39 11 ILE E N 1
ATOM 16510 C CA . ILE E 3 11 ? 164.520 162.260 202.452 1.00 52.39 11 ILE E CA 1
ATOM 16511 C C . ILE E 3 11 ? 163.634 163.494 202.494 1.00 52.39 11 ILE E C 1
ATOM 16512 O O . ILE E 3 11 ? 164.113 164.613 202.278 1.00 52.39 11 ILE E O 1
ATOM 16528 N N . CYS E 3 12 ? 162.351 163.296 202.778 1.00 52.64 12 CYS E N 1
ATOM 16529 C CA . CYS E 3 12 ? 161.405 164.399 202.853 1.00 52.64 12 CYS E CA 1
ATOM 16530 C C . CYS E 3 12 ? 161.312 164.927 204.279 1.00 52.64 12 CYS E C 1
ATOM 16531 O O . CYS E 3 12 ? 161.346 164.159 205.244 1.00 52.64 12 CYS E O 1
ATOM 16539 N N . GLU E 3 13 ? 161.201 166.252 204.401 1.00 53.28 13 GLU E N 1
ATOM 16540 C CA . GLU E 3 13 ? 161.055 166.914 205.687 1.00 53.28 13 GLU E CA 1
ATOM 16541 C C . GLU E 3 13 ? 159.779 167.733 205.801 1.00 53.28 13 GLU E C 1
ATOM 16542 O O . GLU E 3 13 ? 159.424 168.137 206.913 1.00 53.28 13 GLU E O 1
ATOM 16546 N N . THR E 3 14 ? 159.091 167.992 204.700 1.00 55.55 14 THR E N 1
ATOM 16547 C CA . THR E 3 14 ? 157.803 168.664 204.694 1.00 55.55 14 THR E CA 1
ATOM 16548 C C . THR E 3 14 ? 156.906 167.951 203.696 1.00 55.55 14 THR E C 1
ATOM 16549 O O . THR E 3 14 ? 157.395 167.216 202.831 1.00 55.55 14 THR E O 1
ATOM 16553 N N . PRO E 3 15 ? 155.591 168.137 203.795 1.00 55.05 15 PRO E N 1
ATOM 16554 C CA . PRO E 3 15 ? 154.680 167.409 202.904 1.00 55.05 15 PRO E CA 1
ATOM 16555 C C . PRO E 3 15 ? 155.051 167.608 201.442 1.00 55.05 15 PRO E C 1
ATOM 16556 O O . PRO E 3 15 ? 155.356 168.718 201.002 1.00 55.05 15 PRO E O 1
ATOM 16567 N N . LEU E 3 16 ? 155.026 166.511 200.689 1.00 53.97 16 LEU E N 1
ATOM 16568 C CA . LEU E 3 16 ? 155.443 166.487 199.294 1.00 53.97 16 LEU E CA 1
ATOM 16569 C C . LEU E 3 16 ? 154.301 165.952 198.445 1.00 53.97 16 LEU E C 1
ATOM 16570 O O . LEU E 3 16 ? 153.765 164.876 198.728 1.00 53.97 16 LEU E O 1
ATOM 16586 N N . HIS E 3 17 ? 153.936 166.698 197.407 1.00 54.58 17 HIS E N 1
ATOM 16587 C CA . HIS E 3 17 ? 152.783 166.378 196.577 1.00 54.58 17 HIS E CA 1
ATOM 16588 C C . HIS E 3 17 ? 153.175 166.477 195.112 1.00 54.58 17 HIS E C 1
ATOM 16589 O O . HIS E 3 17 ? 153.749 167.485 194.687 1.00 54.58 17 HIS E O 1
ATOM 16603 N N . CYS E 3 18 ? 152.862 165.433 194.344 1.00 55.26 18 CYS E N 1
ATOM 16604 C CA . CYS E 3 18 ? 153.139 165.387 192.905 1.00 55.26 18 CYS E CA 1
ATOM 16605 C C . CYS E 3 18 ? 151.885 164.842 192.224 1.00 55.26 18 CYS E C 1
ATOM 16606 O O . CYS E 3 18 ? 151.743 163.631 192.039 1.00 55.26 18 CYS E O 1
ATOM 16610 N N . GLY E 3 19 ? 150.981 165.745 191.849 1.00 58.80 19 GLY E N 1
ATOM 16611 C CA . GLY E 3 19 ? 149.708 165.329 191.302 1.00 58.80 19 GLY E CA 1
ATOM 16612 C C . GLY E 3 19 ? 149.843 164.686 189.936 1.00 58.80 19 GLY E C 1
ATOM 16613 O O . GLY E 3 19 ? 150.857 164.808 189.248 1.00 58.80 19 GLY E O 1
ATOM 16617 N N . SER E 3 20 ? 148.785 163.979 189.539 1.00 62.87 20 SER E N 1
ATOM 16618 C CA . SER E 3 20 ? 148.760 163.296 188.244 1.00 62.87 20 SER E CA 1
ATOM 16619 C C . SER E 3 20 ? 147.309 163.281 187.760 1.00 62.87 20 SER E C 1
ATOM 16620 O O . SER E 3 20 ? 146.534 162.391 188.114 1.00 62.87 20 SER E O 1
ATOM 16624 N N . GLY E 3 21 ? 146.961 164.273 186.945 1.00 70.27 21 GLY E N 1
ATOM 16625 C CA . GLY E 3 21 ? 145.626 164.362 186.387 1.00 70.27 21 GLY E CA 1
ATOM 16626 C C . GLY E 3 21 ? 144.545 164.409 187.446 1.00 70.27 21 GLY E C 1
ATOM 16627 O O . GLY E 3 21 ? 144.840 164.430 188.644 1.00 70.27 21 GLY E O 1
ATOM 16631 N N . ASN E 3 22 ? 143.282 164.431 187.016 1.00 68.48 22 ASN E N 1
ATOM 16632 C CA . ASN E 3 22 ? 142.181 164.387 187.971 1.00 68.48 22 ASN E CA 1
ATOM 16633 C C . ASN E 3 22 ? 142.119 163.032 188.665 1.00 68.48 22 ASN E C 1
ATOM 16634 O O . ASN E 3 22 ? 141.988 162.959 189.892 1.00 68.48 22 ASN E O 1
ATOM 16638 N N . ASP E 3 23 ? 142.225 161.953 187.895 1.00 66.66 23 ASP E N 1
ATOM 16639 C CA . ASP E 3 23 ? 142.209 160.588 188.419 1.00 66.66 23 ASP E CA 1
ATOM 16640 C C . ASP E 3 23 ? 141.148 160.439 189.507 1.00 66.66 23 ASP E C 1
ATOM 16641 O O . ASP E 3 23 ? 141.441 160.176 190.674 1.00 66.66 23 ASP E O 1
ATOM 16645 N N . ILE E 3 24 ? 139.895 160.629 189.096 1.00 62.19 24 ILE E N 1
ATOM 16646 C CA . ILE E 3 24 ? 138.767 160.680 190.019 1.00 62.19 24 ILE E CA 1
ATOM 16647 C C . ILE E 3 24 ? 138.881 159.544 191.024 1.00 62.19 24 ILE E C 1
ATOM 16648 O O . ILE E 3 24 ? 138.976 158.371 190.646 1.00 62.19 24 ILE E O 1
ATOM 16652 N N . GLY E 3 25 ? 138.877 159.883 192.298 1.00 61.22 25 GLY E N 1
ATOM 16653 C CA . GLY E 3 25 ? 139.033 158.902 193.354 1.00 61.22 25 GLY E CA 1
ATOM 16654 C C . GLY E 3 25 ? 138.487 159.439 194.650 1.00 61.22 25 GLY E C 1
ATOM 16655 O O . GLY E 3 25 ? 137.523 160.206 194.668 1.00 61.22 25 GLY E O 1
ATOM 16659 N N . ASN E 3 26 ? 139.113 159.034 195.755 1.00 60.31 26 ASN E N 1
ATOM 16660 C CA . ASN E 3 26 ? 138.674 159.496 197.066 1.00 60.31 26 ASN E CA 1
ATOM 16661 C C . ASN E 3 26 ? 139.131 160.928 197.314 1.00 60.31 26 ASN E C 1
ATOM 16662 O O . ASN E 3 26 ? 138.309 161.831 197.505 1.00 60.31 26 ASN E O 1
ATOM 16666 N N . VAL E 3 27 ? 140.437 161.153 197.307 1.00 60.53 27 VAL E N 1
ATOM 16667 C CA . VAL E 3 27 ? 140.983 162.488 197.505 1.00 60.53 27 VAL E CA 1
ATOM 16668 C C . VAL E 3 27 ? 140.966 163.229 196.178 1.00 60.53 27 VAL E C 1
ATOM 16669 O O . VAL E 3 27 ? 141.308 162.671 195.129 1.00 60.53 27 VAL E O 1
ATOM 16682 N N . ASP E 3 28 ? 140.567 164.499 196.221 1.00 61.54 28 ASP E N 1
ATOM 16683 C CA . ASP E 3 28 ? 140.403 165.280 195.002 1.00 61.54 28 ASP E CA 1
ATOM 16684 C C . ASP E 3 28 ? 141.721 165.565 194.299 1.00 61.54 28 ASP E C 1
ATOM 16685 O O . ASP E 3 28 ? 141.700 166.044 193.161 1.00 61.54 28 ASP E O 1
ATOM 16694 N N . LEU E 3 29 ? 142.855 165.294 194.937 1.00 60.07 29 LEU E N 1
ATOM 16695 C CA . LEU E 3 29 ? 144.165 165.526 194.328 1.00 60.07 29 LEU E CA 1
ATOM 16696 C C . LEU E 3 29 ? 145.119 164.440 194.796 1.00 60.07 29 LEU E C 1
ATOM 16697 O O . LEU E 3 29 ? 145.984 164.670 195.649 1.00 60.07 29 LEU E O 1
ATOM 16713 N N . PRO E 3 30 ? 144.992 163.233 194.253 1.00 57.70 30 PRO E N 1
ATOM 16714 C CA . PRO E 3 30 ? 145.838 162.131 194.716 1.00 57.70 30 PRO E CA 1
ATOM 16715 C C . PRO E 3 30 ? 147.266 162.279 194.223 1.00 57.70 30 PRO E C 1
ATOM 16716 O O . PRO E 3 30 ? 147.560 163.022 193.284 1.00 57.70 30 PRO E O 1
ATOM 16727 N N . ILE E 3 31 ? 148.164 161.549 194.874 1.00 54.87 31 ILE E N 1
ATOM 16728 C CA . ILE E 3 31 ? 149.557 161.517 194.463 1.00 54.87 31 ILE E CA 1
ATOM 16729 C C . ILE E 3 31 ? 149.751 160.409 193.437 1.00 54.87 31 ILE E C 1
ATOM 16730 O O . ILE E 3 31 ? 148.968 159.461 193.350 1.00 54.87 31 ILE E O 1
ATOM 16746 N N . GLN E 3 32 ? 150.811 160.536 192.642 1.00 57.21 32 GLN E N 1
ATOM 16747 C CA . GLN E 3 32 ? 151.121 159.520 191.649 1.00 57.21 32 GLN E CA 1
ATOM 16748 C C . GLN E 3 32 ? 151.331 158.172 192.324 1.00 57.21 32 GLN E C 1
ATOM 16749 O O . GLN E 3 32 ? 151.987 158.075 193.364 1.00 57.21 32 GLN E O 1
ATOM 16763 N N . ARG E 3 33 ? 150.769 157.126 191.725 1.00 53.81 33 ARG E N 1
ATOM 16764 C CA . ARG E 3 33 ? 150.803 155.788 192.295 1.00 53.81 33 ARG E CA 1
ATOM 16765 C C . ARG E 3 33 ? 151.191 154.776 191.231 1.00 53.81 33 ARG E C 1
ATOM 16766 O O . ARG E 3 33 ? 150.705 154.834 190.098 1.00 53.81 33 ARG E O 1
ATOM 16787 N N . GLU E 3 34 ? 152.070 153.849 191.603 1.00 54.11 34 GLU E N 1
ATOM 16788 C CA . GLU E 3 34 ? 152.417 152.753 190.711 1.00 54.11 34 GLU E CA 1
ATOM 16789 C C . GLU E 3 34 ? 151.166 151.951 190.382 1.00 54.11 34 GLU E C 1
ATOM 16790 O O . GLU E 3 34 ? 150.357 151.644 191.260 1.00 54.11 34 GLU E O 1
ATOM 16802 N N . ARG E 3 35 ? 151.002 151.614 189.103 1.00 52.44 35 ARG E N 1
ATOM 16803 C CA . ARG E 3 35 ? 149.732 151.052 188.655 1.00 52.44 35 ARG E CA 1
ATOM 16804 C C . ARG E 3 35 ? 149.512 149.648 189.206 1.00 52.44 35 ARG E C 1
ATOM 16805 O O . ARG E 3 35 ? 148.418 149.327 189.684 1.00 52.44 35 ARG E O 1
ATOM 16826 N N . HIS E 3 36 ? 150.532 148.792 189.146 1.00 51.46 36 HIS E N 1
ATOM 16827 C CA . HIS E 3 36 ? 150.359 147.379 189.452 1.00 51.46 36 HIS E CA 1
ATOM 16828 C C . HIS E 3 36 ? 150.749 147.024 190.881 1.00 51.46 36 HIS E C 1
ATOM 16829 O O . HIS E 3 36 ? 150.756 145.841 191.231 1.00 51.46 36 HIS E O 1
ATOM 16843 N N . THR E 3 37 ? 151.076 148.012 191.713 1.00 52.99 37 THR E N 1
ATOM 16844 C CA . THR E 3 37 ? 151.315 147.758 193.130 1.00 52.99 37 THR E CA 1
ATOM 16845 C C . THR E 3 37 ? 150.675 148.780 194.053 1.00 52.99 37 THR E C 1
ATOM 16846 O O . THR E 3 37 ? 150.596 148.516 195.257 1.00 52.99 37 THR E O 1
ATOM 16857 N N . ASP E 3 38 ? 150.228 149.928 193.552 1.00 53.98 38 ASP E N 1
ATOM 16858 C CA . ASP E 3 38 ? 149.616 150.997 194.334 1.00 53.98 38 ASP E CA 1
ATOM 16859 C C . ASP E 3 38 ? 150.607 151.703 195.250 1.00 53.98 38 ASP E C 1
ATOM 16860 O O . ASP E 3 38 ? 150.186 152.443 196.146 1.00 53.98 38 ASP E O 1
ATOM 16869 N N . PHE E 3 39 ? 151.911 151.508 195.054 1.00 51.61 39 PHE E N 1
ATOM 16870 C CA . PHE E 3 39 ? 152.877 152.261 195.839 1.00 51.61 39 PHE E CA 1
ATOM 16871 C C . PHE E 3 39 ? 153.048 153.665 195.259 1.00 51.61 39 PHE E C 1
ATOM 16872 O O . PHE E 3 39 ? 152.822 153.881 194.066 1.00 51.61 39 PHE E O 1
ATOM 16889 N N . PRO E 3 40 ? 153.442 154.638 196.075 1.00 51.89 40 PRO E N 1
ATOM 16890 C CA . PRO E 3 40 ? 153.709 155.977 195.548 1.00 51.89 40 PRO E CA 1
ATOM 16891 C C . PRO E 3 40 ? 155.028 156.030 194.793 1.00 51.89 40 PRO E C 1
ATOM 16892 O O . PRO E 3 40 ? 155.926 155.211 194.990 1.00 51.89 40 PRO E O 1
ATOM 16903 N N . LYS E 3 41 ? 155.130 157.022 193.914 1.00 56.00 41 LYS E N 1
ATOM 16904 C CA . LYS E 3 41 ? 156.369 157.259 193.191 1.00 56.00 41 LYS E CA 1
ATOM 16905 C C . LYS E 3 41 ? 156.367 158.685 192.666 1.00 56.00 41 LYS E C 1
ATOM 16906 O O . LYS E 3 41 ? 155.324 159.340 192.599 1.00 56.00 41 LYS E O 1
ATOM 16925 N N . ILE E 3 42 ? 157.553 159.155 192.293 1.00 56.75 42 ILE E N 1
ATOM 16926 C CA . ILE E 3 42 ? 157.733 160.442 191.633 1.00 56.75 42 ILE E CA 1
ATOM 16927 C C . ILE E 3 42 ? 158.197 160.165 190.211 1.00 56.75 42 ILE E C 1
ATOM 16928 O O . ILE E 3 42 ? 159.205 159.480 190.004 1.00 56.75 42 ILE E O 1
ATOM 16944 N N . GLU E 3 43 ? 157.470 160.697 189.234 1.00 60.11 43 GLU E N 1
ATOM 16945 C CA . GLU E 3 43 ? 157.861 160.509 187.847 1.00 60.11 43 GLU E CA 1
ATOM 16946 C C . GLU E 3 43 ? 159.220 161.151 187.596 1.00 60.11 43 GLU E C 1
ATOM 16947 O O . GLU E 3 43 ? 159.581 162.157 188.212 1.00 60.11 43 GLU E O 1
ATOM 16951 N N . ALA E 3 44 ? 159.984 160.553 186.680 1.00 61.83 44 ALA E N 1
ATOM 16952 C CA . ALA E 3 44 ? 161.352 161.005 186.455 1.00 61.83 44 ALA E CA 1
ATOM 16953 C C . ALA E 3 44 ? 161.398 162.449 185.979 1.00 61.83 44 ALA E C 1
ATOM 16954 O O . ALA E 3 44 ? 162.358 163.169 186.276 1.00 61.83 44 ALA E O 1
ATOM 16961 N N . SER E 3 45 ? 160.378 162.891 185.242 1.00 63.43 45 SER E N 1
ATOM 16962 C CA . SER E 3 45 ? 160.385 164.254 184.725 1.00 63.43 45 SER E CA 1
ATOM 16963 C C . SER E 3 45 ? 160.372 165.276 185.854 1.00 63.43 45 SER E C 1
ATOM 16964 O O . SER E 3 45 ? 161.106 166.270 185.809 1.00 63.43 45 SER E O 1
ATOM 16972 N N . SER E 3 46 ? 159.542 165.054 186.875 1.00 63.07 46 SER E N 1
ATOM 16973 C CA . SER E 3 46 ? 159.459 166.008 187.976 1.00 63.07 46 SER E CA 1
ATOM 16974 C C . SER E 3 46 ? 160.769 166.078 188.750 1.00 63.07 46 SER E C 1
ATOM 16975 O O . SER E 3 46 ? 161.240 167.172 189.086 1.00 63.07 46 SER E O 1
ATOM 16983 N N . LEU E 3 47 ? 161.367 164.924 189.049 1.00 60.43 47 LEU E N 1
ATOM 16984 C CA . LEU E 3 47 ? 162.649 164.919 189.745 1.00 60.43 47 LEU E CA 1
ATOM 16985 C C . LEU E 3 47 ? 163.720 165.620 188.920 1.00 60.43 47 LEU E C 1
ATOM 16986 O O . LEU E 3 47 ? 164.506 166.416 189.453 1.00 60.43 47 LEU E O 1
ATOM 17002 N N . LYS E 3 48 ? 163.763 165.342 187.616 1.00 63.70 48 LYS E N 1
ATOM 17003 C CA . LYS E 3 48 ? 164.754 165.980 186.759 1.00 63.70 48 LYS E CA 1
ATOM 17004 C C . LYS E 3 48 ? 164.571 167.489 186.751 1.00 63.70 48 LYS E C 1
ATOM 17005 O O . LYS E 3 48 ? 165.541 168.245 186.873 1.00 63.70 48 LYS E O 1
ATOM 17024 N N . GLY E 3 49 ? 163.328 167.948 186.612 1.00 65.59 49 GLY E N 1
ATOM 17025 C CA . GLY E 3 49 ? 163.081 169.379 186.600 1.00 65.59 49 GLY E CA 1
ATOM 17026 C C . GLY E 3 49 ? 163.467 170.040 187.907 1.00 65.59 49 GLY E C 1
ATOM 17027 O O . GLY E 3 49 ? 164.097 171.100 187.917 1.00 65.59 49 GLY E O 1
ATOM 17031 N N . GLY E 3 50 ? 163.097 169.422 189.029 1.00 64.92 50 GLY E N 1
ATOM 17032 C CA . GLY E 3 50 ? 163.453 169.989 190.317 1.00 64.92 50 GLY E CA 1
ATOM 17033 C C . GLY E 3 50 ? 164.953 170.089 190.507 1.00 64.92 50 GLY E C 1
ATOM 17034 O O . GLY E 3 50 ? 165.468 171.114 190.963 1.00 64.92 50 GLY E O 1
ATOM 17038 N N . ILE E 3 51 ? 165.678 169.024 190.158 1.00 65.78 51 ILE E N 1
ATOM 17039 C CA . ILE E 3 51 ? 167.121 169.036 190.370 1.00 65.78 51 ILE E CA 1
ATOM 17040 C C . ILE E 3 51 ? 167.790 170.029 189.428 1.00 65.78 51 ILE E C 1
ATOM 17041 O O . ILE E 3 51 ? 168.732 170.728 189.815 1.00 65.78 51 ILE E O 1
ATOM 17057 N N . ARG E 3 52 ? 167.304 170.136 188.189 1.00 70.60 52 ARG E N 1
ATOM 17058 C CA . ARG E 3 52 ? 167.851 171.131 187.273 1.00 70.60 52 ARG E CA 1
ATOM 17059 C C . ARG E 3 52 ? 167.620 172.542 187.798 1.00 70.60 52 ARG E C 1
ATOM 17060 O O . ARG E 3 52 ? 168.522 173.388 187.750 1.00 70.60 52 ARG E O 1
ATOM 17081 N N . GLU E 3 53 ? 166.414 172.817 188.298 1.00 71.75 53 GLU E N 1
ATOM 17082 C CA . GLU E 3 53 ? 166.122 174.137 188.843 1.00 71.75 53 GLU E CA 1
ATOM 17083 C C . GLU E 3 53 ? 167.047 174.442 190.012 1.00 71.75 53 GLU E C 1
ATOM 17084 O O . GLU E 3 53 ? 167.668 175.509 190.065 1.00 71.75 53 GLU E O 1
ATOM 17096 N N . ALA E 3 54 ? 167.170 173.505 190.954 1.00 68.16 54 ALA E N 1
ATOM 17097 C CA . ALA E 3 54 ? 168.059 173.723 192.089 1.00 68.16 54 ALA E CA 1
ATOM 17098 C C . ALA E 3 54 ? 169.514 173.835 191.659 1.00 68.16 54 ALA E C 1
ATOM 17099 O O . ALA E 3 54 ? 170.326 174.408 192.393 1.00 68.16 54 ALA E O 1
ATOM 17106 N N . PHE E 3 55 ? 169.859 173.290 190.495 1.00 73.08 55 PHE E N 1
ATOM 17107 C CA . PHE E 3 55 ? 171.208 173.423 189.965 1.00 73.08 55 PHE E CA 1
ATOM 17108 C C . PHE E 3 55 ? 171.444 174.795 189.351 1.00 73.08 55 PHE E C 1
ATOM 17109 O O . PHE E 3 55 ? 172.557 175.325 189.435 1.00 73.08 55 PHE E O 1
ATOM 17126 N N . GLU E 3 56 ? 170.416 175.380 188.734 1.00 74.63 56 GLU E N 1
ATOM 17127 C CA . GLU E 3 56 ? 170.608 176.621 187.992 1.00 74.63 56 GLU E CA 1
ATOM 17128 C C . GLU E 3 56 ? 170.836 177.801 188.930 1.00 74.63 56 GLU E C 1
ATOM 17129 O O . GLU E 3 56 ? 171.749 178.607 188.720 1.00 74.63 56 GLU E O 1
ATOM 17141 N N . GLU E 3 57 ? 170.017 177.918 189.970 1.00 77.70 57 GLU E N 1
ATOM 17142 C CA . GLU E 3 57 ? 170.005 179.101 190.820 1.00 77.70 57 GLU E CA 1
ATOM 17143 C C . GLU E 3 57 ? 171.034 179.051 191.942 1.00 77.70 57 GLU E C 1
ATOM 17144 O O . GLU E 3 57 ? 171.130 180.009 192.714 1.00 77.70 57 GLU E O 1
ATOM 17156 N N . ALA E 3 58 ? 171.797 177.970 192.057 1.00 76.31 58 ALA E N 1
ATOM 17157 C CA . ALA E 3 58 ? 172.897 177.937 193.004 1.00 76.31 58 ALA E CA 1
ATOM 17158 C C . ALA E 3 58 ? 174.092 178.703 192.444 1.00 76.31 58 ALA E C 1
ATOM 17159 O O . ALA E 3 58 ? 174.086 179.172 191.303 1.00 76.31 58 ALA E O 1
ATOM 17166 N N . ASP E 3 59 ? 175.130 178.837 193.266 1.00 78.91 59 ASP E N 1
ATOM 17167 C CA . ASP E 3 59 ? 176.349 179.515 192.830 1.00 78.91 59 ASP E CA 1
ATOM 17168 C C . ASP E 3 59 ? 177.484 179.136 193.765 1.00 78.91 59 ASP E C 1
ATOM 17169 O O . ASP E 3 59 ? 177.406 179.396 194.969 1.00 78.91 59 ASP E O 1
ATOM 17178 N N . LYS E 3 60 ? 178.533 178.531 193.212 1.00 80.59 60 LYS E N 1
ATOM 17179 C CA . LYS E 3 60 ? 179.697 178.138 193.994 1.00 80.59 60 LYS E CA 1
ATOM 17180 C C . LYS E 3 60 ? 180.754 177.542 193.075 1.00 80.59 60 LYS E C 1
ATOM 17181 O O . LYS E 3 60 ? 180.429 177.029 191.999 1.00 80.59 60 LYS E O 1
ATOM 17200 N N . ASP E 3 61 ? 182.018 177.603 193.482 1.00 84.69 61 ASP E N 1
ATOM 17201 C CA . ASP E 3 61 ? 183.092 177.031 192.685 1.00 84.69 61 ASP E CA 1
ATOM 17202 C C . ASP E 3 61 ? 183.219 175.540 192.959 1.00 84.69 61 ASP E C 1
ATOM 17203 O O . ASP E 3 61 ? 183.038 175.083 194.090 1.00 84.69 61 ASP E O 1
ATOM 17212 N N . ILE E 3 62 ? 183.528 174.779 191.907 1.00 81.13 62 ILE E N 1
ATOM 17213 C CA . ILE E 3 62 ? 183.756 173.345 192.011 1.00 81.13 62 ILE E CA 1
ATOM 17214 C C . ILE E 3 62 ? 184.994 172.993 191.200 1.00 81.13 62 ILE E C 1
ATOM 17215 O O . ILE E 3 62 ? 185.371 173.696 190.261 1.00 81.13 62 ILE E O 1
ATOM 17219 N N . LYS E 3 63 ? 185.625 171.883 191.574 1.00 82.74 63 LYS E N 1
ATOM 17220 C CA . LYS E 3 63 ? 186.830 171.397 190.914 1.00 82.74 63 LYS E CA 1
ATOM 17221 C C . LYS E 3 63 ? 186.533 170.060 190.254 1.00 82.74 63 LYS E C 1
ATOM 17222 O O . LYS E 3 63 ? 185.929 169.179 190.875 1.00 82.74 63 LYS E O 1
ATOM 17226 N N . VAL E 3 64 ? 186.956 169.910 189.000 1.00 81.35 64 VAL E N 1
ATOM 17227 C CA . VAL E 3 64 ? 186.775 168.670 188.244 1.00 81.35 64 VAL E CA 1
ATOM 17228 C C . VAL E 3 64 ? 188.148 168.271 187.709 1.00 81.35 64 VAL E C 1
ATOM 17229 O O . VAL E 3 64 ? 188.571 168.710 186.634 1.00 81.35 64 VAL E O 1
ATOM 17242 N N . GLY E 3 65 ? 188.857 167.436 188.463 1.00 84.40 65 GLY E N 1
ATOM 17243 C CA . GLY E 3 65 ? 190.135 166.900 188.033 1.00 84.40 65 GLY E CA 1
ATOM 17244 C C . GLY E 3 65 ? 191.281 167.887 188.122 1.00 84.40 65 GLY E C 1
ATOM 17245 O O . GLY E 3 65 ? 192.104 167.808 189.038 1.00 84.40 65 GLY E O 1
ATOM 17249 N N . SER E 3 66 ? 191.350 168.823 187.168 1.00 82.28 66 SER E N 1
ATOM 17250 C CA . SER E 3 66 ? 192.383 169.852 187.191 1.00 82.28 66 SER E CA 1
ATOM 17251 C C . SER E 3 66 ? 191.865 171.207 186.718 1.00 82.28 66 SER E C 1
ATOM 17252 O O . SER E 3 66 ? 192.661 172.041 186.271 1.00 82.28 66 SER E O 1
ATOM 17256 N N . LEU E 3 67 ? 190.558 171.450 186.794 1.00 83.29 67 LEU E N 1
ATOM 17257 C CA . LEU E 3 67 ? 189.979 172.712 186.360 1.00 83.29 67 LEU E CA 1
ATOM 17258 C C . LEU E 3 67 ? 188.913 173.144 187.354 1.00 83.29 67 LEU E C 1
ATOM 17259 O O . LEU E 3 67 ? 188.422 172.346 188.156 1.00 83.29 67 LEU E O 1
ATOM 17263 N N . THR E 3 68 ? 188.562 174.426 187.296 1.00 81.85 68 THR E N 1
ATOM 17264 C CA . THR E 3 68 ? 187.563 175.009 188.181 1.00 81.85 68 THR E CA 1
ATOM 17265 C C . THR E 3 68 ? 186.508 175.712 187.344 1.00 81.85 68 THR E C 1
ATOM 17266 O O . THR E 3 68 ? 186.841 176.443 186.406 1.00 81.85 68 THR E O 1
ATOM 17277 N N . ILE E 3 69 ? 185.240 175.491 187.685 1.00 80.18 69 ILE E N 1
ATOM 17278 C CA . ILE E 3 69 ? 184.124 176.129 186.999 1.00 80.18 69 ILE E CA 1
ATOM 17279 C C . ILE E 3 69 ? 183.008 176.346 188.007 1.00 80.18 69 ILE E C 1
ATOM 17280 O O . ILE E 3 69 ? 182.802 175.538 188.916 1.00 80.18 69 ILE E O 1
ATOM 17296 N N . ASN E 3 70 ? 182.287 177.451 187.846 1.00 78.60 70 ASN E N 1
ATOM 17297 C CA . ASN E 3 70 ? 181.081 177.687 188.625 1.00 78.60 70 ASN E CA 1
ATOM 17298 C C . ASN E 3 70 ? 179.942 176.857 188.050 1.00 78.60 70 ASN E C 1
ATOM 17299 O O . ASN E 3 70 ? 179.724 176.845 186.835 1.00 78.60 70 ASN E O 1
ATOM 17310 N N . ILE E 3 71 ? 179.210 176.167 188.928 1.00 76.58 71 ILE E N 1
ATOM 17311 C CA . ILE E 3 71 ? 178.178 175.237 188.485 1.00 76.58 71 ILE E CA 1
ATOM 17312 C C . ILE E 3 71 ? 176.968 175.928 187.881 1.00 76.58 71 ILE E C 1
ATOM 17313 O O . ILE E 3 71 ? 176.066 175.246 187.383 1.00 76.58 71 ILE E O 1
ATOM 17329 N N . SER E 3 72 ? 176.916 177.256 187.912 1.00 77.52 72 SER E N 1
ATOM 17330 C CA . SER E 3 72 ? 175.763 177.996 187.422 1.00 77.52 72 SER E CA 1
ATOM 17331 C C . SER E 3 72 ? 175.888 178.402 185.959 1.00 77.52 72 SER E C 1
ATOM 17332 O O . SER E 3 72 ? 174.959 179.014 185.422 1.00 77.52 72 SER E O 1
ATOM 17336 N N . ASP E 3 73 ? 177.000 178.084 185.303 1.00 78.16 73 ASP E N 1
ATOM 17337 C CA . ASP E 3 73 ? 177.209 178.531 183.934 1.00 78.16 73 ASP E CA 1
ATOM 17338 C C . ASP E 3 73 ? 176.229 177.848 182.988 1.00 78.16 73 ASP E C 1
ATOM 17339 O O . ASP E 3 73 ? 175.818 176.704 183.200 1.00 78.16 73 ASP E O 1
ATOM 17348 N N . LYS E 3 74 ? 175.853 178.565 181.935 1.00 77.27 74 LYS E N 1
ATOM 17349 C CA . LYS E 3 74 ? 174.955 178.038 180.919 1.00 77.27 74 LYS E CA 1
ATOM 17350 C C . LYS E 3 74 ? 175.693 177.393 179.755 1.00 77.27 74 LYS E C 1
ATOM 17351 O O . LYS E 3 74 ? 175.046 176.840 178.861 1.00 77.27 74 LYS E O 1
ATOM 17370 N N . SER E 3 75 ? 177.024 177.455 179.738 1.00 78.10 75 SER E N 1
ATOM 17371 C CA . SER E 3 75 ? 177.786 176.773 178.698 1.00 78.10 75 SER E CA 1
ATOM 17372 C C . SER E 3 75 ? 177.888 175.276 178.957 1.00 78.10 75 SER E C 1
ATOM 17373 O O . SER E 3 75 ? 178.031 174.496 178.009 1.00 78.10 75 SER E O 1
ATOM 17377 N N . THR E 3 76 ? 177.822 174.861 180.222 1.00 76.20 76 THR E N 1
ATOM 17378 C CA . THR E 3 76 ? 177.950 173.457 180.588 1.00 76.20 76 THR E CA 1
ATOM 17379 C C . THR E 3 76 ? 176.614 172.795 180.892 1.00 76.20 76 THR E C 1
ATOM 17380 O O . THR E 3 76 ? 176.506 171.569 180.769 1.00 76.20 76 THR E O 1
ATOM 17391 N N . ILE E 3 77 ? 175.604 173.570 181.286 1.00 74.50 77 ILE E N 1
ATOM 17392 C CA . ILE E 3 77 ? 174.321 172.986 181.664 1.00 74.50 77 ILE E CA 1
ATOM 17393 C C . ILE E 3 77 ? 173.696 172.261 180.481 1.00 74.50 77 ILE E C 1
ATOM 17394 O O . ILE E 3 77 ? 173.186 171.143 180.619 1.00 74.50 77 ILE E O 1
ATOM 17410 N N . SER E 3 78 ? 173.720 172.883 179.302 1.00 75.08 78 SER E N 1
ATOM 17411 C CA . SER E 3 78 ? 173.143 172.242 178.127 1.00 75.08 78 SER E CA 1
ATOM 17412 C C . SER E 3 78 ? 173.827 170.913 177.840 1.00 75.08 78 SER E C 1
ATOM 17413 O O . SER E 3 78 ? 173.164 169.923 177.508 1.00 75.08 78 SER E O 1
ATOM 17417 N N . LEU E 3 79 ? 175.154 170.870 177.963 1.00 75.74 79 LEU E N 1
ATOM 17418 C CA . LEU E 3 79 ? 175.874 169.622 177.735 1.00 75.74 79 LEU E CA 1
ATOM 17419 C C . LEU E 3 79 ? 175.504 168.575 178.777 1.00 75.74 79 LEU E C 1
ATOM 17420 O O . LEU E 3 79 ? 175.335 167.396 178.447 1.00 75.74 79 LEU E O 1
ATOM 17424 N N . ALA E 3 80 ? 175.371 168.985 180.038 1.00 74.11 80 ALA E N 1
ATOM 17425 C CA . ALA E 3 80 ? 175.114 168.028 181.110 1.00 74.11 80 ALA E CA 1
ATOM 17426 C C . ALA E 3 80 ? 173.659 167.570 181.116 1.00 74.11 80 ALA E C 1
ATOM 17427 O O . ALA E 3 80 ? 173.372 166.379 180.957 1.00 74.11 80 ALA E O 1
ATOM 17434 N N . PHE E 3 81 ? 172.726 168.505 181.298 1.00 71.68 81 PHE E N 1
ATOM 17435 C CA . PHE E 3 81 ? 171.315 168.161 181.429 1.00 71.68 81 PHE E CA 1
ATOM 17436 C C . PHE E 3 81 ? 170.611 168.103 180.078 1.00 71.68 81 PHE E C 1
ATOM 17437 O O . PHE E 3 81 ? 169.929 167.121 179.772 1.00 71.68 81 PHE E O 1
ATOM 17454 N N . GLY E 3 82 ? 170.756 169.148 179.271 1.00 75.55 82 GLY E N 1
ATOM 17455 C CA . GLY E 3 82 ? 170.100 169.221 177.988 1.00 75.55 82 GLY E CA 1
ATOM 17456 C C . GLY E 3 82 ? 169.580 170.618 177.711 1.00 75.55 82 GLY E C 1
ATOM 17457 O O . GLY E 3 82 ? 169.323 171.397 178.634 1.00 75.55 82 GLY E O 1
ATOM 17461 N N . PRO E 3 83 ? 169.421 170.972 176.424 1.00 77.09 83 PRO E N 1
ATOM 17462 C CA . PRO E 3 83 ? 168.917 172.298 176.051 1.00 77.09 83 PRO E CA 1
ATOM 17463 C C . PRO E 3 83 ? 167.679 172.716 176.840 1.00 77.09 83 PRO E C 1
ATOM 17464 O O . PRO E 3 83 ? 167.385 173.909 176.904 1.00 77.09 83 PRO E O 1
ATOM 17475 N N . HIS E 3 89 ? 169.834 167.830 171.216 1.00 84.37 89 HIS E N 1
ATOM 17476 C CA . HIS E 3 89 ? 170.902 167.007 171.768 1.00 84.37 89 HIS E CA 1
ATOM 17477 C C . HIS E 3 89 ? 170.524 166.486 173.151 1.00 84.37 89 HIS E C 1
ATOM 17478 O O . HIS E 3 89 ? 170.574 167.224 174.135 1.00 84.37 89 HIS E O 1
ATOM 17482 N N . ALA E 3 90 ? 170.145 165.212 173.219 1.00 81.24 90 ALA E N 1
ATOM 17483 C CA . ALA E 3 90 ? 169.790 164.608 174.495 1.00 81.24 90 ALA E CA 1
ATOM 17484 C C . ALA E 3 90 ? 170.950 164.724 175.474 1.00 81.24 90 ALA E C 1
ATOM 17485 O O . ALA E 3 90 ? 172.102 164.451 175.128 1.00 81.24 90 ALA E O 1
ATOM 17492 N N . GLY E 3 91 ? 170.640 165.129 176.701 1.00 75.10 91 GLY E N 1
ATOM 17493 C CA . GLY E 3 91 ? 171.664 165.373 177.696 1.00 75.10 91 GLY E CA 1
ATOM 17494 C C . GLY E 3 91 ? 172.538 164.170 177.978 1.00 75.10 91 GLY E C 1
ATOM 17495 O O . GLY E 3 91 ? 172.315 163.085 177.435 1.00 75.10 91 GLY E O 1
ATOM 17499 N N . ALA E 3 92 ? 173.544 164.359 178.831 1.00 73.46 92 ALA E N 1
ATOM 17500 C CA . ALA E 3 92 ? 174.437 163.289 179.252 1.00 73.46 92 ALA E CA 1
ATOM 17501 C C . ALA E 3 92 ? 174.274 162.956 180.730 1.00 73.46 92 ALA E C 1
ATOM 17502 O O . ALA E 3 92 ? 175.188 162.392 181.339 1.00 73.46 92 ALA E O 1
ATOM 17509 N N . LEU E 3 93 ? 173.128 163.296 181.321 1.00 69.06 93 LEU E N 1
ATOM 17510 C CA . LEU E 3 93 ? 172.893 163.046 182.742 1.00 69.06 93 LEU E CA 1
ATOM 17511 C C . LEU E 3 93 ? 171.390 162.871 182.935 1.00 69.06 93 LEU E C 1
ATOM 17512 O O . LEU E 3 93 ? 170.659 163.858 183.047 1.00 69.06 93 LEU E O 1
ATOM 17528 N N . GLY E 3 94 ? 170.941 161.615 182.975 1.00 67.22 94 GLY E N 1
ATOM 17529 C CA . GLY E 3 94 ? 169.551 161.299 183.209 1.00 67.22 94 GLY E CA 1
ATOM 17530 C C . GLY E 3 94 ? 169.294 160.873 184.649 1.00 67.22 94 GLY E C 1
ATOM 17531 O O . GLY E 3 94 ? 170.182 160.847 185.496 1.00 67.22 94 GLY E O 1
ATOM 17535 N N . PHE E 3 95 ? 168.034 160.535 184.912 1.00 64.06 95 PHE E N 1
ATOM 17536 C CA . PHE E 3 95 ? 167.623 160.093 186.236 1.00 64.06 95 PHE E CA 1
ATOM 17537 C C . PHE E 3 95 ? 166.500 159.079 186.096 1.00 64.06 95 PHE E C 1
ATOM 17538 O O . PHE E 3 95 ? 165.773 159.062 185.101 1.00 64.06 95 PHE E O 1
ATOM 17555 N N . THR E 3 96 ? 166.365 158.234 187.112 1.00 61.65 96 THR E N 1
ATOM 17556 C CA . THR E 3 96 ? 165.306 157.239 187.174 1.00 61.65 96 THR E CA 1
ATOM 17557 C C . THR E 3 96 ? 164.236 157.672 188.168 1.00 61.65 96 THR E C 1
ATOM 17558 O O . THR E 3 96 ? 164.478 158.481 189.067 1.00 61.65 96 THR E O 1
ATOM 17569 N N . ASP E 3 97 ? 163.040 157.117 187.996 1.00 59.37 97 ASP E N 1
ATOM 17570 C CA . ASP E 3 97 ? 161.919 157.501 188.839 1.00 59.37 97 ASP E CA 1
ATOM 17571 C C . ASP E 3 97 ? 162.193 157.122 190.288 1.00 59.37 97 ASP E C 1
ATOM 17572 O O . ASP E 3 97 ? 162.943 156.188 190.580 1.00 59.37 97 ASP E O 1
ATOM 17581 N N . ALA E 3 98 ? 161.573 157.861 191.203 1.00 57.16 98 ALA E N 1
ATOM 17582 C CA . ALA E 3 98 ? 161.774 157.657 192.629 1.00 57.16 98 ALA E CA 1
ATOM 17583 C C . ALA E 3 98 ? 160.748 156.667 193.161 1.00 57.16 98 ALA E C 1
ATOM 17584 O O . ALA E 3 98 ? 159.550 156.802 192.896 1.00 57.16 98 ALA E O 1
ATOM 17591 N N . ARG E 3 99 ? 161.221 155.680 193.914 1.00 55.72 99 ARG E N 1
ATOM 17592 C CA . ARG E 3 99 ? 160.376 154.643 194.480 1.00 55.72 99 ARG E CA 1
ATOM 17593 C C . ARG E 3 99 ? 160.429 154.710 196.000 1.00 55.72 99 ARG E C 1
ATOM 17594 O O . ARG E 3 99 ? 161.373 155.244 196.587 1.00 55.72 99 ARG E O 1
ATOM 17615 N N . ILE E 3 100 ? 159.402 154.157 196.632 1.00 50.76 100 ILE E N 1
ATOM 17616 C CA . ILE E 3 100 ? 159.227 154.263 198.075 1.00 50.76 100 ILE E CA 1
ATOM 17617 C C . ILE E 3 100 ? 159.995 153.142 198.761 1.00 50.76 100 ILE E C 1
ATOM 17618 O O . ILE E 3 100 ? 159.884 151.973 198.375 1.00 50.76 100 ILE E O 1
ATOM 17634 N N . LEU E 3 101 ? 160.784 153.500 199.773 1.00 50.40 101 LEU E N 1
ATOM 17635 C CA . LEU E 3 101 ? 161.587 152.549 200.530 1.00 50.40 101 LEU E CA 1
ATOM 17636 C C . LEU E 3 101 ? 161.148 152.437 201.982 1.00 50.40 101 LEU E C 1
ATOM 17637 O O . LEU E 3 101 ? 160.977 151.325 202.490 1.00 50.40 101 LEU E O 1
ATOM 17653 N N . LEU E 3 102 ? 160.963 153.564 202.667 1.00 50.78 102 LEU E N 1
ATOM 17654 C CA . LEU E 3 102 ? 160.480 153.581 204.040 1.00 50.78 102 LEU E CA 1
ATOM 17655 C C . LEU E 3 102 ? 159.304 154.540 204.145 1.00 50.78 102 LEU E C 1
ATOM 17656 O O . LEU E 3 102 ? 159.209 155.513 203.392 1.00 50.78 102 LEU E O 1
ATOM 17672 N N . PHE E 3 103 ? 158.404 154.258 205.088 1.00 50.53 103 PHE E N 1
ATOM 17673 C CA . PHE E 3 103 ? 157.189 155.040 205.246 1.00 50.53 103 PHE E CA 1
ATOM 17674 C C . PHE E 3 103 ? 156.886 155.178 206.734 1.00 50.53 103 PHE E C 1
ATOM 17675 O O . PHE E 3 103 ? 156.873 154.165 207.455 1.00 50.53 103 PHE E O 1
ATOM 17692 N N . PRO E 3 104 ? 156.640 156.395 207.230 1.00 50.47 104 PRO E N 1
ATOM 17693 C CA . PRO E 3 104 ? 156.335 156.555 208.655 1.00 50.47 104 PRO E CA 1
ATOM 17694 C C . PRO E 3 104 ? 154.851 156.457 208.959 1.00 50.47 104 PRO E C 1
ATOM 17695 O O . PRO E 3 104 ? 154.035 157.140 208.335 1.00 50.47 104 PRO E O 1
ATOM 17706 N N . VAL E 3 105 ? 154.495 155.613 209.922 1.00 51.99 105 VAL E N 1
ATOM 17707 C CA . VAL E 3 105 ? 153.123 155.469 210.388 1.00 51.99 105 VAL E CA 1
ATOM 17708 C C . VAL E 3 105 ? 153.121 155.628 211.899 1.00 51.99 105 VAL E C 1
ATOM 17709 O O . VAL E 3 105 ? 154.067 155.210 212.576 1.00 51.99 105 VAL E O 1
ATOM 17722 N N . LYS E 3 106 ? 152.062 156.236 212.427 1.00 55.77 106 LYS E N 1
ATOM 17723 C CA . LYS E 3 106 ? 152.015 156.545 213.849 1.00 55.77 106 LYS E CA 1
ATOM 17724 C C . LYS E 3 106 ? 152.175 155.279 214.681 1.00 55.77 106 LYS E C 1
ATOM 17725 O O . LYS E 3 106 ? 151.678 154.210 214.320 1.00 55.77 106 LYS E O 1
ATOM 17744 N N . SER E 3 107 ? 152.876 155.408 215.804 1.00 56.49 107 SER E N 1
ATOM 17745 C CA . SER E 3 107 ? 153.091 154.307 216.730 1.00 56.49 107 SER E CA 1
ATOM 17746 C C . SER E 3 107 ? 152.732 154.753 218.139 1.00 56.49 107 SER E C 1
ATOM 17747 O O . SER E 3 107 ? 152.883 155.925 218.492 1.00 56.49 107 SER E O 1
ATOM 17755 N N . MET E 3 108 ? 152.250 153.805 218.944 1.00 59.27 108 MET E N 1
ATOM 17756 C CA . MET E 3 108 ? 151.891 154.125 220.322 1.00 59.27 108 MET E CA 1
ATOM 17757 C C . MET E 3 108 ? 153.138 154.337 221.171 1.00 59.27 108 MET E C 1
ATOM 17758 O O . MET E 3 108 ? 153.215 155.294 221.950 1.00 59.27 108 MET E O 1
ATOM 17772 N N . LYS E 3 109 ? 154.122 153.455 221.034 1.00 57.09 109 LYS E N 1
ATOM 17773 C CA . LYS E 3 109 ? 155.362 153.522 221.795 1.00 57.09 109 LYS E CA 1
ATOM 17774 C C . LYS E 3 109 ? 156.494 153.826 220.824 1.00 57.09 109 LYS E C 1
ATOM 17775 O O . LYS E 3 109 ? 156.661 153.124 219.821 1.00 57.09 109 LYS E O 1
ATOM 17794 N N . GLY E 3 110 ? 157.266 154.866 221.124 1.00 54.60 110 GLY E N 1
ATOM 17795 C CA . GLY E 3 110 ? 158.363 155.289 220.278 1.00 54.60 110 GLY E CA 1
ATOM 17796 C C . GLY E 3 110 ? 158.044 156.467 219.383 1.00 54.60 110 GLY E C 1
ATOM 17797 O O . GLY E 3 110 ? 158.873 156.828 218.542 1.00 54.60 110 GLY E O 1
ATOM 17801 N N . VAL E 3 111 ? 156.869 157.072 219.545 1.00 54.42 111 VAL E N 1
ATOM 17802 C CA . VAL E 3 111 ? 156.401 158.217 218.769 1.00 54.42 111 VAL E CA 1
ATOM 17803 C C . VAL E 3 111 ? 155.981 157.862 217.345 1.00 54.42 111 VAL E C 1
ATOM 17804 O O . VAL E 3 111 ? 154.832 158.100 216.958 1.00 54.42 111 VAL E O 1
ATOM 17808 N N . PHE E 3 112 ? 156.888 157.289 216.557 1.00 53.27 112 PHE E N 1
ATOM 17809 C CA . PHE E 3 112 ? 156.575 156.979 215.166 1.00 53.27 112 PHE E CA 1
ATOM 17810 C C . PHE E 3 112 ? 157.521 155.898 214.668 1.00 53.27 112 PHE E C 1
ATOM 17811 O O . PHE E 3 112 ? 158.730 155.985 214.899 1.00 53.27 112 PHE E O 1
ATOM 17828 N N . ALA E 3 113 ? 156.976 154.885 214.001 1.00 52.80 113 ALA E N 1
ATOM 17829 C CA . ALA E 3 113 ? 157.757 153.756 213.518 1.00 52.80 113 ALA E CA 1
ATOM 17830 C C . ALA E 3 113 ? 157.707 153.699 211.999 1.00 52.80 113 ALA E C 1
ATOM 17831 O O . ALA E 3 113 ? 156.643 153.862 211.395 1.00 52.80 113 ALA E O 1
ATOM 17838 N N . TRP E 3 114 ? 158.868 153.465 211.394 1.00 51.86 114 TRP E N 1
ATOM 17839 C CA . TRP E 3 114 ? 158.985 153.267 209.959 1.00 51.86 114 TRP E CA 1
ATOM 17840 C C . TRP E 3 114 ? 158.553 151.855 209.574 1.00 51.86 114 TRP E C 1
ATOM 17841 O O . TRP E 3 114 ? 158.542 150.933 210.394 1.00 51.86 114 TRP E O 1
ATOM 17862 N N . VAL E 3 115 ? 158.191 151.692 208.299 1.00 50.75 115 VAL E N 1
ATOM 17863 C CA . VAL E 3 115 ? 157.725 150.414 207.779 1.00 50.75 115 VAL E CA 1
ATOM 17864 C C . VAL E 3 115 ? 158.345 150.162 206.412 1.00 50.75 115 VAL E C 1
ATOM 17865 O O . VAL E 3 115 ? 158.800 151.081 205.728 1.00 50.75 115 VAL E O 1
ATOM 17878 N N . THR E 3 116 ? 158.354 148.891 206.023 1.00 51.88 116 THR E N 1
ATOM 17879 C CA . THR E 3 116 ? 158.846 148.457 204.721 1.00 51.88 116 THR E CA 1
ATOM 17880 C C . THR E 3 116 ? 158.471 146.990 204.558 1.00 51.88 116 THR E C 1
ATOM 17881 O O . THR E 3 116 ? 158.105 146.316 205.524 1.00 51.88 116 THR E O 1
ATOM 17892 N N . CYS E 3 117 ? 158.566 146.502 203.329 1.00 54.16 117 CYS E N 1
ATOM 17893 C CA . CYS E 3 117 ? 158.176 145.144 202.988 1.00 54.16 117 CYS E CA 1
ATOM 17894 C C . CYS E 3 117 ? 159.282 144.466 202.196 1.00 54.16 117 CYS E C 1
ATOM 17895 O O . CYS E 3 117 ? 160.104 145.135 201.561 1.00 54.16 117 CYS E O 1
ATOM 17903 N N . PRO E 3 118 ? 159.331 143.130 202.214 1.00 53.15 118 PRO E N 1
ATOM 17904 C CA . PRO E 3 118 ? 160.451 142.433 201.560 1.00 53.15 118 PRO E CA 1
ATOM 17905 C C . PRO E 3 118 ? 160.573 142.718 200.075 1.00 53.15 118 PRO E C 1
ATOM 17906 O O . PRO E 3 118 ? 161.694 142.765 199.555 1.00 53.15 118 PRO E O 1
ATOM 17917 N N . GLN E 3 119 ? 159.456 142.897 199.368 1.00 53.35 119 GLN E N 1
ATOM 17918 C CA . GLN E 3 119 ? 159.530 143.164 197.936 1.00 53.35 119 GLN E CA 1
ATOM 17919 C C . GLN E 3 119 ? 160.301 144.447 197.654 1.00 53.35 119 GLN E C 1
ATOM 17920 O O . GLN E 3 119 ? 161.124 144.499 196.731 1.00 53.35 119 GLN E O 1
ATOM 17934 N N . VAL E 3 120 ? 160.042 145.497 198.434 1.00 52.87 120 VAL E N 1
ATOM 17935 C CA . VAL E 3 120 ? 160.713 146.774 198.212 1.00 52.87 120 VAL E CA 1
ATOM 17936 C C . VAL E 3 120 ? 162.214 146.624 198.422 1.00 52.87 120 VAL E C 1
ATOM 17937 O O . VAL E 3 120 ? 163.024 147.119 197.628 1.00 52.87 120 VAL E O 1
ATOM 17950 N N . LEU E 3 121 ? 162.608 145.943 199.497 1.00 54.46 121 LEU E N 1
ATOM 17951 C CA . LEU E 3 121 ? 164.029 145.758 199.765 1.00 54.46 121 LEU E CA 1
ATOM 17952 C C . LEU E 3 121 ? 164.689 144.912 198.684 1.00 54.46 121 LEU E C 1
ATOM 17953 O O . LEU E 3 121 ? 165.833 145.174 198.294 1.00 54.46 121 LEU E O 1
ATOM 17969 N N . GLU E 3 122 ? 163.990 143.887 198.193 1.00 55.46 122 GLU E N 1
ATOM 17970 C CA . GLU E 3 122 ? 164.547 143.066 197.122 1.00 55.46 122 GLU E CA 1
ATOM 17971 C C . GLU E 3 122 ? 164.758 143.887 195.857 1.00 55.46 122 GLU E C 1
ATOM 17972 O O . GLU E 3 122 ? 165.807 143.790 195.208 1.00 55.46 122 GLU E O 1
ATOM 17976 N N . ARG E 3 123 ? 163.769 144.703 195.490 1.00 56.53 123 ARG E N 1
ATOM 17977 C CA . ARG E 3 123 ? 163.925 145.561 194.321 1.00 56.53 123 ARG E CA 1
ATOM 17978 C C . ARG E 3 123 ? 165.086 146.529 194.513 1.00 56.53 123 ARG E C 1
ATOM 17979 O O . ARG E 3 123 ? 165.864 146.769 193.582 1.00 56.53 123 ARG E O 1
ATOM 18000 N N . PHE E 3 124 ? 165.216 147.100 195.713 1.00 55.67 124 PHE E N 1
ATOM 18001 C CA . PHE E 3 124 ? 166.323 148.013 195.975 1.00 55.67 124 PHE E CA 1
ATOM 18002 C C . PHE E 3 124 ? 167.663 147.309 195.824 1.00 55.67 124 PHE E C 1
ATOM 18003 O O . PHE E 3 124 ? 168.603 147.867 195.245 1.00 55.67 124 PHE E O 1
ATOM 18020 N N . LYS E 3 125 ? 167.774 146.084 196.339 1.00 57.05 125 LYS E N 1
ATOM 18021 C CA . LYS E 3 125 ? 169.020 145.342 196.182 1.00 57.05 125 LYS E CA 1
ATOM 18022 C C . LYS E 3 125 ? 169.303 145.067 194.714 1.00 57.05 125 LYS E C 1
ATOM 18023 O O . LYS E 3 125 ? 170.457 145.119 194.275 1.00 57.05 125 LYS E O 1
ATOM 18042 N N . SER E 3 126 ? 168.261 144.765 193.940 1.00 58.33 126 SER E N 1
ATOM 18043 C CA . SER E 3 126 ? 168.455 144.540 192.512 1.00 58.33 126 SER E CA 1
ATOM 18044 C C . SER E 3 126 ? 168.961 145.800 191.823 1.00 58.33 126 SER E C 1
ATOM 18045 O O . SER E 3 126 ? 169.836 145.732 190.953 1.00 58.33 126 SER E O 1
ATOM 18053 N N . ASP E 3 127 ? 168.420 146.962 192.197 1.00 58.27 127 ASP E N 1
ATOM 18054 C CA . ASP E 3 127 ? 168.821 148.206 191.546 1.00 58.27 127 ASP E CA 1
ATOM 18055 C C . ASP E 3 127 ? 170.284 148.530 191.817 1.00 58.27 127 ASP E C 1
ATOM 18056 O O . ASP E 3 127 ? 171.008 148.952 190.910 1.00 58.27 127 ASP E O 1
ATOM 18065 N N . LEU E 3 128 ? 170.738 148.345 193.057 1.00 58.66 128 LEU E N 1
ATOM 18066 C CA . LEU E 3 128 ? 172.128 148.636 193.380 1.00 58.66 128 LEU E CA 1
ATOM 18067 C C . LEU E 3 128 ? 173.093 147.739 192.622 1.00 58.66 128 LEU E C 1
ATOM 18068 O O . LEU E 3 128 ? 174.265 148.099 192.469 1.00 58.66 128 LEU E O 1
ATOM 18084 N N . ASN E 3 129 ? 172.634 146.580 192.146 1.00 60.62 129 ASN E N 1
ATOM 18085 C CA . ASN E 3 129 ? 173.531 145.671 191.442 1.00 60.62 129 ASN E CA 1
ATOM 18086 C C . ASN E 3 129 ? 174.005 146.259 190.120 1.00 60.62 129 ASN E C 1
ATOM 18087 O O . ASN E 3 129 ? 175.130 145.984 189.691 1.00 60.62 129 ASN E O 1
ATOM 18098 N N . LEU E 3 130 ? 173.169 147.062 189.460 1.00 58.91 130 LEU E N 1
ATOM 18099 C CA . LEU E 3 130 ? 173.609 147.732 188.242 1.00 58.91 130 LEU E CA 1
ATOM 18100 C C . LEU E 3 130 ? 174.811 148.627 188.502 1.00 58.91 130 LEU E C 1
ATOM 18101 O O . LEU E 3 130 ? 175.670 148.782 187.628 1.00 58.91 130 LEU E O 1
ATOM 18117 N N . CYS E 3 131 ? 174.893 149.220 189.694 1.00 61.66 131 CYS E N 1
ATOM 18118 C CA . CYS E 3 131 ? 175.954 150.159 190.035 1.00 61.66 131 CYS E CA 1
ATOM 18119 C C . CYS E 3 131 ? 177.139 149.487 190.716 1.00 61.66 131 CYS E C 1
ATOM 18120 O O . CYS E 3 131 ? 177.861 150.139 191.481 1.00 61.66 131 CYS E O 1
ATOM 18128 N N . GLY E 3 132 ? 177.355 148.199 190.468 1.00 61.78 132 GLY E N 1
ATOM 18129 C CA . GLY E 3 132 ? 178.538 147.533 190.985 1.00 61.78 132 GLY E CA 1
ATOM 18130 C C . GLY E 3 132 ? 178.698 147.640 192.482 1.00 61.78 132 GLY E C 1
ATOM 18131 O O . GLY E 3 132 ? 179.830 147.691 192.975 1.00 61.78 132 GLY E O 1
ATOM 18135 N N . VAL E 3 133 ? 177.594 147.679 193.223 1.00 62.29 133 VAL E N 1
ATOM 18136 C CA . VAL E 3 133 ? 177.613 147.742 194.679 1.00 62.29 133 VAL E CA 1
ATOM 18137 C C . VAL E 3 133 ? 176.929 146.496 195.219 1.00 62.29 133 VAL E C 1
ATOM 18138 O O . VAL E 3 133 ? 175.833 146.140 194.773 1.00 62.29 133 VAL E O 1
ATOM 18151 N N . ASN E 3 134 ? 177.578 145.836 196.174 1.00 62.93 134 ASN E N 1
ATOM 18152 C CA . ASN E 3 134 ? 177.047 144.639 196.810 1.00 62.93 134 ASN E CA 1
ATOM 18153 C C . ASN E 3 134 ? 177.030 144.857 198.314 1.00 62.93 134 ASN E C 1
ATOM 18154 O O . ASN E 3 134 ? 178.062 145.181 198.908 1.00 62.93 134 ASN E O 1
ATOM 18165 N N . LEU E 3 135 ? 175.859 144.676 198.925 1.00 60.65 135 LEU E N 1
ATOM 18166 C CA . LEU E 3 135 ? 175.699 145.013 200.335 1.00 60.65 135 LEU E CA 1
ATOM 18167 C C . LEU E 3 135 ? 176.588 144.143 201.215 1.00 60.65 135 LEU E C 1
ATOM 18168 O O . LEU E 3 135 ? 177.317 144.650 202.075 1.00 60.65 135 LEU E O 1
ATOM 18184 N N . GLY E 3 136 ? 176.544 142.831 201.012 1.00 61.68 136 GLY E N 1
ATOM 18185 C CA . GLY E 3 136 ? 177.311 141.906 201.816 1.00 61.68 136 GLY E CA 1
ATOM 18186 C C . GLY E 3 136 ? 176.522 141.136 202.850 1.00 61.68 136 GLY E C 1
ATOM 18187 O O . GLY E 3 136 ? 177.130 140.438 203.670 1.00 61.68 136 GLY E O 1
ATOM 18191 N N . PHE E 3 137 ? 175.198 141.242 202.847 1.00 61.47 137 PHE E N 1
ATOM 18192 C CA . PHE E 3 137 ? 174.354 140.452 203.734 1.00 61.47 137 PHE E CA 1
ATOM 18193 C C . PHE E 3 137 ? 173.054 140.139 203.000 1.00 61.47 137 PHE E C 1
ATOM 18194 O O . PHE E 3 137 ? 172.936 140.358 201.791 1.00 61.47 137 PHE E O 1
ATOM 18211 N N . GLU E 3 138 ? 172.072 139.626 203.735 1.00 61.27 138 GLU E N 1
ATOM 18212 C CA . GLU E 3 138 ? 170.840 139.113 203.156 1.00 61.27 138 GLU E CA 1
ATOM 18213 C C . GLU E 3 138 ? 169.656 139.943 203.627 1.00 61.27 138 GLU E C 1
ATOM 18214 O O . GLU E 3 138 ? 169.567 140.304 204.805 1.00 61.27 138 GLU E O 1
ATOM 18226 N N . MET E 3 139 ? 168.751 140.241 202.703 1.00 58.46 139 MET E N 1
ATOM 18227 C CA . MET E 3 139 ? 167.579 141.028 203.044 1.00 58.46 139 MET E CA 1
ATOM 18228 C C . MET E 3 139 ? 166.722 140.263 204.051 1.00 58.46 139 MET E C 1
ATOM 18229 O O . MET E 3 139 ? 166.517 139.054 203.898 1.00 58.46 139 MET E O 1
ATOM 18243 N N . PRO E 3 140 ? 166.204 140.926 205.080 1.00 56.32 140 PRO E N 1
ATOM 18244 C CA . PRO E 3 140 ? 165.481 140.204 206.130 1.00 56.32 140 PRO E CA 1
ATOM 18245 C C . PRO E 3 140 ? 164.148 139.668 205.634 1.00 56.32 140 PRO E C 1
ATOM 18246 O O . PRO E 3 140 ? 163.628 140.068 204.592 1.00 56.32 140 PRO E O 1
ATOM 18257 N N . GLN E 3 141 ? 163.599 138.739 206.409 1.00 54.11 141 GLN E N 1
ATOM 18258 C CA . GLN E 3 141 ? 162.317 138.126 206.104 1.00 54.11 141 GLN E CA 1
ATOM 18259 C C . GLN E 3 141 ? 161.188 138.874 206.806 1.00 54.11 141 GLN E C 1
ATOM 18260 O O . GLN E 3 141 ? 161.407 139.654 207.735 1.00 54.11 141 GLN E O 1
ATOM 18264 N N . ALA E 3 142 ? 159.966 138.617 206.350 1.00 53.35 142 ALA E N 1
ATOM 18265 C CA . ALA E 3 142 ? 158.823 139.393 206.806 1.00 53.35 142 ALA E CA 1
ATOM 18266 C C . ALA E 3 142 ? 158.655 139.271 208.315 1.00 53.35 142 ALA E C 1
ATOM 18267 O O . ALA E 3 142 ? 158.978 138.247 208.921 1.00 53.35 142 ALA E O 1
ATOM 18274 N N . ASN E 3 143 ? 158.141 140.339 208.923 1.00 52.43 143 ASN E N 1
ATOM 18275 C CA . ASN E 3 143 ? 157.898 140.384 210.361 1.00 52.43 143 ASN E CA 1
ATOM 18276 C C . ASN E 3 143 ? 159.203 140.187 211.134 1.00 52.43 143 ASN E C 1
ATOM 18277 O O . ASN E 3 143 ? 159.365 139.251 211.918 1.00 52.43 143 ASN E O 1
ATOM 18281 N N . THR E 3 144 ? 160.144 141.098 210.893 1.00 54.07 144 THR E N 1
ATOM 18282 C CA . THR E 3 144 ? 161.435 141.077 211.563 1.00 54.07 144 THR E CA 1
ATOM 18283 C C . THR E 3 144 ? 161.857 142.500 211.889 1.00 54.07 144 THR E C 1
ATOM 18284 O O . THR E 3 144 ? 161.689 143.408 211.070 1.00 54.07 144 THR E O 1
ATOM 18288 N N . ALA E 3 145 ? 162.406 142.687 213.080 1.00 55.47 145 ALA E N 1
ATOM 18289 C CA . ALA E 3 145 ? 162.845 143.980 213.575 1.00 55.47 145 ALA E CA 1
ATOM 18290 C C . ALA E 3 145 ? 164.236 143.845 214.169 1.00 55.47 145 ALA E C 1
ATOM 18291 O O . ALA E 3 145 ? 164.679 142.736 214.484 1.00 55.47 145 ALA E O 1
ATOM 18298 N N . PRO E 3 146 ? 164.955 144.956 214.333 1.00 56.51 146 PRO E N 1
ATOM 18299 C CA . PRO E 3 146 ? 166.338 144.869 214.824 1.00 56.51 146 PRO E CA 1
ATOM 18300 C C . PRO E 3 146 ? 166.440 144.239 216.203 1.00 56.51 146 PRO E C 1
ATOM 18301 O O . PRO E 3 146 ? 165.424 143.923 216.830 1.00 56.51 146 PRO E O 1
ATOM 18312 N N . LYS E 3 147 ? 167.671 144.052 216.682 1.00 62.32 147 LYS E N 1
ATOM 18313 C CA . LYS E 3 147 ? 167.881 143.357 217.950 1.00 62.32 147 LYS E CA 1
ATOM 18314 C C . LYS E 3 147 ? 167.334 144.150 219.132 1.00 62.32 147 LYS E C 1
ATOM 18315 O O . LYS E 3 147 ? 166.720 143.574 220.038 1.00 62.32 147 LYS E O 1
ATOM 18319 N N . ASP E 3 148 ? 167.542 145.463 219.146 1.00 59.54 148 ASP E N 1
ATOM 18320 C CA . ASP E 3 148 ? 167.293 146.289 220.320 1.00 59.54 148 ASP E CA 1
ATOM 18321 C C . ASP E 3 148 ? 166.181 147.300 220.073 1.00 59.54 148 ASP E C 1
ATOM 18322 O O . ASP E 3 148 ? 166.280 148.464 220.463 1.00 59.54 148 ASP E O 1
ATOM 18326 N N . CYS E 3 149 ? 165.103 146.868 219.424 1.00 59.46 149 CYS E N 1
ATOM 18327 C CA . CYS E 3 149 ? 163.992 147.769 219.152 1.00 59.46 149 CYS E CA 1
ATOM 18328 C C . CYS E 3 149 ? 163.333 148.214 220.452 1.00 59.46 149 CYS E C 1
ATOM 18329 O O . CYS E 3 149 ? 163.378 147.519 221.470 1.00 59.46 149 CYS E O 1
ATOM 18337 N N . SER E 3 150 ? 162.712 149.394 220.408 1.00 58.12 150 SER E N 1
ATOM 18338 C CA . SER E 3 150 ? 162.056 149.976 221.572 1.00 58.12 150 SER E CA 1
ATOM 18339 C C . SER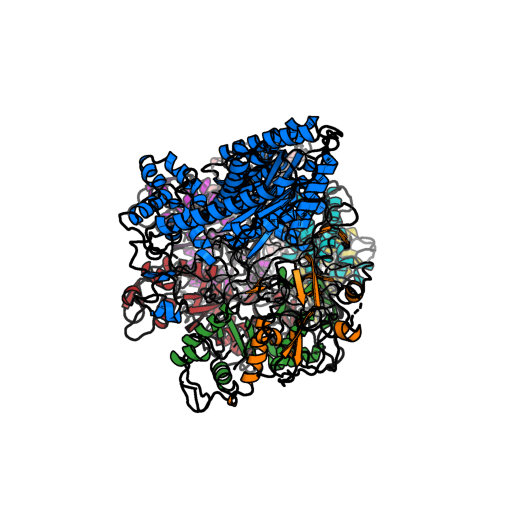 E 3 150 ? 160.585 150.272 221.310 1.00 58.12 150 SER E C 1
ATOM 18340 O O . SER E 3 150 ? 159.980 151.070 222.033 1.00 58.12 150 SER E O 1
ATOM 18348 N N . LEU E 3 151 ? 159.998 149.656 220.290 1.00 57.30 151 LEU E N 1
ATOM 18349 C CA . LEU E 3 151 ? 158.578 149.807 220.008 1.00 57.30 151 LEU E CA 1
ATOM 18350 C C . LEU E 3 151 ? 157.726 148.732 220.670 1.00 57.30 151 LEU E C 1
ATOM 18351 O O . LEU E 3 151 ? 156.504 148.734 220.492 1.00 57.30 151 LEU E O 1
ATOM 18355 N N . PHE E 3 152 ? 158.332 147.824 221.428 1.00 57.08 152 PHE E N 1
ATOM 18356 C CA . PHE E 3 152 ? 157.623 146.653 221.920 1.00 57.08 152 PHE E CA 1
ATOM 18357 C C . PHE E 3 152 ? 156.734 146.995 223.110 1.00 57.08 152 PHE E C 1
ATOM 18358 O O . PHE E 3 152 ? 157.027 147.897 223.899 1.00 57.08 152 PHE E O 1
ATOM 18375 N N . ILE E 3 153 ? 155.645 146.242 223.235 1.00 57.72 153 ILE E N 1
ATOM 18376 C CA . ILE E 3 153 ? 154.717 146.351 224.356 1.00 57.72 153 ILE E CA 1
ATOM 18377 C C . ILE E 3 153 ? 154.115 144.975 224.596 1.00 57.72 153 ILE E C 1
ATOM 18378 O O . ILE E 3 153 ? 153.765 144.265 223.649 1.00 57.72 153 ILE E O 1
ATOM 18394 N N . ASN E 3 154 ? 153.989 144.600 225.867 1.00 55.68 154 ASN E N 1
ATOM 18395 C CA . ASN E 3 154 ? 153.347 143.342 226.240 1.00 55.68 154 ASN E CA 1
ATOM 18396 C C . ASN E 3 154 ? 154.189 142.142 225.810 1.00 55.68 154 ASN E C 1
ATOM 18397 O O . ASN E 3 154 ? 153.668 141.155 225.293 1.00 55.68 154 ASN E O 1
ATOM 18408 N N . GLY E 3 155 ? 155.499 142.230 226.023 1.00 56.90 155 GLY E N 1
ATOM 18409 C CA . GLY E 3 155 ? 156.393 141.126 225.737 1.00 56.90 155 GLY E CA 1
ATOM 18410 C C . GLY E 3 155 ? 156.942 141.111 224.325 1.00 56.90 155 GLY E C 1
ATOM 18411 O O . GLY E 3 155 ? 158.116 141.428 224.116 1.00 56.90 155 GLY E O 1
ATOM 18415 N N . ASN E 3 156 ? 156.107 140.749 223.346 1.00 56.25 156 ASN E N 1
ATOM 18416 C CA . ASN E 3 156 ? 156.551 140.624 221.964 1.00 56.25 156 ASN E CA 1
ATOM 18417 C C . ASN E 3 156 ? 155.623 141.279 220.953 1.00 56.25 156 ASN E C 1
ATOM 18418 O O . ASN E 3 156 ? 155.968 141.314 219.767 1.00 56.25 156 ASN E O 1
ATOM 18422 N N . LYS E 3 157 ? 154.469 141.787 221.369 1.00 55.87 157 LYS E N 1
ATOM 18423 C CA . LYS E 3 157 ? 153.558 142.448 220.451 1.00 55.87 157 LYS E CA 1
ATOM 18424 C C . LYS E 3 157 ? 154.043 143.858 220.119 1.00 55.87 157 LYS E C 1
ATOM 18425 O O . LYS E 3 157 ? 154.883 144.439 220.810 1.00 55.87 157 LYS E O 1
ATOM 18429 N N . ILE E 3 158 ? 153.498 144.402 219.033 1.00 55.45 158 ILE E N 1
ATOM 18430 C CA . ILE E 3 158 ? 153.707 145.790 218.640 1.00 55.45 158 ILE E CA 1
ATOM 18431 C C . ILE E 3 158 ? 152.400 146.276 218.037 1.00 55.45 158 ILE E C 1
ATOM 18432 O O . ILE E 3 158 ? 151.652 145.501 217.434 1.00 55.45 158 ILE E O 1
ATOM 18448 N N . VAL E 3 159 ? 152.121 147.568 218.195 1.00 55.68 159 VAL E N 1
ATOM 18449 C CA . VAL E 3 159 ? 150.869 148.129 217.706 1.00 55.68 159 VAL E CA 1
ATOM 18450 C C . VAL E 3 159 ? 151.159 149.481 217.071 1.00 55.68 159 VAL E C 1
ATOM 18451 O O . VAL E 3 159 ? 151.564 150.419 217.766 1.00 55.68 159 VAL E O 1
ATOM 18464 N N . LEU E 3 160 ? 150.948 149.588 215.762 1.00 55.62 160 LEU E N 1
ATOM 18465 C CA . LEU E 3 160 ? 151.093 150.845 215.045 1.00 55.62 160 LEU E CA 1
ATOM 18466 C C . LEU E 3 160 ? 149.710 151.168 214.509 1.00 55.62 160 LEU E C 1
ATOM 18467 O O . LEU E 3 160 ? 149.087 150.329 213.852 1.00 55.62 160 LEU E O 1
ATOM 18471 N N . GLU E 3 161 ? 149.229 152.373 214.799 1.00 54.19 161 GLU E N 1
ATOM 18472 C CA . GLU E 3 161 ? 147.882 152.747 214.398 1.00 54.19 161 GLU E CA 1
ATOM 18473 C C . GLU E 3 161 ? 146.973 151.973 215.344 1.00 54.19 161 GLU E C 1
ATOM 18474 O O . GLU E 3 161 ? 147.453 151.429 216.343 1.00 54.19 161 GLU E O 1
ATOM 18478 N N . GLU E 3 162 ? 145.678 151.887 215.050 1.00 53.13 162 GLU E N 1
ATOM 18479 C CA . GLU E 3 162 ? 144.812 151.066 215.889 1.00 53.13 162 GLU E CA 1
ATOM 18480 C C . GLU E 3 162 ? 145.229 149.601 215.824 1.00 53.13 162 GLU E C 1
ATOM 18481 O O . GLU E 3 162 ? 145.225 148.895 216.839 1.00 53.13 162 GLU E O 1
ATOM 18485 N N . TYR E 3 163 ? 145.587 149.133 214.631 1.00 54.45 163 TYR E N 1
ATOM 18486 C CA . TYR E 3 163 ? 145.904 147.732 214.382 1.00 54.45 163 TYR E CA 1
ATOM 18487 C C . TYR E 3 163 ? 147.059 147.245 215.259 1.00 54.45 163 TYR E C 1
ATOM 18488 O O . TYR E 3 163 ? 147.837 148.028 215.808 1.00 54.45 163 TYR E O 1
ATOM 18506 N N . THR E 3 164 ? 147.162 145.919 215.374 1.00 55.44 164 THR E N 1
ATOM 18507 C CA . THR E 3 164 ? 148.144 145.254 216.220 1.00 55.44 164 THR E CA 1
ATOM 18508 C C . THR E 3 164 ? 148.907 144.220 215.405 1.00 55.44 164 THR E C 1
ATOM 18509 O O . THR E 3 164 ? 148.357 143.606 214.488 1.00 55.44 164 THR E O 1
ATOM 18520 N N . PHE E 3 165 ? 150.179 144.025 215.752 1.00 55.13 165 PHE E N 1
ATOM 18521 C CA . PHE E 3 165 ? 151.055 143.131 215.009 1.00 55.13 165 PHE E CA 1
ATOM 18522 C C . PHE E 3 165 ? 151.887 142.298 215.970 1.00 55.13 165 PHE E C 1
ATOM 18523 O O . PHE E 3 165 ? 152.158 142.709 217.101 1.00 55.13 165 PHE E O 1
ATOM 18540 N N . GLU E 3 166 ? 152.292 141.119 215.502 1.00 51.59 166 GLU E N 1
ATOM 18541 C CA . GLU E 3 166 ? 153.167 140.221 216.246 1.00 51.59 166 GLU E CA 1
ATOM 18542 C C . GLU E 3 166 ? 154.478 140.085 215.489 1.00 51.59 166 GLU E C 1
ATOM 18543 O O . GLU E 3 166 ? 154.484 139.683 214.321 1.00 51.59 166 GLU E O 1
ATOM 18547 N N . ILE E 3 167 ? 155.584 140.413 216.155 1.00 53.40 167 ILE E N 1
ATOM 18548 C CA . ILE E 3 167 ? 156.908 140.383 215.551 1.00 53.40 167 ILE E CA 1
ATOM 18549 C C . ILE E 3 167 ? 157.852 139.664 216.504 1.00 53.40 167 ILE E C 1
ATOM 18550 O O . ILE E 3 167 ? 157.570 139.505 217.693 1.00 53.40 167 ILE E O 1
ATOM 18566 N N . ALA E 3 168 ? 158.984 139.219 215.964 1.00 53.37 168 ALA E N 1
ATOM 18567 C CA . ALA E 3 168 ? 160.011 138.532 216.734 1.00 53.37 168 ALA E CA 1
ATOM 18568 C C . ALA E 3 168 ? 161.328 139.278 216.594 1.00 53.37 168 ALA E C 1
ATOM 18569 O O . ALA E 3 168 ? 161.710 139.667 215.486 1.00 53.37 168 ALA E O 1
ATOM 18576 N N . ARG E 3 169 ? 162.017 139.472 217.714 1.00 56.83 169 ARG E N 1
ATOM 18577 C CA . ARG E 3 169 ? 163.294 140.165 217.721 1.00 56.83 169 ARG E CA 1
ATOM 18578 C C . ARG E 3 169 ? 164.417 139.226 217.289 1.00 56.83 169 ARG E C 1
ATOM 18579 O O . ARG E 3 169 ? 164.224 138.024 217.091 1.00 56.83 169 ARG E O 1
ATOM 18583 N N . ASP E 3 170 ? 165.609 139.795 217.140 1.00 61.61 170 ASP E N 1
ATOM 18584 C CA . ASP E 3 170 ? 166.794 139.038 216.771 1.00 61.61 170 ASP E CA 1
ATOM 18585 C C . ASP E 3 170 ? 167.453 138.479 218.032 1.00 61.61 170 ASP E C 1
ATOM 18586 O O . ASP E 3 170 ? 166.878 138.499 219.123 1.00 61.61 170 ASP E O 1
ATOM 18590 N N . ARG E 3 171 ? 168.674 137.965 217.891 1.00 62.26 171 ARG E N 1
ATOM 18591 C CA . ARG E 3 171 ? 169.386 137.378 219.019 1.00 62.26 171 ARG E CA 1
ATOM 18592 C C . ARG E 3 171 ? 170.785 137.963 219.165 1.00 62.26 171 ARG E C 1
ATOM 18593 O O . ARG E 3 171 ? 171.315 138.034 220.278 1.00 62.26 171 ARG E O 1
ATOM 18597 N N . ASP E 3 172 ? 171.393 138.382 218.060 1.00 64.79 172 ASP E N 1
ATOM 18598 C CA . ASP E 3 172 ? 172.764 138.876 218.083 1.00 64.79 172 ASP E CA 1
ATOM 18599 C C . ASP E 3 172 ? 172.927 139.921 216.984 1.00 64.79 172 ASP E C 1
ATOM 18600 O O . ASP E 3 172 ? 171.951 140.358 216.366 1.00 64.79 172 ASP E O 1
ATOM 18604 N N . GLU E 3 173 ? 174.176 140.327 216.744 1.00 60.65 173 GLU E N 1
ATOM 18605 C CA . GLU E 3 173 ? 174.455 141.340 215.734 1.00 60.65 173 GLU E CA 1
ATOM 18606 C C . GLU E 3 173 ? 174.389 140.779 214.320 1.00 60.65 173 GLU E C 1
ATOM 18607 O O . GLU E 3 173 ? 174.054 141.513 213.383 1.00 60.65 173 GLU E O 1
ATOM 18611 N N . SER E 3 174 ? 174.696 139.493 214.141 1.00 58.20 174 SER E N 1
ATOM 18612 C CA . SER E 3 174 ? 174.739 138.909 212.807 1.00 58.20 174 SER E CA 1
ATOM 18613 C C . SER E 3 174 ? 173.366 138.820 212.157 1.00 58.20 174 SER E C 1
ATOM 18614 O O . SER E 3 174 ? 173.285 138.508 210.965 1.00 58.20 174 SER E O 1
ATOM 18618 N N . GLY E 3 175 ? 172.295 139.078 212.903 1.00 58.69 175 GLY E N 1
ATOM 18619 C CA . GLY E 3 175 ? 170.969 139.012 212.320 1.00 58.69 175 GLY E CA 1
ATOM 18620 C C . GLY E 3 175 ? 170.809 139.988 211.170 1.00 58.69 175 GLY E C 1
ATOM 18621 O O . GLY E 3 175 ? 171.464 141.028 211.107 1.00 58.69 175 GLY E O 1
ATOM 18625 N N . ASN E 3 176 ? 169.918 139.633 210.243 1.00 58.38 176 ASN E N 1
ATOM 18626 C CA . ASN E 3 176 ? 169.744 140.436 209.038 1.00 58.38 176 ASN E CA 1
ATOM 18627 C C . ASN E 3 176 ? 169.244 141.836 209.367 1.00 58.38 176 ASN E C 1
ATOM 18628 O O . ASN E 3 176 ? 169.716 142.822 208.789 1.00 58.38 176 ASN E O 1
ATOM 18639 N N . CYS E 3 177 ? 168.279 141.946 210.282 1.00 56.05 177 CYS E N 1
ATOM 18640 C CA . CYS E 3 177 ? 167.700 143.251 210.579 1.00 56.05 177 CYS E CA 1
ATOM 18641 C C . CYS E 3 177 ? 168.750 144.205 211.135 1.00 56.05 177 CYS E C 1
ATOM 18642 O O . CYS E 3 177 ? 168.800 145.380 210.751 1.00 56.05 177 CYS E O 1
ATOM 18646 N N . THR E 3 178 ? 169.596 143.717 212.043 1.00 57.56 178 THR E N 1
ATOM 18647 C CA . THR E 3 178 ? 170.635 144.568 212.609 1.00 57.56 178 THR E CA 1
ATOM 18648 C C . THR E 3 178 ? 171.599 145.042 211.533 1.00 57.56 178 THR E C 1
ATOM 18649 O O . THR E 3 178 ? 171.985 146.216 211.508 1.00 57.56 178 THR E O 1
ATOM 18653 N N . SER E 3 179 ? 172.005 144.143 210.635 1.00 56.13 179 SER E N 1
ATOM 18654 C CA . SER E 3 179 ? 172.914 144.536 209.564 1.00 56.13 179 SER E CA 1
ATOM 18655 C C . SER E 3 179 ? 172.272 145.575 208.656 1.00 56.13 179 SER E C 1
ATOM 18656 O O . SER E 3 179 ? 172.916 146.560 208.276 1.00 56.13 179 SER E O 1
ATOM 18660 N N . LEU E 3 180 ? 171.003 145.375 208.298 1.00 55.56 180 LEU E N 1
ATOM 18661 C CA . LEU E 3 180 ? 170.328 146.331 207.427 1.00 55.56 180 LEU E CA 1
ATOM 18662 C C . LEU E 3 180 ? 170.253 147.700 208.087 1.00 55.56 180 LEU E C 1
ATOM 18663 O O . LEU E 3 180 ? 170.533 148.726 207.457 1.00 55.56 180 LEU E O 1
ATOM 18679 N N . ALA E 3 181 ? 169.876 147.734 209.365 1.00 55.10 181 ALA E N 1
ATOM 18680 C CA . ALA E 3 181 ? 169.781 149.008 210.067 1.00 55.10 181 ALA E CA 1
ATOM 18681 C C . ALA E 3 181 ? 171.140 149.688 210.142 1.00 55.10 181 ALA E C 1
ATOM 18682 O O . ALA E 3 181 ? 171.270 150.883 209.846 1.00 55.10 181 ALA E O 1
ATOM 18689 N N . ASN E 3 182 ? 172.172 148.938 210.531 1.00 55.12 182 ASN E N 1
ATOM 18690 C CA . ASN E 3 182 ? 173.502 149.521 210.650 1.00 55.12 182 ASN E CA 1
ATOM 18691 C C . ASN E 3 182 ? 173.978 150.072 209.315 1.00 55.12 182 ASN E C 1
ATOM 18692 O O . ASN E 3 182 ? 174.597 151.141 209.263 1.00 55.12 182 ASN E O 1
ATOM 18696 N N . TRP E 3 183 ? 173.706 149.359 208.221 1.00 56.90 183 TRP E N 1
ATOM 18697 C CA . TRP E 3 183 ? 174.096 149.870 206.912 1.00 56.90 183 TRP E CA 1
ATOM 18698 C C . TRP E 3 183 ? 173.322 151.132 206.563 1.00 56.90 183 TRP E C 1
ATOM 18699 O O . TRP E 3 183 ? 173.894 152.088 206.026 1.00 56.90 183 TRP E O 1
ATOM 18720 N N . LEU E 3 184 ? 172.020 151.159 206.855 1.00 54.67 184 LEU E N 1
ATOM 18721 C CA . LEU E 3 184 ? 171.238 152.352 206.554 1.00 54.67 184 LEU E CA 1
ATOM 18722 C C . LEU E 3 184 ? 171.742 153.556 207.334 1.00 54.67 184 LEU E C 1
ATOM 18723 O O . LEU E 3 184 ? 171.719 154.680 206.822 1.00 54.67 184 LEU E O 1
ATOM 18739 N N . SER E 3 185 ? 172.207 153.342 208.566 1.00 55.07 185 SER E N 1
ATOM 18740 C CA . SER E 3 185 ? 172.599 154.468 209.407 1.00 55.07 185 SER E CA 1
ATOM 18741 C C . SER E 3 185 ? 173.720 155.273 208.765 1.00 55.07 185 SER E C 1
ATOM 18742 O O . SER E 3 185 ? 173.683 156.509 208.764 1.00 55.07 185 SER E O 1
ATOM 18746 N N . GLU E 3 186 ? 174.727 154.593 208.215 1.00 53.67 186 GLU E N 1
ATOM 18747 C CA . GLU E 3 186 ? 175.855 155.250 207.565 1.00 53.67 186 GLU E CA 1
ATOM 18748 C C . GLU E 3 186 ? 175.671 155.380 206.058 1.00 53.67 186 GLU E C 1
ATOM 18749 O O . GLU E 3 186 ? 176.662 155.397 205.318 1.00 53.67 186 GLU E O 1
ATOM 18753 N N . ASN E 3 187 ? 174.429 155.461 205.581 1.00 58.41 187 ASN E N 1
ATOM 18754 C CA . ASN E 3 187 ? 174.185 155.668 204.159 1.00 58.41 187 ASN E CA 1
ATOM 18755 C C . ASN E 3 187 ? 173.144 156.753 203.907 1.00 58.41 187 ASN E C 1
ATOM 18756 O O . ASN E 3 187 ? 173.161 157.396 202.853 1.00 58.41 187 ASN E O 1
ATOM 18760 N N . LEU E 3 188 ? 172.236 156.969 204.861 1.00 57.62 188 LEU E N 1
ATOM 18761 C CA . LEU E 3 188 ? 171.100 157.857 204.642 1.00 57.62 188 LEU E CA 1
ATOM 18762 C C . LEU E 3 188 ? 171.297 159.259 205.203 1.00 57.62 188 LEU E C 1
ATOM 18763 O O . LEU E 3 188 ? 170.558 160.168 204.812 1.00 57.62 188 LEU E O 1
ATOM 18767 N N . PHE E 3 189 ? 172.256 159.459 206.099 1.00 58.20 189 PHE E N 1
ATOM 18768 C CA . PHE E 3 189 ? 172.512 160.757 206.704 1.00 58.20 189 PHE E CA 1
ATOM 18769 C C . PHE E 3 189 ? 173.937 161.196 206.400 1.00 58.20 189 PHE E C 1
ATOM 18770 O O . PHE E 3 189 ? 174.742 160.443 205.846 1.00 58.20 189 PHE E O 1
ATOM 18787 N N . LEU E 3 190 ? 174.244 162.435 206.773 1.00 63.97 190 LEU E N 1
ATOM 18788 C CA . LEU E 3 190 ? 175.584 162.961 206.568 1.00 63.97 190 LEU E CA 1
ATOM 18789 C C . LEU E 3 190 ? 176.597 162.152 207.367 1.00 63.97 190 LEU E C 1
ATOM 18790 O O . LEU E 3 190 ? 176.292 161.604 208.429 1.00 63.97 190 LEU E O 1
ATOM 18794 N N . ALA E 3 191 ? 177.818 162.070 206.836 1.00 71.03 191 ALA E N 1
ATOM 18795 C CA . ALA E 3 191 ? 178.881 161.367 207.546 1.00 71.03 191 ALA E CA 1
ATOM 18796 C C . ALA E 3 191 ? 179.237 162.075 208.847 1.00 71.03 191 ALA E C 1
ATOM 18797 O O . ALA E 3 191 ? 179.474 161.423 209.871 1.00 71.03 191 ALA E O 1
ATOM 18804 N N . ASN E 3 192 ? 179.279 163.404 208.828 1.00 71.80 192 ASN E N 1
ATOM 18805 C CA . ASN E 3 192 ? 179.647 164.192 209.993 1.00 71.80 192 ASN E CA 1
ATOM 18806 C C . ASN E 3 192 ? 178.395 164.546 210.794 1.00 71.80 192 ASN E C 1
ATOM 18807 O O . ASN E 3 192 ? 177.307 164.011 210.563 1.00 71.80 192 ASN E O 1
ATOM 18811 N N . SER E 3 193 ? 178.541 165.456 211.752 1.00 72.70 193 SER E N 1
ATOM 18812 C CA . SER E 3 193 ? 177.398 165.908 212.530 1.00 72.70 193 SER E CA 1
ATOM 18813 C C . SER E 3 193 ? 176.342 166.519 211.618 1.00 72.70 193 SER E C 1
ATOM 18814 O O . SER E 3 193 ? 176.649 167.115 210.581 1.00 72.70 193 SER E O 1
ATOM 18818 N N . GLY E 3 194 ? 175.085 166.363 212.015 1.00 69.05 194 GLY E N 1
ATOM 18819 C CA . GLY E 3 194 ? 173.965 166.805 211.209 1.00 69.05 194 GLY E CA 1
ATOM 18820 C C . GLY E 3 194 ? 172.665 166.701 211.974 1.00 69.05 194 GLY E C 1
ATOM 18821 O O . GLY E 3 194 ? 172.582 167.138 213.126 1.00 69.05 194 GLY E O 1
ATOM 18825 N N . ILE E 3 195 ? 171.642 166.126 211.349 1.00 61.24 195 ILE E N 1
ATOM 18826 C CA . ILE E 3 195 ? 170.393 165.808 212.058 1.00 61.24 195 ILE E CA 1
ATOM 18827 C C . ILE E 3 195 ? 170.609 164.430 212.668 1.00 61.24 195 ILE E C 1
ATOM 18828 O O . ILE E 3 195 ? 170.209 163.394 212.133 1.00 61.24 195 ILE E O 1
ATOM 18832 N N . GLN E 3 196 ? 171.259 164.419 213.829 1.00 58.46 196 GLN E N 1
ATOM 18833 C CA . GLN E 3 196 ? 171.532 163.186 214.551 1.00 58.46 196 GLN E CA 1
ATOM 18834 C C . GLN E 3 196 ? 170.393 162.773 215.471 1.00 58.46 196 GLN E C 1
ATOM 18835 O O . GLN E 3 196 ? 170.423 161.658 216.002 1.00 58.46 196 GLN E O 1
ATOM 18839 N N . PHE E 3 197 ? 169.396 163.636 215.673 1.00 56.36 197 PHE E N 1
ATOM 18840 C CA . PHE E 3 197 ? 168.260 163.261 216.507 1.00 56.36 197 PHE E CA 1
ATOM 18841 C C . PHE E 3 197 ? 167.526 162.060 215.934 1.00 56.36 197 PHE E C 1
ATOM 18842 O O . PHE E 3 197 ? 166.896 161.303 216.682 1.00 56.36 197 PHE E O 1
ATOM 18846 N N . TRP E 3 198 ? 167.583 161.875 214.618 1.00 55.01 198 TRP E N 1
ATOM 18847 C CA . TRP E 3 198 ? 167.063 160.684 213.967 1.00 55.01 198 TRP E CA 1
ATOM 18848 C C . TRP E 3 198 ? 168.138 159.636 213.724 1.00 55.01 198 TRP E C 1
ATOM 18849 O O . TRP E 3 198 ? 167.823 158.546 213.240 1.00 55.01 198 TRP E O 1
ATOM 18870 N N . LYS E 3 199 ? 169.395 159.934 214.055 1.00 54.52 199 LYS E N 1
ATOM 18871 C CA . LYS E 3 199 ? 170.488 159.032 213.706 1.00 54.52 199 LYS E CA 1
ATOM 18872 C C . LYS E 3 199 ? 170.302 157.666 214.349 1.00 54.52 199 LYS E C 1
ATOM 18873 O O . LYS E 3 199 ? 170.471 156.632 213.694 1.00 54.52 199 LYS E O 1
ATOM 18877 N N . GLU E 3 200 ? 169.961 157.638 215.634 1.00 53.45 200 GLU E N 1
ATOM 18878 C CA . GLU E 3 200 ? 169.819 156.379 216.349 1.00 53.45 200 GLU E CA 1
ATOM 18879 C C . GLU E 3 200 ? 168.403 155.821 216.313 1.00 53.45 200 GLU E C 1
ATOM 18880 O O . GLU E 3 200 ? 168.194 154.689 216.761 1.00 53.45 200 GLU E O 1
ATOM 18884 N N . LYS E 3 201 ? 167.429 156.572 215.796 1.00 53.37 201 LYS E N 1
ATOM 18885 C CA . LYS E 3 201 ? 166.080 156.032 215.679 1.00 53.37 201 LYS E CA 1
ATOM 18886 C C . LYS E 3 201 ? 165.909 155.178 214.430 1.00 53.37 201 LYS E C 1
ATOM 18887 O O . LYS E 3 201 ? 165.074 154.267 214.420 1.00 53.37 201 LYS E O 1
ATOM 18906 N N . ILE E 3 202 ? 166.676 155.451 213.373 1.00 53.04 202 ILE E N 1
ATOM 18907 C CA . ILE E 3 202 ? 166.665 154.573 212.208 1.00 53.04 202 ILE E CA 1
ATOM 18908 C C . ILE E 3 202 ? 167.431 153.288 212.473 1.00 53.04 202 ILE E C 1
ATOM 18909 O O . ILE E 3 202 ? 167.198 152.285 211.790 1.00 53.04 202 ILE E O 1
ATOM 18925 N N . LYS E 3 203 ? 168.331 153.284 213.450 1.00 52.72 203 LYS E N 1
ATOM 18926 C CA . LYS E 3 203 ? 169.047 152.078 213.838 1.00 52.72 203 LYS E CA 1
ATOM 18927 C C . LYS E 3 203 ? 168.323 151.285 214.917 1.00 52.72 203 LYS E C 1
ATOM 18928 O O . LYS E 3 203 ? 168.868 150.288 215.399 1.00 52.72 203 LYS E O 1
ATOM 18932 N N . LYS E 3 204 ? 167.123 151.708 215.319 1.00 53.30 204 LYS E N 1
ATOM 18933 C CA . LYS E 3 204 ? 166.365 150.976 216.325 1.00 53.30 204 LYS E CA 1
ATOM 18934 C C . LYS E 3 204 ? 164.876 150.845 216.039 1.00 53.30 204 LYS E C 1
ATOM 18935 O O . LYS E 3 204 ? 164.218 150.072 216.741 1.00 53.30 204 LYS E O 1
ATOM 18939 N N . ASP E 3 205 ? 164.314 151.554 215.061 1.00 53.65 205 ASP E N 1
ATOM 18940 C CA . ASP E 3 205 ? 162.864 151.648 214.913 1.00 53.65 205 ASP E CA 1
ATOM 18941 C C . ASP E 3 205 ? 162.423 151.391 213.476 1.00 53.65 205 ASP E C 1
ATOM 18942 O O . ASP E 3 205 ? 161.487 152.020 212.977 1.00 53.65 205 ASP E O 1
ATOM 18946 N N . ILE E 3 206 ? 163.079 150.461 212.789 1.00 52.84 206 ILE E N 1
ATOM 18947 C CA . ILE E 3 206 ? 162.613 149.959 211.500 1.00 52.84 206 ILE E CA 1
ATOM 18948 C C . ILE E 3 206 ? 161.818 148.686 211.748 1.00 52.84 206 ILE E C 1
ATOM 18949 O O . ILE E 3 206 ? 162.262 147.805 212.495 1.00 52.84 206 ILE E O 1
ATOM 18965 N N . VAL E 3 207 ? 160.646 148.585 211.128 1.00 53.01 207 VAL E N 1
ATOM 18966 C CA . VAL E 3 207 ? 159.782 147.420 211.261 1.00 53.01 207 VAL E CA 1
ATOM 18967 C C . VAL E 3 207 ? 159.461 146.904 209.868 1.00 53.01 207 VAL E C 1
ATOM 18968 O O . VAL E 3 207 ? 159.130 147.688 208.972 1.00 53.01 207 VAL E O 1
ATOM 18981 N N . VAL E 3 208 ? 159.559 145.590 209.687 1.00 52.67 208 VAL E N 1
ATOM 18982 C CA . VAL E 3 208 ? 159.347 144.941 208.399 1.00 52.67 208 VAL E CA 1
ATOM 18983 C C . VAL E 3 208 ? 158.054 144.144 208.475 1.00 52.67 208 VAL E C 1
ATOM 18984 O O . VAL E 3 208 ? 157.880 143.319 209.379 1.00 52.67 208 VAL E O 1
ATOM 18997 N N . ILE E 3 209 ? 157.150 144.384 207.524 1.00 51.61 209 ILE E N 1
ATOM 18998 C CA . ILE E 3 209 ? 155.834 143.762 207.525 1.00 51.61 209 ILE E CA 1
ATOM 18999 C C . ILE E 3 209 ? 155.546 143.175 206.150 1.00 51.61 209 ILE E C 1
ATOM 19000 O O . ILE E 3 209 ? 156.115 143.587 205.137 1.00 51.61 209 ILE E O 1
ATOM 19016 N N . SER E 3 210 ? 154.645 142.196 206.130 1.00 50.15 210 SER E N 1
ATOM 19017 C CA . SER E 3 210 ? 154.306 141.513 204.890 1.00 50.15 210 SER E CA 1
ATOM 19018 C C . SER E 3 210 ? 153.664 142.481 203.906 1.00 50.15 210 SER E C 1
ATOM 19019 O O . SER E 3 210 ? 152.916 143.381 204.294 1.00 50.15 210 SER E O 1
ATOM 19023 N N . ASP E 3 211 ? 153.955 142.278 202.619 1.00 51.47 211 ASP E N 1
ATOM 19024 C CA . ASP E 3 211 ? 153.604 143.270 201.607 1.00 51.47 211 ASP E CA 1
ATOM 19025 C C . ASP E 3 211 ? 152.125 143.631 201.661 1.00 51.47 211 ASP E C 1
ATOM 19026 O O . ASP E 3 211 ? 151.749 144.784 201.413 1.00 51.47 211 ASP E O 1
ATOM 19030 N N . ASP E 3 212 ? 151.269 142.658 201.976 1.00 51.15 212 ASP E N 1
ATOM 19031 C CA . ASP E 3 212 ? 149.835 142.922 201.986 1.00 51.15 212 ASP E CA 1
ATOM 19032 C C . ASP E 3 212 ? 149.486 144.027 202.974 1.00 51.15 212 ASP E C 1
ATOM 19033 O O . ASP E 3 212 ? 148.635 144.878 202.690 1.00 51.15 212 ASP E O 1
ATOM 19037 N N . GLU E 3 213 ? 150.129 144.032 204.143 1.00 51.71 213 GLU E N 1
ATOM 19038 C CA . GLU E 3 213 ? 149.841 145.062 205.136 1.00 51.71 213 GLU E CA 1
ATOM 19039 C C . GLU E 3 213 ? 150.455 146.398 204.739 1.00 51.71 213 GLU E C 1
ATOM 19040 O O . GLU E 3 213 ? 149.850 147.456 204.955 1.00 51.71 213 GLU E O 1
ATOM 19044 N N . PHE E 3 214 ? 151.662 146.371 204.171 1.00 50.83 214 PHE E N 1
ATOM 19045 C CA . PHE E 3 214 ? 152.321 147.609 203.772 1.00 50.83 214 PHE E CA 1
ATOM 19046 C C . PHE E 3 214 ? 151.520 148.332 202.699 1.00 50.83 214 PHE E C 1
ATOM 19047 O O . PHE E 3 214 ? 151.436 149.567 202.700 1.00 50.83 214 PHE E O 1
ATOM 19064 N N . ARG E 3 215 ? 150.937 147.582 201.764 1.00 51.28 215 ARG E N 1
ATOM 19065 C CA . ARG E 3 215 ? 150.127 148.206 200.723 1.00 51.28 215 ARG E CA 1
ATOM 19066 C C . ARG E 3 215 ? 148.978 148.999 201.333 1.00 51.28 215 ARG E C 1
ATOM 19067 O O . ARG E 3 215 ? 148.751 150.161 200.978 1.00 51.28 215 ARG E O 1
ATOM 19088 N N . ASP E 3 216 ? 148.248 148.390 202.269 1.00 51.40 216 ASP E N 1
ATOM 19089 C CA . ASP E 3 216 ? 147.136 149.088 202.905 1.00 51.40 216 ASP E CA 1
ATOM 19090 C C . ASP E 3 216 ? 147.626 150.282 203.713 1.00 51.40 216 ASP E C 1
ATOM 19091 O O . ASP E 3 216 ? 147.011 151.358 203.684 1.00 51.40 216 ASP E O 1
ATOM 19095 N N . PHE E 3 217 ? 148.729 150.113 204.446 1.00 52.31 217 PHE E N 1
ATOM 19096 C CA . PHE E 3 217 ? 149.291 151.231 205.195 1.00 52.31 217 PHE E CA 1
ATOM 19097 C C . PHE E 3 217 ? 149.531 152.422 204.284 1.00 52.31 217 PHE E C 1
ATOM 19098 O O . PHE E 3 217 ? 149.107 153.544 204.580 1.00 52.31 217 PHE E O 1
ATOM 19115 N N . VAL E 3 218 ? 150.205 152.195 203.156 1.00 51.13 218 VAL E N 1
ATOM 19116 C CA . VAL E 3 218 ? 150.528 153.307 202.275 1.00 51.13 218 VAL E CA 1
ATOM 19117 C C . VAL E 3 218 ? 149.304 153.806 201.525 1.00 51.13 218 VAL E C 1
ATOM 19118 O O . VAL E 3 218 ? 149.308 154.936 201.026 1.00 51.13 218 VAL E O 1
ATOM 19131 N N . THR E 3 219 ? 148.250 152.996 201.426 1.00 52.02 219 THR E N 1
ATOM 19132 C CA . THR E 3 219 ? 147.041 153.443 200.749 1.00 52.02 219 THR E CA 1
ATOM 19133 C C . THR E 3 219 ? 146.122 154.256 201.651 1.00 52.02 219 THR E C 1
ATOM 19134 O O . THR E 3 219 ? 145.304 155.026 201.137 1.00 52.02 219 THR E O 1
ATOM 19145 N N . LEU E 3 220 ? 146.233 154.116 202.973 1.00 52.12 220 LEU E N 1
ATOM 19146 C CA . LEU E 3 220 ? 145.336 154.815 203.885 1.00 52.12 220 LEU E CA 1
ATOM 19147 C C . LEU E 3 220 ? 146.029 155.740 204.878 1.00 52.12 220 LEU E C 1
ATOM 19148 O O . LEU E 3 220 ? 145.342 156.548 205.512 1.00 52.12 220 LEU E O 1
ATOM 19164 N N . SER E 3 221 ? 147.348 155.659 205.034 1.00 51.85 221 SER E N 1
ATOM 19165 C CA . SER E 3 221 ? 148.074 156.471 206.010 1.00 51.85 221 SER E CA 1
ATOM 19166 C C . SER E 3 221 ? 148.733 157.682 205.366 1.00 51.85 221 SER E C 1
ATOM 19167 O O . SER E 3 221 ? 149.838 158.073 205.748 1.00 51.85 221 SER E O 1
ATOM 19175 N N . THR E 3 222 ? 148.079 158.286 204.380 1.00 52.86 222 THR E N 1
ATOM 19176 C CA . THR E 3 222 ? 148.554 159.513 203.757 1.00 52.86 222 THR E CA 1
ATOM 19177 C C . THR E 3 222 ? 147.824 160.701 204.371 1.00 52.86 222 THR E C 1
ATOM 19178 O O . THR E 3 222 ? 146.594 160.693 204.473 1.00 52.86 222 THR E O 1
ATOM 19189 N N . GLU E 3 223 ? 148.583 161.714 204.781 1.00 51.89 223 GLU E N 1
ATOM 19190 C CA . GLU E 3 223 ? 147.983 162.886 205.400 1.00 51.89 223 GLU E CA 1
ATOM 19191 C C . GLU E 3 223 ? 147.053 163.583 204.418 1.00 51.89 223 GLU E C 1
ATOM 19192 O O . GLU E 3 223 ? 147.332 163.659 203.220 1.00 51.89 223 GLU E O 1
ATOM 19196 N N . VAL E 3 224 ? 145.940 164.098 204.935 1.00 55.45 224 VAL E N 1
ATOM 19197 C CA . VAL E 3 224 ? 144.900 164.725 204.119 1.00 55.45 224 VAL E CA 1
ATOM 19198 C C . VAL E 3 224 ? 144.549 166.046 204.796 1.00 55.45 224 VAL E C 1
ATOM 19199 O O . VAL E 3 224 ? 143.708 166.097 205.700 1.00 55.45 224 VAL E O 1
ATOM 19212 N N . ILE E 3 225 ? 145.181 167.127 204.352 1.00 56.58 225 ILE E N 1
ATOM 19213 C CA . ILE E 3 225 ? 145.002 168.449 204.941 1.00 56.58 225 ILE E CA 1
ATOM 19214 C C . ILE E 3 225 ? 144.005 169.206 204.078 1.00 56.58 225 ILE E C 1
ATOM 19215 O O . ILE E 3 225 ? 144.310 169.575 202.939 1.00 56.58 225 ILE E O 1
ATOM 19219 N N . THR E 3 226 ? 142.815 169.450 204.617 1.00 59.76 226 THR E N 1
ATOM 19220 C CA . THR E 3 226 ? 141.769 170.099 203.845 1.00 59.76 226 THR E CA 1
ATOM 19221 C C . THR E 3 226 ? 142.132 171.554 203.570 1.00 59.76 226 THR E C 1
ATOM 19222 O O . THR E 3 226 ? 143.007 172.140 204.212 1.00 59.76 226 THR E O 1
ATOM 19226 N N . ARG E 3 227 ? 141.443 172.136 202.592 1.00 67.28 227 ARG E N 1
ATOM 19227 C CA . ARG E 3 227 ? 141.707 173.503 202.174 1.00 67.28 227 ARG E CA 1
ATOM 19228 C C . ARG E 3 227 ? 140.417 174.101 201.636 1.00 67.28 227 ARG E C 1
ATOM 19229 O O . ARG E 3 227 ? 139.481 173.383 201.275 1.00 67.28 227 ARG E O 1
ATOM 19250 N N . THR E 3 228 ? 140.374 175.430 201.590 1.00 72.34 228 THR E N 1
ATOM 19251 C CA . THR E 3 228 ? 139.289 176.162 200.960 1.00 72.34 228 THR E CA 1
ATOM 19252 C C . THR E 3 228 ? 139.852 177.079 199.882 1.00 72.34 228 THR E C 1
ATOM 19253 O O . THR E 3 228 ? 141.033 177.439 199.896 1.00 72.34 228 THR E O 1
ATOM 19257 N N . LYS E 3 229 ? 138.991 177.449 198.940 1.00 77.57 229 LYS E N 1
ATOM 19258 C CA . LYS E 3 229 ? 139.372 178.363 197.869 1.00 77.57 229 LYS E CA 1
ATOM 19259 C C . LYS E 3 229 ? 138.253 179.358 197.584 1.00 77.57 229 LYS E C 1
ATOM 19260 O O . LYS E 3 229 ? 137.267 179.425 198.318 1.00 77.57 229 LYS E O 1
ATOM 19264 N N . ALA E 3 241 ? 134.122 176.016 196.956 1.00 78.95 241 ALA E N 1
ATOM 19265 C CA . ALA E 3 241 ? 135.524 175.704 196.702 1.00 78.95 241 ALA E CA 1
ATOM 19266 C C . ALA E 3 241 ? 136.191 175.173 197.965 1.00 78.95 241 ALA E C 1
ATOM 19267 O O . ALA E 3 241 ? 137.149 175.761 198.468 1.00 78.95 241 ALA E O 1
ATOM 19274 N N . LEU E 3 242 ? 135.673 174.054 198.474 1.00 72.61 242 LEU E N 1
ATOM 19275 C CA . LEU E 3 242 ? 136.184 173.406 199.682 1.00 72.61 242 LEU E CA 1
ATOM 19276 C C . LEU E 3 242 ? 136.498 171.956 199.326 1.00 72.61 242 LEU E C 1
ATOM 19277 O O . LEU E 3 242 ? 135.634 171.083 199.437 1.00 72.61 242 LEU E O 1
ATOM 19281 N N . PHE E 3 243 ? 137.733 171.703 198.904 1.00 67.93 243 PHE E N 1
ATOM 19282 C CA . PHE E 3 243 ? 138.179 170.380 198.491 1.00 67.93 243 PHE E CA 1
ATOM 19283 C C . PHE E 3 243 ? 139.254 169.868 199.446 1.00 67.93 243 PHE E C 1
ATOM 19284 O O . PHE E 3 243 ? 139.651 170.544 200.399 1.00 67.93 243 PHE E O 1
ATOM 19301 N N . THR E 3 244 ? 139.729 168.657 199.176 1.00 61.31 244 THR E N 1
ATOM 19302 C CA . THR E 3 244 ? 140.710 167.973 200.004 1.00 61.31 244 THR E CA 1
ATOM 19303 C C . THR E 3 244 ? 142.024 167.832 199.243 1.00 61.31 244 THR E C 1
ATOM 19304 O O . THR E 3 244 ? 142.137 168.205 198.073 1.00 61.31 244 THR E O 1
ATOM 19308 N N . GLU E 3 245 ? 143.027 167.284 199.925 1.00 57.58 245 GLU E N 1
ATOM 19309 C CA . GLU E 3 245 ? 144.343 167.096 199.334 1.00 57.58 245 GLU E CA 1
ATOM 19310 C C . GLU E 3 245 ? 145.001 165.877 199.960 1.00 57.58 245 GLU E C 1
ATOM 19311 O O . GLU E 3 245 ? 144.611 165.421 201.037 1.00 57.58 245 GLU E O 1
ATOM 19315 N N . GLU E 3 246 ? 146.008 165.349 199.267 1.00 54.40 246 GLU E N 1
ATOM 19316 C CA . GLU E 3 246 ? 146.733 164.162 199.700 1.00 54.40 246 GLU E CA 1
ATOM 19317 C C . GLU E 3 246 ? 148.224 164.451 199.662 1.00 54.40 246 GLU E C 1
ATOM 19318 O O . GLU E 3 246 ? 148.738 164.938 198.651 1.00 54.40 246 GLU E O 1
ATOM 19322 N N . TYR E 3 247 ? 148.914 164.148 200.757 1.00 54.02 247 TYR E N 1
ATOM 19323 C CA . TYR E 3 247 ? 150.328 164.449 200.900 1.00 54.02 247 TYR E CA 1
ATOM 19324 C C . TYR E 3 247 ? 151.070 163.229 201.425 1.00 54.02 247 TYR E C 1
ATOM 19325 O O . TYR E 3 247 ? 150.522 162.428 202.185 1.00 54.02 247 TYR E O 1
ATOM 19343 N N . LEU E 3 248 ? 152.324 163.098 201.013 1.00 52.47 248 LEU E N 1
ATOM 19344 C CA . LEU E 3 248 ? 153.182 162.043 201.531 1.00 52.47 248 LEU E CA 1
ATOM 19345 C C . LEU E 3 248 ? 153.735 162.460 202.889 1.00 52.47 248 LEU E C 1
ATOM 19346 O O . LEU E 3 248 ? 154.361 163.520 202.987 1.00 52.47 248 LEU E O 1
ATOM 19362 N N . PRO E 3 249 ? 153.533 161.674 203.949 1.00 52.76 249 PRO E N 1
ATOM 19363 C CA . PRO E 3 249 ? 153.943 162.124 205.286 1.00 52.76 249 PRO E CA 1
ATOM 19364 C C . PRO E 3 249 ? 155.396 162.564 205.367 1.00 52.76 249 PRO E C 1
ATOM 19365 O O . PRO E 3 249 ? 156.197 162.285 204.471 1.00 52.76 249 PRO E O 1
ATOM 19376 N N . THR E 3 250 ? 155.736 163.260 206.450 1.00 52.75 250 THR E N 1
ATOM 19377 C CA . THR E 3 250 ? 157.094 163.733 206.663 1.00 52.75 250 THR E CA 1
ATOM 19378 C C . THR E 3 250 ? 158.010 162.588 207.077 1.00 52.75 250 THR E C 1
ATOM 19379 O O . THR E 3 250 ? 157.581 161.612 207.696 1.00 52.75 250 THR E O 1
ATOM 19390 N N . ASP E 3 251 ? 159.289 162.723 206.736 1.00 51.17 251 ASP E N 1
ATOM 19391 C CA . ASP E 3 251 ? 160.342 161.751 207.014 1.00 51.17 251 ASP E CA 1
ATOM 19392 C C . ASP E 3 251 ? 160.274 160.554 206.074 1.00 51.17 251 ASP E C 1
ATOM 19393 O O . ASP E 3 251 ? 160.970 159.557 206.309 1.00 51.17 251 ASP E O 1
ATOM 19397 N N . THR E 3 252 ? 159.466 160.615 205.019 1.00 51.59 252 THR E N 1
ATOM 19398 C CA . THR E 3 252 ? 159.495 159.583 203.994 1.00 51.59 252 THR E CA 1
ATOM 19399 C C . THR E 3 252 ? 160.883 159.498 203.371 1.00 51.59 252 THR E C 1
ATOM 19400 O O . THR E 3 252 ? 161.588 160.501 203.234 1.00 51.59 252 THR E O 1
ATOM 19411 N N . VAL E 3 253 ? 161.277 158.285 202.992 1.00 50.62 253 VAL E N 1
ATOM 19412 C CA . VAL E 3 253 ? 162.576 158.026 202.383 1.00 50.62 253 VAL E CA 1
ATOM 19413 C C . VAL E 3 253 ? 162.351 157.382 201.023 1.00 50.62 253 VAL E C 1
ATOM 19414 O O . VAL E 3 253 ? 161.597 156.408 200.910 1.00 50.62 253 VAL E O 1
ATOM 19427 N N . LEU E 3 254 ? 163.004 157.921 200.000 1.00 53.02 254 LEU E N 1
ATOM 19428 C CA . LEU E 3 254 ? 162.929 157.417 198.637 1.00 53.02 254 LEU E CA 1
ATOM 19429 C C . LEU E 3 254 ? 164.329 157.061 198.147 1.00 53.02 254 LEU E C 1
ATOM 19430 O O . LEU E 3 254 ? 165.308 157.126 198.893 1.00 53.02 254 LEU E O 1
ATOM 19446 N N . TYR E 3 255 ? 164.416 156.680 196.875 1.00 55.60 255 TYR E N 1
ATOM 19447 C CA . TYR E 3 255 ? 165.692 156.352 196.251 1.00 55.60 255 TYR E CA 1
ATOM 19448 C C . TYR E 3 255 ? 165.535 156.489 194.744 1.00 55.60 255 TYR E C 1
ATOM 19449 O O . TYR E 3 255 ? 164.422 156.565 194.222 1.00 55.60 255 TYR E O 1
ATOM 19467 N N . SER E 3 256 ? 166.667 156.519 194.048 1.00 58.21 256 SER E N 1
ATOM 19468 C CA . SER E 3 256 ? 166.660 156.634 192.596 1.00 58.21 256 SER E CA 1
ATOM 19469 C C . SER E 3 256 ? 168.087 156.507 192.086 1.00 58.21 256 SER E C 1
ATOM 19470 O O . SER E 3 256 ? 169.051 156.581 192.851 1.00 58.21 256 SER E O 1
ATOM 19478 N N . LEU E 3 257 ? 168.206 156.323 190.773 1.00 60.85 257 LEU E N 1
ATOM 19479 C CA . LEU E 3 257 ? 169.486 156.137 190.104 1.00 60.85 257 LEU E CA 1
ATOM 19480 C C . LEU E 3 257 ? 169.755 157.300 189.163 1.00 60.85 257 LEU E C 1
ATOM 19481 O O . LEU E 3 257 ? 168.867 157.727 188.419 1.00 60.85 257 LEU E O 1
ATOM 19497 N N . ALA E 3 258 ? 170.984 157.805 189.196 1.00 63.27 258 ALA E N 1
ATOM 19498 C CA . ALA E 3 258 ? 171.435 158.850 188.290 1.00 63.27 258 ALA E CA 1
ATOM 19499 C C . ALA E 3 258 ? 172.349 158.230 187.246 1.00 63.27 258 ALA E C 1
ATOM 19500 O O . ALA E 3 258 ? 173.337 157.574 187.592 1.00 63.27 258 ALA E O 1
ATOM 19507 N N . LEU E 3 259 ? 172.021 158.436 185.976 1.00 65.75 259 LEU E N 1
ATOM 19508 C CA . LEU E 3 259 ? 172.731 157.813 184.872 1.00 65.75 259 LEU E CA 1
ATOM 19509 C C . LEU E 3 259 ? 173.599 158.841 184.160 1.00 65.75 259 LEU E C 1
ATOM 19510 O O . LEU E 3 259 ? 173.434 160.051 184.330 1.00 65.75 259 LEU E O 1
ATOM 19526 N N . THR E 3 260 ? 174.534 158.341 183.354 1.00 70.42 260 THR E N 1
ATOM 19527 C CA . THR E 3 260 ? 175.440 159.202 182.607 1.00 70.42 260 THR E CA 1
ATOM 19528 C C . THR E 3 260 ? 175.889 158.492 181.340 1.00 70.42 260 THR E C 1
ATOM 19529 O O . THR E 3 260 ? 175.769 157.272 181.208 1.00 70.42 260 THR E O 1
ATOM 19540 N N . THR E 3 261 ? 176.411 159.281 180.408 1.00 74.30 261 THR E N 1
ATOM 19541 C CA . THR E 3 261 ? 176.939 158.775 179.151 1.00 74.30 261 THR E CA 1
ATOM 19542 C C . THR E 3 261 ? 177.906 159.809 178.594 1.00 74.30 261 THR E C 1
ATOM 19543 O O . THR E 3 261 ? 177.816 160.992 178.941 1.00 74.30 261 THR E O 1
ATOM 19554 N N . PRO E 3 262 ? 178.843 159.402 177.739 1.00 77.59 262 PRO E N 1
ATOM 19555 C CA . PRO E 3 262 ? 179.729 160.389 177.113 1.00 77.59 262 PRO E CA 1
ATOM 19556 C C . PRO E 3 262 ? 178.937 161.410 176.309 1.00 77.59 262 PRO E C 1
ATOM 19557 O O . PRO E 3 262 ? 177.919 161.089 175.692 1.00 77.59 262 PRO E O 1
ATOM 19568 N N . VAL E 3 263 ? 179.419 162.655 176.325 1.00 78.67 263 VAL E N 1
ATOM 19569 C CA . VAL E 3 263 ? 178.646 163.756 175.770 1.00 78.67 263 VAL E CA 1
ATOM 19570 C C . VAL E 3 263 ? 178.401 163.526 174.283 1.00 78.67 263 VAL E C 1
ATOM 19571 O O . VAL E 3 263 ? 179.162 162.830 173.601 1.00 78.67 263 VAL E O 1
ATOM 19584 N N . PHE E 3 264 ? 177.322 164.121 173.776 1.00 83.50 264 PHE E N 1
ATOM 19585 C CA . PHE E 3 264 ? 176.917 163.960 172.382 1.00 83.50 264 PHE E CA 1
ATOM 19586 C C . PHE E 3 264 ? 177.424 165.160 171.587 1.00 83.50 264 PHE E C 1
ATOM 19587 O O . PHE E 3 264 ? 176.686 166.093 171.268 1.00 83.50 264 PHE E O 1
ATOM 19591 N N . LYS E 3 265 ? 178.716 165.126 171.265 1.00 90.22 265 LYS E N 1
ATOM 19592 C CA . LYS E 3 265 ? 179.347 166.162 170.462 1.00 90.22 265 LYS E CA 1
ATOM 19593 C C . LYS E 3 265 ? 180.313 165.514 169.482 1.00 90.22 265 LYS E C 1
ATOM 19594 O O . LYS E 3 265 ? 180.825 164.419 169.725 1.00 90.22 265 LYS E O 1
ATOM 19598 N N . GLU E 3 266 ? 180.560 166.206 168.370 1.00 95.84 266 GLU E N 1
ATOM 19599 C CA . GLU E 3 266 ? 181.412 165.675 167.310 1.00 95.84 266 GLU E CA 1
ATOM 19600 C C . GLU E 3 266 ? 182.859 166.141 167.461 1.00 95.84 266 GLU E C 1
ATOM 19601 O O . GLU E 3 266 ? 183.770 165.321 167.602 1.00 95.84 266 GLU E O 1
ATOM 19605 N N . LYS E 3 267 ? 183.080 167.452 167.438 1.00 97.60 267 LYS E N 1
ATOM 19606 C CA . LYS E 3 267 ? 184.428 167.994 167.513 1.00 97.60 267 LYS E CA 1
ATOM 19607 C C . LYS E 3 267 ? 184.908 168.037 168.957 1.00 97.60 267 LYS E C 1
ATOM 19608 O O . LYS E 3 267 ? 184.145 168.361 169.872 1.00 97.60 267 LYS E O 1
ATOM 19612 N N . ASP E 3 268 ? 186.186 167.715 169.156 1.00 95.95 268 ASP E N 1
ATOM 19613 C CA . ASP E 3 268 ? 186.750 167.660 170.498 1.00 95.95 268 ASP E CA 1
ATOM 19614 C C . ASP E 3 268 ? 186.796 169.021 171.178 1.00 95.95 268 ASP E C 1
ATOM 19615 O O . ASP E 3 268 ? 186.995 169.078 172.396 1.00 95.95 268 ASP E O 1
ATOM 19619 N N . GLU E 3 269 ? 186.628 170.112 170.429 1.00 95.99 269 GLU E N 1
ATOM 19620 C CA . GLU E 3 269 ? 186.645 171.439 171.034 1.00 95.99 269 GLU E CA 1
ATOM 19621 C C . GLU E 3 269 ? 185.337 171.761 171.743 1.00 95.99 269 GLU E C 1
ATOM 19622 O O . GLU E 3 269 ? 185.345 172.466 172.758 1.00 95.99 269 GLU E O 1
ATOM 19626 N N . GLU E 3 270 ? 184.213 171.258 171.234 1.00 95.33 270 GLU E N 1
ATOM 19627 C CA . GLU E 3 270 ? 182.908 171.614 171.772 1.00 95.33 270 GLU E CA 1
ATOM 19628 C C . GLU E 3 270 ? 182.543 170.827 173.024 1.00 95.33 270 GLU E C 1
ATOM 19629 O O . GLU E 3 270 ? 181.515 171.124 173.641 1.00 95.33 270 GLU E O 1
ATOM 19633 N N . LYS E 3 271 ? 183.350 169.841 173.415 1.00 90.49 271 LYS E N 1
ATOM 19634 C CA . LYS E 3 271 ? 183.030 169.029 174.582 1.00 90.49 271 LYS E CA 1
ATOM 19635 C C . LYS E 3 271 ? 183.123 169.809 175.887 1.00 90.49 271 LYS E C 1
ATOM 19636 O O . LYS E 3 271 ? 182.663 169.308 176.918 1.00 90.49 271 LYS E O 1
ATOM 19640 N N . GLY E 3 272 ? 183.700 171.006 175.873 1.00 87.82 272 GLY E N 1
ATOM 19641 C CA . GLY E 3 272 ? 183.766 171.790 177.086 1.00 87.82 272 GLY E CA 1
ATOM 19642 C C . GLY E 3 272 ? 184.776 171.234 178.079 1.00 87.82 272 GLY E C 1
ATOM 19643 O O . GLY E 3 272 ? 185.691 170.481 177.739 1.00 87.82 272 GLY E O 1
ATOM 19647 N N . ILE E 3 273 ? 184.586 171.625 179.341 1.00 82.27 273 ILE E N 1
ATOM 19648 C CA . ILE E 3 273 ? 185.515 171.251 180.399 1.00 82.27 273 ILE E CA 1
ATOM 19649 C C . ILE E 3 273 ? 185.605 169.743 180.569 1.00 82.27 273 ILE E C 1
ATOM 19650 O O . ILE E 3 273 ? 186.585 169.242 181.132 1.00 82.27 273 ILE E O 1
ATOM 19654 N N . PHE E 3 274 ? 184.603 168.999 180.096 1.00 79.93 274 PHE E N 1
ATOM 19655 C CA . PHE E 3 274 ? 184.576 167.560 180.333 1.00 79.93 274 PHE E CA 1
ATOM 19656 C C . PHE E 3 274 ? 185.755 166.854 179.677 1.00 79.93 274 PHE E C 1
ATOM 19657 O O . PHE E 3 274 ? 186.241 165.846 180.202 1.00 79.93 274 PHE E O 1
ATOM 19674 N N . LYS E 3 275 ? 186.230 167.359 178.542 1.00 81.15 275 LYS E N 1
ATOM 19675 C CA . LYS E 3 275 ? 187.281 166.696 177.777 1.00 81.15 275 LYS E CA 1
ATOM 19676 C C . LYS E 3 275 ? 188.640 167.175 178.273 1.00 81.15 275 LYS E C 1
ATOM 19677 O O . LYS E 3 275 ? 189.030 168.322 178.031 1.00 81.15 275 LYS E O 1
ATOM 19681 N N . GLN E 3 276 ? 189.358 166.298 178.965 1.00 80.10 276 GLN E N 1
ATOM 19682 C CA . GLN E 3 276 ? 190.723 166.545 179.407 1.00 80.10 276 GLN E CA 1
ATOM 19683 C C . GLN E 3 276 ? 191.646 165.521 178.750 1.00 80.10 276 GLN E C 1
ATOM 19684 O O . GLN E 3 276 ? 191.235 164.751 177.878 1.00 80.10 276 GLN E O 1
ATOM 19688 N N . ASP E 3 277 ? 192.909 165.518 179.173 1.00 80.21 277 ASP E N 1
ATOM 19689 C CA . ASP E 3 277 ? 193.913 164.615 178.626 1.00 80.21 277 ASP E CA 1
ATOM 19690 C C . ASP E 3 277 ? 194.261 163.482 179.585 1.00 80.21 277 ASP E C 1
ATOM 19691 O O . ASP E 3 277 ? 195.284 162.817 179.403 1.00 80.21 277 ASP E O 1
ATOM 19695 N N . SER E 3 278 ? 193.433 163.247 180.604 1.00 80.09 278 SER E N 1
ATOM 19696 C CA . SER E 3 278 ? 193.721 162.245 181.622 1.00 80.09 278 SER E CA 1
ATOM 19697 C C . SER E 3 278 ? 192.731 161.087 181.603 1.00 80.09 278 SER E C 1
ATOM 19698 O O . SER E 3 278 ? 193.139 159.931 181.463 1.00 80.09 278 SER E O 1
ATOM 19702 N N . ALA E 3 279 ? 191.435 161.364 181.737 1.00 81.47 279 ALA E N 1
ATOM 19703 C CA . ALA E 3 279 ? 190.422 160.332 181.922 1.00 81.47 279 ALA E CA 1
ATOM 19704 C C . ALA E 3 279 ? 189.293 160.532 180.918 1.00 81.47 279 ALA E C 1
ATOM 19705 O O . ALA E 3 279 ? 189.320 161.444 180.087 1.00 81.47 279 ALA E O 1
ATOM 19712 N N . ASN E 3 280 ? 188.288 159.665 181.008 1.00 78.85 280 ASN E N 1
ATOM 19713 C CA . ASN E 3 280 ? 187.189 159.655 180.059 1.00 78.85 280 ASN E CA 1
ATOM 19714 C C . ASN E 3 280 ? 186.167 160.737 180.404 1.00 78.85 280 ASN E C 1
ATOM 19715 O O . ASN E 3 280 ? 186.252 161.410 181.435 1.00 78.85 280 ASN E O 1
ATOM 19719 N N . GLU E 3 281 ? 185.184 160.900 179.516 1.00 77.24 281 GLU E N 1
ATOM 19720 C CA . GLU E 3 281 ? 184.164 161.923 179.717 1.00 77.24 281 GLU E CA 1
ATOM 19721 C C . GLU E 3 281 ? 183.188 161.531 180.822 1.00 77.24 281 GLU E C 1
ATOM 19722 O O . GLU E 3 281 ? 182.759 162.384 181.611 1.00 77.24 281 GLU E O 1
ATOM 19726 N N . GLU E 3 282 ? 182.832 160.247 180.898 1.00 75.55 282 GLU E N 1
ATOM 19727 C CA . GLU E 3 282 ? 181.832 159.814 181.869 1.00 75.55 282 GLU E CA 1
ATOM 19728 C C . GLU E 3 282 ? 182.283 160.105 183.294 1.00 75.55 282 GLU E C 1
ATOM 19729 O O . GLU E 3 282 ? 181.482 160.542 184.131 1.00 75.55 282 GLU E O 1
ATOM 19733 N N . ASP E 3 283 ? 183.559 159.861 183.592 1.00 75.63 283 ASP E N 1
ATOM 19734 C CA . ASP E 3 283 ? 184.060 160.129 184.935 1.00 75.63 283 ASP E CA 1
ATOM 19735 C C . ASP E 3 283 ? 183.948 161.610 185.272 1.00 75.63 283 ASP E C 1
ATOM 19736 O O . ASP E 3 283 ? 183.592 161.974 186.398 1.00 75.63 283 ASP E O 1
ATOM 19740 N N . MET E 3 284 ? 184.252 162.481 184.309 1.00 76.58 284 MET E N 1
ATOM 19741 C CA . MET E 3 284 ? 184.135 163.914 184.554 1.00 76.58 284 MET E CA 1
ATOM 19742 C C . MET E 3 284 ? 182.685 164.318 184.790 1.00 76.58 284 MET E C 1
ATOM 19743 O O . MET E 3 284 ? 182.401 165.134 185.675 1.00 76.58 284 MET E O 1
ATOM 19757 N N . VAL E 3 285 ? 181.753 163.769 184.007 1.00 73.97 285 VAL E N 1
ATOM 19758 C CA . VAL E 3 285 ? 180.344 164.089 184.226 1.00 73.97 285 VAL E CA 1
ATOM 19759 C C . VAL E 3 285 ? 179.915 163.647 185.619 1.00 73.97 285 VAL E C 1
ATOM 19760 O O . VAL E 3 285 ? 179.199 164.368 186.328 1.00 73.97 285 VAL E O 1
ATOM 19773 N N . MET E 3 286 ? 180.343 162.452 186.032 1.00 71.61 286 MET E N 1
ATOM 19774 C CA . MET E 3 286 ? 179.989 161.964 187.360 1.00 71.61 286 MET E CA 1
ATOM 19775 C C . MET E 3 286 ? 180.577 162.849 188.451 1.00 71.61 286 MET E C 1
ATOM 19776 O O . MET E 3 286 ? 179.911 163.130 189.453 1.00 71.61 286 MET E O 1
ATOM 19790 N N . GLU E 3 287 ? 181.828 163.284 188.288 1.00 71.71 287 GLU E N 1
ATOM 19791 C CA . GLU E 3 287 ? 182.430 164.167 189.283 1.00 71.71 287 GLU E CA 1
ATOM 19792 C C . GLU E 3 287 ? 181.670 165.483 189.368 1.00 71.71 287 GLU E C 1
ATOM 19793 O O . GLU E 3 287 ? 181.399 165.989 190.465 1.00 71.71 287 GLU E O 1
ATOM 19797 N N . PHE E 3 288 ? 181.311 166.048 188.214 1.00 73.10 288 PHE E N 1
ATOM 19798 C CA . PHE E 3 288 ? 180.500 167.258 188.197 1.00 73.10 288 PHE E CA 1
ATOM 19799 C C . PHE E 3 288 ? 179.217 167.062 188.990 1.00 73.10 288 PHE E C 1
ATOM 19800 O O . PHE E 3 288 ? 178.893 167.857 189.878 1.00 73.10 288 PHE E O 1
ATOM 19817 N N . PHE E 3 289 ? 178.473 165.997 188.686 1.00 68.66 289 PHE E N 1
ATOM 19818 C CA . PHE E 3 289 ? 177.196 165.794 189.361 1.00 68.66 289 PHE E CA 1
ATOM 19819 C C . PHE E 3 289 ? 177.386 165.580 190.856 1.00 68.66 289 PHE E C 1
ATOM 19820 O O . PHE E 3 289 ? 176.627 166.122 191.668 1.00 68.66 289 PHE E O 1
ATOM 19837 N N . THR E 3 290 ? 178.388 164.793 191.244 1.00 69.10 290 THR E N 1
ATOM 19838 C CA . THR E 3 290 ? 178.527 164.388 192.635 1.00 69.10 290 THR E CA 1
ATOM 19839 C C . THR E 3 290 ? 179.191 165.444 193.506 1.00 69.10 290 THR E C 1
ATOM 19840 O O . THR E 3 290 ? 179.123 165.331 194.735 1.00 69.10 290 THR E O 1
ATOM 19851 N N . THR E 3 291 ? 179.831 166.459 192.920 1.00 70.44 291 THR E N 1
ATOM 19852 C CA . THR E 3 291 ? 180.372 167.562 193.703 1.00 70.44 291 THR E CA 1
ATOM 19853 C C . THR E 3 291 ? 179.609 168.865 193.503 1.00 70.44 291 THR E C 1
ATOM 19854 O O . THR E 3 291 ? 179.850 169.823 194.245 1.00 70.44 291 THR E O 1
ATOM 19865 N N . GLY E 3 292 ? 178.663 168.913 192.570 1.00 69.63 292 GLY E N 1
ATOM 19866 C CA . GLY E 3 292 ? 177.959 170.143 192.271 1.00 69.63 292 GLY E CA 1
ATOM 19867 C C . GLY E 3 292 ? 176.476 170.085 192.569 1.00 69.63 292 GLY E C 1
ATOM 19868 O O . GLY E 3 292 ? 175.665 170.555 191.769 1.00 69.63 292 GLY E O 1
ATOM 19872 N N . LEU E 3 293 ? 176.104 169.519 193.712 1.00 67.19 293 LEU E N 1
ATOM 19873 C CA . LEU E 3 293 ? 174.707 169.413 194.095 1.00 67.19 293 LEU E CA 1
ATOM 19874 C C . LEU E 3 293 ? 174.500 170.040 195.465 1.00 67.19 293 LEU E C 1
ATOM 19875 O O . LEU E 3 293 ? 175.393 169.985 196.315 1.00 67.19 293 LEU E O 1
ATOM 19891 N N . PRO E 3 294 ? 173.336 170.645 195.710 1.00 64.60 294 PRO E N 1
ATOM 19892 C CA . PRO E 3 294 ? 173.055 171.177 197.047 1.00 64.60 294 PRO E CA 1
ATOM 19893 C C . PRO E 3 294 ? 172.405 170.141 197.951 1.00 64.60 294 PRO E C 1
ATOM 19894 O O . PRO E 3 294 ? 171.511 169.394 197.550 1.00 64.60 294 PRO E O 1
ATOM 19905 N N . GLU E 3 295 ? 172.864 170.111 199.202 1.00 59.79 295 GLU E N 1
ATOM 19906 C CA . GLU E 3 295 ? 172.397 169.109 200.151 1.00 59.79 295 GLU E CA 1
ATOM 19907 C C . GLU E 3 295 ? 170.933 169.281 200.524 1.00 59.79 295 GLU E C 1
ATOM 19908 O O . GLU E 3 295 ? 170.375 168.392 201.174 1.00 59.79 295 GLU E O 1
ATOM 19912 N N . ILE E 3 296 ? 170.303 170.389 200.146 1.00 57.85 296 ILE E N 1
ATOM 19913 C CA . ILE E 3 296 ? 168.877 170.582 200.364 1.00 57.85 296 ILE E CA 1
ATOM 19914 C C . ILE E 3 296 ? 168.248 171.050 199.060 1.00 57.85 296 ILE E C 1
ATOM 19915 O O . ILE E 3 296 ? 168.888 171.716 198.242 1.00 57.85 296 ILE E O 1
ATOM 19931 N N . ILE E 3 297 ? 166.980 170.689 198.868 1.00 58.92 297 ILE E N 1
ATOM 19932 C CA . ILE E 3 297 ? 166.265 170.987 197.633 1.00 58.92 297 ILE E CA 1
ATOM 19933 C C . ILE E 3 297 ? 164.780 171.139 197.936 1.00 58.92 297 ILE E C 1
ATOM 19934 O O . ILE E 3 297 ? 164.345 170.922 199.072 1.00 58.92 297 ILE E O 1
ATOM 19950 N N . GLN E 3 298 ? 163.993 171.513 196.930 1.00 56.73 298 GLN E N 1
ATOM 19951 C CA . GLN E 3 298 ? 162.549 171.678 197.090 1.00 56.73 298 GLN E CA 1
ATOM 19952 C C . GLN E 3 298 ? 161.857 171.077 195.875 1.00 56.73 298 GLN E C 1
ATOM 19953 O O . GLN E 3 298 ? 161.894 171.657 194.786 1.00 56.73 298 GLN E O 1
ATOM 19957 N N . LEU E 3 299 ? 161.226 169.920 196.066 1.00 57.09 299 LEU E N 1
ATOM 19958 C CA . LEU E 3 299 ? 160.447 169.258 195.034 1.00 57.09 299 LEU E CA 1
ATOM 19959 C C . LEU E 3 299 ? 158.959 169.507 195.263 1.00 57.09 299 LEU E C 1
ATOM 19960 O O . LEU E 3 299 ? 158.552 170.200 196.197 1.00 57.09 299 LEU E O 1
ATOM 19976 N N . GLY E 3 300 ? 158.138 168.930 194.392 1.00 56.86 300 GLY E N 1
ATOM 19977 C CA . GLY E 3 300 ? 156.706 168.915 194.607 1.00 56.86 300 GLY E CA 1
ATOM 19978 C C . GLY E 3 300 ? 155.981 170.100 194.010 1.00 56.86 300 GLY E C 1
ATOM 19979 O O . GLY E 3 300 ? 156.277 170.523 192.890 1.00 56.86 300 GLY E O 1
ATOM 19983 N N . GLY E 3 301 ? 155.023 170.643 194.756 1.00 62.93 301 GLY E N 1
ATOM 19984 C CA . GLY E 3 301 ? 154.212 171.740 194.263 1.00 62.93 301 GLY E CA 1
ATOM 19985 C C . GLY E 3 301 ? 153.567 172.477 195.414 1.00 62.93 301 GLY E C 1
ATOM 19986 O O . GLY E 3 301 ? 153.662 172.074 196.575 1.00 62.93 301 GLY E O 1
ATOM 19990 N N . ASN E 3 302 ? 152.896 173.575 195.070 1.00 69.28 302 ASN E N 1
ATOM 19991 C CA . ASN E 3 302 ? 152.282 174.447 196.067 1.00 69.28 302 ASN E CA 1
ATOM 19992 C C . ASN E 3 302 ? 153.321 174.908 197.086 1.00 69.28 302 ASN E C 1
ATOM 19993 O O . ASN E 3 302 ? 153.045 175.011 198.283 1.00 69.28 302 ASN E O 1
ATOM 19997 N N . ALA E 3 303 ? 154.534 175.187 196.602 1.00 68.51 303 ALA E N 1
ATOM 19998 C CA . ALA E 3 303 ? 155.632 175.554 197.487 1.00 68.51 303 ALA E CA 1
ATOM 19999 C C . ALA E 3 303 ? 155.402 176.891 198.175 1.00 68.51 303 ALA E C 1
ATOM 20000 O O . ALA E 3 303 ? 155.999 177.142 199.227 1.00 68.51 303 ALA E O 1
ATOM 20007 N N . THR E 3 304 ? 154.553 177.752 197.612 1.00 69.32 304 THR E N 1
ATOM 20008 C CA . THR E 3 304 ? 154.331 179.065 198.201 1.00 69.32 304 THR E CA 1
ATOM 20009 C C . THR E 3 304 ? 153.764 178.976 199.610 1.00 69.32 304 THR E C 1
ATOM 20010 O O . THR E 3 304 ? 153.862 179.948 200.366 1.00 69.32 304 THR E O 1
ATOM 20021 N N . ILE E 3 305 ? 153.174 177.841 199.980 1.00 68.40 305 ILE E N 1
ATOM 20022 C CA . ILE E 3 305 ? 152.644 177.650 201.325 1.00 68.40 305 ILE E CA 1
ATOM 20023 C C . ILE E 3 305 ? 153.605 176.757 202.101 1.00 68.40 305 ILE E C 1
ATOM 20024 O O . ILE E 3 305 ? 153.206 176.061 203.040 1.00 68.40 305 ILE E O 1
ATOM 20040 N N . GLY E 3 306 ? 154.874 176.759 201.704 1.00 68.28 306 GLY E N 1
ATOM 20041 C CA . GLY E 3 306 ? 155.895 176.062 202.460 1.00 68.28 306 GLY E CA 1
ATOM 20042 C C . GLY E 3 306 ? 155.663 174.569 202.543 1.00 68.28 306 GLY E C 1
ATOM 20043 O O . GLY E 3 306 ? 155.757 173.982 203.624 1.00 68.28 306 GLY E O 1
ATOM 20047 N N . LYS E 3 307 ? 155.360 173.943 201.408 1.00 63.73 307 LYS E N 1
ATOM 20048 C CA . LYS E 3 307 ? 155.097 172.511 201.340 1.00 63.73 307 LYS E CA 1
ATOM 20049 C C . LYS E 3 307 ? 156.166 171.853 200.481 1.00 63.73 307 LYS E C 1
ATOM 20050 O O . LYS E 3 307 ? 156.255 172.124 199.279 1.00 63.73 307 LYS E O 1
ATOM 20054 N N . GLY E 3 308 ? 156.972 170.993 201.100 1.00 57.74 308 GLY E N 1
ATOM 20055 C CA . GLY E 3 308 ? 157.934 170.180 200.382 1.00 57.74 308 GLY E CA 1
ATOM 20056 C C . GLY E 3 308 ? 159.360 170.684 200.480 1.00 57.74 308 GLY E C 1
ATOM 20057 O O . GLY E 3 308 ? 159.759 171.587 199.740 1.00 57.74 308 GLY E O 1
ATOM 20061 N N . ILE E 3 309 ? 160.139 170.095 201.386 1.00 57.04 309 ILE E N 1
ATOM 20062 C CA . ILE E 3 309 ? 161.564 170.382 201.534 1.00 57.04 309 ILE E CA 1
ATOM 20063 C C . ILE E 3 309 ? 162.242 169.051 201.829 1.00 57.04 309 ILE E C 1
ATOM 20064 O O . ILE E 3 309 ? 162.039 168.477 202.904 1.00 57.04 309 ILE E O 1
ATOM 20080 N N . ALA E 3 310 ? 163.048 168.565 200.892 1.00 55.14 310 ALA E N 1
ATOM 20081 C CA . ALA E 3 310 ? 163.692 167.267 201.014 1.00 55.14 310 ALA E CA 1
ATOM 20082 C C . ALA E 3 310 ? 165.201 167.411 200.894 1.00 55.14 310 ALA E C 1
ATOM 20083 O O . ALA E 3 310 ? 165.698 168.158 200.046 1.00 55.14 310 ALA E O 1
ATOM 20090 N N . ARG E 3 311 ? 165.924 166.692 201.746 1.00 53.53 311 ARG E N 1
ATOM 20091 C CA . ARG E 3 311 ? 167.368 166.608 201.629 1.00 53.53 311 ARG E CA 1
ATOM 20092 C C . ARG E 3 311 ? 167.749 165.627 200.525 1.00 53.53 311 ARG E C 1
ATOM 20093 O O . ARG E 3 311 ? 166.960 164.773 200.116 1.00 53.53 311 ARG E O 1
ATOM 20097 N N . VAL E 3 312 ? 168.979 165.765 200.037 1.00 58.77 312 VAL E N 1
ATOM 20098 C CA . VAL E 3 312 ? 169.522 164.891 199.003 1.00 58.77 312 VAL E CA 1
ATOM 20099 C C . VAL E 3 312 ? 170.943 164.515 199.396 1.00 58.77 312 VAL E C 1
ATOM 20100 O O . VAL E 3 312 ? 171.738 165.383 199.771 1.00 58.77 312 VAL E O 1
ATOM 20113 N N . LYS E 3 313 ? 171.264 163.226 199.309 1.00 59.64 313 LYS E N 1
ATOM 20114 C CA . LYS E 3 313 ? 172.572 162.720 199.708 1.00 59.64 313 LYS E CA 1
ATOM 20115 C C . LYS E 3 313 ? 173.001 161.654 198.716 1.00 59.64 313 LYS E C 1
ATOM 20116 O O . LYS E 3 313 ? 172.318 160.637 198.562 1.00 59.64 313 LYS E O 1
ATOM 20135 N N . ILE E 3 314 ? 174.127 161.884 198.048 1.00 62.81 314 ILE E N 1
ATOM 20136 C CA . ILE E 3 314 ? 174.653 160.932 197.078 1.00 62.81 314 ILE E CA 1
ATOM 20137 C C . ILE E 3 314 ? 175.481 159.881 197.804 1.00 62.81 314 ILE E C 1
ATOM 20138 O O . ILE E 3 314 ? 176.279 160.199 198.694 1.00 62.81 314 ILE E O 1
ATOM 20154 N N . LEU E 3 315 ? 175.287 158.621 197.433 1.00 62.26 315 LEU E N 1
ATOM 20155 C CA . LEU E 3 315 ? 175.982 157.523 198.091 1.00 62.26 315 LEU E CA 1
ATOM 20156 C C . LEU E 3 315 ? 177.470 157.558 197.768 1.00 62.26 315 LEU E C 1
ATOM 20157 O O . LEU E 3 315 ? 177.892 158.180 196.794 1.00 62.26 315 LEU E O 1
ATOM 20174 N N . ASN F 4 4 ? 125.979 153.394 143.479 1.00 48.53 4 ASN F N 1
ATOM 20175 C CA . ASN F 4 4 ? 125.628 152.228 144.279 1.00 48.53 4 ASN F CA 1
ATOM 20176 C C . ASN F 4 4 ? 125.576 152.584 145.760 1.00 48.53 4 ASN F C 1
ATOM 20177 O O . ASN F 4 4 ? 126.093 153.619 146.177 1.00 48.53 4 ASN F O 1
ATOM 20181 N N . ASN F 4 5 ? 124.950 151.718 146.550 1.00 46.13 5 ASN F N 1
ATOM 20182 C CA . ASN F 4 5 ? 124.854 151.956 147.982 1.00 46.13 5 ASN F CA 1
ATOM 20183 C C . ASN F 4 5 ? 126.239 151.932 148.617 1.00 46.13 5 ASN F C 1
ATOM 20184 O O . ASN F 4 5 ? 127.171 151.304 148.108 1.00 46.13 5 ASN F O 1
ATOM 20188 N N . LEU F 4 6 ? 126.369 152.630 149.743 1.00 40.53 6 LEU F N 1
ATOM 20189 C CA . LEU F 4 6 ? 127.639 152.732 150.446 1.00 40.53 6 LEU F CA 1
ATOM 20190 C C . LEU F 4 6 ? 127.806 151.559 151.400 1.00 40.53 6 LEU F C 1
ATOM 20191 O O . LEU F 4 6 ? 126.836 151.082 151.995 1.00 40.53 6 LEU F O 1
ATOM 20207 N N . THR F 4 7 ? 129.046 151.100 151.543 1.00 38.92 7 THR F N 1
ATOM 20208 C CA . THR F 4 7 ? 129.336 150.018 152.470 1.00 38.92 7 THR F CA 1
ATOM 20209 C C . THR F 4 7 ? 129.050 150.460 153.899 1.00 38.92 7 THR F C 1
ATOM 20210 O O . THR F 4 7 ? 129.176 151.637 154.247 1.00 38.92 7 THR F O 1
ATOM 20221 N N . ILE F 4 8 ? 128.660 149.497 154.737 1.00 37.38 8 ILE F N 1
ATOM 20222 C CA . ILE F 4 8 ? 128.300 149.815 156.113 1.00 37.38 8 ILE F CA 1
ATOM 20223 C C . ILE F 4 8 ? 129.488 150.354 156.892 1.00 37.38 8 ILE F C 1
ATOM 20224 O O . ILE F 4 8 ? 129.306 150.996 157.931 1.00 37.38 8 ILE F O 1
ATOM 20240 N N . GLN F 4 9 ? 130.710 150.107 156.419 1.00 37.82 9 GLN F N 1
ATOM 20241 C CA . GLN F 4 9 ? 131.890 150.623 157.100 1.00 37.82 9 GLN F CA 1
ATOM 20242 C C . GLN F 4 9 ? 131.989 152.141 157.026 1.00 37.82 9 GLN F C 1
ATOM 20243 O O . GLN F 4 9 ? 132.715 152.738 157.827 1.00 37.82 9 GLN F O 1
ATOM 20257 N N . LYS F 4 10 ? 131.283 152.776 156.091 1.00 37.33 10 LYS F N 1
ATOM 20258 C CA . LYS F 4 10 ? 131.358 154.219 155.901 1.00 37.33 10 LYS F CA 1
ATOM 20259 C C . LYS F 4 10 ? 130.073 154.948 156.254 1.00 37.33 10 LYS F C 1
ATOM 20260 O O . LYS F 4 10 ? 130.122 156.136 156.591 1.00 37.33 10 LYS F O 1
ATOM 20279 N N . SER F 4 11 ? 128.928 154.268 156.181 1.00 36.58 11 SER F N 1
ATOM 20280 C CA . SER F 4 11 ? 127.672 154.888 156.578 1.00 36.58 11 SER F CA 1
ATOM 20281 C C . SER F 4 11 ? 127.662 155.244 158.055 1.00 36.58 11 SER F C 1
ATOM 20282 O O . SER F 4 11 ? 126.823 156.042 158.485 1.00 36.58 11 SER F O 1
ATOM 20290 N N . ILE F 4 12 ? 128.571 154.669 158.838 1.00 36.42 12 ILE F N 1
ATOM 20291 C CA . ILE F 4 12 ? 128.661 154.970 160.262 1.00 36.42 12 ILE F CA 1
ATOM 20292 C C . ILE F 4 12 ? 129.628 156.118 160.522 1.00 36.42 12 ILE F C 1
ATOM 20293 O O . ILE F 4 12 ? 129.373 156.969 161.378 1.00 36.42 12 ILE F O 1
ATOM 20309 N N . GLU F 4 13 ? 130.749 156.159 159.800 1.00 37.19 13 GLU F N 1
ATOM 20310 C CA . GLU F 4 13 ? 131.668 157.283 159.932 1.00 37.19 13 GLU F CA 1
ATOM 20311 C C . GLU F 4 13 ? 131.026 158.578 159.451 1.00 37.19 13 GLU F C 1
ATOM 20312 O O . GLU F 4 13 ? 131.218 159.641 160.060 1.00 37.19 13 GLU F O 1
ATOM 20324 N N . ARG F 4 14 ? 130.274 158.515 158.349 1.00 37.64 14 ARG F N 1
ATOM 20325 C CA . ARG F 4 14 ? 129.611 159.709 157.843 1.00 37.64 14 ARG F CA 1
ATOM 20326 C C . ARG F 4 14 ? 128.548 160.228 158.801 1.00 37.64 14 ARG F C 1
ATOM 20327 O O . ARG F 4 14 ? 128.144 161.389 158.687 1.00 37.64 14 ARG F O 1
ATOM 20348 N N . GLN F 4 15 ? 128.085 159.400 159.735 1.00 36.60 15 GLN F N 1
ATOM 20349 C CA . GLN F 4 15 ? 127.178 159.856 160.780 1.00 36.60 15 GLN F CA 1
ATOM 20350 C C . GLN F 4 15 ? 127.936 160.369 161.997 1.00 36.60 15 GLN F C 1
ATOM 20351 O O . GLN F 4 15 ? 127.550 161.385 162.591 1.00 36.60 15 GLN F O 1
ATOM 20365 N N . ARG F 4 16 ? 129.009 159.673 162.376 1.00 36.58 16 ARG F N 1
ATOM 20366 C CA . ARG F 4 16 ? 129.816 160.108 163.509 1.00 36.58 16 ARG F CA 1
ATOM 20367 C C . ARG F 4 16 ? 130.352 161.514 163.285 1.00 36.58 16 ARG F C 1
ATOM 20368 O O . ARG F 4 16 ? 130.274 162.369 164.174 1.00 36.58 16 ARG F O 1
ATOM 20389 N N . ALA F 4 17 ? 130.903 161.773 162.097 1.00 35.53 17 ALA F N 1
ATOM 20390 C CA . ALA F 4 17 ? 131.480 163.087 161.834 1.00 35.53 17 ALA F CA 1
ATOM 20391 C C . ALA F 4 17 ? 130.420 164.179 161.896 1.00 35.53 17 ALA F C 1
ATOM 20392 O O . ALA F 4 17 ? 130.642 165.240 162.493 1.00 35.53 17 ALA F O 1
ATOM 20399 N N . ALA F 4 18 ? 129.261 163.941 161.279 1.00 35.44 18 ALA F N 1
ATOM 20400 C CA . ALA F 4 18 ? 128.205 164.946 161.276 1.00 35.44 18 ALA F CA 1
ATOM 20401 C C . ALA F 4 18 ? 127.735 165.248 162.692 1.00 35.44 18 ALA F C 1
ATOM 20402 O O . ALA F 4 18 ? 127.584 166.416 163.076 1.00 35.44 18 ALA F O 1
ATOM 20409 N N . PHE F 4 19 ? 127.498 164.203 163.488 1.00 36.43 19 PHE F N 1
ATOM 20410 C CA . PHE F 4 19 ? 127.033 164.423 164.852 1.00 36.43 19 PHE F CA 1
ATOM 20411 C C . PHE F 4 19 ? 128.087 165.149 165.678 1.00 36.43 19 PHE F C 1
ATOM 20412 O O . PHE F 4 19 ? 127.760 166.040 166.472 1.00 36.43 19 PHE F O 1
ATOM 20429 N N . ALA F 4 20 ? 129.359 164.783 165.506 1.00 36.09 20 ALA F N 1
ATOM 20430 C CA . ALA F 4 20 ? 130.423 165.459 166.237 1.00 36.09 20 ALA F CA 1
ATOM 20431 C C . ALA F 4 20 ? 130.483 166.938 165.883 1.00 36.09 20 ALA F C 1
ATOM 20432 O O . ALA F 4 20 ? 130.635 167.789 166.767 1.00 36.09 20 ALA F O 1
ATOM 20439 N N . TYR F 4 21 ? 130.374 167.265 164.594 1.00 37.25 21 TYR F N 1
ATOM 20440 C CA . TYR F 4 21 ? 130.402 168.668 164.193 1.00 37.25 21 TYR F CA 1
ATOM 20441 C C . TYR F 4 21 ? 129.220 169.429 164.777 1.00 37.25 21 TYR F C 1
ATOM 20442 O O . TYR F 4 21 ? 129.370 170.564 165.251 1.00 37.25 21 TYR F O 1
ATOM 20460 N N . LYS F 4 22 ? 128.028 168.829 164.736 1.00 36.91 22 LYS F N 1
ATOM 20461 C CA . LYS F 4 22 ? 126.863 169.498 165.301 1.00 36.91 22 LYS F CA 1
ATOM 20462 C C . LYS F 4 22 ? 127.056 169.756 166.788 1.00 36.91 22 LYS F C 1
ATOM 20463 O O . LYS F 4 22 ? 126.732 170.842 167.288 1.00 36.91 22 LYS F O 1
ATOM 20482 N N . CYS F 4 23 ? 127.591 168.771 167.512 1.00 37.43 23 CYS F N 1
ATOM 20483 C CA . CYS F 4 23 ? 127.832 168.956 168.939 1.00 37.43 23 CYS F CA 1
ATOM 20484 C C . CYS F 4 23 ? 128.859 170.052 169.186 1.00 37.43 23 CYS F C 1
ATOM 20485 O O . CYS F 4 23 ? 128.710 170.854 170.114 1.00 37.43 23 CYS F O 1
ATOM 20493 N N . ALA F 4 24 ? 129.916 170.099 168.372 1.00 36.89 24 ALA F N 1
ATOM 20494 C CA . ALA F 4 24 ? 130.931 171.132 168.549 1.00 36.89 24 ALA F CA 1
ATOM 20495 C C . ALA F 4 24 ? 130.341 172.520 168.342 1.00 36.89 24 ALA F C 1
ATOM 20496 O O . ALA F 4 24 ? 130.632 173.449 169.106 1.00 36.89 24 ALA F O 1
ATOM 20503 N N . GLU F 4 25 ? 129.512 172.685 167.311 1.00 36.69 25 GLU F N 1
ATOM 20504 C CA . GLU F 4 25 ? 128.876 173.980 167.088 1.00 36.69 25 GLU F CA 1
ATOM 20505 C C . GLU F 4 25 ? 127.963 174.346 168.253 1.00 36.69 25 GLU F C 1
ATOM 20506 O O . GLU F 4 25 ? 128.006 175.472 168.768 1.00 36.69 25 GLU F O 1
ATOM 20510 N N . ALA F 4 26 ? 127.132 173.396 168.691 1.00 37.59 26 ALA F N 1
ATOM 20511 C CA . ALA F 4 26 ? 126.242 173.666 169.814 1.00 37.59 26 ALA F CA 1
ATOM 20512 C C . ALA F 4 26 ? 127.032 174.067 171.052 1.00 37.59 26 ALA F C 1
ATOM 20513 O O . ALA F 4 26 ? 126.595 174.927 171.826 1.00 37.59 26 ALA F O 1
ATOM 20520 N N . GLY F 4 27 ? 128.196 173.452 171.258 1.00 38.43 27 GLY F N 1
ATOM 20521 C CA . GLY F 4 27 ? 129.040 173.848 172.372 1.00 38.43 27 GLY F CA 1
ATOM 20522 C C . GLY F 4 27 ? 129.587 175.251 172.209 1.00 38.43 27 GLY F C 1
ATOM 20523 O O . GLY F 4 27 ? 129.595 176.040 173.157 1.00 38.43 27 GLY F O 1
ATOM 20527 N N . LYS F 4 28 ? 130.058 175.583 171.007 1.00 38.04 28 LYS F N 1
ATOM 20528 C CA . LYS F 4 28 ? 130.583 176.921 170.766 1.00 38.04 28 LYS F CA 1
ATOM 20529 C C . LYS F 4 28 ? 129.517 177.991 170.952 1.00 38.04 28 LYS F C 1
ATOM 20530 O O . LYS F 4 28 ? 129.855 179.148 171.220 1.00 38.04 28 LYS F O 1
ATOM 20534 N N . SER F 4 29 ? 128.240 177.633 170.811 1.00 38.85 29 SER F N 1
ATOM 20535 C CA . SER F 4 29 ? 127.184 178.632 170.949 1.00 38.85 29 SER F CA 1
ATOM 20536 C C . SER F 4 29 ? 127.140 179.222 172.356 1.00 38.85 29 SER F C 1
ATOM 20537 O O . SER F 4 29 ? 126.911 180.425 172.520 1.00 38.85 29 SER F O 1
ATOM 20545 N N . ILE F 4 30 ? 127.352 178.397 173.382 1.00 39.24 30 ILE F N 1
ATOM 20546 C CA . ILE F 4 30 ? 127.123 178.809 174.767 1.00 39.24 30 ILE F CA 1
ATOM 20547 C C . ILE F 4 30 ? 128.157 179.836 175.211 1.00 39.24 30 ILE F C 1
ATOM 20548 O O . ILE F 4 30 ? 129.143 180.092 174.512 1.00 39.24 30 ILE F O 1
ATOM 20564 N N . THR F 4 31 ? 127.929 180.432 176.384 1.00 40.24 31 THR F N 1
ATOM 20565 C CA . THR F 4 31 ? 128.716 181.559 176.868 1.00 40.24 31 THR F CA 1
ATOM 20566 C C . THR F 4 31 ? 130.081 181.160 177.415 1.00 40.24 31 THR F C 1
ATOM 20567 O O . THR F 4 31 ? 130.908 182.044 177.661 1.00 40.24 31 THR F O 1
ATOM 20578 N N . LYS F 4 32 ? 130.339 179.870 177.618 1.00 39.44 32 LYS F N 1
ATOM 20579 C CA . LYS F 4 32 ? 131.614 179.428 178.171 1.00 39.44 32 LYS F CA 1
ATOM 20580 C C . LYS F 4 32 ? 132.292 178.426 177.245 1.00 39.44 32 LYS F C 1
ATOM 20581 O O . LYS F 4 32 ? 132.755 177.373 177.694 1.00 39.44 32 LYS F O 1
ATOM 20585 N N . SER F 4 33 ? 132.354 178.747 175.950 1.00 38.56 33 SER F N 1
ATOM 20586 C CA . SER F 4 33 ? 132.869 177.796 174.970 1.00 38.56 33 SER F CA 1
ATOM 20587 C C . SER F 4 33 ? 134.269 177.314 175.326 1.00 38.56 33 SER F C 1
ATOM 20588 O O . SER F 4 33 ? 134.619 176.163 175.038 1.00 38.56 33 SER F O 1
ATOM 20592 N N . LYS F 4 34 ? 135.085 178.172 175.938 1.00 38.16 34 LYS F N 1
ATOM 20593 C CA . LYS F 4 34 ? 136.440 177.769 176.297 1.00 38.16 34 LYS F CA 1
ATOM 20594 C C . LYS F 4 34 ? 136.414 176.584 177.252 1.00 38.16 34 LYS F C 1
ATOM 20595 O O . LYS F 4 34 ? 137.175 175.622 177.087 1.00 38.16 34 LYS F O 1
ATOM 20614 N N . GLU F 4 35 ? 135.544 176.637 178.260 1.00 38.20 35 GLU F N 1
ATOM 20615 C CA . GLU F 4 35 ? 135.463 175.542 179.218 1.00 38.20 35 GLU F CA 1
ATOM 20616 C C . GLU F 4 35 ? 135.027 174.251 178.538 1.00 38.20 35 GLU F C 1
ATOM 20617 O O . GLU F 4 35 ? 135.548 173.175 178.845 1.00 38.20 35 GLU F O 1
ATOM 20621 N N . TYR F 4 36 ? 134.067 174.337 177.617 1.00 37.32 36 TYR F N 1
ATOM 20622 C CA . TYR F 4 36 ? 133.624 173.146 176.899 1.00 37.32 36 TYR F CA 1
ATOM 20623 C C . TYR F 4 36 ? 134.756 172.549 176.074 1.00 37.32 36 TYR F C 1
ATOM 20624 O O . TYR F 4 36 ? 134.953 171.326 176.060 1.00 37.32 36 TYR F O 1
ATOM 20642 N N . LYS F 4 37 ? 135.502 173.399 175.367 1.00 37.73 37 LYS F N 1
ATOM 20643 C CA . LYS F 4 37 ? 136.621 172.911 174.570 1.00 37.73 37 LYS F CA 1
ATOM 20644 C C . LYS F 4 37 ? 137.664 172.239 175.451 1.00 37.73 37 LYS F C 1
ATOM 20645 O O . LYS F 4 37 ? 138.217 171.195 175.087 1.00 37.73 37 LYS F O 1
ATOM 20664 N N . ALA F 4 38 ? 137.949 172.825 176.614 1.00 37.88 38 ALA F N 1
ATOM 20665 C CA . ALA F 4 38 ? 138.903 172.206 177.528 1.00 37.88 38 ALA F CA 1
ATOM 20666 C C . ALA F 4 38 ? 138.383 170.871 178.044 1.00 37.88 38 ALA F C 1
ATOM 20667 O O . ALA F 4 38 ? 139.142 169.901 178.152 1.00 37.88 38 ALA F O 1
ATOM 20674 N N . TYR F 4 39 ? 137.091 170.802 178.368 1.00 38.50 39 TYR F N 1
ATOM 20675 C CA . TYR F 4 39 ? 136.540 169.596 178.979 1.00 38.50 39 TYR F CA 1
ATOM 20676 C C . TYR F 4 39 ? 136.500 168.440 177.991 1.00 38.50 39 TYR F C 1
ATOM 20677 O O . TYR F 4 39 ? 136.745 167.288 178.368 1.00 38.50 39 TYR F O 1
ATOM 20695 N N . VAL F 4 40 ? 136.189 168.718 176.723 1.00 36.64 40 VAL F N 1
ATOM 20696 C CA . VAL F 4 40 ? 136.058 167.644 175.744 1.00 36.64 40 VAL F CA 1
ATOM 20697 C C . VAL F 4 40 ? 137.374 166.934 175.464 1.00 36.64 40 VAL F C 1
ATOM 20698 O O . VAL F 4 40 ? 137.367 165.851 174.871 1.00 36.64 40 VAL F O 1
ATOM 20711 N N . LYS F 4 41 ? 138.502 167.498 175.887 1.00 38.16 41 LYS F N 1
ATOM 20712 C CA . LYS F 4 41 ? 139.809 166.901 175.644 1.00 38.16 41 LYS F CA 1
ATOM 20713 C C . LYS F 4 41 ? 140.293 166.019 176.787 1.00 38.16 41 LYS F C 1
ATOM 20714 O O . LYS F 4 41 ? 141.390 165.460 176.692 1.00 38.16 41 LYS F O 1
ATOM 20733 N N . ASN F 4 42 ? 139.516 165.883 177.862 1.00 39.04 42 ASN F N 1
ATOM 20734 C CA . ASN F 4 42 ? 139.928 165.097 179.016 1.00 39.04 42 ASN F CA 1
ATOM 20735 C C . ASN F 4 42 ? 139.189 163.776 179.158 1.00 39.04 42 ASN F C 1
ATOM 20736 O O . ASN F 4 42 ? 139.722 162.858 179.787 1.00 39.04 42 ASN F O 1
ATOM 20747 N N . ILE F 4 43 ? 137.986 163.658 178.598 1.00 37.72 43 ILE F N 1
ATOM 20748 C CA . ILE F 4 43 ? 137.172 162.468 178.843 1.00 37.72 43 ILE F CA 1
ATOM 20749 C C . ILE F 4 43 ? 137.854 161.199 178.346 1.00 37.72 43 ILE F C 1
ATOM 20750 O O . ILE F 4 43 ? 137.884 160.209 179.095 1.00 37.72 43 ILE F O 1
ATOM 20766 N N . PRO F 4 44 ? 138.404 161.144 177.130 1.00 37.52 44 PRO F N 1
ATOM 20767 C CA . PRO F 4 44 ? 139.057 159.898 176.694 1.00 37.52 44 PRO F CA 1
ATOM 20768 C C . PRO F 4 44 ? 140.144 159.416 177.640 1.00 37.52 44 PRO F C 1
ATOM 20769 O O . PRO F 4 44 ? 140.238 158.211 177.905 1.00 37.52 44 PRO F O 1
ATOM 20780 N N . MET F 4 45 ? 140.965 160.323 178.170 1.00 38.30 45 MET F N 1
ATOM 20781 C CA . MET F 4 45 ? 141.988 159.911 179.124 1.00 38.30 45 MET F CA 1
ATOM 20782 C C . MET F 4 45 ? 141.357 159.364 180.397 1.00 38.30 45 MET F C 1
ATOM 20783 O O . MET F 4 45 ? 141.829 158.364 180.954 1.00 38.30 45 MET F O 1
ATOM 20787 N N . LEU F 4 46 ? 140.291 160.006 180.877 1.00 38.47 46 LEU F N 1
ATOM 20788 C CA . LEU F 4 46 ? 139.617 159.512 182.072 1.00 38.47 46 LEU F CA 1
ATOM 20789 C C . LEU F 4 46 ? 139.001 158.141 181.825 1.00 38.47 46 LEU F C 1
ATOM 20790 O O . LEU F 4 46 ? 139.052 157.264 182.695 1.00 38.47 46 LEU F O 1
ATOM 20806 N N . ILE F 4 47 ? 138.411 157.936 180.646 1.00 38.09 47 ILE F N 1
ATOM 20807 C CA . ILE F 4 47 ? 137.872 156.622 180.311 1.00 38.09 47 ILE F CA 1
ATOM 20808 C C . ILE F 4 47 ? 138.984 155.584 180.305 1.00 38.09 47 ILE F C 1
ATOM 20809 O O . ILE F 4 47 ? 138.820 154.471 180.817 1.00 38.09 47 ILE F O 1
ATOM 20825 N N . LYS F 4 48 ? 140.131 155.930 179.722 1.00 38.90 48 LYS F N 1
ATOM 20826 C CA . LYS F 4 48 ? 141.250 154.996 179.689 1.00 38.90 48 LYS F CA 1
ATOM 20827 C C . LYS F 4 48 ? 141.719 154.646 181.095 1.00 38.90 48 LYS F C 1
ATOM 20828 O O . LYS F 4 48 ? 142.024 153.483 181.384 1.00 38.90 48 LYS F O 1
ATOM 20847 N N . THR F 4 49 ? 141.786 155.638 181.982 1.00 39.74 49 THR F N 1
ATOM 20848 C CA . THR F 4 49 ? 142.423 155.423 183.277 1.00 39.74 49 THR F CA 1
ATOM 20849 C C . THR F 4 49 ? 141.483 154.773 184.289 1.00 39.74 49 THR F C 1
ATOM 20850 O O . THR F 4 49 ? 141.920 153.931 185.082 1.00 39.74 49 THR F O 1
ATOM 20861 N N . ASN F 4 50 ? 140.201 155.139 184.288 1.00 40.17 50 ASN F N 1
ATOM 20862 C CA . ASN F 4 50 ? 139.254 154.648 185.282 1.00 40.17 50 ASN F CA 1
ATOM 20863 C C . ASN F 4 50 ? 138.214 153.707 184.688 1.00 40.17 50 ASN F C 1
ATOM 20864 O O . ASN F 4 50 ? 138.083 152.566 185.138 1.00 40.17 50 ASN F O 1
ATOM 20875 N N . GLY F 4 51 ? 137.474 154.152 183.690 1.00 39.83 51 GLY F N 1
ATOM 20876 C CA . GLY F 4 51 ? 136.380 153.386 183.124 1.00 39.83 51 GLY F CA 1
ATOM 20877 C C . GLY F 4 51 ? 135.199 154.296 182.848 1.00 39.83 51 GLY F C 1
ATOM 20878 O O . GLY F 4 51 ? 135.033 155.355 183.452 1.00 39.83 51 GLY F O 1
ATOM 20882 N N . ILE F 4 52 ? 134.354 153.867 181.911 1.00 40.62 52 ILE F N 1
ATOM 20883 C CA . ILE F 4 52 ? 133.294 154.740 181.415 1.00 40.62 52 ILE F CA 1
ATOM 20884 C C . ILE F 4 52 ? 132.302 155.073 182.524 1.00 40.62 52 ILE F C 1
ATOM 20885 O O . ILE F 4 52 ? 131.866 156.225 182.662 1.00 40.62 52 ILE F O 1
ATOM 20901 N N . GLY F 4 53 ? 131.925 154.078 183.329 1.00 40.40 53 GLY F N 1
ATOM 20902 C CA . GLY F 4 53 ? 130.909 154.313 184.344 1.00 40.40 53 GLY F CA 1
ATOM 20903 C C . GLY F 4 53 ? 131.325 155.366 185.351 1.00 40.40 53 GLY F C 1
ATOM 20904 O O . GLY F 4 53 ? 130.574 156.302 185.639 1.00 40.40 53 GLY F O 1
ATOM 20908 N N . ALA F 4 54 ? 132.537 155.235 185.893 1.00 38.81 54 ALA F N 1
ATOM 20909 C CA . ALA F 4 54 ? 133.020 156.210 186.863 1.00 38.81 54 ALA F CA 1
ATOM 20910 C C . ALA F 4 54 ? 133.187 157.580 186.223 1.00 38.81 54 ALA F C 1
ATOM 20911 O O . ALA F 4 54 ? 132.853 158.604 186.831 1.00 38.81 54 ALA F O 1
ATOM 20918 N N . THR F 4 55 ? 133.707 157.618 184.996 1.00 38.69 55 THR F N 1
ATOM 20919 C CA . THR F 4 55 ? 133.896 158.892 184.313 1.00 38.69 55 THR F CA 1
ATOM 20920 C C . THR F 4 55 ? 132.576 159.635 184.172 1.00 38.69 55 THR F C 1
ATOM 20921 O O . THR F 4 55 ? 132.487 160.831 184.474 1.00 38.69 55 THR F O 1
ATOM 20932 N N . PHE F 4 56 ? 131.530 158.943 183.722 1.00 38.90 56 PHE F N 1
ATOM 20933 C CA . PHE F 4 56 ? 130.267 159.636 183.500 1.00 38.90 56 PHE F CA 1
ATOM 20934 C C . PHE F 4 56 ? 129.527 159.914 184.801 1.00 38.90 56 PHE F C 1
ATOM 20935 O O . PHE F 4 56 ? 128.787 160.900 184.882 1.00 38.90 56 PHE F O 1
ATOM 20952 N N . ALA F 4 57 ? 129.731 159.100 185.839 1.00 38.30 57 ALA F N 1
ATOM 20953 C CA . ALA F 4 57 ? 129.216 159.472 187.152 1.00 38.30 57 ALA F CA 1
ATOM 20954 C C . ALA F 4 57 ? 129.847 160.774 187.628 1.00 38.30 57 ALA F C 1
ATOM 20955 O O . ALA F 4 57 ? 129.152 161.674 188.118 1.00 38.30 57 ALA F O 1
ATOM 20962 N N . PHE F 4 58 ? 131.166 160.899 187.471 1.00 37.34 58 PHE F N 1
ATOM 20963 C CA . PHE F 4 58 ? 131.842 162.137 187.839 1.00 37.34 58 PHE F CA 1
ATOM 20964 C C . PHE F 4 58 ? 131.334 163.307 187.007 1.00 37.34 58 PHE F C 1
ATOM 20965 O O . PHE F 4 58 ? 131.129 164.408 187.530 1.00 37.34 58 PHE F O 1
ATOM 20982 N N . VAL F 4 59 ? 131.128 163.089 185.707 1.00 37.11 59 VAL F N 1
ATOM 20983 C CA . VAL F 4 59 ? 130.594 164.148 184.853 1.00 37.11 59 VAL F CA 1
ATOM 20984 C C . VAL F 4 59 ? 129.239 164.609 185.375 1.00 37.11 59 VAL F C 1
ATOM 20985 O O . VAL F 4 59 ? 128.973 165.810 185.493 1.00 37.11 59 VAL F O 1
ATOM 20998 N N . LYS F 4 60 ? 128.359 163.658 185.694 1.00 37.58 60 LYS F N 1
ATOM 20999 C CA . LYS F 4 60 ? 127.072 164.019 186.277 1.00 37.58 60 LYS F CA 1
ATOM 21000 C C . LYS F 4 60 ? 127.249 164.802 187.566 1.00 37.58 60 LYS F C 1
ATOM 21001 O O . LYS F 4 60 ? 126.452 165.698 187.861 1.00 37.58 60 LYS F O 1
ATOM 21020 N N . ALA F 4 61 ? 128.285 164.483 188.344 1.00 38.07 61 ALA F N 1
ATOM 21021 C CA . ALA F 4 61 ? 128.460 165.133 189.639 1.00 38.07 61 ALA F CA 1
ATOM 21022 C C . ALA F 4 61 ? 128.621 166.642 189.494 1.00 38.07 61 ALA F C 1
ATOM 21023 O O . ALA F 4 61 ? 128.051 167.410 190.277 1.00 38.07 61 ALA F O 1
ATOM 21030 N N . LYS F 4 62 ? 129.390 167.088 188.503 1.00 36.49 62 LYS F N 1
ATOM 21031 C CA . LYS F 4 62 ? 129.724 168.499 188.354 1.00 36.49 62 LYS F CA 1
ATOM 21032 C C . LYS F 4 62 ? 128.675 169.293 187.588 1.00 36.49 62 LYS F C 1
ATOM 21033 O O . LYS F 4 62 ? 128.856 170.499 187.395 1.00 36.49 62 LYS F O 1
ATOM 21052 N N . SER F 4 63 ? 127.595 168.660 187.143 1.00 37.34 63 SER F N 1
ATOM 21053 C CA . SER F 4 63 ? 126.581 169.376 186.382 1.00 37.34 63 SER F CA 1
ATOM 21054 C C . SER F 4 63 ? 126.009 170.529 187.197 1.00 37.34 63 SER F C 1
ATOM 21055 O O . SER F 4 63 ? 125.716 170.386 188.386 1.00 37.34 63 SER F O 1
ATOM 21063 N N . GLU F 4 64 ? 125.851 171.678 186.545 1.00 38.15 64 GLU F N 1
ATOM 21064 C CA . GLU F 4 64 ? 125.286 172.874 187.154 1.00 38.15 64 GLU F CA 1
ATOM 21065 C C . GLU F 4 64 ? 124.048 173.300 186.380 1.00 38.15 64 GLU F C 1
ATOM 21066 O O . GLU F 4 64 ? 124.046 173.305 185.146 1.00 38.15 64 GLU F O 1
ATOM 21070 N N . ALA F 4 65 ? 122.994 173.662 187.112 1.00 39.41 65 ALA F N 1
ATOM 21071 C CA . ALA F 4 65 ? 121.696 173.876 186.483 1.00 39.41 65 ALA F CA 1
ATOM 21072 C C . ALA F 4 65 ? 121.725 175.065 185.530 1.00 39.41 65 ALA F C 1
ATOM 21073 O O . ALA F 4 65 ? 121.306 174.954 184.372 1.00 39.41 65 ALA F O 1
ATOM 21080 N N . ASP F 4 66 ? 122.219 176.209 185.995 1.00 41.86 66 ASP F N 1
ATOM 21081 C CA . ASP F 4 66 ? 122.145 177.430 185.206 1.00 41.86 66 ASP F CA 1
ATOM 21082 C C . ASP F 4 66 ? 122.987 177.310 183.942 1.00 41.86 66 ASP F C 1
ATOM 21083 O O . ASP F 4 66 ? 123.970 176.566 183.889 1.00 41.86 66 ASP F O 1
ATOM 21087 N N . VAL F 4 67 ? 122.588 178.061 182.911 1.00 40.91 67 VAL F N 1
ATOM 21088 C CA . VAL F 4 67 ? 123.276 178.005 181.625 1.00 40.91 67 VAL F CA 1
ATOM 21089 C C . VAL F 4 67 ? 124.469 178.945 181.553 1.00 40.91 67 VAL F C 1
ATOM 21090 O O . VAL F 4 67 ? 125.245 178.870 180.587 1.00 40.91 67 VAL F O 1
ATOM 21103 N N . ASP F 4 68 ? 124.647 179.824 182.535 1.00 39.32 68 ASP F N 1
ATOM 21104 C CA . ASP F 4 68 ? 125.760 180.761 182.550 1.00 39.32 68 ASP F CA 1
ATOM 21105 C C . ASP F 4 68 ? 126.885 180.333 183.483 1.00 39.32 68 ASP F C 1
ATOM 21106 O O . ASP F 4 68 ? 127.886 181.047 183.592 1.00 39.32 68 ASP F O 1
ATOM 21110 N N . LYS F 4 69 ? 126.751 179.194 184.152 1.00 37.92 69 LYS F N 1
ATOM 21111 C CA . LYS F 4 69 ? 127.752 178.745 185.106 1.00 37.92 69 LYS F CA 1
ATOM 21112 C C . LYS F 4 69 ? 128.821 177.924 184.402 1.00 37.92 69 LYS F C 1
ATOM 21113 O O . LYS F 4 69 ? 128.571 177.291 183.374 1.00 37.92 69 LYS F O 1
ATOM 21117 N N . SER F 4 70 ? 130.026 177.935 184.975 1.00 37.28 70 SER F N 1
ATOM 21118 C CA . SER F 4 70 ? 131.161 177.288 184.328 1.00 37.28 70 SER F CA 1
ATOM 21119 C C . SER F 4 70 ? 130.934 175.799 184.110 1.00 37.28 70 SER F C 1
ATOM 21120 O O . SER F 4 70 ? 131.590 175.204 183.250 1.00 37.28 70 SER F O 1
ATOM 21128 N N . GLY F 4 71 ? 130.032 175.183 184.867 1.00 38.18 71 GLY F N 1
ATOM 21129 C CA . GLY F 4 71 ? 129.768 173.767 184.754 1.00 38.18 71 GLY F CA 1
ATOM 21130 C C . GLY F 4 71 ? 128.740 173.373 183.721 1.00 38.18 71 GLY F C 1
ATOM 21131 O O . GLY F 4 71 ? 128.490 172.178 183.541 1.00 38.18 71 GLY F O 1
ATOM 21135 N N . TYR F 4 72 ? 128.126 174.337 183.031 1.00 38.86 72 TYR F N 1
ATOM 21136 C CA . TYR F 4 72 ? 127.117 173.998 182.034 1.00 38.86 72 TYR F CA 1
ATOM 21137 C C . TYR F 4 72 ? 127.682 173.078 180.962 1.00 38.86 72 TYR F C 1
ATOM 21138 O O . TYR F 4 72 ? 126.943 172.277 180.373 1.00 38.86 72 TYR F O 1
ATOM 21156 N N . ALA F 4 73 ? 128.986 173.174 180.700 1.00 38.71 73 ALA F N 1
ATOM 21157 C CA . ALA F 4 73 ? 129.598 172.333 179.680 1.00 38.71 73 ALA F CA 1
ATOM 21158 C C . ALA F 4 73 ? 129.451 170.858 180.025 1.00 38.71 73 ALA F C 1
ATOM 21159 O O . ALA F 4 73 ? 129.227 170.026 179.139 1.00 38.71 73 ALA F O 1
ATOM 21166 N N . TYR F 4 74 ? 129.589 170.512 181.305 1.00 37.41 74 TYR F N 1
ATOM 21167 C CA . TYR F 4 74 ? 129.458 169.116 181.705 1.00 37.41 74 TYR F CA 1
ATOM 21168 C C . TYR F 4 74 ? 128.042 168.607 181.466 1.00 37.41 74 TYR F C 1
ATOM 21169 O O . TYR F 4 74 ? 127.850 167.472 181.014 1.00 37.41 74 TYR F O 1
ATOM 21187 N N . LYS F 4 75 ? 127.036 169.429 181.768 1.00 38.45 75 LYS F N 1
ATOM 21188 C CA . LYS F 4 75 ? 125.658 169.042 181.488 1.00 38.45 75 LYS F CA 1
ATOM 21189 C C . LYS F 4 75 ? 125.436 168.849 179.993 1.00 38.45 75 LYS F C 1
ATOM 21190 O O . LYS F 4 75 ? 124.778 167.888 179.567 1.00 38.45 75 LYS F O 1
ATOM 21209 N N . LEU F 4 76 ? 125.981 169.754 179.178 1.00 39.03 76 LEU F N 1
ATOM 21210 C CA . LEU F 4 76 ? 125.841 169.606 177.735 1.00 39.03 76 LEU F CA 1
ATOM 21211 C C . LEU F 4 76 ? 126.507 168.323 177.256 1.00 39.03 76 LEU F C 1
ATOM 21212 O O . LEU F 4 76 ? 125.968 167.617 176.396 1.00 39.03 76 LEU F O 1
ATOM 21228 N N . ILE F 4 77 ? 127.682 168.006 177.802 1.00 37.88 77 ILE F N 1
ATOM 21229 C CA . ILE F 4 77 ? 128.384 166.788 177.409 1.00 37.88 77 ILE F CA 1
ATOM 21230 C C . ILE F 4 77 ? 127.570 165.564 177.799 1.00 37.88 77 ILE F C 1
ATOM 21231 O O . ILE F 4 77 ? 127.460 164.600 177.031 1.00 37.88 77 ILE F O 1
ATOM 21247 N N . TYR F 4 78 ? 127.000 165.577 179.004 1.00 39.35 78 TYR F N 1
ATOM 21248 C CA . TYR F 4 78 ? 126.132 164.487 179.435 1.00 39.35 78 TYR F CA 1
ATOM 21249 C C . TYR F 4 78 ? 125.000 164.271 178.442 1.00 39.35 78 TYR F C 1
ATOM 21250 O O . TYR F 4 78 ? 124.775 163.150 177.970 1.00 39.35 78 TYR F O 1
ATOM 21268 N N . GLU F 4 79 ? 124.281 165.341 178.099 1.00 39.55 79 GLU F N 1
ATOM 21269 C CA . GLU F 4 79 ? 123.147 165.188 177.192 1.00 39.55 79 GLU F CA 1
ATOM 21270 C C . GLU F 4 79 ? 123.597 164.689 175.824 1.00 39.55 79 GLU F C 1
ATOM 21271 O O . GLU F 4 79 ? 122.966 163.798 175.238 1.00 39.55 79 GLU F O 1
ATOM 21283 N N . GLN F 4 80 ? 124.691 165.243 175.301 1.00 38.32 80 GLN F N 1
ATOM 21284 C CA . GLN F 4 80 ? 125.129 164.878 173.960 1.00 38.32 80 GLN F CA 1
ATOM 21285 C C . GLN F 4 80 ? 125.572 163.422 173.899 1.00 38.32 80 GLN F C 1
ATOM 21286 O O . GLN F 4 80 ? 125.196 162.690 172.976 1.00 38.32 80 GLN F O 1
ATOM 21300 N N . THR F 4 81 ? 126.371 162.976 174.870 1.00 39.15 81 THR F N 1
ATOM 21301 C CA . THR F 4 81 ? 126.770 161.575 174.886 1.00 39.15 81 THR F CA 1
ATOM 21302 C C . THR F 4 81 ? 125.626 160.650 175.271 1.00 39.15 81 THR F C 1
ATOM 21303 O O . THR F 4 81 ? 125.745 159.437 175.078 1.00 39.15 81 THR F O 1
ATOM 21314 N N . THR F 4 82 ? 124.534 161.184 175.821 1.00 41.21 82 THR F N 1
ATOM 21315 C CA . THR F 4 82 ? 123.337 160.372 176.004 1.00 41.21 82 THR F CA 1
ATOM 21316 C C . THR F 4 82 ? 122.600 160.179 174.686 1.00 41.21 82 THR F C 1
ATOM 21317 O O . THR F 4 82 ? 122.068 159.096 174.422 1.00 41.21 82 THR F O 1
ATOM 21328 N N . GLU F 4 83 ? 122.557 161.218 173.850 1.00 40.75 83 GLU F N 1
ATOM 21329 C CA . GLU F 4 83 ? 121.876 161.095 172.564 1.00 40.75 83 GLU F CA 1
ATOM 21330 C C . GLU F 4 83 ? 122.544 160.050 171.679 1.00 40.75 83 GLU F C 1
ATOM 21331 O O . GLU F 4 83 ? 121.862 159.268 171.008 1.00 40.75 83 GLU F O 1
ATOM 21343 N N . TRP F 4 84 ? 123.877 160.024 171.660 1.00 39.25 84 TRP F N 1
ATOM 21344 C CA . TRP F 4 84 ? 124.586 159.142 170.739 1.00 39.25 84 TRP F CA 1
ATOM 21345 C C . TRP F 4 84 ? 124.321 157.674 171.046 1.00 39.25 84 TRP F C 1
ATOM 21346 O O . TRP F 4 84 ? 124.101 156.874 170.129 1.00 39.25 84 TRP F O 1
ATOM 21367 N N . LEU F 4 85 ? 124.337 157.296 172.325 1.00 42.26 85 LEU F N 1
ATOM 21368 C CA . LEU F 4 85 ? 124.215 155.885 172.671 1.00 42.26 85 LEU F CA 1
ATOM 21369 C C . LEU F 4 85 ? 122.860 155.308 172.286 1.00 42.26 85 LEU F C 1
ATOM 21370 O O . LEU F 4 85 ? 122.739 154.087 172.151 1.00 42.26 85 LEU F O 1
ATOM 21386 N N . LYS F 4 86 ? 121.840 156.150 172.112 1.00 45.12 86 LYS F N 1
ATOM 21387 C CA . LYS F 4 86 ? 120.537 155.647 171.692 1.00 45.12 86 LYS F CA 1
ATOM 21388 C C . LYS F 4 86 ? 120.590 155.066 170.284 1.00 45.12 86 LYS F C 1
ATOM 21389 O O . LYS F 4 86 ? 119.943 154.051 170.001 1.00 45.12 86 LYS F O 1
ATOM 21408 N N . GLN F 4 87 ? 121.350 155.692 169.387 1.00 43.41 87 GLN F N 1
ATOM 21409 C CA . GLN F 4 87 ? 121.373 155.312 167.980 1.00 43.41 87 GLN F CA 1
ATOM 21410 C C . GLN F 4 87 ? 122.589 154.482 167.593 1.00 43.41 87 GLN F C 1
ATOM 21411 O O . GLN F 4 87 ? 122.455 153.520 166.833 1.00 43.41 87 GLN F O 1
ATOM 21425 N N . GLU F 4 88 ? 123.772 154.832 168.089 1.00 42.90 88 GLU F N 1
ATOM 21426 C CA . GLU F 4 88 ? 124.993 154.225 167.564 1.00 42.90 88 GLU F CA 1
ATOM 21427 C C . GLU F 4 88 ? 125.125 152.711 167.718 1.00 42.90 88 GLU F C 1
ATOM 21428 O O . GLU F 4 88 ? 125.550 152.064 166.745 1.00 42.90 88 GLU F O 1
ATOM 21432 N N . PRO F 4 89 ? 124.801 152.082 168.855 1.00 44.97 89 PRO F N 1
ATOM 21433 C CA . PRO F 4 89 ? 125.031 150.637 168.966 1.00 44.97 89 PRO F CA 1
ATOM 21434 C C . PRO F 4 89 ? 124.023 149.789 168.209 1.00 44.97 89 PRO F C 1
ATOM 21435 O O . PRO F 4 89 ? 124.159 148.561 168.196 1.00 44.97 89 PRO F O 1
ATOM 21446 N N . LYS F 4 90 ? 123.022 150.406 167.583 1.00 45.54 90 LYS F N 1
ATOM 21447 C CA . LYS F 4 90 ? 122.022 149.688 166.798 1.00 45.54 90 LYS F CA 1
ATOM 21448 C C . LYS F 4 90 ? 121.157 148.796 167.687 1.00 45.54 90 LYS F C 1
ATOM 21449 O O . LYS F 4 90 ? 120.821 147.671 167.318 1.00 45.54 90 LYS F O 1
ATOM 21453 N N . GLY F 4 91 ? 120.793 149.300 168.860 1.00 46.54 91 GLY F N 1
ATOM 21454 C CA . GLY F 4 91 ? 119.840 148.629 169.717 1.00 46.54 91 GLY F CA 1
ATOM 21455 C C . GLY F 4 91 ? 120.419 147.797 170.840 1.00 46.54 91 GLY F C 1
ATOM 21456 O O . GLY F 4 91 ? 119.696 146.961 171.392 1.00 46.54 91 GLY F O 1
ATOM 21460 N N . LEU F 4 92 ? 121.691 147.989 171.195 1.00 46.43 92 LEU F N 1
ATOM 21461 C CA . LEU F 4 92 ? 122.252 147.245 172.318 1.00 46.43 92 LEU F CA 1
ATOM 21462 C C . LEU F 4 92 ? 121.746 147.776 173.655 1.00 46.43 92 LEU F C 1
ATOM 21463 O O . LEU F 4 92 ? 121.415 146.992 174.552 1.00 46.43 92 LEU F O 1
ATOM 21479 N N . ILE F 4 93 ? 121.676 149.099 173.811 1.00 46.00 93 ILE F N 1
ATOM 21480 C CA . ILE F 4 93 ? 121.315 149.699 175.092 1.00 46.00 93 ILE F CA 1
ATOM 21481 C C . ILE F 4 93 ? 120.180 150.700 174.918 1.00 46.00 93 ILE F C 1
ATOM 21482 O O . ILE F 4 93 ? 119.903 151.499 175.819 1.00 46.00 93 ILE F O 1
ATOM 21498 N N . TYR F 4 94 ? 119.510 150.665 173.765 1.00 49.16 94 TYR F N 1
ATOM 21499 C CA . TYR F 4 94 ? 118.381 151.564 173.550 1.00 49.16 94 TYR F CA 1
ATOM 21500 C C . TYR F 4 94 ? 117.261 151.273 174.543 1.00 49.16 94 TYR F C 1
ATOM 21501 O O . TYR F 4 94 ? 116.669 152.196 175.113 1.00 49.16 94 TYR F O 1
ATOM 21519 N N . GLU F 4 95 ? 116.969 149.991 174.776 1.00 51.88 95 GLU F N 1
ATOM 21520 C CA . GLU F 4 95 ? 115.804 149.618 175.571 1.00 51.88 95 GLU F CA 1
ATOM 21521 C C . GLU F 4 95 ? 115.856 150.173 176.987 1.00 51.88 95 GLU F C 1
ATOM 21522 O O . GLU F 4 95 ? 114.808 150.294 177.630 1.00 51.88 95 GLU F O 1
ATOM 21534 N N . LYS F 4 96 ? 117.042 150.511 177.491 1.00 48.35 96 LYS F N 1
ATOM 21535 C CA . LYS F 4 96 ? 117.174 150.992 178.861 1.00 48.35 96 LYS F CA 1
ATOM 21536 C C . LYS F 4 96 ? 117.102 152.511 178.960 1.00 48.35 96 LYS F C 1
ATOM 21537 O O . LYS F 4 96 ? 116.443 153.040 179.861 1.00 48.35 96 LYS F O 1
ATOM 21556 N N . LEU F 4 97 ? 117.765 153.228 178.050 1.00 46.72 97 LEU F N 1
ATOM 21557 C CA . LEU F 4 97 ? 117.847 154.680 178.164 1.00 46.72 97 LEU F CA 1
ATOM 21558 C C . LEU F 4 97 ? 116.486 155.352 178.056 1.00 46.72 97 LEU F C 1
ATOM 21559 O O . LEU F 4 97 ? 116.359 156.527 178.417 1.00 46.72 97 LEU F O 1
ATOM 21575 N N . ASN F 4 98 ? 115.468 154.642 177.567 1.00 50.35 98 ASN F N 1
ATOM 21576 C CA . ASN F 4 98 ? 114.175 155.276 177.332 1.00 50.35 98 ASN F CA 1
ATOM 21577 C C . ASN F 4 98 ? 113.537 155.777 178.621 1.00 50.35 98 ASN F C 1
ATOM 21578 O O . ASN F 4 98 ? 112.808 156.776 178.598 1.00 50.35 98 ASN F O 1
ATOM 21589 N N . ASN F 4 99 ? 113.790 155.111 179.751 1.00 50.77 99 ASN F N 1
ATOM 21590 C CA . ASN F 4 99 ? 113.104 155.440 180.996 1.00 50.77 99 ASN F CA 1
ATOM 21591 C C . ASN F 4 99 ? 114.041 155.609 182.188 1.00 50.77 99 ASN F C 1
ATOM 21592 O O . ASN F 4 99 ? 113.560 155.678 183.325 1.00 50.77 99 ASN F O 1
ATOM 21603 N N . THR F 4 100 ? 115.352 155.677 181.974 1.00 47.74 100 THR F N 1
ATOM 21604 C CA . THR F 4 100 ? 116.297 155.804 183.074 1.00 47.74 100 THR F CA 1
ATOM 21605 C C . THR F 4 100 ? 117.437 156.727 182.670 1.00 47.74 100 THR F C 1
ATOM 21606 O O . THR F 4 100 ? 117.730 156.908 181.487 1.00 47.74 100 THR F O 1
ATOM 21617 N N . ASP F 4 101 ? 118.081 157.311 183.677 1.00 44.45 101 ASP F N 1
ATOM 21618 C CA . ASP F 4 101 ? 119.280 158.097 183.429 1.00 44.45 101 ASP F CA 1
ATOM 21619 C C . ASP F 4 101 ? 120.368 157.206 182.844 1.00 44.45 101 ASP F C 1
ATOM 21620 O O . ASP F 4 101 ? 120.429 156.004 183.113 1.00 44.45 101 ASP F O 1
ATOM 21624 N N . MET F 4 102 ? 121.235 157.808 182.029 1.00 43.70 102 MET F N 1
ATOM 21625 C CA . MET F 4 102 ? 122.208 157.016 181.284 1.00 43.70 102 MET F CA 1
ATOM 21626 C C . MET F 4 102 ? 123.163 156.284 182.219 1.00 43.70 102 MET F C 1
ATOM 21627 O O . MET F 4 102 ? 123.502 155.119 181.981 1.00 43.70 102 MET F O 1
ATOM 21641 N N . VAL F 4 103 ? 123.620 156.951 183.282 1.00 41.47 103 VAL F N 1
ATOM 21642 C CA . VAL F 4 103 ? 124.583 156.323 184.182 1.00 41.47 103 VAL F CA 1
ATOM 21643 C C . VAL F 4 103 ? 123.972 155.094 184.838 1.00 41.47 103 VAL F C 1
ATOM 21644 O O . VAL F 4 103 ? 124.622 154.049 184.959 1.00 41.47 103 VAL F O 1
ATOM 21657 N N . LYS F 4 104 ? 122.717 155.199 185.279 1.00 44.28 104 LYS F N 1
ATOM 21658 C CA . LYS F 4 104 ? 122.055 154.052 185.891 1.00 44.28 104 LYS F CA 1
ATOM 21659 C C . LYS F 4 104 ? 122.050 152.858 184.948 1.00 44.28 104 LYS F C 1
ATOM 21660 O O . LYS F 4 104 ? 122.320 151.727 185.364 1.00 44.28 104 LYS F O 1
ATOM 21679 N N . ALA F 4 105 ? 121.748 153.090 183.671 1.00 44.54 105 ALA F N 1
ATOM 21680 C CA . ALA F 4 105 ? 121.788 152.006 182.697 1.00 44.54 105 ALA F CA 1
ATOM 21681 C C . ALA F 4 105 ? 123.203 151.467 182.531 1.00 44.54 105 ALA F C 1
ATOM 21682 O O . ALA F 4 105 ? 123.402 150.254 182.400 1.00 44.54 105 ALA F O 1
ATOM 21689 N N . LEU F 4 106 ? 124.199 152.352 182.535 1.00 43.04 106 LEU F N 1
ATOM 21690 C CA . LEU F 4 106 ? 125.572 151.954 182.243 1.00 43.04 106 LEU F CA 1
ATOM 21691 C C . LEU F 4 106 ? 126.218 151.147 183.361 1.00 43.04 106 LEU F C 1
ATOM 21692 O O . LEU F 4 106 ? 127.404 150.822 183.245 1.00 43.04 106 LEU F O 1
ATOM 21708 N N . VAL F 4 107 ? 125.492 150.816 184.427 1.00 43.28 107 VAL F N 1
ATOM 21709 C CA . VAL F 4 107 ? 126.015 149.983 185.502 1.00 43.28 107 VAL F CA 1
ATOM 21710 C C . VAL F 4 107 ? 125.257 148.674 185.647 1.00 43.28 107 VAL F C 1
ATOM 21711 O O . VAL F 4 107 ? 125.582 147.882 186.536 1.00 43.28 107 VAL F O 1
ATOM 21724 N N . GLU F 4 108 ? 124.269 148.411 184.790 1.00 46.05 108 GLU F N 1
ATOM 21725 C CA . GLU F 4 108 ? 123.483 147.182 184.821 1.00 46.05 108 GLU F CA 1
ATOM 21726 C C . GLU F 4 108 ? 123.700 146.337 183.569 1.00 46.05 108 GLU F C 1
ATOM 21727 O O . GLU F 4 108 ? 122.779 145.664 183.105 1.00 46.05 108 GLU F O 1
ATOM 21739 N N . LEU F 4 109 ? 124.907 146.365 183.010 1.00 46.30 109 LEU F N 1
ATOM 21740 C CA . LEU F 4 109 ? 125.215 145.654 181.780 1.00 46.30 109 LEU F CA 1
ATOM 21741 C C . LEU F 4 109 ? 126.277 144.592 182.028 1.00 46.30 109 LEU F C 1
ATOM 21742 O O . LEU F 4 109 ? 127.016 144.635 183.015 1.00 46.30 109 LEU F O 1
ATOM 21758 N N . ASP F 4 110 ? 126.342 143.631 181.109 1.00 47.62 110 ASP F N 1
ATOM 21759 C CA . ASP F 4 110 ? 127.373 142.603 181.135 1.00 47.62 110 ASP F CA 1
ATOM 21760 C C . ASP F 4 110 ? 128.688 143.194 180.631 1.00 47.62 110 ASP F C 1
ATOM 21761 O O . ASP F 4 110 ? 128.808 144.400 180.398 1.00 47.62 110 ASP F O 1
ATOM 21770 N N . SER F 4 111 ? 129.700 142.343 180.452 1.00 47.18 111 SER F N 1
ATOM 21771 C CA . SER F 4 111 ? 131.012 142.823 180.028 1.00 47.18 111 SER F CA 1
ATOM 21772 C C . SER F 4 111 ? 131.041 143.176 178.544 1.00 47.18 111 SER F C 1
ATOM 21773 O O . SER F 4 111 ? 131.641 144.186 178.156 1.00 47.18 111 SER F O 1
ATOM 21781 N N . ASP F 4 112 ? 130.408 142.359 177.700 1.00 47.25 112 ASP F N 1
ATOM 21782 C CA . ASP F 4 112 ? 130.497 142.575 176.260 1.00 47.25 112 ASP F CA 1
ATOM 21783 C C . ASP F 4 112 ? 129.810 143.874 175.857 1.00 47.25 112 ASP F C 1
ATOM 21784 O O . ASP F 4 112 ? 130.352 144.660 175.068 1.00 47.25 112 ASP F O 1
ATOM 21793 N N . LYS F 4 113 ? 128.610 144.114 176.387 1.00 45.79 113 LYS F N 1
ATOM 21794 C CA . LYS F 4 113 ? 127.932 145.375 176.118 1.00 45.79 113 LYS F CA 1
ATOM 21795 C C . LYS F 4 113 ? 128.742 146.547 176.653 1.00 45.79 113 LYS F C 1
ATOM 21796 O O . LYS F 4 113 ? 128.807 147.609 176.022 1.00 45.79 113 LYS F O 1
ATOM 21815 N N . TYR F 4 114 ? 129.379 146.367 177.812 1.00 44.57 114 TYR F N 1
ATOM 21816 C CA . TYR F 4 114 ? 130.212 147.424 178.373 1.00 44.57 114 TYR F CA 1
ATOM 21817 C C . TYR F 4 114 ? 131.354 147.779 177.432 1.00 44.57 114 TYR F C 1
ATOM 21818 O O . TYR F 4 114 ? 131.634 148.963 177.200 1.00 44.57 114 TYR F O 1
ATOM 21836 N N . ARG F 4 115 ? 131.995 146.771 176.839 1.00 45.50 115 ARG F N 1
ATOM 21837 C CA . ARG F 4 115 ? 133.134 147.051 175.971 1.00 45.50 115 ARG F CA 1
ATOM 21838 C C . ARG F 4 115 ? 132.686 147.626 174.636 1.00 45.50 115 ARG F C 1
ATOM 21839 O O . ARG F 4 115 ? 133.359 148.508 174.080 1.00 45.50 115 ARG F O 1
ATOM 21860 N N . ALA F 4 116 ? 131.528 147.192 174.134 1.00 43.17 116 ALA F N 1
ATOM 21861 C CA . ALA F 4 116 ? 130.999 147.790 172.914 1.00 43.17 116 ALA F CA 1
ATOM 21862 C C . ALA F 4 116 ? 130.662 149.259 173.132 1.00 43.17 116 ALA F C 1
ATOM 21863 O O . ALA F 4 116 ? 130.975 150.109 172.290 1.00 43.17 116 ALA F O 1
ATOM 21870 N N . VAL F 4 117 ? 130.039 149.579 174.268 1.00 42.21 117 VAL F N 1
ATOM 21871 C CA . VAL F 4 117 ? 129.703 150.968 174.566 1.00 42.21 117 VAL F CA 1
ATOM 21872 C C . VAL F 4 117 ? 130.969 151.799 174.730 1.00 42.21 117 VAL F C 1
ATOM 21873 O O . VAL F 4 117 ? 131.035 152.952 174.282 1.00 42.21 117 VAL F O 1
ATOM 21886 N N . THR F 4 118 ? 131.985 151.243 175.395 1.00 40.99 118 THR F N 1
ATOM 21887 C CA . THR F 4 118 ? 133.247 151.962 175.545 1.00 40.99 118 THR F CA 1
ATOM 21888 C C . THR F 4 118 ? 133.842 152.310 174.186 1.00 40.99 118 THR F C 1
ATOM 21889 O O . THR F 4 118 ? 134.242 153.458 173.940 1.00 40.99 118 THR F O 1
ATOM 21900 N N . ASN F 4 119 ? 133.908 151.326 173.285 1.00 39.95 119 ASN F N 1
ATOM 21901 C CA . ASN F 4 119 ? 134.461 151.590 171.962 1.00 39.95 119 ASN F CA 1
ATOM 21902 C C . ASN F 4 119 ? 133.628 152.627 171.220 1.00 39.95 119 ASN F C 1
ATOM 21903 O O . ASN F 4 119 ? 134.174 153.516 170.555 1.00 39.95 119 ASN F O 1
ATOM 21914 N N . GLU F 4 120 ? 132.302 152.532 171.328 1.00 40.94 120 GLU F N 1
ATOM 21915 C CA . GLU F 4 120 ? 131.426 153.493 170.666 1.00 40.94 120 GLU F CA 1
ATOM 21916 C C . GLU F 4 120 ? 131.705 154.915 171.142 1.00 40.94 120 GLU F C 1
ATOM 21917 O O . GLU F 4 120 ? 131.826 155.847 170.334 1.00 40.94 120 GLU F O 1
ATOM 21929 N N . VAL F 4 121 ? 131.810 155.100 172.458 1.00 38.72 121 VAL F N 1
ATOM 21930 C CA . VAL F 4 121 ? 132.020 156.438 173.001 1.00 38.72 121 VAL F CA 1
ATOM 21931 C C . VAL F 4 121 ? 133.380 156.979 172.582 1.00 38.72 121 VAL F C 1
ATOM 21932 O O . VAL F 4 121 ? 133.509 158.158 172.225 1.00 38.72 121 VAL F O 1
ATOM 21945 N N . LEU F 4 122 ? 134.420 156.142 172.629 1.00 37.60 122 LEU F N 1
ATOM 21946 C CA . LEU F 4 122 ? 135.735 156.616 172.208 1.00 37.60 122 LEU F CA 1
ATOM 21947 C C . LEU F 4 122 ? 135.727 157.007 170.734 1.00 37.60 122 LEU F C 1
ATOM 21948 O O . LEU F 4 122 ? 136.336 158.014 170.342 1.00 37.60 122 LEU F O 1
ATOM 21964 N N . ALA F 4 123 ? 135.027 156.231 169.903 1.00 37.03 123 ALA F N 1
ATOM 21965 C CA . ALA F 4 123 ? 134.944 156.557 168.486 1.00 37.03 123 ALA F CA 1
ATOM 21966 C C . ALA F 4 123 ? 134.228 157.883 168.266 1.00 37.03 123 ALA F C 1
ATOM 21967 O O . ALA F 4 123 ? 134.616 158.666 167.394 1.00 37.03 123 ALA F O 1
ATOM 21974 N N . LEU F 4 124 ? 133.165 158.147 169.031 1.00 36.55 124 LEU F N 1
ATOM 21975 C CA . LEU F 4 124 ? 132.499 159.444 168.910 1.00 36.55 124 LEU F CA 1
ATOM 21976 C C . LEU F 4 124 ? 133.425 160.575 169.333 1.00 36.55 124 LEU F C 1
ATOM 21977 O O . LEU F 4 124 ? 133.479 161.628 168.682 1.00 36.55 124 LEU F O 1
ATOM 21993 N N . PHE F 4 125 ? 134.163 160.381 170.425 1.00 36.44 125 PHE F N 1
ATOM 21994 C CA . PHE F 4 125 ? 134.940 161.489 170.963 1.00 36.44 125 PHE F CA 1
ATOM 21995 C C . PHE F 4 125 ? 136.148 161.806 170.095 1.00 36.44 125 PHE F C 1
ATOM 21996 O O . PHE F 4 125 ? 136.579 162.964 170.047 1.00 36.44 125 PHE F O 1
ATOM 22013 N N . VAL F 4 126 ? 136.684 160.816 169.375 1.00 35.86 126 VAL F N 1
ATOM 22014 C CA . VAL F 4 126 ? 137.820 161.103 168.501 1.00 35.86 126 VAL F CA 1
ATOM 22015 C C . VAL F 4 126 ? 137.445 162.145 167.454 1.00 35.86 126 VAL F C 1
ATOM 22016 O O . VAL F 4 126 ? 138.309 162.882 166.966 1.00 35.86 126 VAL F O 1
ATOM 22029 N N . TRP F 4 127 ? 136.165 162.221 167.084 1.00 35.17 127 TRP F N 1
ATOM 22030 C CA . TRP F 4 127 ? 135.683 163.236 166.152 1.00 35.17 127 TRP F CA 1
ATOM 22031 C C . TRP F 4 127 ? 135.195 164.489 166.865 1.00 35.17 127 TRP F C 1
ATOM 22032 O O . TRP F 4 127 ? 135.421 165.609 166.384 1.00 35.17 127 TRP F O 1
ATOM 22053 N N . LEU F 4 128 ? 134.510 164.322 167.997 1.00 35.93 128 LEU F N 1
ATOM 22054 C CA . LEU F 4 128 ? 134.007 165.482 168.724 1.00 35.93 128 LEU F CA 1
ATOM 22055 C C . LEU F 4 128 ? 135.147 166.409 169.122 1.00 35.93 128 LEU F C 1
ATOM 22056 O O . LEU F 4 128 ? 135.092 167.620 168.877 1.00 35.93 128 LEU F O 1
ATOM 22072 N N . LYS F 4 129 ? 136.204 165.857 169.721 1.00 36.86 129 LYS F N 1
ATOM 22073 C CA . LYS F 4 129 ? 137.327 166.698 170.116 1.00 36.86 129 LYS F CA 1
ATOM 22074 C C . LYS F 4 129 ? 138.072 167.229 168.901 1.00 36.86 129 LYS F C 1
ATOM 22075 O O . LYS F 4 129 ? 138.590 168.351 168.932 1.00 36.86 129 LYS F O 1
ATOM 22094 N N . ARG F 4 130 ? 138.111 166.452 167.818 1.00 35.55 130 ARG F N 1
ATOM 22095 C CA . ARG F 4 130 ? 138.781 166.901 166.603 1.00 35.55 130 ARG F CA 1
ATOM 22096 C C . ARG F 4 130 ? 138.130 168.163 166.053 1.00 35.55 130 ARG F C 1
ATOM 22097 O O . ARG F 4 130 ? 138.824 169.097 165.637 1.00 35.55 130 ARG F O 1
ATOM 22118 N N . PHE F 4 131 ? 136.796 168.210 166.038 1.00 35.95 131 PHE F N 1
ATOM 22119 C CA . PHE F 4 131 ? 136.112 169.416 165.572 1.00 35.95 131 PHE F CA 1
ATOM 22120 C C . PHE F 4 131 ? 136.121 170.531 166.611 1.00 35.95 131 PHE F C 1
ATOM 22121 O O . PHE F 4 131 ? 136.149 171.713 166.241 1.00 35.95 131 PHE F O 1
ATOM 22138 N N . ALA F 4 132 ? 136.072 170.192 167.902 1.00 37.02 132 ALA F N 1
ATOM 22139 C CA . ALA F 4 132 ? 136.095 171.227 168.930 1.00 37.02 132 ALA F CA 1
ATOM 22140 C C . ALA F 4 132 ? 137.423 171.970 168.930 1.00 37.02 132 ALA F C 1
ATOM 22141 O O . ALA F 4 132 ? 137.459 173.188 169.136 1.00 37.02 132 ALA F O 1
ATOM 22148 N N . GLU F 4 133 ? 138.527 171.254 168.704 1.00 38.50 133 GLU F N 1
ATOM 22149 C CA . GLU F 4 133 ? 139.826 171.910 168.614 1.00 38.50 133 GLU F CA 1
ATOM 22150 C C . GLU F 4 133 ? 139.848 172.953 167.506 1.00 38.50 133 GLU F C 1
ATOM 22151 O O . GLU F 4 133 ? 140.582 173.942 167.599 1.00 38.50 133 GLU F O 1
ATOM 22163 N N . GLY F 4 134 ? 139.061 172.750 166.454 1.00 37.77 134 GLY F N 1
ATOM 22164 C CA . GLY F 4 134 ? 139.054 173.654 165.323 1.00 37.77 134 GLY F CA 1
ATOM 22165 C C . GLY F 4 134 ? 138.094 174.817 165.460 1.00 37.77 134 GLY F C 1
ATOM 22166 O O . GLY F 4 134 ? 138.507 175.977 165.385 1.00 37.77 134 GLY F O 1
ATOM 22170 N N . LEU F 4 135 ? 136.808 174.525 165.661 1.00 37.21 135 LEU F N 1
ATOM 22171 C CA . LEU F 4 135 ? 135.796 175.575 165.602 1.00 37.21 135 LEU F CA 1
ATOM 22172 C C . LEU F 4 135 ? 135.877 176.564 166.757 1.00 37.21 135 LEU F C 1
ATOM 22173 O O . LEU F 4 135 ? 135.223 177.610 166.690 1.00 37.21 135 LEU F O 1
ATOM 22189 N N . ILE F 4 136 ? 136.638 176.271 167.807 1.00 38.06 136 ILE F N 1
ATOM 22190 C CA . ILE F 4 136 ? 136.776 177.161 168.954 1.00 38.06 136 ILE F CA 1
ATOM 22191 C C . ILE F 4 136 ? 138.254 177.458 169.156 1.00 38.06 136 ILE F C 1
ATOM 22192 O O . ILE F 4 136 ? 139.082 176.540 169.157 1.00 38.06 136 ILE F O 1
ATOM 22208 N N . GLU F 4 137 ? 138.579 178.735 169.329 1.00 37.14 137 GLU F N 1
ATOM 22209 C CA . GLU F 4 137 ? 139.961 179.160 169.516 1.00 37.14 137 GLU F CA 1
ATOM 22210 C C . GLU F 4 137 ? 140.188 179.640 170.943 1.00 37.14 137 GLU F C 1
ATOM 22211 O O . GLU F 4 137 ? 139.482 180.521 171.429 1.00 37.14 137 GLU F O 1
ATOM 22215 N N . GLN G 4 9 ? 127.512 143.077 186.983 1.00 73.22 9 GLN G N 1
ATOM 22216 C CA . GLN G 4 9 ? 127.067 142.077 187.944 1.00 73.22 9 GLN G CA 1
ATOM 22217 C C . GLN G 4 9 ? 128.248 141.276 188.477 1.00 73.22 9 GLN G C 1
ATOM 22218 O O . GLN G 4 9 ? 128.345 141.020 189.676 1.00 73.22 9 GLN G O 1
ATOM 22232 N N . LYS G 4 10 ? 129.143 140.877 187.577 1.00 68.50 10 LYS G N 1
ATOM 22233 C CA . LYS G 4 10 ? 130.308 140.081 187.938 1.00 68.50 10 LYS G CA 1
ATOM 22234 C C . LYS G 4 10 ? 131.524 140.931 188.283 1.00 68.50 10 LYS G C 1
ATOM 22235 O O . LYS G 4 10 ? 132.563 140.374 188.650 1.00 68.50 10 LYS G O 1
ATOM 22239 N N . SER G 4 11 ? 131.423 142.252 188.175 1.00 66.94 11 SER G N 1
ATOM 22240 C CA . SER G 4 11 ? 132.513 143.163 188.492 1.00 66.94 11 SER G CA 1
ATOM 22241 C C . SER G 4 11 ? 132.210 143.867 189.806 1.00 66.94 11 SER G C 1
ATOM 22242 O O . SER G 4 11 ? 131.111 144.402 189.988 1.00 66.94 11 SER G O 1
ATOM 22246 N N . ILE G 4 12 ? 133.183 143.866 190.718 1.00 63.45 12 ILE G N 1
ATOM 22247 C CA . ILE G 4 12 ? 132.971 144.477 192.028 1.00 63.45 12 ILE G CA 1
ATOM 22248 C C . ILE G 4 12 ? 132.695 145.966 191.876 1.00 63.45 12 ILE G C 1
ATOM 22249 O O . ILE G 4 12 ? 131.765 146.509 192.484 1.00 63.45 12 ILE G O 1
ATOM 22265 N N . GLU G 4 13 ? 133.499 146.650 191.060 1.00 64.56 13 GLU G N 1
ATOM 22266 C CA . GLU G 4 13 ? 133.357 148.096 190.930 1.00 64.56 13 GLU G CA 1
ATOM 22267 C C . GLU G 4 13 ? 131.961 148.471 190.454 1.00 64.56 13 GLU G C 1
ATOM 22268 O O . GLU G 4 13 ? 131.346 149.403 190.985 1.00 64.56 13 GLU G O 1
ATOM 22272 N N . ARG G 4 14 ? 131.441 147.760 189.456 1.00 68.40 14 ARG G N 1
ATOM 22273 C CA . ARG G 4 14 ? 130.102 148.034 188.957 1.00 68.40 14 ARG G CA 1
ATOM 22274 C C . ARG G 4 14 ? 129.008 147.514 189.879 1.00 68.40 14 ARG G C 1
ATOM 22275 O O . ARG G 4 14 ? 127.849 147.910 189.718 1.00 68.40 14 ARG G O 1
ATOM 22296 N N . GLN G 4 15 ? 129.338 146.639 190.830 1.00 65.53 15 GLN G N 1
ATOM 22297 C CA . GLN G 4 15 ? 128.334 146.172 191.781 1.00 65.53 15 GLN G CA 1
ATOM 22298 C C . GLN G 4 15 ? 127.980 147.265 192.780 1.00 65.53 15 GLN G C 1
ATOM 22299 O O . GLN G 4 15 ? 126.801 147.502 193.067 1.00 65.53 15 GLN G O 1
ATOM 22313 N N . ARG G 4 16 ? 128.994 147.947 193.319 1.00 58.84 16 ARG G N 1
ATOM 22314 C CA . ARG G 4 16 ? 128.734 149.037 194.252 1.00 58.84 16 ARG G CA 1
ATOM 22315 C C . ARG G 4 16 ? 127.937 150.152 193.594 1.00 58.84 16 ARG G C 1
ATOM 22316 O O . ARG G 4 16 ? 127.178 150.855 194.271 1.00 58.84 16 ARG G O 1
ATOM 22337 N N . ALA G 4 17 ? 128.094 150.332 192.282 1.00 59.31 17 ALA G N 1
ATOM 22338 C CA . ALA G 4 17 ? 127.381 151.403 191.596 1.00 59.31 17 ALA G CA 1
ATOM 22339 C C . ALA G 4 17 ? 125.875 151.189 191.650 1.00 59.31 17 ALA G C 1
ATOM 22340 O O . ALA G 4 17 ? 125.114 152.135 191.882 1.00 59.31 17 ALA G O 1
ATOM 22347 N N . ALA G 4 18 ? 125.422 149.953 191.434 1.00 59.93 18 ALA G N 1
ATOM 22348 C CA . ALA G 4 18 ? 123.988 149.694 191.419 1.00 59.93 18 ALA G CA 1
ATOM 22349 C C . ALA G 4 18 ? 123.359 150.006 192.768 1.00 59.93 18 ALA G C 1
ATOM 22350 O O . ALA G 4 18 ? 122.284 150.612 192.835 1.00 59.93 18 ALA G O 1
ATOM 22357 N N . PHE G 4 19 ? 124.014 149.599 193.857 1.00 59.77 19 PHE G N 1
ATOM 22358 C CA . PHE G 4 19 ? 123.484 149.882 195.186 1.00 59.77 19 PHE G CA 1
ATOM 22359 C C . PHE G 4 19 ? 123.521 151.372 195.498 1.00 59.77 19 PHE G C 1
ATOM 22360 O O . PHE G 4 19 ? 122.575 151.912 196.083 1.00 59.77 19 PHE G O 1
ATOM 22377 N N . ALA G 4 20 ? 124.603 152.052 195.118 1.00 58.19 20 ALA G N 1
ATOM 22378 C CA . ALA G 4 20 ? 124.741 153.464 195.454 1.00 58.19 20 ALA G CA 1
ATOM 22379 C C . ALA G 4 20 ? 123.610 154.288 194.852 1.00 58.19 20 ALA G C 1
ATOM 22380 O O . ALA G 4 20 ? 123.022 155.140 195.527 1.00 58.19 20 ALA G O 1
ATOM 22387 N N . TYR G 4 21 ? 123.286 154.047 193.582 1.00 59.51 21 TYR G N 1
ATOM 22388 C CA . TYR G 4 21 ? 122.282 154.869 192.916 1.00 59.51 21 TYR G CA 1
ATOM 22389 C C . TYR G 4 21 ? 120.905 154.675 193.536 1.00 59.51 21 TYR G C 1
ATOM 22390 O O . TYR G 4 21 ? 120.195 155.650 193.807 1.00 59.51 21 TYR G O 1
ATOM 22408 N N . LYS G 4 22 ? 120.501 153.424 193.764 1.00 57.78 22 LYS G N 1
ATOM 22409 C CA . LYS G 4 22 ? 119.239 153.188 194.457 1.00 57.78 22 LYS G CA 1
ATOM 22410 C C . LYS G 4 22 ? 119.264 153.768 195.863 1.00 57.78 22 LYS G C 1
ATOM 22411 O O . LYS G 4 22 ? 118.231 154.223 196.365 1.00 57.78 22 LYS G O 1
ATOM 22415 N N . CYS G 4 23 ? 120.429 153.759 196.513 1.00 59.65 23 CYS G N 1
ATOM 22416 C CA . CYS G 4 23 ? 120.541 154.343 197.845 1.00 59.65 23 CYS G CA 1
ATOM 22417 C C . CYS G 4 23 ? 120.211 155.830 197.818 1.00 59.65 23 CYS G C 1
ATOM 22418 O O . CYS G 4 23 ? 119.436 156.324 198.644 1.00 59.65 23 CYS G O 1
ATOM 22422 N N . ALA G 4 24 ? 120.796 156.562 196.867 1.00 58.87 24 ALA G N 1
ATOM 22423 C CA . ALA G 4 24 ? 120.574 158.002 196.800 1.00 58.87 24 ALA G CA 1
ATOM 22424 C C . ALA G 4 24 ? 119.132 158.322 196.433 1.00 58.87 24 ALA G C 1
ATOM 22425 O O . ALA G 4 24 ? 118.537 159.250 196.991 1.00 58.87 24 ALA G O 1
ATOM 22432 N N . GLU G 4 25 ? 118.552 157.572 195.494 1.00 59.09 25 GLU G N 1
ATOM 22433 C CA . GLU G 4 25 ? 117.162 157.814 195.132 1.00 59.09 25 GLU G CA 1
ATOM 22434 C C . GLU G 4 25 ? 116.238 157.654 196.330 1.00 59.09 25 GLU G C 1
ATOM 22435 O O . GLU G 4 25 ? 115.139 158.219 196.332 1.00 59.09 25 GLU G O 1
ATOM 22439 N N . ALA G 4 26 ? 116.657 156.896 197.346 1.00 61.12 26 ALA G N 1
ATOM 22440 C CA . ALA G 4 26 ? 115.898 156.818 198.586 1.00 61.12 26 ALA G CA 1
ATOM 22441 C C . ALA G 4 26 ? 116.025 158.089 199.411 1.00 61.12 26 ALA G C 1
ATOM 22442 O O . ALA G 4 26 ? 115.160 158.358 200.251 1.00 61.12 26 ALA G O 1
ATOM 22449 N N . GLY G 4 27 ? 117.085 158.871 199.195 1.00 62.67 27 GLY G N 1
ATOM 22450 C CA . GLY G 4 27 ? 117.215 160.134 199.902 1.00 62.67 27 GLY G CA 1
ATOM 22451 C C . GLY G 4 27 ? 116.150 161.133 199.499 1.00 62.67 27 GLY G C 1
ATOM 22452 O O . GLY G 4 27 ? 115.587 161.830 200.347 1.00 62.67 27 GLY G O 1
ATOM 22456 N N . LYS G 4 28 ? 115.857 161.218 198.205 1.00 64.24 28 LYS G N 1
ATOM 22457 C CA . LYS G 4 28 ? 114.825 162.124 197.733 1.00 64.24 28 LYS G CA 1
ATOM 22458 C C . LYS G 4 28 ? 113.460 161.696 198.264 1.00 64.24 28 LYS G C 1
ATOM 22459 O O . LYS G 4 28 ? 113.257 160.558 198.696 1.00 64.24 28 LYS G O 1
ATOM 22463 N N . SER G 4 29 ? 112.517 162.633 198.231 1.00 69.58 29 SER G N 1
ATOM 22464 C CA . SER G 4 29 ? 111.161 162.492 198.749 1.00 69.58 29 SER G CA 1
ATOM 22465 C C . SER G 4 29 ? 111.131 162.587 200.270 1.00 69.58 29 SER G C 1
ATOM 22466 O O . SER G 4 29 ? 110.038 162.572 200.849 1.00 69.58 29 SER G O 1
ATOM 22474 N N . ILE G 4 30 ? 112.275 162.682 200.936 1.00 69.36 30 ILE G N 1
ATOM 22475 C CA . ILE G 4 30 ? 112.332 162.850 202.383 1.00 69.36 30 ILE G CA 1
ATOM 22476 C C . ILE G 4 30 ? 112.233 164.334 202.706 1.00 69.36 30 ILE G C 1
ATOM 22477 O O . ILE G 4 30 ? 112.773 165.178 201.982 1.00 69.36 30 ILE G O 1
ATOM 22481 N N . THR G 4 31 ? 111.533 164.657 203.796 1.00 66.60 31 THR G N 1
ATOM 22482 C CA . THR G 4 31 ? 111.355 166.054 204.179 1.00 66.60 31 THR G CA 1
ATOM 22483 C C . THR G 4 31 ? 112.702 166.755 204.307 1.00 66.60 31 THR G C 1
ATOM 22484 O O . THR G 4 31 ? 113.007 167.691 203.561 1.00 66.60 31 THR G O 1
ATOM 22488 N N . LYS G 4 32 ? 113.526 166.308 205.250 1.00 66.49 32 LYS G N 1
ATOM 22489 C CA . LYS G 4 32 ? 114.882 166.830 205.391 1.00 66.49 32 LYS G CA 1
ATOM 22490 C C . LYS G 4 32 ? 115.759 166.125 204.368 1.00 66.49 32 LYS G C 1
ATOM 22491 O O . LYS G 4 32 ? 116.124 164.960 204.541 1.00 66.49 32 LYS G O 1
ATOM 22495 N N . SER G 4 33 ? 116.103 166.832 203.292 1.00 64.45 33 SER G N 1
ATOM 22496 C CA . SER G 4 33 ? 116.896 166.272 202.207 1.00 64.45 33 SER G CA 1
ATOM 22497 C C . SER G 4 33 ? 118.292 166.877 202.152 1.00 64.45 33 SER G C 1
ATOM 22498 O O . SER G 4 33 ? 119.286 166.149 202.231 1.00 64.45 33 SER G O 1
ATOM 22506 N N . LYS G 4 34 ? 118.392 168.203 202.033 1.00 64.47 34 LYS G N 1
ATOM 22507 C CA . LYS G 4 34 ? 119.697 168.835 201.887 1.00 64.47 34 LYS G CA 1
ATOM 22508 C C . LYS G 4 34 ? 120.629 168.440 203.020 1.00 64.47 34 LYS G C 1
ATOM 22509 O O . LYS G 4 34 ? 121.851 168.404 202.840 1.00 64.47 34 LYS G O 1
ATOM 22513 N N . GLU G 4 35 ? 120.073 168.141 204.193 1.00 64.39 35 GLU G N 1
ATOM 22514 C CA . GLU G 4 35 ? 120.882 167.582 205.268 1.00 64.39 35 GLU G CA 1
ATOM 22515 C C . GLU G 4 35 ? 121.585 166.314 204.808 1.00 64.39 35 GLU G C 1
ATOM 22516 O O . GLU G 4 35 ? 122.798 166.161 204.990 1.00 64.39 35 GLU G O 1
ATOM 22520 N N . TYR G 4 36 ? 120.836 165.397 204.190 1.00 61.00 36 TYR G N 1
ATOM 22521 C CA . TYR G 4 36 ? 121.388 164.097 203.825 1.00 61.00 36 TYR G CA 1
ATOM 22522 C C . TYR G 4 36 ? 122.702 164.258 203.072 1.00 61.00 36 TYR G C 1
ATOM 22523 O O . TYR G 4 36 ? 123.702 163.603 203.387 1.00 61.00 36 TYR G O 1
ATOM 22541 N N . LYS G 4 37 ? 122.718 165.144 202.076 1.00 64.07 37 LYS G N 1
ATOM 22542 C CA . LYS G 4 37 ? 123.938 165.377 201.312 1.00 64.07 37 LYS G CA 1
ATOM 22543 C C . LYS G 4 37 ? 125.085 165.792 202.225 1.00 64.07 37 LYS G C 1
ATOM 22544 O O . LYS G 4 37 ? 126.236 165.396 202.008 1.00 64.07 37 LYS G O 1
ATOM 22563 N N . ALA G 4 38 ? 124.790 166.584 203.257 1.00 63.56 38 ALA G N 1
ATOM 22564 C CA . ALA G 4 38 ? 125.849 167.115 204.109 1.00 63.56 38 ALA G CA 1
ATOM 22565 C C . ALA G 4 38 ? 126.605 166.000 204.820 1.00 63.56 38 ALA G C 1
ATOM 22566 O O . ALA G 4 38 ? 127.840 166.022 204.884 1.00 63.56 38 ALA G O 1
ATOM 22573 N N . TYR G 4 39 ? 125.887 165.018 205.365 1.00 62.37 39 TYR G N 1
ATOM 22574 C CA . TYR G 4 39 ? 126.563 163.929 206.061 1.00 62.37 39 TYR G CA 1
ATOM 22575 C C . TYR G 4 39 ? 127.184 162.929 205.098 1.00 62.37 39 TYR G C 1
ATOM 22576 O O . TYR G 4 39 ? 128.212 162.323 205.424 1.00 62.37 39 TYR G O 1
ATOM 22594 N N . VAL G 4 40 ? 126.588 162.740 203.920 1.00 62.72 40 VAL G N 1
ATOM 22595 C CA . VAL G 4 40 ? 127.144 161.792 202.958 1.00 62.72 40 VAL G CA 1
ATOM 22596 C C . VAL G 4 40 ? 128.580 162.172 202.616 1.00 62.72 40 VAL G C 1
ATOM 22597 O O . VAL G 4 40 ? 129.494 161.341 202.680 1.00 62.72 40 VAL G O 1
ATOM 22601 N N . LYS G 4 41 ? 128.802 163.438 202.258 1.00 63.44 41 LYS G N 1
ATOM 22602 C CA . LYS G 4 41 ? 130.153 163.906 201.977 1.00 63.44 41 LYS G CA 1
ATOM 22603 C C . LYS G 4 41 ? 131.017 163.960 203.229 1.00 63.44 41 LYS G C 1
ATOM 22604 O O . LYS G 4 41 ? 132.246 163.899 203.121 1.00 63.44 41 LYS G O 1
ATOM 22608 N N . ASN G 4 42 ? 130.407 164.072 204.408 1.00 59.85 42 ASN G N 1
ATOM 22609 C CA . ASN G 4 42 ? 131.157 164.172 205.652 1.00 59.85 42 ASN G CA 1
ATOM 22610 C C . ASN G 4 42 ? 131.585 162.821 206.205 1.00 59.85 42 ASN G C 1
ATOM 22611 O O . ASN G 4 42 ? 132.383 162.785 207.148 1.00 59.85 42 ASN G O 1
ATOM 22615 N N . ILE G 4 43 ? 131.083 161.720 205.657 1.00 57.30 43 ILE G N 1
ATOM 22616 C CA . ILE G 4 43 ? 131.344 160.398 206.219 1.00 57.30 43 ILE G CA 1
ATOM 22617 C C . ILE G 4 43 ? 132.786 159.982 205.942 1.00 57.30 43 ILE G C 1
ATOM 22618 O O . ILE G 4 43 ? 133.529 159.688 206.889 1.00 57.30 43 ILE G O 1
ATOM 22622 N N . PRO G 4 44 ? 133.222 159.934 204.672 1.00 57.54 44 PRO G N 1
ATOM 22623 C CA . PRO G 4 44 ? 134.575 159.452 204.363 1.00 57.54 44 PRO G CA 1
ATOM 22624 C C . PRO G 4 44 ? 135.659 159.968 205.297 1.00 57.54 44 PRO G C 1
ATOM 22625 O O . PRO G 4 44 ? 136.332 159.180 205.967 1.00 57.54 44 PRO G O 1
ATOM 22636 N N . MET G 4 45 ? 135.835 161.291 205.348 1.00 56.82 45 MET G N 1
ATOM 22637 C CA . MET G 4 45 ? 136.945 161.859 206.108 1.00 56.82 45 MET G CA 1
ATOM 22638 C C . MET G 4 45 ? 136.887 161.435 207.569 1.00 56.82 45 MET G C 1
ATOM 22639 O O . MET G 4 45 ? 137.919 161.128 208.177 1.00 56.82 45 MET G O 1
ATOM 22643 N N . LEU G 4 46 ? 135.687 161.411 208.150 1.00 54.61 46 LEU G N 1
ATOM 22644 C CA . LEU G 4 46 ? 135.544 160.977 209.534 1.00 54.61 46 LEU G CA 1
ATOM 22645 C C . LEU G 4 46 ? 136.191 159.614 209.748 1.00 54.61 46 LEU G C 1
ATOM 22646 O O . LEU G 4 46 ? 136.980 159.427 210.680 1.00 54.61 46 LEU G O 1
ATOM 22650 N N . ILE G 4 47 ? 135.881 158.652 208.875 1.00 54.57 47 ILE G N 1
ATOM 22651 C CA . ILE G 4 47 ? 136.425 157.306 209.030 1.00 54.57 47 ILE G CA 1
ATOM 22652 C C . ILE G 4 47 ? 137.944 157.334 209.021 1.00 54.57 47 ILE G C 1
ATOM 22653 O O . ILE G 4 47 ? 138.592 156.492 209.654 1.00 54.57 47 ILE G O 1
ATOM 22657 N N . LYS G 4 48 ? 138.540 158.298 208.317 1.00 55.11 48 LYS G N 1
ATOM 22658 C CA . LYS G 4 48 ? 139.995 158.368 208.246 1.00 55.11 48 LYS G CA 1
ATOM 22659 C C . LYS G 4 48 ? 140.601 158.554 209.631 1.00 55.11 48 LYS G C 1
ATOM 22660 O O . LYS G 4 48 ? 141.570 157.879 209.994 1.00 55.11 48 LYS G O 1
ATOM 22664 N N . THR G 4 49 ? 140.036 159.461 210.422 1.00 56.70 49 THR G N 1
ATOM 22665 C CA . THR G 4 49 ? 140.540 159.732 211.763 1.00 56.70 49 THR G CA 1
ATOM 22666 C C . THR G 4 49 ? 139.677 159.042 212.813 1.00 56.70 49 THR G C 1
ATOM 22667 O O . THR G 4 49 ? 138.771 159.649 213.385 1.00 56.70 49 THR G O 1
ATOM 22671 N N . ALA G 4 54 ? 133.677 152.752 215.395 1.00 57.71 54 ALA G N 1
ATOM 22672 C CA . ALA G 4 54 ? 133.778 153.970 216.190 1.00 57.71 54 ALA G CA 1
ATOM 22673 C C . ALA G 4 54 ? 133.048 155.121 215.509 1.00 57.71 54 ALA G C 1
ATOM 22674 O O . ALA G 4 54 ? 132.170 155.746 216.099 1.00 57.71 54 ALA G O 1
ATOM 22681 N N . THR G 4 55 ? 133.420 155.403 214.259 1.00 58.69 55 THR G N 1
ATOM 22682 C CA . THR G 4 55 ? 132.778 156.492 213.530 1.00 58.69 55 THR G CA 1
ATOM 22683 C C . THR G 4 55 ? 131.283 156.245 213.380 1.00 58.69 55 THR G C 1
ATOM 22684 O O . THR G 4 55 ? 130.479 157.179 213.467 1.00 58.69 55 THR G O 1
ATOM 22688 N N . PHE G 4 56 ? 130.892 154.993 213.144 1.00 58.85 56 PHE G N 1
ATOM 22689 C CA . PHE G 4 56 ? 129.471 154.679 213.043 1.00 58.85 56 PHE G CA 1
ATOM 22690 C C . PHE G 4 56 ? 128.767 154.866 214.380 1.00 58.85 56 PHE G C 1
ATOM 22691 O O . PHE G 4 56 ? 127.616 155.315 214.421 1.00 58.85 56 PHE G O 1
ATOM 22708 N N . ALA G 4 57 ? 129.441 154.532 215.484 1.00 59.43 57 ALA G N 1
ATOM 22709 C CA . ALA G 4 57 ? 128.871 154.790 216.802 1.00 59.43 57 ALA G CA 1
ATOM 22710 C C . ALA G 4 57 ? 128.420 156.238 216.915 1.00 59.43 57 ALA G C 1
ATOM 22711 O O . ALA G 4 57 ? 127.307 156.524 217.371 1.00 59.43 57 ALA G O 1
ATOM 22718 N N . PHE G 4 58 ? 129.276 157.169 216.493 1.00 60.52 58 PHE G N 1
ATOM 22719 C CA . PHE G 4 58 ? 128.863 158.563 216.384 1.00 60.52 58 PHE G CA 1
ATOM 22720 C C . PHE G 4 58 ? 127.578 158.662 215.571 1.00 60.52 58 PHE G C 1
ATOM 22721 O O . PHE G 4 58 ? 126.618 159.322 215.982 1.00 60.52 58 PHE G O 1
ATOM 22738 N N . VAL G 4 59 ? 127.540 158.000 214.414 1.00 59.71 59 VAL G N 1
ATOM 22739 C CA . VAL G 4 59 ? 126.344 158.047 213.581 1.00 59.71 59 VAL G CA 1
ATOM 22740 C C . VAL G 4 59 ? 125.176 157.377 214.289 1.00 59.71 59 VAL G C 1
ATOM 22741 O O . VAL G 4 59 ? 124.034 157.845 214.210 1.00 59.71 59 VAL G O 1
ATOM 22754 N N . LYS G 4 60 ? 125.435 156.266 214.981 1.00 58.87 60 LYS G N 1
ATOM 22755 C CA . LYS G 4 60 ? 124.369 155.602 215.722 1.00 58.87 60 LYS G CA 1
ATOM 22756 C C . LYS G 4 60 ? 123.828 156.503 216.822 1.00 58.87 60 LYS G C 1
ATOM 22757 O O . LYS G 4 60 ? 122.610 156.607 217.009 1.00 58.87 60 LYS G O 1
ATOM 22761 N N . ALA G 4 61 ? 124.720 157.172 217.552 1.00 61.68 61 ALA G N 1
ATOM 22762 C CA . ALA G 4 61 ? 124.298 157.944 218.714 1.00 61.68 61 ALA G CA 1
ATOM 22763 C C . ALA G 4 61 ? 123.321 159.042 218.318 1.00 61.68 61 ALA G C 1
ATOM 22764 O O . ALA G 4 61 ? 122.277 159.220 218.955 1.00 61.68 61 ALA G O 1
ATOM 22771 N N . LYS G 4 62 ? 123.634 159.779 217.256 1.00 59.30 62 LYS G N 1
ATOM 22772 C CA . LYS G 4 62 ? 122.869 160.958 216.875 1.00 59.30 62 LYS G CA 1
ATOM 22773 C C . LYS G 4 62 ? 121.614 160.619 216.076 1.00 59.30 62 LYS G C 1
ATOM 22774 O O . LYS G 4 62 ? 121.092 161.488 215.369 1.00 59.30 62 LYS G O 1
ATOM 22778 N N . SER G 4 63 ? 121.124 159.388 216.167 1.00 59.87 63 SER G N 1
ATOM 22779 C CA . SER G 4 63 ? 119.929 158.991 215.441 1.00 59.87 63 SER G CA 1
ATOM 22780 C C . SER G 4 63 ? 118.668 159.396 216.196 1.00 59.87 63 SER G C 1
ATOM 22781 O O . SER G 4 63 ? 118.635 159.422 217.428 1.00 59.87 63 SER G O 1
ATOM 22785 N N . GLU G 4 64 ? 117.624 159.716 215.434 1.00 64.44 64 GLU G N 1
ATOM 22786 C CA . GLU G 4 64 ? 116.287 159.925 215.970 1.00 64.44 64 GLU G CA 1
ATOM 22787 C C . GLU G 4 64 ? 115.274 159.400 214.963 1.00 64.44 64 GLU G C 1
ATOM 22788 O O . GLU G 4 64 ? 115.410 159.633 213.759 1.00 64.44 64 GLU G O 1
ATOM 22792 N N . ALA G 4 65 ? 114.256 158.698 215.460 1.00 68.00 65 ALA G N 1
ATOM 22793 C CA . ALA G 4 65 ? 113.396 157.895 214.599 1.00 68.00 65 ALA G CA 1
ATOM 22794 C C . ALA G 4 65 ? 112.305 158.698 213.902 1.00 68.00 65 ALA G C 1
ATOM 22795 O O . ALA G 4 65 ? 111.624 158.148 213.031 1.00 68.00 65 ALA G O 1
ATOM 22802 N N . ASP G 4 66 ? 112.115 159.966 214.254 1.00 70.77 66 ASP G N 1
ATOM 22803 C CA . ASP G 4 66 ? 111.070 160.762 213.625 1.00 70.77 66 ASP G CA 1
ATOM 22804 C C . ASP G 4 66 ? 111.394 161.016 212.155 1.00 70.77 66 ASP G C 1
ATOM 22805 O O . ASP G 4 66 ? 112.557 161.041 211.745 1.00 70.77 66 ASP G O 1
ATOM 22809 N N . VAL G 4 67 ? 110.344 161.207 211.359 1.00 66.39 67 VAL G N 1
ATOM 22810 C CA . VAL G 4 67 ? 110.484 161.417 209.924 1.00 66.39 67 VAL G CA 1
ATOM 22811 C C . VAL G 4 67 ? 110.392 162.900 209.562 1.00 66.39 67 VAL G C 1
ATOM 22812 O O . VAL G 4 67 ? 110.149 163.239 208.406 1.00 66.39 67 VAL G O 1
ATOM 22825 N N . ASP G 4 68 ? 110.568 163.791 210.539 1.00 63.98 68 ASP G N 1
ATOM 22826 C CA . ASP G 4 68 ? 110.597 165.223 210.271 1.00 63.98 68 ASP G CA 1
ATOM 22827 C C . ASP G 4 68 ? 111.651 165.922 211.119 1.00 63.98 68 ASP G C 1
ATOM 22828 O O . ASP G 4 68 ? 111.484 167.092 211.481 1.00 63.98 68 ASP G O 1
ATOM 22832 N N . LYS G 4 69 ? 112.736 165.226 211.445 1.00 63.19 69 LYS G N 1
ATOM 22833 C CA . LYS G 4 69 ? 113.770 165.752 212.321 1.00 63.19 69 LYS G CA 1
ATOM 22834 C C . LYS G 4 69 ? 115.123 165.640 211.637 1.00 63.19 69 LYS G C 1
ATOM 22835 O O . LYS G 4 69 ? 115.334 164.799 210.761 1.00 63.19 69 LYS G O 1
ATOM 22839 N N . SER G 4 70 ? 116.046 166.498 212.058 1.00 64.15 70 SER G N 1
ATOM 22840 C CA . SER G 4 70 ? 117.376 166.558 211.466 1.00 64.15 70 SER G CA 1
ATOM 22841 C C . SER G 4 70 ? 118.267 165.401 211.894 1.00 64.15 70 SER G C 1
ATOM 22842 O O . SER G 4 70 ? 119.476 165.447 211.643 1.00 64.15 70 SER G O 1
ATOM 22846 N N . GLY G 4 71 ? 117.709 164.381 212.538 1.00 63.61 71 GLY G N 1
ATOM 22847 C CA . GLY G 4 71 ? 118.472 163.209 212.911 1.00 63.61 71 GLY G CA 1
ATOM 22848 C C . GLY G 4 71 ? 118.085 161.997 212.093 1.00 63.61 71 GLY G C 1
ATOM 22849 O O . GLY G 4 71 ? 118.773 160.973 212.124 1.00 63.61 71 GLY G O 1
ATOM 22853 N N . TYR G 4 72 ? 116.980 162.102 211.351 1.00 63.96 72 TYR G N 1
ATOM 22854 C CA . TYR G 4 72 ? 116.550 160.987 210.517 1.00 63.96 72 TYR G CA 1
ATOM 22855 C C . TYR G 4 72 ? 117.630 160.581 209.527 1.00 63.96 72 TYR G C 1
ATOM 22856 O O . TYR G 4 72 ? 117.684 159.418 209.112 1.00 63.96 72 TYR G O 1
ATOM 22874 N N . ALA G 4 73 ? 118.498 161.519 209.142 1.00 62.83 73 ALA G N 1
ATOM 22875 C CA . ALA G 4 73 ? 119.527 161.215 208.153 1.00 62.83 73 ALA G CA 1
ATOM 22876 C C . ALA G 4 73 ? 120.441 160.098 208.633 1.00 62.83 73 ALA G C 1
ATOM 22877 O O . ALA G 4 73 ? 120.862 159.247 207.842 1.00 62.83 73 ALA G O 1
ATOM 22884 N N . TYR G 4 74 ? 120.765 160.084 209.925 1.00 61.43 74 TYR G N 1
ATOM 22885 C CA . TYR G 4 74 ? 121.519 158.972 210.483 1.00 61.43 74 TYR G CA 1
ATOM 22886 C C . TYR G 4 74 ? 120.655 157.738 210.695 1.00 61.43 74 TYR G C 1
ATOM 22887 O O . TYR G 4 74 ? 121.193 156.629 210.779 1.00 61.43 74 TYR G O 1
ATOM 22905 N N . LYS G 4 75 ? 119.332 157.903 210.785 1.00 61.36 75 LYS G N 1
ATOM 22906 C CA . LYS G 4 75 ? 118.441 156.750 210.837 1.00 61.36 75 LYS G CA 1
ATOM 22907 C C . LYS G 4 75 ? 118.397 156.006 209.512 1.00 61.36 75 LYS G C 1
ATOM 22908 O O . LYS G 4 75 ? 118.035 154.826 209.489 1.00 61.36 75 LYS G O 1
ATOM 22912 N N . LEU G 4 76 ? 118.749 156.670 208.412 1.00 59.85 76 LEU G N 1
ATOM 22913 C CA . LEU G 4 76 ? 118.820 156.022 207.111 1.00 59.85 76 LEU G CA 1
ATOM 22914 C C . LEU G 4 76 ? 120.203 155.446 206.839 1.00 59.85 76 LEU G C 1
ATOM 22915 O O . LEU G 4 76 ? 120.331 154.260 206.526 1.00 59.85 76 LEU G O 1
ATOM 22931 N N . ILE G 4 77 ? 121.246 156.266 206.980 1.00 59.70 77 ILE G N 1
ATOM 22932 C CA . ILE G 4 77 ? 122.585 155.838 206.584 1.00 59.70 77 ILE G CA 1
ATOM 22933 C C . ILE G 4 77 ? 122.996 154.588 207.348 1.00 59.70 77 ILE G C 1
ATOM 22934 O O . ILE G 4 77 ? 123.547 153.645 206.769 1.00 59.70 77 ILE G O 1
ATOM 22950 N N . TYR G 4 78 ? 122.741 154.557 208.655 1.00 61.59 78 TYR G N 1
ATOM 22951 C CA . TYR G 4 78 ? 123.162 153.409 209.448 1.00 61.59 78 TYR G CA 1
ATOM 22952 C C . TYR G 4 78 ? 122.524 152.131 208.919 1.00 61.59 78 TYR G C 1
ATOM 22953 O O . TYR G 4 78 ? 123.215 151.139 208.661 1.00 61.59 78 TYR G O 1
ATOM 22971 N N . GLU G 4 79 ? 121.201 152.133 208.751 1.00 59.05 79 GLU G N 1
ATOM 22972 C CA . GLU G 4 79 ? 120.544 150.966 208.176 1.00 59.05 79 GLU G CA 1
ATOM 22973 C C . GLU G 4 79 ? 120.937 150.770 206.717 1.00 59.05 79 GLU G C 1
ATOM 22974 O O . GLU G 4 79 ? 120.898 149.643 206.213 1.00 59.05 79 GLU G O 1
ATOM 22978 N N . GLN G 4 80 ? 121.305 151.850 206.023 1.00 59.01 80 GLN G N 1
ATOM 22979 C CA . GLN G 4 80 ? 121.656 151.748 204.611 1.00 59.01 80 GLN G CA 1
ATOM 22980 C C . GLN G 4 80 ? 123.074 151.221 204.426 1.00 59.01 80 GLN G C 1
ATOM 22981 O O . GLN G 4 80 ? 123.338 150.459 203.490 1.00 59.01 80 GLN G O 1
ATOM 22995 N N . THR G 4 81 ? 123.994 151.610 205.306 1.00 57.16 81 THR G N 1
ATOM 22996 C CA . THR G 4 81 ? 125.383 151.176 205.237 1.00 57.16 81 THR G CA 1
ATOM 22997 C C . THR G 4 81 ? 125.639 149.887 206.003 1.00 57.16 81 THR G C 1
ATOM 22998 O O . THR G 4 81 ? 126.801 149.556 206.263 1.00 57.16 81 THR G O 1
ATOM 23002 N N . THR G 4 82 ? 124.588 149.168 206.390 1.00 59.48 82 THR G N 1
ATOM 23003 C CA . THR G 4 82 ? 124.709 147.791 206.847 1.00 59.48 82 THR G CA 1
ATOM 23004 C C . THR G 4 82 ? 124.090 146.792 205.885 1.00 59.48 82 THR G C 1
ATOM 23005 O O . THR G 4 82 ? 124.582 145.667 205.783 1.00 59.48 82 THR G O 1
ATOM 23016 N N . GLU G 4 83 ? 123.029 147.178 205.173 1.00 58.94 83 GLU G N 1
ATOM 23017 C CA . GLU G 4 83 ? 122.455 146.291 204.168 1.00 58.94 83 GLU G CA 1
ATOM 23018 C C . GLU G 4 83 ? 123.486 145.935 203.108 1.00 58.94 83 GLU G C 1
ATOM 23019 O O . GLU G 4 83 ? 123.514 144.803 202.613 1.00 58.94 83 GLU G O 1
ATOM 23023 N N . TRP G 4 84 ? 124.344 146.891 202.745 1.00 59.29 84 TRP G N 1
ATOM 23024 C CA . TRP G 4 84 ? 125.390 146.606 201.770 1.00 59.29 84 TRP G CA 1
ATOM 23025 C C . TRP G 4 84 ? 126.318 145.507 202.265 1.00 59.29 84 TRP G C 1
ATOM 23026 O O . TRP G 4 84 ? 126.675 144.597 201.507 1.00 59.29 84 TRP G O 1
ATOM 23047 N N . LEU G 4 85 ? 126.725 145.575 203.533 1.00 57.32 85 LEU G N 1
ATOM 23048 C CA . LEU G 4 85 ? 127.689 144.612 204.048 1.00 57.32 85 LEU G CA 1
ATOM 23049 C C . LEU G 4 85 ? 127.126 143.199 204.069 1.00 57.32 85 LEU G C 1
ATOM 23050 O O . LEU G 4 85 ? 127.901 142.237 204.111 1.00 57.32 85 LEU G O 1
ATOM 23066 N N . LYS G 4 86 ? 125.801 143.049 204.047 1.00 57.71 86 LYS G N 1
ATOM 23067 C CA . LYS G 4 86 ? 125.216 141.721 203.900 1.00 57.71 86 LYS G CA 1
ATOM 23068 C C . LYS G 4 86 ? 125.451 141.170 202.498 1.00 57.71 86 LYS G C 1
ATOM 23069 O O . LYS G 4 86 ? 125.696 139.970 202.330 1.00 57.71 86 LYS G O 1
ATOM 23073 N N . GLN G 4 87 ? 125.385 142.030 201.481 1.00 55.53 87 GLN G N 1
ATOM 23074 C CA . GLN G 4 87 ? 125.575 141.624 200.096 1.00 55.53 87 GLN G CA 1
ATOM 23075 C C . GLN G 4 87 ? 127.021 141.750 199.638 1.00 55.53 87 GLN G C 1
ATOM 23076 O O . GLN G 4 87 ? 127.275 141.788 198.430 1.00 55.53 87 GLN G O 1
ATOM 23090 N N . GLU G 4 88 ? 127.968 141.815 200.565 1.00 58.79 88 GLU G N 1
ATOM 23091 C CA . GLU G 4 88 ? 129.344 142.090 200.186 1.00 58.79 88 GLU G CA 1
ATOM 23092 C C . GLU G 4 88 ? 129.858 140.987 199.264 1.00 58.79 88 GLU G C 1
ATOM 23093 O O . GLU G 4 88 ? 129.608 139.802 199.515 1.00 58.79 88 GLU G O 1
ATOM 23097 N N . PRO G 4 89 ? 130.578 141.330 198.191 1.00 61.14 89 PRO G N 1
ATOM 23098 C CA . PRO G 4 89 ? 131.075 140.286 197.287 1.00 61.14 89 PRO G CA 1
ATOM 23099 C C . PRO G 4 89 ? 132.147 139.430 197.939 1.00 61.14 89 PRO G C 1
ATOM 23100 O O . PRO G 4 89 ? 132.052 138.199 197.943 1.00 61.14 89 PRO G O 1
ATOM 23111 N N . LYS G 4 90 ? 133.171 140.073 198.500 1.00 59.04 90 LYS G N 1
ATOM 23112 C CA . LYS G 4 90 ? 134.212 139.321 199.190 1.00 59.04 90 LYS G CA 1
ATOM 23113 C C . LYS G 4 90 ? 133.646 138.552 200.374 1.00 59.04 90 LYS G C 1
ATOM 23114 O O . LYS G 4 90 ? 134.199 137.518 200.763 1.00 59.04 90 LYS G O 1
ATOM 23118 N N . GLY G 4 91 ? 132.552 139.035 200.957 1.00 65.50 91 GLY G N 1
ATOM 23119 C CA . GLY G 4 91 ? 131.913 138.345 202.060 1.00 65.50 91 GLY G CA 1
ATOM 23120 C C . GLY G 4 91 ? 132.747 138.345 203.323 1.00 65.50 91 GLY G C 1
ATOM 23121 O O . GLY G 4 91 ? 133.215 137.292 203.763 1.00 65.50 91 GLY G O 1
ATOM 23125 N N . LEU G 4 92 ? 132.941 139.522 203.918 1.00 67.97 92 LEU G N 1
ATOM 23126 C CA . LEU G 4 92 ? 133.755 139.638 205.121 1.00 67.97 92 LEU G CA 1
ATOM 23127 C C . LEU G 4 92 ? 132.956 139.367 206.390 1.00 67.97 92 LEU G C 1
ATOM 23128 O O . LEU G 4 92 ? 133.440 138.665 207.285 1.00 67.97 92 LEU G O 1
ATOM 23132 N N . ILE G 4 93 ? 131.745 139.911 206.490 1.00 69.82 93 ILE G N 1
ATOM 23133 C CA . ILE G 4 93 ? 130.884 139.666 207.641 1.00 69.82 93 ILE G CA 1
ATOM 23134 C C . ILE G 4 93 ? 129.453 139.469 207.162 1.00 69.82 93 ILE G C 1
ATOM 23135 O O . ILE G 4 93 ? 128.758 140.439 206.839 1.00 69.82 93 ILE G O 1
ATOM 23139 N N . TYR G 4 94 ? 129.003 138.216 207.113 1.00 71.20 94 TYR G N 1
ATOM 23140 C CA . TYR G 4 94 ? 127.636 137.892 206.724 1.00 71.20 94 TYR G CA 1
ATOM 23141 C C . TYR G 4 94 ? 126.844 137.268 207.860 1.00 71.20 94 TYR G C 1
ATOM 23142 O O . TYR G 4 94 ? 125.758 137.755 208.194 1.00 71.20 94 TYR G O 1
ATOM 23146 N N . GLU G 4 95 ? 127.358 136.198 208.468 1.00 69.10 95 GLU G N 1
ATOM 23147 C CA . GLU G 4 95 ? 126.647 135.565 209.573 1.00 69.10 95 GLU G CA 1
ATOM 23148 C C . GLU G 4 95 ? 126.583 136.489 210.783 1.00 69.10 95 GLU G C 1
ATOM 23149 O O . GLU G 4 95 ? 125.507 136.714 211.350 1.00 69.10 95 GLU G O 1
ATOM 23153 N N . LYS G 4 96 ? 127.728 137.041 211.186 1.00 67.50 96 LYS G N 1
ATOM 23154 C CA . LYS G 4 96 ? 127.776 137.839 212.405 1.00 67.50 96 LYS G CA 1
ATOM 23155 C C . LYS G 4 96 ? 126.817 139.019 212.346 1.00 67.50 96 LYS G C 1
ATOM 23156 O O . LYS G 4 96 ? 126.351 139.490 213.390 1.00 67.50 96 LYS G O 1
ATOM 23175 N N . LEU G 4 97 ? 126.510 139.511 211.149 1.00 68.67 97 LEU G N 1
ATOM 23176 C CA . LEU G 4 97 ? 125.589 140.626 210.994 1.00 68.67 97 LEU G CA 1
ATOM 23177 C C . LEU G 4 97 ? 124.132 140.191 210.924 1.00 68.67 97 LEU G C 1
ATOM 23178 O O . LEU G 4 97 ? 123.245 141.050 210.955 1.00 68.67 97 LEU G O 1
ATOM 23182 N N . ASN G 4 98 ? 123.862 138.889 210.832 1.00 68.19 98 ASN G N 1
ATOM 23183 C CA . ASN G 4 98 ? 122.484 138.427 210.717 1.00 68.19 98 ASN G CA 1
ATOM 23184 C C . ASN G 4 98 ? 121.739 138.499 212.042 1.00 68.19 98 ASN G C 1
ATOM 23185 O O . ASN G 4 98 ? 120.511 138.634 212.047 1.00 68.19 98 ASN G O 1
ATOM 23189 N N . ASN G 4 99 ? 122.450 138.413 213.164 1.00 71.49 99 ASN G N 1
ATOM 23190 C CA . ASN G 4 99 ? 121.847 138.381 214.493 1.00 71.49 99 ASN G CA 1
ATOM 23191 C C . ASN G 4 99 ? 122.557 139.353 215.427 1.00 71.49 99 ASN G C 1
ATOM 23192 O O . ASN G 4 99 ? 122.903 139.024 216.564 1.00 71.49 99 ASN G O 1
ATOM 23196 N N . THR G 4 100 ? 122.790 140.568 214.953 1.00 71.12 100 THR G N 1
ATOM 23197 C CA . THR G 4 100 ? 123.433 141.611 215.750 1.00 71.12 100 THR G CA 1
ATOM 23198 C C . THR G 4 100 ? 123.298 142.926 214.990 1.00 71.12 100 THR G C 1
ATOM 23199 O O . THR G 4 100 ? 122.624 142.997 213.955 1.00 71.12 100 THR G O 1
ATOM 23203 N N . ASP G 4 101 ? 123.940 143.971 215.506 1.00 65.58 101 ASP G N 1
ATOM 23204 C CA . ASP G 4 101 ? 123.955 145.284 214.881 1.00 65.58 101 ASP G CA 1
ATOM 23205 C C . ASP G 4 101 ? 125.382 145.650 214.503 1.00 65.58 101 ASP G C 1
ATOM 23206 O O . ASP G 4 101 ? 126.341 145.217 215.149 1.00 65.58 101 ASP G O 1
ATOM 23210 N N . MET G 4 102 ? 125.510 146.450 213.441 1.00 64.52 102 MET G N 1
ATOM 23211 C CA . MET G 4 102 ? 126.814 146.769 212.871 1.00 64.52 102 MET G CA 1
ATOM 23212 C C . MET G 4 102 ? 127.842 147.074 213.955 1.00 64.52 102 MET G C 1
ATOM 23213 O O . MET G 4 102 ? 128.851 146.373 214.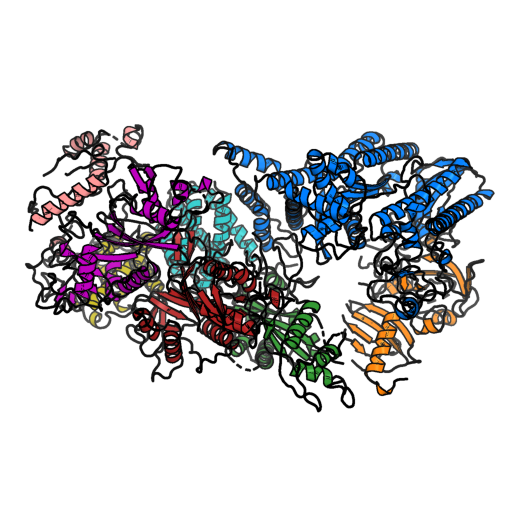089 1.00 64.52 102 MET G O 1
ATOM 23217 N N . VAL G 4 103 ? 127.592 148.118 214.747 1.00 62.80 103 VAL G N 1
ATOM 23218 C CA . VAL G 4 103 ? 128.506 148.446 215.836 1.00 62.80 103 VAL G CA 1
ATOM 23219 C C . VAL G 4 103 ? 128.628 147.275 216.799 1.00 62.80 103 VAL G C 1
ATOM 23220 O O . VAL G 4 103 ? 129.670 147.093 217.440 1.00 62.80 103 VAL G O 1
ATOM 23224 N N . LYS G 4 104 ? 127.576 146.464 216.914 1.00 64.00 104 LYS G N 1
ATOM 23225 C CA . LYS G 4 104 ? 127.603 145.270 217.746 1.00 64.00 104 LYS G CA 1
ATOM 23226 C C . LYS G 4 104 ? 128.400 144.131 217.126 1.00 64.00 104 LYS G C 1
ATOM 23227 O O . LYS G 4 104 ? 128.638 143.125 217.803 1.00 64.00 104 LYS G O 1
ATOM 23231 N N . ALA G 4 105 ? 128.808 144.256 215.866 1.00 63.93 105 ALA G N 1
ATOM 23232 C CA . ALA G 4 105 ? 129.650 143.268 215.206 1.00 63.93 105 ALA G CA 1
ATOM 23233 C C . ALA G 4 105 ? 131.071 143.762 214.988 1.00 63.93 105 ALA G C 1
ATOM 23234 O O . ALA G 4 105 ? 132.026 143.102 215.408 1.00 63.93 105 ALA G O 1
ATOM 23241 N N . LEU G 4 106 ? 131.235 144.922 214.348 1.00 62.63 106 LEU G N 1
ATOM 23242 C CA . LEU G 4 106 ? 132.562 145.485 214.126 1.00 62.63 106 LEU G CA 1
ATOM 23243 C C . LEU G 4 106 ? 133.356 145.648 215.414 1.00 62.63 106 LEU G C 1
ATOM 23244 O O . LEU G 4 106 ? 134.568 145.877 215.347 1.00 62.63 106 LEU G O 1
ATOM 23248 N N . VAL G 4 107 ? 132.714 145.538 216.572 1.00 62.50 107 VAL G N 1
ATOM 23249 C CA . VAL G 4 107 ? 133.414 145.454 217.845 1.00 62.50 107 VAL G CA 1
ATOM 23250 C C . VAL G 4 107 ? 133.573 144.001 218.293 1.00 62.50 107 VAL G C 1
ATOM 23251 O O . VAL G 4 107 ? 133.730 143.734 219.483 1.00 62.50 107 VAL G O 1
ATOM 23255 N N . GLU G 4 108 ? 133.538 143.056 217.351 1.00 63.56 108 GLU G N 1
ATOM 23256 C CA . GLU G 4 108 ? 133.680 141.641 217.661 1.00 63.56 108 GLU G CA 1
ATOM 23257 C C . GLU G 4 108 ? 134.645 140.933 216.717 1.00 63.56 108 GLU G C 1
ATOM 23258 O O . GLU G 4 108 ? 134.677 139.698 216.699 1.00 63.56 108 GLU G O 1
ATOM 23262 N N . LEU G 4 109 ? 135.428 141.675 215.941 1.00 63.94 109 LEU G N 1
ATOM 23263 C CA . LEU G 4 109 ? 136.358 141.117 214.972 1.00 63.94 109 LEU G CA 1
ATOM 23264 C C . LEU G 4 109 ? 137.785 141.331 215.462 1.00 63.94 109 LEU G C 1
ATOM 23265 O O . LEU G 4 109 ? 138.021 141.873 216.543 1.00 63.94 109 LEU G O 1
ATOM 23269 N N . ASP G 4 110 ? 138.744 140.892 214.657 1.00 64.89 110 ASP G N 1
ATOM 23270 C CA . ASP G 4 110 ? 140.157 141.013 214.979 1.00 64.89 110 ASP G CA 1
ATOM 23271 C C . ASP G 4 110 ? 140.808 142.048 214.065 1.00 64.89 110 ASP G C 1
ATOM 23272 O O . ASP G 4 110 ? 140.149 142.705 213.255 1.00 64.89 110 ASP G O 1
ATOM 23276 N N . SER G 4 111 ? 142.128 142.188 214.207 1.00 65.88 111 SER G N 1
ATOM 23277 C CA . SER G 4 111 ? 142.841 143.230 213.478 1.00 65.88 111 SER G CA 1
ATOM 23278 C C . SER G 4 111 ? 142.703 143.047 211.973 1.00 65.88 111 SER G C 1
ATOM 23279 O O . SER G 4 111 ? 142.450 144.012 211.244 1.00 65.88 111 SER G O 1
ATOM 23283 N N . ASP G 4 112 ? 142.863 141.815 211.489 1.00 61.78 112 ASP G N 1
ATOM 23284 C CA . ASP G 4 112 ? 142.827 141.575 210.051 1.00 61.78 112 ASP G CA 1
ATOM 23285 C C . ASP G 4 112 ? 141.477 141.963 209.464 1.00 61.78 112 ASP G C 1
ATOM 23286 O O . ASP G 4 112 ? 141.403 142.734 208.501 1.00 61.78 112 ASP G O 1
ATOM 23290 N N . LYS G 4 113 ? 140.392 141.441 210.037 1.00 61.37 113 LYS G N 1
ATOM 23291 C CA . LYS G 4 113 ? 139.071 141.704 209.480 1.00 61.37 113 LYS G CA 1
ATOM 23292 C C . LYS G 4 113 ? 138.727 143.185 209.531 1.00 61.37 113 LYS G C 1
ATOM 23293 O O . LYS G 4 113 ? 138.001 143.683 208.664 1.00 61.37 113 LYS G O 1
ATOM 23297 N N . TYR G 4 114 ? 139.233 143.902 210.533 1.00 65.15 114 TYR G N 1
ATOM 23298 C CA . TYR G 4 114 ? 138.926 145.323 210.648 1.00 65.15 114 TYR G CA 1
ATOM 23299 C C . TYR G 4 114 ? 139.406 146.085 209.418 1.00 65.15 114 TYR G C 1
ATOM 23300 O O . TYR G 4 114 ? 138.673 146.908 208.858 1.00 65.15 114 TYR G O 1
ATOM 23318 N N . ARG G 4 115 ? 140.636 145.817 208.975 1.00 66.11 115 ARG G N 1
ATOM 23319 C CA . ARG G 4 115 ? 141.143 146.485 207.781 1.00 66.11 115 ARG G CA 1
ATOM 23320 C C . ARG G 4 115 ? 140.306 146.137 206.559 1.00 66.11 115 ARG G C 1
ATOM 23321 O O . ARG G 4 115 ? 139.990 147.012 205.745 1.00 66.11 115 ARG G O 1
ATOM 23342 N N . ALA G 4 116 ? 139.938 144.864 206.412 1.00 65.58 116 ALA G N 1
ATOM 23343 C CA . ALA G 4 116 ? 139.149 144.459 205.254 1.00 65.58 116 ALA G CA 1
ATOM 23344 C C . ALA G 4 116 ? 137.822 145.204 205.212 1.00 65.58 116 ALA G C 1
ATOM 23345 O O . ALA G 4 116 ? 137.422 145.726 204.165 1.00 65.58 116 ALA G O 1
ATOM 23352 N N . VAL G 4 117 ? 137.125 145.268 206.347 1.00 62.92 117 VAL G N 1
ATOM 23353 C CA . VAL G 4 117 ? 135.862 145.997 206.394 1.00 62.92 117 VAL G CA 1
ATOM 23354 C C . VAL G 4 117 ? 136.107 147.496 206.287 1.00 62.92 117 VAL G C 1
ATOM 23355 O O . VAL G 4 117 ? 135.326 148.221 205.662 1.00 62.92 117 VAL G O 1
ATOM 23368 N N . THR G 4 118 ? 137.191 147.985 206.892 1.00 62.57 118 THR G N 1
ATOM 23369 C CA . THR G 4 118 ? 137.479 149.415 206.855 1.00 62.57 118 THR G CA 1
ATOM 23370 C C . THR G 4 118 ? 137.515 149.930 205.422 1.00 62.57 118 THR G C 1
ATOM 23371 O O . THR G 4 118 ? 136.861 150.924 205.088 1.00 62.57 118 THR G O 1
ATOM 23375 N N . ASN G 4 119 ? 138.277 149.261 204.557 1.00 58.43 119 ASN G N 1
ATOM 23376 C CA . ASN G 4 119 ? 138.344 149.679 203.162 1.00 58.43 119 ASN G CA 1
ATOM 23377 C C . ASN G 4 119 ? 136.989 149.543 202.482 1.00 58.43 119 ASN G C 1
ATOM 23378 O O . ASN G 4 119 ? 136.589 150.410 201.697 1.00 58.43 119 ASN G O 1
ATOM 23382 N N . GLU G 4 120 ? 136.266 148.460 202.770 1.00 59.33 120 GLU G N 1
ATOM 23383 C CA . GLU G 4 120 ? 135.010 148.203 202.075 1.00 59.33 120 GLU G CA 1
ATOM 23384 C C . GLU G 4 120 ? 134.008 149.326 202.315 1.00 59.33 120 GLU G C 1
ATOM 23385 O O . GLU G 4 120 ? 133.352 149.798 201.380 1.00 59.33 120 GLU G O 1
ATOM 23397 N N . VAL G 4 121 ? 133.875 149.769 203.565 1.00 59.68 121 VAL G N 1
ATOM 23398 C CA . VAL G 4 121 ? 132.877 150.788 203.879 1.00 59.68 121 VAL G CA 1
ATOM 23399 C C . VAL G 4 121 ? 133.266 152.123 203.259 1.00 59.68 121 VAL G C 1
ATOM 23400 O O . VAL G 4 121 ? 132.434 152.811 202.658 1.00 59.68 121 VAL G O 1
ATOM 23413 N N . LEU G 4 122 ? 134.535 152.513 203.395 1.00 57.35 122 LEU G N 1
ATOM 23414 C CA . LEU G 4 122 ? 134.990 153.754 202.781 1.00 57.35 122 LEU G CA 1
ATOM 23415 C C . LEU G 4 122 ? 134.884 153.706 201.265 1.00 57.35 122 LEU G C 1
ATOM 23416 O O . LEU G 4 122 ? 134.862 154.761 200.622 1.00 57.35 122 LEU G O 1
ATOM 23420 N N . ALA G 4 123 ? 134.820 152.509 200.680 1.00 59.10 123 ALA G N 1
ATOM 23421 C CA . ALA G 4 123 ? 134.714 152.392 199.232 1.00 59.10 123 ALA G CA 1
ATOM 23422 C C . ALA G 4 123 ? 133.311 152.726 198.742 1.00 59.10 123 ALA G C 1
ATOM 23423 O O . ALA G 4 123 ? 133.154 153.380 197.705 1.00 59.10 123 ALA G O 1
ATOM 23430 N N . LEU G 4 124 ? 132.281 152.285 199.466 1.00 58.61 124 LEU G N 1
ATOM 23431 C CA . LEU G 4 124 ? 130.913 152.492 199.000 1.00 58.61 124 LEU G CA 1
ATOM 23432 C C . LEU G 4 124 ? 130.589 153.976 198.898 1.00 58.61 124 LEU G C 1
ATOM 23433 O O . LEU G 4 124 ? 130.015 154.431 197.903 1.00 58.61 124 LEU G O 1
ATOM 23449 N N . PHE G 4 125 ? 130.952 154.750 199.922 1.00 57.69 125 PHE G N 1
ATOM 23450 C CA . PHE G 4 125 ? 130.553 156.151 199.964 1.00 57.69 125 PHE G CA 1
ATOM 23451 C C . PHE G 4 125 ? 131.113 156.945 198.795 1.00 57.69 125 PHE G C 1
ATOM 23452 O O . PHE G 4 125 ? 130.530 157.968 198.422 1.00 57.69 125 PHE G O 1
ATOM 23469 N N . VAL G 4 126 ? 132.223 156.498 198.204 1.00 56.76 126 VAL G N 1
ATOM 23470 C CA . VAL G 4 126 ? 132.791 157.214 197.066 1.00 56.76 126 VAL G CA 1
ATOM 23471 C C . VAL G 4 126 ? 131.748 157.362 195.969 1.00 56.76 126 VAL G C 1
ATOM 23472 O O . VAL G 4 126 ? 131.545 158.452 195.421 1.00 56.76 126 VAL G O 1
ATOM 23485 N N . TRP G 4 127 ? 131.067 156.266 195.633 1.00 57.51 127 TRP G N 1
ATOM 23486 C CA . TRP G 4 127 ? 129.964 156.352 194.684 1.00 57.51 127 TRP G CA 1
ATOM 23487 C C . TRP G 4 127 ? 128.783 157.101 195.285 1.00 57.51 127 TRP G C 1
ATOM 23488 O O . TRP G 4 127 ? 128.108 157.869 194.591 1.00 57.51 127 TRP G O 1
ATOM 23509 N N . LEU G 4 128 ? 128.527 156.901 196.579 1.00 57.12 128 LEU G N 1
ATOM 23510 C CA . LEU G 4 128 ? 127.443 157.625 197.232 1.00 57.12 128 LEU G CA 1
ATOM 23511 C C . LEU G 4 128 ? 127.690 159.125 197.196 1.00 57.12 128 LEU G C 1
ATOM 23512 O O . LEU G 4 128 ? 126.754 159.912 197.021 1.00 57.12 128 LEU G O 1
ATOM 23528 N N . LYS G 4 129 ? 128.947 159.543 197.354 1.00 57.04 129 LYS G N 1
ATOM 23529 C CA . LYS G 4 129 ? 129.257 160.964 197.254 1.00 57.04 129 LYS G CA 1
ATOM 23530 C C . LYS G 4 129 ? 128.936 161.493 195.863 1.00 57.04 129 LYS G C 1
ATOM 23531 O O . LYS G 4 129 ? 128.358 162.576 195.720 1.00 57.04 129 LYS G O 1
ATOM 23535 N N . ARG G 4 130 ? 129.301 160.740 194.823 1.00 57.21 130 ARG G N 1
ATOM 23536 C CA . ARG G 4 130 ? 129.058 161.195 193.459 1.00 57.21 130 ARG G CA 1
ATOM 23537 C C . ARG G 4 130 ? 127.567 161.233 193.150 1.00 57.21 130 ARG G C 1
ATOM 23538 O O . ARG G 4 130 ? 127.047 162.248 192.674 1.00 57.21 130 ARG G O 1
ATOM 23542 N N . PHE G 4 131 ? 126.859 160.136 193.423 1.00 56.63 131 PHE G N 1
ATOM 23543 C CA . PHE G 4 131 ? 125.436 160.082 193.109 1.00 56.63 131 PHE G CA 1
ATOM 23544 C C . PHE G 4 131 ? 124.630 161.009 194.007 1.00 56.63 131 PHE G C 1
ATOM 23545 O O . PHE G 4 131 ? 123.557 161.476 193.609 1.00 56.63 131 PHE G O 1
ATOM 23562 N N . ALA G 4 132 ? 125.121 161.282 195.216 1.00 59.05 132 ALA G N 1
ATOM 23563 C CA . ALA G 4 132 ? 124.423 162.209 196.098 1.00 59.05 132 ALA G CA 1
ATOM 23564 C C . ALA G 4 132 ? 124.347 163.596 195.479 1.00 59.05 132 ALA G C 1
ATOM 23565 O O . ALA G 4 132 ? 123.298 164.247 195.522 1.00 59.05 132 ALA G O 1
ATOM 23572 N N . GLU G 4 133 ? 125.450 164.066 194.897 1.00 58.81 133 GLU G N 1
ATOM 23573 C CA . GLU G 4 133 ? 125.458 165.367 194.242 1.00 58.81 133 GLU G CA 1
ATOM 23574 C C . GLU G 4 133 ? 124.747 165.347 192.897 1.00 58.81 133 GLU G C 1
ATOM 23575 O O . GLU G 4 133 ? 124.365 166.409 192.398 1.00 58.81 133 GLU G O 1
ATOM 23579 N N . GLY G 4 134 ? 124.572 164.170 192.297 1.00 61.34 134 GLY G N 1
ATOM 23580 C CA . GLY G 4 134 ? 123.966 164.113 190.976 1.00 61.34 134 GLY G CA 1
ATOM 23581 C C . GLY G 4 134 ? 122.505 164.524 190.981 1.00 61.34 134 GLY G C 1
ATOM 23582 O O . GLY G 4 134 ? 122.063 165.297 190.127 1.00 61.34 134 GLY G O 1
ATOM 23586 N N . LEU G 4 135 ? 121.737 164.014 191.943 1.00 60.16 135 LEU G N 1
ATOM 23587 C CA . LEU G 4 135 ? 120.290 164.186 191.956 1.00 60.16 135 LEU G CA 1
ATOM 23588 C C . LEU G 4 135 ? 119.779 165.018 193.120 1.00 60.16 135 LEU G C 1
ATOM 23589 O O . LEU G 4 135 ? 118.716 165.629 193.000 1.00 60.16 135 LEU G O 1
ATOM 23593 N N . ILE G 4 136 ? 120.498 165.054 194.236 1.00 62.12 136 ILE G N 1
ATOM 23594 C CA . ILE G 4 136 ? 120.058 165.804 195.405 1.00 62.12 136 ILE G CA 1
ATOM 23595 C C . ILE G 4 136 ? 119.879 167.274 195.048 1.00 62.12 136 ILE G C 1
ATOM 23596 O O . ILE G 4 136 ? 120.839 168.044 195.048 1.00 62.12 136 ILE G O 1
ATOM 23600 N N . MET H 5 1 ? 132.238 119.521 115.239 1.00 88.11 1 MET B N 1
ATOM 23601 C CA . MET H 5 1 ? 131.995 120.943 115.444 1.00 88.11 1 MET B CA 1
ATOM 23602 C C . MET H 5 1 ? 132.138 121.305 116.916 1.00 88.11 1 MET B C 1
ATOM 23603 O O . MET H 5 1 ? 131.432 122.177 117.421 1.00 88.11 1 MET B O 1
ATOM 23607 N N . LYS H 5 2 ? 133.058 120.632 117.600 1.00 84.02 2 LYS B N 1
ATOM 23608 C CA . LYS H 5 2 ? 133.226 120.794 119.043 1.00 84.02 2 LYS B CA 1
ATOM 23609 C C . LYS H 5 2 ? 133.778 122.184 119.331 1.00 84.02 2 LYS B C 1
ATOM 23610 O O . LYS H 5 2 ? 134.963 122.452 119.126 1.00 84.02 2 LYS B O 1
ATOM 23614 N N . ARG H 5 3 ? 132.917 123.074 119.818 1.00 79.47 3 ARG B N 1
ATOM 23615 C CA . ARG H 5 3 ? 133.287 124.461 120.082 1.00 79.47 3 ARG B CA 1
ATOM 23616 C C . ARG H 5 3 ? 133.806 124.562 121.511 1.00 79.47 3 ARG B C 1
ATOM 23617 O O . ARG H 5 3 ? 133.033 124.464 122.468 1.00 79.47 3 ARG B O 1
ATOM 23621 N N . ILE H 5 4 ? 135.113 124.766 121.656 1.00 81.88 4 ILE B N 1
ATOM 23622 C CA . ILE H 5 4 ? 135.735 124.833 122.973 1.00 81.88 4 ILE B CA 1
ATOM 23623 C C . ILE H 5 4 ? 135.305 126.118 123.669 1.00 81.88 4 ILE B C 1
ATOM 23624 O O . ILE H 5 4 ? 134.699 126.999 123.052 1.00 81.88 4 ILE B O 1
ATOM 23640 N N . THR H 5 5 ? 135.608 126.225 124.964 1.00 82.03 5 THR B N 1
ATOM 23641 C CA . THR H 5 5 ? 135.290 127.426 125.741 1.00 82.03 5 THR B CA 1
ATOM 23642 C C . THR H 5 5 ? 136.391 127.585 126.791 1.00 82.03 5 THR B C 1
ATOM 23643 O O . THR H 5 5 ? 136.324 126.995 127.871 1.00 82.03 5 THR B O 1
ATOM 23647 N N . ILE H 5 6 ? 137.396 128.391 126.462 1.00 85.95 6 ILE B N 1
ATOM 23648 C CA . ILE H 5 6 ? 138.534 128.593 127.345 1.00 85.95 6 ILE B CA 1
ATOM 23649 C C . ILE H 5 6 ? 138.220 129.715 128.325 1.00 85.95 6 ILE B C 1
ATOM 23650 O O . ILE H 5 6 ? 137.306 130.517 128.123 1.00 85.95 6 ILE B O 1
ATOM 23654 N N . ASN H 5 7 ? 138.990 129.765 129.409 1.00 87.49 7 ASN B N 1
ATOM 23655 C CA . ASN H 5 7 ? 138.840 130.783 130.438 1.00 87.49 7 ASN B CA 1
ATOM 23656 C C . ASN H 5 7 ? 140.206 131.343 130.798 1.00 87.49 7 ASN B C 1
ATOM 23657 O O . ASN H 5 7 ? 141.225 130.656 130.687 1.00 87.49 7 ASN B O 1
ATOM 23661 N N . ALA H 5 8 ? 140.218 132.600 131.227 1.00 95.28 8 ALA B N 1
ATOM 23662 C CA . ALA H 5 8 ? 141.445 133.232 131.699 1.00 95.28 8 ALA B CA 1
ATOM 23663 C C . ALA H 5 8 ? 141.669 132.939 133.178 1.00 95.28 8 ALA B C 1
ATOM 23664 O O . ALA H 5 8 ? 142.793 132.678 133.607 1.00 95.28 8 ALA B O 1
ATOM 23666 N N . ILE H 5 31 ? 142.979 142.024 126.526 1.00 108.13 31 ILE B N 1
ATOM 23667 C CA . ILE H 5 31 ? 142.105 143.004 125.896 1.00 108.13 31 ILE B CA 1
ATOM 23668 C C . ILE H 5 31 ? 142.041 142.764 124.393 1.00 108.13 31 ILE B C 1
ATOM 23669 O O . ILE H 5 31 ? 141.164 143.291 123.708 1.00 108.13 31 ILE B O 1
ATOM 23671 N N . SER H 5 32 ? 142.976 141.967 123.884 1.00 99.22 32 SER B N 1
ATOM 23672 C CA . SER H 5 32 ? 143.028 141.608 122.474 1.00 99.22 32 SER B CA 1
ATOM 23673 C C . SER H 5 32 ? 142.903 140.099 122.330 1.00 99.22 32 SER B C 1
ATOM 23674 O O . SER H 5 32 ? 143.624 139.345 122.993 1.00 99.22 32 SER B O 1
ATOM 23676 N N . LEU H 5 33 ? 141.992 139.664 121.466 1.00 88.31 33 LEU B N 1
ATOM 23677 C CA . LEU H 5 33 ? 141.798 138.247 121.189 1.00 88.31 33 LEU B CA 1
ATOM 23678 C C . LEU H 5 33 ? 142.936 137.751 120.299 1.00 88.31 33 LEU B C 1
ATOM 23679 O O . LEU H 5 33 ? 143.039 138.173 119.140 1.00 88.31 33 LEU B O 1
ATOM 23695 N N . PRO H 5 34 ? 143.827 136.879 120.804 1.00 83.83 34 PRO B N 1
ATOM 23696 C CA . PRO H 5 34 ? 144.995 136.473 120.006 1.00 83.83 34 PRO B CA 1
ATOM 23697 C C . PRO H 5 34 ? 144.641 135.990 118.608 1.00 83.83 34 PRO B C 1
ATOM 23698 O O . PRO H 5 34 ? 143.515 135.550 118.356 1.00 83.83 34 PRO B O 1
ATOM 23709 N N . TYR H 5 35 ? 145.604 136.072 117.693 1.00 77.02 35 TYR B N 1
ATOM 23710 C CA . TYR H 5 35 ? 145.368 135.686 116.314 1.00 77.02 35 TYR B CA 1
ATOM 23711 C C . TYR H 5 35 ? 145.178 134.176 116.206 1.00 77.02 35 TYR B C 1
ATOM 23712 O O . TYR H 5 35 ? 145.546 133.427 117.113 1.00 77.02 35 TYR B O 1
ATOM 23716 N N . PRO H 5 36 ? 144.601 133.702 115.100 1.00 73.41 36 PRO B N 1
ATOM 23717 C CA . PRO H 5 36 ? 144.374 132.255 114.961 1.00 73.41 36 PRO B CA 1
ATOM 23718 C C . PRO H 5 36 ? 145.651 131.436 114.973 1.00 73.41 36 PRO B C 1
ATOM 23719 O O . PRO H 5 36 ? 145.588 130.226 115.220 1.00 73.41 36 PRO B O 1
ATOM 23730 N N . SER H 5 37 ? 146.808 132.049 114.709 1.00 74.01 37 SER B N 1
ATOM 23731 C CA . SER H 5 37 ? 148.057 131.293 114.713 1.00 74.01 37 SER B CA 1
ATOM 23732 C C . SER H 5 37 ? 148.333 130.692 116.085 1.00 74.01 37 SER B C 1
ATOM 23733 O O . SER H 5 37 ? 148.716 129.522 116.193 1.00 74.01 37 SER B O 1
ATOM 23737 N N . MET H 5 38 ? 148.148 131.477 117.148 1.00 73.52 38 MET B N 1
ATOM 23738 C CA . MET H 5 38 ? 148.400 130.966 118.491 1.00 73.52 38 MET B CA 1
ATOM 23739 C C . MET H 5 38 ? 147.433 129.844 118.840 1.00 73.52 38 MET B C 1
ATOM 23740 O O . MET H 5 38 ? 147.821 128.853 119.470 1.00 73.52 38 MET B O 1
ATOM 23744 N N . ILE H 5 39 ? 146.167 129.980 118.440 1.00 73.44 39 ILE B N 1
ATOM 23745 C CA . ILE H 5 39 ? 145.166 128.974 118.786 1.00 73.44 39 ILE B CA 1
ATOM 23746 C C . ILE H 5 39 ? 145.542 127.622 118.195 1.00 73.44 39 ILE B C 1
ATOM 23747 O O . ILE H 5 39 ? 145.382 126.579 118.841 1.00 73.44 39 ILE B O 1
ATOM 23751 N N . TYR H 5 40 ? 146.043 127.615 116.959 1.00 73.65 40 TYR B N 1
ATOM 23752 C CA . TYR H 5 40 ? 146.441 126.362 116.326 1.00 73.65 40 TYR B CA 1
ATOM 23753 C C . TYR H 5 40 ? 147.503 125.647 117.152 1.00 73.65 40 TYR B C 1
ATOM 23754 O O . TYR H 5 40 ? 147.421 124.435 117.377 1.00 73.65 40 TYR B O 1
ATOM 23772 N N . GLY H 5 41 ? 148.508 126.388 117.620 1.00 76.33 41 GLY B N 1
ATOM 23773 C CA . GLY H 5 41 ? 149.570 125.769 118.396 1.00 76.33 41 GLY B CA 1
ATOM 23774 C C . GLY H 5 41 ? 149.086 125.214 119.722 1.00 76.33 41 GLY B C 1
ATOM 23775 O O . GLY H 5 41 ? 149.494 124.126 120.136 1.00 76.33 41 GLY B O 1
ATOM 23779 N N . VAL H 5 42 ? 148.213 125.952 120.409 1.00 77.78 42 VAL B N 1
ATOM 23780 C CA . VAL H 5 42 ? 147.680 125.476 121.681 1.00 77.78 42 VAL B CA 1
ATOM 23781 C C . VAL H 5 42 ? 146.827 124.231 121.467 1.00 77.78 42 VAL B C 1
ATOM 23782 O O . VAL H 5 42 ? 146.946 123.244 122.202 1.00 77.78 42 VAL B O 1
ATOM 23786 N N . LEU H 5 43 ? 145.952 124.258 120.460 1.00 80.11 43 LEU B N 1
ATOM 23787 C CA . LEU H 5 43 ? 145.091 123.107 120.205 1.00 80.11 43 LEU B CA 1
ATOM 23788 C C . LEU H 5 43 ? 145.907 121.887 119.798 1.00 80.11 43 LEU B C 1
ATOM 23789 O O . LEU H 5 43 ? 145.640 120.770 120.258 1.00 80.11 43 LEU B O 1
ATOM 23793 N N . ARG H 5 44 ? 146.906 122.077 118.933 1.00 80.81 44 ARG B N 1
ATOM 23794 C CA . ARG H 5 44 ? 147.751 120.958 118.528 1.00 80.81 44 ARG B CA 1
ATOM 23795 C C . ARG H 5 44 ? 148.554 120.417 119.703 1.00 80.81 44 ARG B C 1
ATOM 23796 O O . ARG H 5 44 ? 148.668 119.199 119.876 1.00 80.81 44 ARG B O 1
ATOM 23800 N N . SER H 5 45 ? 149.115 121.307 120.524 1.00 85.63 45 SER B N 1
ATOM 23801 C CA . SER H 5 45 ? 149.965 120.864 121.624 1.00 85.63 45 SER B CA 1
ATOM 23802 C C . SER H 5 45 ? 149.196 119.979 122.596 1.00 85.63 45 SER B C 1
ATOM 23803 O O . SER H 5 45 ? 149.727 118.977 123.088 1.00 85.63 45 SER B O 1
ATOM 23807 N N . LEU H 5 46 ? 147.943 120.333 122.886 1.00 85.74 46 LEU B N 1
ATOM 23808 C CA . LEU H 5 46 ? 147.151 119.536 123.816 1.00 85.74 46 LEU B CA 1
ATOM 23809 C C . LEU H 5 46 ? 146.961 118.114 123.302 1.00 85.74 46 LEU B C 1
ATOM 23810 O O . LEU H 5 46 ? 146.979 117.156 124.083 1.00 85.74 46 LEU B O 1
ATOM 23814 N N . TYR H 5 47 ? 146.777 117.955 121.989 1.00 85.01 47 TYR B N 1
ATOM 23815 C CA . TYR H 5 47 ? 146.548 116.624 121.434 1.00 85.01 47 TYR B CA 1
ATOM 23816 C C . TYR H 5 47 ? 147.732 115.705 121.698 1.00 85.01 47 TYR B C 1
ATOM 23817 O O . TYR H 5 47 ? 147.552 114.536 122.060 1.00 85.01 47 TYR B O 1
ATOM 23821 N N . PHE H 5 48 ? 148.953 116.214 121.524 1.00 92.03 48 PHE B N 1
ATOM 23822 C CA . PHE H 5 48 ? 150.132 115.371 121.684 1.00 92.03 48 PHE B CA 1
ATOM 23823 C C . PHE H 5 48 ? 150.399 115.039 123.146 1.00 92.03 48 PHE B C 1
ATOM 23824 O O . PHE H 5 48 ? 150.920 113.960 123.449 1.00 92.03 48 PHE B O 1
ATOM 23828 N N . SER H 5 49 ? 150.050 115.943 124.064 1.00 92.51 49 SER B N 1
ATOM 23829 C CA . SER H 5 49 ? 150.342 115.714 125.474 1.00 92.51 49 SER B CA 1
ATOM 23830 C C . SER H 5 49 ? 149.649 114.471 126.014 1.00 92.51 49 SER B C 1
ATOM 23831 O O . SER H 5 49 ? 150.085 113.929 127.035 1.00 92.51 49 SER B O 1
ATOM 23835 N N . HIS H 5 50 ? 148.588 114.005 125.356 1.00 95.82 50 HIS B N 1
ATOM 23836 C CA . HIS H 5 50 ? 147.846 112.835 125.801 1.00 95.82 50 HIS B CA 1
ATOM 23837 C C . HIS H 5 50 ? 148.092 111.608 124.933 1.00 95.82 50 HIS B C 1
ATOM 23838 O O . HIS H 5 50 ? 147.571 110.532 125.245 1.00 95.82 50 HIS B O 1
ATOM 23842 N N . ASN H 5 51 ? 148.870 111.736 123.861 1.00 97.35 51 ASN B N 1
ATOM 23843 C CA . ASN H 5 51 ? 149.187 110.641 122.949 1.00 97.35 51 ASN B CA 1
ATOM 23844 C C . ASN H 5 51 ? 150.686 110.592 122.691 1.00 97.35 51 ASN B C 1
ATOM 23845 O O . ASN H 5 51 ? 151.146 110.531 121.549 1.00 97.35 51 ASN B O 1
ATOM 23856 N N . ILE H 5 52 ? 151.473 110.625 123.770 1.00 98.17 52 ILE B N 1
ATOM 23857 C CA . ILE H 5 52 ? 152.926 110.735 123.649 1.00 98.17 52 ILE B CA 1
ATOM 23858 C C . ILE H 5 52 ? 153.482 109.701 122.681 1.00 98.17 52 ILE B C 1
ATOM 23859 O O . ILE H 5 52 ? 154.492 109.945 122.010 1.00 98.17 52 ILE B O 1
ATOM 23863 N N . SER H 5 53 ? 152.840 108.535 122.588 1.00 104.36 53 SER B N 1
ATOM 23864 C CA . SER H 5 53 ? 153.319 107.498 121.682 1.00 104.36 53 SER B CA 1
ATOM 23865 C C . SER H 5 53 ? 153.156 107.885 120.219 1.00 104.36 53 SER B C 1
ATOM 23866 O O . SER H 5 53 ? 153.799 107.277 119.357 1.00 104.36 53 SER B O 1
ATOM 23870 N N . MET H 5 54 ? 152.313 108.875 119.918 1.00 102.51 54 MET B N 1
ATOM 23871 C CA . MET H 5 54 ? 152.110 109.277 118.529 1.00 102.51 54 MET B CA 1
ATOM 23872 C C . MET H 5 54 ? 153.422 109.716 117.893 1.00 102.51 54 MET B C 1
ATOM 23873 O O . MET H 5 54 ? 153.766 109.279 116.789 1.00 102.51 54 MET B O 1
ATOM 23877 N N . LEU H 5 55 ? 154.171 110.576 118.583 1.00 108.11 55 LEU B N 1
ATOM 23878 C CA . LEU H 5 55 ? 155.500 110.984 118.140 1.00 108.11 55 LEU B CA 1
ATOM 23879 C C . LEU H 5 55 ? 155.481 111.434 116.683 1.00 108.11 55 LEU B C 1
ATOM 23880 O O . LEU H 5 55 ? 154.584 112.177 116.272 1.00 108.11 55 LEU B O 1
ATOM 23884 N N . LYS H 5 56 ? 156.457 110.992 115.894 1.00 106.85 56 LYS B N 1
ATOM 23885 C CA . LYS H 5 56 ? 156.538 111.382 114.493 1.00 106.85 56 LYS B CA 1
ATOM 23886 C C . LYS H 5 56 ? 155.508 110.627 113.661 1.00 106.85 56 LYS B C 1
ATOM 23887 O O . LYS H 5 56 ? 154.418 111.132 113.400 1.00 106.85 56 LYS B O 1
ATOM 23891 N N . THR H 5 70 ? 146.587 114.938 113.040 1.00 88.40 70 THR B N 1
ATOM 23892 C CA . THR H 5 70 ? 146.614 116.387 113.200 1.00 88.40 70 THR B CA 1
ATOM 23893 C C . THR H 5 70 ? 146.340 117.086 111.873 1.00 88.40 70 THR B C 1
ATOM 23894 O O . THR H 5 70 ? 145.883 118.228 111.845 1.00 88.40 70 THR B O 1
ATOM 23898 N N . ARG H 5 71 ? 146.619 116.391 110.770 1.00 89.83 71 ARG B N 1
ATOM 23899 C CA . ARG H 5 71 ? 146.469 116.983 109.448 1.00 89.83 71 ARG B CA 1
ATOM 23900 C C . ARG H 5 71 ? 145.022 117.302 109.103 1.00 89.83 71 ARG B C 1
ATOM 23901 O O . ARG H 5 71 ? 144.784 118.030 108.133 1.00 89.83 71 ARG B O 1
ATOM 23905 N N . ASN H 5 72 ? 144.058 116.781 109.858 1.00 86.63 72 ASN B N 1
ATOM 23906 C CA . ASN H 5 72 ? 142.645 116.990 109.578 1.00 86.63 72 ASN B CA 1
ATOM 23907 C C . ASN H 5 72 ? 142.038 118.115 110.408 1.00 86.63 72 ASN B C 1
ATOM 23908 O O . ASN H 5 72 ? 140.821 118.319 110.357 1.00 86.63 72 ASN B O 1
ATOM 23912 N N . LEU H 5 73 ? 142.850 118.848 111.168 1.00 85.94 73 LEU B N 1
ATOM 23913 C CA . LEU H 5 73 ? 142.344 119.926 112.010 1.00 85.94 73 LEU B CA 1
ATOM 23914 C C . LEU H 5 73 ? 142.163 121.188 111.174 1.00 85.94 73 LEU B C 1
ATOM 23915 O O . LEU H 5 73 ? 143.136 121.730 110.638 1.00 85.94 73 LEU B O 1
ATOM 23931 N N . LYS H 5 74 ? 140.921 121.655 111.066 1.00 80.55 74 LYS B N 1
ATOM 23932 C CA . LYS H 5 74 ? 140.594 122.862 110.318 1.00 80.55 74 LYS B CA 1
ATOM 23933 C C . LYS H 5 74 ? 139.689 123.744 111.164 1.00 80.55 74 LYS B C 1
ATOM 23934 O O . LYS H 5 74 ? 138.694 123.266 111.717 1.00 80.55 74 LYS B O 1
ATOM 23938 N N . ILE H 5 75 ? 140.033 125.024 111.261 1.00 79.31 75 ILE B N 1
ATOM 23939 C CA . ILE H 5 75 ? 139.269 125.987 112.046 1.00 79.31 75 ILE B CA 1
ATOM 23940 C C . ILE H 5 75 ? 138.254 126.663 111.134 1.00 79.31 75 ILE B C 1
ATOM 23941 O O . ILE H 5 75 ? 138.439 126.741 109.916 1.00 79.31 75 ILE B O 1
ATOM 23957 N N . LYS H 5 76 ? 137.161 127.154 111.727 1.00 80.43 76 LYS B N 1
ATOM 23958 C CA . LYS H 5 76 ? 136.112 127.813 110.958 1.00 80.43 76 LYS B CA 1
ATOM 23959 C C . LYS H 5 76 ? 135.544 129.026 111.690 1.00 80.43 76 LYS B C 1
ATOM 23960 O O . LYS H 5 76 ? 134.385 129.395 111.472 1.00 80.43 76 LYS B O 1
ATOM 23964 N N . GLY H 5 77 ? 136.336 129.657 112.555 1.00 79.93 77 GLY B N 1
ATOM 23965 C CA . GLY H 5 77 ? 135.902 130.867 113.229 1.00 79.93 77 GLY B CA 1
ATOM 23966 C C . GLY H 5 77 ? 136.403 130.984 114.654 1.00 79.93 77 GLY B C 1
ATOM 23967 O O . GLY H 5 77 ? 136.442 129.994 115.389 1.00 79.93 77 GLY B O 1
ATOM 23971 N N . ILE H 5 78 ? 136.790 132.194 115.053 1.00 79.00 78 ILE B N 1
ATOM 23972 C CA . ILE H 5 78 ? 137.241 132.489 116.409 1.00 79.00 78 ILE B CA 1
ATOM 23973 C C . ILE H 5 78 ? 136.390 133.621 116.963 1.00 79.00 78 ILE B C 1
ATOM 23974 O O . ILE H 5 78 ? 136.244 134.663 116.316 1.00 79.00 78 ILE B O 1
ATOM 23990 N N . TYR H 5 79 ? 135.830 133.419 118.154 1.00 83.49 79 TYR B N 1
ATOM 23991 C CA . TYR H 5 79 ? 134.991 134.424 118.781 1.00 83.49 79 TYR B CA 1
ATOM 23992 C C . TYR H 5 79 ? 135.553 134.755 120.157 1.00 83.49 79 TYR B C 1
ATOM 23993 O O . TYR H 5 79 ? 136.241 133.943 120.779 1.00 83.49 79 TYR B O 1
ATOM 24011 N N . LEU H 5 80 ? 135.254 135.963 120.630 1.00 89.65 80 LEU B N 1
ATOM 24012 C CA . LEU H 5 80 ? 135.728 136.445 121.927 1.00 89.65 80 LEU B CA 1
ATOM 24013 C C . LEU H 5 80 ? 134.530 137.056 122.644 1.00 89.65 80 LEU B C 1
ATOM 24014 O O . LEU H 5 80 ? 134.177 138.211 122.386 1.00 89.65 80 LEU B O 1
ATOM 24018 N N . LYS H 5 81 ? 133.906 136.295 123.538 1.00 93.34 81 LYS B N 1
ATOM 24019 C CA . LYS H 5 81 ? 132.797 136.791 124.341 1.00 93.34 81 LYS B CA 1
ATOM 24020 C C . LYS H 5 81 ? 133.130 136.809 125.825 1.00 93.34 81 LYS B C 1
ATOM 24021 O O . LYS H 5 81 ? 133.515 135.779 126.388 1.00 93.34 81 LYS B O 1
ATOM 24025 N N . ARG H 5 82 ? 132.983 137.975 126.454 1.00 98.66 82 ARG B N 1
ATOM 24026 C CA . ARG H 5 82 ? 133.075 138.076 127.904 1.00 98.66 82 ARG B CA 1
ATOM 24027 C C . ARG H 5 82 ? 131.681 138.099 128.508 1.00 98.66 82 ARG B C 1
ATOM 24028 O O . ARG H 5 82 ? 131.528 138.229 129.727 1.00 98.66 82 ARG B O 1
ATOM 24032 N N . ALA H 5 83 ? 130.676 137.971 127.650 1.00 104.74 83 ALA B N 1
ATOM 24033 C CA . ALA H 5 83 ? 129.260 138.095 127.937 1.00 104.74 83 ALA B CA 1
ATOM 24034 C C . ALA H 5 83 ? 128.624 136.850 127.345 1.00 104.74 83 ALA B C 1
ATOM 24035 O O . ALA H 5 83 ? 129.202 136.224 126.453 1.00 104.74 83 ALA B O 1
ATOM 24039 N N . SER H 5 84 ? 127.445 136.461 127.827 1.00 103.84 84 SER B N 1
ATOM 24040 C CA . SER H 5 84 ? 126.923 135.182 127.365 1.00 103.84 84 SER B CA 1
ATOM 24041 C C . SER H 5 84 ? 126.740 135.220 125.853 1.00 103.84 84 SER B C 1
ATOM 24042 O O . SER H 5 84 ? 127.043 134.244 125.157 1.00 103.84 84 SER B O 1
ATOM 24046 N N . ASP H 5 85 ? 126.246 136.339 125.329 1.00 104.02 85 ASP B N 1
ATOM 24047 C CA . ASP H 5 85 ? 126.196 136.546 123.889 1.00 104.02 85 ASP B CA 1
ATOM 24048 C C . ASP H 5 85 ? 127.613 136.681 123.335 1.00 104.02 85 ASP B C 1
ATOM 24049 O O . ASP H 5 85 ? 128.478 137.301 123.960 1.00 104.02 85 ASP B O 1
ATOM 24053 N N . LEU H 5 86 ? 127.856 136.099 122.164 1.00 97.53 86 LEU B N 1
ATOM 24054 C CA . LEU H 5 86 ? 129.139 136.301 121.502 1.00 97.53 86 LEU B CA 1
ATOM 24055 C C . LEU H 5 86 ? 129.254 137.743 121.011 1.00 97.53 86 LEU B C 1
ATOM 24056 O O . LEU H 5 86 ? 128.262 138.371 120.634 1.00 97.53 86 LEU B O 1
ATOM 24060 N N . LEU H 5 87 ? 130.478 138.269 121.015 1.00 90.77 87 LEU B N 1
ATOM 24061 C CA . LEU H 5 87 ? 130.732 139.665 120.672 1.00 90.77 87 LEU B CA 1
ATOM 24062 C C . LEU H 5 87 ? 131.497 139.769 119.359 1.00 90.77 87 LEU B C 1
ATOM 24063 O O . LEU H 5 87 ? 132.531 139.116 119.184 1.00 90.77 87 LEU B O 1
ATOM 24067 N N . PHE H 5 88 ? 130.971 140.614 118.415 1.00 83.45 88 PHE B N 1
ATOM 24068 C CA . PHE H 5 88 ? 131.602 140.900 117.135 1.00 83.45 88 PHE B CA 1
ATOM 24069 C C . PHE H 5 88 ? 132.290 142.266 117.158 1.00 83.45 88 PHE B C 1
ATOM 24070 O O . PHE H 5 88 ? 131.813 143.194 117.819 1.00 83.45 88 PHE B O 1
ATOM 24074 N N . PRO H 5 89 ? 133.413 142.443 116.459 1.00 78.31 89 PRO B N 1
ATOM 24075 C CA . PRO H 5 89 ? 134.049 143.766 116.414 1.00 78.31 89 PRO B CA 1
ATOM 24076 C C . PRO H 5 89 ? 133.188 144.774 115.666 1.00 78.31 89 PRO B C 1
ATOM 24077 O O . PRO H 5 89 ? 132.408 144.421 114.778 1.00 78.31 89 PRO B O 1
ATOM 24088 N N . VAL H 5 90 ? 133.332 146.044 116.035 1.00 77.35 90 VAL B N 1
ATOM 24089 C CA . VAL H 5 90 ? 132.568 147.118 115.401 1.00 77.35 90 VAL B CA 1
ATOM 24090 C C . VAL H 5 90 ? 133.156 147.404 114.024 1.00 77.35 90 VAL B C 1
ATOM 24091 O O . VAL H 5 90 ? 134.354 147.704 113.921 1.00 77.35 90 VAL B O 1
ATOM 24095 N N . PRO H 5 91 ? 132.375 147.321 112.947 1.00 72.80 91 PRO B N 1
ATOM 24096 C CA . PRO H 5 91 ? 132.937 147.603 111.622 1.00 72.80 91 PRO B CA 1
ATOM 24097 C C . PRO H 5 91 ? 133.422 149.041 111.524 1.00 72.80 91 PRO B C 1
ATOM 24098 O O . PRO H 5 91 ? 132.811 149.961 112.073 1.00 72.80 91 PRO B O 1
ATOM 24109 N N . MET H 5 92 ? 134.537 149.230 110.816 1.00 75.42 92 MET B N 1
ATOM 24110 C CA . MET H 5 92 ? 135.108 150.564 110.667 1.00 75.42 92 MET B CA 1
ATOM 24111 C C . MET H 5 92 ? 134.317 151.421 109.691 1.00 75.42 92 MET B C 1
ATOM 24112 O O . MET H 5 92 ? 134.434 152.650 109.731 1.00 75.42 92 MET B O 1
ATOM 24126 N N . ASP H 5 93 ? 133.503 150.808 108.828 1.00 80.87 93 ASP B N 1
ATOM 24127 C CA . ASP H 5 93 ? 132.679 151.589 107.914 1.00 80.87 93 ASP B CA 1
ATOM 24128 C C . ASP H 5 93 ? 131.658 152.435 108.656 1.00 80.87 93 ASP B C 1
ATOM 24129 O O . ASP H 5 93 ? 131.121 153.387 108.080 1.00 80.87 93 ASP B O 1
ATOM 24133 N N . CYS H 5 94 ? 131.385 152.116 109.916 1.00 86.32 94 CYS B N 1
ATOM 24134 C CA . CYS H 5 94 ? 130.472 152.889 110.745 1.00 86.32 94 CYS B CA 1
ATOM 24135 C C . CYS H 5 94 ? 131.282 153.782 111.674 1.00 86.32 94 CYS B C 1
ATOM 24136 O O . CYS H 5 94 ? 132.241 153.322 112.303 1.00 86.32 94 CYS B O 1
ATOM 24140 N N . VAL H 5 95 ? 130.897 155.054 111.754 1.00 100.71 95 VAL B N 1
ATOM 24141 C CA . VAL H 5 95 ? 131.625 156.048 112.531 1.00 100.71 95 VAL B CA 1
ATOM 24142 C C . VAL H 5 95 ? 130.653 156.762 113.457 1.00 100.71 95 VAL B C 1
ATOM 24143 O O . VAL H 5 95 ? 129.456 156.868 113.175 1.00 100.71 95 VAL B O 1
ATOM 24147 N N . VAL H 5 96 ? 131.182 157.257 114.572 1.00 110.37 96 VAL B N 1
ATOM 24148 C CA . VAL H 5 96 ? 130.374 157.947 115.568 1.00 110.37 96 VAL B CA 1
ATOM 24149 C C . VAL H 5 96 ? 130.391 159.447 115.306 1.00 110.37 96 VAL B C 1
ATOM 24150 O O . VAL H 5 96 ? 131.434 160.020 114.991 1.00 110.37 96 VAL B O 1
ATOM 24154 N N . GLU H 5 103 ? 126.220 159.306 122.379 1.00 129.82 103 GLU B N 1
ATOM 24155 C CA . GLU H 5 103 ? 126.757 157.958 122.235 1.00 129.82 103 GLU B CA 1
ATOM 24156 C C . GLU H 5 103 ? 125.882 157.124 121.306 1.00 129.82 103 GLU B C 1
ATOM 24157 O O . GLU H 5 103 ? 124.814 156.654 121.698 1.00 129.82 103 GLU B O 1
ATOM 24161 N N . LYS H 5 104 ? 126.343 156.946 120.072 1.00 126.58 104 LYS B N 1
ATOM 24162 C CA . LYS H 5 104 ? 125.601 156.209 119.057 1.00 126.58 104 LYS B CA 1
ATOM 24163 C C . LYS H 5 104 ? 126.469 156.145 117.806 1.00 126.58 104 LYS B C 1
ATOM 24164 O O . LYS H 5 104 ? 127.513 156.798 117.718 1.00 126.58 104 LYS B O 1
ATOM 24168 N N . LEU H 5 105 ? 126.023 155.350 116.839 1.00 116.99 105 LEU B N 1
ATOM 24169 C CA . LEU H 5 105 ? 126.747 155.135 115.596 1.00 116.99 105 LEU B CA 1
ATOM 24170 C C . LEU H 5 105 ? 125.976 155.730 114.425 1.00 116.99 105 LEU B C 1
ATOM 24171 O O . LEU H 5 105 ? 124.742 155.735 114.409 1.00 116.99 105 LEU B O 1
ATOM 24175 N N . ILE H 5 106 ? 126.719 156.230 113.443 1.00 103.45 106 ILE B N 1
ATOM 24176 C CA . ILE H 5 106 ? 126.131 156.802 112.235 1.00 103.45 106 ILE B CA 1
ATOM 24177 C C . ILE H 5 106 ? 126.567 155.956 111.044 1.00 103.45 106 ILE B C 1
ATOM 24178 O O . ILE H 5 106 ? 127.734 155.546 110.976 1.00 103.45 106 ILE B O 1
ATOM 24182 N N . PRO H 5 107 ? 125.682 155.668 110.090 1.00 98.96 107 PRO B N 1
ATOM 24183 C CA . PRO H 5 107 ? 126.078 154.846 108.944 1.00 98.96 107 PRO B CA 1
ATOM 24184 C C . PRO H 5 107 ? 126.640 155.672 107.799 1.00 98.96 107 PRO B C 1
ATOM 24185 O O . PRO H 5 107 ? 126.120 156.731 107.442 1.00 98.96 107 PRO B O 1
ATOM 24196 N N . LEU H 5 108 ? 127.723 155.169 107.217 1.00 96.32 108 LEU B N 1
ATOM 24197 C CA . LEU H 5 108 ? 128.321 155.805 106.056 1.00 96.32 108 LEU B CA 1
ATOM 24198 C C . LEU H 5 108 ? 127.544 155.437 104.794 1.00 96.32 108 LEU B C 1
ATOM 24199 O O . LEU H 5 108 ? 126.610 154.632 104.815 1.00 96.32 108 LEU B O 1
ATOM 24215 N N . MET H 5 109 ? 127.938 156.047 103.683 1.00 95.02 109 MET B N 1
ATOM 24216 C CA . MET H 5 109 ? 127.368 155.739 102.380 1.00 95.02 109 MET B CA 1
ATOM 24217 C C . MET H 5 109 ? 128.457 155.901 101.334 1.00 95.02 109 MET B C 1
ATOM 24218 O O . MET H 5 109 ? 129.445 156.607 101.565 1.00 95.02 109 MET B O 1
ATOM 24222 N N . PRO H 5 110 ? 128.309 155.264 100.172 1.00 89.27 110 PRO B N 1
ATOM 24223 C CA . PRO H 5 110 ? 129.308 155.419 99.111 1.00 89.27 110 PRO B CA 1
ATOM 24224 C C . PRO H 5 110 ? 128.989 156.587 98.193 1.00 89.27 110 PRO B C 1
ATOM 24225 O O . PRO H 5 110 ? 127.832 156.870 97.876 1.00 89.27 110 PRO B O 1
ATOM 24236 N N . VAL H 5 111 ? 130.043 157.279 97.763 1.00 87.25 111 VAL B N 1
ATOM 24237 C CA . VAL H 5 111 ? 129.898 158.416 96.862 1.00 87.25 111 VAL B CA 1
ATOM 24238 C C . VAL H 5 111 ? 131.140 158.539 95.991 1.00 87.25 111 VAL B C 1
ATOM 24239 O O . VAL H 5 111 ? 132.259 158.666 96.501 1.00 87.25 111 VAL B O 1
ATOM 24243 N N . LYS H 5 112 ? 130.954 158.504 94.675 1.00 81.95 112 LYS B N 1
ATOM 24244 C CA . LYS H 5 112 ? 132.060 158.755 93.763 1.00 81.95 112 LYS B CA 1
ATOM 24245 C C . LYS H 5 112 ? 132.542 160.188 93.929 1.00 81.95 112 LYS B C 1
ATOM 24246 O O . LYS H 5 112 ? 131.788 161.137 93.690 1.00 81.95 112 LYS B O 1
ATOM 24250 N N . ALA H 5 113 ? 133.798 160.347 94.332 1.00 79.72 113 ALA B N 1
ATOM 24251 C CA . ALA H 5 113 ? 134.310 161.668 94.651 1.00 79.72 113 ALA B CA 1
ATOM 24252 C C . ALA H 5 113 ? 134.461 162.508 93.387 1.00 79.72 113 ALA B C 1
ATOM 24253 O O . ALA H 5 113 ? 134.486 161.997 92.264 1.00 79.72 113 ALA B O 1
ATOM 24260 N N . GLN H 5 114 ? 134.560 163.822 93.587 1.00 73.20 114 GLN B N 1
ATOM 24261 C CA . GLN H 5 114 ? 134.778 164.776 92.508 1.00 73.20 114 GLN B CA 1
ATOM 24262 C C . GLN H 5 114 ? 136.154 165.428 92.606 1.00 73.20 114 GLN B C 1
ATOM 24263 O O . GLN H 5 114 ? 136.359 166.538 92.109 1.00 73.20 114 GLN B O 1
ATOM 24267 N N . CYS H 5 115 ? 137.102 164.746 93.240 1.00 71.34 115 CYS B N 1
ATOM 24268 C CA . CYS H 5 115 ? 138.432 165.274 93.498 1.00 71.34 115 CYS B CA 1
ATOM 24269 C C . CYS H 5 115 ? 139.466 164.542 92.652 1.00 71.34 115 CYS B C 1
ATOM 24270 O O . CYS H 5 115 ? 139.195 163.497 92.056 1.00 71.34 115 CYS B O 1
ATOM 24274 N N . ILE H 5 116 ? 140.666 165.112 92.608 1.00 72.28 116 ILE B N 1
ATOM 24275 C CA . ILE H 5 116 ? 141.810 164.527 91.918 1.00 72.28 116 ILE B CA 1
ATOM 24276 C C . ILE H 5 116 ? 142.817 164.133 92.988 1.00 72.28 116 ILE B C 1
ATOM 24277 O O . ILE H 5 116 ? 143.393 165.000 93.657 1.00 72.28 116 ILE B O 1
ATOM 24293 N N . SER H 5 117 ? 143.042 162.831 93.151 1.00 63.42 117 SER B N 1
ATOM 24294 C CA . SER H 5 117 ? 143.840 162.322 94.255 1.00 63.42 117 SER B CA 1
ATOM 24295 C C . SER H 5 117 ? 144.661 161.133 93.778 1.00 63.42 117 SER B C 1
ATOM 24296 O O . SER H 5 117 ? 144.570 160.709 92.621 1.00 63.42 117 SER B O 1
ATOM 24300 N N . ASN H 5 118 ? 145.470 160.592 94.687 1.00 57.76 118 ASN B N 1
ATOM 24301 C CA . ASN H 5 118 ? 146.301 159.427 94.419 1.00 57.76 118 ASN B CA 1
ATOM 24302 C C . ASN H 5 118 ? 145.708 158.143 94.980 1.00 57.76 118 ASN B C 1
ATOM 24303 O O . ASN H 5 118 ? 146.416 157.136 95.068 1.00 57.76 118 ASN B O 1
ATOM 24307 N N . CYS H 5 119 ? 144.437 158.154 95.369 1.00 64.59 119 CYS B N 1
ATOM 24308 C CA . CYS H 5 119 ? 143.824 156.959 95.930 1.00 64.59 119 CYS B CA 1
ATOM 24309 C C . CYS H 5 119 ? 143.707 155.872 94.871 1.00 64.59 119 CYS B C 1
ATOM 24310 O O . CYS H 5 119 ? 143.442 156.148 93.698 1.00 64.59 119 CYS B O 1
ATOM 24314 N N . LYS H 5 120 ? 143.909 154.623 95.294 1.00 66.78 120 LYS B N 1
ATOM 24315 C CA . LYS H 5 120 ? 143.792 153.501 94.368 1.00 66.78 120 LYS B CA 1
ATOM 24316 C C . LYS H 5 120 ? 142.335 153.238 94.011 1.00 66.78 120 LYS B C 1
ATOM 24317 O O . LYS H 5 120 ? 141.989 153.099 92.832 1.00 66.78 120 LYS B O 1
ATOM 24321 N N . THR H 5 121 ? 141.466 153.168 95.015 1.00 69.87 121 THR B N 1
ATOM 24322 C CA . THR H 5 121 ? 140.050 152.954 94.758 1.00 69.87 121 THR B CA 1
ATOM 24323 C C . THR H 5 121 ? 139.462 154.132 93.993 1.00 69.87 121 THR B C 1
ATOM 24324 O O . THR H 5 121 ? 139.864 155.284 94.174 1.00 69.87 121 THR B O 1
ATOM 24328 N N . SER H 5 122 ? 138.499 153.833 93.124 1.00 73.17 122 SER B N 1
ATOM 24329 C CA . SER H 5 122 ? 137.820 154.861 92.348 1.00 73.17 122 SER B CA 1
ATOM 24330 C C . SER H 5 122 ? 136.686 155.526 93.115 1.00 73.17 122 SER B C 1
ATOM 24331 O O . SER H 5 122 ? 136.080 156.469 92.596 1.00 73.17 122 SER B O 1
ATOM 24335 N N . ALA H 5 123 ? 136.382 155.060 94.323 1.00 78.63 123 ALA B N 1
ATOM 24336 C CA . ALA H 5 123 ? 135.351 155.661 95.153 1.00 78.63 123 ALA B CA 1
ATOM 24337 C C . ALA H 5 123 ? 135.804 155.617 96.604 1.00 78.63 123 ALA B C 1
ATOM 24338 O O . ALA H 5 123 ? 136.661 154.815 96.983 1.00 78.63 123 ALA B O 1
ATOM 24345 N N . VAL H 5 124 ? 135.220 156.492 97.417 1.00 81.05 124 VAL B N 1
ATOM 24346 C CA . VAL H 5 124 ? 135.597 156.624 98.818 1.00 81.05 124 VAL B CA 1
ATOM 24347 C C . VAL H 5 124 ? 134.347 156.889 99.643 1.00 81.05 124 VAL B C 1
ATOM 24348 O O . VAL H 5 124 ? 133.436 157.598 99.203 1.00 81.05 124 VAL B O 1
ATOM 24361 N N . LEU H 5 125 ? 134.309 156.320 100.845 1.00 86.63 125 LEU B N 1
ATOM 24362 C CA . LEU H 5 125 ? 133.187 156.542 101.744 1.00 86.63 125 LEU B CA 1
ATOM 24363 C C . LEU H 5 125 ? 133.102 158.013 102.132 1.00 86.63 125 LEU B C 1
ATOM 24364 O O . LEU H 5 125 ? 134.114 158.710 102.243 1.00 86.63 125 LEU B O 1
ATOM 24380 N N . ARG H 5 126 ? 131.873 158.487 102.340 1.00 99.23 126 ARG B N 1
ATOM 24381 C CA . ARG H 5 126 ? 131.651 159.846 102.793 1.00 99.23 126 ARG B CA 1
ATOM 24382 C C . ARG H 5 126 ? 130.317 159.894 103.527 1.00 99.23 126 ARG B C 1
ATOM 24383 O O . ARG H 5 126 ? 129.324 159.359 103.009 1.00 99.23 126 ARG B O 1
ATOM 24387 N N . PRO H 5 127 ? 130.252 160.507 104.709 1.00 110.75 127 PRO B N 1
ATOM 24388 C CA . PRO H 5 127 ? 128.966 160.603 105.407 1.00 110.75 127 PRO B CA 1
ATOM 24389 C C . PRO H 5 127 ? 127.953 161.388 104.590 1.00 110.75 127 PRO B C 1
ATOM 24390 O O . PRO H 5 127 ? 128.292 162.341 103.886 1.00 110.75 127 PRO B O 1
ATOM 24401 N N . GLU H 5 128 ? 126.689 160.972 104.691 1.00 115.41 128 GLU B N 1
ATOM 24402 C CA . GLU H 5 128 ? 125.638 161.622 103.916 1.00 115.41 128 GLU B CA 1
ATOM 24403 C C . GLU H 5 128 ? 125.523 163.097 104.277 1.00 115.41 128 GLU B C 1
ATOM 24404 O O . GLU H 5 128 ? 125.355 163.948 103.395 1.00 115.41 128 GLU B O 1
ATOM 24408 N N . LYS H 5 129 ? 125.612 163.419 105.564 1.00 118.56 129 LYS B N 1
ATOM 24409 C CA . LYS H 5 129 ? 125.514 164.788 106.048 1.00 118.56 129 LYS B CA 1
ATOM 24410 C C . LYS H 5 129 ? 126.802 165.167 106.762 1.00 118.56 129 LYS B C 1
ATOM 24411 O O . LYS H 5 129 ? 127.368 164.364 107.511 1.00 118.56 129 LYS B O 1
ATOM 24415 N N . GLY H 5 130 ? 127.263 166.392 106.525 1.00 125.96 130 GLY B N 1
ATOM 24416 C CA . GLY H 5 130 ? 128.494 166.838 107.154 1.00 125.96 130 GLY B CA 1
ATOM 24417 C C . GLY H 5 130 ? 128.357 166.887 108.665 1.00 125.96 130 GLY B C 1
ATOM 24418 O O . GLY H 5 130 ? 127.314 167.263 109.205 1.00 125.96 130 GLY B O 1
ATOM 24422 N N . GLU H 5 131 ? 129.430 166.496 109.353 1.00 129.88 131 GLU B N 1
ATOM 24423 C CA . GLU H 5 131 ? 129.451 166.498 110.810 1.00 129.88 131 GLU B CA 1
ATOM 24424 C C . GLU H 5 131 ? 130.829 166.098 111.322 1.00 129.88 131 GLU B C 1
ATOM 24425 O O . GLU H 5 131 ? 131.735 165.819 110.530 1.00 129.88 131 GLU B O 1
ATOM 24429 N N . GLN H 5 132 ? 130.999 166.070 112.642 1.00 128.44 132 GLN B N 1
ATOM 24430 C CA . GLN H 5 132 ? 132.226 165.564 113.243 1.00 128.44 132 GLN B CA 1
ATOM 24431 C C . GLN H 5 132 ? 132.207 164.041 113.206 1.00 128.44 132 GLN B C 1
ATOM 24432 O O . GLN H 5 132 ? 131.366 163.410 113.855 1.00 128.44 132 GLN B O 1
ATOM 24436 N N . ILE H 5 133 ? 133.131 163.453 112.451 1.00 123.34 133 ILE B N 1
ATOM 24437 C CA . ILE H 5 133 ? 133.182 162.011 112.240 1.00 123.34 133 ILE B CA 1
ATOM 24438 C C . ILE H 5 133 ? 134.506 161.503 112.791 1.00 123.34 133 ILE B C 1
ATOM 24439 O O . ILE H 5 133 ? 135.564 161.716 112.186 1.00 123.34 133 ILE B O 1
ATOM 24455 N N . GLU H 5 134 ? 134.451 160.836 113.940 1.00 118.12 134 GLU B N 1
ATOM 24456 C CA . GLU H 5 134 ? 135.604 160.173 114.533 1.00 118.12 134 GLU B CA 1
ATOM 24457 C C . GLU H 5 134 ? 135.383 158.669 114.456 1.00 118.12 134 GLU B C 1
ATOM 24458 O O . GLU H 5 134 ? 134.384 158.158 114.974 1.00 118.12 134 GLU B O 1
ATOM 24462 N N . SER H 5 135 ? 136.310 157.966 113.811 1.00 114.84 135 SER B N 1
ATOM 24463 C CA . SER H 5 135 ? 136.172 156.526 113.647 1.00 114.84 135 SER B CA 1
ATOM 24464 C C . SER H 5 135 ? 136.310 155.827 114.993 1.00 114.84 135 SER B C 1
ATOM 24465 O O . SER H 5 135 ? 137.235 156.108 115.761 1.00 114.84 135 SER B O 1
ATOM 24469 N N . ALA H 5 136 ? 135.386 154.914 115.279 1.00 100.30 136 ALA B N 1
ATOM 24470 C CA . ALA H 5 136 ? 135.436 154.169 116.528 1.00 100.30 136 ALA B CA 1
ATOM 24471 C C . ALA H 5 136 ? 136.641 153.239 116.535 1.00 100.30 136 ALA B C 1
ATOM 24472 O O . ALA H 5 136 ? 136.880 152.506 115.571 1.00 100.30 136 ALA B O 1
ATOM 24479 N N . GLU H 5 137 ? 137.399 153.269 117.626 1.00 103.61 137 GLU B N 1
ATOM 24480 C CA . GLU H 5 137 ? 138.556 152.405 117.813 1.00 103.61 137 GLU B CA 1
ATOM 24481 C C . GLU H 5 137 ? 138.285 151.462 118.976 1.00 103.61 137 GLU B C 1
ATOM 24482 O O . GLU H 5 137 ? 137.843 151.898 120.044 1.00 103.61 137 GLU B O 1
ATOM 24486 N N . ASP H 5 138 ? 138.549 150.174 118.765 1.00 99.87 138 ASP B N 1
ATOM 24487 C CA . ASP H 5 138 ? 138.276 149.117 119.732 1.00 99.87 138 ASP B CA 1
ATOM 24488 C C . ASP H 5 138 ? 136.786 148.902 119.949 1.00 99.87 138 ASP B C 1
ATOM 24489 O O . ASP H 5 138 ? 136.399 148.162 120.862 1.00 99.87 138 ASP B O 1
ATOM 24493 N N . GLY H 5 139 ? 135.936 149.527 119.138 1.00 91.56 139 GLY B N 1
ATOM 24494 C CA . GLY H 5 139 ? 134.505 149.364 119.310 1.00 91.56 139 GLY B CA 1
ATOM 24495 C C . GLY H 5 139 ? 134.062 147.948 118.987 1.00 91.56 139 GLY B C 1
ATOM 24496 O O . GLY H 5 139 ? 134.569 147.307 118.066 1.00 91.56 139 GLY B O 1
ATOM 24500 N N . TRP H 5 140 ? 133.099 147.460 119.762 1.00 85.61 140 TRP B N 1
ATOM 24501 C CA . TRP H 5 140 ? 132.528 146.132 119.585 1.00 85.61 140 TRP B CA 1
ATOM 24502 C C . TRP H 5 140 ? 131.094 146.280 119.096 1.00 85.61 140 TRP B C 1
ATOM 24503 O O . TRP H 5 140 ? 130.268 146.908 119.765 1.00 85.61 140 TRP B O 1
ATOM 24524 N N . ILE H 5 141 ? 130.799 145.690 117.940 1.00 83.17 141 ILE B N 1
ATOM 24525 C CA . ILE H 5 141 ? 129.507 145.869 117.289 1.00 83.17 141 ILE B CA 1
ATOM 24526 C C . ILE H 5 141 ? 128.433 145.190 118.122 1.00 83.17 141 ILE B C 1
ATOM 24527 O O . ILE H 5 141 ? 128.739 144.464 119.075 1.00 83.17 141 ILE B O 1
ATOM 24531 N N . ASP H 5 142 ? 127.171 145.442 117.783 1.00 91.28 142 ASP B N 1
ATOM 24532 C CA . ASP H 5 142 ? 126.052 144.845 118.500 1.00 91.28 142 ASP B CA 1
ATOM 24533 C C . ASP H 5 142 ? 126.273 143.352 118.684 1.00 91.28 142 ASP B C 1
ATOM 24534 O O . ASP H 5 142 ? 126.310 142.594 117.711 1.00 91.28 142 ASP B O 1
ATOM 24538 N N . LYS H 5 143 ? 126.411 142.934 119.945 1.00 88.00 143 LYS B N 1
ATOM 24539 C CA . LYS H 5 143 ? 126.859 141.576 120.235 1.00 88.00 143 LYS B CA 1
ATOM 24540 C C . LYS H 5 143 ? 126.008 140.541 119.512 1.00 88.00 143 LYS B C 1
ATOM 24541 O O . LYS H 5 143 ? 126.520 139.513 119.058 1.00 88.00 143 LYS B O 1
ATOM 24545 N N . ALA H 5 144 ? 124.706 140.794 119.397 1.00 90.80 144 ALA B N 1
ATOM 24546 C CA . ALA H 5 144 ? 123.829 139.914 118.637 1.00 90.80 144 ALA B CA 1
ATOM 24547 C C . ALA H 5 144 ? 123.016 140.715 117.631 1.00 90.80 144 ALA B C 1
ATOM 24548 O O . ALA H 5 144 ? 122.674 140.211 116.556 1.00 90.80 144 ALA B O 1
ATOM 24555 N N . ALA H 5 145 ? 122.705 141.967 117.968 1.00 92.00 145 ALA B N 1
ATOM 24556 C CA . ALA H 5 145 ? 121.955 142.821 117.058 1.00 92.00 145 ALA B CA 1
ATOM 24557 C C . ALA H 5 145 ? 122.753 143.197 115.819 1.00 92.00 145 ALA B C 1
ATOM 24558 O O . ALA H 5 145 ? 122.170 143.732 114.869 1.00 92.00 145 ALA B O 1
ATOM 24565 N N . MET H 5 146 ? 124.061 142.928 115.800 1.00 93.88 146 MET B N 1
ATOM 24566 C CA . MET H 5 146 ? 124.857 143.246 114.621 1.00 93.88 146 MET B CA 1
ATOM 24567 C C . MET H 5 146 ? 124.310 142.557 113.380 1.00 93.88 146 MET B C 1
ATOM 24568 O O . MET H 5 146 ? 124.526 143.033 112.260 1.00 93.88 146 MET B O 1
ATOM 24572 N N . GLU H 5 147 ? 123.605 141.437 113.553 1.00 98.75 147 GLU B N 1
ATOM 24573 C CA . GLU H 5 147 ? 122.976 140.783 112.412 1.00 98.75 147 GLU B CA 1
ATOM 24574 C C . GLU H 5 147 ? 122.122 141.770 111.631 1.00 98.75 147 GLU B C 1
ATOM 24575 O O . GLU H 5 147 ? 122.161 141.799 110.395 1.00 98.75 147 GLU B O 1
ATOM 24579 N N . GLU H 5 148 ? 121.347 142.593 112.338 1.00 102.84 148 GLU B N 1
ATOM 24580 C CA . GLU H 5 148 ? 120.641 143.684 111.678 1.00 102.84 148 GLU B CA 1
ATOM 24581 C C . GLU H 5 148 ? 121.610 144.557 110.895 1.00 102.84 148 GLU B C 1
ATOM 24582 O O . GLU H 5 148 ? 121.285 145.039 109.804 1.00 102.84 148 GLU B O 1
ATOM 24586 N N . TYR H 5 149 ? 122.810 144.771 111.439 1.00 105.70 149 TYR B N 1
ATOM 24587 C CA . TYR H 5 149 ? 123.825 145.531 110.717 1.00 105.70 149 TYR B CA 1
ATOM 24588 C C . TYR H 5 149 ? 124.211 144.826 109.424 1.00 105.70 149 TYR B C 1
ATOM 24589 O O . TYR H 5 149 ? 124.281 145.450 108.359 1.00 105.70 149 TYR B O 1
ATOM 24593 N N . LEU H 5 150 ? 124.466 143.518 109.496 1.00 100.00 150 LEU B N 1
ATOM 24594 C CA . LEU H 5 150 ? 124.758 142.763 108.283 1.00 100.00 150 LEU B CA 1
ATOM 24595 C C . LEU H 5 150 ? 123.550 142.738 107.357 1.00 100.00 150 LEU B C 1
ATOM 24596 O O . LEU H 5 150 ? 123.688 142.887 106.137 1.00 100.00 150 LEU B O 1
ATOM 24600 N N . ASN H 5 151 ? 122.356 142.554 107.920 1.00 104.07 151 ASN B N 1
ATOM 24601 C CA . ASN H 5 151 ? 121.140 142.473 107.121 1.00 104.07 151 ASN B CA 1
ATOM 24602 C C . ASN H 5 151 ? 120.773 143.802 106.476 1.00 104.07 151 ASN B C 1
ATOM 24603 O O . ASN H 5 151 ? 119.926 143.819 105.577 1.00 104.07 151 ASN B O 1
ATOM 24607 N N . GLY H 5 152 ? 121.388 144.902 106.903 1.00 109.19 152 GLY B N 1
ATOM 24608 C CA . GLY H 5 152 ? 121.033 146.223 106.432 1.00 109.19 152 GLY B CA 1
ATOM 24609 C C . GLY H 5 152 ? 120.173 147.024 107.383 1.00 109.19 152 GLY B C 1
ATOM 24610 O O . GLY H 5 152 ? 119.873 148.187 107.087 1.00 109.19 152 GLY B O 1
ATOM 24614 N N . ILE H 5 153 ? 119.771 146.445 108.514 1.00 112.99 153 ILE B N 1
ATOM 24615 C CA . ILE H 5 153 ? 118.966 147.153 109.511 1.00 112.99 153 ILE B CA 1
ATOM 24616 C C . ILE H 5 153 ? 119.951 147.758 110.507 1.00 112.99 153 ILE B C 1
ATOM 24617 O O . ILE H 5 153 ? 120.351 147.128 111.486 1.00 112.99 153 ILE B O 1
ATOM 24621 N N . TYR H 5 154 ? 120.340 149.005 110.252 1.00 114.85 154 TYR B N 1
ATOM 24622 C CA . TYR H 5 154 ? 121.278 149.740 111.099 1.00 114.85 154 TYR B CA 1
ATOM 24623 C C . TYR H 5 154 ? 120.557 150.739 111.995 1.00 114.85 154 TYR B C 1
ATOM 24624 O O . TYR H 5 154 ? 121.045 151.850 112.221 1.00 114.85 154 TYR B O 1
ATOM 24628 N N . GLU H 5 155 ? 119.385 150.361 112.511 1.00 122.49 155 GLU B N 1
ATOM 24629 C CA . GLU H 5 155 ? 118.547 151.295 113.257 1.00 122.49 155 GLU B CA 1
ATOM 24630 C C . GLU H 5 155 ? 119.335 151.997 114.358 1.00 122.49 155 GLU B C 1
ATOM 24631 O O . GLU H 5 155 ? 119.480 153.224 114.352 1.00 122.49 155 GLU B O 1
ATOM 24635 N N . ASN H 5 156 ? 119.853 151.228 115.316 1.00 125.30 156 ASN B N 1
ATOM 24636 C CA . ASN H 5 156 ? 120.611 151.802 116.427 1.00 125.30 156 ASN B CA 1
ATOM 24637 C C . ASN H 5 156 ? 121.648 150.771 116.862 1.00 125.30 156 ASN B C 1
ATOM 24638 O O . ASN H 5 156 ? 121.343 149.877 117.658 1.00 125.30 156 ASN B O 1
ATOM 24642 N N . MET H 5 157 ? 122.864 150.903 116.341 1.00 117.77 157 MET B N 1
ATOM 24643 C CA . MET H 5 157 ? 123.962 150.002 116.686 1.00 117.77 157 MET B CA 1
ATOM 24644 C C . MET H 5 157 ? 124.700 150.479 117.932 1.00 117.77 157 MET B C 1
ATOM 24645 O O . MET H 5 157 ? 125.916 150.657 117.932 1.00 117.77 157 MET B O 1
ATOM 24649 N N . SER H 5 158 ? 123.954 150.700 119.011 1.00 111.87 158 SER B N 1
ATOM 24650 C CA . SER H 5 158 ? 124.574 151.062 120.277 1.00 111.87 158 SER B CA 1
ATOM 24651 C C . SER H 5 158 ? 125.579 149.994 120.686 1.00 111.87 158 SER B C 1
ATOM 24652 O O . SER H 5 158 ? 125.309 148.794 120.588 1.00 111.87 158 SER B O 1
ATOM 24656 N N . TYR H 5 159 ? 126.749 150.435 121.139 1.00 109.68 159 TYR B N 1
ATOM 24657 C CA . TYR H 5 159 ? 127.820 149.511 121.472 1.00 109.68 159 TYR B CA 1
ATOM 24658 C C . TYR H 5 159 ? 128.729 150.143 122.513 1.00 109.68 159 TYR B C 1
ATOM 24659 O O . TYR H 5 159 ? 128.802 151.367 122.645 1.00 109.68 159 TYR B O 1
ATOM 24663 N N . SER H 5 160 ? 129.427 149.286 123.254 1.00 111.65 160 SER B N 1
ATOM 24664 C CA . SER H 5 160 ? 130.367 149.764 124.258 1.00 111.65 160 SER B CA 1
ATOM 24665 C C . SER H 5 160 ? 131.481 150.562 123.595 1.00 111.65 160 SER B C 1
ATOM 24666 O O . SER H 5 160 ? 132.042 150.144 122.578 1.00 111.65 160 SER B O 1
ATOM 24670 N N . LYS H 5 161 ? 131.800 151.714 124.175 1.00 117.33 161 LYS B N 1
ATOM 24671 C CA . LYS H 5 161 ? 132.829 152.588 123.625 1.00 117.33 161 LYS B CA 1
ATOM 24672 C C . LYS H 5 161 ? 134.209 151.957 123.769 1.00 117.33 161 LYS B C 1
ATOM 24673 O O . LYS H 5 161 ? 135.002 151.956 122.828 1.00 117.33 161 LYS B O 1
ATOM 24677 N N . THR H 5 199 ? 135.536 137.111 131.177 1.00 90.61 199 THR B N 1
ATOM 24678 C CA . THR H 5 199 ? 136.185 137.181 129.874 1.00 90.61 199 THR B CA 1
ATOM 24679 C C . THR H 5 199 ? 136.735 135.821 129.464 1.00 90.61 199 THR B C 1
ATOM 24680 O O . THR H 5 199 ? 137.722 135.348 130.024 1.00 90.61 199 THR B O 1
ATOM 24684 N N . THR H 5 200 ? 136.090 135.195 128.482 1.00 88.61 200 THR B N 1
ATOM 24685 C CA . THR H 5 200 ? 136.490 133.885 127.996 1.00 88.61 200 THR B CA 1
ATOM 24686 C C . THR H 5 200 ? 136.527 133.894 126.475 1.00 88.61 200 THR B C 1
ATOM 24687 O O . THR H 5 200 ? 135.887 134.720 125.820 1.00 88.61 200 THR B O 1
ATOM 24691 N N . ILE H 5 201 ? 137.289 132.956 125.921 1.00 85.40 201 ILE B N 1
ATOM 24692 C CA . ILE H 5 201 ? 137.483 132.838 124.482 1.00 85.40 201 ILE B CA 1
ATOM 24693 C C . ILE H 5 201 ? 136.730 131.613 123.983 1.00 85.40 201 ILE B C 1
ATOM 24694 O O . ILE H 5 201 ? 136.515 130.646 124.722 1.00 85.40 201 ILE B O 1
ATOM 24710 N N . VAL H 5 202 ? 136.321 131.661 122.717 1.00 82.51 202 VAL B N 1
ATOM 24711 C CA . VAL H 5 202 ? 135.622 130.557 122.075 1.00 82.51 202 VAL B CA 1
ATOM 24712 C C . VAL H 5 202 ? 136.285 130.291 120.732 1.00 82.51 202 VAL B C 1
ATOM 24713 O O . VAL H 5 202 ? 136.894 131.182 120.132 1.00 82.51 202 VAL B O 1
ATOM 24726 N N . VAL H 5 203 ? 136.164 129.048 120.258 1.00 80.78 203 VAL B N 1
ATOM 24727 C CA . VAL H 5 203 ? 136.766 128.620 119.001 1.00 80.78 203 VAL B CA 1
ATOM 24728 C C . VAL H 5 203 ? 135.826 127.641 118.312 1.00 80.78 203 VAL B C 1
ATOM 24729 O O . VAL H 5 203 ? 134.897 127.102 118.917 1.00 80.78 203 VAL B O 1
ATOM 24742 N N . ASP H 5 204 ? 136.076 127.418 117.025 1.00 80.83 204 ASP B N 1
ATOM 24743 C CA . ASP H 5 204 ? 135.369 126.416 116.240 1.00 80.83 204 ASP B CA 1
ATOM 24744 C C . ASP H 5 204 ? 136.383 125.429 115.681 1.00 80.83 204 ASP B C 1
ATOM 24745 O O . ASP H 5 204 ? 137.407 125.836 115.124 1.00 80.83 204 ASP B O 1
ATOM 24749 N N . ILE H 5 205 ? 136.098 124.135 115.836 1.00 81.58 205 ILE B N 1
ATOM 24750 C CA . ILE H 5 205 ? 137.024 123.072 115.467 1.00 81.58 205 ILE B CA 1
ATOM 24751 C C . ILE H 5 205 ? 136.249 121.993 114.724 1.00 81.58 205 ILE B C 1
ATOM 24752 O O . ILE H 5 205 ? 135.022 121.910 114.802 1.00 81.58 205 ILE B O 1
ATOM 24768 N N . ASP H 5 206 ? 136.982 121.165 113.985 1.00 83.80 206 ASP B N 1
ATOM 24769 C CA . ASP H 5 206 ? 136.406 119.984 113.355 1.00 83.80 206 ASP B CA 1
ATOM 24770 C C . ASP H 5 206 ? 137.539 119.091 112.875 1.00 83.80 206 ASP B C 1
ATOM 24771 O O . ASP H 5 206 ? 138.689 119.523 112.762 1.00 83.80 206 ASP B O 1
ATOM 24775 N N . GLY H 5 207 ? 137.195 117.836 112.594 1.00 90.71 207 GLY B N 1
ATOM 24776 C CA . GLY H 5 207 ? 138.169 116.893 112.084 1.00 90.71 207 GLY B CA 1
ATOM 24777 C C . GLY H 5 207 ? 139.175 116.396 113.096 1.00 90.71 207 GLY B C 1
ATOM 24778 O O . GLY H 5 207 ? 140.258 115.954 112.706 1.00 90.71 207 GLY B O 1
ATOM 24782 N N . LEU H 5 208 ? 138.856 116.453 114.387 1.00 94.40 208 LEU B N 1
ATOM 24783 C CA . LEU H 5 208 ? 139.758 115.935 115.406 1.00 94.40 208 LEU B CA 1
ATOM 24784 C C . LEU H 5 208 ? 138.962 115.669 116.675 1.00 94.40 208 LEU B C 1
ATOM 24785 O O . LEU H 5 208 ? 137.859 116.190 116.860 1.00 94.40 208 LEU B O 1
ATOM 24801 N N . GLU H 5 209 ? 139.539 114.844 117.545 1.00 103.52 209 GLU B N 1
ATOM 24802 C CA . GLU H 5 209 ? 138.978 114.546 118.856 1.00 103.52 209 GLU B CA 1
ATOM 24803 C C . GLU H 5 209 ? 139.985 114.944 119.924 1.00 103.52 209 GLU B C 1
ATOM 24804 O O . GLU H 5 209 ? 141.177 114.645 119.799 1.00 103.52 209 GLU B O 1
ATOM 24808 N N . ILE H 5 210 ? 139.506 115.617 120.965 1.00 100.29 210 ILE B N 1
ATOM 24809 C CA . ILE H 5 210 ? 140.359 116.090 122.052 1.00 100.29 210 ILE B CA 1
ATOM 24810 C C . ILE H 5 210 ? 139.702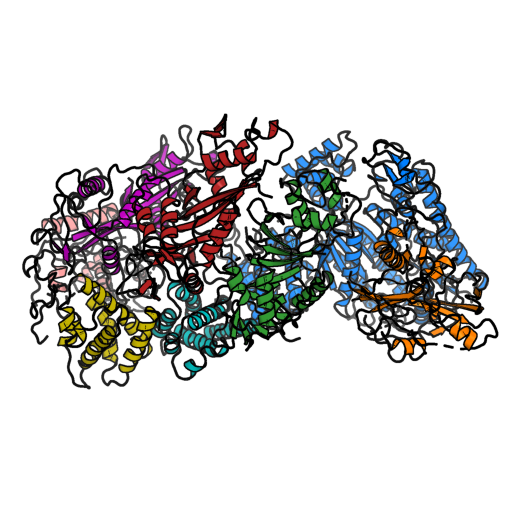 115.737 123.380 1.00 100.29 210 ILE B C 1
ATOM 24811 O O . ILE H 5 210 ? 138.514 115.383 123.407 1.00 100.29 210 ILE B O 1
ATOM 24815 N N . PRO H 5 211 ? 140.424 115.811 124.496 1.00 98.08 211 PRO B N 1
ATOM 24816 C CA . PRO H 5 211 ? 139.812 115.483 125.788 1.00 98.08 211 PRO B CA 1
ATOM 24817 C C . PRO H 5 211 ? 138.622 116.382 126.085 1.00 98.08 211 PRO B C 1
ATOM 24818 O O . PRO H 5 211 ? 138.576 117.546 125.682 1.00 98.08 211 PRO B O 1
ATOM 24829 N N . ASP H 5 212 ? 137.646 115.822 126.802 1.00 91.71 212 ASP B N 1
ATOM 24830 C CA . ASP H 5 212 ? 136.425 116.550 127.121 1.00 91.71 212 ASP B CA 1
ATOM 24831 C C . ASP H 5 212 ? 136.656 117.699 128.092 1.00 91.71 212 ASP B C 1
ATOM 24832 O O . ASP H 5 212 ? 135.746 118.511 128.285 1.00 91.71 212 ASP B O 1
ATOM 24836 N N . ALA H 5 213 ? 137.831 117.788 128.705 1.00 91.71 213 ALA B N 1
ATOM 24837 C CA . ALA H 5 213 ? 138.142 118.901 129.592 1.00 91.71 213 ALA B CA 1
ATOM 24838 C C . ALA H 5 213 ? 139.644 118.998 129.834 1.00 91.71 213 ALA B C 1
ATOM 24839 O O . ALA H 5 213 ? 140.085 119.543 130.845 1.00 91.71 213 ALA B O 1
ATOM 24846 N N . ALA H 5 225 ? 145.205 128.142 131.910 1.00 84.03 225 ALA B N 1
ATOM 24847 C CA . ALA H 5 225 ? 143.912 128.557 131.384 1.00 84.03 225 ALA B CA 1
ATOM 24848 C C . ALA H 5 225 ? 142.997 127.355 131.176 1.00 84.03 225 ALA B C 1
ATOM 24849 O O . ALA H 5 225 ? 143.231 126.534 130.292 1.00 84.03 225 ALA B O 1
ATOM 24856 N N . SER H 5 226 ? 141.951 127.263 131.992 1.00 84.03 226 SER B N 1
ATOM 24857 C CA . SER H 5 226 ? 141.024 126.147 131.901 1.00 84.03 226 SER B CA 1
ATOM 24858 C C . SER H 5 226 ? 140.293 126.167 130.563 1.00 84.03 226 SER B C 1
ATOM 24859 O O . SER H 5 226 ? 140.145 127.208 129.918 1.00 84.03 226 SER B O 1
ATOM 24863 N N . PHE H 5 227 ? 139.834 124.990 130.145 1.00 85.55 227 PHE B N 1
ATOM 24864 C CA . PHE H 5 227 ? 139.154 124.847 128.868 1.00 85.55 227 PHE B CA 1
ATOM 24865 C C . PHE H 5 227 ? 138.143 123.715 128.961 1.00 85.55 227 PHE B C 1
ATOM 24866 O O . PHE H 5 227 ? 138.240 122.838 129.822 1.00 85.55 227 PHE B O 1
ATOM 24883 N N . LYS H 5 228 ? 137.166 123.747 128.058 1.00 82.59 228 LYS B N 1
ATOM 24884 C CA . LYS H 5 228 ? 136.113 122.744 128.026 1.00 82.59 228 LYS B CA 1
ATOM 24885 C C . LYS H 5 228 ? 135.714 122.494 126.580 1.00 82.59 228 LYS B C 1
ATOM 24886 O O . LYS H 5 228 ? 135.986 123.305 125.692 1.00 82.59 228 LYS B O 1
ATOM 24890 N N . ALA H 5 229 ? 135.065 121.353 126.354 1.00 84.06 229 ALA B N 1
ATOM 24891 C CA . ALA H 5 229 ? 134.673 120.923 125.018 1.00 84.06 229 ALA B CA 1
ATOM 24892 C C . ALA H 5 229 ? 133.206 120.523 125.022 1.00 84.06 229 ALA B C 1
ATOM 24893 O O . ALA H 5 229 ? 132.758 119.796 125.915 1.00 84.06 229 ALA B O 1
ATOM 24900 N N . ILE H 5 230 ? 132.464 121.001 124.025 1.00 84.51 230 ILE B N 1
ATOM 24901 C CA . ILE H 5 230 ? 131.049 120.686 123.872 1.00 84.51 230 ILE B CA 1
ATOM 24902 C C . ILE H 5 230 ? 130.816 120.212 122.444 1.00 84.51 230 ILE B C 1
ATOM 24903 O O . ILE H 5 230 ? 131.768 120.032 121.679 1.00 84.51 230 ILE B O 1
ATOM 24907 N N . ASP H 5 231 ? 129.555 119.995 122.079 1.00 87.08 231 ASP B N 1
ATOM 24908 C CA . ASP H 5 231 ? 129.196 119.577 120.732 1.00 87.08 231 ASP B CA 1
ATOM 24909 C C . ASP H 5 231 ? 128.096 120.475 120.186 1.00 87.08 231 ASP B C 1
ATOM 24910 O O . ASP H 5 231 ? 127.288 121.026 120.939 1.00 87.08 231 ASP B O 1
ATOM 24914 N N . ILE H 5 232 ? 128.075 120.619 118.861 1.00 97.39 232 ILE B N 1
ATOM 24915 C CA . ILE H 5 232 ? 127.058 121.411 118.182 1.00 97.39 232 ILE B CA 1
ATOM 24916 C C . ILE H 5 232 ? 126.969 120.917 116.748 1.00 97.39 232 ILE B C 1
ATOM 24917 O O . ILE H 5 232 ? 127.942 120.398 116.195 1.00 97.39 232 ILE B O 1
ATOM 24921 N N . ASP H 5 233 ? 125.791 121.072 116.144 1.00 106.08 233 ASP B N 1
ATOM 24922 C CA . ASP H 5 233 ? 125.581 120.560 114.790 1.00 106.08 233 ASP B CA 1
ATOM 24923 C C . ASP H 5 233 ? 126.056 121.550 113.729 1.00 106.08 233 ASP B C 1
ATOM 24924 O O . ASP H 5 233 ? 127.015 121.282 112.998 1.00 106.08 233 ASP B O 1
ATOM 24928 N N . GLU H 5 234 ? 125.392 122.709 113.633 1.00 112.60 234 GLU B N 1
ATOM 24929 C CA . GLU H 5 234 ? 125.656 123.638 112.539 1.00 112.60 234 GLU B CA 1
ATOM 24930 C C . GLU H 5 234 ? 125.578 125.106 112.946 1.00 112.60 234 GLU B C 1
ATOM 24931 O O . GLU H 5 234 ? 125.601 125.973 112.063 1.00 112.60 234 GLU B O 1
ATOM 24935 N N . THR H 5 235 ? 125.478 125.418 114.236 1.00 112.61 235 THR B N 1
ATOM 24936 C CA . THR H 5 235 ? 125.218 126.791 114.651 1.00 112.61 235 THR B CA 1
ATOM 24937 C C . THR H 5 235 ? 126.275 127.741 114.097 1.00 112.61 235 THR B C 1
ATOM 24938 O O . THR H 5 235 ? 127.471 127.441 114.101 1.00 112.61 235 THR B O 1
ATOM 24942 N N . SER H 5 236 ? 125.819 128.895 113.615 1.00 101.18 236 SER B N 1
ATOM 24943 C CA . SER H 5 236 ? 126.700 129.933 113.095 1.00 101.18 236 SER B CA 1
ATOM 24944 C C . SER H 5 236 ? 125.888 131.213 112.957 1.00 101.18 236 SER B C 1
ATOM 24945 O O . SER H 5 236 ? 124.672 131.225 113.166 1.00 101.18 236 SER B O 1
ATOM 24949 N N . ILE H 5 237 ? 126.577 132.295 112.598 1.00 90.57 237 ILE B N 1
ATOM 24950 C CA . ILE H 5 237 ? 125.930 133.594 112.436 1.00 90.57 237 ILE B CA 1
ATOM 24951 C C . ILE H 5 237 ? 125.050 133.537 111.191 1.00 90.57 237 ILE B C 1
ATOM 24952 O O . ILE H 5 237 ? 125.553 133.519 110.064 1.00 90.57 237 ILE B O 1
ATOM 24956 N N . LEU H 5 238 ? 123.734 133.518 111.391 1.00 91.35 238 LEU B N 1
ATOM 24957 C CA . LEU H 5 238 ? 122.810 133.371 110.275 1.00 91.35 238 LEU B CA 1
ATOM 24958 C C . LEU H 5 238 ? 123.003 134.497 109.268 1.00 91.35 238 LEU B C 1
ATOM 24959 O O . LEU H 5 238 ? 123.151 135.665 109.636 1.00 91.35 238 LEU B O 1
ATOM 24963 N N . GLN H 5 239 ? 122.998 134.138 107.988 1.00 91.16 239 GLN B N 1
ATOM 24964 C CA . GLN H 5 239 ? 123.144 135.116 106.917 1.00 91.16 239 GLN B CA 1
ATOM 24965 C C . GLN H 5 239 ? 121.796 135.731 106.559 1.00 91.16 239 GLN B C 1
ATOM 24966 O O . GLN H 5 239 ? 121.138 135.298 105.612 1.00 91.16 239 GLN B O 1
ATOM 24970 N N . GLU H 5 248 ? 123.146 142.730 93.401 1.00 89.32 248 GLU B N 1
ATOM 24971 C CA . GLU H 5 248 ? 124.299 142.226 92.668 1.00 89.32 248 GLU B CA 1
ATOM 24972 C C . GLU H 5 248 ? 125.599 142.748 93.271 1.00 89.32 248 GLU B C 1
ATOM 24973 O O . GLU H 5 248 ? 126.558 143.028 92.553 1.00 89.32 248 GLU B O 1
ATOM 24977 N N . LYS H 5 249 ? 125.623 142.878 94.594 1.00 86.58 249 LYS B N 1
ATOM 24978 C CA . LYS H 5 249 ? 126.809 143.333 95.304 1.00 86.58 249 LYS B CA 1
ATOM 24979 C C . LYS H 5 249 ? 126.555 143.203 96.798 1.00 86.58 249 LYS B C 1
ATOM 24980 O O . LYS H 5 249 ? 125.418 143.347 97.256 1.00 86.58 249 LYS B O 1
ATOM 24984 N N . ILE H 5 250 ? 127.622 142.934 97.549 1.00 76.19 250 ILE B N 1
ATOM 24985 C CA . ILE H 5 250 ? 127.509 142.736 98.989 1.00 76.19 250 ILE B CA 1
ATOM 24986 C C . ILE H 5 250 ? 128.852 143.052 99.624 1.00 76.19 250 ILE B C 1
ATOM 24987 O O . ILE H 5 250 ? 129.907 142.843 99.019 1.00 76.19 250 ILE B O 1
ATOM 24991 N N . LYS H 5 251 ? 128.808 143.558 100.854 1.00 71.59 251 LYS B N 1
ATOM 24992 C CA . LYS H 5 251 ? 130.014 143.815 101.622 1.00 71.59 251 LYS B CA 1
ATOM 24993 C C . LYS H 5 251 ? 130.690 142.494 101.990 1.00 71.59 251 LYS B C 1
ATOM 24994 O O . LYS H 5 251 ? 130.224 141.405 101.646 1.00 71.59 251 LYS B O 1
ATOM 24998 N N . LEU H 5 252 ? 131.820 142.594 102.695 1.00 66.36 252 LEU B N 1
ATOM 24999 C CA . LEU H 5 252 ? 132.501 141.403 103.210 1.00 66.36 252 LEU B CA 1
ATOM 25000 C C . LEU H 5 252 ? 133.207 141.792 104.511 1.00 66.36 252 LEU B C 1
ATOM 25001 O O . LEU H 5 252 ? 134.346 142.262 104.498 1.00 66.36 252 LEU B O 1
ATOM 25005 N N . TYR H 5 253 ? 132.517 141.577 105.626 1.00 67.28 253 TYR B N 1
ATOM 25006 C CA . TYR H 5 253 ? 133.112 141.750 106.941 1.00 67.28 253 TYR B CA 1
ATOM 25007 C C . TYR H 5 253 ? 134.365 140.886 107.071 1.00 67.28 253 TYR B C 1
ATOM 25008 O O . TYR H 5 253 ? 134.612 139.979 106.273 1.00 67.28 253 TYR B O 1
ATOM 25026 N N . ILE H 5 254 ? 135.171 141.185 108.088 1.00 64.69 254 ILE B N 1
ATOM 25027 C CA . ILE H 5 254 ? 136.323 140.357 108.430 1.00 64.69 254 ILE B CA 1
ATOM 25028 C C . ILE H 5 254 ? 136.416 140.227 109.945 1.00 64.69 254 ILE B C 1
ATOM 25029 O O . ILE H 5 254 ? 136.927 141.124 110.624 1.00 64.69 254 ILE B O 1
ATOM 25045 N N . ALA H 5 255 ? 135.935 139.106 110.484 1.00 71.50 255 ALA B N 1
ATOM 25046 C CA . ALA H 5 255 ? 135.878 138.898 111.926 1.00 71.50 255 ALA B CA 1
ATOM 25047 C C . ALA H 5 255 ? 137.169 138.345 112.514 1.00 71.50 255 ALA B C 1
ATOM 25048 O O . ALA H 5 255 ? 137.321 138.349 113.740 1.00 71.50 255 ALA B O 1
ATOM 25055 N N . THR H 5 256 ? 138.085 137.859 111.685 1.00 71.69 256 THR B N 1
ATOM 25056 C CA . THR H 5 256 ? 139.396 137.417 112.128 1.00 71.69 256 THR B CA 1
ATOM 25057 C C . THR H 5 256 ? 140.443 137.954 111.165 1.00 71.69 256 THR B C 1
ATOM 25058 O O . THR H 5 256 ? 140.139 138.201 109.992 1.00 71.69 256 THR B O 1
ATOM 25062 N N . PRO H 5 257 ? 141.678 138.146 111.625 1.00 68.42 257 PRO B N 1
ATOM 25063 C CA . PRO H 5 257 ? 142.720 138.649 110.725 1.00 68.42 257 PRO B CA 1
ATOM 25064 C C . PRO H 5 257 ? 142.899 137.752 109.510 1.00 68.42 257 PRO B C 1
ATOM 25065 O O . PRO H 5 257 ? 142.763 136.529 109.585 1.00 68.42 257 PRO B O 1
ATOM 25076 N N . ALA H 5 258 ? 143.205 138.380 108.379 1.00 69.24 258 ALA B N 1
ATOM 25077 C CA . ALA H 5 258 ? 143.468 137.687 107.128 1.00 69.24 258 ALA B CA 1
ATOM 25078 C C . ALA H 5 258 ? 144.889 137.986 106.670 1.00 69.24 258 ALA B C 1
ATOM 25079 O O . ALA H 5 258 ? 145.497 138.977 107.080 1.00 69.24 258 ALA B O 1
ATOM 25086 N N . ILE H 5 259 ? 145.418 137.116 105.813 1.00 68.89 259 ILE B N 1
ATOM 25087 C CA . ILE H 5 259 ? 146.754 137.275 105.246 1.00 68.89 259 ILE B CA 1
ATOM 25088 C C . ILE H 5 259 ? 146.638 137.012 103.750 1.00 68.89 259 ILE B C 1
ATOM 25089 O O . ILE H 5 259 ? 146.689 135.859 103.310 1.00 68.89 259 ILE B O 1
ATOM 25093 N N . PHE H 5 260 ? 146.490 138.075 102.966 1.00 76.52 260 PHE B N 1
ATOM 25094 C CA . PHE H 5 260 ? 146.407 137.959 101.516 1.00 76.52 260 PHE B CA 1
ATOM 25095 C C . PHE H 5 260 ? 147.815 137.782 100.947 1.00 76.52 260 PHE B C 1
ATOM 25096 O O . PHE H 5 260 ? 148.792 137.614 101.681 1.00 76.52 260 PHE B O 1
ATOM 25113 N N . LYS H 5 261 ? 147.936 137.818 99.619 1.00 76.08 261 LYS B N 1
ATOM 25114 C CA . LYS H 5 261 ? 149.231 137.734 98.951 1.00 76.08 261 LYS B CA 1
ATOM 25115 C C . LYS H 5 261 ? 149.736 139.112 98.535 1.00 76.08 261 LYS B C 1
ATOM 25116 O O . LYS H 5 261 ? 150.819 139.532 98.954 1.00 76.08 261 LYS B O 1
ATOM 25120 N N . LYS H 5 262 ? 148.963 139.831 97.718 1.00 73.36 262 LYS B N 1
ATOM 25121 C CA . LYS H 5 262 ? 149.357 141.183 97.337 1.00 73.36 262 LYS B CA 1
ATOM 25122 C C . LYS H 5 262 ? 149.406 142.108 98.546 1.00 73.36 262 LYS B C 1
ATOM 25123 O O . LYS H 5 262 ? 150.226 143.033 98.586 1.00 73.36 262 LYS B O 1
ATOM 25127 N N . GLY H 5 263 ? 148.542 141.880 99.532 1.00 74.84 263 GLY B N 1
ATOM 25128 C CA . GLY H 5 263 ? 148.614 142.590 100.794 1.00 74.84 263 GLY B CA 1
ATOM 25129 C C . GLY H 5 263 ? 147.294 143.171 101.256 1.00 74.84 263 GLY B C 1
ATOM 25130 O O . GLY H 5 263 ? 146.984 143.127 102.449 1.00 74.84 263 GLY B O 1
ATOM 25134 N N . TRP H 5 264 ? 146.502 143.715 100.327 1.00 75.19 264 TRP B N 1
ATOM 25135 C CA . TRP H 5 264 ? 145.224 144.313 100.693 1.00 75.19 264 TRP B CA 1
ATOM 25136 C C . TRP H 5 264 ? 144.115 144.020 99.689 1.00 75.19 264 TRP B C 1
ATOM 25137 O O . TRP H 5 264 ? 143.027 144.596 99.813 1.00 75.19 264 TRP B O 1
ATOM 25158 N N . LEU H 5 265 ? 144.340 143.154 98.708 1.00 78.27 265 LEU B N 1
ATOM 25159 C CA . LEU H 5 265 ? 143.315 142.794 97.743 1.00 78.27 265 LEU B CA 1
ATOM 25160 C C . LEU H 5 265 ? 143.400 141.303 97.453 1.00 78.27 265 LEU B C 1
ATOM 25161 O O . LEU H 5 265 ? 144.477 140.707 97.572 1.00 78.27 265 LEU B O 1
ATOM 25165 N N . PRO H 5 266 ? 142.288 140.676 97.070 1.00 83.90 266 PRO B N 1
ATOM 25166 C CA . PRO H 5 266 ? 142.336 139.249 96.730 1.00 83.90 266 PRO B CA 1
ATOM 25167 C C . PRO H 5 266 ? 143.312 138.982 95.594 1.00 83.90 266 PRO B C 1
ATOM 25168 O O . PRO H 5 266 ? 143.404 139.750 94.635 1.00 83.90 266 PRO B O 1
ATOM 25179 N N . GLN H 5 267 ? 144.043 137.871 95.712 1.00 84.16 267 GLN B N 1
ATOM 25180 C CA . GLN H 5 267 ? 145.034 137.530 94.699 1.00 84.16 267 GLN B CA 1
ATOM 25181 C C . GLN H 5 267 ? 144.411 137.466 93.314 1.00 84.16 267 GLN B C 1
ATOM 25182 O O . GLN H 5 267 ? 145.082 137.755 92.317 1.00 84.16 267 GLN B O 1
ATOM 25196 N N . THR H 5 268 ? 143.137 137.086 93.230 1.00 87.89 268 THR B N 1
ATOM 25197 C CA . THR H 5 268 ? 142.441 137.134 91.950 1.00 87.89 268 THR B CA 1
ATOM 25198 C C . THR H 5 268 ? 142.281 138.570 91.468 1.00 87.89 268 THR B C 1
ATOM 25199 O O . THR H 5 268 ? 142.485 138.859 90.284 1.00 87.89 268 THR B O 1
ATOM 25203 N N . ILE H 5 269 ? 141.911 139.481 92.371 1.00 87.98 269 ILE B N 1
ATOM 25204 C CA . ILE H 5 269 ? 141.748 140.877 91.994 1.00 87.98 269 ILE B CA 1
ATOM 25205 C C . ILE H 5 269 ? 143.034 141.382 91.359 1.00 87.98 269 ILE B C 1
ATOM 25206 O O . ILE H 5 269 ? 144.140 141.115 91.846 1.00 87.98 269 ILE B O 1
ATOM 25210 N N . ASP H 5 270 ? 142.893 142.118 90.261 1.00 91.86 270 ASP B N 1
ATOM 25211 C CA . ASP H 5 270 ? 144.024 142.606 89.484 1.00 91.86 270 ASP B CA 1
ATOM 25212 C C . ASP H 5 270 ? 144.173 144.106 89.688 1.00 91.86 270 ASP B C 1
ATOM 25213 O O . ASP H 5 270 ? 143.194 144.852 89.590 1.00 91.86 270 ASP B O 1
ATOM 25217 N N . ASP H 5 271 ? 145.403 144.543 89.966 1.00 92.72 271 ASP B N 1
ATOM 25218 C CA . ASP H 5 271 ? 145.644 145.958 90.222 1.00 92.72 271 ASP B CA 1
ATOM 25219 C C . ASP H 5 271 ? 145.324 146.814 89.004 1.00 92.72 271 ASP B C 1
ATOM 25220 O O . ASP H 5 271 ? 145.015 148.002 89.146 1.00 92.72 271 ASP B O 1
ATOM 25224 N N . ARG H 5 272 ? 145.392 146.235 87.804 1.00 92.05 272 ARG B N 1
ATOM 25225 C CA . ARG H 5 272 ? 145.197 147.021 86.590 1.00 92.05 272 ARG B CA 1
ATOM 25226 C C . ARG H 5 272 ? 143.842 147.717 86.596 1.00 92.05 272 ARG B C 1
ATOM 25227 O O . ARG H 5 272 ? 143.742 148.907 86.275 1.00 92.05 272 ARG B O 1
ATOM 25231 N N . ASP H 5 273 ? 142.782 146.988 86.957 1.00 91.52 273 ASP B N 1
ATOM 25232 C CA . ASP H 5 273 ? 141.450 147.580 87.005 1.00 91.52 273 ASP B CA 1
ATOM 25233 C C . ASP H 5 273 ? 140.643 147.096 88.205 1.00 91.52 273 ASP B C 1
ATOM 25234 O O . ASP H 5 273 ? 139.414 147.238 88.208 1.00 91.52 273 ASP B O 1
ATOM 25238 N N . LEU H 5 274 ? 141.292 146.536 89.220 1.00 88.75 274 LEU B N 1
ATOM 25239 C CA . LEU H 5 274 ? 140.601 145.975 90.376 1.00 88.75 274 LEU B CA 1
ATOM 25240 C C . LEU H 5 274 ? 139.533 144.978 89.928 1.00 88.75 274 LEU B C 1
ATOM 25241 O O . LEU H 5 274 ? 138.337 145.143 90.173 1.00 88.75 274 LEU B O 1
ATOM 25245 N N . GLU H 5 275 ? 139.995 143.930 89.249 1.00 93.74 275 GLU B N 1
ATOM 25246 C CA . GLU H 5 275 ? 139.126 142.884 88.730 1.00 93.74 275 GLU B CA 1
ATOM 25247 C C . GLU H 5 275 ? 139.684 141.521 89.108 1.00 93.74 275 GLU B C 1
ATOM 25248 O O . GLU H 5 275 ? 140.896 141.297 89.048 1.00 93.74 275 GLU B O 1
ATOM 25252 N N . GLY H 5 276 ? 138.793 140.615 89.489 1.00 92.09 276 GLY B N 1
ATOM 25253 C CA . GLY H 5 276 ? 139.191 139.264 89.826 1.00 92.09 276 GLY B CA 1
ATOM 25254 C C . GLY H 5 276 ? 138.030 138.506 90.430 1.00 92.09 276 GLY B C 1
ATOM 25255 O O . GLY H 5 276 ? 136.936 139.045 90.628 1.00 92.09 276 GLY B O 1
ATOM 25259 N N . GLU H 5 277 ? 138.291 137.234 90.720 1.00 91.52 277 GLU B N 1
ATOM 25260 C CA . GLU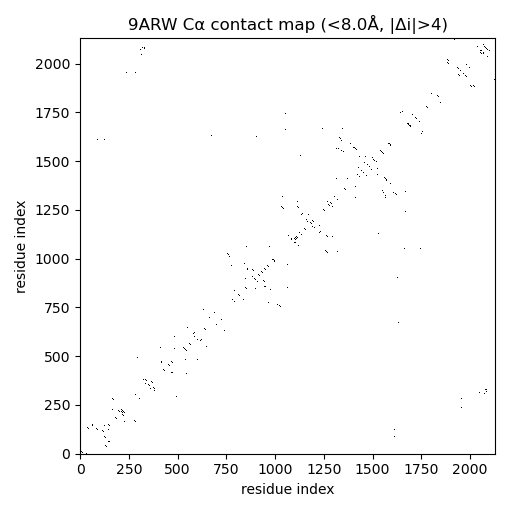 H 5 277 ? 137.295 136.342 91.304 1.00 91.52 277 GLU B CA 1
ATOM 25261 C C . GLU H 5 277 ? 137.901 135.655 92.519 1.00 91.52 277 GLU B C 1
ATOM 25262 O O . GLU H 5 277 ? 138.830 134.853 92.384 1.00 91.52 277 GLU B O 1
ATOM 25266 N N . ILE H 5 278 ? 137.364 135.954 93.696 1.00 84.97 278 ILE B N 1
ATOM 25267 C CA . ILE H 5 278 ? 137.800 135.318 94.934 1.00 84.97 278 ILE B CA 1
ATOM 25268 C C . ILE H 5 278 ? 136.879 134.136 95.204 1.00 84.97 278 ILE B C 1
ATOM 25269 O O . ILE H 5 278 ? 135.654 134.290 95.255 1.00 84.97 278 ILE B O 1
ATOM 25285 N N . ASN H 5 279 ? 137.468 132.955 95.369 1.00 88.09 279 ASN B N 1
ATOM 25286 C CA . ASN H 5 279 ? 136.725 131.734 95.669 1.00 88.09 279 ASN B CA 1
ATOM 25287 C C . ASN H 5 279 ? 135.568 131.550 94.687 1.00 88.09 279 ASN B C 1
ATOM 25288 O O . ASN H 5 279 ? 134.398 131.467 95.061 1.00 88.09 279 ASN B O 1
ATOM 25292 N N . GLY H 5 280 ? 135.922 131.499 93.406 1.00 90.66 280 GLY B N 1
ATOM 25293 C CA . GLY H 5 280 ? 134.953 131.228 92.364 1.00 90.66 280 GLY B CA 1
ATOM 25294 C C . GLY H 5 280 ? 134.022 132.390 92.088 1.00 90.66 280 GLY B C 1
ATOM 25295 O O . GLY H 5 280 ? 133.958 132.887 90.960 1.00 90.66 280 GLY B O 1
ATOM 25299 N N . ILE H 5 281 ? 133.290 132.830 93.111 1.00 92.46 281 ILE B N 1
ATOM 25300 C CA . ILE H 5 281 ? 132.374 133.953 92.944 1.00 92.46 281 ILE B CA 1
ATOM 25301 C C . ILE H 5 281 ? 133.168 135.180 92.523 1.00 92.46 281 ILE B C 1
ATOM 25302 O O . ILE H 5 281 ? 134.036 135.661 93.262 1.00 92.46 281 ILE B O 1
ATOM 25306 N N . GLY H 5 282 ? 132.876 135.692 91.332 1.00 91.50 282 GLY B N 1
ATOM 25307 C CA . GLY H 5 282 ? 133.600 136.824 90.798 1.00 91.50 282 GLY B CA 1
ATOM 25308 C C . GLY H 5 282 ? 133.307 138.100 91.565 1.00 91.50 282 GLY B C 1
ATOM 25309 O O . GLY H 5 282 ? 132.499 138.146 92.493 1.00 91.50 282 GLY B O 1
ATOM 25313 N N . LEU H 5 283 ? 133.994 139.167 91.161 1.00 89.44 283 LEU B N 1
ATOM 25314 C CA . LEU H 5 283 ? 133.783 140.464 91.790 1.00 89.44 283 LEU B CA 1
ATOM 25315 C C . LEU H 5 283 ? 134.601 141.563 91.122 1.00 89.44 283 LEU B C 1
ATOM 25316 O O . LEU H 5 283 ? 135.363 141.305 90.185 1.00 89.44 283 LEU B O 1
ATOM 25320 N N . LYS H 5 284 ? 134.434 142.795 91.601 1.00 85.88 284 LYS B N 1
ATOM 25321 C CA . LYS H 5 284 ? 135.268 143.919 91.202 1.00 85.88 284 LYS B CA 1
ATOM 25322 C C . LYS H 5 284 ? 135.333 144.890 92.371 1.00 85.88 284 LYS B C 1
ATOM 25323 O O . LYS H 5 284 ? 134.334 145.100 93.062 1.00 85.88 284 LYS B O 1
ATOM 25327 N N . LEU H 5 285 ? 136.508 145.477 92.589 1.00 83.13 285 LEU B N 1
ATOM 25328 C CA . LEU H 5 285 ? 136.723 146.331 93.750 1.00 83.13 285 LEU B CA 1
ATOM 25329 C C . LEU H 5 285 ? 136.229 147.746 93.476 1.00 83.13 285 LEU B C 1
ATOM 25330 O O . LEU H 5 285 ? 136.505 148.317 92.417 1.00 83.13 285 LEU B O 1
ATOM 25334 N N . ILE H 5 286 ? 135.499 148.310 94.437 1.00 78.28 286 ILE B N 1
ATOM 25335 C CA . ILE H 5 286 ? 134.960 149.660 94.303 1.00 78.28 286 ILE B CA 1
ATOM 25336 C C . ILE H 5 286 ? 135.331 150.571 95.462 1.00 78.28 286 ILE B C 1
ATOM 25337 O O . ILE H 5 286 ? 135.364 151.803 95.285 1.00 78.28 286 ILE B O 1
ATOM 25353 N N . THR H 5 287 ? 135.622 150.049 96.648 1.00 75.89 287 THR B N 1
ATOM 25354 C CA . THR H 5 287 ? 136.055 150.860 97.782 1.00 75.89 287 THR B CA 1
ATOM 25355 C C . THR H 5 287 ? 136.497 149.905 98.884 1.00 75.89 287 THR B C 1
ATOM 25356 O O . THR H 5 287 ? 136.450 148.682 98.725 1.00 75.89 287 THR B O 1
ATOM 25367 N N . ALA H 5 288 ? 136.933 150.472 100.005 1.00 66.56 288 ALA B N 1
ATOM 25368 C CA . ALA H 5 288 ? 137.411 149.664 101.118 1.00 66.56 288 ALA B CA 1
ATOM 25369 C C . ALA H 5 288 ? 137.494 150.535 102.362 1.00 66.56 288 ALA B C 1
ATOM 25370 O O . ALA H 5 288 ? 137.324 151.755 102.306 1.00 66.56 288 ALA B O 1
ATOM 25377 N N . ALA H 5 289 ? 137.748 149.881 103.497 1.00 64.86 289 ALA B N 1
ATOM 25378 C CA . ALA H 5 289 ? 137.998 150.585 104.753 1.00 64.86 289 ALA B CA 1
ATOM 25379 C C . ALA H 5 289 ? 138.809 149.636 105.634 1.00 64.86 289 ALA B C 1
ATOM 25380 O O . ALA H 5 289 ? 138.246 148.716 106.231 1.00 64.86 289 ALA B O 1
ATOM 25387 N N . ILE H 5 290 ? 140.115 149.874 105.712 1.00 64.75 290 ILE B N 1
ATOM 25388 C CA . ILE H 5 290 ? 141.045 148.977 106.384 1.00 64.75 290 ILE B CA 1
ATOM 25389 C C . ILE H 5 290 ? 141.642 149.688 107.589 1.00 64.75 290 ILE B C 1
ATOM 25390 O O . ILE H 5 290 ? 141.972 150.877 107.521 1.00 64.75 290 ILE B O 1
ATOM 25406 N N . GLY H 5 291 ? 141.779 148.954 108.694 1.00 62.40 291 GLY B N 1
ATOM 25407 C CA . GLY H 5 291 ? 142.418 149.472 109.884 1.00 62.40 291 GLY B CA 1
ATOM 25408 C C . GLY H 5 291 ? 143.920 149.261 109.868 1.00 62.40 291 GLY B C 1
ATOM 25409 O O . GLY H 5 291 ? 144.502 148.757 108.910 1.00 62.40 291 GLY B O 1
ATOM 25413 N N . ARG H 5 292 ? 144.552 149.649 110.966 1.00 66.72 292 ARG B N 1
ATOM 25414 C CA . ARG H 5 292 ? 146.003 149.592 111.043 1.00 66.72 292 ARG B CA 1
ATOM 25415 C C . ARG H 5 292 ? 146.462 148.139 110.964 1.00 66.72 292 ARG B C 1
ATOM 25416 O O . ARG H 5 292 ? 146.070 147.330 111.818 1.00 66.72 292 ARG B O 1
ATOM 25420 N N . PRO H 5 293 ? 147.303 147.771 109.998 1.00 67.67 293 PRO B N 1
ATOM 25421 C CA . PRO H 5 293 ? 147.667 146.358 109.842 1.00 67.67 293 PRO B CA 1
ATOM 25422 C C . PRO H 5 293 ? 148.411 145.817 111.054 1.00 67.67 293 PRO B C 1
ATOM 25423 O O . PRO H 5 293 ? 149.130 146.539 111.746 1.00 67.67 293 PRO B O 1
ATOM 25434 N N . LEU H 5 294 ? 148.227 144.523 111.301 1.00 71.04 294 LEU B N 1
ATOM 25435 C CA . LEU H 5 294 ? 148.910 143.816 112.373 1.00 71.04 294 LEU B CA 1
ATOM 25436 C C . LEU H 5 294 ? 150.059 142.994 111.809 1.00 71.04 294 LEU B C 1
ATOM 25437 O O . LEU H 5 294 ? 150.017 142.534 110.665 1.00 71.04 294 LEU B O 1
ATOM 25453 N N . TYR H 5 295 ? 151.085 142.809 112.630 1.00 74.25 295 TYR B N 1
ATOM 25454 C CA . TYR H 5 295 ? 152.255 142.022 112.267 1.00 74.25 295 TYR B CA 1
ATOM 25455 C C . TYR H 5 295 ? 152.181 140.666 112.957 1.00 74.25 295 TYR B C 1
ATOM 25456 O O . TYR H 5 295 ? 152.197 140.590 114.190 1.00 74.25 295 TYR B O 1
ATOM 25474 N N . VAL H 5 296 ? 152.101 139.604 112.163 1.00 72.43 296 VAL B N 1
ATOM 25475 C CA . VAL H 5 296 ? 152.025 138.252 112.700 1.00 72.43 296 VAL B CA 1
ATOM 25476 C C . VAL H 5 296 ? 152.306 137.244 111.595 1.00 72.43 296 VAL B C 1
ATOM 25477 O O . VAL H 5 296 ? 151.960 137.469 110.436 1.00 72.43 296 VAL B O 1
ATOM 25481 N N . PRO H 5 305 ? 161.955 131.038 112.740 1.00 82.39 305 PRO B N 1
ATOM 25482 C CA . PRO H 5 305 ? 160.668 130.341 112.687 1.00 82.39 305 PRO B CA 1
ATOM 25483 C C . PRO H 5 305 ? 159.760 130.858 111.572 1.00 82.39 305 PRO B C 1
ATOM 25484 O O . PRO H 5 305 ? 160.248 131.138 110.478 1.00 82.39 305 PRO B O 1
ATOM 25495 N N . LYS H 5 306 ? 158.461 130.985 111.844 1.00 78.69 306 LYS B N 1
ATOM 25496 C CA . LYS H 5 306 ? 157.517 131.331 110.797 1.00 78.69 306 LYS B CA 1
ATOM 25497 C C . LYS H 5 306 ? 157.821 132.725 110.254 1.00 78.69 306 LYS B C 1
ATOM 25498 O O . LYS H 5 306 ? 158.423 133.553 110.941 1.00 78.69 306 LYS B O 1
ATOM 25502 N N . PRO H 5 307 ? 157.418 133.004 109.012 1.00 81.98 307 PRO B N 1
ATOM 25503 C CA . PRO H 5 307 ? 157.716 134.314 108.420 1.00 81.98 307 PRO B CA 1
ATOM 25504 C C . PRO H 5 307 ? 156.651 135.353 108.732 1.00 81.98 307 PRO B C 1
ATOM 25505 O O . PRO H 5 307 ? 155.454 135.083 108.595 1.00 81.98 307 PRO B O 1
ATOM 25516 N N . MET H 5 308 ? 157.075 136.544 109.143 1.00 82.62 308 MET B N 1
ATOM 25517 C CA . MET H 5 308 ? 156.129 137.586 109.509 1.00 82.62 308 MET B CA 1
ATOM 25518 C C . MET H 5 308 ? 155.326 138.028 108.292 1.00 82.62 308 MET B C 1
ATOM 25519 O O . MET H 5 308 ? 155.791 137.956 107.152 1.00 82.62 308 MET B O 1
ATOM 25533 N N . LYS H 5 309 ? 154.102 138.485 108.546 1.00 81.31 309 LYS B N 1
ATOM 25534 C CA . LYS H 5 309 ? 153.200 138.889 107.479 1.00 81.31 309 LYS B CA 1
ATOM 25535 C C . LYS H 5 309 ? 152.321 140.027 107.978 1.00 81.31 309 LYS B C 1
ATOM 25536 O O . LYS H 5 309 ? 152.142 140.218 109.183 1.00 81.31 309 LYS B O 1
ATOM 25555 N N . ARG H 5 310 ? 151.773 140.785 107.031 1.00 75.30 310 ARG B N 1
ATOM 25556 C CA . ARG H 5 310 ? 150.862 141.883 107.327 1.00 75.30 310 ARG B CA 1
ATOM 25557 C C . ARG H 5 310 ? 149.429 141.400 107.157 1.00 75.30 310 ARG B C 1
ATOM 25558 O O . ARG H 5 310 ? 149.106 140.743 106.162 1.00 75.30 310 ARG B O 1
ATOM 25579 N N . ALA H 5 311 ? 148.574 141.731 108.121 1.00 68.87 311 ALA B N 1
ATOM 25580 C CA . ALA H 5 311 ? 147.221 141.201 108.182 1.00 68.87 311 ALA B CA 1
ATOM 25581 C C . ALA H 5 311 ? 146.203 142.331 108.238 1.00 68.87 311 ALA B C 1
ATOM 25582 O O . ALA H 5 311 ? 146.453 143.386 108.827 1.00 68.87 311 ALA B O 1
ATOM 25589 N N . VAL H 5 312 ? 145.053 142.098 107.620 1.00 64.43 312 VAL B N 1
ATOM 25590 C CA . VAL H 5 312 ? 143.954 143.063 107.676 1.00 64.43 312 VAL B CA 1
ATOM 25591 C C . VAL H 5 312 ? 143.258 142.931 109.029 1.00 64.43 312 VAL B C 1
ATOM 25592 O O . VAL H 5 312 ? 142.881 141.814 109.411 1.00 64.43 312 VAL B O 1
ATOM 25605 N N . PRO H 5 313 ? 143.066 144.017 109.775 1.00 65.98 313 PRO B N 1
ATOM 25606 C CA . PRO H 5 313 ? 142.516 143.883 111.128 1.00 65.98 313 PRO B CA 1
ATOM 25607 C C . PRO H 5 313 ? 141.037 143.543 111.121 1.00 65.98 313 PRO B C 1
ATOM 25608 O O . PRO H 5 313 ? 140.304 143.810 110.167 1.00 65.98 313 PRO B O 1
ATOM 25619 N N . ALA H 5 314 ? 140.605 142.947 112.231 1.00 69.24 314 ALA B N 1
ATOM 25620 C CA . ALA H 5 314 ? 139.207 142.590 112.416 1.00 69.24 314 ALA B CA 1
ATOM 25621 C C . ALA H 5 314 ? 138.344 143.842 112.426 1.00 69.24 314 ALA B C 1
ATOM 25622 O O . ALA H 5 314 ? 138.358 144.609 113.394 1.00 69.24 314 ALA B O 1
ATOM 25629 N N . GLY H 5 315 ? 137.591 144.053 111.351 1.00 66.31 315 GLY B N 1
ATOM 25630 C CA . GLY H 5 315 ? 136.761 145.232 111.223 1.00 66.31 315 GLY B CA 1
ATOM 25631 C C . GLY H 5 315 ? 136.767 145.785 109.816 1.00 66.31 315 GLY B C 1
ATOM 25632 O O . GLY H 5 315 ? 135.937 146.629 109.470 1.00 66.31 315 GLY B O 1
ATOM 25636 N N . SER H 5 316 ? 137.696 145.313 108.991 1.00 62.33 316 SER B N 1
ATOM 25637 C CA . SER H 5 316 ? 137.771 145.783 107.617 1.00 62.33 316 SER B CA 1
ATOM 25638 C C . SER H 5 316 ? 136.486 145.449 106.872 1.00 62.33 316 SER B C 1
ATOM 25639 O O . SER H 5 316 ? 135.870 144.405 107.099 1.00 62.33 316 SER B O 1
ATOM 25643 N N . VAL H 5 317 ? 136.082 146.348 105.981 1.00 61.74 317 VAL B N 1
ATOM 25644 C CA . VAL H 5 317 ? 134.903 146.163 105.147 1.00 61.74 317 VAL B CA 1
ATOM 25645 C C . VAL H 5 317 ? 135.321 146.319 103.694 1.00 61.74 317 VAL B C 1
ATOM 25646 O O . VAL H 5 317 ? 135.930 147.329 103.326 1.00 61.74 317 VAL B O 1
ATOM 25650 N N . TYR H 5 318 ? 134.998 145.326 102.874 1.00 72.03 318 TYR B N 1
ATOM 25651 C CA . TYR H 5 318 ? 135.274 145.357 101.447 1.00 72.03 318 TYR B CA 1
ATOM 25652 C C . TYR H 5 318 ? 133.964 145.451 100.679 1.00 72.03 318 TYR B C 1
ATOM 25653 O O . TYR H 5 318 ? 132.994 144.760 101.003 1.00 72.03 318 TYR B O 1
ATOM 25671 N N . TYR H 5 319 ? 133.942 146.306 99.663 1.00 76.83 319 TYR B N 1
ATOM 25672 C CA . TYR H 5 319 ? 132.795 146.458 98.782 1.00 76.83 319 TYR B CA 1
ATOM 25673 C C . TYR H 5 319 ? 133.132 145.881 97.416 1.00 76.83 319 TYR B C 1
ATOM 25674 O O . TYR H 5 319 ? 134.256 146.036 96.928 1.00 76.83 319 TYR B O 1
ATOM 25692 N N . PHE H 5 320 ? 132.159 145.215 96.800 1.00 86.94 320 PHE B N 1
ATOM 25693 C CA . PHE H 5 320 ? 132.361 144.591 95.502 1.00 86.94 320 PHE B CA 1
ATOM 25694 C C . PHE H 5 320 ? 131.081 144.700 94.686 1.00 86.94 320 PHE B C 1
ATOM 25695 O O . PHE H 5 320 ? 130.036 145.133 95.177 1.00 86.94 320 PHE B O 1
ATOM 25712 N N . GLU H 5 321 ? 131.179 144.309 93.418 1.00 90.72 321 GLU B N 1
ATOM 25713 C CA . GLU H 5 321 ? 130.043 144.263 92.510 1.00 90.72 321 GLU B CA 1
ATOM 25714 C C . GLU H 5 321 ? 130.012 142.906 91.823 1.00 90.72 321 GLU B C 1
ATOM 25715 O O . GLU H 5 321 ? 131.053 142.392 91.403 1.00 90.72 321 GLU B O 1
ATOM 25719 N N . ILE H 5 322 ? 128.817 142.327 91.714 1.00 91.31 322 ILE B N 1
ATOM 25720 C CA . ILE H 5 322 ? 128.651 141.011 91.108 1.00 91.31 322 ILE B CA 1
ATOM 25721 C C . ILE H 5 322 ? 129.288 141.017 89.726 1.00 91.31 322 ILE B C 1
ATOM 25722 O O . ILE H 5 322 ? 128.882 141.782 88.844 1.00 91.31 322 ILE B O 1
ATOM 25726 N N . HIS H 5 323 ? 130.292 140.161 89.529 1.00 95.24 323 HIS B N 1
ATOM 25727 C CA . HIS H 5 323 ? 131.029 140.167 88.270 1.00 95.24 323 HIS B CA 1
ATOM 25728 C C . HIS H 5 323 ? 130.204 139.565 87.140 1.00 95.24 323 HIS B C 1
ATOM 25729 O O . HIS H 5 323 ? 130.220 140.076 86.014 1.00 95.24 323 HIS B O 1
ATOM 25733 N N . GLY H 5 324 ? 129.479 138.482 87.417 1.00 101.87 324 GLY B N 1
ATOM 25734 C CA . GLY H 5 324 ? 128.722 137.794 86.389 1.00 101.87 324 GLY B CA 1
ATOM 25735 C C . GLY H 5 324 ? 127.420 137.205 86.892 1.00 101.87 324 GLY B C 1
ATOM 25736 O O . GLY H 5 324 ? 126.928 137.586 87.958 1.00 101.87 324 GLY B O 1
ATOM 25740 N N . GLN H 5 325 ? 126.853 136.272 86.130 1.00 97.67 325 GLN B N 1
ATOM 25741 C CA . GLN H 5 325 ? 125.565 135.668 86.457 1.00 97.67 325 GLN B CA 1
ATOM 25742 C C . GLN H 5 325 ? 125.802 134.460 87.357 1.00 97.67 325 GLN B C 1
ATOM 25743 O O . GLN H 5 325 ? 126.295 133.423 86.902 1.00 97.67 325 GLN B O 1
ATOM 25747 N N . TYR H 5 326 ? 125.449 134.596 88.633 1.00 97.00 326 TYR B N 1
ATOM 25748 C CA . TYR H 5 326 ? 125.610 133.533 89.612 1.00 97.00 326 TYR B CA 1
ATOM 25749 C C . TYR H 5 326 ? 124.276 133.258 90.287 1.00 97.00 326 TYR B C 1
ATOM 25750 O O . TYR H 5 326 ? 123.455 134.161 90.469 1.00 97.00 326 TYR B O 1
ATOM 25768 N N . SER H 5 327 ? 124.064 131.998 90.652 1.00 91.40 327 SER B N 1
ATOM 25769 C CA . SER H 5 327 ? 122.862 131.633 91.385 1.00 91.40 327 SER B CA 1
ATOM 25770 C C . SER H 5 327 ? 122.934 132.179 92.804 1.00 91.40 327 SER B C 1
ATOM 25771 O O . SER H 5 327 ? 123.971 132.092 93.467 1.00 91.40 327 SER B O 1
ATOM 25779 N N . ASN H 5 328 ? 121.819 132.745 93.269 1.00 92.38 328 ASN B N 1
ATOM 25780 C CA . ASN H 5 328 ? 121.797 133.344 94.599 1.00 92.38 328 ASN B CA 1
ATOM 25781 C C . ASN H 5 328 ? 122.328 132.374 95.645 1.00 92.38 328 ASN B C 1
ATOM 25782 O O . ASN H 5 328 ? 123.063 132.770 96.557 1.00 92.38 328 ASN B O 1
ATOM 25786 N N . GLU H 5 329 ? 121.970 131.095 95.528 1.00 92.48 329 GLU B N 1
ATOM 25787 C CA . GLU H 5 329 ? 122.524 130.094 96.431 1.00 92.48 329 GLU B CA 1
ATOM 25788 C C . GLU H 5 329 ? 124.027 129.949 96.237 1.00 92.48 329 GLU B C 1
ATOM 25789 O O . GLU H 5 329 ? 124.778 129.825 97.212 1.00 92.48 329 GLU B O 1
ATOM 25793 N N . GLN H 5 330 ? 124.487 129.960 94.983 1.00 91.48 330 GLN B N 1
ATOM 25794 C CA . GLN H 5 330 ? 125.911 129.777 94.716 1.00 91.48 330 GLN B CA 1
ATOM 25795 C C . GLN H 5 330 ? 126.743 130.825 95.444 1.00 91.48 330 GLN B C 1
ATOM 25796 O O . GLN H 5 330 ? 127.700 130.494 96.152 1.00 91.48 330 GLN B O 1
ATOM 25800 N N . ILE H 5 331 ? 126.389 132.100 95.281 1.00 90.14 331 ILE B N 1
ATOM 25801 C CA . ILE H 5 331 ? 127.111 133.162 95.973 1.00 90.14 331 ILE B CA 1
ATOM 25802 C C . ILE H 5 331 ? 126.810 133.134 97.466 1.00 90.14 331 ILE B C 1
ATOM 25803 O O . ILE H 5 331 ? 127.716 133.258 98.298 1.00 90.14 331 ILE B O 1
ATOM 25807 N N . ILE H 5 332 ? 125.537 132.965 97.831 1.00 88.92 332 ILE B N 1
ATOM 25808 C CA . ILE H 5 332 ? 125.136 133.099 99.229 1.00 88.92 332 ILE B CA 1
ATOM 25809 C C . ILE H 5 332 ? 125.896 132.125 100.117 1.00 88.92 332 ILE B C 1
ATOM 25810 O O . ILE H 5 332 ? 126.090 132.386 101.310 1.00 88.92 332 ILE B O 1
ATOM 25814 N N . ASN H 5 333 ? 126.337 130.996 99.563 1.00 89.25 333 ASN B N 1
ATOM 25815 C CA . ASN H 5 333 ? 127.035 129.979 100.333 1.00 89.25 333 ASN B CA 1
ATOM 25816 C C . ASN H 5 333 ? 128.525 129.903 100.035 1.00 89.25 333 ASN B C 1
ATOM 25817 O O . ASN H 5 333 ? 129.261 129.286 100.812 1.00 89.25 333 ASN B O 1
ATOM 25821 N N . ALA H 5 334 ? 128.990 130.507 98.942 1.00 90.64 334 ALA B N 1
ATOM 25822 C CA . ALA H 5 334 ? 130.390 130.393 98.555 1.00 90.64 334 ALA B CA 1
ATOM 25823 C C . ALA H 5 334 ? 131.313 131.297 99.361 1.00 90.64 334 ALA B C 1
ATOM 25824 O O . ALA H 5 334 ? 132.536 131.151 99.253 1.00 90.64 334 ALA B O 1
ATOM 25831 N N . LEU H 5 335 ? 130.774 132.221 100.147 1.00 82.41 335 LEU B N 1
ATOM 25832 C CA . LEU H 5 335 ? 131.603 133.134 100.926 1.00 82.41 335 LEU B CA 1
ATOM 25833 C C . LEU H 5 335 ? 131.224 133.194 102.397 1.00 82.41 335 LEU B C 1
ATOM 25834 O O . LEU H 5 335 ? 132.112 133.296 103.246 1.00 82.41 335 LEU B O 1
ATOM 25838 N N . HIS H 5 336 ? 129.934 133.129 102.722 1.00 76.19 336 HIS B N 1
ATOM 25839 C CA . HIS H 5 336 ? 129.495 133.391 104.088 1.00 76.19 336 HIS B CA 1
ATOM 25840 C C . HIS H 5 336 ? 130.209 132.474 105.071 1.00 76.19 336 HIS B C 1
ATOM 25841 O O . HIS H 5 336 ? 130.257 131.255 104.883 1.00 76.19 336 HIS B O 1
ATOM 25855 N N . ASP H 5 337 ? 130.769 133.071 106.122 1.00 71.97 337 ASP B N 1
ATOM 25856 C CA . ASP H 5 337 ? 131.467 132.333 107.169 1.00 71.97 337 ASP B CA 1
ATOM 25857 C C . ASP H 5 337 ? 132.569 131.441 106.609 1.00 71.97 337 ASP B C 1
ATOM 25858 O O . ASP H 5 337 ? 133.080 130.569 107.318 1.00 71.97 337 ASP B O 1
ATOM 25862 N N . LYS H 5 338 ? 132.950 131.652 105.352 1.00 78.45 338 LYS B N 1
ATOM 25863 C CA . LYS H 5 338 ? 133.933 130.817 104.675 1.00 78.45 338 LYS B CA 1
ATOM 25864 C C . LYS H 5 338 ? 135.281 131.525 104.692 1.00 78.45 338 LYS B C 1
ATOM 25865 O O . LYS H 5 338 ? 135.398 132.657 104.210 1.00 78.45 338 LYS B O 1
ATOM 25869 N N . ALA H 5 339 ? 136.292 130.861 105.247 1.00 78.57 339 ALA B N 1
ATOM 25870 C CA . ALA H 5 339 ? 137.614 131.462 105.360 1.00 78.57 339 ALA B CA 1
ATOM 25871 C C . ALA H 5 339 ? 138.120 131.888 103.988 1.00 78.57 339 ALA B C 1
ATOM 25872 O O . ALA H 5 339 ? 138.271 131.058 103.086 1.00 78.57 339 ALA B O 1
ATOM 25879 N N . ILE H 5 340 ? 138.382 133.184 103.833 1.00 71.68 340 ILE B N 1
ATOM 25880 C CA . ILE H 5 340 ? 138.858 133.755 102.578 1.00 71.68 340 ILE B CA 1
ATOM 25881 C C . ILE H 5 340 ? 140.306 134.176 102.777 1.00 71.68 340 ILE B C 1
ATOM 25882 O O . ILE H 5 340 ? 140.598 135.048 103.604 1.00 71.68 340 ILE B O 1
ATOM 25886 N N . SER H 5 341 ? 141.207 133.573 102.013 1.00 72.45 341 SER B N 1
ATOM 25887 C CA . SER H 5 341 ? 142.628 133.874 102.118 1.00 72.45 341 SER B CA 1
ATOM 25888 C C . SER H 5 341 ? 143.257 133.665 100.744 1.00 72.45 341 SER B C 1
ATOM 25889 O O . SER H 5 341 ? 142.556 133.612 99.729 1.00 72.45 341 SER B O 1
ATOM 25893 N N . ASP H 5 342 ? 144.584 133.555 100.710 1.00 82.45 342 ASP B N 1
ATOM 25894 C CA . ASP H 5 342 ? 145.329 133.337 99.478 1.00 82.45 342 ASP B CA 1
ATOM 25895 C C . ASP H 5 342 ? 145.970 131.959 99.414 1.00 82.45 342 ASP B C 1
ATOM 25896 O O . ASP H 5 342 ? 145.884 131.285 98.383 1.00 82.45 342 ASP B O 1
ATOM 25900 N N . ARG H 5 343 ? 146.610 131.520 100.492 1.00 82.30 343 ARG B N 1
ATOM 25901 C CA . ARG H 5 343 ? 147.281 130.228 100.532 1.00 82.30 343 ARG B CA 1
ATOM 25902 C C . ARG H 5 343 ? 146.364 129.200 101.181 1.00 82.30 343 ARG B C 1
ATOM 25903 O O . ARG H 5 343 ? 145.799 129.454 102.250 1.00 82.30 343 ARG B O 1
ATOM 25907 N N . GLU H 5 344 ? 146.222 128.042 100.533 1.00 73.89 344 GLU B N 1
ATOM 25908 C CA . GLU H 5 344 ? 145.339 127.008 101.063 1.00 73.89 344 GLU B CA 1
ATOM 25909 C C . GLU H 5 344 ? 145.774 126.577 102.456 1.00 73.89 344 GLU B C 1
ATOM 25910 O O . GLU H 5 344 ? 144.936 126.399 103.348 1.00 73.89 344 GLU B O 1
ATOM 25914 N N . GLN H 5 345 ? 147.080 126.402 102.663 1.00 76.05 345 GLN B N 1
ATOM 25915 C CA . GLN H 5 345 ? 147.582 126.052 103.988 1.00 76.05 345 GLN B CA 1
ATOM 25916 C C . GLN H 5 345 ? 147.093 127.044 105.035 1.00 76.05 345 GLN B C 1
ATOM 25917 O O . GLN H 5 345 ? 146.612 126.655 106.105 1.00 76.05 345 GLN B O 1
ATOM 25921 N N . ASP H 5 346 ? 147.208 128.340 104.738 1.00 77.28 346 ASP B N 1
ATOM 25922 C CA . ASP H 5 346 ? 146.731 129.354 105.671 1.00 77.28 346 ASP B CA 1
ATOM 25923 C C . ASP H 5 346 ? 145.226 129.248 105.872 1.00 77.28 346 ASP B C 1
ATOM 25924 O O . ASP H 5 346 ? 144.724 129.466 106.981 1.00 77.28 346 ASP B O 1
ATOM 25928 N N . ARG H 5 347 ? 144.487 128.914 104.811 1.00 72.42 347 ARG B N 1
ATOM 25929 C CA . ARG H 5 347 ? 143.036 128.805 104.924 1.00 72.42 347 ARG B CA 1
ATOM 25930 C C . ARG H 5 347 ? 142.641 127.841 106.035 1.00 72.42 347 ARG B C 1
ATOM 25931 O O . ARG H 5 347 ? 141.710 128.112 106.802 1.00 72.42 347 ARG B O 1
ATOM 25935 N N . GLN H 5 348 ? 143.340 126.710 106.140 1.00 71.87 348 GLN B N 1
ATOM 25936 C CA . GLN H 5 348 ? 143.046 125.764 107.210 1.00 71.87 348 GLN B CA 1
ATOM 25937 C C . GLN H 5 348 ? 143.250 126.403 108.577 1.00 71.87 348 GLN B C 1
ATOM 25938 O O . GLN H 5 348 ? 142.425 126.232 109.481 1.00 71.87 348 GLN B O 1
ATOM 25942 N N . GLN H 5 349 ? 144.342 127.149 108.747 1.00 70.42 349 GLN B N 1
ATOM 25943 C CA . GLN H 5 349 ? 144.643 127.727 110.050 1.00 70.42 349 GLN B CA 1
ATOM 25944 C C . GLN H 5 349 ? 143.545 128.665 110.532 1.00 70.42 349 GLN B C 1
ATOM 25945 O O . GLN H 5 349 ? 143.449 128.919 111.737 1.00 70.42 349 GLN B O 1
ATOM 25949 N N . GLY H 5 350 ? 142.718 129.184 109.627 1.00 75.54 350 GLY B N 1
ATOM 25950 C CA . GLY H 5 350 ? 141.632 130.062 110.017 1.00 75.54 350 GLY B CA 1
ATOM 25951 C C . GLY H 5 350 ? 141.968 131.535 109.909 1.00 75.54 350 GLY B C 1
ATOM 25952 O O . GLY H 5 350 ? 141.760 132.297 110.859 1.00 75.54 350 GLY B O 1
ATOM 25956 N N . PHE H 5 351 ? 142.487 131.949 108.756 1.00 73.06 351 PHE B N 1
ATOM 25957 C CA . PHE H 5 351 ? 142.778 133.348 108.467 1.00 73.06 351 PHE B CA 1
ATOM 25958 C C . PHE H 5 351 ? 141.821 133.839 107.390 1.00 73.06 351 PHE B C 1
ATOM 25959 O O . PHE H 5 351 ? 141.830 133.323 106.267 1.00 73.06 351 PHE B O 1
ATOM 25976 N N . GLY H 5 352 ? 141.001 134.830 107.730 1.00 70.31 352 GLY B N 1
ATOM 25977 C CA . GLY H 5 352 ? 140.098 135.418 106.762 1.00 70.31 352 GLY B CA 1
ATOM 25978 C C . GLY H 5 352 ? 138.638 135.071 106.957 1.00 70.31 352 GLY B C 1
ATOM 25979 O O . GLY H 5 352 ? 137.899 134.924 105.979 1.00 70.31 352 GLY B O 1
ATOM 25983 N N . ILE H 5 353 ? 138.203 134.946 108.208 1.00 69.33 353 ILE B N 1
ATOM 25984 C CA . ILE H 5 353 ? 136.806 134.649 108.494 1.00 69.33 353 ILE B CA 1
ATOM 25985 C C . ILE H 5 353 ? 135.963 135.806 107.978 1.00 69.33 353 ILE B C 1
ATOM 25986 O O . ILE H 5 353 ? 136.041 136.924 108.498 1.00 69.33 353 ILE B O 1
ATOM 25990 N N . ALA H 5 354 ? 135.151 135.545 106.957 1.00 69.11 354 ALA B N 1
ATOM 25991 C CA . ALA H 5 354 ? 134.406 136.579 106.256 1.00 69.11 354 ALA B CA 1
ATOM 25992 C C . ALA H 5 354 ? 132.911 136.296 106.313 1.00 69.11 354 ALA B C 1
ATOM 25993 O O . ALA H 5 354 ? 132.480 135.139 106.331 1.00 69.11 354 ALA B O 1
ATOM 26000 N N . TYR H 5 355 ? 132.126 137.368 106.340 1.00 69.78 355 TYR B N 1
ATOM 26001 C CA . TYR H 5 355 ? 130.675 137.306 106.265 1.00 69.78 355 TYR B CA 1
ATOM 26002 C C . TYR H 5 355 ? 130.204 138.025 105.006 1.00 69.78 355 TYR B C 1
ATOM 26003 O O . TYR H 5 355 ? 130.957 138.764 104.368 1.00 69.78 355 TYR B O 1
ATOM 26021 N N . VAL H 5 356 ? 128.945 137.795 104.646 1.00 66.43 356 VAL B N 1
ATOM 26022 C CA . VAL H 5 356 ? 128.365 138.404 103.453 1.00 66.43 356 VAL B CA 1
ATOM 26023 C C . VAL H 5 356 ? 127.104 139.179 103.815 1.00 66.43 356 VAL B C 1
ATOM 26024 O O . VAL H 5 356 ? 127.173 140.295 104.328 1.00 66.43 356 VAL B O 1
#

B-factor: mean 57.29, std 14.48, range [35.17, 129.88]

Secondary structure (DSSP, 8-state):
--EEEEEEEES--HHHHH--SSHHHHHHHHHHHHHHHHHHHHHHHHHS-EEE-SS-TTSSS--S-EEEEEE--HHHHHHHHHHHHHHHHHHHHHHHHHHHHHTT----SSSTTTSSSS--EEEB--B--SS-HHHHHHHHHHHHHHHTT----PPPPTT------SS-SSS---EEEE-SSSSS-SHHHHTTS-SS--EEEESS--SSS-GGG--SS--B-HHHHHTT-GGGS--SSS-S----HHHHTTHHHHHHHHTT-STHHHHHTTT-S-TTHHHHHHTS--GGGS----SSHHHHHHHHHHHHHHHT----SEEEEEEEEESSHHHHHTTTTB-TT-HHHHHHHHHHHHHHHHHHHHHH--TTTEEEEE--TT--EEEEETTSHHHHHHHHHHHHIIIIIGGGTTTBSSTT----EEEEEEEEETTS-HHHHHHHHHHHHHHHTTS-TT--EEEEEEE-SSS-EEEEEEESBSSSSBHHHHHHHHHHHHHTTSB-THHHHHHHHHHHTT--SS-----HHHHHHHHHHHHHHHB---SSS-TTTHHHHHHHHHHHH-HHHHHHTTSSSHHHHHHHHHHHHHHHHS--/----EEE------HHHHHHHHHHHHHHT-GGG---TT-----EEEESSSS--PBPPTTEE----EE-EEE---S-B--SSS-EEE-SS-----B-SS-B--TTTHHHHHHT--S-------EEEE---S--------------SS---------B-BSS-B--SSSSS-SSSBTTTTEEESSSSEEEEEEEE--PPEE--PPP-EEB-TT-EEEE---S---HHHHHHHSTT----SSHHHHHHT---B--/-EEEEEEESS-B--B----SSSSSS-B-B-TTT--B---HHHHHHHHHHHHHH---EEE-SS-EEETT-HHHHHHHT---------EEEEEEEEBSSSSEEEE--HHHHHHHHHHHHHHT----SPPPPSSEE-TT-S--BTTTEE-BTT--EE-EE-SSTTSHHHHHHHHHHHHH---HHHHHHTT-EEB--HHHHHHHHHH-SB--B---B--BBPTT-EEEEEE-----S--S---TTHHHHHHHHHH--SEEE-SS-GGGTTTEEEEEE-/---EEEEEEEEESS-B--B----S-SSSBPBPB-TTT--BEE-HHHHHHHHHHHHHH---EEEETTEEEETT-HHHHHHHH-----EEE--EEEEEEEEEBSSSSEEEEE-HHHHHHHHHHHHHTT---SSPPPPSSB--TT-----SSSEE-BTTB-EE-B---TT-SHHHHHHHHHHHHSS-S-SS--HHHHHHTT-EEE--HHHHHHHHHSSSEEEE----EEEEBPTT-EEEEEEEE-----S-GGGSGGGS-SSS-HHHHHHHHHHTT--SEEE-SS-GGGT--EEEEEE-/--EEEEEEEEESS-B--B-S---SSSSSPBPB-TTT--BEE-HHHHHHHHHHHHHS---EEEETTEEEETT-HHHHHHHT-----SEEE--EEEEEEEEEBSSSSEEEEE-HHHHHHHHHHHHHTT---SS-PPPSSB--TT-S--BTTTEE-BSS--EE-B--SSTTSHHHHHHHHHHHHHS-SSSSSGGGTTTTTT-EEE--HHHHHHHHHH--B------------BBPTT-EEEEEEEE-----SSTTTTGGG--SSS-HHHHHHHHHHHS--SEE--SS-GGGS---EEEEE-/-PPPHHHHTHHHHHHHHHHHHHHHHHSTTHHHHHHHHTTHHHHHHHT-HHHHHHHHHHT--SSTTSTTHHHHHHHHHHHHHHHHTTSSSSHHHHTTS-HHHHTTS--HHHHHHHHHHHHHHHHHHHHHHHHH--/--BHHHHHHHHHHHHHHHHTT-SS-HHHHHHHHHHHHHHH--HHHHHHHT----TTSTTHHHHHHHHHHHHHHHT-SS-SSSSTTTTS-HHHHHTSS-HHHHHHHHHHHHHHHHHHHHHHHHH-/--SS---STTTTTTT--TT----HHIIIIIS----S----HHHHHHHHHHHHHHHHHHS-TTT----------------TTT--S---TTHHHHHHHHHHHHH--TGGGSSTHHHHTTT-----B------SS-------------B----HHHHHHHHH-

Sequence (2130 aa):
ISGINYFLPKDTYAAVKPEQIDNFNLLLNKIPYFDGKKYNASFIKRLSERHKNSISQLLGSGSITSTTLSPSVYEITLHHIYGIPYIPGQAVKGVVRSWIITEVEKKALKDALFCHIFGSQGSVIFFDALPITLPQLEVDVEFTVGMKEIAISWLKKALTEENKFLFLFTITPVQSFINQARKAQDLYAGSFMLSHFSKAAANKLKMEFDCEIIFPDIANNSIPNRFAAVVNVNENEAQAVGDSLQKAVEAEIKRIGDSVINGLKINKPNGFDEQLSSYFTVSYLFVPYNEDDYKQCYSELESLMGAIKSVRAFSQYPDSERGRKCSICGERNVKFYRMAENEKDIERIKKLKLFSNDVYAVKNSDYRELGPRYLQAGEGLCGVCFTKRGLDRAGIPEYKAKFPSTSKIALFDAFKQLREKRGDLGTIIDSDNYEPQGIFALKNNKNLDDFPELSEMEKKNTRELYEAMEDYKISYSPYYAVMLFDGDSMGEWLSGNKIKDEKLKEFHKELTKKLGEFANAVRDTIKEPLGVTVYAGGEDFLGFFNIKYLLEGMKHLRNKFNELVNLPLKDFYADNTYNMTFSAGAVIAHIKTPLSEVLNWARKVEQEAKDIDDTKDAFAIAVLKHSGEIEKTVFKWRVNDTYTTDLMSKIVTEINNDRLSNTFIKKLNQELIKLLDKDGNYRDDNIIKAEIKRLLMRSFMKTKDEDEDAFKKRKAETAKELQLHNLLIHSNGVRNFLNFLNITDFIARQAKGARPFFIICETPLHCGSGNDIGNVDLPIQRERHTDFPKIEASSLKGGIREAFEEADKDIKVGSLTINISDKSTISLAFGPAGALTDARILLFPVKSMKGVFAWVTCPQVLERFKSDLNLCGVNLGFEMPQANTAPKDCSLFINGNKIVLEEYTFEIARDRDESGNCTSLANWLSENLFLQFWKEKIKKDIVVISDDEFRDFVTLSTEVITRLFTEEYLPTDTVLYSLALTTGIFKQDSANEEDMVMEFFTTGLPEIIQLGGNATIGKGIARVKILMFKKARPFFIICETPLHCGSGNDIGNVDLPIQRERHTDFPKIEASSLKGGIREAFEEADKDIKVGSLTINISDKSTISLAFGPEGALGFTDARILLFPVKSMKGVFAWVTCPQVLERFKSDLNLCGVNLGFEMPQANTAPKDCSLFINGNKIVLEEYTFEIARDRDESGNCTSLANWLSENLFLANSGIQFWKEKIKKDIVVISDDEFRDFVTLSTEVITRTLFTEEYLPTDTVLYSLALTTPVFKEKDEEKGIFKQDSANEEDMVMEFFTTGLPEIIQLGGNATIGKGIARVKILFKKARPFFIICETPLHCGSGNDIGNVDLPIQRERHTDFPKIEASSLKGGIREAFEEADKDIKVGSLTINISDKSTISLAFGPHAGALGFTDARILLFPVKSMKGVFAWVTCPQVLERFKSDLNLCGVNLGFEMPQANTAPKDCSLFINGNKIVLEEYTFEIARDRDESGNCTSLANWLSENLFLANSGIQFWKEKIKKDIVVISDDEFRDFVTLSTEVITRTKALFTEEYLPTDTVLYSLALTTPVFKEKDEEKGIFKQDSANEEDMVMEFFTTGLPEIIQLGGNATIGKGIARVKILNNLTIQKSIERQRAAFAYKCAEAGKSITKSKEYKAYVKNIPMLIKTNGIGATFAFVKAKSEADVDKSGYAYKLIYEQTTEWLKQEPKGLIYEKLNNTDMVKALVELDSDKYRAVTNEVLALFVWLKRFAEGLIEQKSIERQRAAFAYKCAEAGKSITKSKEYKAYVKNIPMLIKTATFAFVKAKSEADVDKSGYAYKLIYEQTTEWLKQEPKGLIYEKLNNTDMVKALVELDSDKYRAVTNEVLALFVWLKRFAEGLIMKRITINAISLPYPSMIYGVLRSLYFSHNISMLKTRNLKIKGIYLKRASDLLFPVPMDCVVEKLIPLMPVKAQCISNCKTSAVLRPEKGEQIESAEDGWIDKAAMEEYLNGIYENMSYSKTTIVVDIDGLEIPDAASFKAIDIDETSILQEKIKLYIATPAIFKKGWLPQTIDDRDLEGEINGIGLKLITAAIGRPLYVPKPMKRAVPAGSVYYFEIHGQYSNEQIINALHDKAISDREQDRQQGFGIAYV